Protein 6ZOM (pdb70)

Organism: Nitratidesulfovibrio vulgaris (strain ATCC 29579 / DSM 644 / CCUG 34227 / NCIMB 8303 / VKM B-1760 / Hildenborough) (NCBI:txid882)

InterPro domains:
  IPR005746 Thioredoxin [PIRSF000077] (2-103)
  IPR005746 Thioredoxin [TIGR01068] (6-104)
  IPR013766 Thioredoxin domain [PF00085] (3-102)
  IPR013766 Thioredoxin domain [PS51352] (1-106)
  IPR017937 Thioredoxin, conserved site [PS00194] (22-40)
  IPR036249 Thioredoxin-like superfamily [SSF52833] (4-103)

Sequence (107 aa):
MAAQITDATFEASVLKSAIPVLIDFWAPWCGPCRAMGPVIDELAAEYEGKVLIVKMNVDDNPATPSKYGIRAIPTLILFKNGEVVEQVTGAVSKSSIKDMIAQKALGMAAQITDATFEASVLKSAIPVLIDFWAPWCGPCRAMGPVIDELAAEYEGKVLIVKMNVDDNPATPSKYGIRAIPTLILFKNGEVVEQVTGAVSKSSIKDMIAQKALGMAAQITDATFEASVLKSAIPVLIDFWAPWCGPCRAMGPVIDELAAEYEGKVLIVKMNVDDNPATPSKYGIRAIPTLILFKNGEVVEQVTGAVSKSSIKDMIAQKALGMAAQITDATFEASVLKSAIPVLIDFWAPWCGPCRAMGPVIDELAAEYEGKVLIVKMNVDDNPATPSKYGIRAIPTLILFKNGEVVEQVTGAVSKSSIKDMIAQKALGMAAQITDATFEASVLKSAIPVLIDFWAPWCGPCRAMGPVIDELAAEYEGKVLIVKMNVDDNPATPSKYGIRAIPTLILFKNGEVVEQVTGAVSKSSIKDMIAQKALGMAAQITDATFEASVLKSAIPVLIDFWAPWCGPCRAMGPVIDELAAEYEGKVLIVKMNVDDNPATPSKYGIRAIPTLILFKNGEVVEQVTGAVSKSSIKDMIAQKALGMAAQITDATFEASVLKSAIPVLIDFWAPWCGPCRAMGPVIDELAAEYEGKVLIVKMNVDDNPATPSKYGIRAIPTLILFKNGEVVEQVTGAVSKSSIKDMIAQKALGMAAQITDATFEASVLKSAIPVLIDFWAPWCGPCRAMGPVIDELAAEYEGKVLIVKMNVDDNPATPSKYGIRAIPTLILFKNGEVVEQVTGAVSKSSIKDMIAQKALGMAAQITDATFEASVLKSAIPVLIDFWAPWCGPCRAMGPVIDELAAEYEGKVLIVKMNVDDNPATPSKYGIRAIPTLILFKNGEVVEQVTGAVSKSSIKDMIAQKALGMAAQITDATFEASVLKSAIPVLIDFWAPWCGPCRAMGPVIDELAAEYEGKVLIVKMNVDDNPATPSKYGIRAIPTLILFKNGEVVEQVTGAVSKSSIKDMIAQKALGMAAQITDATFEASVLKSAIPVLIDFWAPWCGPCRAMGPVIDELAAEYEGKVLIVKMNVDDNPATPSKYGIRAIPTLILFKNGEVVEQVTGAVSKSSIKDMIAQKALGMAAQITDATFEASVLKSAIPVLIDFWAPWCGPCRAMGPVIDELAAEYEGKVLIVKMNVDDNPATPSKYGIRAIPTLILFKNGEVVEQVTGAVSKSSIKDMIAQKALGMAAQITDATFEASVLKSAIPVLIDFWAPWCGPCRAMGPVIDELAAEYEGKVLIVKMNVDDNPATPSKYGIRAIPTLILFKNGEVVEQVTGAVSKSSIKDMIAQKALGMAAQITDATFEASVLKSAIPVLIDFWAPWCGPCRAMGPVIDELAAEYEGKVLIVKMNVDDNPATPSKYGIRAIPTLILFKNGEVVEQVTGAVSKSSIKDMIAQKALGMAAQITDATFEASVLKSAIPVLIDFWAPWCGPCRAMGPVIDELAAEYEGKVLIVKMNVDDNPATPSKYGIRAIPTLILFKNGEVVEQVTGAVSKSSIKDMIAQKALGMAAQITDATFEASVLKSAIPVLIDFWAPWCGPCRAMGPVIDELAAEYEGKVLIVKMNVDDNPATPSKYGIRAIPTLILFKNGEVVEQVTGAVSKSSIKDMIAQKALGMAAQITDATFEASVLKSAIPVLIDFWAPWCGPCRAMGPVIDELAAEYEGKVLIVKMNVDDNPATPSKYGIRAIPTLILFKNGEVVEQVTGAVSKSSIKDMIAQKALGMAAQITDATFEASVLKSAIPVLIDFWAPWCGPCRAMGPVIDELAAEYEGKVLIVKMNVDDNPATPSKYGIRAIPTLILFKNGEVVEQVTGAVSKSSIKDMIAQKALGMAAQITDATFEASVLKSAIPVLIDFWAPWCGPCRAMGPVIDELAAEYEGKVLIVKMNVDDNPATPSKYGIRAIPTLILFKNGEVVEQVTGAVSKSSIKDMIAQKALGMAAQITDATFEASVLKSAIPVLIDFWAPWCGPCRAMGPVIDELAAEYEGKVLIVKMNVDDNPATPSKYGIRAIPTLILFKNGEVVEQVTGAVSKSSIKDMIAQKALG

Radius of gyration: 12.49 Å; Cα contacts (8 Å, |Δi|>4): 185; chains: 1; bounding box: 29×35×24 Å

Nearest PDB structures (foldseek):
  6zom-assembly1_A  TM=9.994E-01  e=1.074E-21  Nitratidesulfovibrio vulgaris
  7ool-assembly2_B  TM=9.117E-01  e=3.643E-13  Candidatus Photodesmus anomalopis
  5xoc-assembly1_B  TM=8.984E-01  e=3.412E-13  Escherichia coli K-12
  1fb6-assembly2_B  TM=9.079E-01  e=5.060E-13  Spinacia oleracea
  2eio-assembly4_D  TM=9.024E-01  e=1.356E-12  Escherichia coli

Solvent-accessible surface area: 5705 Å² total; per-residue (Å²): 192,30,55,78,39,65,42,82,75,5,54,66,68,2,79,153,40,86,56,38,0,10,3,5,2,32,0,61,154,27,45,72,2,151,60,8,32,97,23,14,105,78,4,2,54,102,2,108,80,131,6,57,7,9,47,0,13,11,101,99,9,94,62,2,1,57,122,49,67,7,166,39,76,24,1,5,3,9,4,79,74,17,95,88,94,86,84,33,97,32,56,51,66,72,60,58,2,46,110,42,0,56,104,116,10,78,84

Structure (mmCIF, N/CA/C/O backbone):
data_6ZOM
#
_entry.id   6ZOM
#
loop_
_atom_site.group_PDB
_atom_site.id
_atom_site.type_symbol
_atom_site.label_atom_id
_atom_site.label_alt_id
_atom_site.label_comp_id
_atom_site.label_asym_id
_atom_site.label_entity_id
_atom_site.label_seq_id
_atom_site.pdbx_PDB_ins_code
_atom_site.Cartn_x
_atom_site.Cartn_y
_atom_site.Cartn_z
_atom_site.occupancy
_atom_site.B_iso_or_equiv
_atom_site.auth_seq_id
_atom_site.auth_comp_id
_atom_site.auth_asym_id
_atom_site.auth_atom_id
_atom_site.pdbx_PDB_model_num
ATOM 1 N N . MET A 1 7 ? 0.937 4.372 11.818 1.00 0.00 1 MET A N 1
ATOM 2 C CA . MET A 1 7 ? 1.410 2.991 11.679 1.00 0.00 1 MET A CA 1
ATOM 3 C C . MET A 1 7 ? 0.673 2.233 10.561 1.00 0.00 1 MET A C 1
ATOM 4 O O . MET A 1 7 ? -0.474 2.553 10.240 1.00 0.00 1 MET A O 1
ATOM 16 N N . ALA A 1 8 ? 1.322 1.200 10.011 1.00 0.00 2 ALA A N 1
ATOM 17 C CA . ALA A 1 8 ? 0.737 0.259 9.048 1.00 0.00 2 ALA A CA 1
ATOM 18 C C . ALA A 1 8 ? 0.401 -1.092 9.694 1.00 0.00 2 ALA A C 1
ATOM 19 O O . ALA A 1 8 ? 1.042 -1.513 10.660 1.00 0.00 2 ALA A O 1
ATOM 26 N N . ALA A 1 9 ? -0.579 -1.793 9.120 1.00 0.00 3 ALA A N 1
ATOM 27 C CA . ALA A 1 9 ? -0.963 -3.154 9.506 1.00 0.00 3 ALA A CA 1
ATOM 28 C C . ALA A 1 9 ? -1.522 -3.966 8.323 1.00 0.00 3 ALA A C 1
ATOM 29 O O . ALA A 1 9 ? -1.760 -3.425 7.236 1.00 0.00 3 ALA A O 1
ATOM 36 N N . GLN A 1 10 ? -1.752 -5.260 8.556 1.00 0.00 4 GLN A N 1
ATOM 37 C CA . GLN A 1 10 ? -2.479 -6.147 7.653 1.00 0.00 4 GLN A CA 1
ATOM 38 C C . GLN A 1 10 ? -3.986 -5.892 7.764 1.00 0.00 4 GLN A C 1
ATOM 39 O O . GLN A 1 10 ? -4.580 -6.134 8.820 1.00 0.00 4 GLN A O 1
ATOM 51 N N . ILE A 1 11 ? -4.603 -5.417 6.681 1.00 0.00 5 ILE A N 1
ATOM 52 C CA . ILE A 1 11 ? -6.026 -5.059 6.619 1.00 0.00 5 ILE A CA 1
ATOM 53 C C . ILE A 1 11 ? -6.766 -5.959 5.601 1.00 0.00 5 ILE A C 1
ATOM 54 O O . ILE A 1 11 ? -6.155 -6.748 4.875 1.00 0.00 5 ILE A O 1
ATOM 69 N N . THR A 1 12 ? -8.099 -5.881 5.594 1.00 0.00 6 THR A N 1
ATOM 70 C CA . THR A 1 12 ? -9.051 -6.721 4.859 1.00 0.00 6 THR A CA 1
ATOM 71 C C . THR A 1 12 ? -9.919 -5.831 3.962 1.00 0.00 6 THR A C 1
ATOM 72 O O . THR A 1 12 ? -10.171 -4.673 4.304 1.00 0.00 6 THR A O 1
ATOM 83 N N . ASP A 1 13 ? -10.397 -6.343 2.833 1.00 0.00 7 ASP A N 1
ATOM 84 C CA . ASP A 1 13 ? -11.062 -5.558 1.780 1.00 0.00 7 ASP A CA 1
ATOM 85 C C . ASP A 1 13 ? -12.281 -4.760 2.278 1.00 0.00 7 ASP A C 1
ATOM 86 O O . ASP A 1 13 ? -12.497 -3.611 1.888 1.00 0.00 7 ASP A O 1
ATOM 94 N N . ALA A 1 14 ? -13.049 -5.360 3.187 1.00 0.00 8 ALA A N 1
ATOM 95 C CA . ALA A 1 14 ? -14.251 -4.799 3.799 1.00 0.00 8 ALA A CA 1
ATOM 96 C C . ALA A 1 14 ? -13.946 -3.830 4.969 1.00 0.00 8 ALA A C 1
ATOM 97 O O . ALA A 1 14 ? -14.819 -3.069 5.393 1.00 0.00 8 ALA A O 1
ATOM 104 N N . THR A 1 15 ? -12.711 -3.859 5.491 1.00 0.00 9 THR A N 1
ATOM 105 C CA . THR A 1 15 ? -12.249 -3.056 6.638 1.00 0.00 9 THR A CA 1
ATOM 106 C C . THR A 1 15 ? -11.486 -1.811 6.182 1.00 0.00 9 THR A C 1
ATOM 107 O O . THR A 1 15 ? -11.697 -0.735 6.743 1.00 0.00 9 THR A O 1
ATOM 118 N N . PHE A 1 16 ? -10.621 -1.923 5.164 1.00 0.00 10 PHE A N 1
ATOM 119 C CA . PHE A 1 16 ? -9.752 -0.813 4.758 1.00 0.00 10 PHE A CA 1
ATOM 120 C C . PHE A 1 16 ? -10.557 0.367 4.204 1.00 0.00 10 PHE A C 1
ATOM 121 O O . PHE A 1 16 ? -10.253 1.519 4.506 1.00 0.00 10 PHE A O 1
ATOM 137 N N . GLU A 1 17 ? -11.620 0.095 3.445 1.00 0.00 11 GLU A N 1
ATOM 138 C CA . GLU A 1 17 ? -12.443 1.119 2.801 1.00 0.00 11 GLU A CA 1
ATOM 139 C C . GLU A 1 17 ? -13.170 2.024 3.809 1.00 0.00 11 GLU A C 1
ATOM 140 O O . GLU A 1 17 ? -13.242 3.239 3.619 1.00 0.00 11 GLU A O 1
ATOM 150 N N . ALA A 1 18 ? -13.605 1.452 4.931 1.00 0.00 12 ALA A N 1
ATOM 151 C CA . ALA A 1 18 ? -14.235 2.162 6.043 1.00 0.00 12 ALA A CA 1
ATOM 152 C C . ALA A 1 18 ? -13.294 3.177 6.733 1.00 0.00 12 ALA A C 1
ATOM 153 O O . ALA A 1 18 ? -13.775 4.089 7.411 1.00 0.00 12 ALA A O 1
ATOM 160 N N . SER A 1 19 ? -11.973 3.053 6.539 1.00 0.00 13 SER A N 1
ATOM 161 C CA . SER A 1 19 ? -10.948 3.964 7.084 1.00 0.00 13 SER A CA 1
ATOM 162 C C . SER A 1 19 ? -10.302 4.867 6.032 1.00 0.00 13 SER A C 1
ATOM 163 O O . SER A 1 19 ? -10.001 6.027 6.313 1.00 0.00 13 SER A O 1
ATOM 170 N N . VAL A 1 20 ? -10.081 4.352 4.824 1.00 0.00 14 VAL A N 1
ATOM 171 C CA . VAL A 1 20 ? -9.367 5.022 3.725 1.00 0.00 14 VAL A CA 1
ATOM 172 C C . VAL A 1 20 ? -10.331 5.710 2.768 1.00 0.00 14 VAL A C 1
ATOM 173 O O . VAL A 1 20 ? -10.245 6.909 2.536 1.00 0.00 14 VAL A O 1
ATOM 186 N N . LEU A 1 21 ? -11.241 4.924 2.203 1.00 0.00 15 LEU A N 1
ATOM 187 C CA . LEU A 1 21 ? -12.175 5.328 1.143 1.00 0.00 15 LEU A CA 1
ATOM 188 C C . LEU A 1 21 ? -13.195 6.365 1.667 1.00 0.00 15 LEU A C 1
ATOM 189 O O . LEU A 1 21 ? -13.553 7.309 0.966 1.00 0.00 15 LEU A O 1
ATOM 204 N N . LYS A 1 22 ? -13.593 6.240 2.938 1.00 0.00 16 LYS A N 1
ATOM 205 C CA . LYS A 1 22 ? -14.388 7.231 3.695 1.00 0.00 16 LYS A CA 1
ATOM 206 C C . LYS A 1 22 ? -13.611 8.498 4.128 1.00 0.00 16 LYS A C 1
ATOM 207 O O . LYS A 1 22 ? -14.228 9.436 4.636 1.00 0.00 16 LYS A O 1
ATOM 222 N N . SER A 1 23 ? -12.288 8.544 3.938 1.00 0.00 17 SER A N 1
ATOM 223 C CA . SER A 1 23 ? -11.411 9.671 4.304 1.00 0.00 17 SER A CA 1
ATOM 224 C C . SER A 1 23 ? -10.999 10.513 3.086 1.00 0.00 17 SER A C 1
ATOM 225 O O . SER A 1 23 ? -11.140 10.095 1.932 1.00 0.00 17 SER A O 1
ATOM 232 N N . ALA A 1 24 ? -10.495 11.720 3.353 1.00 0.00 18 ALA A N 1
ATOM 233 C CA . ALA A 1 24 ? -9.941 12.652 2.364 1.00 0.00 18 ALA A CA 1
ATOM 234 C C . ALA A 1 24 ? -8.393 12.653 2.339 1.00 0.00 18 ALA A C 1
ATOM 235 O O . ALA A 1 24 ? -7.782 13.329 1.507 1.00 0.00 18 ALA A O 1
ATOM 242 N N . ILE A 1 25 ? -7.746 11.923 3.258 1.00 0.00 19 ILE A N 1
ATOM 243 C CA . ILE A 1 25 ? -6.287 11.869 3.392 1.00 0.00 19 ILE A CA 1
ATOM 244 C C . ILE A 1 25 ? -5.642 11.030 2.264 1.00 0.00 19 ILE A C 1
ATOM 245 O O . ILE A 1 25 ? -6.280 10.092 1.769 1.00 0.00 19 ILE A O 1
ATOM 260 N N . PRO A 1 26 ? -4.388 11.302 1.848 1.00 0.00 20 PRO A N 1
ATOM 261 C CA . PRO A 1 26 ? -3.671 10.447 0.903 1.00 0.00 20 PRO A CA 1
ATOM 262 C C . PRO A 1 26 ? -3.350 9.082 1.521 1.00 0.00 20 PRO A C 1
ATOM 263 O O . PRO A 1 26 ? -2.935 8.998 2.682 1.00 0.00 20 PRO A O 1
ATOM 271 N N . VAL A 1 27 ? -3.544 8.005 0.761 1.00 0.00 21 VAL A N 1
ATOM 272 C CA . VAL A 1 27 ? -3.358 6.623 1.190 1.00 0.00 21 VAL A CA 1
ATOM 273 C C . VAL A 1 27 ? -2.317 5.892 0.333 1.00 0.00 21 VAL A C 1
ATOM 274 O O . VAL A 1 27 ? -2.157 6.154 -0.863 1.00 0.00 21 VAL A O 1
ATOM 287 N N . LEU A 1 28 ? -1.646 4.932 0.960 1.00 0.00 22 LEU A N 1
ATOM 288 C CA . LEU A 1 28 ? -0.691 3.996 0.378 1.00 0.00 22 LEU A CA 1
ATOM 289 C C . LEU A 1 28 ? -1.120 2.551 0.670 1.00 0.00 22 LEU A C 1
ATOM 290 O O . LEU A 1 28 ? -1.233 2.142 1.829 1.00 0.00 22 LEU A O 1
ATOM 305 N N . ILE A 1 29 ? -1.314 1.786 -0.396 1.00 0.00 23 ILE A N 1
ATOM 306 C CA . ILE A 1 29 ? -1.524 0.329 -0.362 1.00 0.00 23 ILE A CA 1
ATOM 307 C C . ILE A 1 29 ? -0.237 -0.372 -0.784 1.00 0.00 23 ILE A C 1
ATOM 308 O O . ILE A 1 29 ? 0.427 0.075 -1.716 1.00 0.00 23 ILE A O 1
ATOM 323 N N . ASP A 1 30 ? 0.070 -1.505 -0.160 1.00 0.00 24 ASP A N 1
ATOM 324 C CA . ASP A 1 30 ? 1.088 -2.462 -0.600 1.00 0.00 24 ASP A CA 1
ATOM 325 C C . ASP A 1 30 ? 0.481 -3.867 -0.743 1.00 0.00 24 ASP A C 1
ATOM 326 O O . ASP A 1 30 ? 0.028 -4.460 0.239 1.00 0.00 24 ASP A O 1
ATOM 334 N N . PHE A 1 31 ? 0.449 -4.405 -1.963 1.00 0.00 25 PHE A N 1
ATOM 335 C CA . PHE A 1 31 ? -0.014 -5.771 -2.222 1.00 0.00 25 PHE A CA 1
ATOM 336 C C . PHE A 1 31 ? 1.108 -6.802 -2.046 1.00 0.00 25 PHE A C 1
ATOM 337 O O . PHE A 1 31 ? 2.191 -6.641 -2.613 1.00 0.00 25 PHE A O 1
ATOM 353 N N . TRP A 1 32 ? 0.857 -7.882 -1.297 1.00 0.00 26 TRP A N 1
ATOM 354 C CA . TRP A 1 32 ? 1.856 -8.919 -0.995 1.00 0.00 26 TRP A CA 1
ATOM 355 C C . TRP A 1 32 ? 1.222 -10.289 -0.696 1.00 0.00 26 TRP A C 1
ATOM 356 O O . TRP A 1 32 ? 0.031 -10.386 -0.419 1.00 0.00 26 TRP A O 1
ATOM 376 N N . ALA A 1 33 ? 2.035 -11.348 -0.694 1.00 0.00 27 ALA A N 1
ATOM 377 C CA . ALA A 1 33 ? 1.669 -12.671 -0.191 1.00 0.00 27 ALA A CA 1
ATOM 378 C C . ALA A 1 33 ? 2.874 -13.424 0.434 1.00 0.00 27 ALA A C 1
ATOM 379 O O . ALA A 1 33 ? 4.008 -13.237 -0.013 1.00 0.00 27 ALA A O 1
ATOM 386 N N . PRO A 1 34 ? 2.661 -14.288 1.451 1.00 0.00 28 PRO A N 1
ATOM 387 C CA . PRO A 1 34 ? 3.730 -14.986 2.185 1.00 0.00 28 PRO A CA 1
ATOM 388 C C . PRO A 1 34 ? 4.500 -16.033 1.359 1.00 0.00 28 PRO A C 1
ATOM 389 O O . PRO A 1 34 ? 5.592 -16.434 1.756 1.00 0.00 28 PRO A O 1
ATOM 397 N N . TRP A 1 35 ? 3.956 -16.454 0.212 1.00 0.00 29 TRP A N 1
ATOM 398 C CA . TRP A 1 35 ? 4.584 -17.414 -0.702 1.00 0.00 29 TRP A CA 1
ATOM 399 C C . TRP A 1 35 ? 5.607 -16.799 -1.681 1.00 0.00 29 TRP A C 1
ATOM 400 O O . TRP A 1 35 ? 6.246 -17.544 -2.428 1.00 0.00 29 TRP A O 1
ATOM 420 N N . CYS A 1 36 ? 5.801 -15.473 -1.677 1.00 0.00 30 CYS A N 1
ATOM 421 C CA . CYS A 1 36 ? 6.852 -14.801 -2.448 1.00 0.00 30 CYS A CA 1
ATOM 422 C C . CYS A 1 36 ? 7.834 -13.996 -1.574 1.00 0.00 30 CYS A C 1
ATOM 423 O O . CYS A 1 36 ? 7.450 -13.327 -0.609 1.00 0.00 30 CYS A O 1
ATOM 430 N N . GLY A 1 37 ? 9.123 -14.067 -1.917 1.00 0.00 31 GLY A N 1
ATOM 431 C CA . GLY A 1 37 ? 10.248 -13.555 -1.120 1.00 0.00 31 GLY A CA 1
ATOM 432 C C . GLY A 1 37 ? 10.241 -12.040 -0.884 1.00 0.00 31 GLY A C 1
ATOM 433 O O . GLY A 1 37 ? 10.073 -11.622 0.263 1.00 0.00 31 GLY A O 1
ATOM 437 N N . PRO A 1 38 ? 10.357 -11.200 -1.933 1.00 0.00 32 PRO A N 1
ATOM 438 C CA . PRO A 1 38 ? 10.313 -9.739 -1.782 1.00 0.00 32 PRO A CA 1
ATOM 439 C C . PRO A 1 38 ? 8.975 -9.243 -1.206 1.00 0.00 32 PRO A C 1
ATOM 440 O O . PRO A 1 38 ? 8.929 -8.196 -0.562 1.00 0.00 32 PRO A O 1
ATOM 448 N N . CYS A 1 39 ? 7.900 -10.018 -1.379 1.00 0.00 33 CYS A N 1
ATOM 449 C CA . CYS A 1 39 ? 6.576 -9.712 -0.850 1.00 0.00 33 CYS A CA 1
ATOM 450 C C . CYS A 1 39 ? 6.549 -9.735 0.686 1.00 0.00 33 CYS A C 1
ATOM 451 O O . CYS A 1 39 ? 6.155 -8.752 1.317 1.00 0.00 33 CYS A O 1
ATOM 458 N N . ARG A 1 40 ? 7.017 -10.831 1.309 1.00 0.00 34 ARG A N 1
ATOM 459 C CA . ARG A 1 40 ? 7.108 -10.946 2.778 1.00 0.00 34 ARG A CA 1
ATOM 460 C C . ARG A 1 40 ? 8.268 -10.136 3.366 1.00 0.00 34 ARG A C 1
ATOM 461 O O . ARG A 1 40 ? 8.161 -9.626 4.482 1.00 0.00 34 ARG A O 1
ATOM 479 N N . ALA A 1 41 ? 9.341 -9.937 2.597 1.00 0.00 35 ALA A N 1
ATOM 480 C CA . ALA A 1 41 ? 10.493 -9.120 2.984 1.00 0.00 35 ALA A CA 1
ATOM 481 C C . ALA A 1 41 ? 10.215 -7.598 3.002 1.00 0.00 35 ALA A C 1
ATOM 482 O O . ALA A 1 41 ? 11.053 -6.831 3.478 1.00 0.00 35 ALA A O 1
ATOM 489 N N . MET A 1 42 ? 9.038 -7.150 2.536 1.00 0.00 36 MET A N 1
ATOM 490 C CA . MET A 1 42 ? 8.580 -5.774 2.691 1.00 0.00 36 MET A CA 1
ATOM 491 C C . MET A 1 42 ? 8.186 -5.439 4.141 1.00 0.00 36 MET A C 1
ATOM 492 O O . MET A 1 42 ? 8.026 -4.271 4.468 1.00 0.00 36 MET A O 1
ATOM 504 N N . GLY A 1 43 ? 8.055 -6.432 5.022 1.00 0.00 37 GLY A N 1
ATOM 505 C CA . GLY A 1 43 ? 7.669 -6.263 6.433 1.00 0.00 37 GLY A CA 1
ATOM 506 C C . GLY A 1 43 ? 8.397 -5.109 7.159 1.00 0.00 37 GLY A C 1
ATOM 507 O O . GLY A 1 43 ? 7.735 -4.154 7.582 1.00 0.00 37 GLY A O 1
ATOM 511 N N . PRO A 1 44 ? 9.746 -5.132 7.247 1.00 0.00 38 PRO A N 1
ATOM 512 C CA . PRO A 1 44 ? 10.527 -4.033 7.830 1.00 0.00 38 PRO A CA 1
ATOM 513 C C . PRO A 1 44 ? 10.564 -2.767 6.952 1.00 0.00 38 PRO A C 1
ATOM 514 O O . PRO A 1 44 ? 10.766 -1.671 7.472 1.00 0.00 38 PRO A O 1
ATOM 522 N N . VAL A 1 45 ? 10.328 -2.888 5.636 1.00 0.00 39 VAL A N 1
ATOM 523 C CA . VAL A 1 45 ? 10.239 -1.755 4.696 1.00 0.00 39 VAL A CA 1
ATOM 524 C C . VAL A 1 45 ? 9.000 -0.911 5.009 1.00 0.00 39 VAL A C 1
ATOM 525 O O . VAL A 1 45 ? 9.154 0.256 5.373 1.00 0.00 39 VAL A O 1
ATOM 538 N N . ILE A 1 46 ? 7.792 -1.500 4.959 1.00 0.00 40 ILE A N 1
ATOM 539 C CA . ILE A 1 46 ? 6.528 -0.808 5.270 1.00 0.00 40 ILE A CA 1
ATOM 540 C C . ILE A 1 46 ? 6.562 -0.199 6.680 1.00 0.00 40 ILE A C 1
ATOM 541 O O . ILE A 1 46 ? 6.129 0.929 6.873 1.00 0.00 40 ILE A O 1
ATOM 556 N N . ASP A 1 47 ? 7.109 -0.903 7.672 1.00 0.00 41 ASP A N 1
ATOM 557 C CA . ASP A 1 47 ? 7.136 -0.472 9.074 1.00 0.00 41 ASP A CA 1
ATOM 558 C C . ASP A 1 47 ? 8.023 0.763 9.343 1.00 0.00 41 ASP A C 1
ATOM 559 O O . ASP A 1 47 ? 7.691 1.558 10.224 1.00 0.00 41 ASP A O 1
ATOM 567 N N . GLU A 1 48 ? 9.094 0.985 8.566 1.00 0.00 42 GLU A N 1
ATOM 568 C CA . GLU A 1 48 ? 9.861 2.238 8.631 1.00 0.00 42 GLU A CA 1
ATOM 569 C C . GLU A 1 48 ? 9.068 3.413 8.048 1.00 0.00 42 GLU A C 1
ATOM 570 O O . GLU A 1 48 ? 8.774 4.386 8.741 1.00 0.00 42 GLU A O 1
ATOM 580 N N . LEU A 1 49 ? 8.721 3.322 6.758 1.00 0.00 43 LEU A N 1
ATOM 581 C CA . LEU A 1 49 ? 8.083 4.384 5.986 1.00 0.00 43 LEU A CA 1
ATOM 582 C C . LEU A 1 49 ? 6.708 4.756 6.535 1.00 0.00 43 LEU A C 1
ATOM 583 O O . LEU A 1 49 ? 6.363 5.937 6.571 1.00 0.00 43 LEU A O 1
ATOM 598 N N . ALA A 1 50 ? 5.983 3.794 7.101 1.00 0.00 44 ALA A N 1
ATOM 599 C CA . ALA A 1 50 ? 4.693 4.036 7.744 1.00 0.00 44 ALA A CA 1
ATOM 600 C C . ALA A 1 50 ? 4.760 5.077 8.874 1.00 0.00 44 ALA A C 1
ATOM 601 O O . ALA A 1 50 ? 3.839 5.867 9.062 1.00 0.00 44 ALA A O 1
ATOM 608 N N . ALA A 1 51 ? 5.877 5.094 9.605 1.00 0.00 45 ALA A N 1
ATOM 609 C CA . ALA A 1 51 ? 6.154 6.047 10.673 1.00 0.00 45 ALA A CA 1
ATOM 610 C C . ALA A 1 51 ? 6.777 7.361 10.171 1.00 0.00 45 ALA A C 1
ATOM 611 O O . ALA A 1 51 ? 6.769 8.362 10.890 1.00 0.00 45 ALA A O 1
ATOM 618 N N . GLU A 1 52 ? 7.298 7.393 8.939 1.00 0.00 46 GLU A N 1
ATOM 619 C CA . GLU A 1 52 ? 7.792 8.640 8.341 1.00 0.00 46 GLU A CA 1
ATOM 620 C C . GLU A 1 52 ? 6.635 9.571 7.949 1.00 0.00 46 GLU A C 1
ATOM 621 O O . GLU A 1 52 ? 6.786 10.797 7.989 1.00 0.00 46 GLU A O 1
ATOM 631 N N . TYR A 1 53 ? 5.462 9.007 7.610 1.00 0.00 47 TYR A N 1
ATOM 632 C CA . TYR A 1 53 ? 4.307 9.766 7.118 1.00 0.00 47 TYR A CA 1
ATOM 633 C C . TYR A 1 53 ? 3.158 9.933 8.136 1.00 0.00 47 TYR A C 1
ATOM 634 O O . TYR A 1 53 ? 2.073 10.390 7.767 1.00 0.00 47 TYR A O 1
ATOM 651 N N . GLU A 1 54 ? 3.331 9.527 9.396 1.00 0.00 48 GLU A N 1
ATOM 652 C CA . GLU A 1 54 ? 2.222 9.357 10.348 1.00 0.00 48 GLU A CA 1
ATOM 653 C C . GLU A 1 54 ? 1.399 10.638 10.610 1.00 0.00 48 GLU A C 1
ATOM 654 O O . GLU A 1 54 ? 1.916 11.760 10.637 1.00 0.00 48 GLU A O 1
ATOM 664 N N . GLY A 1 55 ? 0.084 10.470 10.797 1.00 0.00 49 GLY A N 1
ATOM 665 C CA . GLY A 1 55 ? -0.881 11.543 11.082 1.00 0.00 49 GLY A CA 1
ATOM 666 C C . GLY A 1 55 ? -1.319 12.394 9.874 1.00 0.00 49 GLY A C 1
ATOM 667 O O . GLY A 1 55 ? -2.303 13.133 9.977 1.00 0.00 49 GLY A O 1
ATOM 671 N N . LYS A 1 56 ? -0.631 12.285 8.724 1.00 0.00 50 LYS A N 1
ATOM 672 C CA . LYS A 1 56 ? -0.890 13.054 7.482 1.00 0.00 50 LYS A CA 1
ATOM 673 C C . LYS A 1 56 ? -1.006 12.201 6.197 1.00 0.00 50 LYS A C 1
ATOM 674 O O . LYS A 1 56 ? -1.219 12.741 5.112 1.00 0.00 50 LYS A O 1
ATOM 689 N N . VAL A 1 57 ? -0.891 10.880 6.336 1.00 0.00 51 VAL A N 1
ATOM 690 C CA . VAL A 1 57 ? -0.898 9.831 5.300 1.00 0.00 51 VAL A CA 1
ATOM 691 C C . VAL A 1 57 ? -1.433 8.555 5.958 1.00 0.00 51 VAL A C 1
ATOM 692 O O . VAL A 1 57 ? -1.104 8.276 7.115 1.00 0.00 51 VAL A O 1
ATOM 705 N N . LEU A 1 58 ? -2.238 7.769 5.240 1.00 0.00 52 LEU A N 1
ATOM 706 C CA . LEU A 1 58 ? -2.731 6.453 5.673 1.00 0.00 52 LEU A CA 1
ATOM 707 C C . LEU A 1 58 ? -1.950 5.337 4.958 1.00 0.00 52 LEU A C 1
ATOM 708 O O . LEU A 1 58 ? -1.690 5.428 3.760 1.00 0.00 52 LEU A O 1
ATOM 723 N N . ILE A 1 59 ? -1.572 4.279 5.674 1.00 0.00 53 ILE A N 1
ATOM 724 C CA . ILE A 1 59 ? -0.740 3.178 5.166 1.00 0.00 53 ILE A CA 1
ATOM 725 C C . ILE A 1 59 ? -1.317 1.822 5.581 1.00 0.00 53 ILE A C 1
ATOM 726 O O . ILE A 1 59 ? -1.550 1.579 6.764 1.00 0.00 53 ILE A O 1
ATOM 741 N N . VAL A 1 60 ? -1.530 0.932 4.611 1.00 0.00 54 VAL A N 1
ATOM 742 C CA . VAL A 1 60 ? -2.045 -0.441 4.815 1.00 0.00 54 VAL A CA 1
ATOM 743 C C . VAL A 1 60 ? -1.342 -1.423 3.874 1.00 0.00 54 VAL A C 1
ATOM 744 O O . VAL A 1 60 ? -0.997 -1.052 2.749 1.00 0.00 54 VAL A O 1
ATOM 757 N N . LYS A 1 61 ? -1.161 -2.686 4.285 1.00 0.00 55 LYS A N 1
ATOM 758 C CA . LYS A 1 61 ? -0.790 -3.762 3.357 1.00 0.00 55 LYS A CA 1
ATOM 759 C C . LYS A 1 61 ? -1.942 -4.757 3.168 1.00 0.00 55 LYS A C 1
ATOM 760 O O . LYS A 1 61 ? -2.677 -5.066 4.106 1.00 0.00 55 LYS A O 1
ATOM 775 N N . MET A 1 62 ? -2.104 -5.252 1.942 1.00 0.00 56 MET A N 1
ATOM 776 C CA . MET A 1 62 ? -3.252 -6.049 1.497 1.00 0.00 56 MET A CA 1
ATOM 777 C C . MET A 1 62 ? -2.746 -7.405 1.005 1.00 0.00 56 MET A C 1
ATOM 778 O O . MET A 1 62 ? -1.954 -7.484 0.064 1.00 0.00 56 MET A O 1
ATOM 790 N N . ASN A 1 63 ? -3.173 -8.483 1.664 1.00 0.00 57 ASN A N 1
ATOM 791 C CA . ASN A 1 63 ? -2.698 -9.820 1.343 1.00 0.00 57 ASN A CA 1
ATOM 792 C C . ASN A 1 63 ? -3.510 -10.411 0.185 1.00 0.00 57 ASN A C 1
ATOM 793 O O . ASN A 1 63 ? -4.716 -10.622 0.327 1.00 0.00 57 ASN A O 1
ATOM 803 N N . VAL A 1 64 ? -2.856 -10.697 -0.940 1.00 0.00 58 VAL A N 1
ATOM 804 C CA . VAL A 1 64 ? -3.512 -11.200 -2.161 1.00 0.00 58 VAL A CA 1
ATOM 805 C C . VAL A 1 64 ? -3.954 -12.664 -2.085 1.00 0.00 58 VAL A C 1
ATOM 806 O O . VAL A 1 64 ? -4.706 -13.108 -2.953 1.00 0.00 58 VAL A O 1
ATOM 819 N N . ASP A 1 65 ? -3.549 -13.415 -1.053 1.00 0.00 59 ASP A N 1
ATOM 820 C CA . ASP A 1 65 ? -4.047 -14.780 -0.824 1.00 0.00 59 ASP A CA 1
ATOM 821 C C . ASP A 1 65 ? -5.363 -14.778 -0.012 1.00 0.00 59 ASP A C 1
ATOM 822 O O . ASP A 1 65 ? -6.266 -15.580 -0.265 1.00 0.00 59 ASP A O 1
ATOM 830 N N . ASP A 1 66 ? -5.495 -13.831 0.920 1.00 0.00 60 ASP A N 1
ATOM 831 C CA . ASP A 1 66 ? -6.681 -13.598 1.754 1.00 0.00 60 ASP A CA 1
ATOM 832 C C . ASP A 1 66 ? -7.733 -12.696 1.081 1.00 0.00 60 ASP A C 1
ATOM 833 O O . ASP A 1 66 ? -8.928 -12.823 1.338 1.00 0.00 60 ASP A O 1
ATOM 841 N N . ASN A 1 67 ? -7.297 -11.791 0.191 1.00 0.00 61 ASN A N 1
ATOM 842 C CA . ASN A 1 67 ? -8.126 -10.783 -0.479 1.00 0.00 61 ASN A CA 1
ATOM 843 C C . ASN A 1 67 ? -7.858 -10.767 -2.007 1.00 0.00 61 ASN A C 1
ATOM 844 O O . ASN A 1 67 ? -7.293 -9.795 -2.511 1.00 0.00 61 ASN A O 1
ATOM 854 N N . PRO A 1 68 ? -8.224 -11.820 -2.766 1.00 0.00 62 PRO A N 1
ATOM 855 C CA . PRO A 1 68 ? -7.892 -11.944 -4.194 1.00 0.00 62 PRO A CA 1
ATOM 856 C C . PRO A 1 68 ? -8.636 -10.958 -5.119 1.00 0.00 62 PRO A C 1
ATOM 857 O O . PRO A 1 68 ? -8.221 -10.754 -6.260 1.00 0.00 62 PRO A O 1
ATOM 865 N N . ALA A 1 69 ? -9.717 -10.321 -4.651 1.00 0.00 63 ALA A N 1
ATOM 866 C CA . ALA A 1 69 ? -10.503 -9.348 -5.417 1.00 0.00 63 ALA A CA 1
ATOM 867 C C . ALA A 1 69 ? -9.937 -7.911 -5.336 1.00 0.00 63 ALA A C 1
ATOM 868 O O . ALA A 1 69 ? -10.031 -7.145 -6.295 1.00 0.00 63 ALA A O 1
ATOM 875 N N . THR A 1 70 ? -9.294 -7.550 -4.218 1.00 0.00 64 THR A N 1
ATOM 876 C CA . THR A 1 70 ? -8.706 -6.228 -3.970 1.00 0.00 64 THR A CA 1
ATOM 877 C C . THR A 1 70 ? -7.601 -5.855 -4.963 1.00 0.00 64 THR A C 1
ATOM 878 O O . THR A 1 70 ? -7.652 -4.743 -5.487 1.00 0.00 64 THR A O 1
ATOM 889 N N . PRO A 1 71 ? -6.637 -6.735 -5.306 1.00 0.00 65 PRO A N 1
ATOM 890 C CA . PRO A 1 71 ? -5.685 -6.437 -6.366 1.00 0.00 65 PRO A CA 1
ATOM 891 C C . PRO A 1 71 ? -6.401 -6.380 -7.720 1.00 0.00 65 PRO A C 1
ATOM 892 O O . PRO A 1 71 ? -6.136 -5.485 -8.516 1.00 0.00 65 PRO A O 1
ATOM 900 N N . SER A 1 72 ? -7.366 -7.270 -7.975 1.00 0.00 66 SER A N 1
ATOM 901 C CA . SER A 1 72 ? -7.957 -7.474 -9.304 1.00 0.00 66 SER A CA 1
ATOM 902 C C . SER A 1 72 ? -8.744 -6.245 -9.750 1.00 0.00 66 SER A C 1
ATOM 903 O O . SER A 1 72 ? -8.698 -5.851 -10.917 1.00 0.00 66 SER A O 1
ATOM 910 N N . LYS A 1 73 ? -9.375 -5.571 -8.785 1.00 0.00 67 LYS A N 1
ATOM 911 C CA . LYS A 1 73 ? -10.179 -4.363 -9.016 1.00 0.00 67 LYS A CA 1
ATOM 912 C C . LYS A 1 73 ? -9.366 -3.069 -9.105 1.00 0.00 67 LYS A C 1
ATOM 913 O O . LYS A 1 73 ? -9.866 -2.051 -9.584 1.00 0.00 67 LYS A O 1
ATOM 928 N N . TYR A 1 74 ? -8.100 -3.134 -8.690 1.00 0.00 68 TYR A N 1
ATOM 929 C CA . TYR A 1 74 ? -7.084 -2.090 -8.864 1.00 0.00 68 TYR A CA 1
ATOM 930 C C . TYR A 1 74 ? -6.164 -2.383 -10.076 1.00 0.00 68 TYR A C 1
ATOM 931 O O . TYR A 1 74 ? -5.256 -1.608 -10.390 1.00 0.00 68 TYR A O 1
ATOM 948 N N . GLY A 1 75 ? -6.418 -3.503 -10.766 1.00 0.00 69 GLY A N 1
ATOM 949 C CA . GLY A 1 75 ? -5.751 -3.915 -12.013 1.00 0.00 69 GLY A CA 1
ATOM 950 C C . GLY A 1 75 ? -4.522 -4.836 -11.848 1.00 0.00 69 GLY A C 1
ATOM 951 O O . GLY A 1 75 ? -3.725 -4.989 -12.778 1.00 0.00 69 GLY A O 1
ATOM 955 N N . ILE A 1 76 ? -4.360 -5.436 -10.664 1.00 0.00 70 ILE A N 1
ATOM 956 C CA . ILE A 1 76 ? -3.218 -6.261 -10.227 1.00 0.00 70 ILE A CA 1
ATOM 957 C C . ILE A 1 76 ? -3.581 -7.755 -10.282 1.00 0.00 70 ILE A C 1
ATOM 958 O O . ILE A 1 76 ? -4.758 -8.120 -10.231 1.00 0.00 70 ILE A O 1
ATOM 973 N N . ARG A 1 77 ? -2.589 -8.645 -10.426 1.00 0.00 71 ARG A N 1
ATOM 974 C CA . ARG A 1 77 ? -2.740 -10.110 -10.291 1.00 0.00 71 ARG A CA 1
ATOM 975 C C . ARG A 1 77 ? -2.396 -10.550 -8.860 1.00 0.00 71 ARG A C 1
ATOM 976 O O . ARG A 1 77 ? -3.258 -10.510 -7.983 1.00 0.00 71 ARG A O 1
ATOM 994 N N . ALA A 1 78 ? -1.146 -10.935 -8.621 1.00 0.00 72 ALA A N 1
ATOM 995 C CA . ALA A 1 78 ? -0.626 -11.368 -7.317 1.00 0.00 72 ALA A CA 1
ATOM 996 C C . ALA A 1 78 ? 0.902 -11.171 -7.271 1.00 0.00 72 ALA A C 1
ATOM 997 O O . ALA A 1 78 ? 1.683 -12.094 -7.510 1.00 0.00 72 ALA A O 1
ATOM 1004 N N . ILE A 1 79 ? 1.317 -9.925 -7.038 1.00 0.00 73 ILE A N 1
ATOM 1005 C CA . ILE A 1 79 ? 2.699 -9.439 -7.192 1.00 0.00 73 ILE A CA 1
ATOM 1006 C C . ILE A 1 79 ? 3.049 -8.357 -6.149 1.00 0.00 73 ILE A C 1
ATOM 1007 O O . ILE A 1 79 ? 2.136 -7.686 -5.652 1.00 0.00 73 ILE A O 1
ATOM 1022 N N . PRO A 1 80 ? 4.346 -8.125 -5.851 1.00 0.00 74 PRO A N 1
ATOM 1023 C CA . PRO A 1 80 ? 4.801 -6.993 -5.037 1.00 0.00 74 PRO A CA 1
ATOM 1024 C C . PRO A 1 80 ? 4.628 -5.677 -5.814 1.00 0.00 74 PRO A C 1
ATOM 1025 O O . PRO A 1 80 ? 5.470 -5.300 -6.628 1.00 0.00 74 PRO A O 1
ATOM 1033 N N . THR A 1 81 ? 3.513 -4.984 -5.580 1.00 0.00 75 THR A N 1
ATOM 1034 C CA . THR A 1 81 ? 3.173 -3.675 -6.162 1.00 0.00 75 THR A CA 1
ATOM 1035 C C . THR A 1 81 ? 2.485 -2.796 -5.114 1.00 0.00 75 THR A C 1
ATOM 1036 O O . THR A 1 81 ? 1.656 -3.283 -4.344 1.00 0.00 75 THR A O 1
ATOM 1047 N N . LEU A 1 82 ? 2.797 -1.493 -5.101 1.00 0.00 76 LEU A N 1
ATOM 1048 C CA . LEU A 1 82 ? 2.193 -0.504 -4.202 1.00 0.00 76 LEU A CA 1
ATOM 1049 C C . LEU A 1 82 ? 1.430 0.565 -5.002 1.00 0.00 76 LEU A C 1
ATOM 1050 O O . LEU A 1 82 ? 1.831 0.917 -6.113 1.00 0.00 76 LEU A O 1
ATOM 1065 N N . ILE A 1 83 ? 0.328 1.070 -4.451 1.00 0.00 77 ILE A N 1
ATOM 1066 C CA . ILE A 1 83 ? -0.527 2.095 -5.079 1.00 0.00 77 ILE A CA 1
ATOM 1067 C C . ILE A 1 83 ? -0.638 3.320 -4.172 1.00 0.00 77 ILE A C 1
ATOM 1068 O O . ILE A 1 83 ? -1.022 3.176 -3.006 1.00 0.00 77 ILE A O 1
ATOM 1083 N N . LEU A 1 84 ? -0.341 4.510 -4.716 1.00 0.00 78 LEU A N 1
ATOM 1084 C CA . LEU A 1 84 ? -0.488 5.786 -4.008 1.00 0.00 78 LEU A CA 1
ATOM 1085 C C . LEU A 1 84 ? -1.652 6.595 -4.582 1.00 0.00 78 LEU A C 1
ATOM 1086 O O . LEU A 1 84 ? -1.763 6.823 -5.792 1.00 0.00 78 LEU A O 1
ATOM 1101 N N . PHE A 1 85 ? -2.572 6.984 -3.700 1.00 0.00 79 PHE A N 1
ATOM 1102 C CA . PHE A 1 85 ? -3.810 7.675 -4.069 1.00 0.00 79 PHE A CA 1
ATOM 1103 C C . PHE A 1 85 ? -4.409 8.548 -2.960 1.00 0.00 79 PHE A C 1
ATOM 1104 O O . PHE A 1 85 ? -3.833 8.697 -1.889 1.00 0.00 79 PHE A O 1
ATOM 1120 N N . LYS A 1 86 ? -5.549 9.193 -3.235 1.00 0.00 80 LYS A N 1
ATOM 1121 C CA . LYS A 1 86 ? -6.315 10.037 -2.301 1.00 0.00 80 LYS A CA 1
ATOM 1122 C C . LYS A 1 86 ? -7.812 9.816 -2.499 1.00 0.00 80 LYS A C 1
ATOM 1123 O O . LYS A 1 86 ? -8.210 9.263 -3.521 1.00 0.00 80 LYS A O 1
ATOM 1138 N N . ASN A 1 87 ? -8.645 10.225 -1.547 1.00 0.00 81 ASN A N 1
ATOM 1139 C CA . ASN A 1 87 ? -10.118 10.212 -1.641 1.00 0.00 81 ASN A CA 1
ATOM 1140 C C . ASN A 1 87 ? -10.759 8.844 -2.021 1.00 0.00 81 ASN A C 1
ATOM 1141 O O . ASN A 1 87 ? -11.916 8.797 -2.430 1.00 0.00 81 ASN A O 1
ATOM 1151 N N . GLY A 1 88 ? -10.013 7.735 -1.928 1.00 0.00 82 GLY A N 1
ATOM 1152 C CA . GLY A 1 88 ? -10.437 6.414 -2.415 1.00 0.00 82 GLY A CA 1
ATOM 1153 C C . GLY A 1 88 ? -10.392 6.226 -3.940 1.00 0.00 82 GLY A C 1
ATOM 1154 O O . GLY A 1 88 ? -11.106 5.375 -4.467 1.00 0.00 82 GLY A O 1
ATOM 1158 N N . GLU A 1 89 ? -9.598 7.020 -4.666 1.00 0.00 83 GLU A N 1
ATOM 1159 C CA . GLU A 1 89 ? -9.517 7.017 -6.140 1.00 0.00 83 GLU A CA 1
ATOM 1160 C C . GLU A 1 89 ? -8.068 7.137 -6.645 1.00 0.00 83 GLU A C 1
ATOM 1161 O O . GLU A 1 89 ? -7.350 8.093 -6.353 1.00 0.00 83 GLU A O 1
ATOM 1171 N N . VAL A 1 90 ? -7.631 6.141 -7.423 1.00 0.00 84 VAL A N 1
ATOM 1172 C CA . VAL A 1 90 ? -6.232 5.952 -7.863 1.00 0.00 84 VAL A CA 1
ATOM 1173 C C . VAL A 1 90 ? -5.704 7.087 -8.743 1.00 0.00 84 VAL A C 1
ATOM 1174 O O . VAL A 1 90 ? -6.419 7.617 -9.598 1.00 0.00 84 VAL A O 1
ATOM 1187 N N . VAL A 1 91 ? -4.417 7.425 -8.559 1.00 0.00 85 VAL A N 1
ATOM 1188 C CA . VAL A 1 91 ? -3.702 8.395 -9.416 1.00 0.00 85 VAL A CA 1
ATOM 1189 C C . VAL A 1 91 ? -2.361 7.872 -9.925 1.00 0.00 85 VAL A C 1
ATOM 1190 O O . VAL A 1 91 ? -1.956 8.220 -11.034 1.00 0.00 85 VAL A O 1
ATOM 1203 N N . GLU A 1 92 ? -1.675 7.017 -9.157 1.00 0.00 86 GLU A N 1
ATOM 1204 C CA . GLU A 1 92 ? -0.354 6.485 -9.511 1.00 0.00 86 GLU A CA 1
ATOM 1205 C C . GLU A 1 92 ? -0.069 5.140 -8.815 1.00 0.00 86 GLU A C 1
ATOM 1206 O O . GLU A 1 92 ? -0.463 4.915 -7.668 1.00 0.00 86 GLU A O 1
ATOM 1216 N N . GLN A 1 93 ? 0.649 4.246 -9.498 1.00 0.00 87 GLN A N 1
ATOM 1217 C CA . GLN A 1 93 ? 1.105 2.971 -8.953 1.00 0.00 87 GLN A CA 1
ATOM 1218 C C . GLN A 1 93 ? 2.594 2.714 -9.208 1.00 0.00 87 GLN A C 1
ATOM 1219 O O . GLN A 1 93 ? 3.186 3.236 -10.154 1.00 0.00 87 GLN A O 1
ATOM 1231 N N . VAL A 1 94 ? 3.184 1.854 -8.376 1.00 0.00 88 VAL A N 1
ATOM 1232 C CA . VAL A 1 94 ? 4.597 1.454 -8.436 1.00 0.00 88 VAL A CA 1
ATOM 1233 C C . VAL A 1 94 ? 4.709 -0.070 -8.377 1.00 0.00 88 VAL A C 1
ATOM 1234 O O . VAL A 1 94 ? 4.578 -0.676 -7.314 1.00 0.00 88 VAL A O 1
ATOM 1247 N N . THR A 1 95 ? 4.905 -0.697 -9.537 1.00 0.00 89 THR A N 1
ATOM 1248 C CA . THR A 1 95 ? 5.049 -2.155 -9.666 1.00 0.00 89 THR A CA 1
ATOM 1249 C C . THR A 1 95 ? 6.497 -2.625 -9.512 1.00 0.00 89 THR A C 1
ATOM 1250 O O . THR A 1 95 ? 7.435 -1.926 -9.916 1.00 0.00 89 THR A O 1
ATOM 1261 N N . GLY A 1 96 ? 6.683 -3.805 -8.907 1.00 0.00 90 GLY A N 1
ATOM 1262 C CA . GLY A 1 96 ? 7.984 -4.320 -8.485 1.00 0.00 90 GLY A CA 1
ATOM 1263 C C . GLY A 1 96 ? 8.409 -3.808 -7.098 1.00 0.00 90 GLY A C 1
ATOM 1264 O O . GLY A 1 96 ? 7.898 -2.809 -6.587 1.00 0.00 90 GLY A O 1
ATOM 1268 N N . ALA A 1 97 ? 9.360 -4.511 -6.482 1.00 0.00 91 ALA A N 1
ATOM 1269 C CA . ALA A 1 97 ? 9.878 -4.195 -5.158 1.00 0.00 91 ALA A CA 1
ATOM 1270 C C . ALA A 1 97 ? 10.860 -3.016 -5.209 1.00 0.00 91 ALA A C 1
ATOM 1271 O O . ALA A 1 97 ? 11.683 -2.897 -6.121 1.00 0.00 91 ALA A O 1
ATOM 1278 N N . VAL A 1 98 ? 10.780 -2.167 -4.188 1.00 0.00 92 VAL A N 1
ATOM 1279 C CA . VAL A 1 98 ? 11.617 -0.969 -3.987 1.00 0.00 92 VAL A CA 1
ATOM 1280 C C . VAL A 1 98 ? 12.014 -0.824 -2.511 1.00 0.00 92 VAL A C 1
ATOM 1281 O O . VAL A 1 98 ? 11.318 -1.314 -1.619 1.00 0.00 92 VAL A O 1
ATOM 1294 N N . SER A 1 99 ? 13.144 -0.166 -2.248 1.00 0.00 93 SER A N 1
ATOM 1295 C CA . SER A 1 99 ? 13.674 0.016 -0.888 1.00 0.00 93 SER A CA 1
ATOM 1296 C C . SER A 1 99 ? 12.876 1.070 -0.121 1.00 0.00 93 SER A C 1
ATOM 1297 O O . SER A 1 99 ? 12.383 2.030 -0.720 1.00 0.00 93 SER A O 1
ATOM 1304 N N . LYS A 1 100 ? 12.812 0.963 1.214 1.00 0.00 94 LYS A N 1
ATOM 1305 C CA . LYS A 1 100 ? 12.170 1.977 2.077 1.00 0.00 94 LYS A CA 1
ATOM 1306 C C . LYS A 1 100 ? 12.689 3.388 1.798 1.00 0.00 94 LYS A C 1
ATOM 1307 O O . LYS A 1 100 ? 11.903 4.324 1.707 1.00 0.00 94 LYS A O 1
ATOM 1322 N N . SER A 1 101 ? 13.989 3.524 1.550 1.00 0.00 95 SER A N 1
ATOM 1323 C CA . SER A 1 101 ? 14.665 4.761 1.180 1.00 0.00 95 SER A CA 1
ATOM 1324 C C . SER A 1 101 ? 14.087 5.385 -0.099 1.00 0.00 95 SER A C 1
ATOM 1325 O O . SER A 1 101 ? 13.803 6.584 -0.136 1.00 0.00 95 SER A O 1
ATOM 1332 N N . SER A 1 102 ? 13.836 4.567 -1.126 1.00 0.00 96 SER A N 1
ATOM 1333 C CA . SER A 1 102 ? 13.247 4.982 -2.411 1.00 0.00 96 SER A CA 1
ATOM 1334 C C . SER A 1 102 ? 11.768 5.357 -2.275 1.00 0.00 96 SER A C 1
ATOM 1335 O O . SER A 1 102 ? 11.320 6.341 -2.867 1.00 0.00 96 SER A O 1
ATOM 1342 N N . ILE A 1 103 ? 11.018 4.613 -1.449 1.00 0.00 97 ILE A N 1
ATOM 1343 C CA . ILE A 1 103 ? 9.592 4.853 -1.177 1.00 0.00 97 ILE A CA 1
ATOM 1344 C C . ILE A 1 103 ? 9.402 6.180 -0.426 1.00 0.00 97 ILE A C 1
ATOM 1345 O O . ILE A 1 103 ? 8.600 7.018 -0.849 1.00 0.00 97 ILE A O 1
ATOM 1360 N N . LYS A 1 104 ? 10.201 6.448 0.618 1.00 0.00 98 LYS A N 1
ATOM 1361 C CA . LYS A 1 104 ? 10.249 7.750 1.316 1.00 0.00 98 LYS A CA 1
ATOM 1362 C C . LYS A 1 104 ? 10.651 8.902 0.400 1.00 0.00 98 LYS A C 1
ATOM 1363 O O . LYS A 1 104 ? 9.965 9.923 0.378 1.00 0.00 98 LYS A O 1
ATOM 1378 N N . ASP A 1 105 ? 11.725 8.740 -0.368 1.00 0.00 99 ASP A N 1
ATOM 1379 C CA . ASP A 1 105 ? 12.218 9.768 -1.300 1.00 0.00 99 ASP A CA 1
ATOM 1380 C C . ASP A 1 105 ? 11.187 10.140 -2.387 1.00 0.00 99 ASP A C 1
ATOM 1381 O O . ASP A 1 105 ? 11.162 11.285 -2.842 1.00 0.00 99 ASP A O 1
ATOM 1389 N N . MET A 1 106 ? 10.299 9.208 -2.743 1.00 0.00 100 MET A N 1
ATOM 1390 C CA . MET A 1 106 ? 9.143 9.422 -3.612 1.00 0.00 100 MET A CA 1
ATOM 1391 C C . MET A 1 106 ? 7.959 10.091 -2.889 1.00 0.00 100 MET A C 1
ATOM 1392 O O . MET A 1 106 ? 7.394 11.068 -3.393 1.00 0.00 100 MET A O 1
ATOM 1404 N N . ILE A 1 107 ? 7.551 9.593 -1.722 1.00 0.00 101 ILE A N 1
ATOM 1405 C CA . ILE A 1 107 ? 6.366 10.104 -1.013 1.00 0.00 101 ILE A CA 1
ATOM 1406 C C . ILE A 1 107 ? 6.580 11.518 -0.468 1.00 0.00 101 ILE A C 1
ATOM 1407 O O . ILE A 1 107 ? 5.613 12.277 -0.363 1.00 0.00 101 ILE A O 1
ATOM 1422 N N . ALA A 1 108 ? 7.843 11.896 -0.243 1.00 0.00 102 ALA A N 1
ATOM 1423 C CA . ALA A 1 108 ? 8.279 13.227 0.171 1.00 0.00 102 ALA A CA 1
ATOM 1424 C C . ALA A 1 108 ? 7.646 14.376 -0.634 1.00 0.00 102 ALA A C 1
ATOM 1425 O O . ALA A 1 108 ? 7.441 15.453 -0.064 1.00 0.00 102 ALA A O 1
ATOM 1432 N N . GLN A 1 109 ? 7.285 14.155 -1.911 1.00 0.00 103 GLN A N 1
ATOM 1433 C CA . GLN A 1 109 ? 6.413 15.060 -2.659 1.00 0.00 103 GLN A CA 1
ATOM 1434 C C . GLN A 1 109 ? 5.020 14.517 -3.028 1.00 0.00 103 GLN A C 1
ATOM 1435 O O . GLN A 1 109 ? 4.056 15.282 -3.076 1.00 0.00 103 GLN A O 1
ATOM 1447 N N . LYS A 1 110 ? 4.901 13.211 -3.287 1.00 0.00 104 LYS A N 1
ATOM 1448 C CA . LYS A 1 110 ? 3.683 12.591 -3.843 1.00 0.00 104 LYS A CA 1
ATOM 1449 C C . LYS A 1 110 ? 2.500 12.620 -2.872 1.00 0.00 104 LYS A C 1
ATOM 1450 O O . LYS A 1 110 ? 1.422 13.104 -3.217 1.00 0.00 104 LYS A O 1
ATOM 1465 N N . ALA A 1 111 ? 2.731 12.125 -1.654 1.00 0.00 105 ALA A N 1
ATOM 1466 C CA . ALA A 1 111 ? 1.708 12.030 -0.607 1.00 0.00 105 ALA A CA 1
ATOM 1467 C C . ALA A 1 111 ? 1.791 13.163 0.442 1.00 0.00 105 ALA A C 1
ATOM 1468 O O . ALA A 1 111 ? 0.750 13.610 0.922 1.00 0.00 105 ALA A O 1
ATOM 1475 N N . LEU A 1 112 ? 2.992 13.668 0.768 1.00 0.00 106 LEU A N 1
ATOM 1476 C CA . LEU A 1 112 ? 3.157 14.785 1.723 1.00 0.00 106 LEU A CA 1
ATOM 1477 C C . LEU A 1 112 ? 2.856 16.161 1.090 1.00 0.00 106 LEU A C 1
ATOM 1478 O O . LEU A 1 112 ? 2.568 17.126 1.799 1.00 0.00 106 LEU A O 1
ATOM 1493 N N . GLY A 1 113 ? 2.917 16.243 -0.241 1.00 0.00 107 GLY A N 1
ATOM 1494 C CA . GLY A 1 113 ? 2.668 17.457 -1.029 1.00 0.00 107 GLY A CA 1
ATOM 1495 C C . GLY A 1 113 ? 3.791 18.498 -0.950 1.00 0.00 107 GLY A C 1
ATOM 1496 O O . GLY A 1 113 ? 4.986 18.167 -0.872 1.00 0.00 107 GLY A O 1
ATOM 1500 N N . MET A 1 7 ? 0.155 3.944 11.719 1.00 0.00 1 MET A N 2
ATOM 1501 C CA . MET A 1 7 ? 1.065 2.874 11.299 1.00 0.00 1 MET A CA 2
ATOM 1502 C C . MET A 1 7 ? 0.400 1.889 10.326 1.00 0.00 1 MET A C 2
ATOM 1503 O O . MET A 1 7 ? -0.827 1.768 10.281 1.00 0.00 1 MET A O 2
ATOM 1515 N N . ALA A 1 8 ? 1.220 1.145 9.574 1.00 0.00 2 ALA A N 2
ATOM 1516 C CA . ALA A 1 8 ? 0.753 0.094 8.672 1.00 0.00 2 ALA A CA 2
ATOM 1517 C C . ALA A 1 8 ? 0.411 -1.201 9.427 1.00 0.00 2 ALA A C 2
ATOM 1518 O O . ALA A 1 8 ? 1.082 -1.573 10.394 1.00 0.00 2 ALA A O 2
ATOM 1525 N N . ALA A 1 9 ? -0.616 -1.898 8.941 1.00 0.00 3 ALA A N 2
ATOM 1526 C CA . ALA A 1 9 ? -1.040 -3.217 9.404 1.00 0.00 3 ALA A CA 2
ATOM 1527 C C . ALA A 1 9 ? -1.683 -4.031 8.266 1.00 0.00 3 ALA A C 2
ATOM 1528 O O . ALA A 1 9 ? -1.954 -3.498 7.187 1.00 0.00 3 ALA A O 2
ATOM 1535 N N . GLN A 1 10 ? -1.930 -5.319 8.517 1.00 0.00 4 GLN A N 2
ATOM 1536 C CA . GLN A 1 10 ? -2.625 -6.215 7.600 1.00 0.00 4 GLN A CA 2
ATOM 1537 C C . GLN A 1 10 ? -4.144 -6.035 7.707 1.00 0.00 4 GLN A C 2
ATOM 1538 O O . GLN A 1 10 ? -4.741 -6.390 8.725 1.00 0.00 4 GLN A O 2
ATOM 1550 N N . ILE A 1 11 ? -4.763 -5.488 6.656 1.00 0.00 5 ILE A N 2
ATOM 1551 C CA . ILE A 1 11 ? -6.196 -5.145 6.613 1.00 0.00 5 ILE A CA 2
ATOM 1552 C C . ILE A 1 11 ? -6.902 -5.882 5.454 1.00 0.00 5 ILE A C 2
ATOM 1553 O O . ILE A 1 11 ? -6.265 -6.416 4.542 1.00 0.00 5 ILE A O 2
ATOM 1568 N N . THR A 1 12 ? -8.232 -5.934 5.511 1.00 0.00 6 THR A N 2
ATOM 1569 C CA . THR A 1 12 ? -9.142 -6.613 4.575 1.00 0.00 6 THR A CA 2
ATOM 1570 C C . THR A 1 12 ? -9.975 -5.574 3.815 1.00 0.00 6 THR A C 2
ATOM 1571 O O . THR A 1 12 ? -10.242 -4.494 4.342 1.00 0.00 6 THR A O 2
ATOM 1582 N N . ASP A 1 13 ? -10.432 -5.883 2.601 1.00 0.00 7 ASP A N 2
ATOM 1583 C CA . ASP A 1 13 ? -11.147 -4.952 1.710 1.00 0.00 7 ASP A CA 2
ATOM 1584 C C . ASP A 1 13 ? -12.384 -4.317 2.371 1.00 0.00 7 ASP A C 2
ATOM 1585 O O . ASP A 1 13 ? -12.622 -3.120 2.251 1.00 0.00 7 ASP A O 2
ATOM 1593 N N . ALA A 1 14 ? -13.126 -5.123 3.134 1.00 0.00 8 ALA A N 2
ATOM 1594 C CA . ALA A 1 14 ? -14.346 -4.740 3.845 1.00 0.00 8 ALA A CA 2
ATOM 1595 C C . ALA A 1 14 ? -14.084 -3.950 5.148 1.00 0.00 8 ALA A C 2
ATOM 1596 O O . ALA A 1 14 ? -15.013 -3.387 5.731 1.00 0.00 8 ALA A O 2
ATOM 1603 N N . THR A 1 15 ? -12.828 -3.910 5.600 1.00 0.00 9 THR A N 2
ATOM 1604 C CA . THR A 1 15 ? -12.394 -3.275 6.851 1.00 0.00 9 THR A CA 2
ATOM 1605 C C . THR A 1 15 ? -11.661 -1.961 6.584 1.00 0.00 9 THR A C 2
ATOM 1606 O O . THR A 1 15 ? -11.903 -0.973 7.279 1.00 0.00 9 THR A O 2
ATOM 1617 N N . PHE A 1 16 ? -10.791 -1.910 5.565 1.00 0.00 10 PHE A N 2
ATOM 1618 C CA . PHE A 1 16 ? -9.985 -0.707 5.288 1.00 0.00 10 PHE A CA 2
ATOM 1619 C C . PHE A 1 16 ? -10.833 0.424 4.691 1.00 0.00 10 PHE A C 2
ATOM 1620 O O . PHE A 1 16 ? -10.597 1.595 4.981 1.00 0.00 10 PHE A O 2
ATOM 1636 N N . GLU A 1 17 ? -11.849 0.106 3.888 1.00 0.00 11 GLU A N 2
ATOM 1637 C CA . GLU A 1 17 ? -12.636 1.108 3.168 1.00 0.00 11 GLU A CA 2
ATOM 1638 C C . GLU A 1 17 ? -13.449 2.002 4.104 1.00 0.00 11 GLU A C 2
ATOM 1639 O O . GLU A 1 17 ? -13.510 3.213 3.896 1.00 0.00 11 GLU A O 2
ATOM 1649 N N . ALA A 1 18 ? -13.987 1.436 5.184 1.00 0.00 12 ALA A N 2
ATOM 1650 C CA . ALA A 1 18 ? -14.664 2.160 6.259 1.00 0.00 12 ALA A CA 2
ATOM 1651 C C . ALA A 1 18 ? -13.733 3.133 7.020 1.00 0.00 12 ALA A C 2
ATOM 1652 O O . ALA A 1 18 ? -14.222 4.028 7.719 1.00 0.00 12 ALA A O 2
ATOM 1659 N N . SER A 1 19 ? -12.410 2.975 6.888 1.00 0.00 13 SER A N 2
ATOM 1660 C CA . SER A 1 19 ? -11.396 3.783 7.582 1.00 0.00 13 SER A CA 2
ATOM 1661 C C . SER A 1 19 ? -10.626 4.755 6.678 1.00 0.00 13 SER A C 2
ATOM 1662 O O . SER A 1 19 ? -10.218 5.822 7.134 1.00 0.00 13 SER A O 2
ATOM 1669 N N . VAL A 1 20 ? -10.425 4.406 5.401 1.00 0.00 14 VAL A N 2
ATOM 1670 C CA . VAL A 1 20 ? -9.565 5.145 4.469 1.00 0.00 14 VAL A CA 2
ATOM 1671 C C . VAL A 1 20 ? -10.331 5.688 3.262 1.00 0.00 14 VAL A C 2
ATOM 1672 O O . VAL A 1 20 ? -10.194 6.862 2.917 1.00 0.00 14 VAL A O 2
ATOM 1685 N N . LEU A 1 21 ? -11.184 4.874 2.636 1.00 0.00 15 LEU A N 2
ATOM 1686 C CA . LEU A 1 21 ? -11.946 5.255 1.442 1.00 0.00 15 LEU A CA 2
ATOM 1687 C C . LEU A 1 21 ? -13.069 6.276 1.725 1.00 0.00 15 LEU A C 2
ATOM 1688 O O . LEU A 1 21 ? -13.536 6.933 0.793 1.00 0.00 15 LEU A O 2
ATOM 1703 N N . LYS A 1 22 ? -13.474 6.459 2.994 1.00 0.00 16 LYS A N 2
ATOM 1704 C CA . LYS A 1 22 ? -14.408 7.528 3.429 1.00 0.00 16 LYS A CA 2
ATOM 1705 C C . LYS A 1 22 ? -13.723 8.879 3.714 1.00 0.00 16 LYS A C 2
ATOM 1706 O O . LYS A 1 22 ? -14.403 9.863 4.009 1.00 0.00 16 LYS A O 2
ATOM 1721 N N . SER A 1 23 ? -12.389 8.938 3.640 1.00 0.00 17 SER A N 2
ATOM 1722 C CA . SER A 1 23 ? -11.550 10.062 4.083 1.00 0.00 17 SER A CA 2
ATOM 1723 C C . SER A 1 23 ? -10.880 10.793 2.909 1.00 0.00 17 SER A C 2
ATOM 1724 O O . SER A 1 23 ? -10.807 10.289 1.786 1.00 0.00 17 SER A O 2
ATOM 1731 N N . ALA A 1 24 ? -10.368 11.997 3.176 1.00 0.00 18 ALA A N 2
ATOM 1732 C CA . ALA A 1 24 ? -9.768 12.887 2.169 1.00 0.00 18 ALA A CA 2
ATOM 1733 C C . ALA A 1 24 ? -8.234 12.756 2.080 1.00 0.00 18 ALA A C 2
ATOM 1734 O O . ALA A 1 24 ? -7.604 13.268 1.148 1.00 0.00 18 ALA A O 2
ATOM 1741 N N . ILE A 1 25 ? -7.619 12.083 3.056 1.00 0.00 19 ILE A N 2
ATOM 1742 C CA . ILE A 1 25 ? -6.165 11.988 3.216 1.00 0.00 19 ILE A CA 2
ATOM 1743 C C . ILE A 1 25 ? -5.527 11.078 2.151 1.00 0.00 19 ILE A C 2
ATOM 1744 O O . ILE A 1 25 ? -6.178 10.121 1.715 1.00 0.00 19 ILE A O 2
ATOM 1759 N N . PRO A 1 26 ? -4.270 11.321 1.736 1.00 0.00 20 PRO A N 2
ATOM 1760 C CA . PRO A 1 26 ? -3.575 10.416 0.827 1.00 0.00 20 PRO A CA 2
ATOM 1761 C C . PRO A 1 26 ? -3.326 9.041 1.464 1.00 0.00 20 PRO A C 2
ATOM 1762 O O . PRO A 1 26 ? -2.912 8.930 2.621 1.00 0.00 20 PRO A O 2
ATOM 1770 N N . VAL A 1 27 ? -3.601 7.996 0.696 1.00 0.00 21 VAL A N 2
ATOM 1771 C CA . VAL A 1 27 ? -3.638 6.587 1.091 1.00 0.00 21 VAL A CA 2
ATOM 1772 C C . VAL A 1 27 ? -2.652 5.774 0.248 1.00 0.00 21 VAL A C 2
ATOM 1773 O O . VAL A 1 27 ? -2.543 5.954 -0.968 1.00 0.00 21 VAL A O 2
ATOM 1786 N N . LEU A 1 28 ? -1.951 4.859 0.910 1.00 0.00 22 LEU A N 2
ATOM 1787 C CA . LEU A 1 28 ? -0.948 3.953 0.354 1.00 0.00 22 LEU A CA 2
ATOM 1788 C C . LEU A 1 28 ? -1.320 2.497 0.657 1.00 0.00 22 LEU A C 2
ATOM 1789 O O . LEU A 1 28 ? -1.390 2.091 1.819 1.00 0.00 22 LEU A O 2
ATOM 1804 N N . ILE A 1 29 ? -1.522 1.721 -0.410 1.00 0.00 23 ILE A N 2
ATOM 1805 C CA . ILE A 1 29 ? -1.707 0.262 -0.363 1.00 0.00 23 ILE A CA 2
ATOM 1806 C C . ILE A 1 29 ? -0.401 -0.435 -0.759 1.00 0.00 23 ILE A C 2
ATOM 1807 O O . ILE A 1 29 ? 0.256 -0.014 -1.710 1.00 0.00 23 ILE A O 2
ATOM 1822 N N . ASP A 1 30 ? -0.074 -1.535 -0.084 1.00 0.00 24 ASP A N 2
ATOM 1823 C CA . ASP A 1 30 ? 0.983 -2.484 -0.445 1.00 0.00 24 ASP A CA 2
ATOM 1824 C C . ASP A 1 30 ? 0.372 -3.873 -0.675 1.00 0.00 24 ASP A C 2
ATOM 1825 O O . ASP A 1 30 ? -0.143 -4.484 0.264 1.00 0.00 24 ASP A O 2
ATOM 1833 N N . PHE A 1 31 ? 0.418 -4.378 -1.910 1.00 0.00 25 PHE A N 2
ATOM 1834 C CA . PHE A 1 31 ? -0.005 -5.754 -2.216 1.00 0.00 25 PHE A CA 2
ATOM 1835 C C . PHE A 1 31 ? 1.141 -6.764 -2.061 1.00 0.00 25 PHE A C 2
ATOM 1836 O O . PHE A 1 31 ? 2.222 -6.578 -2.629 1.00 0.00 25 PHE A O 2
ATOM 1852 N N . TRP A 1 32 ? 0.904 -7.855 -1.321 1.00 0.00 26 TRP A N 2
ATOM 1853 C CA . TRP A 1 32 ? 1.930 -8.873 -1.008 1.00 0.00 26 TRP A CA 2
ATOM 1854 C C . TRP A 1 32 ? 1.347 -10.272 -0.738 1.00 0.00 26 TRP A C 2
ATOM 1855 O O . TRP A 1 32 ? 0.168 -10.423 -0.404 1.00 0.00 26 TRP A O 2
ATOM 1875 N N . ALA A 1 33 ? 2.202 -11.301 -0.816 1.00 0.00 27 ALA A N 2
ATOM 1876 C CA . ALA A 1 33 ? 1.875 -12.680 -0.445 1.00 0.00 27 ALA A CA 2
ATOM 1877 C C . ALA A 1 33 ? 3.045 -13.431 0.237 1.00 0.00 27 ALA A C 2
ATOM 1878 O O . ALA A 1 33 ? 4.201 -13.240 -0.147 1.00 0.00 27 ALA A O 2
ATOM 1885 N N . PRO A 1 34 ? 2.766 -14.313 1.219 1.00 0.00 28 PRO A N 2
ATOM 1886 C CA . PRO A 1 34 ? 3.779 -15.070 1.960 1.00 0.00 28 PRO A CA 2
ATOM 1887 C C . PRO A 1 34 ? 4.534 -16.124 1.123 1.00 0.00 28 PRO A C 2
ATOM 1888 O O . PRO A 1 34 ? 5.571 -16.620 1.569 1.00 0.00 28 PRO A O 2
ATOM 1896 N N . TRP A 1 35 ? 4.060 -16.451 -0.081 1.00 0.00 29 TRP A N 2
ATOM 1897 C CA . TRP A 1 35 ? 4.724 -17.382 -1.004 1.00 0.00 29 TRP A CA 2
ATOM 1898 C C . TRP A 1 35 ? 5.738 -16.722 -1.955 1.00 0.00 29 TRP A C 2
ATOM 1899 O O . TRP A 1 35 ? 6.346 -17.425 -2.769 1.00 0.00 29 TRP A O 2
ATOM 1919 N N . CYS A 1 36 ? 5.972 -15.409 -1.854 1.00 0.00 30 CYS A N 2
ATOM 1920 C CA . CYS A 1 36 ? 7.052 -14.713 -2.567 1.00 0.00 30 CYS A CA 2
ATOM 1921 C C . CYS A 1 36 ? 7.991 -13.940 -1.616 1.00 0.00 30 CYS A C 2
ATOM 1922 O O . CYS A 1 36 ? 7.554 -13.237 -0.705 1.00 0.00 30 CYS A O 2
ATOM 1929 N N . GLY A 1 37 ? 9.307 -14.104 -1.823 1.00 0.00 31 GLY A N 2
ATOM 1930 C CA . GLY A 1 37 ? 10.373 -13.613 -0.931 1.00 0.00 31 GLY A CA 2
ATOM 1931 C C . GLY A 1 37 ? 10.385 -12.095 -0.721 1.00 0.00 31 GLY A C 2
ATOM 1932 O O . GLY A 1 37 ? 10.162 -11.648 0.403 1.00 0.00 31 GLY A O 2
ATOM 1936 N N . PRO A 1 38 ? 10.591 -11.272 -1.774 1.00 0.00 32 PRO A N 2
ATOM 1937 C CA . PRO A 1 38 ? 10.615 -9.811 -1.647 1.00 0.00 32 PRO A CA 2
ATOM 1938 C C . PRO A 1 38 ? 9.262 -9.218 -1.211 1.00 0.00 32 PRO A C 2
ATOM 1939 O O . PRO A 1 38 ? 9.217 -8.103 -0.689 1.00 0.00 32 PRO A O 2
ATOM 1947 N N . CYS A 1 39 ? 8.163 -9.965 -1.378 1.00 0.00 33 CYS A N 2
ATOM 1948 C CA . CYS A 1 39 ? 6.828 -9.585 -0.920 1.00 0.00 33 CYS A CA 2
ATOM 1949 C C . CYS A 1 39 ? 6.749 -9.558 0.617 1.00 0.00 33 CYS A C 2
ATOM 1950 O O . CYS A 1 39 ? 6.367 -8.551 1.209 1.00 0.00 33 CYS A O 2
ATOM 1957 N N . ARG A 1 40 ? 7.134 -10.664 1.278 1.00 0.00 34 ARG A N 2
ATOM 1958 C CA . ARG A 1 40 ? 7.112 -10.780 2.753 1.00 0.00 34 ARG A CA 2
ATOM 1959 C C . ARG A 1 40 ? 8.311 -10.106 3.434 1.00 0.00 34 ARG A C 2
ATOM 1960 O O . ARG A 1 40 ? 8.175 -9.582 4.538 1.00 0.00 34 ARG A O 2
ATOM 1978 N N . ALA A 1 41 ? 9.453 -10.018 2.750 1.00 0.00 35 ALA A N 2
ATOM 1979 C CA . ALA A 1 41 ? 10.652 -9.310 3.219 1.00 0.00 35 ALA A CA 2
ATOM 1980 C C . ALA A 1 41 ? 10.501 -7.772 3.223 1.00 0.00 35 ALA A C 2
ATOM 1981 O O . ALA A 1 41 ? 11.355 -7.068 3.762 1.00 0.00 35 ALA A O 2
ATOM 1988 N N . MET A 1 42 ? 9.394 -7.237 2.684 1.00 0.00 36 MET A N 2
ATOM 1989 C CA . MET A 1 42 ? 9.030 -5.822 2.810 1.00 0.00 36 MET A CA 2
ATOM 1990 C C . MET A 1 42 ? 8.458 -5.479 4.199 1.00 0.00 36 MET A C 2
ATOM 1991 O O . MET A 1 42 ? 8.242 -4.307 4.481 1.00 0.00 36 MET A O 2
ATOM 2003 N N . GLY A 1 43 ? 8.251 -6.452 5.092 1.00 0.00 37 GLY A N 2
ATOM 2004 C CA . GLY A 1 43 ? 7.728 -6.242 6.456 1.00 0.00 37 GLY A CA 2
ATOM 2005 C C . GLY A 1 43 ? 8.433 -5.115 7.235 1.00 0.00 37 GLY A C 2
ATOM 2006 O O . GLY A 1 43 ? 7.775 -4.135 7.603 1.00 0.00 37 GLY A O 2
ATOM 2010 N N . PRO A 1 44 ? 9.767 -5.181 7.438 1.00 0.00 38 PRO A N 2
ATOM 2011 C CA . PRO A 1 44 ? 10.524 -4.100 8.088 1.00 0.00 38 PRO A CA 2
ATOM 2012 C C . PRO A 1 44 ? 10.652 -2.827 7.228 1.00 0.00 38 PRO A C 2
ATOM 2013 O O . PRO A 1 44 ? 10.868 -1.739 7.767 1.00 0.00 38 PRO A O 2
ATOM 2021 N N . VAL A 1 45 ? 10.499 -2.937 5.902 1.00 0.00 39 VAL A N 2
ATOM 2022 C CA . VAL A 1 45 ? 10.472 -1.798 4.968 1.00 0.00 39 VAL A CA 2
ATOM 2023 C C . VAL A 1 45 ? 9.212 -0.959 5.197 1.00 0.00 39 VAL A C 2
ATOM 2024 O O . VAL A 1 45 ? 9.343 0.212 5.557 1.00 0.00 39 VAL A O 2
ATOM 2037 N N . ILE A 1 46 ? 8.010 -1.545 5.081 1.00 0.00 40 ILE A N 2
ATOM 2038 C CA . ILE A 1 46 ? 6.735 -0.845 5.328 1.00 0.00 40 ILE A CA 2
ATOM 2039 C C . ILE A 1 46 ? 6.690 -0.252 6.748 1.00 0.00 40 ILE A C 2
ATOM 2040 O O . ILE A 1 46 ? 6.253 0.876 6.924 1.00 0.00 40 ILE A O 2
ATOM 2055 N N . ASP A 1 47 ? 7.183 -0.963 7.762 1.00 0.00 41 ASP A N 2
ATOM 2056 C CA . ASP A 1 47 ? 7.160 -0.529 9.165 1.00 0.00 41 ASP A CA 2
ATOM 2057 C C . ASP A 1 47 ? 8.035 0.708 9.458 1.00 0.00 41 ASP A C 2
ATOM 2058 O O . ASP A 1 47 ? 7.693 1.501 10.335 1.00 0.00 41 ASP A O 2
ATOM 2066 N N . GLU A 1 48 ? 9.121 0.925 8.713 1.00 0.00 42 GLU A N 2
ATOM 2067 C CA . GLU A 1 48 ? 9.899 2.167 8.810 1.00 0.00 42 GLU A CA 2
ATOM 2068 C C . GLU A 1 48 ? 9.126 3.355 8.220 1.00 0.00 42 GLU A C 2
ATOM 2069 O O . GLU A 1 48 ? 8.815 4.324 8.910 1.00 0.00 42 GLU A O 2
ATOM 2079 N N . LEU A 1 49 ? 8.815 3.272 6.923 1.00 0.00 43 LEU A N 2
ATOM 2080 C CA . LEU A 1 49 ? 8.199 4.345 6.137 1.00 0.00 43 LEU A CA 2
ATOM 2081 C C . LEU A 1 49 ? 6.793 4.687 6.633 1.00 0.00 43 LEU A C 2
ATOM 2082 O O . LEU A 1 49 ? 6.414 5.857 6.637 1.00 0.00 43 LEU A O 2
ATOM 2097 N N . ALA A 1 50 ? 6.069 3.716 7.183 1.00 0.00 44 ALA A N 2
ATOM 2098 C CA . ALA A 1 50 ? 4.763 3.955 7.788 1.00 0.00 44 ALA A CA 2
ATOM 2099 C C . ALA A 1 50 ? 4.795 4.993 8.927 1.00 0.00 44 ALA A C 2
ATOM 2100 O O . ALA A 1 50 ? 3.840 5.755 9.098 1.00 0.00 44 ALA A O 2
ATOM 2107 N N . ALA A 1 51 ? 5.898 5.059 9.680 1.00 0.00 45 ALA A N 2
ATOM 2108 C CA . ALA A 1 51 ? 6.103 6.047 10.733 1.00 0.00 45 ALA A CA 2
ATOM 2109 C C . ALA A 1 51 ? 6.578 7.403 10.192 1.00 0.00 45 ALA A C 2
ATOM 2110 O O . ALA A 1 51 ? 6.378 8.441 10.829 1.00 0.00 45 ALA A O 2
ATOM 2117 N N . GLU A 1 52 ? 7.213 7.411 9.019 1.00 0.00 46 GLU A N 2
ATOM 2118 C CA . GLU A 1 52 ? 7.769 8.639 8.425 1.00 0.00 46 GLU A CA 2
ATOM 2119 C C . GLU A 1 52 ? 6.653 9.580 7.951 1.00 0.00 46 GLU A C 2
ATOM 2120 O O . GLU A 1 52 ? 6.828 10.802 7.960 1.00 0.00 46 GLU A O 2
ATOM 2130 N N . TYR A 1 53 ? 5.496 9.024 7.568 1.00 0.00 47 TYR A N 2
ATOM 2131 C CA . TYR A 1 53 ? 4.380 9.794 7.010 1.00 0.00 47 TYR A CA 2
ATOM 2132 C C . TYR A 1 53 ? 3.255 10.103 8.022 1.00 0.00 47 TYR A C 2
ATOM 2133 O O . TYR A 1 53 ? 2.213 10.637 7.641 1.00 0.00 47 TYR A O 2
ATOM 2150 N N . GLU A 1 54 ? 3.437 9.750 9.302 1.00 0.00 48 GLU A N 2
ATOM 2151 C CA . GLU A 1 54 ? 2.445 9.889 10.381 1.00 0.00 48 GLU A CA 2
ATOM 2152 C C . GLU A 1 54 ? 1.696 11.237 10.430 1.00 0.00 48 GLU A C 2
ATOM 2153 O O . GLU A 1 54 ? 2.285 12.314 10.312 1.00 0.00 48 GLU A O 2
ATOM 2163 N N . GLY A 1 55 ? 0.374 11.161 10.616 1.00 0.00 49 GLY A N 2
ATOM 2164 C CA . GLY A 1 55 ? -0.537 12.303 10.716 1.00 0.00 49 GLY A CA 2
ATOM 2165 C C . GLY A 1 55 ? -0.962 12.948 9.388 1.00 0.00 49 GLY A C 2
ATOM 2166 O O . GLY A 1 55 ? -1.942 13.700 9.381 1.00 0.00 49 GLY A O 2
ATOM 2170 N N . LYS A 1 56 ? -0.274 12.660 8.273 1.00 0.00 50 LYS A N 2
ATOM 2171 C CA . LYS A 1 56 ? -0.498 13.277 6.948 1.00 0.00 50 LYS A CA 2
ATOM 2172 C C . LYS A 1 56 ? -0.851 12.286 5.828 1.00 0.00 50 LYS A C 2
ATOM 2173 O O . LYS A 1 56 ? -1.169 12.714 4.717 1.00 0.00 50 LYS A O 2
ATOM 2188 N N . VAL A 1 57 ? -0.764 10.985 6.109 1.00 0.00 51 VAL A N 2
ATOM 2189 C CA . VAL A 1 57 ? -0.801 9.865 5.156 1.00 0.00 51 VAL A CA 2
ATOM 2190 C C . VAL A 1 57 ? -1.343 8.631 5.880 1.00 0.00 51 VAL A C 2
ATOM 2191 O O . VAL A 1 57 ? -1.022 8.406 7.052 1.00 0.00 51 VAL A O 2
ATOM 2204 N N . LEU A 1 58 ? -2.133 7.810 5.182 1.00 0.00 52 LEU A N 2
ATOM 2205 C CA . LEU A 1 58 ? -2.647 6.533 5.675 1.00 0.00 52 LEU A CA 2
ATOM 2206 C C . LEU A 1 58 ? -1.985 5.365 4.922 1.00 0.00 52 LEU A C 2
ATOM 2207 O O . LEU A 1 58 ? -1.855 5.408 3.698 1.00 0.00 52 LEU A O 2
ATOM 2222 N N . ILE A 1 59 ? -1.579 4.314 5.642 1.00 0.00 53 ILE A N 2
ATOM 2223 C CA . ILE A 1 59 ? -0.844 3.164 5.105 1.00 0.00 53 ILE A CA 2
ATOM 2224 C C . ILE A 1 59 ? -1.504 1.845 5.534 1.00 0.00 53 ILE A C 2
ATOM 2225 O O . ILE A 1 59 ? -1.761 1.635 6.719 1.00 0.00 53 ILE A O 2
ATOM 2240 N N . VAL A 1 60 ? -1.737 0.939 4.583 1.00 0.00 54 VAL A N 2
ATOM 2241 C CA . VAL A 1 60 ? -2.252 -0.424 4.828 1.00 0.00 54 VAL A CA 2
ATOM 2242 C C . VAL A 1 60 ? -1.591 -1.428 3.879 1.00 0.00 54 VAL A C 2
ATOM 2243 O O . VAL A 1 60 ? -1.239 -1.070 2.751 1.00 0.00 54 VAL A O 2
ATOM 2256 N N . LYS A 1 61 ? -1.437 -2.698 4.284 1.00 0.00 55 LYS A N 2
ATOM 2257 C CA . LYS A 1 61 ? -1.025 -3.779 3.371 1.00 0.00 55 LYS A CA 2
ATOM 2258 C C . LYS A 1 61 ? -2.126 -4.827 3.196 1.00 0.00 55 LYS A C 2
ATOM 2259 O O . LYS A 1 61 ? -2.888 -5.116 4.123 1.00 0.00 55 LYS A O 2
ATOM 2274 N N . MET A 1 62 ? -2.211 -5.386 1.993 1.00 0.00 56 MET A N 2
ATOM 2275 C CA . MET A 1 62 ? -3.341 -6.186 1.516 1.00 0.00 56 MET A CA 2
ATOM 2276 C C . MET A 1 62 ? -2.803 -7.515 0.984 1.00 0.00 56 MET A C 2
ATOM 2277 O O . MET A 1 62 ? -2.016 -7.546 0.035 1.00 0.00 56 MET A O 2
ATOM 2289 N N . ASN A 1 63 ? -3.201 -8.631 1.601 1.00 0.00 57 ASN A N 2
ATOM 2290 C CA . ASN A 1 63 ? -2.624 -9.936 1.292 1.00 0.00 57 ASN A CA 2
ATOM 2291 C C . ASN A 1 63 ? -3.349 -10.603 0.114 1.00 0.00 57 ASN A C 2
ATOM 2292 O O . ASN A 1 63 ? -4.455 -11.120 0.271 1.00 0.00 57 ASN A O 2
ATOM 2302 N N . VAL A 1 64 ? -2.716 -10.648 -1.061 1.00 0.00 58 VAL A N 2
ATOM 2303 C CA . VAL A 1 64 ? -3.317 -11.218 -2.286 1.00 0.00 58 VAL A CA 2
ATOM 2304 C C . VAL A 1 64 ? -3.600 -12.721 -2.187 1.00 0.00 58 VAL A C 2
ATOM 2305 O O . VAL A 1 64 ? -4.380 -13.248 -2.977 1.00 0.00 58 VAL A O 2
ATOM 2318 N N . ASP A 1 65 ? -3.023 -13.405 -1.196 1.00 0.00 59 ASP A N 2
ATOM 2319 C CA . ASP A 1 65 ? -3.317 -14.813 -0.910 1.00 0.00 59 ASP A CA 2
ATOM 2320 C C . ASP A 1 65 ? -4.602 -15.015 -0.068 1.00 0.00 59 ASP A C 2
ATOM 2321 O O . ASP A 1 65 ? -5.214 -16.086 -0.114 1.00 0.00 59 ASP A O 2
ATOM 2329 N N . ASP A 1 66 ? -5.048 -13.989 0.659 1.00 0.00 60 ASP A N 2
ATOM 2330 C CA . ASP A 1 66 ? -6.291 -13.973 1.440 1.00 0.00 60 ASP A CA 2
ATOM 2331 C C . ASP A 1 66 ? -7.449 -13.295 0.685 1.00 0.00 60 ASP A C 2
ATOM 2332 O O . ASP A 1 66 ? -8.599 -13.726 0.777 1.00 0.00 60 ASP A O 2
ATOM 2340 N N . ASN A 1 67 ? -7.132 -12.241 -0.082 1.00 0.00 61 ASN A N 2
ATOM 2341 C CA . ASN A 1 67 ? -8.106 -11.379 -0.752 1.00 0.00 61 ASN A CA 2
ATOM 2342 C C . ASN A 1 67 ? -7.713 -11.084 -2.227 1.00 0.00 61 ASN A C 2
ATOM 2343 O O . ASN A 1 67 ? -7.403 -9.939 -2.567 1.00 0.00 61 ASN A O 2
ATOM 2353 N N . PRO A 1 68 ? -7.720 -12.089 -3.128 1.00 0.00 62 PRO A N 2
ATOM 2354 C CA . PRO A 1 68 ? -7.341 -11.935 -4.544 1.00 0.00 62 PRO A CA 2
ATOM 2355 C C . PRO A 1 68 ? -8.283 -11.040 -5.384 1.00 0.00 62 PRO A C 2
ATOM 2356 O O . PRO A 1 68 ? -7.940 -10.667 -6.505 1.00 0.00 62 PRO A O 2
ATOM 2364 N N . ALA A 1 69 ? -9.444 -10.650 -4.855 1.00 0.00 63 ALA A N 2
ATOM 2365 C CA . ALA A 1 69 ? -10.365 -9.695 -5.482 1.00 0.00 63 ALA A CA 2
ATOM 2366 C C . ALA A 1 69 ? -9.892 -8.234 -5.338 1.00 0.00 63 ALA A C 2
ATOM 2367 O O . ALA A 1 69 ? -10.093 -7.413 -6.237 1.00 0.00 63 ALA A O 2
ATOM 2374 N N . THR A 1 70 ? -9.207 -7.905 -4.237 1.00 0.00 64 THR A N 2
ATOM 2375 C CA . THR A 1 70 ? -8.697 -6.568 -3.905 1.00 0.00 64 THR A CA 2
ATOM 2376 C C . THR A 1 70 ? -7.655 -6.048 -4.905 1.00 0.00 64 THR A C 2
ATOM 2377 O O . THR A 1 70 ? -7.813 -4.914 -5.358 1.00 0.00 64 THR A O 2
ATOM 2388 N N . PRO A 1 71 ? -6.628 -6.824 -5.319 1.00 0.00 65 PRO A N 2
ATOM 2389 C CA . PRO A 1 71 ? -5.715 -6.398 -6.377 1.00 0.00 65 PRO A CA 2
ATOM 2390 C C . PRO A 1 71 ? -6.434 -6.311 -7.735 1.00 0.00 65 PRO A C 2
ATOM 2391 O O . PRO A 1 71 ? -6.202 -5.378 -8.502 1.00 0.00 65 PRO A O 2
ATOM 2399 N N . SER A 1 72 ? -7.349 -7.244 -8.017 1.00 0.00 66 SER A N 2
ATOM 2400 C CA . SER A 1 72 ? -8.000 -7.405 -9.327 1.00 0.00 66 SER A CA 2
ATOM 2401 C C . SER A 1 72 ? -8.918 -6.240 -9.674 1.00 0.00 66 SER A C 2
ATOM 2402 O O . SER A 1 72 ? -9.079 -5.902 -10.850 1.00 0.00 66 SER A O 2
ATOM 2409 N N . LYS A 1 73 ? -9.454 -5.566 -8.647 1.00 0.00 67 LYS A N 2
ATOM 2410 C CA . LYS A 1 73 ? -10.356 -4.423 -8.824 1.00 0.00 67 LYS A CA 2
ATOM 2411 C C . LYS A 1 73 ? -9.639 -3.182 -9.365 1.00 0.00 67 LYS A C 2
ATOM 2412 O O . LYS A 1 73 ? -10.265 -2.366 -10.045 1.00 0.00 67 LYS A O 2
ATOM 2427 N N . TYR A 1 74 ? -8.331 -3.049 -9.094 1.00 0.00 68 TYR A N 2
ATOM 2428 C CA . TYR A 1 74 ? -7.475 -1.915 -9.500 1.00 0.00 68 TYR A CA 2
ATOM 2429 C C . TYR A 1 74 ? -6.501 -2.310 -10.636 1.00 0.00 68 TYR A C 2
ATOM 2430 O O . TYR A 1 74 ? -5.679 -1.504 -11.078 1.00 0.00 68 TYR A O 2
ATOM 2447 N N . GLY A 1 75 ? -6.609 -3.551 -11.125 1.00 0.00 69 GLY A N 2
ATOM 2448 C CA . GLY A 1 75 ? -5.911 -4.081 -12.304 1.00 0.00 69 GLY A CA 2
ATOM 2449 C C . GLY A 1 75 ? -4.688 -4.963 -12.002 1.00 0.00 69 GLY A C 2
ATOM 2450 O O . GLY A 1 75 ? -4.019 -5.421 -12.931 1.00 0.00 69 GLY A O 2
ATOM 2454 N N . ILE A 1 76 ? -4.393 -5.217 -10.724 1.00 0.00 70 ILE A N 2
ATOM 2455 C CA . ILE A 1 76 ? -3.265 -6.051 -10.270 1.00 0.00 70 ILE A CA 2
ATOM 2456 C C . ILE A 1 76 ? -3.635 -7.548 -10.340 1.00 0.00 70 ILE A C 2
ATOM 2457 O O . ILE A 1 76 ? -4.809 -7.918 -10.287 1.00 0.00 70 ILE A O 2
ATOM 2472 N N . ARG A 1 77 ? -2.634 -8.421 -10.516 1.00 0.00 71 ARG A N 2
ATOM 2473 C CA . ARG A 1 77 ? -2.769 -9.890 -10.431 1.00 0.00 71 ARG A CA 2
ATOM 2474 C C . ARG A 1 77 ? -2.455 -10.376 -9.009 1.00 0.00 71 ARG A C 2
ATOM 2475 O O . ARG A 1 77 ? -3.329 -10.356 -8.147 1.00 0.00 71 ARG A O 2
ATOM 2493 N N . ALA A 1 78 ? -1.208 -10.759 -8.757 1.00 0.00 72 ALA A N 2
ATOM 2494 C CA . ALA A 1 78 ? -0.695 -11.198 -7.457 1.00 0.00 72 ALA A CA 2
ATOM 2495 C C . ALA A 1 78 ? 0.837 -11.025 -7.412 1.00 0.00 72 ALA A C 2
ATOM 2496 O O . ALA A 1 78 ? 1.599 -11.960 -7.687 1.00 0.00 72 ALA A O 2
ATOM 2503 N N . ILE A 1 79 ? 1.276 -9.795 -7.136 1.00 0.00 73 ILE A N 2
ATOM 2504 C CA . ILE A 1 79 ? 2.665 -9.318 -7.270 1.00 0.00 73 ILE A CA 2
ATOM 2505 C C . ILE A 1 79 ? 3.032 -8.296 -6.175 1.00 0.00 73 ILE A C 2
ATOM 2506 O O . ILE A 1 79 ? 2.130 -7.637 -5.649 1.00 0.00 73 ILE A O 2
ATOM 2521 N N . PRO A 1 80 ? 4.327 -8.091 -5.858 1.00 0.00 74 PRO A N 2
ATOM 2522 C CA . PRO A 1 80 ? 4.770 -6.986 -5.004 1.00 0.00 74 PRO A CA 2
ATOM 2523 C C . PRO A 1 80 ? 4.601 -5.642 -5.735 1.00 0.00 74 PRO A C 2
ATOM 2524 O O . PRO A 1 80 ? 5.436 -5.254 -6.548 1.00 0.00 74 PRO A O 2
ATOM 2532 N N . THR A 1 81 ? 3.492 -4.945 -5.496 1.00 0.00 75 THR A N 2
ATOM 2533 C CA . THR A 1 81 ? 3.167 -3.630 -6.089 1.00 0.00 75 THR A CA 2
ATOM 2534 C C . THR A 1 81 ? 2.440 -2.740 -5.080 1.00 0.00 75 THR A C 2
ATOM 2535 O O . THR A 1 81 ? 1.601 -3.221 -4.321 1.00 0.00 75 THR A O 2
ATOM 2546 N N . LEU A 1 82 ? 2.733 -1.436 -5.089 1.00 0.00 76 LEU A N 2
ATOM 2547 C CA . LEU A 1 82 ? 2.098 -0.447 -4.219 1.00 0.00 76 LEU A CA 2
ATOM 2548 C C . LEU A 1 82 ? 1.221 0.505 -5.042 1.00 0.00 76 LEU A C 2
ATOM 2549 O O . LEU A 1 82 ? 1.530 0.795 -6.200 1.00 0.00 76 LEU A O 2
ATOM 2564 N N . ILE A 1 83 ? 0.140 1.018 -4.457 1.00 0.00 77 ILE A N 2
ATOM 2565 C CA . ILE A 1 83 ? -0.741 2.018 -5.086 1.00 0.00 77 ILE A CA 2
ATOM 2566 C C . ILE A 1 83 ? -0.874 3.259 -4.198 1.00 0.00 77 ILE A C 2
ATOM 2567 O O . ILE A 1 83 ? -1.193 3.136 -3.013 1.00 0.00 77 ILE A O 2
ATOM 2582 N N . LEU A 1 84 ? -0.656 4.441 -4.784 1.00 0.00 78 LEU A N 2
ATOM 2583 C CA . LEU A 1 84 ? -0.635 5.740 -4.108 1.00 0.00 78 LEU A CA 2
ATOM 2584 C C . LEU A 1 84 ? -1.751 6.661 -4.635 1.00 0.00 78 LEU A C 2
ATOM 2585 O O . LEU A 1 84 ? -1.759 7.083 -5.793 1.00 0.00 78 LEU A O 2
ATOM 2600 N N . PHE A 1 85 ? -2.716 6.962 -3.768 1.00 0.00 79 PHE A N 2
ATOM 2601 C CA . PHE A 1 85 ? -3.939 7.687 -4.128 1.00 0.00 79 PHE A CA 2
ATOM 2602 C C . PHE A 1 85 ? -4.480 8.612 -3.026 1.00 0.00 79 PHE A C 2
ATOM 2603 O O . PHE A 1 85 ? -3.894 8.731 -1.954 1.00 0.00 79 PHE A O 2
ATOM 2619 N N . LYS A 1 86 ? -5.568 9.336 -3.312 1.00 0.00 80 LYS A N 2
ATOM 2620 C CA . LYS A 1 86 ? -6.255 10.304 -2.432 1.00 0.00 80 LYS A CA 2
ATOM 2621 C C . LYS A 1 86 ? -7.770 10.181 -2.582 1.00 0.00 80 LYS A C 2
ATOM 2622 O O . LYS A 1 86 ? -8.227 9.611 -3.564 1.00 0.00 80 LYS A O 2
ATOM 2637 N N . ASN A 1 87 ? -8.553 10.720 -1.645 1.00 0.00 81 ASN A N 2
ATOM 2638 C CA . ASN A 1 87 ? -10.035 10.757 -1.697 1.00 0.00 81 ASN A CA 2
ATOM 2639 C C . ASN A 1 87 ? -10.732 9.386 -1.929 1.00 0.00 81 ASN A C 2
ATOM 2640 O O . ASN A 1 87 ? -11.912 9.336 -2.281 1.00 0.00 81 ASN A O 2
ATOM 2650 N N . GLY A 1 88 ? -10.008 8.268 -1.775 1.00 0.00 82 GLY A N 2
ATOM 2651 C CA . GLY A 1 88 ? -10.457 6.931 -2.165 1.00 0.00 82 GLY A CA 2
ATOM 2652 C C . GLY A 1 88 ? -10.540 6.658 -3.680 1.00 0.00 82 GLY A C 2
ATOM 2653 O O . GLY A 1 88 ? -11.302 5.787 -4.099 1.00 0.00 82 GLY A O 2
ATOM 2657 N N . GLU A 1 89 ? -9.791 7.396 -4.508 1.00 0.00 83 GLU A N 2
ATOM 2658 C CA . GLU A 1 89 ? -9.761 7.269 -5.976 1.00 0.00 83 GLU A CA 2
ATOM 2659 C C . GLU A 1 89 ? -8.321 7.288 -6.534 1.00 0.00 83 GLU A C 2
ATOM 2660 O O . GLU A 1 89 ? -7.558 8.233 -6.328 1.00 0.00 83 GLU A O 2
ATOM 2670 N N . VAL A 1 90 ? -7.957 6.233 -7.265 1.00 0.00 84 VAL A N 2
ATOM 2671 C CA . VAL A 1 90 ? -6.598 5.999 -7.798 1.00 0.00 84 VAL A CA 2
ATOM 2672 C C . VAL A 1 90 ? -6.105 7.097 -8.748 1.00 0.00 84 VAL A C 2
ATOM 2673 O O . VAL A 1 90 ? -6.862 7.617 -9.571 1.00 0.00 84 VAL A O 2
ATOM 2686 N N . VAL A 1 91 ? -4.804 7.409 -8.662 1.00 0.00 85 VAL A N 2
ATOM 2687 C CA . VAL A 1 91 ? -4.110 8.323 -9.589 1.00 0.00 85 VAL A CA 2
ATOM 2688 C C . VAL A 1 91 ? -2.780 7.773 -10.093 1.00 0.00 85 VAL A C 2
ATOM 2689 O O . VAL A 1 91 ? -2.404 8.046 -11.230 1.00 0.00 85 VAL A O 2
ATOM 2702 N N . GLU A 1 92 ? -2.062 6.998 -9.273 1.00 0.00 86 GLU A N 2
ATOM 2703 C CA . GLU A 1 92 ? -0.745 6.451 -9.619 1.00 0.00 86 GLU A CA 2
ATOM 2704 C C . GLU A 1 92 ? -0.430 5.153 -8.844 1.00 0.00 86 GLU A C 2
ATOM 2705 O O . GLU A 1 92 ? -0.912 4.927 -7.730 1.00 0.00 86 GLU A O 2
ATOM 2715 N N . GLN A 1 93 ? 0.388 4.289 -9.441 1.00 0.00 87 GLN A N 2
ATOM 2716 C CA . GLN A 1 93 ? 0.922 3.082 -8.816 1.00 0.00 87 GLN A CA 2
ATOM 2717 C C . GLN A 1 93 ? 2.436 2.941 -9.015 1.00 0.00 87 GLN A C 2
ATOM 2718 O O . GLN A 1 93 ? 3.030 3.594 -9.873 1.00 0.00 87 GLN A O 2
ATOM 2730 N N . VAL A 1 94 ? 3.055 2.051 -8.235 1.00 0.00 88 VAL A N 2
ATOM 2731 C CA . VAL A 1 94 ? 4.483 1.712 -8.318 1.00 0.00 88 VAL A CA 2
ATOM 2732 C C . VAL A 1 94 ? 4.688 0.197 -8.207 1.00 0.00 88 VAL A C 2
ATOM 2733 O O . VAL A 1 94 ? 4.576 -0.407 -7.139 1.00 0.00 88 VAL A O 2
ATOM 2746 N N . THR A 1 95 ? 4.941 -0.439 -9.349 1.00 0.00 89 THR A N 2
ATOM 2747 C CA . THR A 1 95 ? 5.127 -1.880 -9.505 1.00 0.00 89 THR A CA 2
ATOM 2748 C C . THR A 1 95 ? 6.542 -2.352 -9.157 1.00 0.00 89 THR A C 2
ATOM 2749 O O . THR A 1 95 ? 7.532 -1.652 -9.405 1.00 0.00 89 THR A O 2
ATOM 2760 N N . GLY A 1 96 ? 6.655 -3.575 -8.634 1.00 0.00 90 GLY A N 2
ATOM 2761 C CA . GLY A 1 96 ? 7.910 -4.184 -8.191 1.00 0.00 90 GLY A CA 2
ATOM 2762 C C . GLY A 1 96 ? 8.327 -3.780 -6.771 1.00 0.00 90 GLY A C 2
ATOM 2763 O O . GLY A 1 96 ? 7.861 -2.786 -6.211 1.00 0.00 90 GLY A O 2
ATOM 2767 N N . ALA A 1 97 ? 9.237 -4.564 -6.185 1.00 0.00 91 ALA A N 2
ATOM 2768 C CA . ALA A 1 97 ? 9.809 -4.308 -4.874 1.00 0.00 91 ALA A CA 2
ATOM 2769 C C . ALA A 1 97 ? 10.874 -3.197 -4.940 1.00 0.00 91 ALA A C 2
ATOM 2770 O O . ALA A 1 97 ? 11.668 -3.122 -5.882 1.00 0.00 91 ALA A O 2
ATOM 2777 N N . VAL A 1 98 ? 10.883 -2.353 -3.910 1.00 0.00 92 VAL A N 2
ATOM 2778 C CA . VAL A 1 98 ? 11.755 -1.171 -3.754 1.00 0.00 92 VAL A CA 2
ATOM 2779 C C . VAL A 1 98 ? 12.199 -1.007 -2.291 1.00 0.00 92 VAL A C 2
ATOM 2780 O O . VAL A 1 98 ? 11.563 -1.535 -1.376 1.00 0.00 92 VAL A O 2
ATOM 2793 N N . SE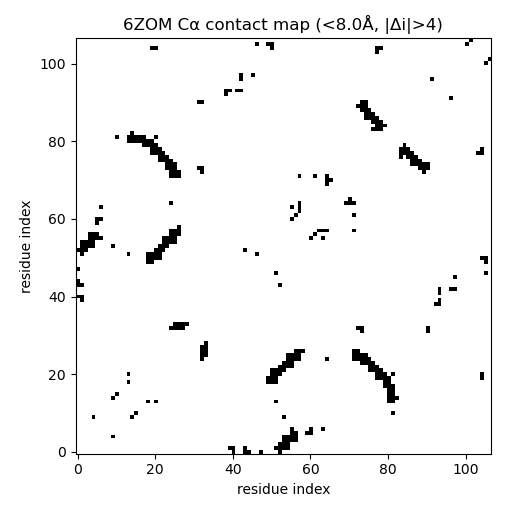R A 1 99 ? 13.308 -0.292 -2.069 1.00 0.00 93 SER A N 2
ATOM 2794 C CA . SER A 1 99 ? 13.879 -0.064 -0.727 1.00 0.00 93 SER A CA 2
ATOM 2795 C C . SER A 1 99 ? 13.090 0.989 0.057 1.00 0.00 93 SER A C 2
ATOM 2796 O O . SER A 1 99 ? 12.556 1.927 -0.530 1.00 0.00 93 SER A O 2
ATOM 2803 N N . LYS A 1 100 ? 13.080 0.900 1.395 1.00 0.00 94 LYS A N 2
ATOM 2804 C CA . LYS A 1 100 ? 12.425 1.889 2.276 1.00 0.00 94 LYS A CA 2
ATOM 2805 C C . LYS A 1 100 ? 12.858 3.321 1.964 1.00 0.00 94 LYS A C 2
ATOM 2806 O O . LYS A 1 100 ? 12.030 4.221 1.907 1.00 0.00 94 LYS A O 2
ATOM 2821 N N . SER A 1 101 ? 14.138 3.505 1.656 1.00 0.00 95 SER A N 2
ATOM 2822 C CA . SER A 1 101 ? 14.758 4.774 1.294 1.00 0.00 95 SER A CA 2
ATOM 2823 C C . SER A 1 101 ? 14.170 5.352 0.005 1.00 0.00 95 SER A C 2
ATOM 2824 O O . SER A 1 101 ? 13.823 6.528 -0.037 1.00 0.00 95 SER A O 2
ATOM 2831 N N . SER A 1 102 ? 13.981 4.505 -1.013 1.00 0.00 96 SER A N 2
ATOM 2832 C CA . SER A 1 102 ? 13.360 4.854 -2.299 1.00 0.00 96 SER A CA 2
ATOM 2833 C C . SER A 1 102 ? 11.873 5.192 -2.161 1.00 0.00 96 SER A C 2
ATOM 2834 O O . SER A 1 102 ? 11.393 6.146 -2.772 1.00 0.00 96 SER A O 2
ATOM 2841 N N . ILE A 1 103 ? 11.147 4.449 -1.324 1.00 0.00 97 ILE A N 2
ATOM 2842 C CA . ILE A 1 103 ? 9.709 4.647 -1.075 1.00 0.00 97 ILE A CA 2
ATOM 2843 C C . ILE A 1 103 ? 9.483 5.984 -0.348 1.00 0.00 97 ILE A C 2
ATOM 2844 O O . ILE A 1 103 ? 8.661 6.785 -0.804 1.00 0.00 97 ILE A O 2
ATOM 2859 N N . LYS A 1 104 ? 10.280 6.293 0.689 1.00 0.00 98 LYS A N 2
ATOM 2860 C CA . LYS A 1 104 ? 10.262 7.596 1.377 1.00 0.00 98 LYS A CA 2
ATOM 2861 C C . LYS A 1 104 ? 10.617 8.746 0.435 1.00 0.00 98 LYS A C 2
ATOM 2862 O O . LYS A 1 104 ? 9.876 9.729 0.367 1.00 0.00 98 LYS A O 2
ATOM 2877 N N . ASP A 1 105 ? 11.708 8.611 -0.319 1.00 0.00 99 ASP A N 2
ATOM 2878 C CA . ASP A 1 105 ? 12.194 9.636 -1.258 1.00 0.00 99 ASP A CA 2
ATOM 2879 C C . ASP A 1 105 ? 11.177 9.962 -2.373 1.00 0.00 99 ASP A C 2
ATOM 2880 O O . ASP A 1 105 ? 11.141 11.085 -2.871 1.00 0.00 99 ASP A O 2
ATOM 2888 N N . MET A 1 106 ? 10.304 9.007 -2.711 1.00 0.00 100 MET A N 2
ATOM 2889 C CA . MET A 1 106 ? 9.161 9.159 -3.622 1.00 0.00 100 MET A CA 2
ATOM 2890 C C . MET A 1 106 ? 7.937 9.806 -2.945 1.00 0.00 100 MET A C 2
ATOM 2891 O O . MET A 1 106 ? 7.379 10.774 -3.468 1.00 0.00 100 MET A O 2
ATOM 2903 N N . ILE A 1 107 ? 7.505 9.314 -1.787 1.00 0.00 101 ILE A N 2
ATOM 2904 C CA . ILE A 1 107 ? 6.340 9.860 -1.065 1.00 0.00 101 ILE A CA 2
ATOM 2905 C C . ILE A 1 107 ? 6.564 11.291 -0.569 1.00 0.00 101 ILE A C 2
ATOM 2906 O O . ILE A 1 107 ? 5.605 12.063 -0.476 1.00 0.00 101 ILE A O 2
ATOM 2921 N N . ALA A 1 108 ? 7.828 11.670 -0.369 1.00 0.00 102 ALA A N 2
ATOM 2922 C CA . ALA A 1 108 ? 8.285 13.001 0.020 1.00 0.00 102 ALA A CA 2
ATOM 2923 C C . ALA A 1 108 ? 7.643 14.151 -0.780 1.00 0.00 102 ALA A C 2
ATOM 2924 O O . ALA A 1 108 ? 7.426 15.225 -0.215 1.00 0.00 102 ALA A O 2
ATOM 2931 N N . GLN A 1 109 ? 7.293 13.927 -2.055 1.00 0.00 103 GLN A N 2
ATOM 2932 C CA . GLN A 1 109 ? 6.432 14.829 -2.823 1.00 0.00 103 GLN A CA 2
ATOM 2933 C C . GLN A 1 109 ? 5.052 14.275 -3.207 1.00 0.00 103 GLN A C 2
ATOM 2934 O O . GLN A 1 109 ? 4.095 15.042 -3.324 1.00 0.00 103 GLN A O 2
ATOM 2946 N N . LYS A 1 110 ? 4.935 12.962 -3.419 1.00 0.00 104 LYS A N 2
ATOM 2947 C CA . LYS A 1 110 ? 3.737 12.318 -3.987 1.00 0.00 104 LYS A CA 2
ATOM 2948 C C . LYS A 1 110 ? 2.546 12.342 -3.036 1.00 0.00 104 LYS A C 2
ATOM 2949 O O . LYS A 1 110 ? 1.458 12.787 -3.397 1.00 0.00 104 LYS A O 2
ATOM 2964 N N . ALA A 1 111 ? 2.767 11.851 -1.817 1.00 0.00 105 ALA A N 2
ATOM 2965 C CA . ALA A 1 111 ? 1.728 11.665 -0.801 1.00 0.00 105 ALA A CA 2
ATOM 2966 C C . ALA A 1 111 ? 1.859 12.592 0.428 1.00 0.00 105 ALA A C 2
ATOM 2967 O O . ALA A 1 111 ? 0.848 12.843 1.078 1.00 0.00 105 ALA A O 2
ATOM 2974 N N . LEU A 1 112 ? 3.028 13.193 0.710 1.00 0.00 106 LEU A N 2
ATOM 2975 C CA . LEU A 1 112 ? 3.105 14.358 1.617 1.00 0.00 106 LEU A CA 2
ATOM 2976 C C . LEU A 1 112 ? 2.607 15.658 0.944 1.00 0.00 106 LEU A C 2
ATOM 2977 O O . LEU A 1 112 ? 2.165 16.587 1.621 1.00 0.00 106 LEU A O 2
ATOM 2992 N N . GLY A 1 113 ? 2.677 15.710 -0.388 1.00 0.00 107 GLY A N 2
ATOM 2993 C CA . GLY A 1 113 ? 2.294 16.860 -1.215 1.00 0.00 107 GLY A CA 2
ATOM 2994 C C . GLY A 1 113 ? 3.331 17.998 -1.202 1.00 0.00 107 GLY A C 2
ATOM 2995 O O . GLY A 1 113 ? 4.513 17.806 -0.879 1.00 0.00 107 GLY A O 2
ATOM 2999 N N . MET A 1 7 ? -2.015 3.362 11.475 1.00 0.00 1 MET A N 3
ATOM 3000 C CA . MET A 1 7 ? -0.830 2.495 11.465 1.00 0.00 1 MET A CA 3
ATOM 3001 C C . MET A 1 7 ? -0.960 1.340 10.447 1.00 0.00 1 MET A C 3
ATOM 3002 O O . MET A 1 7 ? -2.062 0.839 10.201 1.00 0.00 1 MET A O 3
ATOM 3014 N N . ALA A 1 8 ? 0.169 0.903 9.878 1.00 0.00 2 ALA A N 3
ATOM 3015 C CA . ALA A 1 8 ? 0.210 -0.168 8.884 1.00 0.00 2 ALA A CA 3
ATOM 3016 C C . ALA A 1 8 ? -0.115 -1.548 9.488 1.00 0.00 2 ALA A C 3
ATOM 3017 O O . ALA A 1 8 ? 0.514 -1.986 10.458 1.00 0.00 2 ALA A O 3
ATOM 3024 N N . ALA A 1 9 ? -1.097 -2.231 8.892 1.00 0.00 3 ALA A N 3
ATOM 3025 C CA . ALA A 1 9 ? -1.566 -3.566 9.270 1.00 0.00 3 ALA A CA 3
ATOM 3026 C C . ALA A 1 9 ? -2.204 -4.295 8.069 1.00 0.00 3 ALA A C 3
ATOM 3027 O O . ALA A 1 9 ? -2.453 -3.684 7.027 1.00 0.00 3 ALA A O 3
ATOM 3034 N N . GLN A 1 10 ? -2.490 -5.593 8.236 1.00 0.00 4 GLN A N 3
ATOM 3035 C CA . GLN A 1 10 ? -3.252 -6.401 7.279 1.00 0.00 4 GLN A CA 3
ATOM 3036 C C . GLN A 1 10 ? -4.756 -6.111 7.388 1.00 0.00 4 GLN A C 3
ATOM 3037 O O . GLN A 1 10 ? -5.335 -6.261 8.466 1.00 0.00 4 GLN A O 3
ATOM 3049 N N . ILE A 1 11 ? -5.395 -5.724 6.277 1.00 0.00 5 ILE A N 3
ATOM 3050 C CA . ILE A 1 11 ? -6.816 -5.331 6.223 1.00 0.00 5 ILE A CA 3
ATOM 3051 C C . ILE A 1 11 ? -7.577 -6.120 5.140 1.00 0.00 5 ILE A C 3
ATOM 3052 O O . ILE A 1 11 ? -6.983 -6.706 4.234 1.00 0.00 5 ILE A O 3
ATOM 3067 N N . THR A 1 12 ? -8.908 -6.144 5.242 1.00 0.00 6 THR A N 3
ATOM 3068 C CA . THR A 1 12 ? -9.846 -6.825 4.340 1.00 0.00 6 THR A CA 3
ATOM 3069 C C . THR A 1 12 ? -10.414 -5.856 3.296 1.00 0.00 6 THR A C 3
ATOM 3070 O O . THR A 1 12 ? -10.557 -4.659 3.560 1.00 0.00 6 THR A O 3
ATOM 3081 N N . ASP A 1 13 ? -10.758 -6.361 2.110 1.00 0.00 7 ASP A N 3
ATOM 3082 C CA . ASP A 1 13 ? -11.110 -5.583 0.906 1.00 0.00 7 ASP A CA 3
ATOM 3083 C C . ASP A 1 13 ? -12.326 -4.662 1.097 1.00 0.00 7 ASP A C 3
ATOM 3084 O O . ASP A 1 13 ? -12.390 -3.595 0.490 1.00 0.00 7 ASP A O 3
ATOM 3092 N N . ALA A 1 14 ? -13.264 -5.072 1.949 1.00 0.00 8 ALA A N 3
ATOM 3093 C CA . ALA A 1 14 ? -14.485 -4.352 2.296 1.00 0.00 8 ALA A CA 3
ATOM 3094 C C . ALA A 1 14 ? -14.352 -3.496 3.576 1.00 0.00 8 ALA A C 3
ATOM 3095 O O . ALA A 1 14 ? -15.251 -2.718 3.910 1.00 0.00 8 ALA A O 3
ATOM 3102 N N . THR A 1 15 ? -13.240 -3.644 4.298 1.00 0.00 9 THR A N 3
ATOM 3103 C CA . THR A 1 15 ? -12.994 -3.041 5.619 1.00 0.00 9 THR A CA 3
ATOM 3104 C C . THR A 1 15 ? -12.008 -1.877 5.542 1.00 0.00 9 THR A C 3
ATOM 3105 O O . THR A 1 15 ? -12.178 -0.877 6.240 1.00 0.00 9 THR A O 3
ATOM 3116 N N . PHE A 1 16 ? -10.997 -1.952 4.667 1.00 0.00 10 PHE A N 3
ATOM 3117 C CA . PHE A 1 16 ? -10.006 -0.873 4.527 1.00 0.00 10 PHE A CA 3
ATOM 3118 C C . PHE A 1 16 ? -10.652 0.413 3.980 1.00 0.00 10 PHE A C 3
ATOM 3119 O O . PHE A 1 16 ? -10.387 1.516 4.450 1.00 0.00 10 PHE A O 3
ATOM 3135 N N . GLU A 1 17 ? -11.586 0.267 3.040 1.00 0.00 11 GLU A N 3
ATOM 3136 C CA . GLU A 1 17 ? -12.326 1.357 2.405 1.00 0.00 11 GLU A CA 3
ATOM 3137 C C . GLU A 1 17 ? -13.196 2.123 3.416 1.00 0.00 11 GLU A C 3
ATOM 3138 O O . GLU A 1 17 ? -13.287 3.346 3.343 1.00 0.00 11 GLU A O 3
ATOM 3148 N N . ALA A 1 18 ? -13.721 1.436 4.434 1.00 0.00 12 ALA A N 3
ATOM 3149 C CA . ALA A 1 18 ? -14.450 2.045 5.545 1.00 0.00 12 ALA A CA 3
ATOM 3150 C C . ALA A 1 18 ? -13.574 2.943 6.443 1.00 0.00 12 ALA A C 3
ATOM 3151 O O . ALA A 1 18 ? -14.116 3.682 7.274 1.00 0.00 12 ALA A O 3
ATOM 3158 N N . SER A 1 19 ? -12.246 2.925 6.267 1.00 0.00 13 SER A N 3
ATOM 3159 C CA . SER A 1 19 ? -11.309 3.820 6.965 1.00 0.00 13 SER A CA 3
ATOM 3160 C C . SER A 1 19 ? -10.688 4.847 6.025 1.00 0.00 13 SER A C 3
ATOM 3161 O O . SER A 1 19 ? -10.468 5.988 6.432 1.00 0.00 13 SER A O 3
ATOM 3168 N N . VAL A 1 20 ? -10.402 4.462 4.770 1.00 0.00 14 VAL A N 3
ATOM 3169 C CA . VAL A 1 20 ? -9.558 5.250 3.862 1.00 0.00 14 VAL A CA 3
ATOM 3170 C C . VAL A 1 20 ? -10.312 5.917 2.708 1.00 0.00 14 VAL A C 3
ATOM 3171 O O . VAL A 1 20 ? -10.081 7.090 2.421 1.00 0.00 14 VAL A O 3
ATOM 3184 N N . LEU A 1 21 ? -11.274 5.211 2.103 1.00 0.00 15 LEU A N 3
ATOM 3185 C CA . LEU A 1 21 ? -12.212 5.775 1.107 1.00 0.00 15 LEU A CA 3
ATOM 3186 C C . LEU A 1 21 ? -13.185 6.783 1.753 1.00 0.00 15 LEU A C 3
ATOM 3187 O O . LEU A 1 21 ? -13.704 7.666 1.068 1.00 0.00 15 LEU A O 3
ATOM 3202 N N . LYS A 1 22 ? -13.385 6.696 3.074 1.00 0.00 16 LYS A N 3
ATOM 3203 C CA . LYS A 1 22 ? -14.129 7.666 3.902 1.00 0.00 16 LYS A CA 3
ATOM 3204 C C . LYS A 1 22 ? -13.298 8.870 4.377 1.00 0.00 16 LYS A C 3
ATOM 3205 O O . LYS A 1 22 ? -13.797 9.678 5.162 1.00 0.00 16 LYS A O 3
ATOM 3220 N N . SER A 1 23 ? -12.042 8.997 3.929 1.00 0.00 17 SER A N 3
ATOM 3221 C CA . SER A 1 23 ? -11.108 10.069 4.309 1.00 0.00 17 SER A CA 3
ATOM 3222 C C . SER A 1 23 ? -10.601 10.870 3.102 1.00 0.00 17 SER A C 3
ATOM 3223 O O . SER A 1 23 ? -10.588 10.393 1.964 1.00 0.00 17 SER A O 3
ATOM 3230 N N . ALA A 1 24 ? -10.171 12.108 3.364 1.00 0.00 18 ALA A N 3
ATOM 3231 C CA . ALA A 1 24 ? -9.499 12.985 2.404 1.00 0.00 18 ALA A CA 3
ATOM 3232 C C . ALA A 1 24 ? -7.967 12.796 2.390 1.00 0.00 18 ALA A C 3
ATOM 3233 O O . ALA A 1 24 ? -7.301 13.256 1.461 1.00 0.00 18 ALA A O 3
ATOM 3240 N N . ILE A 1 25 ? -7.395 12.137 3.405 1.00 0.00 19 ILE A N 3
ATOM 3241 C CA . ILE A 1 25 ? -5.961 11.914 3.530 1.00 0.00 19 ILE A CA 3
ATOM 3242 C C . ILE A 1 25 ? -5.433 10.998 2.403 1.00 0.00 19 ILE A C 3
ATOM 3243 O O . ILE A 1 25 ? -6.162 10.097 1.961 1.00 0.00 19 ILE A O 3
ATOM 3258 N N . PRO A 1 26 ? -4.182 11.165 1.931 1.00 0.00 20 PRO A N 3
ATOM 3259 C CA . PRO A 1 26 ? -3.607 10.246 0.953 1.00 0.00 20 PRO A CA 3
ATOM 3260 C C . PRO A 1 26 ? -3.466 8.826 1.515 1.00 0.00 20 PRO A C 3
ATOM 3261 O O . PRO A 1 26 ? -2.998 8.638 2.638 1.00 0.00 20 PRO A O 3
ATOM 3269 N N . VAL A 1 27 ? -3.839 7.822 0.718 1.00 0.00 21 VAL A N 3
ATOM 3270 C CA . VAL A 1 27 ? -3.691 6.398 1.022 1.00 0.00 21 VAL A CA 3
ATOM 3271 C C . VAL A 1 27 ? -2.502 5.816 0.267 1.00 0.00 21 VAL A C 3
ATOM 3272 O O . VAL A 1 27 ? -2.305 6.096 -0.916 1.00 0.00 21 VAL A O 3
ATOM 3285 N N . LEU A 1 28 ? -1.781 4.925 0.939 1.00 0.00 22 LEU A N 3
ATOM 3286 C CA . LEU A 1 28 ? -0.780 4.039 0.362 1.00 0.00 22 LEU A CA 3
ATOM 3287 C C . LEU A 1 28 ? -1.152 2.588 0.668 1.00 0.00 22 LEU A C 3
ATOM 3288 O O . LEU A 1 28 ? -1.035 2.119 1.806 1.00 0.00 22 LEU A O 3
ATOM 3303 N N . ILE A 1 29 ? -1.587 1.886 -0.373 1.00 0.00 23 ILE A N 3
ATOM 3304 C CA . ILE A 1 29 ? -1.797 0.431 -0.362 1.00 0.00 23 ILE A CA 3
ATOM 3305 C C . ILE A 1 29 ? -0.518 -0.283 -0.794 1.00 0.00 23 ILE A C 3
ATOM 3306 O O . ILE A 1 29 ? 0.142 0.165 -1.728 1.00 0.00 23 ILE A O 3
ATOM 3321 N N . ASP A 1 30 ? -0.209 -1.424 -0.178 1.00 0.00 24 ASP A N 3
ATOM 3322 C CA . ASP A 1 30 ? 0.869 -2.331 -0.588 1.00 0.00 24 ASP A CA 3
ATOM 3323 C C . ASP A 1 30 ? 0.340 -3.767 -0.722 1.00 0.00 24 ASP A C 3
ATOM 3324 O O . ASP A 1 30 ? -0.125 -4.361 0.252 1.00 0.00 24 ASP A O 3
ATOM 3332 N N . PHE A 1 31 ? 0.414 -4.331 -1.932 1.00 0.00 25 PHE A N 3
ATOM 3333 C CA . PHE A 1 31 ? 0.049 -5.719 -2.204 1.00 0.00 25 PHE A CA 3
ATOM 3334 C C . PHE A 1 31 ? 1.254 -6.661 -2.057 1.00 0.00 25 PHE A C 3
ATOM 3335 O O . PHE A 1 31 ? 2.313 -6.403 -2.642 1.00 0.00 25 PHE A O 3
ATOM 3351 N N . TRP A 1 32 ? 1.095 -7.764 -1.313 1.00 0.00 26 TRP A N 3
ATOM 3352 C CA . TRP A 1 32 ? 2.166 -8.747 -1.074 1.00 0.00 26 TRP A CA 3
ATOM 3353 C C . TRP A 1 32 ? 1.645 -10.171 -0.805 1.00 0.00 26 TRP A C 3
ATOM 3354 O O . TRP A 1 32 ? 0.471 -10.384 -0.484 1.00 0.00 26 TRP A O 3
ATOM 3374 N N . ALA A 1 33 ? 2.533 -11.165 -0.893 1.00 0.00 27 ALA A N 3
ATOM 3375 C CA . ALA A 1 33 ? 2.245 -12.555 -0.537 1.00 0.00 27 ALA A CA 3
ATOM 3376 C C . ALA A 1 33 ? 3.425 -13.284 0.146 1.00 0.00 27 ALA A C 3
ATOM 3377 O O . ALA A 1 33 ? 4.578 -13.066 -0.227 1.00 0.00 27 ALA A O 3
ATOM 3384 N N . PRO A 1 34 ? 3.161 -14.178 1.119 1.00 0.00 28 PRO A N 3
ATOM 3385 C CA . PRO A 1 34 ? 4.202 -14.905 1.852 1.00 0.00 28 PRO A CA 3
ATOM 3386 C C . PRO A 1 34 ? 5.007 -15.897 0.996 1.00 0.00 28 PRO A C 3
ATOM 3387 O O . PRO A 1 34 ? 6.110 -16.282 1.387 1.00 0.00 28 PRO A O 3
ATOM 3395 N N . TRP A 1 35 ? 4.508 -16.288 -0.179 1.00 0.00 29 TRP A N 3
ATOM 3396 C CA . TRP A 1 35 ? 5.182 -17.209 -1.105 1.00 0.00 29 TRP A CA 3
ATOM 3397 C C . TRP A 1 35 ? 6.225 -16.544 -2.035 1.00 0.00 29 TRP A C 3
ATOM 3398 O O . TRP A 1 35 ? 6.823 -17.241 -2.854 1.00 0.00 29 TRP A O 3
ATOM 3418 N N . CYS A 1 36 ? 6.497 -15.234 -1.906 1.00 0.00 30 CYS A N 3
ATOM 3419 C CA . CYS A 1 36 ? 7.593 -14.551 -2.610 1.00 0.00 30 CYS A CA 3
ATOM 3420 C C . CYS A 1 36 ? 8.560 -13.797 -1.669 1.00 0.00 30 CYS A C 3
ATOM 3421 O O . CYS A 1 36 ? 8.175 -13.264 -0.630 1.00 0.00 30 CYS A O 3
ATOM 3428 N N . GLY A 1 37 ? 9.854 -13.792 -2.031 1.00 0.00 31 GLY A N 3
ATOM 3429 C CA . GLY A 1 37 ? 10.980 -13.336 -1.196 1.00 0.00 31 GLY A CA 3
ATOM 3430 C C . GLY A 1 37 ? 10.952 -11.848 -0.810 1.00 0.00 31 GLY A C 3
ATOM 3431 O O . GLY A 1 37 ? 10.829 -11.548 0.380 1.00 0.00 31 GLY A O 3
ATOM 3435 N N . PRO A 1 38 ? 10.998 -10.899 -1.770 1.00 0.00 32 PRO A N 3
ATOM 3436 C CA . PRO A 1 38 ? 10.890 -9.470 -1.458 1.00 0.00 32 PRO A CA 3
ATOM 3437 C C . PRO A 1 38 ? 9.522 -9.099 -0.864 1.00 0.00 32 PRO A C 3
ATOM 3438 O O . PRO A 1 38 ? 9.413 -8.129 -0.118 1.00 0.00 32 PRO A O 3
ATOM 3446 N N . CYS A 1 39 ? 8.490 -9.902 -1.140 1.00 0.00 33 CYS A N 3
ATOM 3447 C CA . CYS A 1 39 ? 7.126 -9.698 -0.667 1.00 0.00 33 CYS A CA 3
ATOM 3448 C C . CYS A 1 39 ? 7.020 -9.869 0.857 1.00 0.00 33 CYS A C 3
ATOM 3449 O O . CYS A 1 39 ? 6.517 -8.972 1.533 1.00 0.00 33 CYS A O 3
ATOM 3456 N N . ARG A 1 40 ? 7.539 -10.972 1.427 1.00 0.00 34 ARG A N 3
ATOM 3457 C CA . ARG A 1 40 ? 7.578 -11.163 2.890 1.00 0.00 34 ARG A CA 3
ATOM 3458 C C . ARG A 1 40 ? 8.609 -10.255 3.572 1.00 0.00 34 ARG A C 3
ATOM 3459 O O . ARG A 1 40 ? 8.394 -9.798 4.693 1.00 0.00 34 ARG A O 3
ATOM 3477 N N . ALA A 1 41 ? 9.701 -9.930 2.874 1.00 0.00 35 ALA A N 3
ATOM 3478 C CA . ALA A 1 41 ? 10.760 -9.038 3.359 1.00 0.00 35 ALA A CA 3
ATOM 3479 C C . ALA A 1 41 ? 10.378 -7.543 3.391 1.00 0.00 35 ALA A C 3
ATOM 3480 O O . ALA A 1 41 ? 11.138 -6.719 3.903 1.00 0.00 35 ALA A O 3
ATOM 3487 N N . MET A 1 42 ? 9.185 -7.180 2.897 1.00 0.00 36 MET A N 3
ATOM 3488 C CA . MET A 1 42 ? 8.642 -5.825 3.015 1.00 0.00 36 MET A CA 3
ATOM 3489 C C . MET A 1 42 ? 8.185 -5.484 4.440 1.00 0.00 36 MET A C 3
ATOM 3490 O O . MET A 1 42 ? 7.873 -4.333 4.712 1.00 0.00 36 MET A O 3
ATOM 3502 N N . GLY A 1 43 ? 8.128 -6.458 5.352 1.00 0.00 37 GLY A N 3
ATOM 3503 C CA . GLY A 1 43 ? 7.719 -6.260 6.755 1.00 0.00 37 GLY A CA 3
ATOM 3504 C C . GLY A 1 43 ? 8.434 -5.099 7.469 1.00 0.00 37 GLY A C 3
ATOM 3505 O O . GLY A 1 43 ? 7.772 -4.127 7.842 1.00 0.00 37 GLY A O 3
ATOM 3509 N N . PRO A 1 44 ? 9.775 -5.127 7.607 1.00 0.00 38 PRO A N 3
ATOM 3510 C CA . PRO A 1 44 ? 10.549 -4.013 8.174 1.00 0.00 38 PRO A CA 3
ATOM 3511 C C . PRO A 1 44 ? 10.567 -2.765 7.267 1.00 0.00 38 PRO A C 3
ATOM 3512 O O . PRO A 1 44 ? 10.692 -1.646 7.769 1.00 0.00 38 PRO A O 3
ATOM 3520 N N . VAL A 1 45 ? 10.403 -2.926 5.947 1.00 0.00 39 VAL A N 3
ATOM 3521 C CA . VAL A 1 45 ? 10.318 -1.811 4.982 1.00 0.00 39 VAL A CA 3
ATOM 3522 C C . VAL A 1 45 ? 9.082 -0.958 5.265 1.00 0.00 39 VAL A C 3
ATOM 3523 O O . VAL A 1 45 ? 9.220 0.225 5.577 1.00 0.00 39 VAL A O 3
ATOM 3536 N N . ILE A 1 46 ? 7.896 -1.573 5.234 1.00 0.00 40 ILE A N 3
ATOM 3537 C CA . ILE A 1 46 ? 6.607 -0.934 5.520 1.00 0.00 40 ILE A CA 3
ATOM 3538 C C . ILE A 1 46 ? 6.609 -0.275 6.906 1.00 0.00 40 ILE A C 3
ATOM 3539 O O . ILE A 1 46 ? 6.154 0.855 7.026 1.00 0.00 40 ILE A O 3
ATOM 3554 N N . ASP A 1 47 ? 7.144 -0.925 7.939 1.00 0.00 41 ASP A N 3
ATOM 3555 C CA . ASP A 1 47 ? 7.134 -0.402 9.310 1.00 0.00 41 ASP A CA 3
ATOM 3556 C C . ASP A 1 47 ? 7.969 0.880 9.502 1.00 0.00 41 ASP A C 3
ATOM 3557 O O . ASP A 1 47 ? 7.572 1.757 10.273 1.00 0.00 41 ASP A O 3
ATOM 3565 N N . GLU A 1 48 ? 9.081 1.039 8.770 1.00 0.00 42 GLU A N 3
ATOM 3566 C CA . GLU A 1 48 ? 9.865 2.281 8.785 1.00 0.00 42 GLU A CA 3
ATOM 3567 C C . GLU A 1 48 ? 9.144 3.432 8.076 1.00 0.00 42 GLU A C 3
ATOM 3568 O O . GLU A 1 48 ? 8.934 4.493 8.662 1.00 0.00 42 GLU A O 3
ATOM 3578 N N . LEU A 1 49 ? 8.749 3.225 6.818 1.00 0.00 43 LEU A N 3
ATOM 3579 C CA . LEU A 1 49 ? 8.119 4.253 5.988 1.00 0.00 43 LEU A CA 3
ATOM 3580 C C . LEU A 1 49 ? 6.736 4.641 6.508 1.00 0.00 43 LEU A C 3
ATOM 3581 O O . LEU A 1 49 ? 6.379 5.818 6.482 1.00 0.00 43 LEU A O 3
ATOM 3596 N N . ALA A 1 50 ? 6.002 3.697 7.101 1.00 0.00 44 ALA A N 3
ATOM 3597 C CA . ALA A 1 50 ? 4.701 3.974 7.709 1.00 0.00 44 ALA A CA 3
ATOM 3598 C C . ALA A 1 50 ? 4.777 5.052 8.810 1.00 0.00 44 ALA A C 3
ATOM 3599 O O . ALA A 1 50 ? 3.909 5.919 8.908 1.00 0.00 44 ALA A O 3
ATOM 3606 N N . ALA A 1 51 ? 5.839 5.017 9.610 1.00 0.00 45 ALA A N 3
ATOM 3607 C CA . ALA A 1 51 ? 6.119 5.992 10.659 1.00 0.00 45 ALA A CA 3
ATOM 3608 C C . ALA A 1 51 ? 6.684 7.316 10.108 1.00 0.00 45 ALA A C 3
ATOM 3609 O O . ALA A 1 51 ? 6.536 8.358 10.742 1.00 0.00 45 ALA A O 3
ATOM 3616 N N . GLU A 1 52 ? 7.302 7.303 8.922 1.00 0.00 46 GLU A N 3
ATOM 3617 C CA . GLU A 1 52 ? 7.809 8.526 8.284 1.00 0.00 46 GLU A CA 3
ATOM 3618 C C . GLU A 1 52 ? 6.677 9.415 7.751 1.00 0.00 46 GLU A C 3
ATOM 3619 O O . GLU A 1 52 ? 6.862 10.630 7.664 1.00 0.00 46 GLU A O 3
ATOM 3629 N N . TYR A 1 53 ? 5.493 8.854 7.461 1.00 0.00 47 TYR A N 3
ATOM 3630 C CA . TYR A 1 53 ? 4.357 9.614 6.938 1.00 0.00 47 TYR A CA 3
ATOM 3631 C C . TYR A 1 53 ? 3.205 9.857 7.933 1.00 0.00 47 TYR A C 3
ATOM 3632 O O . TYR A 1 53 ? 2.214 10.504 7.582 1.00 0.00 47 TYR A O 3
ATOM 3649 N N . GLU A 1 54 ? 3.288 9.316 9.153 1.00 0.00 48 GLU A N 3
ATOM 3650 C CA . GLU A 1 54 ? 2.137 9.189 10.067 1.00 0.00 48 GLU A CA 3
ATOM 3651 C C . GLU A 1 54 ? 1.421 10.523 10.382 1.00 0.00 48 GLU A C 3
ATOM 3652 O O . GLU A 1 54 ? 2.035 11.589 10.484 1.00 0.00 48 GLU A O 3
ATOM 3662 N N . GLY A 1 55 ? 0.087 10.449 10.489 1.00 0.00 49 GLY A N 3
ATOM 3663 C CA . GLY A 1 55 ? -0.813 11.599 10.682 1.00 0.00 49 GLY A CA 3
ATOM 3664 C C . GLY A 1 55 ? -1.110 12.418 9.408 1.00 0.00 49 GLY A C 3
ATOM 3665 O O . GLY A 1 55 ? -2.154 13.068 9.338 1.00 0.00 49 GLY A O 3
ATOM 3669 N N . LYS A 1 56 ? -0.245 12.364 8.385 1.00 0.00 50 LYS A N 3
ATOM 3670 C CA . LYS A 1 56 ? -0.376 13.080 7.097 1.00 0.00 50 LYS A CA 3
ATOM 3671 C C . LYS A 1 56 ? -0.781 12.173 5.923 1.00 0.00 50 LYS A C 3
ATOM 3672 O O . LYS A 1 56 ? -1.014 12.661 4.822 1.00 0.00 50 LYS A O 3
ATOM 3687 N N . VAL A 1 57 ? -0.817 10.860 6.165 1.00 0.00 51 VAL A N 3
ATOM 3688 C CA . VAL A 1 57 ? -0.867 9.747 5.200 1.00 0.00 51 VAL A CA 3
ATOM 3689 C C . VAL A 1 57 ? -1.418 8.518 5.927 1.00 0.00 51 VAL A C 3
ATOM 3690 O O . VAL A 1 57 ? -1.094 8.306 7.097 1.00 0.00 51 VAL A O 3
ATOM 3703 N N . LEU A 1 58 ? -2.229 7.698 5.254 1.00 0.00 52 LEU A N 3
ATOM 3704 C CA . LEU A 1 58 ? -2.741 6.428 5.780 1.00 0.00 52 LEU A CA 3
ATOM 3705 C C . LEU A 1 58 ? -2.170 5.249 4.974 1.00 0.00 52 LEU A C 3
ATOM 3706 O O . LEU A 1 58 ? -2.244 5.221 3.747 1.00 0.00 52 LEU A O 3
ATOM 3721 N N . ILE A 1 59 ? -1.581 4.282 5.676 1.00 0.00 53 ILE A N 3
ATOM 3722 C CA . ILE A 1 59 ? -0.861 3.139 5.105 1.00 0.00 53 ILE A CA 3
ATOM 3723 C C . ILE A 1 59 ? -1.511 1.830 5.552 1.00 0.00 53 ILE A C 3
ATOM 3724 O O . ILE A 1 59 ? -1.766 1.632 6.740 1.00 0.00 53 ILE A O 3
ATOM 3739 N N . VAL A 1 60 ? -1.748 0.922 4.602 1.00 0.00 54 VAL A N 3
ATOM 3740 C CA . VAL A 1 60 ? -2.304 -0.429 4.825 1.00 0.00 54 VAL A CA 3
ATOM 3741 C C . VAL A 1 60 ? -1.677 -1.434 3.851 1.00 0.00 54 VAL A C 3
ATOM 3742 O O . VAL A 1 60 ? -1.339 -1.068 2.719 1.00 0.00 54 VAL A O 3
ATOM 3755 N N . LYS A 1 61 ? -1.530 -2.702 4.254 1.00 0.00 55 LYS A N 3
ATOM 3756 C CA . LYS A 1 61 ? -1.045 -3.778 3.379 1.00 0.00 55 LYS A CA 3
ATOM 3757 C C . LYS A 1 61 ? -2.104 -4.861 3.179 1.00 0.00 55 LYS A C 3
ATOM 3758 O O . LYS A 1 61 ? -2.881 -5.160 4.083 1.00 0.00 55 LYS A O 3
ATOM 3773 N N . MET A 1 62 ? -2.138 -5.440 1.979 1.00 0.00 56 MET A N 3
ATOM 3774 C CA . MET A 1 62 ? -3.230 -6.284 1.501 1.00 0.00 56 MET A CA 3
ATOM 3775 C C . MET A 1 62 ? -2.639 -7.582 0.936 1.00 0.00 56 MET A C 3
ATOM 3776 O O . MET A 1 62 ? -1.944 -7.579 -0.084 1.00 0.00 56 MET A O 3
ATOM 3788 N N . ASN A 1 63 ? -2.842 -8.700 1.633 1.00 0.00 57 ASN A N 3
ATOM 3789 C CA . ASN A 1 63 ? -2.258 -9.981 1.257 1.00 0.00 57 ASN A CA 3
ATOM 3790 C C . ASN A 1 63 ? -3.062 -10.654 0.145 1.00 0.00 57 ASN A C 3
ATOM 3791 O O . ASN A 1 63 ? -4.141 -11.191 0.379 1.00 0.00 57 ASN A O 3
ATOM 3801 N N . VAL A 1 64 ? -2.498 -10.703 -1.060 1.00 0.00 58 VAL A N 3
ATOM 3802 C CA . VAL A 1 64 ? -3.147 -11.275 -2.253 1.00 0.00 58 VAL A CA 3
ATOM 3803 C C . VAL A 1 64 ? -3.452 -12.777 -2.146 1.00 0.00 58 VAL A C 3
ATOM 3804 O O . VAL A 1 64 ? -4.289 -13.289 -2.894 1.00 0.00 58 VAL A O 3
ATOM 3817 N N . ASP A 1 65 ? -2.823 -13.491 -1.204 1.00 0.00 59 ASP A N 3
ATOM 3818 C CA . ASP A 1 65 ? -3.106 -14.906 -0.917 1.00 0.00 59 ASP A CA 3
ATOM 3819 C C . ASP A 1 65 ? -4.343 -15.103 -0.008 1.00 0.00 59 ASP A C 3
ATOM 3820 O O . ASP A 1 65 ? -5.053 -16.103 -0.126 1.00 0.00 59 ASP A O 3
ATOM 3828 N N . ASP A 1 66 ? -4.630 -14.131 0.862 1.00 0.00 60 ASP A N 3
ATOM 3829 C CA . ASP A 1 66 ? -5.779 -14.103 1.778 1.00 0.00 60 ASP A CA 3
ATOM 3830 C C . ASP A 1 66 ? -6.998 -13.387 1.164 1.00 0.00 60 ASP A C 3
ATOM 3831 O O . ASP A 1 66 ? -8.128 -13.840 1.341 1.00 0.00 60 ASP A O 3
ATOM 3839 N N . ASN A 1 67 ? -6.764 -12.298 0.429 1.00 0.00 61 ASN A N 3
ATOM 3840 C CA . ASN A 1 67 ? -7.803 -11.429 -0.129 1.00 0.00 61 ASN A CA 3
ATOM 3841 C C . ASN A 1 67 ? -7.535 -11.100 -1.620 1.00 0.00 61 ASN A C 3
ATOM 3842 O O . ASN A 1 67 ? -7.308 -9.940 -1.966 1.00 0.00 61 ASN A O 3
ATOM 3852 N N . PRO A 1 68 ? -7.612 -12.093 -2.539 1.00 0.00 62 PRO A N 3
ATOM 3853 C CA . PRO A 1 68 ? -7.392 -11.914 -3.983 1.00 0.00 62 PRO A CA 3
ATOM 3854 C C . PRO A 1 68 ? -8.444 -11.033 -4.690 1.00 0.00 62 PRO A C 3
ATOM 3855 O O . PRO A 1 68 ? -8.259 -10.658 -5.844 1.00 0.00 62 PRO A O 3
ATOM 3863 N N . ALA A 1 69 ? -9.526 -10.652 -4.007 1.00 0.00 63 ALA A N 3
ATOM 3864 C CA . ALA A 1 69 ? -10.497 -9.668 -4.495 1.00 0.00 63 ALA A CA 3
ATOM 3865 C C . ALA A 1 69 ? -9.960 -8.225 -4.436 1.00 0.00 63 ALA A C 3
ATOM 3866 O O . ALA A 1 69 ? -10.228 -7.423 -5.335 1.00 0.00 63 ALA A O 3
ATOM 3873 N N . THR A 1 70 ? -9.144 -7.891 -3.432 1.00 0.00 64 THR A N 3
ATOM 3874 C CA . THR A 1 70 ? -8.557 -6.561 -3.242 1.00 0.00 64 THR A CA 3
ATOM 3875 C C . THR A 1 70 ? -7.652 -6.125 -4.406 1.00 0.00 64 THR A C 3
ATOM 3876 O O . THR A 1 70 ? -7.846 -5.023 -4.919 1.00 0.00 64 THR A O 3
ATOM 3887 N N . PRO A 1 71 ? -6.689 -6.944 -4.878 1.00 0.00 65 PRO A N 3
ATOM 3888 C CA . PRO A 1 71 ? -5.874 -6.571 -6.029 1.00 0.00 65 PRO A CA 3
ATOM 3889 C C . PRO A 1 71 ? -6.722 -6.518 -7.301 1.00 0.00 65 PRO A C 3
ATOM 3890 O O . PRO A 1 71 ? -6.551 -5.611 -8.109 1.00 0.00 65 PRO A O 3
ATOM 3898 N N . SER A 1 72 ? -7.688 -7.433 -7.469 1.00 0.00 66 SER A N 3
ATOM 3899 C CA . SER A 1 72 ? -8.398 -7.611 -8.736 1.00 0.00 66 SER A CA 3
ATOM 3900 C C . SER A 1 72 ? -9.286 -6.415 -9.048 1.00 0.00 66 SER A C 3
ATOM 3901 O O . SER A 1 72 ? -9.390 -5.990 -10.203 1.00 0.00 66 SER A O 3
ATOM 3908 N N .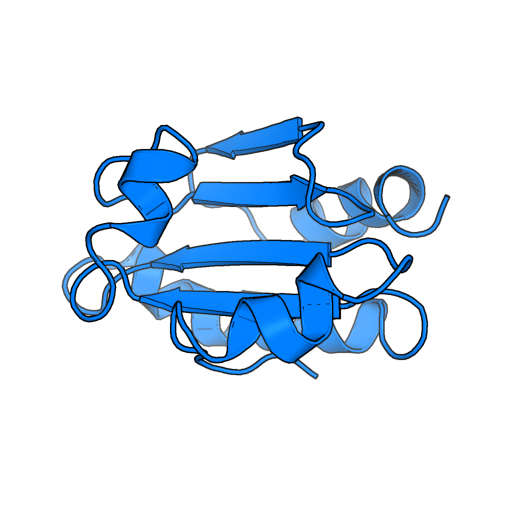 LYS A 1 73 ? -9.840 -5.788 -8.008 1.00 0.00 67 LYS A N 3
ATOM 3909 C CA . LYS A 1 73 ? -10.692 -4.599 -8.127 1.00 0.00 67 LYS A CA 3
ATOM 3910 C C . LYS A 1 73 ? -9.924 -3.289 -8.318 1.00 0.00 67 LYS A C 3
ATOM 3911 O O . LYS A 1 73 ? -10.501 -2.295 -8.754 1.00 0.00 67 LYS A O 3
ATOM 3926 N N . TYR A 1 74 ? -8.615 -3.316 -8.053 1.00 0.00 68 TYR A N 3
ATOM 3927 C CA . TYR A 1 74 ? -7.655 -2.250 -8.385 1.00 0.00 68 TYR A CA 3
ATOM 3928 C C . TYR A 1 74 ? -6.855 -2.573 -9.672 1.00 0.00 68 TYR A C 3
ATOM 3929 O O . TYR A 1 74 ? -5.991 -1.804 -10.101 1.00 0.00 68 TYR A O 3
ATOM 3946 N N . GLY A 1 75 ? -7.174 -3.703 -10.315 1.00 0.00 69 GLY A N 3
ATOM 3947 C CA . GLY A 1 75 ? -6.629 -4.143 -11.613 1.00 0.00 69 GLY A CA 3
ATOM 3948 C C . GLY A 1 75 ? -5.310 -4.933 -11.548 1.00 0.00 69 GLY A C 3
ATOM 3949 O O . GLY A 1 75 ? -4.650 -5.138 -12.571 1.00 0.00 69 GLY A O 3
ATOM 3953 N N . ILE A 1 76 ? -4.920 -5.382 -10.355 1.00 0.00 70 ILE A N 3
ATOM 3954 C CA . ILE A 1 76 ? -3.724 -6.177 -10.042 1.00 0.00 70 ILE A CA 3
ATOM 3955 C C . ILE A 1 76 ? -4.054 -7.678 -10.063 1.00 0.00 70 ILE A C 3
ATOM 3956 O O . ILE A 1 76 ? -5.215 -8.074 -9.934 1.00 0.00 70 ILE A O 3
ATOM 3971 N N . ARG A 1 77 ? -3.053 -8.543 -10.282 1.00 0.00 71 ARG A N 3
ATOM 3972 C CA . ARG A 1 77 ? -3.172 -10.008 -10.163 1.00 0.00 71 ARG A CA 3
ATOM 3973 C C . ARG A 1 77 ? -2.681 -10.476 -8.780 1.00 0.00 71 ARG A C 3
ATOM 3974 O O . ARG A 1 77 ? -3.456 -10.472 -7.825 1.00 0.00 71 ARG A O 3
ATOM 3992 N N . ALA A 1 78 ? -1.404 -10.836 -8.669 1.00 0.00 72 ALA A N 3
ATOM 3993 C CA . ALA A 1 78 ? -0.749 -11.254 -7.422 1.00 0.00 72 ALA A CA 3
ATOM 3994 C C . ALA A 1 78 ? 0.767 -11.019 -7.505 1.00 0.00 72 ALA A C 3
ATOM 3995 O O . ALA A 1 78 ? 1.535 -11.894 -7.915 1.00 0.00 72 ALA A O 3
ATOM 4002 N N . ILE A 1 79 ? 1.190 -9.801 -7.167 1.00 0.00 73 ILE A N 3
ATOM 4003 C CA . ILE A 1 79 ? 2.562 -9.272 -7.346 1.00 0.00 73 ILE A CA 3
ATOM 4004 C C . ILE A 1 79 ? 2.929 -8.238 -6.261 1.00 0.00 73 ILE A C 3
ATOM 4005 O O . ILE A 1 79 ? 2.027 -7.599 -5.710 1.00 0.00 73 ILE A O 3
ATOM 4020 N N . PRO A 1 80 ? 4.233 -8.011 -5.982 1.00 0.00 74 PRO A N 3
ATOM 4021 C CA . PRO A 1 80 ? 4.699 -6.906 -5.137 1.00 0.00 74 PRO A CA 3
ATOM 4022 C C . PRO A 1 80 ? 4.532 -5.552 -5.849 1.00 0.00 74 PRO A C 3
ATOM 4023 O O . PRO A 1 80 ? 5.377 -5.125 -6.631 1.00 0.00 74 PRO A O 3
ATOM 4031 N N . THR A 1 81 ? 3.407 -4.874 -5.603 1.00 0.00 75 THR A N 3
ATOM 4032 C CA . THR A 1 81 ? 3.049 -3.556 -6.160 1.00 0.00 75 THR A CA 3
ATOM 4033 C C . THR A 1 81 ? 2.360 -2.678 -5.110 1.00 0.00 75 THR A C 3
ATOM 4034 O O . THR A 1 81 ? 1.535 -3.173 -4.335 1.00 0.00 75 THR A O 3
ATOM 4045 N N . LEU A 1 82 ? 2.635 -1.370 -5.097 1.00 0.00 76 LEU A N 3
ATOM 4046 C CA . LEU A 1 82 ? 1.953 -0.398 -4.245 1.00 0.00 76 LEU A CA 3
ATOM 4047 C C . LEU A 1 82 ? 1.084 0.556 -5.068 1.00 0.00 76 LEU A C 3
ATOM 4048 O O . LEU A 1 82 ? 1.376 0.830 -6.233 1.00 0.00 76 LEU A O 3
ATOM 4063 N N . ILE A 1 83 ? 0.031 1.093 -4.455 1.00 0.00 77 ILE A N 3
ATOM 4064 C CA . ILE A 1 83 ? -0.855 2.098 -5.070 1.00 0.00 77 ILE A CA 3
ATOM 4065 C C . ILE A 1 83 ? -0.948 3.339 -4.181 1.00 0.00 77 ILE A C 3
ATOM 4066 O O . ILE A 1 83 ? -1.284 3.213 -3.000 1.00 0.00 77 ILE A O 3
ATOM 4081 N N . LEU A 1 84 ? -0.698 4.520 -4.760 1.00 0.00 78 LEU A N 3
ATOM 4082 C CA . LEU A 1 84 ? -0.825 5.813 -4.081 1.00 0.00 78 LEU A CA 3
ATOM 4083 C C . LEU A 1 84 ? -2.026 6.605 -4.612 1.00 0.00 78 LEU A C 3
ATOM 4084 O O . LEU A 1 84 ? -2.201 6.804 -5.815 1.00 0.00 78 LEU A O 3
ATOM 4099 N N . PHE A 1 85 ? -2.884 7.028 -3.689 1.00 0.00 79 PHE A N 3
ATOM 4100 C CA . PHE A 1 85 ? -4.125 7.736 -3.995 1.00 0.00 79 PHE A CA 3
ATOM 4101 C C . PHE A 1 85 ? -4.599 8.680 -2.881 1.00 0.00 79 PHE A C 3
ATOM 4102 O O . PHE A 1 85 ? -3.960 8.794 -1.841 1.00 0.00 79 PHE A O 3
ATOM 4118 N N . LYS A 1 86 ? -5.688 9.421 -3.123 1.00 0.00 80 LYS A N 3
ATOM 4119 C CA . LYS A 1 86 ? -6.307 10.395 -2.200 1.00 0.00 80 LYS A CA 3
ATOM 4120 C C . LYS A 1 86 ? -7.820 10.416 -2.382 1.00 0.00 80 LYS A C 3
ATOM 4121 O O . LYS A 1 86 ? -8.309 9.912 -3.386 1.00 0.00 80 LYS A O 3
ATOM 4136 N N . ASN A 1 87 ? -8.574 10.975 -1.434 1.00 0.00 81 ASN A N 3
ATOM 4137 C CA . ASN A 1 87 ? -10.038 11.155 -1.520 1.00 0.00 81 ASN A CA 3
ATOM 4138 C C . ASN A 1 87 ? -10.849 9.873 -1.853 1.00 0.00 81 ASN A C 3
ATOM 4139 O O . ASN A 1 87 ? -12.009 9.956 -2.267 1.00 0.00 81 ASN A O 3
ATOM 4149 N N . GLY A 1 88 ? -10.259 8.678 -1.711 1.00 0.00 82 GLY A N 3
ATOM 4150 C CA . GLY A 1 88 ? -10.842 7.410 -2.160 1.00 0.00 82 GLY A CA 3
ATOM 4151 C C . GLY A 1 88 ? -10.822 7.145 -3.677 1.00 0.00 82 GLY A C 3
ATOM 4152 O O . GLY A 1 88 ? -11.602 6.324 -4.165 1.00 0.00 82 GLY A O 3
ATOM 4156 N N . GLU A 1 89 ? -9.966 7.835 -4.441 1.00 0.00 83 GLU A N 3
ATOM 4157 C CA . GLU A 1 89 ? -9.869 7.765 -5.913 1.00 0.00 83 GLU A CA 3
ATOM 4158 C C . GLU A 1 89 ? -8.410 7.637 -6.395 1.00 0.00 83 GLU A C 3
ATOM 4159 O O . GLU A 1 89 ? -7.568 8.493 -6.134 1.00 0.00 83 GLU A O 3
ATOM 4169 N N . VAL A 1 90 ? -8.116 6.544 -7.107 1.00 0.00 84 VAL A N 3
ATOM 4170 C CA . VAL A 1 90 ? -6.774 6.192 -7.622 1.00 0.00 84 VAL A CA 3
ATOM 4171 C C . VAL A 1 90 ? -6.214 7.227 -8.598 1.00 0.00 84 VAL A C 3
ATOM 4172 O O . VAL A 1 90 ? -6.939 7.737 -9.456 1.00 0.00 84 VAL A O 3
ATOM 4185 N N . VAL A 1 91 ? -4.908 7.498 -8.484 1.00 0.00 85 VAL A N 3
ATOM 4186 C CA . VAL A 1 91 ? -4.177 8.392 -9.408 1.00 0.00 85 VAL A CA 3
ATOM 4187 C C . VAL A 1 91 ? -2.903 7.770 -9.981 1.00 0.00 85 VAL A C 3
ATOM 4188 O O . VAL A 1 91 ? -2.571 8.038 -11.134 1.00 0.00 85 VAL A O 3
ATOM 4201 N N . GLU A 1 92 ? -2.193 6.948 -9.200 1.00 0.00 86 GLU A N 3
ATOM 4202 C CA . GLU A 1 92 ? -0.894 6.388 -9.597 1.00 0.00 86 GLU A CA 3
ATOM 4203 C C . GLU A 1 92 ? -0.551 5.097 -8.835 1.00 0.00 86 GLU A C 3
ATOM 4204 O O . GLU A 1 92 ? -0.956 4.892 -7.690 1.00 0.00 86 GLU A O 3
ATOM 4214 N N . GLN A 1 93 ? 0.218 4.213 -9.467 1.00 0.00 87 GLN A N 3
ATOM 4215 C CA . GLN A 1 93 ? 0.763 3.004 -8.853 1.00 0.00 87 GLN A CA 3
ATOM 4216 C C . GLN A 1 93 ? 2.265 2.848 -9.106 1.00 0.00 87 GLN A C 3
ATOM 4217 O O . GLN A 1 93 ? 2.815 3.437 -10.040 1.00 0.00 87 GLN A O 3
ATOM 4229 N N . VAL A 1 94 ? 2.913 2.001 -8.298 1.00 0.00 88 VAL A N 3
ATOM 4230 C CA . VAL A 1 94 ? 4.331 1.638 -8.451 1.00 0.00 88 VAL A CA 3
ATOM 4231 C C . VAL A 1 94 ? 4.509 0.122 -8.336 1.00 0.00 88 VAL A C 3
ATOM 4232 O O . VAL A 1 94 ? 4.403 -0.457 -7.257 1.00 0.00 88 VAL A O 3
ATOM 4245 N N . THR A 1 95 ? 4.746 -0.527 -9.477 1.00 0.00 89 THR A N 3
ATOM 4246 C CA . THR A 1 95 ? 4.947 -1.988 -9.579 1.00 0.00 89 THR A CA 3
ATOM 4247 C C . THR A 1 95 ? 6.416 -2.402 -9.416 1.00 0.00 89 THR A C 3
ATOM 4248 O O . THR A 1 95 ? 7.331 -1.649 -9.774 1.00 0.00 89 THR A O 3
ATOM 4259 N N . GLY A 1 96 ? 6.642 -3.595 -8.860 1.00 0.00 90 GLY A N 3
ATOM 4260 C CA . GLY A 1 96 ? 7.959 -4.119 -8.491 1.00 0.00 90 GLY A CA 3
ATOM 4261 C C . GLY A 1 96 ? 8.411 -3.678 -7.089 1.00 0.00 90 GLY A C 3
ATOM 4262 O O . GLY A 1 96 ? 7.946 -2.675 -6.542 1.00 0.00 90 GLY A O 3
ATOM 4266 N N . ALA A 1 97 ? 9.341 -4.436 -6.503 1.00 0.00 91 ALA A N 3
ATOM 4267 C CA . ALA A 1 97 ? 9.886 -4.173 -5.175 1.00 0.00 91 ALA A CA 3
ATOM 4268 C C . ALA A 1 97 ? 10.977 -3.089 -5.222 1.00 0.00 91 ALA A C 3
ATOM 4269 O O . ALA A 1 97 ? 11.811 -3.046 -6.133 1.00 0.00 91 ALA A O 3
ATOM 4276 N N . VAL A 1 98 ? 10.966 -2.234 -4.205 1.00 0.00 92 VAL A N 3
ATOM 4277 C CA . VAL A 1 98 ? 11.885 -1.098 -3.997 1.00 0.00 92 VAL A CA 3
ATOM 4278 C C . VAL A 1 98 ? 12.268 -0.971 -2.517 1.00 0.00 92 VAL A C 3
ATOM 4279 O O . VAL A 1 98 ? 11.553 -1.453 -1.632 1.00 0.00 92 VAL A O 3
ATOM 4292 N N . SER A 1 99 ? 13.403 -0.329 -2.219 1.00 0.00 93 SER A N 3
ATOM 4293 C CA . SER A 1 99 ? 13.913 -0.153 -0.849 1.00 0.00 93 SER A CA 3
ATOM 4294 C C . SER A 1 99 ? 13.093 0.881 -0.073 1.00 0.00 93 SER A C 3
ATOM 4295 O O . SER A 1 99 ? 12.599 1.844 -0.659 1.00 0.00 93 SER A O 3
ATOM 4302 N N . LYS A 1 100 ? 13.011 0.755 1.263 1.00 0.00 94 LYS A N 3
ATOM 4303 C CA . LYS A 1 100 ? 12.326 1.746 2.122 1.00 0.00 94 LYS A CA 3
ATOM 4304 C C . LYS A 1 100 ? 12.814 3.175 1.869 1.00 0.00 94 LYS A C 3
ATOM 4305 O O . LYS A 1 100 ? 12.014 4.101 1.808 1.00 0.00 94 LYS A O 3
ATOM 4320 N N . SER A 1 101 ? 14.111 3.336 1.625 1.00 0.00 95 SER A N 3
ATOM 4321 C CA . SER A 1 101 ? 14.767 4.602 1.322 1.00 0.00 95 SER A CA 3
ATOM 4322 C C . SER A 1 101 ? 14.246 5.221 0.023 1.00 0.00 95 SER A C 3
ATOM 4323 O O . SER A 1 101 ? 13.934 6.409 -0.018 1.00 0.00 95 SER A O 3
ATOM 4330 N N . SER A 1 102 ? 14.064 4.399 -1.017 1.00 0.00 96 SER A N 3
ATOM 4331 C CA . SER A 1 102 ? 13.476 4.785 -2.308 1.00 0.00 96 SER A CA 3
ATOM 4332 C C . SER A 1 102 ? 12.005 5.181 -2.178 1.00 0.00 96 SER A C 3
ATOM 4333 O O . SER A 1 102 ? 11.577 6.175 -2.770 1.00 0.00 96 SER A O 3
ATOM 4340 N N . ILE A 1 103 ? 11.237 4.447 -1.368 1.00 0.00 97 ILE A N 3
ATOM 4341 C CA . ILE A 1 103 ? 9.807 4.691 -1.138 1.00 0.00 97 ILE A CA 3
ATOM 4342 C C . ILE A 1 103 ? 9.599 6.008 -0.371 1.00 0.00 97 ILE A C 3
ATOM 4343 O O . ILE A 1 103 ? 8.793 6.838 -0.795 1.00 0.00 97 ILE A O 3
ATOM 4358 N N . LYS A 1 104 ? 10.370 6.264 0.695 1.00 0.00 98 LYS A N 3
ATOM 4359 C CA . LYS A 1 104 ? 10.377 7.553 1.427 1.00 0.00 98 LYS A CA 3
ATOM 4360 C C . LYS A 1 104 ? 10.813 8.724 0.546 1.00 0.00 98 LYS A C 3
ATOM 4361 O O . LYS A 1 104 ? 10.121 9.747 0.497 1.00 0.00 98 LYS A O 3
ATOM 4376 N N . ASP A 1 105 ? 11.926 8.574 -0.177 1.00 0.00 99 ASP A N 3
ATOM 4377 C CA . ASP A 1 105 ? 12.480 9.619 -1.051 1.00 0.00 99 ASP A CA 3
ATOM 4378 C C . ASP A 1 105 ? 11.571 9.955 -2.249 1.00 0.00 99 ASP A C 3
ATOM 4379 O O . ASP A 1 105 ? 11.638 11.056 -2.788 1.00 0.00 99 ASP A O 3
ATOM 4387 N N . MET A 1 106 ? 10.678 9.033 -2.631 1.00 0.00 100 MET A N 3
ATOM 4388 C CA . MET A 1 106 ? 9.565 9.268 -3.550 1.00 0.00 100 MET A CA 3
ATOM 4389 C C . MET A 1 106 ? 8.396 9.998 -2.859 1.00 0.00 100 MET A C 3
ATOM 4390 O O . MET A 1 106 ? 8.017 11.095 -3.281 1.00 0.00 100 MET A O 3
ATOM 4402 N N . ILE A 1 107 ? 7.828 9.432 -1.793 1.00 0.00 101 ILE A N 3
ATOM 4403 C CA . ILE A 1 107 ? 6.588 9.921 -1.154 1.00 0.00 101 ILE A CA 3
ATOM 4404 C C . ILE A 1 107 ? 6.710 11.331 -0.566 1.00 0.00 101 ILE A C 3
ATOM 4405 O O . ILE A 1 107 ? 5.712 12.055 -0.498 1.00 0.00 101 ILE A O 3
ATOM 4420 N N . ALA A 1 108 ? 7.933 11.762 -0.267 1.00 0.00 102 ALA A N 3
ATOM 4421 C CA . ALA A 1 108 ? 8.255 13.148 0.061 1.00 0.00 102 ALA A CA 3
ATOM 4422 C C . ALA A 1 108 ? 7.710 14.173 -0.971 1.00 0.00 102 ALA A C 3
ATOM 4423 O O . ALA A 1 108 ? 7.455 15.319 -0.603 1.00 0.00 102 ALA A O 3
ATOM 4430 N N . GLN A 1 109 ? 7.474 13.756 -2.230 1.00 0.00 103 GLN A N 3
ATOM 4431 C CA . GLN A 1 109 ? 6.807 14.555 -3.269 1.00 0.00 103 GLN A CA 3
ATOM 4432 C C . GLN A 1 109 ? 5.405 14.054 -3.669 1.00 0.00 103 GLN A C 3
ATOM 4433 O O . GLN A 1 109 ? 4.634 14.829 -4.237 1.00 0.00 103 GLN A O 3
ATOM 4445 N N . LYS A 1 110 ? 5.039 12.791 -3.382 1.00 0.00 104 LYS A N 3
ATOM 4446 C CA . LYS A 1 110 ? 3.744 12.201 -3.790 1.00 0.00 104 LYS A CA 3
ATOM 4447 C C . LYS A 1 110 ? 2.635 12.454 -2.765 1.00 0.00 104 LYS A C 3
ATOM 4448 O O . LYS A 1 110 ? 1.651 13.120 -3.088 1.00 0.00 104 LYS A O 3
ATOM 4463 N N . ALA A 1 111 ? 2.794 11.943 -1.544 1.00 0.00 105 ALA A N 3
ATOM 4464 C CA . ALA A 1 111 ? 1.798 12.091 -0.469 1.00 0.00 105 ALA A CA 3
ATOM 4465 C C . ALA A 1 111 ? 2.065 13.312 0.442 1.00 0.00 105 ALA A C 3
ATOM 4466 O O . ALA A 1 111 ? 1.121 13.963 0.893 1.00 0.00 105 ALA A O 3
ATOM 4473 N N . LEU A 1 112 ? 3.342 13.644 0.694 1.00 0.00 106 LEU A N 3
ATOM 4474 C CA . LEU A 1 112 ? 3.739 14.796 1.531 1.00 0.00 106 LEU A CA 3
ATOM 4475 C C . LEU A 1 112 ? 3.905 16.093 0.728 1.00 0.00 106 LEU A C 3
ATOM 4476 O O . LEU A 1 112 ? 3.836 17.186 1.291 1.00 0.00 106 LEU A O 3
ATOM 4491 N N . GLY A 1 113 ? 4.122 15.977 -0.583 1.00 0.00 107 GLY A N 3
ATOM 4492 C CA . GLY A 1 113 ? 4.276 17.115 -1.498 1.00 0.00 107 GLY A CA 3
ATOM 4493 C C . GLY A 1 113 ? 5.566 17.908 -1.268 1.00 0.00 107 GLY A C 3
ATOM 4494 O O . GLY A 1 113 ? 6.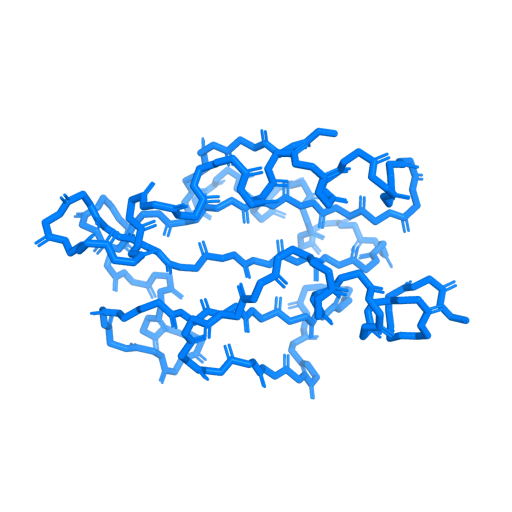347 18.140 -2.203 1.00 0.00 107 GLY A O 3
ATOM 4498 N N . MET A 1 7 ? -0.003 4.064 11.524 1.00 0.00 1 MET A N 4
ATOM 4499 C CA . MET A 1 7 ? 0.956 3.014 11.162 1.00 0.00 1 MET A CA 4
ATOM 4500 C C . MET A 1 7 ? 0.340 1.936 10.258 1.00 0.00 1 MET A C 4
ATOM 4501 O O . MET A 1 7 ? -0.882 1.763 10.212 1.00 0.00 1 MET A O 4
ATOM 4513 N N . ALA A 1 8 ? 1.194 1.180 9.560 1.00 0.00 2 ALA A N 4
ATOM 4514 C CA . ALA A 1 8 ? 0.778 0.086 8.688 1.00 0.00 2 ALA A CA 4
ATOM 4515 C C . ALA A 1 8 ? 0.219 -1.122 9.462 1.00 0.00 2 ALA A C 4
ATOM 4516 O O . ALA A 1 8 ? 0.775 -1.546 10.482 1.00 0.00 2 ALA A O 4
ATOM 4523 N N . ALA A 1 9 ? -0.859 -1.699 8.932 1.00 0.00 3 ALA A N 4
ATOM 4524 C CA . ALA A 1 9 ? -1.515 -2.905 9.426 1.00 0.00 3 ALA A CA 4
ATOM 4525 C C . ALA A 1 9 ? -2.036 -3.791 8.275 1.00 0.00 3 ALA A C 4
ATOM 4526 O O . ALA A 1 9 ? -2.176 -3.333 7.136 1.00 0.00 3 ALA A O 4
ATOM 4533 N N . GLN A 1 10 ? -2.343 -5.055 8.583 1.00 0.00 4 GLN A N 4
ATOM 4534 C CA . GLN A 1 10 ? -2.905 -6.039 7.657 1.00 0.00 4 GLN A CA 4
ATOM 4535 C C . GLN A 1 10 ? -4.435 -5.918 7.572 1.00 0.00 4 GLN A C 4
ATOM 4536 O O . GLN A 1 10 ? -5.134 -6.232 8.536 1.00 0.00 4 GLN A O 4
ATOM 4548 N N . ILE A 1 11 ? -4.949 -5.489 6.414 1.00 0.00 5 ILE A N 4
ATOM 4549 C CA . ILE A 1 11 ? -6.367 -5.150 6.181 1.00 0.00 5 ILE A CA 4
ATOM 4550 C C . ILE A 1 11 ? -6.915 -5.889 4.930 1.00 0.00 5 ILE A C 4
ATOM 4551 O O . ILE A 1 11 ? -6.169 -6.490 4.158 1.00 0.00 5 ILE A O 4
ATOM 4566 N N . THR A 1 12 ? -8.236 -5.863 4.747 1.00 0.00 6 THR A N 4
ATOM 4567 C CA . THR A 1 12 ? -9.028 -6.519 3.697 1.00 0.00 6 THR A CA 4
ATOM 4568 C C . THR A 1 12 ? -9.970 -5.489 3.050 1.00 0.00 6 THR A C 4
ATOM 4569 O O . THR A 1 12 ? -10.319 -4.494 3.686 1.00 0.00 6 THR A O 4
ATOM 4580 N N . ASP A 1 13 ? -10.410 -5.701 1.803 1.00 0.00 7 ASP A N 4
ATOM 4581 C CA . ASP A 1 13 ? -11.192 -4.724 1.012 1.00 0.00 7 ASP A CA 4
ATOM 4582 C C . ASP A 1 13 ? -12.455 -4.213 1.734 1.00 0.00 7 ASP A C 4
ATOM 4583 O O . ASP A 1 13 ? -12.759 -3.021 1.724 1.00 0.00 7 ASP A O 4
ATOM 4591 N N . ALA A 1 14 ? -13.146 -5.125 2.417 1.00 0.00 8 ALA A N 4
ATOM 4592 C CA . ALA A 1 14 ? -14.383 -4.871 3.151 1.00 0.00 8 ALA A CA 4
ATOM 4593 C C . ALA A 1 14 ? -14.166 -4.108 4.475 1.00 0.00 8 ALA A C 4
ATOM 4594 O O . ALA A 1 14 ? -15.127 -3.608 5.065 1.00 0.00 8 ALA A O 4
ATOM 4601 N N . THR A 1 15 ? -12.916 -4.009 4.941 1.00 0.00 9 THR A N 4
ATOM 4602 C CA . THR A 1 15 ? -12.518 -3.331 6.181 1.00 0.00 9 THR A CA 4
ATOM 4603 C C . THR A 1 15 ? -11.839 -1.986 5.898 1.00 0.00 9 THR A C 4
ATOM 4604 O O . THR A 1 15 ? -12.143 -1.002 6.573 1.00 0.00 9 THR A O 4
ATOM 4615 N N . PHE A 1 16 ? -10.949 -1.903 4.901 1.00 0.00 10 PHE A N 4
ATOM 4616 C CA . PHE A 1 16 ? -10.161 -0.680 4.663 1.00 0.00 10 PHE A CA 4
ATOM 4617 C C . PHE A 1 16 ? -11.028 0.476 4.143 1.00 0.00 10 PHE A C 4
ATOM 4618 O O . PHE A 1 16 ? -10.754 1.632 4.456 1.00 0.00 10 PHE A O 4
ATOM 4634 N N . GLU A 1 17 ? -12.084 0.190 3.370 1.00 0.00 11 GLU A N 4
ATOM 4635 C CA . GLU A 1 17 ? -12.859 1.229 2.688 1.00 0.00 11 GLU A CA 4
ATOM 4636 C C . GLU A 1 17 ? -13.629 2.126 3.669 1.00 0.00 11 GLU A C 4
ATOM 4637 O O . GLU A 1 17 ? -13.604 3.354 3.542 1.00 0.00 11 GLU A O 4
ATOM 4647 N N . ALA A 1 18 ? -14.189 1.515 4.714 1.00 0.00 12 ALA A N 4
ATOM 4648 C CA . ALA A 1 18 ? -14.893 2.200 5.798 1.00 0.00 12 ALA A CA 4
ATOM 4649 C C . ALA A 1 18 ? -13.976 3.123 6.625 1.00 0.00 12 ALA A C 4
ATOM 4650 O O . ALA A 1 18 ? -14.473 4.050 7.273 1.00 0.00 12 ALA A O 4
ATOM 4657 N N . SER A 1 19 ? -12.657 2.896 6.590 1.00 0.00 13 SER A N 4
ATOM 4658 C CA . SER A 1 19 ? -11.654 3.695 7.312 1.00 0.00 13 SER A CA 4
ATOM 4659 C C . SER A 1 19 ? -10.943 4.725 6.428 1.00 0.00 13 SER A C 4
ATOM 4660 O O . SER A 1 19 ? -10.739 5.863 6.862 1.00 0.00 13 SER A O 4
ATOM 4667 N N . VAL A 1 20 ? -10.554 4.353 5.199 1.00 0.00 14 VAL A N 4
ATOM 4668 C CA . VAL A 1 20 ? -9.649 5.140 4.357 1.00 0.00 14 VAL A CA 4
ATOM 4669 C C . VAL A 1 20 ? -10.300 5.670 3.079 1.00 0.00 14 VAL A C 4
ATOM 4670 O O . VAL A 1 20 ? -10.076 6.820 2.709 1.00 0.00 14 VAL A O 4
ATOM 4683 N N . LEU A 1 21 ? -11.148 4.882 2.416 1.00 0.00 15 LEU A N 4
ATOM 4684 C CA . LEU A 1 21 ? -11.870 5.315 1.206 1.00 0.00 15 LEU A CA 4
ATOM 4685 C C . LEU A 1 21 ? -12.910 6.399 1.571 1.00 0.00 15 LEU A C 4
ATOM 4686 O O . LEU A 1 21 ? -13.037 7.410 0.881 1.00 0.00 15 LEU A O 4
ATOM 4701 N N . LYS A 1 22 ? -13.562 6.250 2.735 1.00 0.00 16 LYS A N 4
ATOM 4702 C CA . LYS A 1 22 ? -14.388 7.275 3.400 1.00 0.00 16 LYS A CA 4
ATOM 4703 C C . LYS A 1 22 ? -13.611 8.502 3.938 1.00 0.00 16 LYS A C 4
ATOM 4704 O O . LYS A 1 22 ? -14.247 9.473 4.351 1.00 0.00 16 LYS A O 4
ATOM 4719 N N . SER A 1 23 ? -12.268 8.485 3.956 1.00 0.00 17 SER A N 4
ATOM 4720 C CA . SER A 1 23 ? -11.417 9.599 4.407 1.00 0.00 17 SER A CA 4
ATOM 4721 C C . SER A 1 23 ? -10.993 10.509 3.244 1.00 0.00 17 SER A C 4
ATOM 4722 O O . SER A 1 23 ? -11.077 10.144 2.066 1.00 0.00 17 SER A O 4
ATOM 4729 N N . ALA A 1 24 ? -10.527 11.707 3.592 1.00 0.00 18 ALA A N 4
ATOM 4730 C CA . ALA A 1 24 ? -9.945 12.683 2.669 1.00 0.00 18 ALA A CA 4
ATOM 4731 C C . ALA A 1 24 ? -8.399 12.594 2.605 1.00 0.00 18 ALA A C 4
ATOM 4732 O O . ALA A 1 24 ? -7.775 13.191 1.726 1.00 0.00 18 ALA A O 4
ATOM 4739 N N . ILE A 1 25 ? -7.769 11.866 3.533 1.00 0.00 19 ILE A N 4
ATOM 4740 C CA . ILE A 1 25 ? -6.311 11.813 3.675 1.00 0.00 19 ILE A CA 4
ATOM 4741 C C . ILE A 1 25 ? -5.654 10.959 2.567 1.00 0.00 19 ILE A C 4
ATOM 4742 O O . ILE A 1 25 ? -6.275 9.991 2.101 1.00 0.00 19 ILE A O 4
ATOM 4757 N N . PRO A 1 26 ? -4.411 11.254 2.144 1.00 0.00 20 PRO A N 4
ATOM 4758 C CA . PRO A 1 26 ? -3.683 10.413 1.197 1.00 0.00 20 PRO A CA 4
ATOM 4759 C C . PRO A 1 26 ? -3.377 9.024 1.769 1.00 0.00 20 PRO A C 4
ATOM 4760 O O . PRO A 1 26 ? -3.025 8.861 2.941 1.00 0.00 20 PRO A O 4
ATOM 4768 N N . VAL A 1 27 ? -3.532 8.011 0.927 1.00 0.00 21 VAL A N 4
ATOM 4769 C CA . VAL A 1 27 ? -3.613 6.593 1.263 1.00 0.00 21 VAL A CA 4
ATOM 4770 C C . VAL A 1 27 ? -2.624 5.779 0.415 1.00 0.00 21 VAL A C 4
ATOM 4771 O O . VAL A 1 27 ? -2.490 5.991 -0.797 1.00 0.00 21 VAL A O 4
ATOM 4784 N N . LEU A 1 28 ? -1.930 4.852 1.069 1.00 0.00 22 LEU A N 4
ATOM 4785 C CA . LEU A 1 28 ? -0.921 3.964 0.497 1.00 0.00 22 LEU A CA 4
ATOM 4786 C C . LEU A 1 28 ? -1.303 2.505 0.768 1.00 0.00 22 LEU A C 4
ATOM 4787 O O . LEU A 1 28 ? -1.390 2.071 1.923 1.00 0.00 22 LEU A O 4
ATOM 4802 N N . ILE A 1 29 ? -1.481 1.744 -0.311 1.00 0.00 23 ILE A N 4
ATOM 4803 C CA . ILE A 1 29 ? -1.686 0.293 -0.288 1.00 0.00 23 ILE A CA 4
ATOM 4804 C C . ILE A 1 29 ? -0.381 -0.423 -0.666 1.00 0.00 23 ILE A C 4
ATOM 4805 O O . ILE A 1 29 ? 0.318 -0.007 -1.589 1.00 0.00 23 ILE A O 4
ATOM 4820 N N . ASP A 1 30 ? -0.103 -1.541 0.003 1.00 0.00 24 ASP A N 4
ATOM 4821 C CA . ASP A 1 30 ? 0.963 -2.498 -0.320 1.00 0.00 24 ASP A CA 4
ATOM 4822 C C . ASP A 1 30 ? 0.350 -3.883 -0.575 1.00 0.00 24 ASP A C 4
ATOM 4823 O O . ASP A 1 30 ? -0.206 -4.484 0.347 1.00 0.00 24 ASP A O 4
ATOM 4831 N N . PHE A 1 31 ? 0.432 -4.386 -1.806 1.00 0.00 25 PHE A N 4
ATOM 4832 C CA . PHE A 1 31 ? 0.012 -5.759 -2.112 1.00 0.00 25 PHE A CA 4
ATOM 4833 C C . PHE A 1 31 ? 1.148 -6.780 -1.923 1.00 0.00 25 PHE A C 4
ATOM 4834 O O . PHE A 1 31 ? 2.227 -6.628 -2.499 1.00 0.00 25 PHE A O 4
ATOM 4850 N N . TRP A 1 32 ? 0.897 -7.840 -1.141 1.00 0.00 26 TRP A N 4
ATOM 4851 C CA . TRP A 1 32 ? 1.898 -8.865 -0.789 1.00 0.00 26 TRP A CA 4
ATOM 4852 C C . TRP A 1 32 ? 1.276 -10.241 -0.519 1.00 0.00 26 TRP A C 4
ATOM 4853 O O . TRP A 1 32 ? 0.074 -10.352 -0.272 1.00 0.00 26 TRP A O 4
ATOM 4873 N N . ALA A 1 33 ? 2.100 -11.291 -0.520 1.00 0.00 27 ALA A N 4
ATOM 4874 C CA . ALA A 1 33 ? 1.739 -12.640 -0.085 1.00 0.00 27 ALA A CA 4
ATOM 4875 C C . ALA A 1 33 ? 2.940 -13.387 0.544 1.00 0.00 27 ALA A C 4
ATOM 4876 O O . ALA A 1 33 ? 4.078 -13.183 0.110 1.00 0.00 27 ALA A O 4
ATOM 4883 N N . PRO A 1 34 ? 2.721 -14.276 1.535 1.00 0.00 28 PRO A N 4
ATOM 4884 C CA . PRO A 1 34 ? 3.774 -15.000 2.253 1.00 0.00 28 PRO A CA 4
ATOM 4885 C C . PRO A 1 34 ? 4.515 -16.055 1.415 1.00 0.00 28 PRO A C 4
ATOM 4886 O O . PRO A 1 34 ? 5.564 -16.532 1.847 1.00 0.00 28 PRO A O 4
ATOM 4894 N N . TRP A 1 35 ? 4.010 -16.411 0.234 1.00 0.00 29 TRP A N 4
ATOM 4895 C CA . TRP A 1 35 ? 4.669 -17.332 -0.703 1.00 0.00 29 TRP A CA 4
ATOM 4896 C C . TRP A 1 35 ? 5.648 -16.660 -1.686 1.00 0.00 29 TRP A C 4
ATOM 4897 O O . TRP A 1 35 ? 6.308 -17.372 -2.449 1.00 0.00 29 TRP A O 4
ATOM 4917 N N . CYS A 1 36 ? 5.802 -15.329 -1.658 1.00 0.00 30 CYS A N 4
ATOM 4918 C CA . CYS A 1 36 ? 6.838 -14.615 -2.418 1.00 0.00 30 CYS A CA 4
ATOM 4919 C C . CYS A 1 36 ? 7.815 -13.840 -1.513 1.00 0.00 30 CYS A C 4
ATOM 4920 O O . CYS A 1 36 ? 7.417 -13.117 -0.596 1.00 0.00 30 CYS A O 4
ATOM 4927 N N . GLY A 1 37 ? 9.116 -14.007 -1.773 1.00 0.00 31 GLY A N 4
ATOM 4928 C CA . GLY A 1 37 ? 10.222 -13.515 -0.942 1.00 0.00 31 GLY A CA 4
ATOM 4929 C C . GLY A 1 37 ? 10.246 -11.994 -0.743 1.00 0.00 31 GLY A C 4
ATOM 4930 O O . GLY A 1 37 ? 10.068 -11.542 0.393 1.00 0.00 31 GLY A O 4
ATOM 4934 N N . PRO A 1 38 ? 10.395 -11.176 -1.807 1.00 0.00 32 PRO A N 4
ATOM 4935 C CA . PRO A 1 38 ? 10.399 -9.715 -1.692 1.00 0.00 32 PRO A CA 4
ATOM 4936 C C . PRO A 1 38 ? 9.061 -9.141 -1.203 1.00 0.00 32 PRO A C 4
ATOM 4937 O O . PRO A 1 38 ? 9.033 -8.035 -0.671 1.00 0.00 32 PRO A O 4
ATOM 4945 N N . CYS A 1 39 ? 7.959 -9.891 -1.324 1.00 0.00 33 CYS A N 4
ATOM 4946 C CA . CYS A 1 39 ? 6.648 -9.510 -0.808 1.00 0.00 33 CYS A CA 4
ATOM 4947 C C . CYS A 1 39 ? 6.630 -9.486 0.732 1.00 0.00 33 CYS A C 4
ATOM 4948 O O . CYS A 1 39 ? 6.288 -8.467 1.331 1.00 0.00 33 CYS A O 4
ATOM 4955 N N . ARG A 1 40 ? 7.037 -10.588 1.386 1.00 0.00 34 ARG A N 4
ATOM 4956 C CA . ARG A 1 40 ? 7.078 -10.690 2.859 1.00 0.00 34 ARG A CA 4
ATOM 4957 C C . ARG A 1 40 ? 8.295 -9.988 3.473 1.00 0.00 34 ARG A C 4
ATOM 4958 O O . ARG A 1 40 ? 8.201 -9.443 4.574 1.00 0.00 34 ARG A O 4
ATOM 4976 N N . ALA A 1 41 ? 9.413 -9.912 2.742 1.00 0.00 35 ALA A N 4
ATOM 4977 C CA . ALA A 1 41 ? 10.621 -9.197 3.168 1.00 0.00 35 ALA A CA 4
ATOM 4978 C C . ALA A 1 41 ? 10.480 -7.660 3.148 1.00 0.00 35 ALA A C 4
ATOM 4979 O O . ALA A 1 41 ? 11.349 -6.953 3.663 1.00 0.00 35 ALA A O 4
ATOM 4986 N N . MET A 1 42 ? 9.371 -7.130 2.620 1.00 0.00 36 MET A N 4
ATOM 4987 C CA . MET A 1 42 ? 9.004 -5.720 2.740 1.00 0.00 36 MET A CA 4
ATOM 4988 C C . MET A 1 42 ? 8.461 -5.359 4.134 1.00 0.00 36 MET A C 4
ATOM 4989 O O . MET A 1 42 ? 8.240 -4.188 4.408 1.00 0.00 36 MET A O 4
ATOM 5001 N N . GLY A 1 43 ? 8.285 -6.320 5.049 1.00 0.00 37 GLY A N 4
ATOM 5002 C CA . GLY A 1 43 ? 7.793 -6.083 6.420 1.00 0.00 37 GLY A CA 4
ATOM 5003 C C . GLY A 1 43 ? 8.513 -4.935 7.165 1.00 0.00 37 GLY A C 4
ATOM 5004 O O . GLY A 1 43 ? 7.856 -3.954 7.534 1.00 0.00 37 GLY A O 4
ATOM 5008 N N . PRO A 1 44 ? 9.852 -4.983 7.331 1.00 0.00 38 PRO A N 4
ATOM 5009 C CA . PRO A 1 44 ? 10.615 -3.893 7.945 1.00 0.00 38 PRO A CA 4
ATOM 5010 C C . PRO A 1 44 ? 10.712 -2.636 7.065 1.00 0.00 38 PRO A C 4
ATOM 5011 O O . PRO A 1 44 ? 10.891 -1.535 7.587 1.00 0.00 38 PRO A O 4
ATOM 5019 N N . VAL A 1 45 ? 10.550 -2.779 5.742 1.00 0.00 39 VAL A N 4
ATOM 5020 C CA . VAL A 1 45 ? 10.491 -1.657 4.785 1.00 0.00 39 VAL A CA 4
ATOM 5021 C C . VAL A 1 45 ? 9.234 -0.818 5.032 1.00 0.00 39 VAL A C 4
ATOM 5022 O O . VAL A 1 45 ? 9.355 0.361 5.361 1.00 0.00 39 VAL A O 4
ATOM 5035 N N . ILE A 1 46 ? 8.038 -1.422 4.961 1.00 0.00 40 ILE A N 4
ATOM 5036 C CA . ILE A 1 46 ? 6.761 -0.740 5.228 1.00 0.00 40 ILE A CA 4
ATOM 5037 C C . ILE A 1 46 ? 6.741 -0.117 6.629 1.00 0.00 40 ILE A C 4
ATOM 5038 O O . ILE A 1 46 ? 6.282 1.008 6.779 1.00 0.00 40 ILE A O 4
ATOM 5053 N N . ASP A 1 47 ? 7.277 -0.789 7.656 1.00 0.00 41 ASP A N 4
ATOM 5054 C CA . ASP A 1 47 ? 7.273 -0.294 9.039 1.00 0.00 41 ASP A CA 4
ATOM 5055 C C . ASP A 1 47 ? 8.110 0.983 9.248 1.00 0.00 41 ASP A C 4
ATOM 5056 O O . ASP A 1 47 ? 7.705 1.856 10.020 1.00 0.00 41 ASP A O 4
ATOM 5064 N N . GLU A 1 48 ? 9.231 1.152 8.541 1.00 0.00 42 GLU A N 4
ATOM 5065 C CA . GLU A 1 48 ? 10.018 2.396 8.599 1.00 0.00 42 GLU A CA 4
ATOM 5066 C C . GLU A 1 48 ? 9.293 3.566 7.927 1.00 0.00 42 GLU A C 4
ATOM 5067 O O . GLU A 1 48 ? 9.091 4.619 8.527 1.00 0.00 42 GLU A O 4
ATOM 5077 N N . LEU A 1 49 ? 8.891 3.389 6.666 1.00 0.00 43 LEU A N 4
ATOM 5078 C CA . LEU A 1 49 ? 8.253 4.432 5.863 1.00 0.00 43 LEU A CA 4
ATOM 5079 C C . LEU A 1 49 ? 6.873 4.801 6.401 1.00 0.00 43 LEU A C 4
ATOM 5080 O O . LEU A 1 49 ? 6.496 5.971 6.397 1.00 0.00 43 LEU A O 4
ATOM 5095 N N . ALA A 1 50 ? 6.162 3.845 6.999 1.00 0.00 44 ALA A N 4
ATOM 5096 C CA . ALA A 1 50 ? 4.893 4.105 7.672 1.00 0.00 44 ALA A CA 4
ATOM 5097 C C . ALA A 1 50 ? 5.013 5.169 8.784 1.00 0.00 44 ALA A C 4
ATOM 5098 O O . ALA A 1 50 ? 4.133 6.019 8.940 1.00 0.00 44 ALA A O 4
ATOM 5105 N N . ALA A 1 51 ? 6.120 5.144 9.531 1.00 0.00 45 ALA A N 4
ATOM 5106 C CA . ALA A 1 51 ? 6.425 6.139 10.556 1.00 0.00 45 ALA A CA 4
ATOM 5107 C C . ALA A 1 51 ? 6.971 7.454 9.971 1.00 0.00 45 ALA A C 4
ATOM 5108 O O . ALA A 1 51 ? 6.851 8.492 10.621 1.00 0.00 45 ALA A O 4
ATOM 5115 N N . GLU A 1 52 ? 7.534 7.439 8.762 1.00 0.00 46 GLU A N 4
ATOM 5116 C CA . GLU A 1 52 ? 7.995 8.667 8.103 1.00 0.00 46 GLU A CA 4
ATOM 5117 C C . GLU A 1 52 ? 6.828 9.547 7.622 1.00 0.00 46 GLU A C 4
ATOM 5118 O O . GLU A 1 52 ? 7.009 10.766 7.509 1.00 0.00 46 GLU A O 4
ATOM 5128 N N . TYR A 1 53 ? 5.638 8.978 7.389 1.00 0.00 47 TYR A N 4
ATOM 5129 C CA . TYR A 1 53 ? 4.469 9.732 6.924 1.00 0.00 47 TYR A CA 4
ATOM 5130 C C . TYR A 1 53 ? 3.399 9.977 8.014 1.00 0.00 47 TYR A C 4
ATOM 5131 O O . TYR A 1 53 ? 2.273 10.370 7.701 1.00 0.00 47 TYR A O 4
ATOM 5148 N N . GLU A 1 54 ? 3.704 9.713 9.293 1.00 0.00 48 GLU A N 4
ATOM 5149 C CA . GLU A 1 54 ? 2.717 9.637 10.379 1.00 0.00 48 GLU A CA 4
ATOM 5150 C C . GLU A 1 54 ? 1.823 10.893 10.525 1.00 0.00 48 GLU A C 4
ATOM 5151 O O . GLU A 1 54 ? 2.268 12.031 10.390 1.00 0.00 48 GLU A O 4
ATOM 5161 N N . GLY A 1 55 ? 0.529 10.667 10.786 1.00 0.00 49 GLY A N 4
ATOM 5162 C CA . GLY A 1 55 ? -0.500 11.711 10.970 1.00 0.00 49 GLY A CA 4
ATOM 5163 C C . GLY A 1 55 ? -0.970 12.436 9.694 1.00 0.00 49 GLY A C 4
ATOM 5164 O O . GLY A 1 55 ? -2.036 13.063 9.717 1.00 0.00 49 GLY A O 4
ATOM 5168 N N . LYS A 1 56 ? -0.230 12.335 8.579 1.00 0.00 50 LYS A N 4
ATOM 5169 C CA . LYS A 1 56 ? -0.500 13.031 7.302 1.00 0.00 50 LYS A CA 4
ATOM 5170 C C . LYS A 1 56 ? -0.897 12.100 6.149 1.00 0.00 50 LYS A C 4
ATOM 5171 O O . LYS A 1 56 ? -1.259 12.573 5.072 1.00 0.00 50 LYS A O 4
ATOM 5186 N N . VAL A 1 57 ? -0.802 10.788 6.373 1.00 0.00 51 VAL A N 4
ATOM 5187 C CA . VAL A 1 57 ? -0.862 9.692 5.394 1.00 0.00 51 VAL A CA 4
ATOM 5188 C C . VAL A 1 57 ? -1.383 8.441 6.109 1.00 0.00 51 VAL A C 4
ATOM 5189 O O . VAL A 1 57 ? -1.008 8.189 7.258 1.00 0.00 51 VAL A O 4
ATOM 5202 N N . LEU A 1 58 ? -2.208 7.643 5.429 1.00 0.00 52 LEU A N 4
ATOM 5203 C CA . LEU A 1 58 ? -2.741 6.374 5.924 1.00 0.00 52 LEU A CA 4
ATOM 5204 C C . LEU A 1 58 ? -2.172 5.192 5.124 1.00 0.00 52 LEU A C 4
ATOM 5205 O O . LEU A 1 58 ? -2.317 5.113 3.908 1.00 0.00 52 LEU A O 4
ATOM 5220 N N . ILE A 1 59 ? -1.511 4.268 5.819 1.00 0.00 53 ILE A N 4
ATOM 5221 C CA . ILE A 1 59 ? -0.803 3.120 5.242 1.00 0.00 53 ILE A CA 4
ATOM 5222 C C . ILE A 1 59 ? -1.501 1.815 5.646 1.00 0.00 53 ILE A C 4
ATOM 5223 O O . ILE A 1 59 ? -1.769 1.589 6.825 1.00 0.00 53 ILE A O 4
ATOM 5238 N N . VAL A 1 60 ? -1.751 0.929 4.678 1.00 0.00 54 VAL A N 4
ATOM 5239 C CA . VAL A 1 60 ? -2.325 -0.417 4.889 1.00 0.00 54 VAL A CA 4
ATOM 5240 C C . VAL A 1 60 ? -1.672 -1.431 3.940 1.00 0.00 54 VAL A C 4
ATOM 5241 O O . VAL A 1 60 ? -1.310 -1.084 2.813 1.00 0.00 54 VAL A O 4
ATOM 5254 N N . LYS A 1 61 ? -1.533 -2.693 4.365 1.00 0.00 55 LYS A N 4
ATOM 5255 C CA . LYS A 1 61 ? -1.098 -3.789 3.489 1.00 0.00 55 LYS A CA 4
ATOM 5256 C C . LYS A 1 61 ? -2.208 -4.822 3.292 1.00 0.00 55 LYS A C 4
ATOM 5257 O O . LYS A 1 61 ? -2.973 -5.118 4.210 1.00 0.00 55 LYS A O 4
ATOM 5272 N N . MET A 1 62 ? -2.292 -5.361 2.078 1.00 0.00 56 MET A N 4
ATOM 5273 C CA . MET A 1 62 ? -3.432 -6.125 1.572 1.00 0.00 56 MET A CA 4
ATOM 5274 C C . MET A 1 62 ? -2.924 -7.471 1.048 1.00 0.00 56 MET A C 4
ATOM 5275 O O . MET A 1 62 ? -2.108 -7.516 0.122 1.00 0.00 56 MET A O 4
ATOM 5287 N N . ASN A 1 63 ? -3.343 -8.578 1.673 1.00 0.00 57 ASN A N 4
ATOM 5288 C CA . ASN A 1 63 ? -2.768 -9.891 1.396 1.00 0.00 57 ASN A CA 4
ATOM 5289 C C . ASN A 1 63 ? -3.470 -10.572 0.216 1.00 0.00 57 ASN A C 4
ATOM 5290 O O . ASN A 1 63 ? -4.619 -10.998 0.321 1.00 0.00 57 ASN A O 4
ATOM 5300 N N . VAL A 1 64 ? -2.758 -10.728 -0.899 1.00 0.00 58 VAL A N 4
ATOM 5301 C CA . VAL A 1 64 ? -3.312 -11.291 -2.150 1.00 0.00 58 VAL A CA 4
ATOM 5302 C C . VAL A 1 64 ? -3.578 -12.802 -2.088 1.00 0.00 58 VAL A C 4
ATOM 5303 O O . VAL A 1 64 ? -4.209 -13.345 -2.996 1.00 0.00 58 VAL A O 4
ATOM 5316 N N . ASP A 1 65 ? -3.135 -13.490 -1.033 1.00 0.00 59 ASP A N 4
ATOM 5317 C CA . ASP A 1 65 ? -3.457 -14.914 -0.828 1.00 0.00 59 ASP A CA 4
ATOM 5318 C C . ASP A 1 65 ? -4.782 -15.097 -0.063 1.00 0.00 59 ASP A C 4
ATOM 5319 O O . ASP A 1 65 ? -5.559 -16.007 -0.355 1.00 0.00 59 ASP A O 4
ATOM 5327 N N . ASP A 1 66 ? -5.071 -14.185 0.868 1.00 0.00 60 ASP A N 4
ATOM 5328 C CA . ASP A 1 66 ? -6.314 -14.093 1.638 1.00 0.00 60 ASP A CA 4
ATOM 5329 C C . ASP A 1 66 ? -7.445 -13.419 0.847 1.00 0.00 60 ASP A C 4
ATOM 5330 O O . ASP A 1 66 ? -8.596 -13.851 0.923 1.00 0.00 60 ASP A O 4
ATOM 5338 N N . ASN A 1 67 ? -7.130 -12.361 0.085 1.00 0.00 61 ASN A N 4
ATOM 5339 C CA . ASN A 1 67 ? -8.101 -11.525 -0.621 1.00 0.00 61 ASN A CA 4
ATOM 5340 C C . ASN A 1 67 ? -7.641 -11.141 -2.049 1.00 0.00 61 ASN A C 4
ATOM 5341 O O . ASN A 1 67 ? -7.407 -9.967 -2.338 1.00 0.00 61 ASN A O 4
ATOM 5351 N N . PRO A 1 68 ? -7.562 -12.108 -2.994 1.00 0.00 62 PRO A N 4
ATOM 5352 C CA . PRO A 1 68 ? -7.199 -11.868 -4.402 1.00 0.00 62 PRO A CA 4
ATOM 5353 C C . PRO A 1 68 ? -8.209 -11.008 -5.194 1.00 0.00 62 PRO A C 4
ATOM 5354 O O . PRO A 1 68 ? -7.922 -10.593 -6.317 1.00 0.00 62 PRO A O 4
ATOM 5362 N N . ALA A 1 69 ? -9.364 -10.680 -4.617 1.00 0.00 63 ALA A N 4
ATOM 5363 C CA . ALA A 1 69 ? -10.325 -9.726 -5.176 1.00 0.00 63 ALA A CA 4
ATOM 5364 C C . ALA A 1 69 ? -9.867 -8.258 -5.022 1.00 0.00 63 ALA A C 4
ATOM 5365 O O . ALA A 1 69 ? -10.125 -7.429 -5.896 1.00 0.00 63 ALA A O 4
ATOM 5372 N N . THR A 1 70 ? -9.148 -7.943 -3.942 1.00 0.00 64 THR A N 4
ATOM 5373 C CA . THR A 1 70 ? -8.645 -6.597 -3.623 1.00 0.00 64 THR A CA 4
ATOM 5374 C C . THR A 1 70 ? -7.644 -6.065 -4.657 1.00 0.00 64 THR A C 4
ATOM 5375 O O . THR A 1 70 ? -7.831 -4.934 -5.102 1.00 0.00 64 THR A O 4
ATOM 5386 N N . PRO A 1 71 ? -6.613 -6.828 -5.098 1.00 0.00 65 PRO A N 4
ATOM 5387 C CA . PRO A 1 71 ? -5.688 -6.375 -6.136 1.00 0.00 65 PRO A CA 4
ATOM 5388 C C . PRO A 1 71 ? -6.380 -6.255 -7.502 1.00 0.00 65 PRO A C 4
ATOM 5389 O O . PRO A 1 71 ? -6.142 -5.305 -8.254 1.00 0.00 65 PRO A O 4
ATOM 5397 N N . SER A 1 72 ? -7.290 -7.187 -7.813 1.00 0.00 66 SER A N 4
ATOM 5398 C CA . SER A 1 72 ? -7.851 -7.370 -9.156 1.00 0.00 66 SER A CA 4
ATOM 5399 C C . SER A 1 72 ? -8.874 -6.296 -9.535 1.00 0.00 66 SER A C 4
ATOM 5400 O O . SER A 1 72 ? -9.140 -6.069 -10.719 1.00 0.00 66 SER A O 4
ATOM 5407 N N . LYS A 1 73 ? -9.365 -5.552 -8.535 1.00 0.00 67 LYS A N 4
ATOM 5408 C CA . LYS A 1 73 ? -10.252 -4.402 -8.731 1.00 0.00 67 LYS A CA 4
ATOM 5409 C C . LYS A 1 73 ? -9.521 -3.201 -9.357 1.00 0.00 67 LYS A C 4
ATOM 5410 O O . LYS A 1 73 ? -10.143 -2.423 -10.078 1.00 0.00 67 LYS A O 4
ATOM 5425 N N . TYR A 1 74 ? -8.214 -3.058 -9.092 1.00 0.00 68 TYR A N 4
ATOM 5426 C CA . TYR A 1 74 ? -7.356 -1.942 -9.546 1.00 0.00 68 TYR A CA 4
ATOM 5427 C C . TYR A 1 74 ? -6.376 -2.385 -10.658 1.00 0.00 68 TYR A C 4
ATOM 5428 O O . TYR A 1 74 ? -5.534 -1.609 -11.119 1.00 0.00 68 TYR A O 4
ATOM 5445 N N . GLY A 1 75 ? -6.521 -3.634 -11.120 1.00 0.00 69 GLY A N 4
ATOM 5446 C CA . GLY A 1 75 ? -5.793 -4.216 -12.250 1.00 0.00 69 GLY A CA 4
ATOM 5447 C C . GLY A 1 75 ? -4.587 -5.089 -11.871 1.00 0.00 69 GLY A C 4
ATOM 5448 O O . GLY A 1 75 ? -3.867 -5.541 -12.763 1.00 0.00 69 GLY A O 4
ATOM 5452 N N . ILE A 1 76 ? -4.365 -5.345 -10.577 1.00 0.00 70 ILE A N 4
ATOM 5453 C CA . ILE A 1 76 ? -3.262 -6.186 -10.070 1.00 0.00 70 ILE A CA 4
ATOM 5454 C C . ILE A 1 76 ? -3.677 -7.664 -10.016 1.00 0.00 70 ILE A C 4
ATOM 5455 O O . ILE A 1 76 ? -4.835 -7.985 -9.767 1.00 0.00 70 ILE A O 4
ATOM 5470 N N . ARG A 1 77 ? -2.749 -8.594 -10.261 1.00 0.00 71 ARG A N 4
ATOM 5471 C CA . ARG A 1 77 ? -2.974 -10.048 -10.098 1.00 0.00 71 ARG A CA 4
ATOM 5472 C C . ARG A 1 77 ? -2.555 -10.506 -8.692 1.00 0.00 71 ARG A C 4
ATOM 5473 O O . ARG A 1 77 ? -3.381 -10.485 -7.782 1.00 0.00 71 ARG A O 4
ATOM 5491 N N . ALA A 1 78 ? -1.286 -10.867 -8.511 1.00 0.00 72 ALA A N 4
ATOM 5492 C CA . ALA A 1 78 ? -0.700 -11.295 -7.234 1.00 0.00 72 ALA A CA 4
ATOM 5493 C C . ALA A 1 78 ? 0.830 -11.107 -7.252 1.00 0.00 72 ALA A C 4
ATOM 5494 O O . ALA A 1 78 ? 1.591 -12.039 -7.525 1.00 0.00 72 ALA A O 4
ATOM 5501 N N . ILE A 1 79 ? 1.265 -9.870 -7.012 1.00 0.00 73 ILE A N 4
ATOM 5502 C CA . ILE A 1 79 ? 2.651 -9.388 -7.181 1.00 0.00 73 ILE A CA 4
ATOM 5503 C C . ILE A 1 79 ? 3.027 -8.318 -6.127 1.00 0.00 73 ILE A C 4
ATOM 5504 O O . ILE A 1 79 ? 2.122 -7.668 -5.590 1.00 0.00 73 ILE A O 4
ATOM 5519 N N . PRO A 1 80 ? 4.328 -8.103 -5.833 1.00 0.00 74 PRO A N 4
ATOM 5520 C CA . PRO A 1 80 ? 4.797 -7.029 -4.961 1.00 0.00 74 PRO A CA 4
ATOM 5521 C C . PRO A 1 80 ? 4.636 -5.650 -5.630 1.00 0.00 74 PRO A C 4
ATOM 5522 O O . PRO A 1 80 ? 5.540 -5.159 -6.304 1.00 0.00 74 PRO A O 4
ATOM 5530 N N . THR A 1 81 ? 3.472 -5.023 -5.448 1.00 0.00 75 THR A N 4
ATOM 5531 C CA . THR A 1 81 ? 3.114 -3.725 -6.039 1.00 0.00 75 THR A CA 4
ATOM 5532 C C . THR A 1 81 ? 2.417 -2.834 -5.016 1.00 0.00 75 THR A C 4
ATOM 5533 O O . THR A 1 81 ? 1.586 -3.304 -4.239 1.00 0.00 75 THR A O 4
ATOM 5544 N N . LEU A 1 82 ? 2.725 -1.535 -5.031 1.00 0.00 76 LEU A N 4
ATOM 5545 C CA . LEU A 1 82 ? 2.130 -0.529 -4.148 1.00 0.00 76 LEU A CA 4
ATOM 5546 C C . LEU A 1 82 ? 1.273 0.451 -4.962 1.00 0.00 76 LEU A C 4
ATOM 5547 O O . LEU A 1 82 ? 1.584 0.738 -6.119 1.00 0.00 76 LEU A O 4
ATOM 5562 N N . ILE A 1 83 ? 0.216 0.994 -4.359 1.00 0.00 77 ILE A N 4
ATOM 5563 C CA . ILE A 1 83 ? -0.650 2.015 -4.978 1.00 0.00 77 ILE A CA 4
ATOM 5564 C C . ILE A 1 83 ? -0.788 3.244 -4.078 1.00 0.00 77 ILE A C 4
ATOM 5565 O O . ILE A 1 83 ? -1.168 3.114 -2.915 1.00 0.00 77 ILE A O 4
ATOM 5580 N N . LEU A 1 84 ? -0.487 4.428 -4.628 1.00 0.00 78 LEU A N 4
ATOM 5581 C CA . LEU A 1 84 ? -0.476 5.716 -3.929 1.00 0.00 78 LEU A CA 4
ATOM 5582 C C . LEU A 1 84 ? -1.569 6.654 -4.469 1.00 0.00 78 LEU A C 4
ATOM 5583 O O . LEU A 1 84 ? -1.579 7.038 -5.640 1.00 0.00 78 LEU A O 4
ATOM 5598 N N . PHE A 1 85 ? -2.524 6.995 -3.605 1.00 0.00 79 PHE A N 4
ATOM 5599 C CA . PHE A 1 85 ? -3.720 7.758 -3.956 1.00 0.00 79 PHE A CA 4
ATOM 5600 C C . PHE A 1 85 ? -4.275 8.639 -2.821 1.00 0.00 79 PHE A C 4
ATOM 5601 O O . PHE A 1 85 ? -3.673 8.749 -1.756 1.00 0.00 79 PHE A O 4
ATOM 5617 N N . LYS A 1 86 ? -5.393 9.335 -3.069 1.00 0.00 80 LYS A N 4
ATOM 5618 C CA . LYS A 1 86 ? -6.102 10.220 -2.121 1.00 0.00 80 LYS A CA 4
ATOM 5619 C C . LYS A 1 86 ? -7.610 10.179 -2.377 1.00 0.00 80 LYS A C 4
ATOM 5620 O O . LYS A 1 86 ? -8.039 9.676 -3.417 1.00 0.00 80 LYS A O 4
ATOM 5635 N N . ASN A 1 87 ? -8.425 10.661 -1.438 1.00 0.00 81 ASN A N 4
ATOM 5636 C CA . ASN A 1 87 ? -9.895 10.727 -1.540 1.00 0.00 81 ASN A CA 4
ATOM 5637 C C . ASN A 1 87 ? -10.599 9.396 -1.914 1.00 0.00 81 ASN A C 4
ATOM 5638 O O . ASN A 1 87 ? -11.747 9.404 -2.369 1.00 0.00 81 ASN A O 4
ATOM 5648 N N . GLY A 1 88 ? -9.921 8.251 -1.761 1.00 0.00 82 GLY A N 4
ATOM 5649 C CA . GLY A 1 88 ? -10.405 6.944 -2.218 1.00 0.00 82 GLY A CA 4
ATOM 5650 C C . GLY A 1 88 ? -10.373 6.716 -3.741 1.00 0.00 82 GLY A C 4
ATOM 5651 O O . GLY A 1 88 ? -11.093 5.842 -4.222 1.00 0.00 82 GLY A O 4
ATOM 5655 N N . GLU A 1 89 ? -9.587 7.481 -4.513 1.00 0.00 83 GLU A N 4
ATOM 5656 C CA . GLU A 1 89 ? -9.523 7.387 -5.982 1.00 0.00 83 GLU A CA 4
ATOM 5657 C C . GLU A 1 89 ? -8.075 7.444 -6.511 1.00 0.00 83 GLU A C 4
ATOM 5658 O O . GLU A 1 89 ? -7.323 8.377 -6.221 1.00 0.00 83 GLU A O 4
ATOM 5668 N N . VAL A 1 90 ? -7.680 6.424 -7.275 1.00 0.00 84 VAL A N 4
ATOM 5669 C CA . VAL A 1 90 ? -6.297 6.200 -7.748 1.00 0.00 84 VAL A CA 4
ATOM 5670 C C . VAL A 1 90 ? -5.747 7.324 -8.626 1.00 0.00 84 VAL A C 4
ATOM 5671 O O . VAL A 1 90 ? -6.461 7.878 -9.467 1.00 0.00 84 VAL A O 4
ATOM 5684 N N . VAL A 1 91 ? -4.444 7.597 -8.481 1.00 0.00 85 VAL A N 4
ATOM 5685 C CA . VAL A 1 91 ? -3.680 8.510 -9.360 1.00 0.00 85 VAL A CA 4
ATOM 5686 C C . VAL A 1 91 ? -2.375 7.909 -9.885 1.00 0.00 85 VAL A C 4
ATOM 5687 O O . VAL A 1 91 ? -2.000 8.186 -11.025 1.00 0.00 85 VAL A O 4
ATOM 5700 N N . GLU A 1 92 ? -1.695 7.071 -9.095 1.00 0.00 86 GLU A N 4
ATOM 5701 C CA . GLU A 1 92 ? -0.407 6.459 -9.454 1.00 0.00 86 GLU A CA 4
ATOM 5702 C C . GLU A 1 92 ? -0.140 5.159 -8.674 1.00 0.00 86 GLU A C 4
ATOM 5703 O O . GLU A 1 92 ? -0.614 4.957 -7.557 1.00 0.00 86 GLU A O 4
ATOM 5713 N N . GLN A 1 93 ? 0.640 4.261 -9.271 1.00 0.00 87 GLN A N 4
ATOM 5714 C CA . GLN A 1 93 ? 1.124 3.026 -8.663 1.00 0.00 87 GLN A CA 4
ATOM 5715 C C . GLN A 1 93 ? 2.632 2.833 -8.883 1.00 0.00 87 GLN A C 4
ATOM 5716 O O . GLN A 1 93 ? 3.226 3.439 -9.777 1.00 0.00 87 GLN A O 4
ATOM 5728 N N . VAL A 1 94 ? 3.236 1.940 -8.095 1.00 0.00 88 VAL A N 4
ATOM 5729 C CA . VAL A 1 94 ? 4.602 1.445 -8.325 1.00 0.00 88 VAL A CA 4
ATOM 5730 C C . VAL A 1 94 ? 4.651 -0.082 -8.300 1.00 0.00 88 VAL A C 4
ATOM 5731 O O . VAL A 1 94 ? 4.457 -0.719 -7.263 1.00 0.00 88 VAL A O 4
ATOM 5744 N N . THR A 1 95 ? 4.888 -0.678 -9.474 1.00 0.00 89 THR A N 4
ATOM 5745 C CA . THR A 1 95 ? 5.015 -2.134 -9.680 1.00 0.00 89 THR A CA 4
ATOM 5746 C C . THR A 1 95 ? 6.436 -2.642 -9.424 1.00 0.00 89 THR A C 4
ATOM 5747 O O . THR A 1 95 ? 7.416 -1.983 -9.790 1.00 0.00 89 THR A O 4
ATOM 5758 N N . GLY A 1 96 ? 6.563 -3.815 -8.795 1.00 0.00 90 GLY A N 4
ATOM 5759 C CA . GLY A 1 96 ? 7.840 -4.387 -8.352 1.00 0.00 90 GLY A CA 4
ATOM 5760 C C . GLY A 1 96 ? 8.319 -3.839 -6.999 1.00 0.00 90 GLY A C 4
ATOM 5761 O O . GLY A 1 96 ? 7.902 -2.768 -6.538 1.00 0.00 90 GLY A O 4
ATOM 5765 N N . ALA A 1 97 ? 9.218 -4.582 -6.344 1.00 0.00 91 ALA A N 4
ATOM 5766 C CA . ALA A 1 97 ? 9.774 -4.231 -5.044 1.00 0.00 91 ALA A CA 4
ATOM 5767 C C . ALA A 1 97 ? 10.827 -3.117 -5.176 1.00 0.00 91 ALA A C 4
ATOM 5768 O O . ALA A 1 97 ? 11.620 -3.081 -6.122 1.00 0.00 91 ALA A O 4
ATOM 5775 N N . VAL A 1 98 ? 10.827 -2.216 -4.196 1.00 0.00 92 VAL A N 4
ATOM 5776 C CA . VAL A 1 98 ? 11.717 -1.050 -4.079 1.00 0.00 92 VAL A CA 4
ATOM 5777 C C . VAL A 1 98 ? 12.170 -0.866 -2.624 1.00 0.00 92 VAL A C 4
ATOM 5778 O O . VAL A 1 98 ? 11.507 -1.335 -1.696 1.00 0.00 92 VAL A O 4
ATOM 5791 N N . SER A 1 99 ? 13.301 -0.188 -2.407 1.00 0.00 93 SER A N 4
ATOM 5792 C CA . SER A 1 99 ? 13.891 0.027 -1.076 1.00 0.00 93 SER A CA 4
ATOM 5793 C C . SER A 1 99 ? 13.116 1.064 -0.260 1.00 0.00 93 SER A C 4
ATOM 5794 O O . SER A 1 99 ? 12.558 2.005 -0.830 1.00 0.00 93 SER A O 4
ATOM 5801 N N . LYS A 1 100 ? 13.117 0.955 1.083 1.00 0.00 94 LYS A N 4
ATOM 5802 C CA . LYS A 1 100 ? 12.444 1.935 1.966 1.00 0.00 94 LYS A CA 4
ATOM 5803 C C . LYS A 1 100 ? 12.886 3.376 1.697 1.00 0.00 94 LYS A C 4
ATOM 5804 O O . LYS A 1 100 ? 12.065 4.282 1.684 1.00 0.00 94 LYS A O 4
ATOM 5819 N N . SER A 1 101 ? 14.169 3.573 1.409 1.00 0.00 95 SER A N 4
ATOM 5820 C CA . SER A 1 101 ? 14.784 4.822 0.971 1.00 0.00 95 SER A CA 4
ATOM 5821 C C . SER A 1 101 ? 14.120 5.387 -0.286 1.00 0.00 95 SER A C 4
ATOM 5822 O O . SER A 1 101 ? 13.696 6.543 -0.301 1.00 0.00 95 SER A O 4
ATOM 5829 N N . SER A 1 102 ? 13.970 4.552 -1.312 1.00 0.00 96 SER A N 4
ATOM 5830 C CA . SER A 1 102 ? 13.336 4.894 -2.589 1.00 0.00 96 SER A CA 4
ATOM 5831 C C . SER A 1 102 ? 11.847 5.229 -2.430 1.00 0.00 96 SER A C 4
ATOM 5832 O O . SER A 1 102 ? 11.355 6.171 -3.049 1.00 0.00 96 SER A O 4
ATOM 5839 N N . ILE A 1 103 ? 11.125 4.500 -1.570 1.00 0.00 97 ILE A N 4
ATOM 5840 C CA . ILE A 1 103 ? 9.702 4.717 -1.294 1.00 0.00 97 ILE A CA 4
ATOM 5841 C C . ILE A 1 103 ? 9.483 6.041 -0.533 1.00 0.00 97 ILE A C 4
ATOM 5842 O O . ILE A 1 103 ? 8.647 6.848 -0.939 1.00 0.00 97 ILE A O 4
ATOM 5857 N N . LYS A 1 104 ? 10.272 6.324 0.519 1.00 0.00 98 LYS A N 4
ATOM 5858 C CA . LYS A 1 104 ? 10.264 7.624 1.232 1.00 0.00 98 LYS A CA 4
ATOM 5859 C C . LYS A 1 104 ? 10.609 8.791 0.301 1.00 0.00 98 LYS A C 4
ATOM 5860 O O . LYS A 1 104 ? 9.890 9.790 0.275 1.00 0.00 98 LYS A O 4
ATOM 5875 N N . ASP A 1 105 ? 11.676 8.654 -0.483 1.00 0.00 99 ASP A N 4
ATOM 5876 C CA . ASP A 1 105 ? 12.137 9.676 -1.432 1.00 0.00 99 ASP A CA 4
ATOM 5877 C C . ASP A 1 105 ? 11.077 9.990 -2.500 1.00 0.00 99 ASP A C 4
ATOM 5878 O O . ASP A 1 105 ? 10.875 11.155 -2.830 1.00 0.00 99 ASP A O 4
ATOM 5886 N N . MET A 1 106 ? 10.345 8.976 -2.980 1.00 0.00 100 MET A N 4
ATOM 5887 C CA . MET A 1 106 ? 9.185 9.144 -3.853 1.00 0.00 100 MET A CA 4
ATOM 5888 C C . MET A 1 106 ? 8.054 9.904 -3.137 1.00 0.00 100 MET A C 4
ATOM 5889 O O . MET A 1 106 ? 7.634 10.965 -3.598 1.00 0.00 100 MET A O 4
ATOM 5901 N N . ILE A 1 107 ? 7.567 9.388 -2.001 1.00 0.00 101 ILE A N 4
ATOM 5902 C CA . ILE A 1 107 ? 6.378 9.926 -1.316 1.00 0.00 101 ILE A CA 4
ATOM 5903 C C . ILE A 1 107 ? 6.568 11.348 -0.788 1.00 0.00 101 ILE A C 4
ATOM 5904 O O . ILE A 1 107 ? 5.590 12.093 -0.695 1.00 0.00 101 ILE A O 4
ATOM 5919 N N . ALA A 1 108 ? 7.815 11.761 -0.567 1.00 0.00 102 ALA A N 4
ATOM 5920 C CA . ALA A 1 108 ? 8.192 13.144 -0.286 1.00 0.00 102 ALA A CA 4
ATOM 5921 C C . ALA A 1 108 ? 7.635 14.180 -1.294 1.00 0.00 102 ALA A C 4
ATOM 5922 O O . ALA A 1 108 ? 7.474 15.346 -0.938 1.00 0.00 102 ALA A O 4
ATOM 5929 N N . GLN A 1 109 ? 7.290 13.751 -2.516 1.00 0.00 103 GLN A N 4
ATOM 5930 C CA . GLN A 1 109 ? 6.631 14.576 -3.532 1.00 0.00 103 GLN A CA 4
ATOM 5931 C C . GLN A 1 109 ? 5.108 14.347 -3.662 1.00 0.00 103 GLN A C 4
ATOM 5932 O O . GLN A 1 109 ? 4.436 15.117 -4.359 1.00 0.00 103 GLN A O 4
ATOM 5944 N N . LYS A 1 110 ? 4.556 13.282 -3.056 1.00 0.00 104 LYS A N 4
ATOM 5945 C CA . LYS A 1 110 ? 3.247 12.705 -3.404 1.00 0.00 104 LYS A CA 4
ATOM 5946 C C . LYS A 1 110 ? 2.230 12.791 -2.261 1.00 0.00 104 LYS A C 4
ATOM 5947 O O . LYS A 1 110 ? 1.330 13.627 -2.304 1.00 0.00 104 LYS A O 4
ATOM 5962 N N . ALA A 1 111 ? 2.359 11.924 -1.253 1.00 0.00 105 ALA A N 4
ATOM 5963 C CA . ALA A 1 111 ? 1.348 11.753 -0.204 1.00 0.00 105 ALA A CA 4
ATOM 5964 C C . ALA A 1 111 ? 1.553 12.711 0.981 1.00 0.00 105 ALA A C 4
ATOM 5965 O O . ALA A 1 111 ? 0.579 13.115 1.619 1.00 0.00 105 ALA A O 4
ATOM 5972 N N . LEU A 1 112 ? 2.801 13.122 1.259 1.00 0.00 106 LEU A N 4
ATOM 5973 C CA . LEU A 1 112 ? 3.117 14.080 2.328 1.00 0.00 106 LEU A CA 4
ATOM 5974 C C . LEU A 1 112 ? 3.213 15.541 1.846 1.00 0.00 106 LEU A C 4
ATOM 5975 O O . LEU A 1 112 ? 3.270 16.460 2.665 1.00 0.00 106 LEU A O 4
ATOM 5990 N N . GLY A 1 113 ? 3.212 15.758 0.527 1.00 0.00 107 GLY A N 4
ATOM 5991 C CA . GLY A 1 113 ? 3.337 17.087 -0.101 1.00 0.00 107 GLY A CA 4
ATOM 5992 C C . GLY A 1 113 ? 2.111 17.986 0.120 1.00 0.00 107 GLY A C 4
ATOM 5993 O O . GLY A 1 113 ? 0.959 17.529 0.073 1.00 0.00 107 GLY A O 4
ATOM 5997 N N . MET A 1 7 ? 1.784 3.490 12.358 1.00 0.00 1 MET A N 5
ATOM 5998 C CA . MET A 1 7 ? 2.142 2.203 11.754 1.00 0.00 1 MET A CA 5
ATOM 5999 C C . MET A 1 7 ? 1.226 1.801 10.589 1.00 0.00 1 MET A C 5
ATOM 6000 O O . MET A 1 7 ? 0.080 2.252 10.497 1.00 0.00 1 MET A O 5
ATOM 6012 N N . ALA A 1 8 ? 1.724 0.910 9.729 1.00 0.00 2 ALA A N 5
ATOM 6013 C CA . ALA A 1 8 ? 0.911 0.131 8.801 1.00 0.00 2 ALA A CA 5
ATOM 6014 C C . ALA A 1 8 ? 0.374 -1.138 9.488 1.00 0.00 2 ALA A C 5
ATOM 6015 O O . ALA A 1 8 ? 0.954 -1.638 10.456 1.00 0.00 2 ALA A O 5
ATOM 6022 N N . ALA A 1 9 ? -0.707 -1.681 8.941 1.00 0.00 3 ALA A N 5
ATOM 6023 C CA . ALA A 1 9 ? -1.312 -2.946 9.358 1.00 0.00 3 ALA A CA 5
ATOM 6024 C C . ALA A 1 9 ? -1.818 -3.768 8.159 1.00 0.00 3 ALA A C 5
ATOM 6025 O O . ALA A 1 9 ? -1.947 -3.259 7.044 1.00 0.00 3 ALA A O 5
ATOM 6032 N N . GLN A 1 10 ? -2.105 -5.046 8.407 1.00 0.00 4 GLN A N 5
ATOM 6033 C CA . GLN A 1 10 ? -2.644 -5.990 7.424 1.00 0.00 4 GLN A CA 5
ATOM 6034 C C . GLN A 1 10 ? -4.184 -5.932 7.434 1.00 0.00 4 GLN A C 5
ATOM 6035 O O . GLN A 1 10 ? -4.813 -6.356 8.408 1.00 0.00 4 GLN A O 5
ATOM 6047 N N . ILE A 1 11 ? -4.773 -5.389 6.365 1.00 0.00 5 ILE A N 5
ATOM 6048 C CA . ILE A 1 11 ? -6.202 -5.042 6.280 1.00 0.00 5 ILE A CA 5
ATOM 6049 C C . ILE A 1 11 ? -6.878 -5.770 5.095 1.00 0.00 5 ILE A C 5
ATOM 6050 O O . ILE A 1 11 ? -6.223 -6.360 4.232 1.00 0.00 5 ILE A O 5
ATOM 6065 N N . THR A 1 12 ? -8.213 -5.752 5.074 1.00 0.00 6 THR A N 5
ATOM 6066 C CA . THR A 1 12 ? -9.102 -6.407 4.109 1.00 0.00 6 THR A CA 5
ATOM 6067 C C . THR A 1 12 ? -9.913 -5.349 3.355 1.00 0.00 6 THR A C 5
ATOM 6068 O O . THR A 1 12 ? -10.183 -4.266 3.875 1.00 0.00 6 THR A O 5
ATOM 6079 N N . ASP A 1 13 ? -10.319 -5.631 2.117 1.00 0.00 7 ASP A N 5
ATOM 6080 C CA . ASP A 1 13 ? -10.908 -4.637 1.207 1.00 0.00 7 ASP A CA 5
ATOM 6081 C C . ASP A 1 13 ? -12.286 -4.103 1.626 1.00 0.00 7 ASP A C 5
ATOM 6082 O O . ASP A 1 13 ? -12.674 -3.022 1.191 1.00 0.00 7 ASP A O 5
ATOM 6090 N N . ALA A 1 14 ? -12.998 -4.830 2.491 1.00 0.00 8 ALA A N 5
ATOM 6091 C CA . ALA A 1 14 ? -14.233 -4.389 3.142 1.00 0.00 8 ALA A CA 5
ATOM 6092 C C . ALA A 1 14 ? -13.997 -3.554 4.422 1.00 0.00 8 ALA A C 5
ATOM 6093 O O . ALA A 1 14 ? -14.923 -2.917 4.929 1.00 0.00 8 ALA A O 5
ATOM 6100 N N . THR A 1 15 ? -12.767 -3.563 4.956 1.00 0.00 9 THR A N 5
ATOM 6101 C CA . THR A 1 15 ? -12.386 -2.974 6.249 1.00 0.00 9 THR A CA 5
ATOM 6102 C C . THR A 1 15 ? -11.583 -1.686 6.064 1.00 0.00 9 THR A C 5
ATOM 6103 O O . THR A 1 15 ? -11.824 -0.712 6.775 1.00 0.00 9 THR A O 5
ATOM 6114 N N . PHE A 1 16 ? -10.664 -1.636 5.091 1.00 0.00 10 PHE A N 5
ATOM 6115 C CA . PHE A 1 16 ? -9.810 -0.460 4.861 1.00 0.00 10 PHE A CA 5
ATOM 6116 C C . PHE A 1 16 ? -10.626 0.744 4.373 1.00 0.00 10 PHE A C 5
ATOM 6117 O O . PHE A 1 16 ? -10.330 1.883 4.717 1.00 0.00 10 PHE A O 5
ATOM 6133 N N . GLU A 1 17 ? -11.707 0.498 3.628 1.00 0.00 11 GLU A N 5
ATOM 6134 C CA . GLU A 1 17 ? -12.554 1.538 3.049 1.00 0.00 11 GLU A CA 5
ATOM 6135 C C . GLU A 1 17 ? -13.196 2.420 4.126 1.00 0.00 11 GLU A C 5
ATOM 6136 O O . GLU A 1 17 ? -13.340 3.623 3.919 1.00 0.00 11 GLU A O 5
ATOM 6146 N N . ALA A 1 18 ? -13.491 1.846 5.291 1.00 0.00 12 ALA A N 5
ATOM 6147 C CA . ALA A 1 18 ? -13.966 2.549 6.481 1.00 0.00 12 ALA A CA 5
ATOM 6148 C C . ALA A 1 18 ? -12.909 3.479 7.122 1.00 0.00 12 ALA A C 5
ATOM 6149 O O . ALA A 1 18 ? -13.274 4.296 7.970 1.00 0.00 12 ALA A O 5
ATOM 6156 N N . SER A 1 19 ? -11.626 3.385 6.738 1.00 0.00 13 SER A N 5
ATOM 6157 C CA . SER A 1 19 ? -10.545 4.227 7.279 1.00 0.00 13 SER A CA 5
ATOM 6158 C C . SER A 1 19 ? -10.065 5.278 6.283 1.00 0.00 13 SER A C 5
ATOM 6159 O O . SER A 1 19 ? -9.654 6.371 6.688 1.00 0.00 13 SER A O 5
ATOM 6166 N N . VAL A 1 20 ? -10.129 4.974 4.979 1.00 0.00 14 VAL A N 5
ATOM 6167 C CA . VAL A 1 20 ? -9.571 5.826 3.914 1.00 0.00 14 VAL A CA 5
ATOM 6168 C C . VAL A 1 20 ? -10.554 6.269 2.835 1.00 0.00 14 VAL A C 5
ATOM 6169 O O . VAL A 1 20 ? -10.490 7.416 2.395 1.00 0.00 14 VAL A O 5
ATOM 6182 N N . LEU A 1 21 ? -11.504 5.415 2.441 1.00 0.00 15 LEU A N 5
ATOM 6183 C CA . LEU A 1 21 ? -12.494 5.748 1.404 1.00 0.00 15 LEU A CA 5
ATOM 6184 C C . LEU A 1 21 ? -13.586 6.711 1.932 1.00 0.00 15 LEU A C 5
ATOM 6185 O O . LEU A 1 21 ? -14.207 7.434 1.151 1.00 0.00 15 LEU A O 5
ATOM 6200 N N . LYS A 1 22 ? -13.769 6.780 3.259 1.00 0.00 16 LYS A N 5
ATOM 6201 C CA . LYS A 1 22 ? -14.620 7.780 3.941 1.00 0.00 16 LYS A CA 5
ATOM 6202 C C . LYS A 1 22 ? -13.876 9.090 4.269 1.00 0.00 16 LYS A C 5
ATOM 6203 O O . LYS A 1 22 ? -14.475 10.000 4.845 1.00 0.00 16 LYS A O 5
ATOM 6218 N N . SER A 1 23 ? -12.576 9.170 3.965 1.00 0.00 17 SER A N 5
ATOM 6219 C CA . SER A 1 23 ? -11.649 10.228 4.407 1.00 0.00 17 SER A CA 5
ATOM 6220 C C . SER A 1 23 ? -11.092 11.048 3.232 1.00 0.00 17 SER A C 5
ATOM 6221 O O . SER A 1 23 ? -11.173 10.649 2.065 1.00 0.00 17 SER A O 5
ATOM 6228 N N . ALA A 1 24 ? -10.499 12.199 3.562 1.00 0.00 18 ALA A N 5
ATOM 6229 C CA . ALA A 1 24 ? -9.787 13.078 2.626 1.00 0.00 18 ALA A CA 5
ATOM 6230 C C . ALA A 1 24 ? -8.257 12.845 2.615 1.00 0.00 18 ALA A C 5
ATOM 6231 O O . ALA A 1 24 ? -7.552 13.402 1.769 1.00 0.00 18 ALA A O 5
ATOM 6238 N N . ILE A 1 25 ? -7.733 12.033 3.552 1.00 0.00 19 ILE A N 5
ATOM 6239 C CA . ILE A 1 25 ? -6.290 11.797 3.722 1.00 0.00 19 ILE A CA 5
ATOM 6240 C C . ILE A 1 25 ? -5.703 10.957 2.563 1.00 0.00 19 ILE A C 5
ATOM 6241 O O . ILE A 1 25 ? -6.393 10.067 2.041 1.00 0.00 19 ILE A O 5
ATOM 6256 N N . PRO A 1 26 ? -4.449 11.203 2.133 1.00 0.00 20 PRO A N 5
ATOM 6257 C CA . PRO A 1 26 ? -3.784 10.359 1.146 1.00 0.00 20 PRO A CA 5
ATOM 6258 C C . PRO A 1 26 ? -3.473 8.966 1.715 1.00 0.00 20 PRO A C 5
ATOM 6259 O O . PRO A 1 26 ? -3.109 8.800 2.881 1.00 0.00 20 PRO A O 5
ATOM 6267 N N . VAL A 1 27 ? -3.648 7.954 0.869 1.00 0.00 21 VAL A N 5
ATOM 6268 C CA . VAL A 1 27 ? -3.670 6.531 1.200 1.00 0.00 21 VAL A CA 5
ATOM 6269 C C . VAL A 1 27 ? -2.654 5.767 0.342 1.00 0.00 21 VAL A C 5
ATOM 6270 O O . VAL A 1 27 ? -2.530 5.993 -0.869 1.00 0.00 21 VAL A O 5
ATOM 6283 N N . LEU A 1 28 ? -1.938 4.842 0.977 1.00 0.00 22 LEU A N 5
ATOM 6284 C CA . LEU A 1 28 ? -0.921 3.977 0.390 1.00 0.00 22 LEU A CA 5
ATOM 6285 C C . LEU A 1 28 ? -1.270 2.507 0.652 1.00 0.00 22 LEU A C 5
ATOM 6286 O O . LEU A 1 28 ? -1.347 2.066 1.800 1.00 0.00 22 LEU A O 5
ATOM 6301 N N . ILE A 1 29 ? -1.451 1.748 -0.425 1.00 0.00 23 ILE A N 5
ATOM 6302 C CA . ILE A 1 29 ? -1.635 0.291 -0.420 1.00 0.00 23 ILE A CA 5
ATOM 6303 C C . ILE A 1 29 ? -0.315 -0.380 -0.804 1.00 0.00 23 ILE A C 5
ATOM 6304 O O . ILE A 1 29 ? 0.378 0.104 -1.694 1.00 0.00 23 ILE A O 5
ATOM 6319 N N . ASP A 1 30 ? -0.011 -1.536 -0.216 1.00 0.00 24 ASP A N 5
ATOM 6320 C CA . ASP A 1 30 ? 0.982 -2.483 -0.716 1.00 0.00 24 ASP A CA 5
ATOM 6321 C C . ASP A 1 30 ? 0.368 -3.888 -0.851 1.00 0.00 24 ASP A C 5
ATOM 6322 O O . ASP A 1 30 ? -0.153 -4.443 0.119 1.00 0.00 24 ASP A O 5
ATOM 6330 N N . PHE A 1 31 ? 0.415 -4.462 -2.052 1.00 0.00 25 PHE A N 5
ATOM 6331 C CA . PHE A 1 31 ? -0.034 -5.831 -2.307 1.00 0.00 25 PHE A CA 5
ATOM 6332 C C . PHE A 1 31 ? 1.077 -6.856 -2.066 1.00 0.00 25 PHE A C 5
ATOM 6333 O O . PHE A 1 31 ? 2.188 -6.707 -2.575 1.00 0.00 25 PHE A O 5
ATOM 6349 N N . TRP A 1 32 ? 0.754 -7.918 -1.321 1.00 0.00 26 TRP A N 5
ATOM 6350 C CA . TRP A 1 32 ? 1.714 -8.967 -0.961 1.00 0.00 26 TRP A CA 5
ATOM 6351 C C . TRP A 1 32 ? 1.056 -10.337 -0.751 1.00 0.00 26 TRP A C 5
ATOM 6352 O O . TRP A 1 32 ? -0.160 -10.450 -0.593 1.00 0.00 26 TRP A O 5
ATOM 6372 N N . ALA A 1 33 ? 1.883 -11.382 -0.717 1.00 0.00 27 ALA A N 5
ATOM 6373 C CA . ALA A 1 33 ? 1.512 -12.721 -0.287 1.00 0.00 27 ALA A CA 5
ATOM 6374 C C . ALA A 1 33 ? 2.702 -13.423 0.392 1.00 0.00 27 ALA A C 5
ATOM 6375 O O . ALA A 1 33 ? 3.847 -13.188 0.001 1.00 0.00 27 ALA A O 5
ATOM 6382 N N . PRO A 1 34 ? 2.460 -14.340 1.356 1.00 0.00 28 PRO A N 5
ATOM 6383 C CA . PRO A 1 34 ? 3.491 -15.200 1.945 1.00 0.00 28 PRO A CA 5
ATOM 6384 C C . PRO A 1 34 ? 4.149 -16.147 0.922 1.00 0.00 28 PRO A C 5
ATOM 6385 O O . PRO A 1 34 ? 5.191 -16.734 1.215 1.00 0.00 28 PRO A O 5
ATOM 6393 N N . TRP A 1 35 ? 3.562 -16.284 -0.274 1.00 0.00 29 TRP A N 5
ATOM 6394 C CA . TRP A 1 35 ? 4.045 -17.110 -1.381 1.00 0.00 29 TRP A CA 5
ATOM 6395 C C . TRP A 1 35 ? 5.419 -16.674 -1.926 1.00 0.00 29 TRP A C 5
ATOM 6396 O O . TRP A 1 35 ? 6.124 -17.490 -2.521 1.00 0.00 29 TRP A O 5
ATOM 6416 N N . CYS A 1 36 ? 5.786 -15.395 -1.766 1.00 0.00 30 CYS A N 5
ATOM 6417 C CA . CYS A 1 36 ? 6.957 -14.790 -2.411 1.00 0.00 30 CYS A CA 5
ATOM 6418 C C . CYS A 1 36 ? 7.879 -14.039 -1.429 1.00 0.00 30 CYS A C 5
ATOM 6419 O O . CYS A 1 36 ? 7.433 -13.288 -0.558 1.00 0.00 30 CYS A O 5
ATOM 6426 N N . GLY A 1 37 ? 9.188 -14.243 -1.590 1.00 0.00 31 GLY A N 5
ATOM 6427 C CA . GLY A 1 37 ? 10.248 -13.730 -0.712 1.00 0.00 31 GLY A CA 5
ATOM 6428 C C . GLY A 1 37 ? 10.256 -12.208 -0.557 1.00 0.00 31 GLY A C 5
ATOM 6429 O O . GLY A 1 37 ? 10.007 -11.726 0.550 1.00 0.00 31 GLY A O 5
ATOM 6433 N N . PRO A 1 38 ? 10.453 -11.419 -1.635 1.00 0.00 32 PRO A N 5
ATOM 6434 C CA . PRO A 1 38 ? 10.457 -9.955 -1.550 1.00 0.00 32 PRO A CA 5
ATOM 6435 C C . PRO A 1 38 ? 9.107 -9.368 -1.114 1.00 0.00 32 PRO A C 5
ATOM 6436 O O . PRO A 1 38 ? 9.071 -8.269 -0.565 1.00 0.00 32 PRO A O 5
ATOM 6444 N N . CYS A 1 39 ? 8.001 -10.100 -1.293 1.00 0.00 33 CYS A N 5
ATOM 6445 C CA . CYS A 1 39 ? 6.663 -9.682 -0.874 1.00 0.00 33 CYS A CA 5
ATOM 6446 C C . CYS A 1 39 ? 6.548 -9.624 0.659 1.00 0.00 33 CYS A C 5
ATOM 6447 O O . CYS A 1 39 ? 6.145 -8.605 1.224 1.00 0.00 33 CYS A O 5
ATOM 6454 N N . ARG A 1 40 ? 6.943 -10.707 1.345 1.00 0.00 34 ARG A N 5
ATOM 6455 C CA . ARG A 1 40 ? 6.910 -10.808 2.821 1.00 0.00 34 ARG A CA 5
ATOM 6456 C C . ARG A 1 40 ? 8.114 -10.156 3.510 1.00 0.00 34 ARG A C 5
ATOM 6457 O O . ARG A 1 40 ? 7.989 -9.670 4.631 1.00 0.00 34 ARG A O 5
ATOM 6475 N N . ALA A 1 41 ? 9.261 -10.065 2.829 1.00 0.00 35 ALA A N 5
ATOM 6476 C CA . ALA A 1 41 ? 10.466 -9.388 3.323 1.00 0.00 35 ALA A CA 5
ATOM 6477 C C . ALA A 1 41 ? 10.389 -7.845 3.294 1.00 0.00 35 ALA A C 5
ATOM 6478 O O . ALA A 1 41 ? 11.270 -7.172 3.826 1.00 0.00 35 ALA A O 5
ATOM 6485 N N . MET A 1 42 ? 9.327 -7.270 2.724 1.00 0.00 36 MET A N 5
ATOM 6486 C CA . MET A 1 42 ? 9.040 -5.826 2.767 1.00 0.00 36 MET A CA 5
ATOM 6487 C C . MET A 1 42 ? 8.387 -5.390 4.089 1.00 0.00 36 MET A C 5
ATOM 6488 O O . MET A 1 42 ? 8.085 -4.216 4.263 1.00 0.00 36 MET A O 5
ATOM 6500 N N . GLY A 1 43 ? 8.188 -6.301 5.042 1.00 0.00 37 GLY A N 5
ATOM 6501 C CA . GLY A 1 43 ? 7.605 -6.016 6.365 1.00 0.00 37 GLY A CA 5
ATOM 6502 C C . GLY A 1 43 ? 8.294 -4.874 7.134 1.00 0.00 37 GLY A C 5
ATOM 6503 O O . GLY A 1 43 ? 7.624 -3.889 7.468 1.00 0.00 37 GLY A O 5
ATOM 6507 N N . PRO A 1 44 ? 9.621 -4.926 7.376 1.00 0.00 38 PRO A N 5
ATOM 6508 C CA . PRO A 1 44 ? 10.347 -3.831 8.020 1.00 0.00 38 PRO A CA 5
ATOM 6509 C C . PRO A 1 44 ? 10.415 -2.571 7.137 1.00 0.00 38 PRO A C 5
ATOM 6510 O O . PRO A 1 44 ? 10.382 -1.459 7.656 1.00 0.00 38 PRO A O 5
ATOM 6518 N N . VAL A 1 45 ? 10.442 -2.730 5.810 1.00 0.00 39 VAL A N 5
ATOM 6519 C CA . VAL A 1 45 ? 10.414 -1.608 4.848 1.00 0.00 39 VAL A CA 5
ATOM 6520 C C . VAL A 1 45 ? 9.120 -0.804 5.010 1.00 0.00 39 VAL A C 5
ATOM 6521 O O . VAL A 1 45 ? 9.176 0.410 5.237 1.00 0.00 39 VAL A O 5
ATOM 6534 N N . ILE A 1 46 ? 7.969 -1.480 4.966 1.00 0.00 40 ILE A N 5
ATOM 6535 C CA . ILE A 1 46 ? 6.621 -0.941 5.201 1.00 0.00 40 ILE A CA 5
ATOM 6536 C C . ILE A 1 46 ? 6.493 -0.291 6.587 1.00 0.00 40 ILE A C 5
ATOM 6537 O O . ILE A 1 46 ? 5.933 0.801 6.687 1.00 0.00 40 ILE A O 5
ATOM 6552 N N . ASP A 1 47 ? 7.043 -0.879 7.648 1.00 0.00 41 ASP A N 5
ATOM 6553 C CA . ASP A 1 47 ? 7.018 -0.295 8.999 1.00 0.00 41 ASP A CA 5
ATOM 6554 C C . ASP A 1 47 ? 7.841 1.006 9.115 1.00 0.00 41 ASP A C 5
ATOM 6555 O O . ASP A 1 47 ? 7.423 1.946 9.792 1.00 0.00 41 ASP A O 5
ATOM 6563 N N . GLU A 1 48 ? 8.973 1.118 8.415 1.00 0.00 42 GLU A N 5
ATOM 6564 C CA . GLU A 1 48 ? 9.832 2.305 8.441 1.00 0.00 42 GLU A CA 5
ATOM 6565 C C . GLU A 1 48 ? 9.246 3.484 7.649 1.00 0.00 42 GLU A C 5
ATOM 6566 O O . GLU A 1 48 ? 9.272 4.617 8.129 1.00 0.00 42 GLU A O 5
ATOM 6576 N N . LEU A 1 49 ? 8.682 3.245 6.455 1.00 0.00 43 LEU A N 5
ATOM 6577 C CA . LEU A 1 49 ? 7.947 4.293 5.707 1.00 0.00 43 LEU A CA 5
ATOM 6578 C C . LEU A 1 49 ? 6.667 4.695 6.424 1.00 0.00 43 LEU A C 5
ATOM 6579 O O . LEU A 1 49 ? 6.329 5.873 6.472 1.00 0.00 43 LEU A O 5
ATOM 6594 N N . ALA A 1 50 ? 5.987 3.735 7.038 1.00 0.00 44 ALA A N 5
ATOM 6595 C CA . ALA A 1 50 ? 4.716 4.003 7.709 1.00 0.00 44 ALA A CA 5
ATOM 6596 C C . ALA A 1 50 ? 4.865 5.043 8.839 1.00 0.00 44 ALA A C 5
ATOM 6597 O O . ALA A 1 50 ? 4.024 5.925 9.007 1.00 0.00 44 ALA A O 5
ATOM 6604 N N . ALA A 1 51 ? 5.978 4.957 9.567 1.00 0.00 45 ALA A N 5
ATOM 6605 C CA . ALA A 1 51 ? 6.362 5.895 10.613 1.00 0.00 45 ALA A CA 5
ATOM 6606 C C . ALA A 1 51 ? 6.934 7.215 10.075 1.00 0.00 45 ALA A C 5
ATOM 6607 O O . ALA A 1 51 ? 6.904 8.221 10.784 1.00 0.00 45 ALA A O 5
ATOM 6614 N N . GLU A 1 52 ? 7.435 7.252 8.833 1.00 0.00 46 GLU A N 5
ATOM 6615 C CA . GLU A 1 52 ? 7.882 8.507 8.209 1.00 0.00 46 GLU A CA 5
ATOM 6616 C C . GLU A 1 52 ? 6.701 9.403 7.799 1.00 0.00 46 GLU A C 5
ATOM 6617 O O . GLU A 1 52 ? 6.877 10.624 7.736 1.00 0.00 46 GLU A O 5
ATOM 6627 N N . TYR A 1 53 ? 5.506 8.834 7.569 1.00 0.00 47 TYR A N 5
ATOM 6628 C CA . TYR A 1 53 ? 4.342 9.599 7.113 1.00 0.00 47 TYR A CA 5
ATOM 6629 C C . TYR A 1 53 ? 3.230 9.791 8.169 1.00 0.00 47 TYR A C 5
ATOM 6630 O O . TYR A 1 53 ? 2.162 10.314 7.850 1.00 0.00 47 TYR A O 5
ATOM 6647 N N . GLU A 1 54 ? 3.431 9.336 9.415 1.00 0.00 48 GLU A N 5
ATOM 6648 C CA . GLU A 1 54 ? 2.361 9.154 10.406 1.00 0.00 48 GLU A CA 5
ATOM 6649 C C . GLU A 1 54 ? 1.507 10.411 10.679 1.00 0.00 48 GLU A C 5
ATOM 6650 O O . GLU A 1 54 ? 2.003 11.537 10.757 1.00 0.00 48 GLU A O 5
ATOM 6660 N N . GLY A 1 55 ? 0.189 10.214 10.812 1.00 0.00 49 GLY A N 5
ATOM 6661 C CA . GLY A 1 55 ? -0.805 11.268 11.082 1.00 0.00 49 GLY A CA 5
ATOM 6662 C C . GLY A 1 55 ? -1.222 12.111 9.867 1.00 0.00 49 GLY A C 5
ATOM 6663 O O . GLY A 1 55 ? -2.287 12.733 9.909 1.00 0.00 49 GLY A O 5
ATOM 6667 N N . LYS A 1 56 ? -0.438 12.109 8.778 1.00 0.00 50 LYS A N 5
ATOM 6668 C CA . LYS A 1 56 ? -0.695 12.871 7.531 1.00 0.00 50 LYS A CA 5
ATOM 6669 C C . LYS A 1 56 ? -1.072 11.989 6.329 1.00 0.00 50 LYS A C 5
ATOM 6670 O O . LYS A 1 56 ? -1.388 12.505 5.262 1.00 0.00 50 LYS A O 5
ATOM 6685 N N . VAL A 1 57 ? -0.978 10.675 6.498 1.00 0.00 51 VAL A N 5
ATOM 6686 C CA . VAL A 1 57 ? -0.967 9.611 5.479 1.00 0.00 51 VAL A CA 5
ATOM 6687 C C . VAL A 1 57 ? -1.478 8.332 6.148 1.00 0.00 51 VAL A C 5
ATOM 6688 O O . VAL A 1 57 ? -1.129 8.065 7.303 1.00 0.00 51 VAL A O 5
ATOM 6701 N N . LEU A 1 58 ? -2.273 7.519 5.440 1.00 0.00 52 LEU A N 5
ATOM 6702 C CA . LEU A 1 58 ? -2.773 6.230 5.935 1.00 0.00 52 LEU A CA 5
ATOM 6703 C C . LEU A 1 58 ? -2.216 5.075 5.093 1.00 0.00 52 LEU A C 5
ATOM 6704 O O . LEU A 1 58 ? -2.307 5.079 3.868 1.00 0.00 52 LEU A O 5
ATOM 6719 N N . ILE A 1 59 ? -1.615 4.093 5.757 1.00 0.00 53 ILE A N 5
ATOM 6720 C CA . ILE A 1 59 ? -0.854 2.998 5.146 1.00 0.00 53 ILE A CA 5
ATOM 6721 C C . ILE A 1 59 ? -1.436 1.635 5.531 1.00 0.00 53 ILE A C 5
ATOM 6722 O O . ILE A 1 59 ? -1.614 1.343 6.716 1.00 0.00 53 ILE A O 5
ATOM 6737 N N . VAL A 1 60 ? -1.691 0.782 4.537 1.00 0.00 54 VAL A N 5
ATOM 6738 C CA . VAL A 1 60 ? -2.246 -0.579 4.726 1.00 0.00 54 VAL A CA 5
ATOM 6739 C C . VAL A 1 60 ? -1.572 -1.574 3.776 1.00 0.00 54 VAL A C 5
ATOM 6740 O O . VAL A 1 60 ? -1.222 -1.214 2.652 1.00 0.00 54 VAL A O 5
ATOM 6753 N N . LYS A 1 61 ? -1.413 -2.837 4.191 1.00 0.00 55 LYS A N 5
ATOM 6754 C CA . LYS A 1 61 ? -0.951 -3.909 3.296 1.00 0.00 55 LYS A CA 5
ATOM 6755 C C . LYS A 1 61 ? -2.032 -4.976 3.073 1.00 0.00 55 LYS A C 5
ATOM 6756 O O . LYS A 1 61 ? -2.685 -5.431 4.020 1.00 0.00 55 LYS A O 5
ATOM 6771 N N . MET A 1 62 ? -2.207 -5.389 1.823 1.00 0.00 56 MET A N 5
ATOM 6772 C CA . MET A 1 62 ? -3.354 -6.169 1.349 1.00 0.00 56 MET A CA 5
ATOM 6773 C C . MET A 1 62 ? -2.878 -7.554 0.898 1.00 0.00 56 MET A C 5
ATOM 6774 O O . MET A 1 62 ? -2.077 -7.683 -0.028 1.00 0.00 56 MET A O 5
ATOM 6786 N N . ASN A 1 63 ? -3.336 -8.593 1.600 1.00 0.00 57 ASN A N 5
ATOM 6787 C CA . ASN A 1 63 ? -2.844 -9.955 1.424 1.00 0.00 57 ASN A CA 5
ATOM 6788 C C . ASN A 1 63 ? -3.653 -10.703 0.357 1.00 0.00 57 ASN A C 5
ATOM 6789 O O . ASN A 1 63 ? -4.798 -11.090 0.583 1.00 0.00 57 ASN A O 5
ATOM 6799 N N . VAL A 1 64 ? -3.025 -10.974 -0.784 1.00 0.00 58 VAL A N 5
ATOM 6800 C CA . VAL A 1 64 ? -3.595 -11.675 -1.930 1.00 0.00 58 VAL A CA 5
ATOM 6801 C C . VAL A 1 64 ? -3.963 -13.137 -1.615 1.00 0.00 58 VAL A C 5
ATOM 6802 O O . VAL A 1 64 ? -4.833 -13.705 -2.275 1.00 0.00 58 VAL A O 5
ATOM 6815 N N . ASP A 1 65 ? -3.367 -13.743 -0.581 1.00 0.00 59 ASP A N 5
ATOM 6816 C CA . ASP A 1 65 ? -3.732 -15.097 -0.129 1.00 0.00 59 ASP A CA 5
ATOM 6817 C C . ASP A 1 65 ? -5.095 -15.130 0.604 1.00 0.00 59 ASP A C 5
ATOM 6818 O O . ASP A 1 65 ? -5.870 -16.077 0.449 1.00 0.00 59 ASP A O 5
ATOM 6826 N N . ASP A 1 66 ? -5.424 -14.069 1.345 1.00 0.00 60 ASP A N 5
ATOM 6827 C CA . ASP A 1 66 ? -6.693 -13.878 2.044 1.00 0.00 60 ASP A CA 5
ATOM 6828 C C . ASP A 1 66 ? -7.792 -13.295 1.134 1.00 0.00 60 ASP A C 5
ATOM 6829 O O . ASP A 1 66 ? -8.933 -13.758 1.177 1.00 0.00 60 ASP A O 5
ATOM 6837 N N . ASN A 1 67 ? -7.452 -12.296 0.313 1.00 0.00 61 ASN A N 5
ATOM 6838 C CA . ASN A 1 67 ? -8.388 -11.514 -0.499 1.00 0.00 61 ASN A CA 5
ATOM 6839 C C . ASN A 1 67 ? -7.874 -11.322 -1.952 1.00 0.00 61 ASN A C 5
ATOM 6840 O O . ASN A 1 67 ? -7.438 -10.233 -2.328 1.00 0.00 61 ASN A O 5
ATOM 6850 N N . PRO A 1 68 ? -7.928 -12.369 -2.805 1.00 0.00 62 PRO A N 5
ATOM 6851 C CA . PRO A 1 68 ? -7.401 -12.346 -4.180 1.00 0.00 62 PRO A CA 5
ATOM 6852 C C . PRO A 1 68 ? -8.184 -11.465 -5.173 1.00 0.00 62 PRO A C 5
ATOM 6853 O O . PRO A 1 68 ? -7.726 -11.258 -6.298 1.00 0.00 62 PRO A O 5
ATOM 6861 N N . ALA A 1 69 ? -9.338 -10.922 -4.778 1.00 0.00 63 ALA A N 5
ATOM 6862 C CA . ALA A 1 69 ? -10.164 -10.010 -5.586 1.00 0.00 63 ALA A CA 5
ATOM 6863 C C . ALA A 1 69 ? -9.740 -8.530 -5.448 1.00 0.00 63 ALA A C 5
ATOM 6864 O O . ALA A 1 69 ? -9.890 -7.742 -6.388 1.00 0.00 63 ALA A O 5
ATOM 6871 N N . THR A 1 70 ? -9.160 -8.150 -4.308 1.00 0.00 64 THR A N 5
ATOM 6872 C CA . THR A 1 70 ? -8.651 -6.801 -4.006 1.00 0.00 64 THR A CA 5
ATOM 6873 C C . THR A 1 70 ? -7.582 -6.312 -4.987 1.00 0.00 64 THR A C 5
ATOM 6874 O O . THR A 1 70 ? -7.678 -5.173 -5.445 1.00 0.00 64 THR A O 5
ATOM 6885 N N . PRO A 1 71 ? -6.580 -7.131 -5.374 1.00 0.00 65 PRO A N 5
ATOM 6886 C CA . PRO A 1 71 ? -5.648 -6.734 -6.414 1.00 0.00 65 PRO A CA 5
ATOM 6887 C C . PRO A 1 71 ? -6.358 -6.636 -7.770 1.00 0.00 65 PRO A C 5
ATOM 6888 O O . PRO A 1 71 ? -6.154 -5.661 -8.489 1.00 0.00 65 PRO A O 5
ATOM 6896 N N . SER A 1 72 ? -7.267 -7.563 -8.097 1.00 0.00 66 SER A N 5
ATOM 6897 C CA . SER A 1 72 ? -7.871 -7.670 -9.435 1.00 0.00 66 SER A CA 5
ATOM 6898 C C . SER A 1 72 ? -8.717 -6.453 -9.771 1.00 0.00 66 SER A C 5
ATOM 6899 O O . SER A 1 72 ? -8.742 -6.003 -10.916 1.00 0.00 66 SER A O 5
ATOM 6906 N N . LYS A 1 73 ? -9.364 -5.880 -8.749 1.00 0.00 67 LYS A N 5
ATOM 6907 C CA . LYS A 1 73 ? -10.220 -4.697 -8.885 1.00 0.00 67 LYS A CA 5
ATOM 6908 C C . LYS A 1 73 ? -9.449 -3.370 -8.960 1.00 0.00 67 LYS A C 5
ATOM 6909 O O . LYS A 1 73 ? -9.995 -2.356 -9.393 1.00 0.00 67 LYS A O 5
ATOM 6924 N N . TYR A 1 74 ? -8.164 -3.402 -8.606 1.00 0.00 68 TYR A N 5
ATOM 6925 C CA . TYR A 1 74 ? -7.180 -2.325 -8.818 1.00 0.00 68 TYR A CA 5
ATOM 6926 C C . TYR A 1 74 ? -6.277 -2.597 -10.047 1.00 0.00 68 TYR A C 5
ATOM 6927 O O . TYR A 1 74 ? -5.422 -1.781 -10.399 1.00 0.00 68 TYR A O 5
ATOM 6944 N N . GLY A 1 75 ? -6.504 -3.729 -10.730 1.00 0.00 69 GLY A N 5
ATOM 6945 C CA . GLY A 1 75 ? -5.849 -4.131 -11.985 1.00 0.00 69 GLY A CA 5
ATOM 6946 C C . GLY A 1 75 ? -4.608 -5.029 -11.834 1.00 0.00 69 GLY A C 5
ATOM 6947 O O . GLY A 1 75 ? -3.796 -5.125 -12.759 1.00 0.00 69 GLY A O 5
ATOM 6951 N N . ILE A 1 76 ? -4.438 -5.669 -10.678 1.00 0.00 70 ILE A N 5
ATOM 6952 C CA . ILE A 1 76 ? -3.256 -6.451 -10.252 1.00 0.00 70 ILE A CA 5
ATOM 6953 C C . ILE A 1 76 ? -3.603 -7.945 -10.100 1.00 0.00 70 ILE A C 5
ATOM 6954 O O . ILE A 1 76 ? -4.756 -8.299 -9.847 1.00 0.00 70 ILE A O 5
ATOM 6969 N N . ARG A 1 77 ? -2.618 -8.847 -10.223 1.00 0.00 71 ARG A N 5
ATOM 6970 C CA . ARG A 1 77 ? -2.735 -10.258 -9.851 1.00 0.00 71 ARG A CA 5
ATOM 6971 C C . ARG A 1 77 ? -2.117 -10.588 -8.489 1.00 0.00 71 ARG A C 5
ATOM 6972 O O . ARG A 1 77 ? -2.813 -10.525 -7.479 1.00 0.00 71 ARG A O 5
ATOM 6990 N N . ALA A 1 78 ? -0.839 -10.958 -8.455 1.00 0.00 72 ALA A N 5
ATOM 6991 C CA . ALA A 1 78 ? -0.147 -11.465 -7.267 1.00 0.00 72 ALA A CA 5
ATOM 6992 C C . ALA A 1 78 ? 1.360 -11.152 -7.320 1.00 0.00 72 ALA A C 5
ATOM 6993 O O . ALA A 1 78 ? 2.198 -12.016 -7.602 1.00 0.00 72 ALA A O 5
ATOM 7000 N N . ILE A 1 79 ? 1.685 -9.880 -7.096 1.00 0.00 73 ILE A N 5
ATOM 7001 C CA . ILE A 1 79 ? 3.019 -9.280 -7.276 1.00 0.00 73 ILE A CA 5
ATOM 7002 C C . ILE A 1 79 ? 3.300 -8.194 -6.223 1.00 0.00 73 ILE A C 5
ATOM 7003 O O . ILE A 1 79 ? 2.350 -7.576 -5.729 1.00 0.00 73 ILE A O 5
ATOM 7018 N N . PRO A 1 80 ? 4.578 -7.924 -5.881 1.00 0.00 74 PRO A N 5
ATOM 7019 C CA . PRO A 1 80 ? 4.955 -6.829 -4.985 1.00 0.00 74 PRO A CA 5
ATOM 7020 C C . PRO A 1 80 ? 4.786 -5.457 -5.675 1.00 0.00 74 PRO A C 5
ATOM 7021 O O . PRO A 1 80 ? 5.705 -4.943 -6.312 1.00 0.00 74 PRO A O 5
ATOM 7029 N N . THR A 1 81 ? 3.588 -4.876 -5.556 1.00 0.00 75 THR A N 5
ATOM 7030 C CA . THR A 1 81 ? 3.198 -3.583 -6.132 1.00 0.00 75 THR A CA 5
ATOM 7031 C C . THR A 1 81 ? 2.490 -2.718 -5.091 1.00 0.00 75 THR A C 5
ATOM 7032 O O . THR A 1 81 ? 1.628 -3.210 -4.355 1.00 0.00 75 THR A O 5
ATOM 7043 N N . LEU A 1 82 ? 2.804 -1.420 -5.056 1.00 0.00 76 LEU A N 5
ATOM 7044 C CA . LEU A 1 82 ? 2.158 -0.431 -4.188 1.00 0.00 76 LEU A CA 5
ATOM 7045 C C . LEU A 1 82 ? 1.321 0.551 -5.014 1.00 0.00 76 LEU A C 5
ATOM 7046 O O . LEU A 1 82 ? 1.683 0.898 -6.137 1.00 0.00 76 LEU A O 5
ATOM 7061 N N . ILE A 1 83 ? 0.201 1.007 -4.457 1.00 0.00 77 ILE A N 5
ATOM 7062 C CA . ILE A 1 83 ? -0.673 2.016 -5.079 1.00 0.00 77 ILE A CA 5
ATOM 7063 C C . ILE A 1 83 ? -0.811 3.257 -4.196 1.00 0.00 77 ILE A C 5
ATOM 7064 O O . ILE A 1 83 ? -1.161 3.140 -3.021 1.00 0.00 77 ILE A O 5
ATOM 7079 N N . LEU A 1 84 ? -0.550 4.433 -4.780 1.00 0.00 78 LEU A N 5
ATOM 7080 C CA . LEU A 1 84 ? -0.554 5.738 -4.107 1.00 0.00 78 LEU A CA 5
ATOM 7081 C C . LEU A 1 84 ? -1.681 6.638 -4.642 1.00 0.00 78 LEU A C 5
ATOM 7082 O O . LEU A 1 84 ? -1.720 7.007 -5.820 1.00 0.00 78 LEU A O 5
ATOM 7097 N N . PHE A 1 85 ? -2.622 6.971 -3.760 1.00 0.00 79 PHE A N 5
ATOM 7098 C CA . PHE A 1 85 ? -3.839 7.713 -4.088 1.00 0.00 79 PHE A CA 5
ATOM 7099 C C . PHE A 1 85 ? -4.398 8.550 -2.923 1.00 0.00 79 PHE A C 5
ATOM 7100 O O . PHE A 1 85 ? -3.805 8.616 -1.843 1.00 0.00 79 PHE A O 5
ATOM 7116 N N . LYS A 1 86 ? -5.528 9.237 -3.134 1.00 0.00 80 LYS A N 5
ATOM 7117 C CA . LYS A 1 86 ? -6.288 9.967 -2.091 1.00 0.00 80 LYS A CA 5
ATOM 7118 C C . LYS A 1 86 ? -7.785 9.714 -2.278 1.00 0.00 80 LYS A C 5
ATOM 7119 O O . LYS A 1 86 ? -8.155 9.199 -3.324 1.00 0.00 80 LYS A O 5
ATOM 7134 N N . ASN A 1 87 ? -8.641 10.021 -1.302 1.00 0.00 81 ASN A N 5
ATOM 7135 C CA . ASN A 1 87 ? -10.116 9.890 -1.361 1.00 0.00 81 ASN A CA 5
ATOM 7136 C C . ASN A 1 87 ? -10.711 8.490 -1.692 1.00 0.00 81 ASN A C 5
ATOM 7137 O O . ASN A 1 87 ? -11.929 8.333 -1.628 1.00 0.00 81 ASN A O 5
ATOM 7147 N N . GLY A 1 88 ? -9.905 7.491 -2.081 1.00 0.00 82 GLY A N 5
ATOM 7148 C CA . GLY A 1 88 ? -10.372 6.300 -2.815 1.00 0.00 82 GLY A CA 5
ATOM 7149 C C . GLY A 1 88 ? -10.346 6.439 -4.352 1.00 0.00 82 GLY A C 5
ATOM 7150 O O . GLY A 1 88 ? -10.988 5.657 -5.054 1.00 0.00 82 GLY A O 5
ATOM 7154 N N . GLU A 1 89 ? -9.623 7.432 -4.881 1.00 0.00 83 GLU A N 5
ATOM 7155 C CA . GLU A 1 89 ? -9.507 7.810 -6.294 1.00 0.00 83 GLU A CA 5
ATOM 7156 C C . GLU A 1 89 ? -8.060 7.569 -6.771 1.00 0.00 83 GLU A C 5
ATOM 7157 O O . GLU A 1 89 ? -7.184 8.415 -6.572 1.00 0.00 83 GLU A O 5
ATOM 7167 N N . VAL A 1 90 ? -7.789 6.404 -7.375 1.00 0.00 84 VAL A N 5
ATOM 7168 C CA . VAL A 1 90 ? -6.438 6.023 -7.839 1.00 0.00 84 VAL A CA 5
ATOM 7169 C C . VAL A 1 90 ? -5.863 7.018 -8.853 1.00 0.00 84 VAL A C 5
ATOM 7170 O O . VAL A 1 90 ? -6.542 7.423 -9.800 1.00 0.00 84 VAL A O 5
ATOM 7183 N N . VAL A 1 91 ? -4.591 7.387 -8.667 1.00 0.00 85 VAL A N 5
ATOM 7184 C CA . VAL A 1 91 ? -3.863 8.290 -9.589 1.00 0.00 85 VAL A CA 5
ATOM 7185 C C . VAL A 1 91 ? -2.564 7.686 -10.114 1.00 0.00 85 VAL A C 5
ATOM 7186 O O . VAL A 1 91 ? -2.208 7.920 -11.270 1.00 0.00 85 VAL A O 5
ATOM 7199 N N . GLU A 1 92 ? -1.859 6.895 -9.298 1.00 0.00 86 GLU A N 5
ATOM 7200 C CA . GLU A 1 92 ? -0.556 6.321 -9.659 1.00 0.00 86 GLU A CA 5
ATOM 7201 C C . GLU A 1 92 ? -0.201 5.076 -8.823 1.00 0.00 86 GLU A C 5
ATOM 7202 O O . GLU A 1 92 ? -0.701 4.876 -7.712 1.00 0.00 86 GLU A O 5
ATOM 7212 N N . GLN A 1 93 ? 0.678 4.231 -9.364 1.00 0.00 87 GLN A N 5
ATOM 7213 C CA . GLN A 1 93 ? 1.201 3.031 -8.727 1.00 0.00 87 GLN A CA 5
ATOM 7214 C C . GLN A 1 93 ? 2.714 2.879 -8.927 1.00 0.00 87 GLN A C 5
ATOM 7215 O O . GLN A 1 93 ? 3.306 3.509 -9.809 1.00 0.00 87 GLN A O 5
ATOM 7227 N N . VAL A 1 94 ? 3.324 1.971 -8.159 1.00 0.00 88 VAL A N 5
ATOM 7228 C CA . VAL A 1 94 ? 4.689 1.465 -8.402 1.00 0.00 88 VAL A CA 5
ATOM 7229 C C . VAL A 1 94 ? 4.725 -0.056 -8.323 1.00 0.00 88 VAL A C 5
ATOM 7230 O O . VAL A 1 94 ? 4.528 -0.631 -7.252 1.00 0.00 88 VAL A O 5
ATOM 7243 N N . THR A 1 95 ? 4.979 -0.711 -9.457 1.00 0.00 89 THR A N 5
ATOM 7244 C CA . THR A 1 95 ? 5.142 -2.176 -9.552 1.00 0.00 89 THR A CA 5
ATOM 7245 C C . THR A 1 95 ? 6.610 -2.610 -9.437 1.00 0.00 89 THR A C 5
ATOM 7246 O O . THR A 1 95 ? 7.517 -1.903 -9.883 1.00 0.00 89 THR A O 5
ATOM 7257 N N . GLY A 1 96 ? 6.840 -3.775 -8.820 1.00 0.00 90 GLY A N 5
ATOM 7258 C CA . GLY A 1 96 ? 8.167 -4.296 -8.476 1.00 0.00 90 GLY A CA 5
ATOM 7259 C C . GLY A 1 96 ? 8.712 -3.736 -7.155 1.00 0.00 90 GLY A C 5
ATOM 7260 O O . GLY A 1 96 ? 8.296 -2.668 -6.686 1.00 0.00 90 GLY A O 5
ATOM 7264 N N . ALA A 1 97 ? 9.658 -4.457 -6.546 1.00 0.00 91 ALA A N 5
ATOM 7265 C CA . ALA A 1 97 ? 10.273 -4.072 -5.285 1.00 0.00 91 ALA A CA 5
ATOM 7266 C C . ALA A 1 97 ? 11.238 -2.889 -5.469 1.00 0.00 91 ALA A C 5
ATOM 7267 O O . ALA A 1 97 ? 12.080 -2.877 -6.375 1.00 0.00 91 ALA A O 5
ATOM 7274 N N . VAL A 1 98 ? 11.129 -1.920 -4.564 1.00 0.00 92 VAL A N 5
ATOM 7275 C CA . VAL A 1 98 ? 11.990 -0.734 -4.447 1.00 0.00 92 VAL A CA 5
ATOM 7276 C C . VAL A 1 98 ? 12.490 -0.571 -3.007 1.00 0.00 92 VAL A C 5
ATOM 7277 O O . VAL A 1 98 ? 11.883 -1.086 -2.070 1.00 0.00 92 VAL A O 5
ATOM 7290 N N . SER A 1 99 ? 13.613 0.126 -2.824 1.00 0.00 93 SER A N 5
ATOM 7291 C CA . SER A 1 99 ? 14.244 0.316 -1.506 1.00 0.00 93 SER A CA 5
ATOM 7292 C C . SER A 1 99 ? 13.375 1.180 -0.589 1.00 0.00 93 SER A C 5
ATOM 7293 O O . SER A 1 99 ? 12.706 2.105 -1.060 1.00 0.00 93 SER A O 5
ATOM 7300 N N . LYS A 1 100 ? 13.438 0.944 0.727 1.00 0.00 94 LYS A N 5
ATOM 7301 C CA . LYS A 1 100 ? 12.743 1.729 1.758 1.00 0.00 94 LYS A CA 5
ATOM 7302 C C . LYS A 1 100 ? 12.938 3.227 1.566 1.00 0.00 94 LYS A C 5
ATOM 7303 O O . LYS A 1 100 ? 11.991 4.002 1.649 1.00 0.00 94 LYS A O 5
ATOM 7318 N N . SER A 1 101 ? 14.178 3.574 1.287 1.00 0.00 95 SER A N 5
ATOM 7319 C CA . SER A 1 101 ? 14.692 4.914 1.041 1.00 0.00 95 SER A CA 5
ATOM 7320 C C . SER A 1 101 ? 14.076 5.545 -0.210 1.00 0.00 95 SER A C 5
ATOM 7321 O O . SER A 1 101 ? 13.647 6.695 -0.173 1.00 0.00 95 SER A O 5
ATOM 7328 N N . SER A 1 102 ? 13.957 4.779 -1.299 1.00 0.00 96 SER A N 5
ATOM 7329 C CA . SER A 1 102 ? 13.332 5.213 -2.562 1.00 0.00 96 SER A CA 5
ATOM 7330 C C . SER A 1 102 ? 11.845 5.524 -2.384 1.00 0.00 96 SER A C 5
ATOM 7331 O O . SER A 1 102 ? 11.357 6.521 -2.923 1.00 0.00 96 SER A O 5
ATOM 7338 N N . ILE A 1 103 ? 11.126 4.718 -1.583 1.00 0.00 97 ILE A N 5
ATOM 7339 C CA . ILE A 1 103 ? 9.698 4.908 -1.303 1.00 0.00 97 ILE A CA 5
ATOM 7340 C C . ILE A 1 103 ? 9.471 6.201 -0.496 1.00 0.00 97 ILE A C 5
ATOM 7341 O O . ILE A 1 103 ? 8.633 7.026 -0.866 1.00 0.00 97 ILE A O 5
ATOM 7356 N N . LYS A 1 104 ? 10.266 6.425 0.561 1.00 0.00 98 LYS A N 5
ATOM 7357 C CA . LYS A 1 104 ? 10.200 7.635 1.417 1.00 0.00 98 LYS A CA 5
ATOM 7358 C C . LYS A 1 104 ? 10.576 8.906 0.655 1.00 0.00 98 LYS A C 5
ATOM 7359 O O . LYS A 1 104 ? 9.871 9.912 0.732 1.00 0.00 98 LYS A O 5
ATOM 7374 N N . ASP A 1 105 ? 11.660 8.846 -0.117 1.00 0.00 99 ASP A N 5
ATOM 7375 C CA . ASP A 1 105 ? 12.125 9.957 -0.956 1.00 0.00 99 ASP A CA 5
ATOM 7376 C C . ASP A 1 105 ? 11.086 10.335 -2.024 1.00 0.00 99 ASP A C 5
ATOM 7377 O O . ASP A 1 105 ? 10.875 11.521 -2.272 1.00 0.00 99 ASP A O 5
ATOM 7385 N N . MET A 1 106 ? 10.372 9.357 -2.599 1.00 0.00 100 MET A N 5
ATOM 7386 C CA . MET A 1 106 ? 9.237 9.589 -3.491 1.00 0.00 100 MET A CA 5
ATOM 7387 C C . MET A 1 106 ? 8.082 10.279 -2.744 1.00 0.00 100 MET A C 5
ATOM 7388 O O . MET A 1 106 ? 7.683 11.376 -3.128 1.00 0.00 100 MET A O 5
ATOM 7400 N N . ILE A 1 107 ? 7.545 9.671 -1.681 1.00 0.00 101 ILE A N 5
ATOM 7401 C CA . ILE A 1 107 ? 6.307 10.132 -1.011 1.00 0.00 101 ILE A CA 5
ATOM 7402 C C . ILE A 1 107 ? 6.416 11.522 -0.383 1.00 0.00 101 ILE A C 5
ATOM 7403 O O . ILE A 1 107 ? 5.408 12.224 -0.269 1.00 0.00 101 ILE A O 5
ATOM 7418 N N . ALA A 1 108 ? 7.636 11.974 -0.103 1.00 0.00 102 ALA A N 5
ATOM 7419 C CA . ALA A 1 108 ? 7.938 13.365 0.226 1.00 0.00 102 ALA A CA 5
ATOM 7420 C C . ALA A 1 108 ? 7.372 14.386 -0.800 1.00 0.00 102 ALA A C 5
ATOM 7421 O O . ALA A 1 108 ? 7.130 15.534 -0.436 1.00 0.00 102 ALA A O 5
ATOM 7428 N N . GLN A 1 109 ? 7.122 13.968 -2.049 1.00 0.00 103 GLN A N 5
ATOM 7429 C CA . GLN A 1 109 ? 6.463 14.763 -3.096 1.00 0.00 103 GLN A CA 5
ATOM 7430 C C . GLN A 1 109 ? 5.005 14.346 -3.374 1.00 0.00 103 GLN A C 5
ATOM 7431 O O . GLN A 1 109 ? 4.240 15.152 -3.914 1.00 0.00 103 GLN A O 5
ATOM 7443 N N . LYS A 1 110 ? 4.608 13.105 -3.045 1.00 0.00 104 LYS A N 5
ATOM 7444 C CA . LYS A 1 110 ? 3.320 12.508 -3.452 1.00 0.00 104 LYS A CA 5
ATOM 7445 C C . LYS A 1 110 ? 2.220 12.692 -2.404 1.00 0.00 104 LYS A C 5
ATOM 7446 O O . LYS A 1 110 ? 1.226 13.362 -2.680 1.00 0.00 104 LYS A O 5
ATOM 7461 N N . ALA A 1 111 ? 2.402 12.119 -1.213 1.00 0.00 105 ALA A N 5
ATOM 7462 C CA . ALA A 1 111 ? 1.421 12.198 -0.122 1.00 0.00 105 ALA A CA 5
ATOM 7463 C C . ALA A 1 111 ? 1.695 13.374 0.838 1.00 0.00 105 ALA A C 5
ATOM 7464 O O . ALA A 1 111 ? 0.754 13.981 1.346 1.00 0.00 105 ALA A O 5
ATOM 7471 N N . LEU A 1 112 ? 2.971 13.717 1.058 1.00 0.00 106 LEU A N 5
ATOM 7472 C CA . LEU A 1 112 ? 3.379 14.856 1.907 1.00 0.00 106 LEU A CA 5
ATOM 7473 C C . LEU A 1 112 ? 3.493 16.172 1.123 1.00 0.00 106 LEU A C 5
ATOM 7474 O O . LEU A 1 112 ? 3.312 17.253 1.690 1.00 0.00 106 LEU A O 5
ATOM 7489 N N . GLY A 1 113 ? 3.796 16.073 -0.179 1.00 0.00 107 GLY A N 5
ATOM 7490 C CA . GLY A 1 113 ? 3.933 17.220 -1.086 1.00 0.00 107 GLY A CA 5
ATOM 7491 C C . GLY A 1 113 ? 2.598 17.910 -1.421 1.00 0.00 107 GLY A C 5
ATOM 7492 O O . GLY A 1 113 ? 1.528 17.278 -1.447 1.00 0.00 107 GLY A O 5
ATOM 7496 N N . MET A 1 7 ? 2.768 2.203 11.572 1.00 0.00 1 MET A N 6
ATOM 7497 C CA . MET A 1 7 ? 1.316 2.389 11.465 1.00 0.00 1 MET A CA 6
ATOM 7498 C C . MET A 1 7 ? 0.621 1.290 10.641 1.00 0.00 1 MET A C 6
ATOM 7499 O O . MET A 1 7 ? -0.580 1.066 10.800 1.00 0.00 1 MET A O 6
ATOM 7511 N N . ALA A 1 8 ? 1.356 0.618 9.751 1.00 0.00 2 ALA A N 6
ATOM 7512 C CA . ALA A 1 8 ? 0.793 -0.312 8.778 1.00 0.00 2 ALA A CA 6
ATOM 7513 C C . ALA A 1 8 ? 0.321 -1.635 9.415 1.00 0.00 2 ALA A C 6
ATOM 7514 O O . ALA A 1 8 ? 1.020 -2.242 10.233 1.00 0.00 2 ALA A O 6
ATOM 7521 N N . ALA A 1 9 ? -0.863 -2.094 8.996 1.00 0.00 3 ALA A N 6
ATOM 7522 C CA . ALA A 1 9 ? -1.491 -3.355 9.414 1.00 0.00 3 ALA A CA 6
ATOM 7523 C C . ALA A 1 9 ? -2.196 -4.074 8.245 1.00 0.00 3 ALA A C 6
ATOM 7524 O O . ALA A 1 9 ? -2.492 -3.466 7.212 1.00 0.00 3 ALA A O 6
ATOM 7531 N N . GLN A 1 10 ? -2.475 -5.371 8.421 1.00 0.00 4 GLN A N 6
ATOM 7532 C CA . GLN A 1 10 ? -3.305 -6.179 7.521 1.00 0.00 4 GLN A CA 6
ATOM 7533 C C . GLN A 1 10 ? -4.794 -5.843 7.674 1.00 0.00 4 GLN A C 6
ATOM 7534 O O . GLN A 1 10 ? -5.335 -5.882 8.784 1.00 0.00 4 GLN A O 6
ATOM 7546 N N . ILE A 1 11 ? -5.461 -5.551 6.554 1.00 0.00 5 ILE A N 6
ATOM 7547 C CA . ILE A 1 11 ? -6.881 -5.155 6.505 1.00 0.00 5 ILE A CA 6
ATOM 7548 C C . ILE A 1 11 ? -7.653 -6.007 5.475 1.00 0.00 5 ILE A C 6
ATOM 7549 O O . ILE A 1 11 ? -7.062 -6.678 4.628 1.00 0.00 5 ILE A O 6
ATOM 7564 N N . THR A 1 12 ? -8.981 -6.007 5.571 1.00 0.00 6 THR A N 6
ATOM 7565 C CA . THR A 1 12 ? -9.912 -6.809 4.768 1.00 0.00 6 THR A CA 6
ATOM 7566 C C . THR A 1 12 ? -10.539 -5.967 3.646 1.00 0.00 6 THR A C 6
ATOM 7567 O O . THR A 1 12 ? -10.689 -4.752 3.778 1.00 0.00 6 THR A O 6
ATOM 7578 N N . ASP A 1 13 ? -10.929 -6.619 2.546 1.00 0.00 7 ASP A N 6
ATOM 7579 C CA . ASP A 1 13 ? -11.339 -6.015 1.266 1.00 0.00 7 ASP A CA 6
ATOM 7580 C C . ASP A 1 13 ? -12.509 -5.023 1.382 1.00 0.00 7 ASP A C 6
ATOM 7581 O O . ASP A 1 13 ? -12.542 -4.010 0.683 1.00 0.00 7 ASP A O 6
ATOM 7589 N N . ALA A 1 14 ? -13.447 -5.315 2.285 1.00 0.00 8 ALA A N 6
ATOM 7590 C CA . ALA A 1 14 ? -14.630 -4.516 2.589 1.00 0.00 8 ALA A CA 6
ATOM 7591 C C . ALA A 1 14 ? -14.442 -3.577 3.793 1.00 0.00 8 ALA A C 6
ATOM 7592 O O . ALA A 1 14 ? -15.270 -2.691 4.027 1.00 0.00 8 ALA A O 6
ATOM 7599 N N . THR A 1 15 ? -13.363 -3.761 4.563 1.00 0.00 9 THR A N 6
ATOM 7600 C CA . THR A 1 15 ? -13.078 -3.031 5.814 1.00 0.00 9 THR A CA 6
ATOM 7601 C C . THR A 1 15 ? -12.128 -1.856 5.586 1.00 0.00 9 THR A C 6
ATOM 7602 O O . THR A 1 15 ? -12.312 -0.803 6.200 1.00 0.00 9 THR A O 6
ATOM 7613 N N . PHE A 1 16 ? -11.135 -1.991 4.695 1.00 0.00 10 PHE A N 6
ATOM 7614 C CA . PHE A 1 16 ? -10.137 -0.927 4.503 1.00 0.00 10 PHE A CA 6
ATOM 7615 C C . PHE A 1 16 ? -10.786 0.327 3.893 1.00 0.00 10 PHE A C 6
ATOM 7616 O O . PHE A 1 16 ? -10.648 1.439 4.402 1.00 0.00 10 PHE A O 6
ATOM 7632 N N . GLU A 1 17 ? -11.597 0.131 2.856 1.00 0.00 11 GLU A N 6
ATOM 7633 C CA . GLU A 1 17 ? -12.292 1.188 2.119 1.00 0.00 11 GLU A CA 6
ATOM 7634 C C . GLU A 1 17 ? -13.346 1.909 2.972 1.00 0.00 11 GLU A C 6
ATOM 7635 O O . GLU A 1 17 ? -13.518 3.122 2.853 1.00 0.00 11 GLU A O 6
ATOM 7645 N N . ALA A 1 18 ? -13.955 1.203 3.924 1.00 0.00 12 ALA A N 6
ATOM 7646 C CA . ALA A 1 18 ? -14.860 1.770 4.921 1.00 0.00 12 ALA A CA 6
ATOM 7647 C C . ALA A 1 18 ? -14.155 2.715 5.924 1.00 0.00 12 ALA A C 6
ATOM 7648 O O . ALA A 1 18 ? -14.834 3.395 6.696 1.00 0.00 12 ALA A O 6
ATOM 7655 N N . SER A 1 19 ? -12.817 2.786 5.908 1.00 0.00 13 SER A N 6
ATOM 7656 C CA . SER A 1 19 ? -12.020 3.714 6.717 1.00 0.00 13 SER A CA 6
ATOM 7657 C C . SER A 1 19 ? -11.346 4.766 5.831 1.00 0.00 13 SER A C 6
ATOM 7658 O O . SER A 1 19 ? -11.394 5.959 6.140 1.00 0.00 13 SER A O 6
ATOM 7665 N N . VAL A 1 20 ? -10.754 4.344 4.702 1.00 0.00 14 VAL A N 6
ATOM 7666 C CA . VAL A 1 20 ? -9.854 5.191 3.900 1.00 0.00 14 VAL A CA 6
ATOM 7667 C C . VAL A 1 20 ? -10.497 5.809 2.660 1.00 0.00 14 VAL A C 6
ATOM 7668 O O . VAL A 1 20 ? -10.260 6.976 2.357 1.00 0.00 14 VAL A O 6
ATOM 7681 N N . LEU A 1 21 ? -11.350 5.058 1.969 1.00 0.00 15 LEU A N 6
ATOM 7682 C CA . LEU A 1 21 ? -12.109 5.527 0.798 1.00 0.00 15 LEU A CA 6
ATOM 7683 C C . LEU A 1 21 ? -13.135 6.607 1.183 1.00 0.00 15 LEU A C 6
ATOM 7684 O O . LEU A 1 21 ? -13.494 7.448 0.356 1.00 0.00 15 LEU A O 6
ATOM 7699 N N . LYS A 1 22 ? -13.570 6.608 2.452 1.00 0.00 16 LYS A N 6
ATOM 7700 C CA . LYS A 1 22 ? -14.440 7.614 3.085 1.00 0.00 16 LYS A CA 6
ATOM 7701 C C . LYS A 1 22 ? -13.673 8.772 3.757 1.00 0.00 16 LYS A C 6
ATOM 7702 O O . LYS A 1 22 ? -14.287 9.603 4.434 1.00 0.00 16 LYS A O 6
ATOM 7717 N N . SER A 1 23 ? -12.351 8.839 3.580 1.00 0.00 17 SER A N 6
ATOM 7718 C CA . SER A 1 23 ? -11.462 9.868 4.149 1.00 0.00 17 SER A CA 6
ATOM 7719 C C . SER A 1 23 ? -10.836 10.755 3.062 1.00 0.00 17 SER A C 6
ATOM 7720 O O . SER A 1 23 ? -10.722 10.373 1.894 1.00 0.00 17 SER A O 6
ATOM 7727 N N . ALA A 1 24 ? -10.417 11.954 3.466 1.00 0.00 18 ALA A N 6
ATOM 7728 C CA . ALA A 1 24 ? -9.702 12.918 2.630 1.00 0.00 18 ALA A CA 6
ATOM 7729 C C . ALA A 1 24 ? -8.172 12.742 2.667 1.00 0.00 18 ALA A C 6
ATOM 7730 O O . ALA A 1 24 ? -7.466 13.323 1.839 1.00 0.00 18 ALA A O 6
ATOM 7737 N N . ILE A 1 25 ? -7.628 11.957 3.612 1.00 0.00 19 ILE A N 6
ATOM 7738 C CA . ILE A 1 25 ? -6.194 11.764 3.777 1.00 0.00 19 ILE A CA 6
ATOM 7739 C C . ILE A 1 25 ? -5.601 10.909 2.639 1.00 0.00 19 ILE A C 6
ATOM 7740 O O . ILE A 1 25 ? -6.280 9.997 2.146 1.00 0.00 19 ILE A O 6
ATOM 7755 N N . PRO A 1 26 ? -4.350 11.160 2.204 1.00 0.00 20 PRO A N 6
ATOM 7756 C CA . PRO A 1 26 ? -3.674 10.265 1.272 1.00 0.00 20 PRO A CA 6
ATOM 7757 C C . PRO A 1 26 ? -3.485 8.853 1.847 1.00 0.00 20 PRO A C 6
ATOM 7758 O O . PRO A 1 26 ? -3.141 8.679 3.020 1.00 0.00 20 PRO A O 6
ATOM 7766 N N . VAL A 1 27 ? -3.707 7.845 1.009 1.00 0.00 21 VAL A N 6
ATOM 7767 C CA . VAL A 1 27 ? -3.769 6.425 1.348 1.00 0.00 21 VAL A CA 6
ATOM 7768 C C . VAL A 1 27 ? -2.757 5.649 0.492 1.00 0.00 21 VAL A C 6
ATOM 7769 O O . VAL A 1 27 ? -2.666 5.838 -0.725 1.00 0.00 21 VAL A O 6
ATOM 7782 N N . LEU A 1 28 ? -2.002 4.761 1.139 1.00 0.00 22 LEU A N 6
ATOM 7783 C CA . LEU A 1 28 ? -0.983 3.885 0.568 1.00 0.00 22 LEU A CA 6
ATOM 7784 C C . LEU A 1 28 ? -1.358 2.428 0.852 1.00 0.00 22 LEU A C 6
ATOM 7785 O O . LEU A 1 28 ? -1.446 2.017 2.012 1.00 0.00 22 LEU A O 6
ATOM 7800 N N . ILE A 1 29 ? -1.539 1.651 -0.210 1.00 0.00 23 ILE A N 6
ATOM 7801 C CA . ILE A 1 29 ? -1.729 0.197 -0.167 1.00 0.00 23 ILE A CA 6
ATOM 7802 C C . ILE A 1 29 ? -0.424 -0.477 -0.559 1.00 0.00 23 ILE A C 6
ATOM 7803 O O . ILE A 1 29 ? 0.239 -0.016 -1.484 1.00 0.00 23 ILE A O 6
ATOM 7818 N N . ASP A 1 30 ? -0.106 -1.608 0.069 1.00 0.00 24 ASP A N 6
ATOM 7819 C CA . ASP A 1 30 ? 0.936 -2.539 -0.379 1.00 0.00 24 ASP A CA 6
ATOM 7820 C C . ASP A 1 30 ? 0.344 -3.946 -0.544 1.00 0.00 24 ASP A C 6
ATOM 7821 O O . ASP A 1 30 ? -0.145 -4.550 0.418 1.00 0.00 24 ASP A O 6
ATOM 7829 N N . PHE A 1 31 ? 0.346 -4.450 -1.776 1.00 0.00 25 PHE A N 6
ATOM 7830 C CA . PHE A 1 31 ? -0.078 -5.806 -2.108 1.00 0.00 25 PHE A CA 6
ATOM 7831 C C . PHE A 1 31 ? 1.096 -6.787 -2.014 1.00 0.00 25 PHE A C 6
ATOM 7832 O O . PHE A 1 31 ? 2.134 -6.588 -2.654 1.00 0.00 25 PHE A O 6
ATOM 7848 N N . TRP A 1 32 ? 0.925 -7.859 -1.236 1.00 0.00 26 TRP A N 6
ATOM 7849 C CA . TRP A 1 32 ? 1.980 -8.853 -0.975 1.00 0.00 26 TRP A CA 6
ATOM 7850 C C . TRP A 1 32 ? 1.433 -10.235 -0.601 1.00 0.00 26 TRP A C 6
ATOM 7851 O O . TRP A 1 32 ? 0.268 -10.384 -0.217 1.00 0.00 26 TRP A O 6
ATOM 7871 N N . ALA A 1 33 ? 2.289 -11.257 -0.661 1.00 0.00 27 ALA A N 6
ATOM 7872 C CA . ALA A 1 33 ? 1.984 -12.592 -0.150 1.00 0.00 27 ALA A CA 6
ATOM 7873 C C . ALA A 1 33 ? 3.186 -13.299 0.506 1.00 0.00 27 ALA A C 6
ATOM 7874 O O . ALA A 1 33 ? 4.324 -13.140 0.057 1.00 0.00 27 ALA A O 6
ATOM 7881 N N . PRO A 1 34 ? 2.943 -14.094 1.574 1.00 0.00 28 PRO A N 6
ATOM 7882 C CA . PRO A 1 34 ? 3.995 -14.746 2.359 1.00 0.00 28 PRO A CA 6
ATOM 7883 C C . PRO A 1 34 ? 4.766 -15.842 1.605 1.00 0.00 28 PRO A C 6
ATOM 7884 O O . PRO A 1 34 ? 5.815 -16.275 2.079 1.00 0.00 28 PRO A O 6
ATOM 7892 N N . TRP A 1 35 ? 4.289 -16.262 0.432 1.00 0.00 29 TRP A N 6
ATOM 7893 C CA . TRP A 1 35 ? 4.944 -17.240 -0.441 1.00 0.00 29 TRP A CA 6
ATOM 7894 C C . TRP A 1 35 ? 5.934 -16.640 -1.456 1.00 0.00 29 TRP A C 6
ATOM 7895 O O . TRP A 1 35 ? 6.562 -17.402 -2.188 1.00 0.00 29 TRP A O 6
ATOM 7915 N N . CYS A 1 36 ? 6.114 -15.310 -1.513 1.00 0.00 30 CYS A N 6
ATOM 7916 C CA . CYS A 1 36 ? 7.101 -14.662 -2.391 1.00 0.00 30 CYS A CA 6
ATOM 7917 C C . CYS A 1 36 ? 8.153 -13.812 -1.642 1.00 0.00 30 CYS A C 6
ATOM 7918 O O . CYS A 1 36 ? 7.865 -13.157 -0.640 1.00 0.00 30 CYS A O 6
ATOM 7925 N N . GLY A 1 37 ? 9.400 -13.852 -2.125 1.00 0.00 31 GLY A N 6
ATOM 7926 C CA . GLY A 1 37 ? 10.606 -13.322 -1.458 1.00 0.00 31 GLY A CA 6
ATOM 7927 C C . GLY A 1 37 ? 10.585 -11.814 -1.197 1.00 0.00 31 GLY A C 6
ATOM 7928 O O . GLY A 1 37 ? 10.508 -11.409 -0.033 1.00 0.00 31 GLY A O 6
ATOM 7932 N N . PRO A 1 38 ? 10.593 -10.946 -2.231 1.00 0.00 32 PRO A N 6
ATOM 7933 C CA . PRO A 1 38 ? 10.506 -9.491 -2.042 1.00 0.00 32 PRO A CA 6
ATOM 7934 C C . PRO A 1 38 ? 9.182 -9.055 -1.387 1.00 0.00 32 PRO A C 6
ATOM 7935 O O . PRO A 1 38 ? 9.132 -7.998 -0.759 1.00 0.00 32 PRO A O 6
ATOM 7943 N N . CYS A 1 39 ? 8.127 -9.868 -1.491 1.00 0.00 33 CYS A N 6
ATOM 7944 C CA . CYS A 1 39 ? 6.827 -9.627 -0.865 1.00 0.00 33 CYS A CA 6
ATOM 7945 C C . CYS A 1 39 ? 6.913 -9.690 0.669 1.00 0.00 33 CYS A C 6
ATOM 7946 O O . CYS A 1 39 ? 6.522 -8.741 1.352 1.00 0.00 33 CYS A O 6
ATOM 7953 N N . ARG A 1 40 ? 7.449 -10.789 1.218 1.00 0.00 34 ARG A N 6
ATOM 7954 C CA . ARG A 1 40 ? 7.588 -10.999 2.668 1.00 0.00 34 ARG A CA 6
ATOM 7955 C C . ARG A 1 40 ? 8.761 -10.211 3.266 1.00 0.00 34 ARG A C 6
ATOM 7956 O O . ARG A 1 40 ? 8.680 -9.759 4.408 1.00 0.00 34 ARG A O 6
ATOM 7974 N N . ALA A 1 41 ? 9.800 -9.954 2.468 1.00 0.00 35 ALA A N 6
ATOM 7975 C CA . ALA A 1 41 ? 10.934 -9.098 2.843 1.00 0.00 35 ALA A CA 6
ATOM 7976 C C . ALA A 1 41 ? 10.604 -7.587 2.855 1.00 0.00 35 ALA A C 6
ATOM 7977 O O . ALA A 1 41 ? 11.421 -6.790 3.321 1.00 0.00 35 ALA A O 6
ATOM 7984 N N . MET A 1 42 ? 9.411 -7.182 2.401 1.00 0.00 36 MET A N 6
ATOM 7985 C CA . MET A 1 42 ? 8.927 -5.802 2.514 1.00 0.00 36 MET A CA 6
ATOM 7986 C C . MET A 1 42 ? 8.487 -5.441 3.942 1.00 0.00 36 MET A C 6
ATOM 7987 O O . MET A 1 42 ? 8.187 -4.286 4.207 1.00 0.00 36 MET A O 6
ATOM 7999 N N . GLY A 1 43 ? 8.437 -6.403 4.863 1.00 0.00 37 GLY A N 6
ATOM 8000 C CA . GLY A 1 43 ? 8.036 -6.208 6.267 1.00 0.00 37 GLY A CA 6
ATOM 8001 C C . GLY A 1 43 ? 8.750 -5.034 6.963 1.00 0.00 37 GLY A C 6
ATOM 8002 O O . GLY A 1 43 ? 8.083 -4.069 7.353 1.00 0.00 37 GLY A O 6
ATOM 8006 N N . PRO A 1 44 ? 10.094 -5.048 7.082 1.00 0.00 38 PRO A N 6
ATOM 8007 C CA . PRO A 1 44 ? 10.860 -3.933 7.660 1.00 0.00 38 PRO A CA 6
ATOM 8008 C C . PRO A 1 44 ? 10.851 -2.671 6.779 1.00 0.00 38 PRO A C 6
ATOM 8009 O O . PRO A 1 44 ? 10.970 -1.560 7.297 1.00 0.00 38 PRO A O 6
ATOM 8017 N N . VAL A 1 45 ? 10.669 -2.823 5.461 1.00 0.00 39 VAL A N 6
ATOM 8018 C CA . VAL A 1 45 ? 10.555 -1.708 4.503 1.00 0.00 39 VAL A CA 6
ATOM 8019 C C . VAL A 1 45 ? 9.293 -0.891 4.794 1.00 0.00 39 VAL A C 6
ATOM 8020 O O . VAL A 1 45 ? 9.401 0.293 5.115 1.00 0.00 39 VAL A O 6
ATOM 8033 N N . ILE A 1 46 ? 8.119 -1.538 4.760 1.00 0.00 40 ILE A N 6
ATOM 8034 C CA . ILE A 1 46 ? 6.817 -0.955 5.109 1.00 0.00 40 ILE A CA 6
ATOM 8035 C C . ILE A 1 46 ? 6.856 -0.323 6.509 1.00 0.00 40 ILE A C 6
ATOM 8036 O O . ILE A 1 46 ? 6.414 0.804 6.674 1.00 0.00 40 ILE A O 6
ATOM 8051 N N . ASP A 1 47 ? 7.418 -1.004 7.509 1.00 0.00 41 ASP A N 6
ATOM 8052 C CA . ASP A 1 47 ? 7.424 -0.543 8.902 1.00 0.00 41 ASP A CA 6
ATOM 8053 C C . ASP A 1 47 ? 8.262 0.734 9.133 1.00 0.00 41 ASP A C 6
ATOM 8054 O O . ASP A 1 47 ? 7.892 1.564 9.969 1.00 0.00 41 ASP A O 6
ATOM 8062 N N . GLU A 1 48 ? 9.344 0.940 8.376 1.00 0.00 42 GLU A N 6
ATOM 8063 C CA . GLU A 1 48 ? 10.074 2.213 8.386 1.00 0.00 42 GLU A CA 6
ATOM 8064 C C . GLU A 1 48 ? 9.256 3.344 7.756 1.00 0.00 42 GLU A C 6
ATOM 8065 O O . GLU A 1 48 ? 8.962 4.336 8.421 1.00 0.00 42 GLU A O 6
ATOM 8075 N N . LEU A 1 49 ? 8.884 3.209 6.480 1.00 0.00 43 LEU A N 6
ATOM 8076 C CA . LEU A 1 49 ? 8.216 4.264 5.711 1.00 0.00 43 LEU A CA 6
ATOM 8077 C C . LEU A 1 49 ? 6.846 4.606 6.294 1.00 0.00 43 LEU A C 6
ATOM 8078 O O . LEU A 1 49 ? 6.480 5.777 6.353 1.00 0.00 43 LEU A O 6
ATOM 8093 N N . ALA A 1 50 ? 6.147 3.623 6.861 1.00 0.00 44 ALA A N 6
ATOM 8094 C CA . ALA A 1 50 ? 4.873 3.843 7.539 1.00 0.00 44 ALA A CA 6
ATOM 8095 C C . ALA A 1 50 ? 4.970 4.883 8.672 1.00 0.00 44 ALA A C 6
ATOM 8096 O O . ALA A 1 50 ? 4.058 5.689 8.865 1.00 0.00 44 ALA A O 6
ATOM 8103 N N . ALA A 1 51 ? 6.085 4.880 9.402 1.00 0.00 45 ALA A N 6
ATOM 8104 C CA . ALA A 1 51 ? 6.384 5.819 10.479 1.00 0.00 45 ALA A CA 6
ATOM 8105 C C . ALA A 1 51 ? 7.017 7.135 9.988 1.00 0.00 45 ALA A C 6
ATOM 8106 O O . ALA A 1 51 ? 7.067 8.105 10.746 1.00 0.00 45 ALA A O 6
ATOM 8113 N N . GLU A 1 52 ? 7.495 7.197 8.741 1.00 0.00 46 GLU A N 6
ATOM 8114 C CA . GLU A 1 52 ? 7.958 8.469 8.164 1.00 0.00 46 GLU A CA 6
ATOM 8115 C C . GLU A 1 52 ? 6.779 9.379 7.803 1.00 0.00 46 GLU A C 6
ATOM 8116 O O . GLU A 1 52 ? 6.920 10.605 7.845 1.00 0.00 46 GLU A O 6
ATOM 8126 N N . TYR A 1 53 ? 5.609 8.807 7.467 1.00 0.00 47 TYR A N 6
ATOM 8127 C CA . TYR A 1 53 ? 4.466 9.574 6.967 1.00 0.00 47 TYR A CA 6
ATOM 8128 C C . TYR A 1 53 ? 3.351 9.821 8.000 1.00 0.00 47 TYR A C 6
ATOM 8129 O O . TYR A 1 53 ? 2.342 10.447 7.670 1.00 0.00 47 TYR A O 6
ATOM 8146 N N . GLU A 1 54 ? 3.469 9.294 9.231 1.00 0.00 48 GLU A N 6
ATOM 8147 C CA . GLU A 1 54 ? 2.347 9.182 10.173 1.00 0.00 48 GLU A CA 6
ATOM 8148 C C . GLU A 1 54 ? 1.696 10.537 10.534 1.00 0.00 48 GLU A C 6
ATOM 8149 O O . GLU A 1 54 ? 2.347 11.584 10.590 1.00 0.00 48 GLU A O 6
ATOM 8159 N N . GLY A 1 55 ? 0.379 10.503 10.777 1.00 0.00 49 GLY A N 6
ATOM 8160 C CA . GLY A 1 55 ? -0.442 11.670 11.133 1.00 0.00 49 GLY A CA 6
ATOM 8161 C C . GLY A 1 55 ? -0.957 12.510 9.950 1.00 0.00 49 GLY A C 6
ATOM 8162 O O . GLY A 1 55 ? -1.894 13.289 10.134 1.00 0.00 49 GLY A O 6
ATOM 8166 N N . LYS A 1 56 ? -0.407 12.338 8.738 1.00 0.00 50 LYS A N 6
ATOM 8167 C CA . LYS A 1 56 ? -0.851 13.018 7.498 1.00 0.00 50 LYS A CA 6
ATOM 8168 C C . LYS A 1 56 ? -0.977 12.107 6.262 1.00 0.00 50 LYS A C 6
ATOM 8169 O O . LYS A 1 56 ? -1.130 12.600 5.145 1.00 0.00 50 LYS A O 6
ATOM 8184 N N . VAL A 1 57 ? -0.922 10.787 6.465 1.00 0.00 51 VAL A N 6
ATOM 8185 C CA . VAL A 1 57 ? -0.894 9.688 5.478 1.00 0.00 51 VAL A CA 6
ATOM 8186 C C . VAL A 1 57 ? -1.394 8.431 6.195 1.00 0.00 51 VAL A C 6
ATOM 8187 O O . VAL A 1 57 ? -1.032 8.195 7.354 1.00 0.00 51 VAL A O 6
ATOM 8200 N N . LEU A 1 58 ? -2.204 7.612 5.521 1.00 0.00 52 LEU A N 6
ATOM 8201 C CA . LEU A 1 58 ? -2.713 6.331 6.013 1.00 0.00 52 LEU A CA 6
ATOM 8202 C C . LEU A 1 58 ? -2.102 5.180 5.199 1.00 0.00 52 LEU A C 6
ATOM 8203 O O . LEU A 1 58 ? -2.136 5.196 3.969 1.00 0.00 52 LEU A O 6
ATOM 8218 N N . ILE A 1 59 ? -1.538 4.181 5.875 1.00 0.00 53 ILE A N 6
ATOM 8219 C CA . ILE A 1 59 ? -0.805 3.055 5.285 1.00 0.00 53 ILE A CA 6
ATOM 8220 C C . ILE A 1 59 ? -1.427 1.723 5.710 1.00 0.00 53 ILE A C 6
ATOM 8221 O O . ILE A 1 59 ? -1.650 1.491 6.903 1.00 0.00 53 ILE A O 6
ATOM 8236 N N . VAL A 1 60 ? -1.681 0.835 4.746 1.00 0.00 54 VAL A N 6
ATOM 8237 C CA . VAL A 1 60 ? -2.253 -0.509 4.946 1.00 0.00 54 VAL A CA 6
ATOM 8238 C C . VAL A 1 60 ? -1.583 -1.538 4.033 1.00 0.00 54 VAL A C 6
ATOM 8239 O O . VAL A 1 60 ? -1.165 -1.216 2.917 1.00 0.00 54 VAL A O 6
ATOM 8252 N N . LYS A 1 61 ? -1.492 -2.796 4.476 1.00 0.00 55 LYS A N 6
ATOM 8253 C CA . LYS A 1 61 ? -1.070 -3.939 3.642 1.00 0.00 55 LYS A CA 6
ATOM 8254 C C . LYS A 1 61 ? -2.257 -4.857 3.344 1.00 0.00 55 LYS A C 6
ATOM 8255 O O . LYS A 1 61 ? -3.105 -5.080 4.211 1.00 0.00 55 LYS A O 6
ATOM 8270 N N . MET A 1 62 ? -2.308 -5.391 2.123 1.00 0.00 56 MET A N 6
ATOM 8271 C CA . MET A 1 62 ? -3.432 -6.179 1.607 1.00 0.00 56 MET A CA 6
ATOM 8272 C C . MET A 1 62 ? -2.875 -7.501 1.069 1.00 0.00 56 MET A C 6
ATOM 8273 O O . MET A 1 62 ? -2.235 -7.545 0.014 1.00 0.00 56 MET A O 6
ATOM 8285 N N . ASN A 1 63 ? -3.027 -8.587 1.835 1.00 0.00 57 ASN A N 6
ATOM 8286 C CA . ASN A 1 63 ? -2.456 -9.880 1.477 1.00 0.00 57 ASN A CA 6
ATOM 8287 C C . ASN A 1 63 ? -3.261 -10.541 0.349 1.00 0.00 57 ASN A C 6
ATOM 8288 O O . ASN A 1 63 ? -4.361 -11.040 0.572 1.00 0.00 57 ASN A O 6
ATOM 8298 N N . VAL A 1 64 ? -2.674 -10.616 -0.841 1.00 0.00 58 VAL A N 6
ATOM 8299 C CA . VAL A 1 64 ? -3.321 -11.147 -2.056 1.00 0.00 58 VAL A CA 6
ATOM 8300 C C . VAL A 1 64 ? -3.720 -12.630 -1.957 1.00 0.00 58 VAL A C 6
ATOM 8301 O O . VAL A 1 64 ? -4.571 -13.085 -2.717 1.00 0.00 58 VAL A O 6
ATOM 8314 N N . ASP A 1 65 ? -3.155 -13.377 -1.004 1.00 0.00 59 ASP A N 6
ATOM 8315 C CA . ASP A 1 65 ? -3.528 -14.770 -0.733 1.00 0.00 59 ASP A CA 6
ATOM 8316 C C . ASP A 1 65 ? -4.801 -14.896 0.133 1.00 0.00 59 ASP A C 6
ATOM 8317 O O . ASP A 1 65 ? -5.572 -15.843 -0.026 1.00 0.00 59 ASP A O 6
ATOM 8325 N N . ASP A 1 66 ? -5.055 -13.917 1.010 1.00 0.00 60 ASP A N 6
ATOM 8326 C CA . ASP A 1 66 ? -6.255 -13.802 1.854 1.00 0.00 60 ASP A CA 6
ATOM 8327 C C . ASP A 1 66 ? -7.392 -13.022 1.159 1.00 0.00 60 ASP A C 6
ATOM 8328 O O . ASP A 1 66 ? -8.560 -13.392 1.280 1.00 0.00 60 ASP A O 6
ATOM 8336 N N . ASN A 1 67 ? -7.044 -11.959 0.425 1.00 0.00 61 ASN A N 6
ATOM 8337 C CA . ASN A 1 67 ? -7.977 -11.008 -0.183 1.00 0.00 61 ASN A CA 6
ATOM 8338 C C . ASN A 1 67 ? -7.656 -10.752 -1.676 1.00 0.00 61 ASN A C 6
ATOM 8339 O O . ASN A 1 67 ? -7.273 -9.643 -2.045 1.00 0.00 61 ASN A O 6
ATOM 8349 N N . PRO A 1 68 ? -7.823 -11.753 -2.571 1.00 0.00 62 PRO A N 6
ATOM 8350 C CA . PRO A 1 68 ? -7.538 -11.639 -4.011 1.00 0.00 62 PRO A CA 6
ATOM 8351 C C . PRO A 1 68 ? -8.504 -10.729 -4.797 1.00 0.00 62 PRO A C 6
ATOM 8352 O O . PRO A 1 68 ? -8.226 -10.403 -5.952 1.00 0.00 62 PRO A O 6
ATOM 8360 N N . ALA A 1 69 ? -9.610 -10.286 -4.194 1.00 0.00 63 ALA A N 6
ATOM 8361 C CA . ALA A 1 69 ? -10.534 -9.331 -4.812 1.00 0.00 63 ALA A CA 6
ATOM 8362 C C . ALA A 1 69 ? -9.992 -7.889 -4.794 1.00 0.00 63 ALA A C 6
ATOM 8363 O O . ALA A 1 69 ? -10.178 -7.135 -5.752 1.00 0.00 63 ALA A O 6
ATOM 8370 N N . THR A 1 70 ? -9.247 -7.518 -3.742 1.00 0.00 64 THR A N 6
ATOM 8371 C CA . THR A 1 70 ? -8.675 -6.181 -3.539 1.00 0.00 64 THR A CA 6
ATOM 8372 C C . THR A 1 70 ? -7.638 -5.787 -4.604 1.00 0.00 64 THR A C 6
ATOM 8373 O O . THR A 1 70 ? -7.733 -4.675 -5.124 1.00 0.00 64 THR A O 6
ATOM 8384 N N . PRO A 1 71 ? -6.667 -6.645 -4.994 1.00 0.00 65 PRO A N 6
ATOM 8385 C CA . PRO A 1 71 ? -5.779 -6.329 -6.107 1.00 0.00 65 PRO A CA 6
ATOM 8386 C C . PRO A 1 71 ? -6.556 -6.295 -7.423 1.00 0.00 65 PRO A C 6
ATOM 8387 O O . PRO A 1 71 ? -6.345 -5.405 -8.239 1.00 0.00 65 PRO A O 6
ATOM 8395 N N . SER A 1 72 ? -7.518 -7.206 -7.620 1.00 0.00 66 SER A N 6
ATOM 8396 C CA . SER A 1 72 ? -8.181 -7.407 -8.916 1.00 0.00 66 SER A CA 6
ATOM 8397 C C . SER A 1 72 ? -9.010 -6.190 -9.317 1.00 0.00 66 SER A C 6
ATOM 8398 O O . SER A 1 72 ? -9.016 -5.780 -10.480 1.00 0.00 66 SER A O 6
ATOM 8405 N N . LYS A 1 73 ? -9.604 -5.527 -8.319 1.00 0.00 67 LYS A N 6
ATOM 8406 C CA . LYS A 1 73 ? -10.424 -4.321 -8.509 1.00 0.00 67 LYS A CA 6
ATOM 8407 C C . LYS A 1 73 ? -9.619 -3.024 -8.683 1.00 0.00 67 LYS A C 6
ATOM 8408 O O . LYS A 1 73 ? -10.156 -2.020 -9.143 1.00 0.00 67 LYS A O 6
ATOM 8423 N N . TYR A 1 74 ? -8.321 -3.086 -8.369 1.00 0.00 68 TYR A N 6
ATOM 8424 C CA . TYR A 1 74 ? -7.325 -2.038 -8.632 1.00 0.00 68 TYR A CA 6
ATOM 8425 C C . TYR A 1 74 ? -6.486 -2.357 -9.896 1.00 0.00 68 TYR A C 6
ATOM 8426 O O . TYR A 1 74 ? -5.622 -1.575 -10.294 1.00 0.00 68 TYR A O 6
ATOM 8443 N N . GLY A 1 75 ? -6.767 -3.495 -10.542 1.00 0.00 69 GLY A N 6
ATOM 8444 C CA . GLY A 1 75 ? -6.154 -3.946 -11.810 1.00 0.00 69 GLY A CA 6
ATOM 8445 C C . GLY A 1 75 ? -4.896 -4.820 -11.668 1.00 0.00 69 GLY A C 6
ATOM 8446 O O . GLY A 1 75 ? -4.127 -4.957 -12.620 1.00 0.00 69 GLY A O 6
ATOM 8450 N N . ILE A 1 76 ? -4.663 -5.391 -10.481 1.00 0.00 70 ILE A N 6
ATOM 8451 C CA . ILE A 1 76 ? -3.491 -6.196 -10.085 1.00 0.00 70 ILE A CA 6
ATOM 8452 C C . ILE A 1 76 ? -3.840 -7.697 -10.060 1.00 0.00 70 ILE A C 6
ATOM 8453 O O . ILE A 1 76 ? -5.010 -8.068 -9.928 1.00 0.00 70 ILE A O 6
ATOM 8468 N N . ARG A 1 77 ? -2.847 -8.586 -10.231 1.00 0.00 71 ARG A N 6
ATOM 8469 C CA . ARG A 1 77 ? -2.999 -10.044 -10.059 1.00 0.00 71 ARG A CA 6
ATOM 8470 C C . ARG A 1 77 ? -2.613 -10.470 -8.636 1.00 0.00 71 ARG A C 6
ATOM 8471 O O . ARG A 1 77 ? -3.445 -10.407 -7.731 1.00 0.00 71 ARG A O 6
ATOM 8489 N N . ALA A 1 78 ? -1.355 -10.862 -8.432 1.00 0.00 72 ALA A N 6
ATOM 8490 C CA . ALA A 1 78 ? -0.803 -11.319 -7.151 1.00 0.00 72 ALA A CA 6
ATOM 8491 C C . ALA A 1 78 ? 0.729 -11.150 -7.122 1.00 0.00 72 ALA A C 6
ATOM 8492 O O . ALA A 1 78 ? 1.495 -12.085 -7.354 1.00 0.00 72 ALA A O 6
ATOM 8499 N N . ILE A 1 79 ? 1.159 -9.901 -6.915 1.00 0.00 73 ILE A N 6
ATOM 8500 C CA . ILE A 1 79 ? 2.541 -9.418 -7.102 1.00 0.00 73 ILE A CA 6
ATOM 8501 C C . ILE A 1 79 ? 2.927 -8.344 -6.059 1.00 0.00 73 ILE A C 6
ATOM 8502 O O . ILE A 1 79 ? 2.031 -7.676 -5.532 1.00 0.00 73 ILE A O 6
ATOM 8517 N N . PRO A 1 80 ? 4.233 -8.136 -5.786 1.00 0.00 74 PRO A N 6
ATOM 8518 C CA . PRO A 1 80 ? 4.708 -7.058 -4.914 1.00 0.00 74 PRO A CA 6
ATOM 8519 C C . PRO A 1 80 ? 4.567 -5.681 -5.587 1.00 0.00 74 PRO A C 6
ATOM 8520 O O . PRO A 1 80 ? 5.448 -5.235 -6.320 1.00 0.00 74 PRO A O 6
ATOM 8528 N N . THR A 1 81 ? 3.453 -5.003 -5.315 1.00 0.00 75 THR A N 6
ATOM 8529 C CA . THR A 1 81 ? 3.117 -3.673 -5.855 1.00 0.00 75 THR A CA 6
ATOM 8530 C C . THR A 1 81 ? 2.459 -2.795 -4.788 1.00 0.00 75 THR A C 6
ATOM 8531 O O . THR A 1 81 ? 1.595 -3.269 -4.047 1.00 0.00 75 THR A O 6
ATOM 8542 N N . LEU A 1 82 ? 2.795 -1.500 -4.742 1.00 0.00 76 LEU A N 6
ATOM 8543 C CA . LEU A 1 82 ? 2.090 -0.530 -3.902 1.00 0.00 76 LEU A CA 6
ATOM 8544 C C . LEU A 1 82 ? 1.331 0.496 -4.745 1.00 0.00 76 LEU A C 6
ATOM 8545 O O . LEU A 1 82 ? 1.745 0.836 -5.854 1.00 0.00 76 LEU A O 6
ATOM 8560 N N . ILE A 1 83 ? 0.209 0.997 -4.228 1.00 0.00 77 ILE A N 6
ATOM 8561 C CA . ILE A 1 83 ? -0.601 2.037 -4.873 1.00 0.00 77 ILE A CA 6
ATOM 8562 C C . ILE A 1 83 ? -0.734 3.253 -3.959 1.00 0.00 77 ILE A C 6
ATOM 8563 O O . ILE A 1 83 ? -1.128 3.110 -2.801 1.00 0.00 77 ILE A O 6
ATOM 8578 N N . LEU A 1 84 ? -0.435 4.438 -4.505 1.00 0.00 78 LEU A N 6
ATOM 8579 C CA . LEU A 1 84 ? -0.466 5.725 -3.805 1.00 0.00 78 LEU A CA 6
ATOM 8580 C C . LEU A 1 84 ? -1.575 6.639 -4.347 1.00 0.00 78 LEU A C 6
ATOM 8581 O O . LEU A 1 84 ? -1.566 7.061 -5.506 1.00 0.00 78 LEU A O 6
ATOM 8596 N N . PHE A 1 85 ? -2.560 6.930 -3.500 1.00 0.00 79 PHE A N 6
ATOM 8597 C CA . PHE A 1 85 ? -3.767 7.683 -3.854 1.00 0.00 79 PHE A CA 6
ATOM 8598 C C . PHE A 1 85 ? -4.321 8.564 -2.722 1.00 0.00 79 PHE A C 6
ATOM 8599 O O . PHE A 1 85 ? -3.739 8.651 -1.644 1.00 0.00 79 PHE A O 6
ATOM 8615 N N . LYS A 1 86 ? -5.408 9.293 -2.991 1.00 0.00 80 LYS A N 6
ATOM 8616 C CA . LYS A 1 86 ? -6.085 10.224 -2.074 1.00 0.00 80 LYS A CA 6
ATOM 8617 C C . LYS A 1 86 ? -7.587 10.239 -2.341 1.00 0.00 80 LYS A C 6
ATOM 8618 O O . LYS A 1 86 ? -8.010 9.771 -3.393 1.00 0.00 80 LYS A O 6
ATOM 8633 N N . ASN A 1 87 ? -8.403 10.756 -1.422 1.00 0.00 81 ASN A N 6
ATOM 8634 C CA . ASN A 1 87 ? -9.860 10.956 -1.570 1.00 0.00 81 ASN A CA 6
ATOM 8635 C C . ASN A 1 87 ? -10.659 9.698 -2.010 1.00 0.00 81 ASN A C 6
ATOM 8636 O O . ASN A 1 87 ? -11.794 9.821 -2.473 1.00 0.00 81 ASN A O 6
ATOM 8646 N N . GLY A 1 88 ? -10.089 8.492 -1.897 1.00 0.00 82 GLY A N 6
ATOM 8647 C CA . GLY A 1 88 ? -10.668 7.255 -2.445 1.00 0.00 82 GLY A CA 6
ATOM 8648 C C . GLY A 1 88 ? -10.571 7.084 -3.976 1.00 0.00 82 GLY A C 6
ATOM 8649 O O . GLY A 1 88 ? -11.351 6.322 -4.545 1.00 0.00 82 GLY A O 6
ATOM 8653 N N . GLU A 1 89 ? -9.651 7.784 -4.652 1.00 0.00 83 GLU A N 6
ATOM 8654 C CA . GLU A 1 89 ? -9.476 7.798 -6.116 1.00 0.00 83 GLU A CA 6
ATOM 8655 C C . GLU A 1 89 ? -7.992 7.680 -6.523 1.00 0.00 83 GLU A C 6
ATOM 8656 O O . GLU A 1 89 ? -7.164 8.537 -6.208 1.00 0.00 83 GLU A O 6
ATOM 8666 N N . VAL A 1 90 ? -7.656 6.596 -7.233 1.00 0.00 84 VAL A N 6
ATOM 8667 C CA . VAL A 1 90 ? -6.289 6.254 -7.676 1.00 0.00 84 VAL A CA 6
ATOM 8668 C C . VAL A 1 90 ? -5.669 7.309 -8.593 1.00 0.00 84 VAL A C 6
ATOM 8669 O O . VAL A 1 90 ? -6.338 7.860 -9.472 1.00 0.00 84 VAL A O 6
ATOM 8682 N N . VAL A 1 91 ? -4.366 7.565 -8.411 1.00 0.00 85 VAL A N 6
ATOM 8683 C CA . VAL A 1 91 ? -3.585 8.471 -9.277 1.00 0.00 85 VAL A CA 6
ATOM 8684 C C . VAL A 1 91 ? -2.276 7.850 -9.776 1.00 0.00 85 VAL A C 6
ATOM 8685 O O . VAL A 1 91 ? -1.863 8.118 -10.903 1.00 0.00 85 VAL A O 6
ATOM 8698 N N . GLU A 1 92 ? -1.626 7.010 -8.968 1.00 0.00 86 GLU A N 6
ATOM 8699 C CA . GLU A 1 92 ? -0.324 6.413 -9.301 1.00 0.00 86 GLU A CA 6
ATOM 8700 C C . GLU A 1 92 ? -0.041 5.128 -8.503 1.00 0.00 86 GLU A C 6
ATOM 8701 O O . GLU A 1 92 ? -0.554 4.914 -7.403 1.00 0.00 86 GLU A O 6
ATOM 8711 N N . GLN A 1 93 ? 0.794 4.255 -9.062 1.00 0.00 87 GLN A N 6
ATOM 8712 C CA . GLN A 1 93 ? 1.288 3.034 -8.432 1.00 0.00 87 GLN A CA 6
ATOM 8713 C C . GLN A 1 93 ? 2.802 2.865 -8.611 1.00 0.00 87 GLN A C 6
ATOM 8714 O O . GLN A 1 93 ? 3.412 3.509 -9.468 1.00 0.00 87 GLN A O 6
ATOM 8726 N N . VAL A 1 94 ? 3.386 1.921 -7.871 1.00 0.00 88 VAL A N 6
ATOM 8727 C CA . VAL A 1 94 ? 4.691 1.337 -8.244 1.00 0.00 88 VAL A CA 6
ATOM 8728 C C . VAL A 1 94 ? 4.779 -0.168 -7.979 1.00 0.00 88 VAL A C 6
ATOM 8729 O O . VAL A 1 94 ? 4.582 -0.647 -6.863 1.00 0.00 88 VAL A O 6
ATOM 8742 N N . THR A 1 95 ? 5.091 -0.914 -9.044 1.00 0.00 89 THR A N 6
ATOM 8743 C CA . THR A 1 95 ? 5.309 -2.374 -9.033 1.00 0.00 89 THR A CA 6
ATOM 8744 C C . THR A 1 95 ? 6.786 -2.772 -8.903 1.00 0.00 89 THR A C 6
ATOM 8745 O O . THR A 1 95 ? 7.678 -2.046 -9.352 1.00 0.00 89 THR A O 6
ATOM 8756 N N . GLY A 1 96 ? 7.047 -3.948 -8.318 1.00 0.00 90 GLY A N 6
ATOM 8757 C CA . GLY A 1 96 ? 8.364 -4.574 -8.188 1.00 0.00 90 GLY A CA 6
ATOM 8758 C C . GLY A 1 96 ? 9.018 -4.427 -6.812 1.00 0.00 90 GLY A C 6
ATOM 8759 O O . GLY A 1 96 ? 8.491 -3.783 -5.904 1.00 0.00 90 GLY A O 6
ATOM 8763 N N . ALA A 1 97 ? 10.205 -5.024 -6.660 1.00 0.00 91 ALA A N 6
ATOM 8764 C CA . ALA A 1 97 ? 11.030 -4.920 -5.461 1.00 0.00 91 ALA A CA 6
ATOM 8765 C C . ALA A 1 97 ? 11.663 -3.525 -5.359 1.00 0.00 91 ALA A C 6
ATOM 8766 O O . ALA A 1 97 ? 12.230 -3.005 -6.324 1.00 0.00 91 ALA A O 6
ATOM 8773 N N . VAL A 1 98 ? 11.557 -2.922 -4.177 1.00 0.00 92 VAL A N 6
ATOM 8774 C CA . VAL A 1 98 ? 11.938 -1.530 -3.879 1.00 0.00 92 VAL A CA 6
ATOM 8775 C C . VAL A 1 98 ? 12.658 -1.411 -2.534 1.00 0.00 92 VAL A C 6
ATOM 8776 O O . VAL A 1 98 ? 12.466 -2.236 -1.637 1.00 0.00 92 VAL A O 6
ATOM 8789 N N . SER A 1 99 ? 13.473 -0.364 -2.377 1.00 0.00 93 SER A N 6
ATOM 8790 C CA . SER A 1 99 ? 14.062 0.009 -1.081 1.00 0.00 93 SER A CA 6
ATOM 8791 C C . SER A 1 99 ? 13.170 1.038 -0.389 1.00 0.00 93 SER A C 6
ATOM 8792 O O . SER A 1 99 ? 12.606 1.909 -1.058 1.00 0.00 93 SER A O 6
ATOM 8799 N N . LYS A 1 100 ? 13.085 0.999 0.950 1.00 0.00 94 LYS A N 6
ATOM 8800 C CA . LYS A 1 100 ? 12.299 1.977 1.734 1.00 0.00 94 LYS A CA 6
ATOM 8801 C C . LYS A 1 100 ? 12.670 3.419 1.402 1.00 0.00 94 LYS A C 6
ATOM 8802 O O . LYS A 1 100 ? 11.804 4.271 1.267 1.00 0.00 94 LYS A O 6
ATOM 8817 N N . SER A 1 101 ? 13.957 3.659 1.182 1.00 0.00 95 SER A N 6
ATOM 8818 C CA . SER A 1 101 ? 14.578 4.928 0.826 1.00 0.00 95 SER A CA 6
ATOM 8819 C C . SER A 1 101 ? 14.002 5.505 -0.468 1.00 0.00 95 SER A C 6
ATOM 8820 O O . SER A 1 101 ? 13.665 6.686 -0.518 1.00 0.00 95 SER A O 6
ATOM 8827 N N . SER A 1 102 ? 13.802 4.666 -1.491 1.00 0.00 96 SER A N 6
ATOM 8828 C CA . SER A 1 102 ? 13.201 5.049 -2.781 1.00 0.00 96 SER A CA 6
ATOM 8829 C C . SER A 1 102 ? 11.731 5.460 -2.642 1.00 0.00 96 SER A C 6
ATOM 8830 O O . SER A 1 102 ? 11.287 6.437 -3.244 1.00 0.00 96 SER A O 6
ATOM 8837 N N . ILE A 1 103 ? 10.979 4.739 -1.803 1.00 0.00 97 ILE A N 6
ATOM 8838 C CA . ILE A 1 103 ? 9.553 4.974 -1.547 1.00 0.00 97 ILE A CA 6
ATOM 8839 C C . ILE A 1 103 ? 9.339 6.235 -0.696 1.00 0.00 97 ILE A C 6
ATOM 8840 O O . ILE A 1 103 ? 8.519 7.075 -1.053 1.00 0.00 97 ILE A O 6
ATOM 8855 N N . LYS A 1 104 ? 10.151 6.440 0.349 1.00 0.00 98 LYS A N 6
ATOM 8856 C CA . LYS A 1 104 ? 10.204 7.704 1.109 1.00 0.00 98 LYS A CA 6
ATOM 8857 C C . LYS A 1 104 ? 10.554 8.907 0.224 1.00 0.00 98 LYS A C 6
ATOM 8858 O O . LYS A 1 104 ? 9.852 9.916 0.244 1.00 0.00 98 LYS A O 6
ATOM 8873 N N . ASP A 1 105 ? 11.615 8.776 -0.576 1.00 0.00 99 ASP A N 6
ATOM 8874 C CA . ASP A 1 105 ? 12.095 9.844 -1.461 1.00 0.00 99 ASP A CA 6
ATOM 8875 C C . ASP A 1 105 ? 11.063 10.217 -2.535 1.00 0.00 99 ASP A C 6
ATOM 8876 O O . ASP A 1 105 ? 10.978 11.384 -2.908 1.00 0.00 99 ASP A O 6
ATOM 8884 N N . MET A 1 106 ? 10.229 9.270 -2.982 1.00 0.00 100 MET A N 6
ATOM 8885 C CA . MET A 1 106 ? 9.068 9.515 -3.840 1.00 0.00 100 MET A CA 6
ATOM 8886 C C . MET A 1 106 ? 7.918 10.219 -3.097 1.00 0.00 100 MET A C 6
ATOM 8887 O O . MET A 1 106 ? 7.401 11.238 -3.559 1.00 0.00 100 MET A O 6
ATOM 8899 N N . ILE A 1 107 ? 7.487 9.684 -1.950 1.00 0.00 101 ILE A N 6
ATOM 8900 C CA . ILE A 1 107 ? 6.282 10.145 -1.243 1.00 0.00 101 ILE A CA 6
ATOM 8901 C C . ILE A 1 107 ? 6.417 11.548 -0.655 1.00 0.00 101 ILE A C 6
ATOM 8902 O O . ILE A 1 107 ? 5.409 12.245 -0.494 1.00 0.00 101 ILE A O 6
ATOM 8917 N N . ALA A 1 108 ? 7.646 12.014 -0.443 1.00 0.00 102 ALA A N 6
ATOM 8918 C CA . ALA A 1 108 ? 7.963 13.387 -0.075 1.00 0.00 102 ALA A CA 6
ATOM 8919 C C . ALA A 1 108 ? 7.344 14.450 -1.014 1.00 0.00 102 ALA A C 6
ATOM 8920 O O . ALA A 1 108 ? 7.084 15.575 -0.585 1.00 0.00 102 ALA A O 6
ATOM 8927 N N . GLN A 1 109 ? 7.027 14.078 -2.263 1.00 0.00 103 GLN A N 6
ATOM 8928 C CA . GLN A 1 109 ? 6.318 14.934 -3.226 1.00 0.00 103 GLN A CA 6
ATOM 8929 C C . GLN A 1 109 ? 4.858 14.505 -3.489 1.00 0.00 103 GLN A C 6
ATOM 8930 O O . GLN A 1 109 ? 4.076 15.311 -3.995 1.00 0.00 103 GLN A O 6
ATOM 8942 N N . LYS A 1 110 ? 4.483 13.258 -3.153 1.00 0.00 104 LYS A N 6
ATOM 8943 C CA . LYS A 1 110 ? 3.184 12.656 -3.516 1.00 0.00 104 LYS A CA 6
ATOM 8944 C C . LYS A 1 110 ? 2.149 12.754 -2.395 1.00 0.00 104 LYS A C 6
ATOM 8945 O O . LYS A 1 110 ? 1.141 13.443 -2.546 1.00 0.00 104 LYS A O 6
ATOM 8960 N N . ALA A 1 111 ? 2.406 12.077 -1.273 1.00 0.00 105 ALA A N 6
ATOM 8961 C CA . ALA A 1 111 ? 1.486 12.018 -0.128 1.00 0.00 105 ALA A CA 6
ATOM 8962 C C . ALA A 1 111 ? 1.819 13.048 0.966 1.00 0.00 105 ALA A C 6
ATOM 8963 O O . ALA A 1 111 ? 0.914 13.547 1.630 1.00 0.00 105 ALA A O 6
ATOM 8970 N N . LEU A 1 112 ? 3.099 13.419 1.134 1.00 0.00 106 LEU A N 6
ATOM 8971 C CA . LEU A 1 112 ? 3.510 14.516 2.023 1.00 0.00 106 LEU A CA 6
ATOM 8972 C C . LEU A 1 112 ? 3.433 15.883 1.338 1.00 0.00 106 LEU A C 6
ATOM 8973 O O . LEU A 1 112 ? 3.222 16.897 2.010 1.00 0.00 106 LEU A O 6
ATOM 8988 N N . GLY A 1 113 ? 3.608 15.907 0.016 1.00 0.00 107 GLY A N 6
ATOM 8989 C CA . GLY A 1 113 ? 3.659 17.119 -0.815 1.00 0.00 107 GLY A CA 6
ATOM 8990 C C . GLY A 1 113 ? 4.961 17.908 -0.612 1.00 0.00 107 GLY A C 6
ATOM 8991 O O . GLY A 1 113 ? 4.941 19.074 -0.187 1.00 0.00 107 GLY A O 6
ATOM 8995 N N . MET A 1 7 ? 3.250 3.123 12.198 1.00 0.00 1 MET A N 7
ATOM 8996 C CA . MET A 1 7 ? 3.157 1.712 11.800 1.00 0.00 1 MET A CA 7
ATOM 8997 C C . MET A 1 7 ? 2.086 1.480 10.724 1.00 0.00 1 MET A C 7
ATOM 8998 O O . MET A 1 7 ? 1.070 2.185 10.675 1.00 0.00 1 MET A O 7
ATOM 9010 N N . ALA A 1 8 ? 2.287 0.459 9.885 1.00 0.00 2 ALA A N 7
ATOM 9011 C CA . ALA A 1 8 ? 1.269 -0.097 8.991 1.00 0.00 2 ALA A CA 7
ATOM 9012 C C . ALA A 1 8 ? 0.625 -1.364 9.599 1.00 0.00 2 ALA A C 7
ATOM 9013 O O . ALA A 1 8 ? 1.168 -1.967 10.533 1.00 0.00 2 ALA A O 7
ATOM 9020 N N . ALA A 1 9 ? -0.517 -1.780 9.048 1.00 0.00 3 ALA A N 7
ATOM 9021 C CA . ALA A 1 9 ? -1.268 -2.957 9.487 1.00 0.00 3 ALA A CA 7
ATOM 9022 C C . ALA A 1 9 ? -1.761 -3.827 8.319 1.00 0.00 3 ALA A C 7
ATOM 9023 O O . ALA A 1 9 ? -1.912 -3.358 7.190 1.00 0.00 3 ALA A O 7
ATOM 9030 N N . GLN A 1 10 ? -2.033 -5.101 8.615 1.00 0.00 4 GLN A N 7
ATOM 9031 C CA . GLN A 1 10 ? -2.636 -6.077 7.716 1.00 0.00 4 GLN A CA 7
ATOM 9032 C C . GLN A 1 10 ? -4.166 -5.955 7.713 1.00 0.00 4 GLN A C 7
ATOM 9033 O O . GLN A 1 10 ? -4.817 -6.280 8.707 1.00 0.00 4 GLN A O 7
ATOM 9045 N N . ILE A 1 11 ? -4.735 -5.492 6.593 1.00 0.00 5 ILE A N 7
ATOM 9046 C CA . ILE A 1 11 ? -6.158 -5.132 6.451 1.00 0.00 5 ILE A CA 7
ATOM 9047 C C . ILE A 1 11 ? -6.811 -5.893 5.271 1.00 0.00 5 ILE A C 7
ATOM 9048 O O . ILE A 1 11 ? -6.132 -6.474 4.421 1.00 0.00 5 ILE A O 7
ATOM 9063 N N . THR A 1 12 ? -8.146 -5.916 5.247 1.00 0.00 6 THR A N 7
ATOM 9064 C CA . THR A 1 12 ? -9.022 -6.641 4.315 1.00 0.00 6 THR A CA 7
ATOM 9065 C C . THR A 1 12 ? -9.883 -5.639 3.533 1.00 0.00 6 THR A C 7
ATOM 9066 O O . THR A 1 12 ? -10.114 -4.527 4.008 1.00 0.00 6 THR A O 7
ATOM 9077 N N . ASP A 1 13 ? -10.367 -5.995 2.341 1.00 0.00 7 ASP A N 7
ATOM 9078 C CA . ASP A 1 13 ? -11.033 -5.075 1.401 1.00 0.00 7 ASP A CA 7
ATOM 9079 C C . ASP A 1 13 ? -12.170 -4.272 2.056 1.00 0.00 7 ASP A C 7
ATOM 9080 O O . ASP A 1 13 ? -12.179 -3.041 2.043 1.00 0.00 7 ASP A O 7
ATOM 9088 N N . ALA A 1 14 ? -13.072 -4.995 2.715 1.00 0.00 8 ALA A N 7
ATOM 9089 C CA . ALA A 1 14 ? -14.266 -4.475 3.371 1.00 0.00 8 ALA A CA 7
ATOM 9090 C C . ALA A 1 14 ? -13.946 -3.646 4.630 1.00 0.00 8 ALA A C 7
ATOM 9091 O O . ALA A 1 14 ? -14.766 -2.841 5.071 1.00 0.00 8 ALA A O 7
ATOM 9098 N N . THR A 1 15 ? -12.751 -3.830 5.196 1.00 0.00 9 THR A N 7
ATOM 9099 C CA . THR A 1 15 ? -12.273 -3.150 6.406 1.00 0.00 9 THR A CA 7
ATOM 9100 C C . THR A 1 15 ? -11.569 -1.841 6.050 1.00 0.00 9 THR A C 7
ATOM 9101 O O . THR A 1 15 ? -11.836 -0.809 6.666 1.00 0.00 9 THR A O 7
ATOM 9112 N N . PHE A 1 16 ? -10.693 -1.853 5.037 1.00 0.00 10 PHE A N 7
ATOM 9113 C CA . PHE A 1 16 ? -9.931 -0.653 4.673 1.00 0.00 10 PHE A CA 7
ATOM 9114 C C . PHE A 1 16 ? -10.819 0.384 3.974 1.00 0.00 10 PHE A C 7
ATOM 9115 O O . PHE A 1 16 ? -10.702 1.574 4.265 1.00 0.00 10 PHE A O 7
ATOM 9131 N N . GLU A 1 17 ? -11.754 -0.024 3.106 1.00 0.00 11 GLU A N 7
ATOM 9132 C CA . GLU A 1 17 ? -12.592 0.930 2.372 1.00 0.00 11 GLU A CA 7
ATOM 9133 C C . GLU A 1 17 ? -13.567 1.681 3.278 1.00 0.00 11 GLU A C 7
ATOM 9134 O O . GLU A 1 17 ? -13.800 2.880 3.099 1.00 0.00 11 GLU A O 7
ATOM 9144 N N . ALA A 1 18 ? -14.069 1.018 4.317 1.00 0.00 12 ALA A N 7
ATOM 9145 C CA . ALA A 1 18 ? -14.920 1.611 5.353 1.00 0.00 12 ALA A CA 7
ATOM 9146 C C . ALA A 1 18 ? -14.168 2.576 6.302 1.00 0.00 12 ALA A C 7
ATOM 9147 O O . ALA A 1 18 ? -14.810 3.288 7.077 1.00 0.00 12 ALA A O 7
ATOM 9154 N N . SER A 1 19 ? -12.834 2.624 6.225 1.00 0.00 13 SER A N 7
ATOM 9155 C CA . SER A 1 19 ? -11.979 3.512 7.029 1.00 0.00 13 SER A CA 7
ATOM 9156 C C . SER A 1 19 ? -11.292 4.603 6.200 1.00 0.00 13 SER A C 7
ATOM 9157 O O . SER A 1 19 ? -11.402 5.793 6.513 1.00 0.00 13 SER A O 7
ATOM 9164 N N . VAL A 1 20 ? -10.612 4.219 5.109 1.00 0.00 14 VAL A N 7
ATOM 9165 C CA . VAL A 1 20 ? -9.700 5.073 4.336 1.00 0.00 14 VAL A CA 7
ATOM 9166 C C . VAL A 1 20 ? -10.326 5.603 3.046 1.00 0.00 14 VAL A C 7
ATOM 9167 O O . VAL A 1 20 ? -10.121 6.762 2.699 1.00 0.00 14 VAL A O 7
ATOM 9180 N N . LEU A 1 21 ? -11.148 4.807 2.345 1.00 0.00 15 LEU A N 7
ATOM 9181 C CA . LEU A 1 21 ? -11.828 5.249 1.118 1.00 0.00 15 LEU A CA 7
ATOM 9182 C C . LEU A 1 21 ? -12.914 6.300 1.442 1.00 0.00 15 LEU A C 7
ATOM 9183 O O . LEU A 1 21 ? -13.183 7.187 0.632 1.00 0.00 15 LEU A O 7
ATOM 9198 N N . LYS A 1 22 ? -13.450 6.282 2.674 1.00 0.00 16 LYS A N 7
ATOM 9199 C CA . LYS A 1 22 ? -14.319 7.347 3.236 1.00 0.00 16 LYS A CA 7
ATOM 9200 C C . LYS A 1 22 ? -13.574 8.636 3.635 1.00 0.00 16 LYS A C 7
ATOM 9201 O O . LYS A 1 22 ? -14.216 9.646 3.913 1.00 0.00 16 LYS A O 7
ATOM 9216 N N . SER A 1 23 ? -12.241 8.607 3.684 1.00 0.00 17 SER A N 7
ATOM 9217 C CA . SER A 1 23 ? -11.385 9.714 4.125 1.00 0.00 17 SER A CA 7
ATOM 9218 C C . SER A 1 23 ? -10.908 10.588 2.959 1.00 0.00 17 SER A C 7
ATOM 9219 O O . SER A 1 23 ? -10.920 10.189 1.793 1.00 0.00 17 SER A O 7
ATOM 9226 N N . ALA A 1 24 ? -10.444 11.795 3.297 1.00 0.00 18 ALA A N 7
ATOM 9227 C CA . ALA A 1 24 ? -9.790 12.725 2.376 1.00 0.00 18 ALA A CA 7
ATOM 9228 C C . ALA A 1 24 ? -8.252 12.572 2.391 1.00 0.00 18 ALA A C 7
ATOM 9229 O O . ALA A 1 24 ? -7.556 13.085 1.512 1.00 0.00 18 ALA A O 7
ATOM 9236 N N . ILE A 1 25 ? -7.700 11.875 3.395 1.00 0.00 19 ILE A N 7
ATOM 9237 C CA . ILE A 1 25 ? -6.257 11.768 3.612 1.00 0.00 19 ILE A CA 7
ATOM 9238 C C . ILE A 1 25 ? -5.572 10.904 2.534 1.00 0.00 19 ILE A C 7
ATOM 9239 O O . ILE A 1 25 ? -6.187 9.950 2.038 1.00 0.00 19 ILE A O 7
ATOM 9254 N N . PRO A 1 26 ? -4.314 11.186 2.150 1.00 0.00 20 PRO A N 7
ATOM 9255 C CA . PRO A 1 26 ? -3.566 10.315 1.252 1.00 0.00 20 PRO A CA 7
ATOM 9256 C C . PRO A 1 26 ? -3.339 8.926 1.849 1.00 0.00 20 PRO A C 7
ATOM 9257 O O . PRO A 1 26 ? -3.079 8.773 3.045 1.00 0.00 20 PRO A O 7
ATOM 9265 N N . VAL A 1 27 ? -3.436 7.906 1.006 1.00 0.00 21 VAL A N 7
ATOM 9266 C CA . VAL A 1 27 ? -3.534 6.493 1.358 1.00 0.00 21 VAL A CA 7
ATOM 9267 C C . VAL A 1 27 ? -2.561 5.669 0.511 1.00 0.00 21 VAL A C 7
ATOM 9268 O O . VAL A 1 27 ? -2.470 5.837 -0.708 1.00 0.00 21 VAL A O 7
ATOM 9281 N N . LEU A 1 28 ? -1.849 4.766 1.179 1.00 0.00 22 LEU A N 7
ATOM 9282 C CA . LEU A 1 28 ? -0.856 3.855 0.620 1.00 0.00 22 LEU A CA 7
ATOM 9283 C C . LEU A 1 28 ? -1.269 2.405 0.888 1.00 0.00 22 LEU A C 7
ATOM 9284 O O . LEU A 1 28 ? -1.408 1.992 2.043 1.00 0.00 22 LEU A O 7
ATOM 9299 N N . ILE A 1 29 ? -1.422 1.638 -0.186 1.00 0.00 23 ILE A N 7
ATOM 9300 C CA . ILE A 1 29 ? -1.626 0.187 -0.172 1.00 0.00 23 ILE A CA 7
ATOM 9301 C C . ILE A 1 29 ? -0.324 -0.497 -0.582 1.00 0.00 23 ILE A C 7
ATOM 9302 O O . ILE A 1 29 ? 0.333 -0.051 -1.518 1.00 0.00 23 ILE A O 7
ATOM 9317 N N . ASP A 1 30 ? -0.001 -1.624 0.054 1.00 0.00 24 ASP A N 7
ATOM 9318 C CA . ASP A 1 30 ? 1.029 -2.564 -0.394 1.00 0.00 24 ASP A CA 7
ATOM 9319 C C . ASP A 1 30 ? 0.424 -3.963 -0.561 1.00 0.00 24 ASP A C 7
ATOM 9320 O O . ASP A 1 30 ? -0.060 -4.555 0.406 1.00 0.00 24 ASP A O 7
ATOM 9328 N N . PHE A 1 31 ? 0.446 -4.493 -1.781 1.00 0.00 25 PHE A N 7
ATOM 9329 C CA . PHE A 1 31 ? -0.016 -5.852 -2.075 1.00 0.00 25 PHE A CA 7
ATOM 9330 C C . PHE A 1 31 ? 1.095 -6.890 -1.889 1.00 0.00 25 PHE A C 7
ATOM 9331 O O . PHE A 1 31 ? 2.190 -6.734 -2.442 1.00 0.00 25 PHE A O 7
ATOM 9347 N N . TRP A 1 32 ? 0.825 -7.959 -1.129 1.00 0.00 26 TRP A N 7
ATOM 9348 C CA . TRP A 1 32 ? 1.813 -9.000 -0.808 1.00 0.00 26 TRP A CA 7
ATOM 9349 C C . TRP A 1 32 ? 1.171 -10.362 -0.520 1.00 0.00 26 TRP A C 7
ATOM 9350 O O . TRP A 1 32 ? -0.025 -10.450 -0.249 1.00 0.00 26 TRP A O 7
ATOM 9370 N N . ALA A 1 33 ? 1.978 -11.427 -0.537 1.00 0.00 27 ALA A N 7
ATOM 9371 C CA . ALA A 1 33 ? 1.599 -12.768 -0.082 1.00 0.00 27 ALA A CA 7
ATOM 9372 C C . ALA A 1 33 ? 2.799 -13.524 0.537 1.00 0.00 27 ALA A C 7
ATOM 9373 O O . ALA A 1 33 ? 3.936 -13.334 0.095 1.00 0.00 27 ALA A O 7
ATOM 9380 N N . PRO A 1 34 ? 2.581 -14.397 1.547 1.00 0.00 28 PRO A N 7
ATOM 9381 C CA . PRO A 1 34 ? 3.644 -15.111 2.266 1.00 0.00 28 PRO A CA 7
ATOM 9382 C C . PRO A 1 34 ? 4.377 -16.163 1.427 1.00 0.00 28 PRO A C 7
ATOM 9383 O O . PRO A 1 34 ? 5.447 -16.627 1.826 1.00 0.00 28 PRO A O 7
ATOM 9391 N N . TRP A 1 35 ? 3.844 -16.542 0.265 1.00 0.00 29 TRP A N 7
ATOM 9392 C CA . TRP A 1 35 ? 4.475 -17.489 -0.661 1.00 0.00 29 TRP A CA 7
ATOM 9393 C C . TRP A 1 35 ? 5.470 -16.843 -1.649 1.00 0.00 29 TRP A C 7
ATOM 9394 O O . TRP A 1 35 ? 6.104 -17.568 -2.411 1.00 0.00 29 TRP A O 7
ATOM 9414 N N . CYS A 1 36 ? 5.654 -15.510 -1.620 1.00 0.00 30 CYS A N 7
ATOM 9415 C CA . CYS A 1 36 ? 6.688 -14.824 -2.406 1.00 0.00 30 CYS A CA 7
ATOM 9416 C C . CYS A 1 36 ? 7.688 -14.053 -1.521 1.00 0.00 30 CYS A C 7
ATOM 9417 O O . CYS A 1 36 ? 7.322 -13.351 -0.579 1.00 0.00 30 CYS A O 7
ATOM 9424 N N . GLY A 1 37 ? 8.979 -14.206 -1.829 1.00 0.00 31 GLY A N 7
ATOM 9425 C CA . GLY A 1 37 ? 10.109 -13.709 -1.021 1.00 0.00 31 GLY A CA 7
ATOM 9426 C C . GLY A 1 37 ? 10.131 -12.188 -0.821 1.00 0.00 31 GLY A C 7
ATOM 9427 O O . GLY A 1 37 ? 9.980 -11.738 0.316 1.00 0.00 31 GLY A O 7
ATOM 9431 N N . PRO A 1 38 ? 10.262 -11.371 -1.887 1.00 0.00 32 PRO A N 7
ATOM 9432 C CA . PRO A 1 38 ? 10.283 -9.906 -1.760 1.00 0.00 32 PRO A CA 7
ATOM 9433 C C . PRO A 1 38 ? 8.964 -9.331 -1.219 1.00 0.00 32 PRO A C 7
ATOM 9434 O O . PRO A 1 38 ? 8.958 -8.246 -0.639 1.00 0.00 32 PRO A O 7
ATOM 9442 N N . CYS A 1 39 ? 7.853 -10.069 -1.351 1.00 0.00 33 CYS A N 7
ATOM 9443 C CA . CYS A 1 39 ? 6.543 -9.694 -0.821 1.00 0.00 33 CYS A CA 7
ATOM 9444 C C . CYS A 1 39 ? 6.541 -9.639 0.711 1.00 0.00 33 CYS A C 7
ATOM 9445 O O . CYS A 1 39 ? 6.201 -8.605 1.294 1.00 0.00 33 CYS A O 7
ATOM 9452 N N . ARG A 1 40 ? 6.964 -10.729 1.374 1.00 0.00 34 ARG A N 7
ATOM 9453 C CA . ARG A 1 40 ? 7.044 -10.798 2.853 1.00 0.00 34 ARG A CA 7
ATOM 9454 C C . ARG A 1 40 ? 8.281 -10.095 3.436 1.00 0.00 34 ARG A C 7
ATOM 9455 O O . ARG A 1 40 ? 8.213 -9.558 4.538 1.00 0.00 34 ARG A O 7
ATOM 9473 N N . ALA A 1 41 ? 9.371 -10.013 2.672 1.00 0.00 35 ALA A N 7
ATOM 9474 C CA . ALA A 1 41 ? 10.592 -9.298 3.058 1.00 0.00 35 ALA A CA 7
ATOM 9475 C C . ALA A 1 41 ? 10.454 -7.755 3.041 1.00 0.00 35 ALA A C 7
ATOM 9476 O O . ALA A 1 41 ? 11.330 -7.055 3.556 1.00 0.00 35 ALA A O 7
ATOM 9483 N N . MET A 1 42 ? 9.346 -7.213 2.513 1.00 0.00 36 MET A N 7
ATOM 9484 C CA . MET A 1 42 ? 9.003 -5.786 2.606 1.00 0.00 36 MET A CA 7
ATOM 9485 C C . MET A 1 42 ? 8.434 -5.397 3.984 1.00 0.00 36 MET A C 7
ATOM 9486 O O . MET A 1 42 ? 8.191 -4.222 4.227 1.00 0.00 36 MET A O 7
ATOM 9498 N N . GLY A 1 43 ? 8.256 -6.343 4.912 1.00 0.00 37 GLY A N 7
ATOM 9499 C CA . GLY A 1 43 ? 7.730 -6.094 6.265 1.00 0.00 37 GLY A CA 7
ATOM 9500 C C . GLY A 1 43 ? 8.427 -4.941 7.012 1.00 0.00 37 GLY A C 7
ATOM 9501 O O . GLY A 1 43 ? 7.751 -3.971 7.373 1.00 0.00 37 GLY A O 7
ATOM 9505 N N . PRO A 1 44 ? 9.766 -4.972 7.195 1.00 0.00 38 PRO A N 7
ATOM 9506 C CA . PRO A 1 44 ? 10.508 -3.863 7.813 1.00 0.00 38 PRO A CA 7
ATOM 9507 C C . PRO A 1 44 ? 10.588 -2.611 6.922 1.00 0.00 38 PRO A C 7
ATOM 9508 O O . PRO A 1 44 ? 10.747 -1.504 7.438 1.00 0.00 38 PRO A O 7
ATOM 9516 N N . VAL A 1 45 ? 10.428 -2.758 5.603 1.00 0.00 39 VAL A N 7
ATOM 9517 C CA . VAL A 1 45 ? 10.375 -1.645 4.644 1.00 0.00 39 VAL A CA 7
ATOM 9518 C C . VAL A 1 45 ? 9.108 -0.818 4.880 1.00 0.00 39 VAL A C 7
ATOM 9519 O O . VAL A 1 45 ? 9.223 0.355 5.229 1.00 0.00 39 VAL A O 7
ATOM 9532 N N . ILE A 1 46 ? 7.916 -1.429 4.778 1.00 0.00 40 ILE A N 7
ATOM 9533 C CA . ILE A 1 46 ? 6.627 -0.758 5.023 1.00 0.00 40 ILE A CA 7
ATOM 9534 C C . ILE A 1 46 ? 6.577 -0.158 6.437 1.00 0.00 40 ILE A C 7
ATOM 9535 O O . ILE A 1 46 ? 6.110 0.963 6.610 1.00 0.00 40 ILE A O 7
ATOM 9550 N N . ASP A 1 47 ? 7.097 -0.852 7.456 1.00 0.00 41 ASP A N 7
ATOM 9551 C CA . ASP A 1 47 ? 7.052 -0.397 8.850 1.00 0.00 41 ASP A CA 7
ATOM 9552 C C . ASP A 1 47 ? 7.933 0.842 9.146 1.00 0.00 41 ASP A C 7
ATOM 9553 O O . ASP A 1 47 ? 7.564 1.657 9.989 1.00 0.00 41 ASP A O 7
ATOM 9561 N N . GLU A 1 48 ? 9.053 1.028 8.438 1.00 0.00 42 GLU A N 7
ATOM 9562 C CA . GLU A 1 48 ? 9.847 2.269 8.519 1.00 0.00 42 GLU A CA 7
ATOM 9563 C C . GLU A 1 48 ? 9.109 3.454 7.887 1.00 0.00 42 GLU A C 7
ATOM 9564 O O . GLU A 1 48 ? 8.833 4.448 8.557 1.00 0.00 42 GLU A O 7
ATOM 9574 N N . LEU A 1 49 ? 8.781 3.347 6.596 1.00 0.00 43 LEU A N 7
ATOM 9575 C CA . LEU A 1 49 ? 8.171 4.421 5.807 1.00 0.00 43 LEU A CA 7
ATOM 9576 C C . LEU A 1 49 ? 6.789 4.801 6.354 1.00 0.00 43 LEU A C 7
ATOM 9577 O O . LEU A 1 49 ? 6.435 5.974 6.379 1.00 0.00 43 LEU A O 7
ATOM 9592 N N . ALA A 1 50 ? 6.063 3.839 6.924 1.00 0.00 44 ALA A N 7
ATOM 9593 C CA . ALA A 1 50 ? 4.811 4.095 7.628 1.00 0.00 44 ALA A CA 7
ATOM 9594 C C . ALA A 1 50 ? 4.931 5.156 8.737 1.00 0.00 44 ALA A C 7
ATOM 9595 O O . ALA A 1 50 ? 4.044 5.994 8.907 1.00 0.00 44 ALA A O 7
ATOM 9602 N N . ALA A 1 51 ? 6.046 5.146 9.466 1.00 0.00 45 ALA A N 7
ATOM 9603 C CA . ALA A 1 51 ? 6.335 6.108 10.526 1.00 0.00 45 ALA A CA 7
ATOM 9604 C C . ALA A 1 51 ? 6.949 7.419 10.000 1.00 0.00 45 ALA A C 7
ATOM 9605 O O . ALA A 1 51 ? 6.928 8.426 10.703 1.00 0.00 45 ALA A O 7
ATOM 9612 N N . GLU A 1 52 ? 7.473 7.440 8.770 1.00 0.00 46 GLU A N 7
ATOM 9613 C CA . GLU A 1 52 ? 7.960 8.682 8.153 1.00 0.00 46 GLU A CA 7
ATOM 9614 C C . GLU A 1 52 ? 6.794 9.599 7.746 1.00 0.00 46 GLU A C 7
ATOM 9615 O O . GLU A 1 52 ? 6.967 10.818 7.733 1.00 0.00 46 GLU A O 7
ATOM 9625 N N . TYR A 1 53 ? 5.613 9.042 7.447 1.00 0.00 47 TYR A N 7
ATOM 9626 C CA . TYR A 1 53 ? 4.457 9.808 6.968 1.00 0.00 47 TYR A CA 7
ATOM 9627 C C . TYR A 1 53 ? 3.358 10.048 8.036 1.00 0.00 47 TYR A C 7
ATOM 9628 O O . TYR A 1 53 ? 2.283 10.553 7.702 1.00 0.00 47 TYR A O 7
ATOM 9645 N N . GLU A 1 54 ? 3.567 9.647 9.296 1.00 0.00 48 GLU A N 7
ATOM 9646 C CA . GLU A 1 54 ? 2.490 9.442 10.280 1.00 0.00 48 GLU A CA 7
ATOM 9647 C C . GLU A 1 54 ? 1.607 10.683 10.532 1.00 0.00 48 GLU A C 7
ATOM 9648 O O . GLU A 1 54 ? 2.054 11.832 10.493 1.00 0.00 48 GLU A O 7
ATOM 9658 N N . GLY A 1 55 ? 0.318 10.437 10.784 1.00 0.00 49 GLY A N 7
ATOM 9659 C CA . GLY A 1 55 ? -0.701 11.448 11.103 1.00 0.00 49 GLY A CA 7
ATOM 9660 C C . GLY A 1 55 ? -1.237 12.244 9.895 1.00 0.00 49 GLY A C 7
ATOM 9661 O O . GLY A 1 55 ? -2.352 12.763 9.970 1.00 0.00 49 GLY A O 7
ATOM 9665 N N . LYS A 1 56 ? -0.487 12.308 8.785 1.00 0.00 50 LYS A N 7
ATOM 9666 C CA . LYS A 1 56 ? -0.839 13.040 7.547 1.00 0.00 50 LYS A CA 7
ATOM 9667 C C . LYS A 1 56 ? -1.087 12.126 6.334 1.00 0.00 50 LYS A C 7
ATOM 9668 O O . LYS A 1 56 ? -1.395 12.611 5.245 1.00 0.00 50 LYS A O 7
ATOM 9683 N N . VAL A 1 57 ? -0.924 10.815 6.527 1.00 0.00 51 VAL A N 7
ATOM 9684 C CA . VAL A 1 57 ? -0.918 9.734 5.529 1.00 0.00 51 VAL A CA 7
ATOM 9685 C C . VAL A 1 57 ? -1.379 8.444 6.221 1.00 0.00 51 VAL A C 7
ATOM 9686 O O . VAL A 1 57 ? -1.008 8.196 7.371 1.00 0.00 51 VAL A O 7
ATOM 9699 N N . LEU A 1 58 ? -2.174 7.623 5.528 1.00 0.00 52 LEU A N 7
ATOM 9700 C CA . LEU A 1 58 ? -2.684 6.332 6.006 1.00 0.00 52 LEU A CA 7
ATOM 9701 C C . LEU A 1 58 ? -2.027 5.180 5.224 1.00 0.00 52 LEU A C 7
ATOM 9702 O O . LEU A 1 58 ? -1.949 5.224 3.999 1.00 0.00 52 LEU A O 7
ATOM 9717 N N . ILE A 1 59 ? -1.541 4.155 5.929 1.00 0.00 53 ILE A N 7
ATOM 9718 C CA . ILE A 1 59 ? -0.725 3.067 5.375 1.00 0.00 53 ILE A CA 7
ATOM 9719 C C . ILE A 1 59 ? -1.292 1.706 5.795 1.00 0.00 53 ILE A C 7
ATOM 9720 O O . ILE A 1 59 ? -1.448 1.436 6.985 1.00 0.00 53 ILE A O 7
ATOM 9735 N N . VAL A 1 60 ? -1.566 0.844 4.813 1.00 0.00 54 VAL A N 7
ATOM 9736 C CA . VAL A 1 60 ? -2.106 -0.516 4.997 1.00 0.00 54 VAL A CA 7
ATOM 9737 C C . VAL A 1 60 ? -1.431 -1.502 4.037 1.00 0.00 54 VAL A C 7
ATOM 9738 O O . VAL A 1 60 ? -1.040 -1.124 2.927 1.00 0.00 54 VAL A O 7
ATOM 9751 N N . LYS A 1 61 ? -1.324 -2.778 4.421 1.00 0.00 55 LYS A N 7
ATOM 9752 C CA . LYS A 1 61 ? -0.939 -3.861 3.512 1.00 0.00 55 LYS A CA 7
ATOM 9753 C C . LYS A 1 61 ? -2.074 -4.865 3.323 1.00 0.00 55 LYS A C 7
ATOM 9754 O O . LYS A 1 61 ? -2.839 -5.139 4.256 1.00 0.00 55 LYS A O 7
ATOM 9769 N N . MET A 1 62 ? -2.201 -5.392 2.108 1.00 0.00 56 MET A N 7
ATOM 9770 C CA . MET A 1 62 ? -3.361 -6.151 1.633 1.00 0.00 56 MET A CA 7
ATOM 9771 C C . MET A 1 62 ? -2.882 -7.511 1.113 1.00 0.00 56 MET A C 7
ATOM 9772 O O . MET A 1 62 ? -2.055 -7.573 0.203 1.00 0.00 56 MET A O 7
ATOM 9784 N N . ASN A 1 63 ? -3.363 -8.600 1.714 1.00 0.00 57 ASN A N 7
ATOM 9785 C CA . ASN A 1 63 ? -2.830 -9.930 1.436 1.00 0.00 57 ASN A CA 7
ATOM 9786 C C . ASN A 1 63 ? -3.555 -10.590 0.255 1.00 0.00 57 ASN A C 7
ATOM 9787 O O . ASN A 1 63 ? -4.712 -10.990 0.363 1.00 0.00 57 ASN A O 7
ATOM 9797 N N . VAL A 1 64 ? -2.867 -10.728 -0.874 1.00 0.00 58 VAL A N 7
ATOM 9798 C CA . VAL A 1 64 ? -3.437 -11.270 -2.122 1.00 0.00 58 VAL A CA 7
ATOM 9799 C C . VAL A 1 64 ? -3.724 -12.779 -2.075 1.00 0.00 58 VAL A C 7
ATOM 9800 O O . VAL A 1 64 ? -4.377 -13.285 -2.980 1.00 0.00 58 VAL A O 7
ATOM 9813 N N . ASP A 1 65 ? -3.284 -13.490 -1.035 1.00 0.00 59 ASP A N 7
ATOM 9814 C CA . ASP A 1 65 ? -3.647 -14.902 -0.831 1.00 0.00 59 ASP A CA 7
ATOM 9815 C C . ASP A 1 65 ? -4.999 -15.038 -0.100 1.00 0.00 59 ASP A C 7
ATOM 9816 O O . ASP A 1 65 ? -5.812 -15.906 -0.425 1.00 0.00 59 ASP A O 7
ATOM 9824 N N . ASP A 1 66 ? -5.266 -14.135 0.850 1.00 0.00 60 ASP A N 7
ATOM 9825 C CA . ASP A 1 66 ? -6.519 -14.018 1.599 1.00 0.00 60 ASP A CA 7
ATOM 9826 C C . ASP A 1 66 ? -7.624 -13.318 0.782 1.00 0.00 60 ASP A C 7
ATOM 9827 O O . ASP A 1 66 ? -8.775 -13.748 0.807 1.00 0.00 60 ASP A O 7
ATOM 9835 N N . ASN A 1 67 ? -7.274 -12.248 0.060 1.00 0.00 61 ASN A N 7
ATOM 9836 C CA . ASN A 1 67 ? -8.215 -11.388 -0.663 1.00 0.00 61 ASN A CA 7
ATOM 9837 C C . ASN A 1 67 ? -7.722 -11.026 -2.089 1.00 0.00 61 ASN A C 7
ATOM 9838 O O . ASN A 1 67 ? -7.451 -9.862 -2.383 1.00 0.00 61 ASN A O 7
ATOM 9848 N N . PRO A 1 68 ? -7.658 -12.002 -3.023 1.00 0.00 62 PRO A N 7
ATOM 9849 C CA . PRO A 1 68 ? -7.265 -11.793 -4.427 1.00 0.00 62 PRO A CA 7
ATOM 9850 C C . PRO A 1 68 ? -8.211 -10.891 -5.240 1.00 0.00 62 PRO A C 7
ATOM 9851 O O . PRO A 1 68 ? -7.887 -10.499 -6.363 1.00 0.00 62 PRO A O 7
ATOM 9859 N N . ALA A 1 69 ? -9.371 -10.517 -4.691 1.00 0.00 63 ALA A N 7
ATOM 9860 C CA . ALA A 1 69 ? -10.296 -9.556 -5.302 1.00 0.00 63 ALA A CA 7
ATOM 9861 C C . ALA A 1 69 ? -9.826 -8.093 -5.139 1.00 0.00 63 ALA A C 7
ATOM 9862 O O . ALA A 1 69 ? -10.027 -7.270 -6.036 1.00 0.00 63 ALA A O 7
ATOM 9869 N N . THR A 1 70 ? -9.148 -7.771 -4.033 1.00 0.00 64 THR A N 7
ATOM 9870 C CA . THR A 1 70 ? -8.633 -6.432 -3.706 1.00 0.00 64 THR A CA 7
ATOM 9871 C C . THR A 1 70 ? -7.617 -5.917 -4.734 1.00 0.00 64 THR A C 7
ATOM 9872 O O . THR A 1 70 ? -7.794 -4.798 -5.208 1.00 0.00 64 THR A O 7
ATOM 9883 N N . PRO A 1 71 ? -6.580 -6.689 -5.131 1.00 0.00 65 PRO A N 7
ATOM 9884 C CA . PRO A 1 71 ? -5.648 -6.254 -6.172 1.00 0.00 65 PRO A CA 7
ATOM 9885 C C . PRO A 1 71 ? -6.344 -6.133 -7.535 1.00 0.00 65 PRO A C 7
ATOM 9886 O O . PRO A 1 71 ? -6.099 -5.186 -8.283 1.00 0.00 65 PRO A O 7
ATOM 9894 N N . SER A 1 72 ? -7.258 -7.060 -7.847 1.00 0.00 66 SER A N 7
ATOM 9895 C CA . SER A 1 72 ? -7.813 -7.244 -9.197 1.00 0.00 66 SER A CA 7
ATOM 9896 C C . SER A 1 72 ? -8.822 -6.169 -9.577 1.00 0.00 66 SER A C 7
ATOM 9897 O O . SER A 1 72 ? -9.020 -5.894 -10.764 1.00 0.00 66 SER A O 7
ATOM 9904 N N . LYS A 1 73 ? -9.371 -5.472 -8.575 1.00 0.00 67 LYS A N 7
ATOM 9905 C CA . LYS A 1 73 ? -10.257 -4.331 -8.788 1.00 0.00 67 LYS A CA 7
ATOM 9906 C C . LYS A 1 73 ? -9.501 -3.081 -9.269 1.00 0.00 67 LYS A C 7
ATOM 9907 O O . LYS A 1 73 ? -10.094 -2.246 -9.953 1.00 0.00 67 LYS A O 7
ATOM 9922 N N . TYR A 1 74 ? -8.202 -2.957 -8.944 1.00 0.00 68 TYR A N 7
ATOM 9923 C CA . TYR A 1 74 ? -7.321 -1.840 -9.336 1.00 0.00 68 TYR A CA 7
ATOM 9924 C C . TYR A 1 74 ? -6.359 -2.239 -10.483 1.00 0.00 68 TYR A C 7
ATOM 9925 O O . TYR A 1 74 ? -5.529 -1.446 -10.924 1.00 0.00 68 TYR A O 7
ATOM 9942 N N . GLY A 1 75 ? -6.501 -3.468 -10.981 1.00 0.00 69 GLY A N 7
ATOM 9943 C CA . GLY A 1 75 ? -5.802 -4.017 -12.151 1.00 0.00 69 GLY A CA 7
ATOM 9944 C C . GLY A 1 75 ? -4.586 -4.910 -11.847 1.00 0.00 69 GLY A C 7
ATOM 9945 O O . GLY A 1 75 ? -3.875 -5.313 -12.764 1.00 0.00 69 GLY A O 7
ATOM 9949 N N . ILE A 1 76 ? -4.341 -5.224 -10.573 1.00 0.00 70 ILE A N 7
ATOM 9950 C CA . ILE A 1 76 ? -3.236 -6.081 -10.108 1.00 0.00 70 ILE A CA 7
ATOM 9951 C C . ILE A 1 76 ? -3.673 -7.555 -10.035 1.00 0.00 70 ILE A C 7
ATOM 9952 O O . ILE A 1 76 ? -4.819 -7.862 -9.718 1.00 0.00 70 ILE A O 7
ATOM 9967 N N . ARG A 1 77 ? -2.769 -8.506 -10.309 1.00 0.00 71 ARG A N 7
ATOM 9968 C CA . ARG A 1 77 ? -3.020 -9.955 -10.141 1.00 0.00 71 ARG A CA 7
ATOM 9969 C C . ARG A 1 77 ? -2.621 -10.409 -8.727 1.00 0.00 71 ARG A C 7
ATOM 9970 O O . ARG A 1 77 ? -3.456 -10.398 -7.828 1.00 0.00 71 ARG A O 7
ATOM 9988 N N . ALA A 1 78 ? -1.354 -10.774 -8.534 1.00 0.00 72 ALA A N 7
ATOM 9989 C CA . ALA A 1 78 ? -0.797 -11.218 -7.248 1.00 0.00 72 ALA A CA 7
ATOM 9990 C C . ALA A 1 78 ? 0.739 -11.071 -7.225 1.00 0.00 72 ALA A C 7
ATOM 9991 O O . ALA A 1 78 ? 1.484 -12.014 -7.502 1.00 0.00 72 ALA A O 7
ATOM 9998 N N . ILE A 1 79 ? 1.201 -9.848 -6.952 1.00 0.00 73 ILE A N 7
ATOM 9999 C CA . ILE A 1 79 ? 2.599 -9.393 -7.116 1.00 0.00 73 ILE A CA 7
ATOM 10000 C C . ILE A 1 79 ? 3.004 -8.351 -6.048 1.00 0.00 73 ILE A C 7
ATOM 10001 O O . ILE A 1 79 ? 2.121 -7.667 -5.520 1.00 0.00 73 ILE A O 7
ATOM 10016 N N . PRO A 1 80 ? 4.308 -8.177 -5.748 1.00 0.00 74 PRO A N 7
ATOM 10017 C CA . PRO A 1 80 ? 4.801 -7.105 -4.879 1.00 0.00 74 PRO A CA 7
ATOM 10018 C C . PRO A 1 80 ? 4.691 -5.743 -5.583 1.00 0.00 74 PRO A C 7
ATOM 10019 O O . PRO A 1 80 ? 5.551 -5.350 -6.374 1.00 0.00 74 PRO A O 7
ATOM 10027 N N . THR A 1 81 ? 3.591 -5.028 -5.342 1.00 0.00 75 THR A N 7
ATOM 10028 C CA . THR A 1 81 ? 3.279 -3.694 -5.899 1.00 0.00 75 THR A CA 7
ATOM 10029 C C . THR A 1 81 ? 2.578 -2.818 -4.854 1.00 0.00 75 THR A C 7
ATOM 10030 O O . THR A 1 81 ? 1.714 -3.321 -4.128 1.00 0.00 75 THR A O 7
ATOM 10041 N N . LEU A 1 82 ? 2.885 -1.518 -4.813 1.00 0.00 76 LEU A N 7
ATOM 10042 C CA . LEU A 1 82 ? 2.216 -0.560 -3.929 1.00 0.00 76 LEU A CA 7
ATOM 10043 C C . LEU A 1 82 ? 1.487 0.528 -4.726 1.00 0.00 76 LEU A C 7
ATOM 10044 O O . LEU A 1 82 ? 1.937 0.921 -5.803 1.00 0.00 76 LEU A O 7
ATOM 10059 N N . ILE A 1 83 ? 0.350 0.990 -4.208 1.00 0.00 77 ILE A N 7
ATOM 10060 C CA . ILE A 1 83 ? -0.486 2.026 -4.834 1.00 0.00 77 ILE A CA 7
ATOM 10061 C C . ILE A 1 83 ? -0.633 3.247 -3.927 1.00 0.00 77 ILE A C 7
ATOM 10062 O O . ILE A 1 83 ? -1.011 3.108 -2.762 1.00 0.00 77 ILE A O 7
ATOM 10077 N N . LEU A 1 84 ? -0.360 4.435 -4.476 1.00 0.00 78 LEU A N 7
ATOM 10078 C CA . LEU A 1 84 ? -0.301 5.713 -3.762 1.00 0.00 78 LEU A CA 7
ATOM 10079 C C . LEU A 1 84 ? -1.360 6.689 -4.299 1.00 0.00 78 LEU A C 7
ATOM 10080 O O . LEU A 1 84 ? -1.274 7.197 -5.422 1.00 0.00 78 LEU A O 7
ATOM 10095 N N . PHE A 1 85 ? -2.385 6.926 -3.488 1.00 0.00 79 PHE A N 7
ATOM 10096 C CA . PHE A 1 85 ? -3.583 7.696 -3.857 1.00 0.00 79 PHE A CA 7
ATOM 10097 C C . PHE A 1 85 ? -4.135 8.577 -2.722 1.00 0.00 79 PHE A C 7
ATOM 10098 O O . PHE A 1 85 ? -3.544 8.681 -1.649 1.00 0.00 79 PHE A O 7
ATOM 10114 N N . LYS A 1 86 ? -5.237 9.285 -2.986 1.00 0.00 80 LYS A N 7
ATOM 10115 C CA . LYS A 1 86 ? -5.935 10.218 -2.079 1.00 0.00 80 LYS A CA 7
ATOM 10116 C C . LYS A 1 86 ? -7.448 10.151 -2.302 1.00 0.00 80 LYS A C 7
ATOM 10117 O O . LYS A 1 86 ? -7.871 9.610 -3.316 1.00 0.00 80 LYS A O 7
ATOM 10132 N N . ASN A 1 87 ? -8.253 10.688 -1.384 1.00 0.00 81 ASN A N 7
ATOM 10133 C CA . ASN A 1 87 ? -9.726 10.792 -1.508 1.00 0.00 81 ASN A CA 7
ATOM 10134 C C . ASN A 1 87 ? -10.473 9.459 -1.828 1.00 0.00 81 ASN A C 7
ATOM 10135 O O . ASN A 1 87 ? -11.644 9.486 -2.220 1.00 0.00 81 ASN A O 7
ATOM 10145 N N . GLY A 1 88 ? -9.815 8.293 -1.704 1.00 0.00 82 GLY A N 7
ATOM 10146 C CA . GLY A 1 88 ? -10.335 7.002 -2.175 1.00 0.00 82 GLY A CA 7
ATOM 10147 C C . GLY A 1 88 ? -10.314 6.806 -3.707 1.00 0.00 82 GLY A C 7
ATOM 10148 O O . GLY A 1 88 ? -11.096 6.005 -4.224 1.00 0.00 82 GLY A O 7
ATOM 10152 N N . GLU A 1 89 ? -9.462 7.522 -4.446 1.00 0.00 83 GLU A N 7
ATOM 10153 C CA . GLU A 1 89 ? -9.402 7.521 -5.921 1.00 0.00 83 GLU A CA 7
ATOM 10154 C C . GLU A 1 89 ? -7.949 7.481 -6.433 1.00 0.00 83 GLU A C 7
ATOM 10155 O O . GLU A 1 89 ? -7.146 8.375 -6.156 1.00 0.00 83 GLU A O 7
ATOM 10165 N N . VAL A 1 90 ? -7.600 6.430 -7.187 1.00 0.00 84 VAL A N 7
ATOM 10166 C CA . VAL A 1 90 ? -6.226 6.148 -7.654 1.00 0.00 84 VAL A CA 7
ATOM 10167 C C . VAL A 1 90 ? -5.660 7.235 -8.571 1.00 0.00 84 VAL A C 7
ATOM 10168 O O . VAL A 1 90 ? -6.371 7.784 -9.415 1.00 0.00 84 VAL A O 7
ATOM 10181 N N . VAL A 1 91 ? -4.355 7.507 -8.426 1.00 0.00 85 VAL A N 7
ATOM 10182 C CA . VAL A 1 91 ? -3.603 8.427 -9.314 1.00 0.00 85 VAL A CA 7
ATOM 10183 C C . VAL A 1 91 ? -2.264 7.854 -9.777 1.00 0.00 85 VAL A C 7
ATOM 10184 O O . VAL A 1 91 ? -1.845 8.110 -10.900 1.00 0.00 85 VAL A O 7
ATOM 10197 N N . GLU A 1 92 ? -1.594 7.061 -8.937 1.00 0.00 86 GLU A N 7
ATOM 10198 C CA . GLU A 1 92 ? -0.258 6.520 -9.221 1.00 0.00 86 GLU A CA 7
ATOM 10199 C C . GLU A 1 92 ? 0.006 5.208 -8.453 1.00 0.00 86 GLU A C 7
ATOM 10200 O O . GLU A 1 92 ? -0.549 4.955 -7.380 1.00 0.00 86 GLU A O 7
ATOM 10210 N N . GLN A 1 93 ? 0.880 4.369 -8.999 1.00 0.00 87 GLN A N 7
ATOM 10211 C CA . GLN A 1 93 ? 1.381 3.147 -8.375 1.00 0.00 87 GLN A CA 7
ATOM 10212 C C . GLN A 1 93 ? 2.895 2.994 -8.574 1.00 0.00 87 GLN A C 7
ATOM 10213 O O . GLN A 1 93 ? 3.488 3.646 -9.437 1.00 0.00 87 GLN A O 7
ATOM 10225 N N . VAL A 1 94 ? 3.494 2.048 -7.851 1.00 0.00 88 VAL A N 7
ATOM 10226 C CA . VAL A 1 94 ? 4.792 1.476 -8.237 1.00 0.00 88 VAL A CA 7
ATOM 10227 C C . VAL A 1 94 ? 4.830 -0.048 -8.081 1.00 0.00 88 VAL A C 7
ATOM 10228 O O . VAL A 1 94 ? 4.625 -0.600 -6.997 1.00 0.00 88 VAL A O 7
ATOM 10241 N N . THR A 1 95 ? 5.075 -0.731 -9.206 1.00 0.00 89 THR A N 7
ATOM 10242 C CA . THR A 1 95 ? 5.174 -2.195 -9.319 1.00 0.00 89 THR A CA 7
ATOM 10243 C C . THR A 1 95 ? 6.615 -2.705 -9.231 1.00 0.00 89 THR A C 7
ATOM 10244 O O . THR A 1 95 ? 7.560 -2.020 -9.642 1.00 0.00 89 THR A O 7
ATOM 10255 N N . GLY A 1 96 ? 6.790 -3.909 -8.682 1.00 0.00 90 GLY A N 7
ATOM 10256 C CA . GLY A 1 96 ? 8.088 -4.490 -8.338 1.00 0.00 90 GLY A CA 7
ATOM 10257 C C . GLY A 1 96 ? 8.607 -4.002 -6.981 1.00 0.00 90 GLY A C 7
ATOM 10258 O O . GLY A 1 96 ? 8.106 -3.026 -6.409 1.00 0.00 90 GLY A O 7
ATOM 10262 N N . ALA A 1 97 ? 9.625 -4.678 -6.452 1.00 0.00 91 ALA A N 7
ATOM 10263 C CA . ALA A 1 97 ? 10.229 -4.358 -5.164 1.00 0.00 91 ALA A CA 7
ATOM 10264 C C . ALA A 1 97 ? 11.172 -3.151 -5.275 1.00 0.00 91 ALA A C 7
ATOM 10265 O O . ALA A 1 97 ? 12.042 -3.092 -6.149 1.00 0.00 91 ALA A O 7
ATOM 10272 N N . VAL A 1 98 ? 11.007 -2.206 -4.351 1.00 0.00 92 VAL A N 7
ATOM 10273 C CA . VAL A 1 98 ? 11.816 -0.984 -4.181 1.00 0.00 92 VAL A CA 7
ATOM 10274 C C . VAL A 1 98 ? 12.193 -0.789 -2.712 1.00 0.00 92 VAL A C 7
ATOM 10275 O O . VAL A 1 98 ? 11.485 -1.247 -1.810 1.00 0.00 92 VAL A O 7
ATOM 10288 N N . SER A 1 99 ? 13.316 -0.113 -2.459 1.00 0.00 93 SER A N 7
ATOM 10289 C CA . SER A 1 99 ? 13.841 0.113 -1.109 1.00 0.00 93 SER A CA 7
ATOM 10290 C C . SER A 1 99 ? 12.993 1.123 -0.338 1.00 0.00 93 SER A C 7
ATOM 10291 O O . SER A 1 99 ? 12.423 2.040 -0.936 1.00 0.00 93 SER A O 7
ATOM 10298 N N . LYS A 1 100 ? 12.963 1.030 0.998 1.00 0.00 94 LYS A N 7
ATOM 10299 C CA . LYS A 1 100 ? 12.251 2.005 1.854 1.00 0.00 94 LYS A CA 7
ATOM 10300 C C . LYS A 1 100 ? 12.659 3.441 1.550 1.00 0.00 94 LYS A C 7
ATOM 10301 O O . LYS A 1 100 ? 11.813 4.323 1.471 1.00 0.00 94 LYS A O 7
ATOM 10316 N N . SER A 1 101 ? 13.944 3.648 1.269 1.00 0.00 95 SER A N 7
ATOM 10317 C CA . SER A 1 101 ? 14.555 4.919 0.902 1.00 0.00 95 SER A CA 7
ATOM 10318 C C . SER A 1 101 ? 13.967 5.490 -0.397 1.00 0.00 95 SER A C 7
ATOM 10319 O O . SER A 1 101 ? 13.645 6.674 -0.459 1.00 0.00 95 SER A O 7
ATOM 10326 N N . SER A 1 102 ? 13.745 4.641 -1.406 1.00 0.00 96 SER A N 7
ATOM 10327 C CA . SER A 1 102 ? 13.121 4.994 -2.686 1.00 0.00 96 SER A CA 7
ATOM 10328 C C . SER A 1 102 ? 11.646 5.367 -2.514 1.00 0.00 96 SER A C 7
ATOM 10329 O O . SER A 1 102 ? 11.178 6.347 -3.100 1.00 0.00 96 SER A O 7
ATOM 10336 N N . ILE A 1 103 ? 10.909 4.619 -1.684 1.00 0.00 97 ILE A N 7
ATOM 10337 C CA . ILE A 1 103 ? 9.487 4.845 -1.396 1.00 0.00 97 ILE A CA 7
ATOM 10338 C C . ILE A 1 103 ? 9.290 6.167 -0.637 1.00 0.00 97 ILE A C 7
ATOM 10339 O O . ILE A 1 103 ? 8.473 6.996 -1.041 1.00 0.00 97 ILE A O 7
ATOM 10354 N N . LYS A 1 104 ? 10.101 6.432 0.404 1.00 0.00 98 LYS A N 7
ATOM 10355 C CA . LYS A 1 104 ? 10.143 7.722 1.129 1.00 0.00 98 LYS A CA 7
ATOM 10356 C C . LYS A 1 104 ? 10.494 8.896 0.215 1.00 0.00 98 LYS A C 7
ATOM 10357 O O . LYS A 1 104 ? 9.795 9.912 0.218 1.00 0.00 98 LYS A O 7
ATOM 10372 N N . ASP A 1 105 ? 11.548 8.748 -0.585 1.00 0.00 99 ASP A N 7
ATOM 10373 C CA . ASP A 1 105 ? 12.011 9.781 -1.523 1.00 0.00 99 ASP A CA 7
ATOM 10374 C C . ASP A 1 105 ? 10.971 10.103 -2.609 1.00 0.00 99 ASP A C 7
ATOM 10375 O O . ASP A 1 105 ? 10.905 11.241 -3.062 1.00 0.00 99 ASP A O 7
ATOM 10383 N N . MET A 1 106 ? 10.107 9.152 -2.978 1.00 0.00 100 MET A N 7
ATOM 10384 C CA . MET A 1 106 ? 8.946 9.362 -3.850 1.00 0.00 100 MET A CA 7
ATOM 10385 C C . MET A 1 106 ? 7.799 10.099 -3.133 1.00 0.00 100 MET A C 7
ATOM 10386 O O . MET A 1 106 ? 7.281 11.099 -3.630 1.00 0.00 100 MET A O 7
ATOM 10398 N N . ILE A 1 107 ? 7.379 9.607 -1.966 1.00 0.00 101 ILE A N 7
ATOM 10399 C CA . ILE A 1 107 ? 6.181 10.097 -1.258 1.00 0.00 101 ILE A CA 7
ATOM 10400 C C . ILE A 1 107 ? 6.332 11.518 -0.705 1.00 0.00 101 ILE A C 7
ATOM 10401 O O . ILE A 1 107 ? 5.339 12.233 -0.567 1.00 0.00 101 ILE A O 7
ATOM 10416 N N . ALA A 1 108 ? 7.568 11.968 -0.523 1.00 0.00 102 ALA A N 7
ATOM 10417 C CA . ALA A 1 108 ? 7.914 13.346 -0.187 1.00 0.00 102 ALA A CA 7
ATOM 10418 C C . ALA A 1 108 ? 7.321 14.394 -1.160 1.00 0.00 102 ALA A C 7
ATOM 10419 O O . ALA A 1 108 ? 7.147 15.549 -0.776 1.00 0.00 102 ALA A O 7
ATOM 10426 N N . GLN A 1 109 ? 6.943 13.995 -2.386 1.00 0.00 103 GLN A N 7
ATOM 10427 C CA . GLN A 1 109 ? 6.229 14.837 -3.360 1.00 0.00 103 GLN A CA 7
ATOM 10428 C C . GLN A 1 109 ? 4.789 14.379 -3.660 1.00 0.00 103 GLN A C 7
ATOM 10429 O O . GLN A 1 109 ? 3.992 15.174 -4.159 1.00 0.00 103 GLN A O 7
ATOM 10441 N N . LYS A 1 110 ? 4.443 13.112 -3.373 1.00 0.00 104 LYS A N 7
ATOM 10442 C CA . LYS A 1 110 ? 3.152 12.513 -3.756 1.00 0.00 104 LYS A CA 7
ATOM 10443 C C . LYS A 1 110 ? 2.087 12.677 -2.672 1.00 0.00 104 LYS A C 7
ATOM 10444 O O . LYS A 1 110 ? 1.061 13.319 -2.906 1.00 0.00 104 LYS A O 7
ATOM 10459 N N . ALA A 1 111 ? 2.339 12.107 -1.488 1.00 0.00 105 ALA A N 7
ATOM 10460 C CA . ALA A 1 111 ? 1.433 12.202 -0.336 1.00 0.00 105 ALA A CA 7
ATOM 10461 C C . ALA A 1 111 ? 1.712 13.440 0.535 1.00 0.00 105 ALA A C 7
ATOM 10462 O O . ALA A 1 111 ? 0.778 14.074 1.024 1.00 0.00 105 ALA A O 7
ATOM 10469 N N . LEU A 1 112 ? 2.990 13.793 0.730 1.00 0.00 106 LEU A N 7
ATOM 10470 C CA . LEU A 1 112 ? 3.401 14.933 1.571 1.00 0.00 106 LEU A CA 7
ATOM 10471 C C . LEU A 1 112 ? 3.473 16.253 0.781 1.00 0.00 106 LEU A C 7
ATOM 10472 O O . LEU A 1 112 ? 3.292 17.337 1.346 1.00 0.00 106 LEU A O 7
ATOM 10487 N N . GLY A 1 113 ? 3.733 16.166 -0.528 1.00 0.00 107 GLY A N 7
ATOM 10488 C CA . GLY A 1 113 ? 3.808 17.320 -1.434 1.00 0.00 107 GLY A CA 7
ATOM 10489 C C . GLY A 1 113 ? 2.450 17.985 -1.715 1.00 0.00 107 GLY A C 7
ATOM 10490 O O . GLY A 1 113 ? 1.388 17.344 -1.652 1.00 0.00 107 GLY A O 7
ATOM 10494 N N . MET A 1 7 ? 1.398 3.999 10.467 1.00 0.00 1 MET A N 8
ATOM 10495 C CA . MET A 1 7 ? 1.821 2.912 11.358 1.00 0.00 1 MET A CA 8
ATOM 10496 C C . MET A 1 7 ? 1.948 1.562 10.632 1.00 0.00 1 MET A C 8
ATOM 10497 O O . MET A 1 7 ? 2.769 0.730 11.018 1.00 0.00 1 MET A O 8
ATOM 10509 N N . ALA A 1 8 ? 1.164 1.388 9.560 1.00 0.00 2 ALA A N 8
ATOM 10510 C CA . ALA A 1 8 ? 0.914 0.155 8.801 1.00 0.00 2 ALA A CA 8
ATOM 10511 C C . ALA A 1 8 ? 0.345 -1.032 9.608 1.00 0.00 2 ALA A C 8
ATOM 10512 O O . ALA A 1 8 ? 0.703 -1.292 10.761 1.00 0.00 2 ALA A O 8
ATOM 10519 N N . ALA A 1 9 ? -0.544 -1.780 8.954 1.00 0.00 3 ALA A N 8
ATOM 10520 C CA . ALA A 1 9 ? -1.139 -3.022 9.446 1.00 0.00 3 ALA A CA 8
ATOM 10521 C C . ALA A 1 9 ? -1.613 -3.902 8.278 1.00 0.00 3 ALA A C 8
ATOM 10522 O O . ALA A 1 9 ? -1.775 -3.422 7.151 1.00 0.00 3 ALA A O 8
ATOM 10529 N N . GLN A 1 10 ? -1.864 -5.182 8.554 1.00 0.00 4 GLN A N 8
ATOM 10530 C CA . GLN A 1 10 ? -2.448 -6.120 7.596 1.00 0.00 4 GLN A CA 8
ATOM 10531 C C . GLN A 1 10 ? -3.985 -5.995 7.624 1.00 0.00 4 GLN A C 8
ATOM 10532 O O . GLN A 1 10 ? -4.623 -6.377 8.611 1.00 0.00 4 GLN A O 8
ATOM 10544 N N . ILE A 1 11 ? -4.577 -5.447 6.553 1.00 0.00 5 ILE A N 8
ATOM 10545 C CA . ILE A 1 11 ? -5.999 -5.079 6.478 1.00 0.00 5 ILE A CA 8
ATOM 10546 C C . ILE A 1 11 ? -6.748 -5.926 5.418 1.00 0.00 5 ILE A C 8
ATOM 10547 O O . ILE A 1 11 ? -6.145 -6.649 4.615 1.00 0.00 5 ILE A O 8
ATOM 10562 N N . THR A 1 12 ? -8.079 -5.870 5.462 1.00 0.00 6 THR A N 8
ATOM 10563 C CA . THR A 1 12 ? -9.053 -6.697 4.740 1.00 0.00 6 THR A CA 8
ATOM 10564 C C . THR A 1 12 ? -9.865 -5.828 3.770 1.00 0.00 6 THR A C 8
ATOM 10565 O O . THR A 1 12 ? -10.049 -4.633 4.004 1.00 0.00 6 THR A O 8
ATOM 10576 N N . ASP A 1 13 ? -10.372 -6.419 2.687 1.00 0.00 7 ASP A N 8
ATOM 10577 C CA . ASP A 1 13 ? -11.003 -5.723 1.551 1.00 0.00 7 ASP A CA 8
ATOM 10578 C C . ASP A 1 13 ? -12.164 -4.792 1.949 1.00 0.00 7 ASP A C 8
ATOM 10579 O O . ASP A 1 13 ? -12.289 -3.675 1.444 1.00 0.00 7 ASP A O 8
ATOM 10587 N N . ALA A 1 14 ? -12.977 -5.261 2.895 1.00 0.00 8 ALA A N 8
ATOM 10588 C CA . ALA A 1 14 ? -14.144 -4.584 3.450 1.00 0.00 8 ALA A CA 8
ATOM 10589 C C . ALA A 1 14 ? -13.806 -3.640 4.623 1.00 0.00 8 ALA A C 8
ATOM 10590 O O . ALA A 1 14 ? -14.640 -2.820 5.023 1.00 0.00 8 ALA A O 8
ATOM 10597 N N . THR A 1 15 ? -12.598 -3.755 5.180 1.00 0.00 9 THR A N 8
ATOM 10598 C CA . THR A 1 15 ? -12.124 -3.003 6.355 1.00 0.00 9 THR A CA 8
ATOM 10599 C C . THR A 1 15 ? -11.327 -1.768 5.951 1.00 0.00 9 THR A C 8
ATOM 10600 O O . THR A 1 15 ? -11.512 -0.711 6.553 1.00 0.00 9 THR A O 8
ATOM 10611 N N . PHE A 1 16 ? -10.473 -1.860 4.924 1.00 0.00 10 PHE A N 8
ATOM 10612 C CA . PHE A 1 16 ? -9.609 -0.724 4.567 1.00 0.00 10 PHE A CA 8
ATOM 10613 C C . PHE A 1 16 ? -10.430 0.455 4.014 1.00 0.00 10 PHE A C 8
ATOM 10614 O O . PHE A 1 16 ? -10.205 1.610 4.371 1.00 0.00 10 PHE A O 8
ATOM 10630 N N . GLU A 1 17 ? -11.448 0.158 3.199 1.00 0.00 11 GLU A N 8
ATOM 10631 C CA . GLU A 1 17 ? -12.358 1.140 2.600 1.00 0.00 11 GLU A CA 8
ATOM 10632 C C . GLU A 1 17 ? -13.203 1.894 3.636 1.00 0.00 11 GLU A C 8
ATOM 10633 O O . GLU A 1 17 ? -13.504 3.075 3.461 1.00 0.00 11 GLU A O 8
ATOM 10643 N N . ALA A 1 18 ? -13.531 1.244 4.749 1.00 0.00 12 ALA A N 8
ATOM 10644 C CA . ALA A 1 18 ? -14.252 1.845 5.872 1.00 0.00 12 ALA A CA 8
ATOM 10645 C C . ALA A 1 18 ? -13.424 2.897 6.644 1.00 0.00 12 ALA A C 8
ATOM 10646 O O . ALA A 1 18 ? -13.992 3.664 7.425 1.00 0.00 12 ALA A O 8
ATOM 10653 N N . SER A 1 19 ? -12.109 2.973 6.385 1.00 0.00 13 SER A N 8
ATOM 10654 C CA . SER A 1 19 ? -11.208 4.007 6.923 1.00 0.00 13 SER A CA 8
ATOM 10655 C C . SER A 1 19 ? -10.680 4.980 5.861 1.00 0.00 13 SER A C 8
ATOM 10656 O O . SER A 1 19 ? -10.696 6.192 6.059 1.00 0.00 13 SER A O 8
ATOM 10663 N N . VAL A 1 20 ? -10.219 4.446 4.729 1.00 0.00 14 VAL A N 8
ATOM 10664 C CA . VAL A 1 20 ? -9.543 5.193 3.658 1.00 0.00 14 VAL A CA 8
ATOM 10665 C C . VAL A 1 20 ? -10.554 5.886 2.750 1.00 0.00 14 VAL A C 8
ATOM 10666 O O . VAL A 1 20 ? -10.522 7.105 2.596 1.00 0.00 14 VAL A O 8
ATOM 10679 N N . LEU A 1 21 ? -11.456 5.104 2.157 1.00 0.00 15 LEU A N 8
ATOM 10680 C CA . LEU A 1 21 ? -12.477 5.602 1.210 1.00 0.00 15 LEU A CA 8
ATOM 10681 C C . LEU A 1 21 ? -13.472 6.586 1.864 1.00 0.00 15 LEU A C 8
ATOM 10682 O O . LEU A 1 21 ? -14.114 7.362 1.155 1.00 0.00 15 LEU A O 8
ATOM 10697 N N . LYS A 1 22 ? -13.575 6.587 3.201 1.00 0.00 16 LYS A N 8
ATOM 10698 C CA . LYS A 1 22 ? -14.352 7.560 3.994 1.00 0.00 16 LYS A CA 8
ATOM 10699 C C . LYS A 1 22 ? -13.585 8.854 4.346 1.00 0.00 16 LYS A C 8
ATOM 10700 O O . LYS A 1 22 ? -14.152 9.738 4.993 1.00 0.00 16 LYS A O 8
ATOM 10715 N N . SER A 1 23 ? -12.317 8.980 3.942 1.00 0.00 17 SER A N 8
ATOM 10716 C CA . SER A 1 23 ? -11.393 10.057 4.320 1.00 0.00 17 SER A CA 8
ATOM 10717 C C . SER A 1 23 ? -10.827 10.830 3.117 1.00 0.00 17 SER A C 8
ATOM 10718 O O . SER A 1 23 ? -10.773 10.333 1.989 1.00 0.00 17 SER A O 8
ATOM 10725 N N . ALA A 1 24 ? -10.387 12.064 3.377 1.00 0.00 18 ALA A N 8
ATOM 10726 C CA . ALA A 1 24 ? -9.693 12.947 2.438 1.00 0.00 18 ALA A CA 8
ATOM 10727 C C . ALA A 1 24 ? -8.153 12.818 2.486 1.00 0.00 18 ALA A C 8
ATOM 10728 O O . ALA A 1 24 ? -7.455 13.444 1.682 1.00 0.00 18 ALA A O 8
ATOM 10735 N N . ILE A 1 25 ? -7.598 12.039 3.423 1.00 0.00 19 ILE A N 8
ATOM 10736 C CA . ILE A 1 25 ? -6.158 11.823 3.568 1.00 0.00 19 ILE A CA 8
ATOM 10737 C C . ILE A 1 25 ? -5.596 11.002 2.380 1.00 0.00 19 ILE A C 8
ATOM 10738 O O . ILE A 1 25 ? -6.287 10.107 1.879 1.00 0.00 19 ILE A O 8
ATOM 10753 N N . PRO A 1 26 ? -4.360 11.252 1.907 1.00 0.00 20 PRO A N 8
ATOM 10754 C CA . PRO A 1 26 ? -3.696 10.369 0.944 1.00 0.00 20 PRO A CA 8
ATOM 10755 C C . PRO A 1 26 ? -3.381 8.999 1.560 1.00 0.00 20 PRO A C 8
ATOM 10756 O O . PRO A 1 26 ? -3.049 8.901 2.745 1.00 0.00 20 PRO A O 8
ATOM 10764 N N . VAL A 1 27 ? -3.493 7.942 0.760 1.00 0.00 21 VAL A N 8
ATOM 10765 C CA . VAL A 1 27 ? -3.387 6.545 1.171 1.00 0.00 21 VAL A CA 8
ATOM 10766 C C . VAL A 1 27 ? -2.339 5.787 0.342 1.00 0.00 21 VAL A C 8
ATOM 10767 O O . VAL A 1 27 ? -2.145 6.037 -0.847 1.00 0.00 21 VAL A O 8
ATOM 10780 N N . LEU A 1 28 ? -1.696 4.817 0.996 1.00 0.00 22 LEU A N 8
ATOM 10781 C CA . LEU A 1 28 ? -0.707 3.894 0.445 1.00 0.00 22 LEU A CA 8
ATOM 10782 C C . LEU A 1 28 ? -1.119 2.440 0.717 1.00 0.00 22 LEU A C 8
ATOM 10783 O O . LEU A 1 28 ? -1.248 2.031 1.873 1.00 0.00 22 LEU A O 8
ATOM 10798 N N . ILE A 1 29 ? -1.275 1.660 -0.355 1.00 0.00 23 ILE A N 8
ATOM 10799 C CA . ILE A 1 29 ? -1.469 0.203 -0.322 1.00 0.00 23 ILE A CA 8
ATOM 10800 C C . ILE A 1 29 ? -0.163 -0.487 -0.713 1.00 0.00 23 ILE A C 8
ATOM 10801 O O . ILE A 1 29 ? 0.527 -0.031 -1.623 1.00 0.00 23 ILE A O 8
ATOM 10816 N N . ASP A 1 30 ? 0.133 -1.631 -0.099 1.00 0.00 24 ASP A N 8
ATOM 10817 C CA . ASP A 1 30 ? 1.136 -2.597 -0.557 1.00 0.00 24 ASP A CA 8
ATOM 10818 C C . ASP A 1 30 ? 0.516 -3.993 -0.689 1.00 0.00 24 ASP A C 8
ATOM 10819 O O . ASP A 1 30 ? 0.028 -4.552 0.293 1.00 0.00 24 ASP A O 8
ATOM 10827 N N . PHE A 1 31 ? 0.508 -4.559 -1.899 1.00 0.00 25 PHE A N 8
ATOM 10828 C CA . PHE A 1 31 ? -0.003 -5.907 -2.153 1.00 0.00 25 PHE A CA 8
ATOM 10829 C C . PHE A 1 31 ? 1.083 -6.971 -1.936 1.00 0.00 25 PHE A C 8
ATOM 10830 O O . PHE A 1 31 ? 2.177 -6.870 -2.498 1.00 0.00 25 PHE A O 8
ATOM 10846 N N . TRP A 1 32 ? 0.780 -8.002 -1.134 1.00 0.00 26 TRP A N 8
ATOM 10847 C CA . TRP A 1 32 ? 1.760 -9.032 -0.757 1.00 0.00 26 TRP A CA 8
ATOM 10848 C C . TRP A 1 32 ? 1.117 -10.394 -0.454 1.00 0.00 26 TRP A C 8
ATOM 10849 O O . TRP A 1 32 ? -0.081 -10.485 -0.199 1.00 0.00 26 TRP A O 8
ATOM 10869 N N . ALA A 1 33 ? 1.923 -11.457 -0.439 1.00 0.00 27 ALA A N 8
ATOM 10870 C CA . ALA A 1 33 ? 1.532 -12.786 0.025 1.00 0.00 27 ALA A CA 8
ATOM 10871 C C . ALA A 1 33 ? 2.730 -13.535 0.652 1.00 0.00 27 ALA A C 8
ATOM 10872 O O . ALA A 1 33 ? 3.855 -13.385 0.174 1.00 0.00 27 ALA A O 8
ATOM 10879 N N . PRO A 1 34 ? 2.515 -14.360 1.695 1.00 0.00 28 PRO A N 8
ATOM 10880 C CA . PRO A 1 34 ? 3.586 -15.066 2.416 1.00 0.00 28 PRO A CA 8
ATOM 10881 C C . PRO A 1 34 ? 4.291 -16.160 1.597 1.00 0.00 28 PRO A C 8
ATOM 10882 O O . PRO A 1 34 ? 5.379 -16.597 1.976 1.00 0.00 28 PRO A O 8
ATOM 10890 N N . TRP A 1 35 ? 3.705 -16.586 0.478 1.00 0.00 29 TRP A N 8
ATOM 10891 C CA . TRP A 1 35 ? 4.286 -17.569 -0.441 1.00 0.00 29 TRP A CA 8
ATOM 10892 C C . TRP A 1 35 ? 5.190 -16.960 -1.535 1.00 0.00 29 TRP A C 8
ATOM 10893 O O . TRP A 1 35 ? 5.731 -17.715 -2.352 1.00 0.00 29 TRP A O 8
ATOM 10913 N N . CYS A 1 36 ? 5.407 -15.637 -1.547 1.00 0.00 30 CYS A N 8
ATOM 10914 C CA . CYS A 1 36 ? 6.389 -14.982 -2.425 1.00 0.00 30 CYS A CA 8
ATOM 10915 C C . CYS A 1 36 ? 7.426 -14.157 -1.639 1.00 0.00 30 CYS A C 8
ATOM 10916 O O . CYS A 1 36 ? 7.095 -13.373 -0.749 1.00 0.00 30 CYS A O 8
ATOM 10923 N N . GLY A 1 37 ? 8.707 -14.345 -1.975 1.00 0.00 31 GLY A N 8
ATOM 10924 C CA . GLY A 1 37 ? 9.866 -13.805 -1.248 1.00 0.00 31 GLY A CA 8
ATOM 10925 C C . GLY A 1 37 ? 9.902 -12.271 -1.166 1.00 0.00 31 GLY A C 8
ATOM 10926 O O . GLY A 1 37 ? 9.777 -11.736 -0.058 1.00 0.00 31 GLY A O 8
ATOM 10930 N N . PRO A 1 38 ? 10.009 -11.533 -2.291 1.00 0.00 32 PRO A N 8
ATOM 10931 C CA . PRO A 1 38 ? 10.031 -10.067 -2.284 1.00 0.00 32 PRO A CA 8
ATOM 10932 C C . PRO A 1 38 ? 8.756 -9.444 -1.696 1.00 0.00 32 PRO A C 8
ATOM 10933 O O . PRO A 1 38 ? 8.807 -8.354 -1.138 1.00 0.00 32 PRO A O 8
ATOM 10941 N N . CYS A 1 39 ? 7.626 -10.156 -1.764 1.00 0.00 33 CYS A N 8
ATOM 10942 C CA . CYS A 1 39 ? 6.350 -9.728 -1.207 1.00 0.00 33 CYS A CA 8
ATOM 10943 C C . CYS A 1 39 ? 6.413 -9.589 0.322 1.00 0.00 33 CYS A C 8
ATOM 10944 O O . CYS A 1 39 ? 6.108 -8.526 0.864 1.00 0.00 33 CYS A O 8
ATOM 10951 N N . ARG A 1 40 ? 6.839 -10.646 1.029 1.00 0.00 34 ARG A N 8
ATOM 10952 C CA . ARG A 1 40 ? 6.959 -10.630 2.499 1.00 0.00 34 ARG A CA 8
ATOM 10953 C C . ARG A 1 40 ? 8.224 -9.912 2.989 1.00 0.00 34 ARG A C 8
ATOM 10954 O O . ARG A 1 40 ? 8.213 -9.341 4.074 1.00 0.00 34 ARG A O 8
ATOM 10972 N N . ALA A 1 41 ? 9.271 -9.842 2.162 1.00 0.00 35 ALA A N 8
ATOM 10973 C CA . ALA A 1 41 ? 10.492 -9.076 2.436 1.00 0.00 35 ALA A CA 8
ATOM 10974 C C . ALA A 1 41 ? 10.296 -7.542 2.406 1.00 0.00 35 ALA A C 8
ATOM 10975 O O . ALA A 1 41 ? 11.166 -6.806 2.872 1.00 0.00 35 ALA A O 8
ATOM 10982 N N . MET A 1 42 ? 9.142 -7.048 1.932 1.00 0.00 36 MET A N 8
ATOM 10983 C CA . MET A 1 42 ? 8.729 -5.651 2.089 1.00 0.00 36 MET A CA 8
ATOM 10984 C C . MET A 1 42 ? 8.318 -5.314 3.530 1.00 0.00 36 MET A C 8
ATOM 10985 O O . MET A 1 42 ? 8.171 -4.147 3.868 1.00 0.00 36 MET A O 8
ATOM 10997 N N . GLY A 1 43 ? 8.150 -6.303 4.400 1.00 0.00 37 GLY A N 8
ATOM 10998 C CA . GLY A 1 43 ? 7.714 -6.128 5.797 1.00 0.00 37 GLY A CA 8
ATOM 10999 C C . GLY A 1 43 ? 8.492 -5.043 6.575 1.00 0.00 37 GLY A C 8
ATOM 11000 O O . GLY A 1 43 ? 7.880 -4.055 6.997 1.00 0.00 37 GLY A O 8
ATOM 11004 N N . PRO A 1 44 ? 9.832 -5.149 6.701 1.00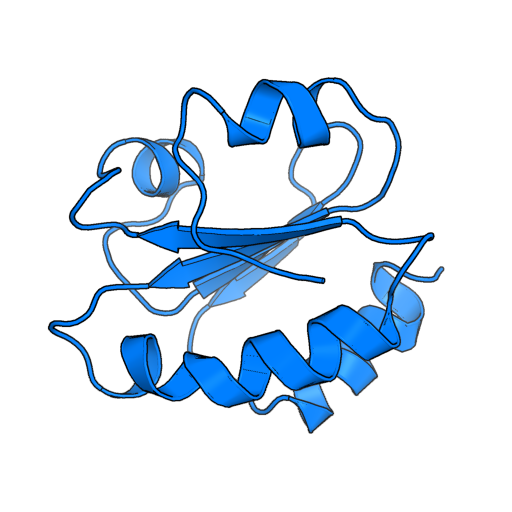 0.00 38 PRO A N 8
ATOM 11005 C CA . PRO A 1 44 ? 10.668 -4.118 7.332 1.00 0.00 38 PRO A CA 8
ATOM 11006 C C . PRO A 1 44 ? 10.818 -2.836 6.490 1.00 0.00 38 PRO A C 8
ATOM 11007 O O . PRO A 1 44 ? 11.299 -1.821 7.000 1.00 0.00 38 PRO A O 8
ATOM 11015 N N . VAL A 1 45 ? 10.400 -2.853 5.219 1.00 0.00 39 VAL A N 8
ATOM 11016 C CA . VAL A 1 45 ? 10.332 -1.665 4.353 1.00 0.00 39 VAL A CA 8
ATOM 11017 C C . VAL A 1 45 ? 9.077 -0.853 4.688 1.00 0.00 39 VAL A C 8
ATOM 11018 O O . VAL A 1 45 ? 9.211 0.276 5.158 1.00 0.00 39 VAL A O 8
ATOM 11031 N N . ILE A 1 46 ? 7.877 -1.435 4.528 1.00 0.00 40 ILE A N 8
ATOM 11032 C CA . ILE A 1 46 ? 6.582 -0.772 4.793 1.00 0.00 40 ILE A CA 8
ATOM 11033 C C . ILE A 1 46 ? 6.520 -0.225 6.226 1.00 0.00 40 ILE A C 8
ATOM 11034 O O . ILE A 1 46 ? 6.055 0.888 6.423 1.00 0.00 40 ILE A O 8
ATOM 11049 N N . ASP A 1 47 ? 7.023 -0.956 7.224 1.00 0.00 41 ASP A N 8
ATOM 11050 C CA . ASP A 1 47 ? 6.971 -0.554 8.635 1.00 0.00 41 ASP A CA 8
ATOM 11051 C C . ASP A 1 47 ? 7.767 0.730 8.961 1.00 0.00 41 ASP A C 8
ATOM 11052 O O . ASP A 1 47 ? 7.356 1.507 9.825 1.00 0.00 41 ASP A O 8
ATOM 11060 N N . GLU A 1 48 ? 8.878 1.001 8.266 1.00 0.00 42 GLU A N 8
ATOM 11061 C CA . GLU A 1 48 ? 9.717 2.177 8.545 1.00 0.00 42 GLU A CA 8
ATOM 11062 C C . GLU A 1 48 ? 9.204 3.447 7.856 1.00 0.00 42 GLU A C 8
ATOM 11063 O O . GLU A 1 48 ? 9.142 4.516 8.471 1.00 0.00 42 GLU A O 8
ATOM 11073 N N . LEU A 1 49 ? 8.795 3.344 6.591 1.00 0.00 43 LEU A N 8
ATOM 11074 C CA . LEU A 1 49 ? 8.171 4.421 5.831 1.00 0.00 43 LEU A CA 8
ATOM 11075 C C . LEU A 1 49 ? 6.772 4.739 6.354 1.00 0.00 43 LEU A C 8
ATOM 11076 O O . LEU A 1 49 ? 6.406 5.909 6.419 1.00 0.00 43 LEU A O 8
ATOM 11091 N N . ALA A 1 50 ? 6.039 3.740 6.854 1.00 0.00 44 ALA A N 8
ATOM 11092 C CA . ALA A 1 50 ? 4.739 3.957 7.488 1.00 0.00 44 ALA A CA 8
ATOM 11093 C C . ALA A 1 50 ? 4.802 4.949 8.663 1.00 0.00 44 ALA A C 8
ATOM 11094 O O . ALA A 1 50 ? 3.937 5.809 8.824 1.00 0.00 44 ALA A O 8
ATOM 11101 N N . ALA A 1 51 ? 5.855 4.838 9.469 1.00 0.00 45 ALA A N 8
ATOM 11102 C CA . ALA A 1 51 ? 6.121 5.712 10.605 1.00 0.00 45 ALA A CA 8
ATOM 11103 C C . ALA A 1 51 ? 6.673 7.095 10.202 1.00 0.00 45 ALA A C 8
ATOM 11104 O O . ALA A 1 51 ? 6.590 8.043 10.983 1.00 0.00 45 ALA A O 8
ATOM 11111 N N . GLU A 1 52 ? 7.211 7.234 8.986 1.00 0.00 46 GLU A N 8
ATOM 11112 C CA . GLU A 1 52 ? 7.637 8.544 8.468 1.00 0.00 46 GLU A CA 8
ATOM 11113 C C . GLU A 1 52 ? 6.462 9.385 7.971 1.00 0.00 46 GLU A C 8
ATOM 11114 O O . GLU A 1 52 ? 6.573 10.613 7.947 1.00 0.00 46 GLU A O 8
ATOM 11124 N N . TYR A 1 53 ? 5.325 8.772 7.620 1.00 0.00 47 TYR A N 8
ATOM 11125 C CA . TYR A 1 53 ? 4.157 9.505 7.130 1.00 0.00 47 TYR A CA 8
ATOM 11126 C C . TYR A 1 53 ? 2.980 9.621 8.113 1.00 0.00 47 TYR A C 8
ATOM 11127 O O . TYR A 1 53 ? 2.016 10.329 7.807 1.00 0.00 47 TYR A O 8
ATOM 11144 N N . GLU A 1 54 ? 2.986 8.903 9.244 1.00 0.00 48 GLU A N 8
ATOM 11145 C CA . GLU A 1 54 ? 1.761 8.624 10.011 1.00 0.00 48 GLU A CA 8
ATOM 11146 C C . GLU A 1 54 ? 1.013 9.886 10.501 1.00 0.00 48 GLU A C 8
ATOM 11147 O O . GLU A 1 54 ? 1.615 10.902 10.858 1.00 0.00 48 GLU A O 8
ATOM 11157 N N . GLY A 1 55 ? -0.323 9.817 10.490 1.00 0.00 49 GLY A N 8
ATOM 11158 C CA . GLY A 1 55 ? -1.235 10.918 10.839 1.00 0.00 49 GLY A CA 8
ATOM 11159 C C . GLY A 1 55 ? -1.517 11.905 9.694 1.00 0.00 49 GLY A C 8
ATOM 11160 O O . GLY A 1 55 ? -2.592 12.506 9.658 1.00 0.00 49 GLY A O 8
ATOM 11164 N N . LYS A 1 56 ? -0.606 12.039 8.718 1.00 0.00 50 LYS A N 8
ATOM 11165 C CA . LYS A 1 56 ? -0.753 12.857 7.488 1.00 0.00 50 LYS A CA 8
ATOM 11166 C C . LYS A 1 56 ? -1.082 12.025 6.236 1.00 0.00 50 LYS A C 8
ATOM 11167 O O . LYS A 1 56 ? -1.289 12.575 5.154 1.00 0.00 50 LYS A O 8
ATOM 11182 N N . VAL A 1 57 ? -1.096 10.699 6.394 1.00 0.00 51 VAL A N 8
ATOM 11183 C CA . VAL A 1 57 ? -1.059 9.641 5.373 1.00 0.00 51 VAL A CA 8
ATOM 11184 C C . VAL A 1 57 ? -1.605 8.372 6.027 1.00 0.00 51 VAL A C 8
ATOM 11185 O O . VAL A 1 57 ? -1.293 8.100 7.190 1.00 0.00 51 VAL A O 8
ATOM 11198 N N . LEU A 1 58 ? -2.396 7.586 5.295 1.00 0.00 52 LEU A N 8
ATOM 11199 C CA . LEU A 1 58 ? -2.903 6.286 5.745 1.00 0.00 52 LEU A CA 8
ATOM 11200 C C . LEU A 1 58 ? -2.151 5.163 5.015 1.00 0.00 52 LEU A C 8
ATOM 11201 O O . LEU A 1 58 ? -2.017 5.199 3.795 1.00 0.00 52 LEU A O 8
ATOM 11216 N N . ILE A 1 59 ? -1.651 4.172 5.748 1.00 0.00 53 ILE A N 8
ATOM 11217 C CA . ILE A 1 59 ? -0.829 3.076 5.213 1.00 0.00 53 ILE A CA 8
ATOM 11218 C C . ILE A 1 59 ? -1.409 1.718 5.619 1.00 0.00 53 ILE A C 8
ATOM 11219 O O . ILE A 1 59 ? -1.660 1.481 6.800 1.00 0.00 53 ILE A O 8
ATOM 11234 N N . VAL A 1 60 ? -1.584 0.817 4.649 1.00 0.00 54 VAL A N 8
ATOM 11235 C CA . VAL A 1 60 ? -2.093 -0.556 4.835 1.00 0.00 54 VAL A CA 8
ATOM 11236 C C . VAL A 1 60 ? -1.357 -1.547 3.927 1.00 0.00 54 VAL A C 8
ATOM 11237 O O . VAL A 1 60 ? -0.987 -1.185 2.807 1.00 0.00 54 VAL A O 8
ATOM 11250 N N . LYS A 1 61 ? -1.177 -2.806 4.353 1.00 0.00 55 LYS A N 8
ATOM 11251 C CA . LYS A 1 61 ? -0.774 -3.893 3.447 1.00 0.00 55 LYS A CA 8
ATOM 11252 C C . LYS A 1 61 ? -1.905 -4.905 3.249 1.00 0.00 55 LYS A C 8
ATOM 11253 O O . LYS A 1 61 ? -2.536 -5.353 4.212 1.00 0.00 55 LYS A O 8
ATOM 11268 N N . MET A 1 62 ? -2.160 -5.275 1.997 1.00 0.00 56 MET A N 8
ATOM 11269 C CA . MET A 1 62 ? -3.319 -6.064 1.581 1.00 0.00 56 MET A CA 8
ATOM 11270 C C . MET A 1 62 ? -2.837 -7.442 1.118 1.00 0.00 56 MET A C 8
ATOM 11271 O O . MET A 1 62 ? -2.085 -7.554 0.151 1.00 0.00 56 MET A O 8
ATOM 11283 N N . ASN A 1 63 ? -3.238 -8.493 1.833 1.00 0.00 57 ASN A N 8
ATOM 11284 C CA . ASN A 1 63 ? -2.766 -9.841 1.558 1.00 0.00 57 ASN A CA 8
ATOM 11285 C C . ASN A 1 63 ? -3.577 -10.450 0.413 1.00 0.00 57 ASN A C 8
ATOM 11286 O O . ASN A 1 63 ? -4.778 -10.671 0.562 1.00 0.00 57 ASN A O 8
ATOM 11296 N N . VAL A 1 64 ? -2.926 -10.743 -0.715 1.00 0.00 58 VAL A N 8
ATOM 11297 C CA . VAL A 1 64 ? -3.581 -11.234 -1.939 1.00 0.00 58 VAL A CA 8
ATOM 11298 C C . VAL A 1 64 ? -4.048 -12.697 -1.854 1.00 0.00 58 VAL A C 8
ATOM 11299 O O . VAL A 1 64 ? -4.798 -13.155 -2.717 1.00 0.00 58 VAL A O 8
ATOM 11312 N N . ASP A 1 65 ? -3.649 -13.428 -0.805 1.00 0.00 59 ASP A N 8
ATOM 11313 C CA . ASP A 1 65 ? -4.124 -14.796 -0.554 1.00 0.00 59 ASP A CA 8
ATOM 11314 C C . ASP A 1 65 ? -5.444 -14.800 0.252 1.00 0.00 59 ASP A C 8
ATOM 11315 O O . ASP A 1 65 ? -6.345 -15.598 -0.014 1.00 0.00 59 ASP A O 8
ATOM 11323 N N . ASP A 1 66 ? -5.589 -13.852 1.185 1.00 0.00 60 ASP A N 8
ATOM 11324 C CA . ASP A 1 66 ? -6.777 -13.610 2.019 1.00 0.00 60 ASP A CA 8
ATOM 11325 C C . ASP A 1 66 ? -7.818 -12.716 1.314 1.00 0.00 60 ASP A C 8
ATOM 11326 O O . ASP A 1 66 ? -9.019 -12.831 1.575 1.00 0.00 60 ASP A O 8
ATOM 11334 N N . ASN A 1 67 ? -7.362 -11.831 0.420 1.00 0.00 61 ASN A N 8
ATOM 11335 C CA . ASN A 1 67 ? -8.159 -10.809 -0.275 1.00 0.00 61 ASN A CA 8
ATOM 11336 C C . ASN A 1 67 ? -7.821 -10.776 -1.779 1.00 0.00 61 ASN A C 8
ATOM 11337 O O . ASN A 1 67 ? -7.207 -9.819 -2.248 1.00 0.00 61 ASN A O 8
ATOM 11347 N N . PRO A 1 68 ? -8.202 -11.798 -2.572 1.00 0.00 62 PRO A N 8
ATOM 11348 C CA . PRO A 1 68 ? -7.919 -11.843 -4.013 1.00 0.00 62 PRO A CA 8
ATOM 11349 C C . PRO A 1 68 ? -8.726 -10.805 -4.824 1.00 0.00 62 PRO A C 8
ATOM 11350 O O . PRO A 1 68 ? -8.377 -10.517 -5.966 1.00 0.00 62 PRO A O 8
ATOM 11358 N N . ALA A 1 69 ? -9.773 -10.205 -4.253 1.00 0.00 63 ALA A N 8
ATOM 11359 C CA . ALA A 1 69 ? -10.603 -9.178 -4.899 1.00 0.00 63 ALA A CA 8
ATOM 11360 C C . ALA A 1 69 ? -9.960 -7.775 -4.875 1.00 0.00 63 ALA A C 8
ATOM 11361 O O . ALA A 1 69 ? -10.089 -7.018 -5.836 1.00 0.00 63 ALA A O 8
ATOM 11368 N N . THR A 1 70 ? -9.229 -7.429 -3.808 1.00 0.00 64 THR A N 8
ATOM 11369 C CA . THR A 1 70 ? -8.594 -6.119 -3.619 1.00 0.00 64 THR A CA 8
ATOM 11370 C C . THR A 1 70 ? -7.537 -5.792 -4.687 1.00 0.00 64 THR A C 8
ATOM 11371 O O . THR A 1 70 ? -7.567 -4.679 -5.212 1.00 0.00 64 THR A O 8
ATOM 11382 N N . PRO A 1 71 ? -6.619 -6.707 -5.070 1.00 0.00 65 PRO A N 8
ATOM 11383 C CA . PRO A 1 71 ? -5.702 -6.458 -6.167 1.00 0.00 65 PRO A CA 8
ATOM 11384 C C . PRO A 1 71 ? -6.470 -6.403 -7.496 1.00 0.00 65 PRO A C 8
ATOM 11385 O O . PRO A 1 71 ? -6.244 -5.493 -8.296 1.00 0.00 65 PRO A O 8
ATOM 11393 N N . SER A 1 72 ? -7.436 -7.299 -7.723 1.00 0.00 66 SER A N 8
ATOM 11394 C CA . SER A 1 72 ? -8.097 -7.519 -8.995 1.00 0.00 66 SER A CA 8
ATOM 11395 C C . SER A 1 72 ? -8.957 -6.333 -9.411 1.00 0.00 66 SER A C 8
ATOM 11396 O O . SER A 1 72 ? -9.080 -6.036 -10.602 1.00 0.00 66 SER A O 8
ATOM 11403 N N . LYS A 1 73 ? -9.474 -5.593 -8.421 1.00 0.00 67 LYS A N 8
ATOM 11404 C CA . LYS A 1 73 ? -10.285 -4.387 -8.621 1.00 0.00 67 LYS A CA 8
ATOM 11405 C C . LYS A 1 73 ? -9.467 -3.105 -8.826 1.00 0.00 67 LYS A C 8
ATOM 11406 O O . LYS A 1 73 ? -9.996 -2.108 -9.312 1.00 0.00 67 LYS A O 8
ATOM 11421 N N . TYR A 1 74 ? -8.172 -3.165 -8.501 1.00 0.00 68 TYR A N 8
ATOM 11422 C CA . TYR A 1 74 ? -7.156 -2.144 -8.793 1.00 0.00 68 TYR A CA 8
ATOM 11423 C C . TYR A 1 74 ? -6.314 -2.521 -10.041 1.00 0.00 68 TYR A C 8
ATOM 11424 O O . TYR A 1 74 ? -5.440 -1.771 -10.470 1.00 0.00 68 TYR A O 8
ATOM 11441 N N . GLY A 1 75 ? -6.609 -3.678 -10.648 1.00 0.00 69 GLY A N 8
ATOM 11442 C CA . GLY A 1 75 ? -5.997 -4.182 -11.893 1.00 0.00 69 GLY A CA 8
ATOM 11443 C C . GLY A 1 75 ? -4.756 -5.070 -11.715 1.00 0.00 69 GLY A C 8
ATOM 11444 O O . GLY A 1 75 ? -3.957 -5.213 -12.644 1.00 0.00 69 GLY A O 8
ATOM 11448 N N . ILE A 1 76 ? -4.577 -5.656 -10.527 1.00 0.00 70 ILE A N 8
ATOM 11449 C CA . ILE A 1 76 ? -3.432 -6.478 -10.097 1.00 0.00 70 ILE A CA 8
ATOM 11450 C C . ILE A 1 76 ? -3.853 -7.953 -9.931 1.00 0.00 70 ILE A C 8
ATOM 11451 O O . ILE A 1 76 ? -5.018 -8.247 -9.661 1.00 0.00 70 ILE A O 8
ATOM 11466 N N . ARG A 1 77 ? -2.909 -8.893 -10.084 1.00 0.00 71 ARG A N 8
ATOM 11467 C CA . ARG A 1 77 ? -3.106 -10.319 -9.766 1.00 0.00 71 ARG A CA 8
ATOM 11468 C C . ARG A 1 77 ? -2.535 -10.673 -8.384 1.00 0.00 71 ARG A C 8
ATOM 11469 O O . ARG A 1 77 ? -3.251 -10.589 -7.394 1.00 0.00 71 ARG A O 8
ATOM 11487 N N . ALA A 1 78 ? -1.259 -11.052 -8.317 1.00 0.00 72 ALA A N 8
ATOM 11488 C CA . ALA A 1 78 ? -0.566 -11.441 -7.082 1.00 0.00 72 ALA A CA 8
ATOM 11489 C C . ALA A 1 78 ? 0.960 -11.215 -7.211 1.00 0.00 72 ALA A C 8
ATOM 11490 O O . ALA A 1 78 ? 1.722 -12.126 -7.543 1.00 0.00 72 ALA A O 8
ATOM 11497 N N . ILE A 1 79 ? 1.385 -9.970 -6.986 1.00 0.00 73 ILE A N 8
ATOM 11498 C CA . ILE A 1 79 ? 2.757 -9.474 -7.212 1.00 0.00 73 ILE A CA 8
ATOM 11499 C C . ILE A 1 79 ? 3.159 -8.400 -6.177 1.00 0.00 73 ILE A C 8
ATOM 11500 O O . ILE A 1 79 ? 2.277 -7.731 -5.628 1.00 0.00 73 ILE A O 8
ATOM 11515 N N . PRO A 1 80 ? 4.470 -8.196 -5.916 1.00 0.00 74 PRO A N 8
ATOM 11516 C CA . PRO A 1 80 ? 4.963 -7.152 -5.014 1.00 0.00 74 PRO A CA 8
ATOM 11517 C C . PRO A 1 80 ? 4.830 -5.754 -5.647 1.00 0.00 74 PRO A C 8
ATOM 11518 O O . PRO A 1 80 ? 5.752 -5.250 -6.289 1.00 0.00 74 PRO A O 8
ATOM 11526 N N . THR A 1 81 ? 3.667 -5.121 -5.473 1.00 0.00 75 THR A N 8
ATOM 11527 C CA . THR A 1 81 ? 3.313 -3.806 -6.031 1.00 0.00 75 THR A CA 8
ATOM 11528 C C . THR A 1 81 ? 2.632 -2.928 -4.982 1.00 0.00 75 THR A C 8
ATOM 11529 O O . THR A 1 81 ? 1.738 -3.394 -4.267 1.00 0.00 75 THR A O 8
ATOM 11540 N N . LEU A 1 82 ? 2.986 -1.640 -4.933 1.00 0.00 76 LEU A N 8
ATOM 11541 C CA . LEU A 1 82 ? 2.363 -0.635 -4.073 1.00 0.00 76 LEU A CA 8
ATOM 11542 C C . LEU A 1 82 ? 1.590 0.393 -4.908 1.00 0.00 76 LEU A C 8
ATOM 11543 O O . LEU A 1 82 ? 1.990 0.731 -6.022 1.00 0.00 76 LEU A O 8
ATOM 11558 N N . ILE A 1 83 ? 0.475 0.895 -4.377 1.00 0.00 77 ILE A N 8
ATOM 11559 C CA . ILE A 1 83 ? -0.342 1.938 -5.020 1.00 0.00 77 ILE A CA 8
ATOM 11560 C C . ILE A 1 83 ? -0.481 3.165 -4.114 1.00 0.00 77 ILE A C 8
ATOM 11561 O O . ILE A 1 83 ? -0.888 3.037 -2.957 1.00 0.00 77 ILE A O 8
ATOM 11576 N N . LEU A 1 84 ? -0.163 4.347 -4.655 1.00 0.00 78 LEU A N 8
ATOM 11577 C CA . LEU A 1 84 ? -0.210 5.639 -3.965 1.00 0.00 78 LEU A CA 8
ATOM 11578 C C . LEU A 1 84 ? -1.307 6.546 -4.547 1.00 0.00 78 LEU A C 8
ATOM 11579 O O . LEU A 1 84 ? -1.294 6.919 -5.718 1.00 0.00 78 LEU A O 8
ATOM 11594 N N . PHE A 1 85 ? -2.294 6.874 -3.719 1.00 0.00 79 PHE A N 8
ATOM 11595 C CA . PHE A 1 85 ? -3.512 7.576 -4.136 1.00 0.00 79 PHE A CA 8
ATOM 11596 C C . PHE A 1 85 ? -4.154 8.437 -3.038 1.00 0.00 79 PHE A C 8
ATOM 11597 O O . PHE A 1 85 ? -3.617 8.566 -1.942 1.00 0.00 79 PHE A O 8
ATOM 11613 N N . LYS A 1 86 ? -5.282 9.089 -3.342 1.00 0.00 80 LYS A N 8
ATOM 11614 C CA . LYS A 1 86 ? -6.051 9.945 -2.413 1.00 0.00 80 LYS A CA 8
ATOM 11615 C C . LYS A 1 86 ? -7.547 9.778 -2.650 1.00 0.00 80 LYS A C 8
ATOM 11616 O O . LYS A 1 86 ? -7.941 9.299 -3.708 1.00 0.00 80 LYS A O 8
ATOM 11631 N N . ASN A 1 87 ? -8.380 10.148 -1.676 1.00 0.00 81 ASN A N 8
ATOM 11632 C CA . ASN A 1 87 ? -9.851 10.191 -1.790 1.00 0.00 81 ASN A CA 8
ATOM 11633 C C . ASN A 1 87 ? -10.523 8.865 -2.255 1.00 0.00 81 ASN A C 8
ATOM 11634 O O . ASN A 1 87 ? -11.683 8.868 -2.674 1.00 0.00 81 ASN A O 8
ATOM 11644 N N . GLY A 1 88 ? -9.809 7.735 -2.214 1.00 0.00 82 GLY A N 8
ATOM 11645 C CA . GLY A 1 88 ? -10.252 6.448 -2.769 1.00 0.00 82 GLY A CA 8
ATOM 11646 C C . GLY A 1 88 ? -10.157 6.316 -4.299 1.00 0.00 82 GLY A C 8
ATOM 11647 O O . GLY A 1 88 ? -10.869 5.495 -4.869 1.00 0.00 82 GLY A O 8
ATOM 11651 N N . GLU A 1 89 ? -9.323 7.117 -4.976 1.00 0.00 83 GLU A N 8
ATOM 11652 C CA . GLU A 1 89 ? -9.178 7.138 -6.446 1.00 0.00 83 GLU A CA 8
ATOM 11653 C C . GLU A 1 89 ? -7.695 7.190 -6.870 1.00 0.00 83 GLU A C 8
ATOM 11654 O O . GLU A 1 89 ? -6.965 8.124 -6.541 1.00 0.00 83 GLU A O 8
ATOM 11664 N N . VAL A 1 90 ? -7.254 6.173 -7.614 1.00 0.00 84 VAL A N 8
ATOM 11665 C CA . VAL A 1 90 ? -5.851 5.958 -8.003 1.00 0.00 84 VAL A CA 8
ATOM 11666 C C . VAL A 1 90 ? -5.291 7.077 -8.888 1.00 0.00 84 VAL A C 8
ATOM 11667 O O . VAL A 1 90 ? -5.979 7.600 -9.769 1.00 0.00 84 VAL A O 8
ATOM 11680 N N . VAL A 1 91 ? -4.013 7.412 -8.667 1.00 0.00 85 VAL A N 8
ATOM 11681 C CA . VAL A 1 91 ? -3.251 8.365 -9.507 1.00 0.00 85 VAL A CA 8
ATOM 11682 C C . VAL A 1 91 ? -1.902 7.801 -9.977 1.00 0.00 85 VAL A C 8
ATOM 11683 O O . VAL A 1 91 ? -1.477 8.105 -11.089 1.00 0.00 85 VAL A O 8
ATOM 11696 N N . GLU A 1 92 ? -1.238 6.969 -9.168 1.00 0.00 86 GLU A N 8
ATOM 11697 C CA . GLU A 1 92 ? 0.058 6.362 -9.506 1.00 0.00 86 GLU A CA 8
ATOM 11698 C C . GLU A 1 92 ? 0.323 5.067 -8.707 1.00 0.00 86 GLU A C 8
ATOM 11699 O O . GLU A 1 92 ? -0.173 4.866 -7.600 1.00 0.00 86 GLU A O 8
ATOM 11709 N N . GLN A 1 93 ? 1.124 4.166 -9.277 1.00 0.00 87 GLN A N 8
ATOM 11710 C CA . GLN A 1 93 ? 1.584 2.929 -8.639 1.00 0.00 87 GLN A CA 8
ATOM 11711 C C . GLN A 1 93 ? 3.094 2.710 -8.827 1.00 0.00 87 GLN A C 8
ATOM 11712 O O . GLN A 1 93 ? 3.715 3.302 -9.714 1.00 0.00 87 GLN A O 8
ATOM 11724 N N . VAL A 1 94 ? 3.664 1.796 -8.030 1.00 0.00 88 VAL A N 8
ATOM 11725 C CA . VAL A 1 94 ? 5.023 1.255 -8.232 1.00 0.00 88 VAL A CA 8
ATOM 11726 C C . VAL A 1 94 ? 4.997 -0.272 -8.156 1.00 0.00 88 VAL A C 8
ATOM 11727 O O . VAL A 1 94 ? 4.764 -0.844 -7.087 1.00 0.00 88 VAL A O 8
ATOM 11740 N N . THR A 1 95 ? 5.221 -0.934 -9.294 1.00 0.00 89 THR A N 8
ATOM 11741 C CA . THR A 1 95 ? 5.381 -2.396 -9.386 1.00 0.00 89 THR A CA 8
ATOM 11742 C C . THR A 1 95 ? 6.849 -2.821 -9.267 1.00 0.00 89 THR A C 8
ATOM 11743 O O . THR A 1 95 ? 7.758 -2.099 -9.697 1.00 0.00 89 THR A O 8
ATOM 11754 N N . GLY A 1 96 ? 7.091 -3.996 -8.680 1.00 0.00 90 GLY A N 8
ATOM 11755 C CA . GLY A 1 96 ? 8.427 -4.470 -8.306 1.00 0.00 90 GLY A CA 8
ATOM 11756 C C . GLY A 1 96 ? 8.930 -3.873 -6.979 1.00 0.00 90 GLY A C 8
ATOM 11757 O O . GLY A 1 96 ? 8.354 -2.930 -6.428 1.00 0.00 90 GLY A O 8
ATOM 11761 N N . ALA A 1 97 ? 10.015 -4.438 -6.448 1.00 0.00 91 ALA A N 8
ATOM 11762 C CA . ALA A 1 97 ? 10.600 -4.037 -5.179 1.00 0.00 91 ALA A CA 8
ATOM 11763 C C . ALA A 1 97 ? 11.392 -2.723 -5.304 1.00 0.00 91 ALA A C 8
ATOM 11764 O O . ALA A 1 97 ? 12.233 -2.549 -6.194 1.00 0.00 91 ALA A O 8
ATOM 11771 N N . VAL A 1 98 ? 11.150 -1.824 -4.356 1.00 0.00 92 VAL A N 8
ATOM 11772 C CA . VAL A 1 98 ? 11.873 -0.558 -4.145 1.00 0.00 92 VAL A CA 8
ATOM 11773 C C . VAL A 1 98 ? 12.222 -0.404 -2.661 1.00 0.00 92 VAL A C 8
ATOM 11774 O O . VAL A 1 98 ? 11.529 -0.942 -1.795 1.00 0.00 92 VAL A O 8
ATOM 11787 N N . SER A 1 99 ? 13.316 0.292 -2.354 1.00 0.00 93 SER A N 8
ATOM 11788 C CA . SER A 1 99 ? 13.806 0.466 -0.973 1.00 0.00 93 SER A CA 8
ATOM 11789 C C . SER A 1 99 ? 12.972 1.486 -0.203 1.00 0.00 93 SER A C 8
ATOM 11790 O O . SER A 1 99 ? 12.440 2.432 -0.787 1.00 0.00 93 SER A O 8
ATOM 11797 N N . LYS A 1 100 ? 12.899 1.361 1.132 1.00 0.00 94 LYS A N 8
ATOM 11798 C CA . LYS A 1 100 ? 12.192 2.318 2.011 1.00 0.00 94 LYS A CA 8
ATOM 11799 C C . LYS A 1 100 ? 12.657 3.759 1.803 1.00 0.00 94 LYS A C 8
ATOM 11800 O O . LYS A 1 100 ? 11.840 4.673 1.771 1.00 0.00 94 LYS A O 8
ATOM 11815 N N . SER A 1 101 ? 13.951 3.945 1.581 1.00 0.00 95 SER A N 8
ATOM 11816 C CA . SER A 1 101 ? 14.585 5.205 1.203 1.00 0.00 95 SER A CA 8
ATOM 11817 C C . SER A 1 101 ? 13.977 5.820 -0.063 1.00 0.00 95 SER A C 8
ATOM 11818 O O . SER A 1 101 ? 13.540 6.972 -0.044 1.00 0.00 95 SER A O 8
ATOM 11825 N N . SER A 1 102 ? 13.862 5.031 -1.129 1.00 0.00 96 SER A N 8
ATOM 11826 C CA . SER A 1 102 ? 13.259 5.418 -2.415 1.00 0.00 96 SER A CA 8
ATOM 11827 C C . SER A 1 102 ? 11.772 5.766 -2.287 1.00 0.00 96 SER A C 8
ATOM 11828 O O . SER A 1 102 ? 11.313 6.768 -2.837 1.00 0.00 96 SER A O 8
ATOM 11835 N N . ILE A 1 103 ? 11.016 4.966 -1.528 1.00 0.00 97 ILE A N 8
ATOM 11836 C CA . ILE A 1 103 ? 9.580 5.149 -1.299 1.00 0.00 97 ILE A CA 8
ATOM 11837 C C . ILE A 1 103 ? 9.311 6.429 -0.481 1.00 0.00 97 ILE A C 8
ATOM 11838 O O . ILE A 1 103 ? 8.453 7.226 -0.863 1.00 0.00 97 ILE A O 8
ATOM 11853 N N . LYS A 1 104 ? 10.089 6.700 0.580 1.00 0.00 98 LYS A N 8
ATOM 11854 C CA . LYS A 1 104 ? 10.037 7.968 1.344 1.00 0.00 98 LYS A CA 8
ATOM 11855 C C . LYS A 1 104 ? 10.434 9.175 0.495 1.00 0.00 98 LYS A C 8
ATOM 11856 O O . LYS A 1 104 ? 9.728 10.180 0.494 1.00 0.00 98 LYS A O 8
ATOM 11871 N N . ASP A 1 105 ? 11.532 9.067 -0.251 1.00 0.00 99 ASP A N 8
ATOM 11872 C CA . ASP A 1 105 ? 12.022 10.139 -1.132 1.00 0.00 99 ASP A CA 8
ATOM 11873 C C . ASP A 1 105 ? 11.020 10.496 -2.247 1.00 0.00 99 ASP A C 8
ATOM 11874 O O . ASP A 1 105 ? 10.957 11.652 -2.663 1.00 0.00 99 ASP A O 8
ATOM 11882 N N . MET A 1 106 ? 10.185 9.542 -2.673 1.00 0.00 100 MET A N 8
ATOM 11883 C CA . MET A 1 106 ? 9.002 9.770 -3.505 1.00 0.00 100 MET A CA 8
ATOM 11884 C C . MET A 1 106 ? 7.857 10.430 -2.713 1.00 0.00 100 MET A C 8
ATOM 11885 O O . MET A 1 106 ? 7.391 11.512 -3.072 1.00 0.00 100 MET A O 8
ATOM 11897 N N . ILE A 1 107 ? 7.379 9.816 -1.627 1.00 0.00 101 ILE A N 8
ATOM 11898 C CA . ILE A 1 107 ? 6.163 10.276 -0.921 1.00 0.00 101 ILE A CA 8
ATOM 11899 C C . ILE A 1 107 ? 6.296 11.658 -0.280 1.00 0.00 101 ILE A C 8
ATOM 11900 O O . ILE A 1 107 ? 5.296 12.373 -0.149 1.00 0.00 101 ILE A O 8
ATOM 11915 N N . ALA A 1 108 ? 7.525 12.088 -0.021 1.00 0.00 102 ALA A N 8
ATOM 11916 C CA . ALA A 1 108 ? 7.861 13.450 0.381 1.00 0.00 102 ALA A CA 8
ATOM 11917 C C . ALA A 1 108 ? 7.283 14.560 -0.531 1.00 0.00 102 ALA A C 8
ATOM 11918 O O . ALA A 1 108 ? 7.083 15.679 -0.058 1.00 0.00 102 ALA A O 8
ATOM 11925 N N . GLN A 1 109 ? 6.969 14.258 -1.799 1.00 0.00 103 GLN A N 8
ATOM 11926 C CA . GLN A 1 109 ? 6.184 15.151 -2.664 1.00 0.00 103 GLN A CA 8
ATOM 11927 C C . GLN A 1 109 ? 4.752 14.680 -2.973 1.00 0.00 103 GLN A C 8
ATOM 11928 O O . GLN A 1 109 ? 3.854 15.504 -3.139 1.00 0.00 103 GLN A O 8
ATOM 11940 N N . LYS A 1 110 ? 4.536 13.363 -3.054 1.00 0.00 104 LYS A N 8
ATOM 11941 C CA . LYS A 1 110 ? 3.254 12.753 -3.475 1.00 0.00 104 LYS A CA 8
ATOM 11942 C C . LYS A 1 110 ? 2.152 12.925 -2.431 1.00 0.00 104 LYS A C 8
ATOM 11943 O O . LYS A 1 110 ? 1.097 13.479 -2.730 1.00 0.00 104 LYS A O 8
ATOM 11958 N N . ALA A 1 111 ? 2.417 12.452 -1.211 1.00 0.00 105 ALA A N 8
ATOM 11959 C CA . ALA A 1 111 ? 1.473 12.535 -0.090 1.00 0.00 105 ALA A CA 8
ATOM 11960 C C . ALA A 1 111 ? 1.720 13.753 0.819 1.00 0.00 105 ALA A C 8
ATOM 11961 O O . ALA A 1 111 ? 0.768 14.376 1.294 1.00 0.00 105 ALA A O 8
ATOM 11968 N N . LEU A 1 112 ? 2.992 14.099 1.069 1.00 0.00 106 LEU A N 8
ATOM 11969 C CA . LEU A 1 112 ? 3.380 15.152 2.028 1.00 0.00 106 LEU A CA 8
ATOM 11970 C C . LEU A 1 112 ? 3.513 16.541 1.383 1.00 0.00 106 LEU A C 8
ATOM 11971 O O . LEU A 1 112 ? 3.456 17.562 2.075 1.00 0.00 106 LEU A O 8
ATOM 11986 N N . GLY A 1 113 ? 3.698 16.590 0.060 1.00 0.00 107 GLY A N 8
ATOM 11987 C CA . GLY A 1 113 ? 3.820 17.829 -0.720 1.00 0.00 107 GLY A CA 8
ATOM 11988 C C . GLY A 1 113 ? 2.519 18.644 -0.805 1.00 0.00 107 GLY A C 8
ATOM 11989 O O . GLY A 1 113 ? 1.401 18.106 -0.781 1.00 0.00 107 GLY A O 8
ATOM 11993 N N . MET A 1 7 ? 2.160 2.898 11.657 1.00 0.00 1 MET A N 9
ATOM 11994 C CA . MET A 1 7 ? 0.696 2.790 11.583 1.00 0.00 1 MET A CA 9
ATOM 11995 C C . MET A 1 7 ? 0.212 1.590 10.757 1.00 0.00 1 MET A C 9
ATOM 11996 O O . MET A 1 7 ? -0.943 1.183 10.885 1.00 0.00 1 MET A O 9
ATOM 12008 N N . ALA A 1 8 ? 1.070 1.038 9.892 1.00 0.00 2 ALA A N 9
ATOM 12009 C CA . ALA A 1 8 ? 0.695 0.027 8.902 1.00 0.00 2 ALA A CA 9
ATOM 12010 C C . ALA A 1 8 ? 0.251 -1.302 9.533 1.00 0.00 2 ALA A C 9
ATOM 12011 O O . ALA A 1 8 ? 0.862 -1.804 10.480 1.00 0.00 2 ALA A O 9
ATOM 12018 N N . ALA A 1 9 ? -0.810 -1.881 8.969 1.00 0.00 3 ALA A N 9
ATOM 12019 C CA . ALA A 1 9 ? -1.397 -3.154 9.375 1.00 0.00 3 ALA A CA 9
ATOM 12020 C C . ALA A 1 9 ? -1.973 -3.949 8.191 1.00 0.00 3 ALA A C 9
ATOM 12021 O O . ALA A 1 9 ? -2.129 -3.424 7.085 1.00 0.00 3 ALA A O 9
ATOM 12028 N N . GLN A 1 10 ? -2.287 -5.225 8.443 1.00 0.00 4 GLN A N 9
ATOM 12029 C CA . GLN A 1 10 ? -2.926 -6.145 7.500 1.00 0.00 4 GLN A CA 9
ATOM 12030 C C . GLN A 1 10 ? -4.457 -5.966 7.503 1.00 0.00 4 GLN A C 9
ATOM 12031 O O . GLN A 1 10 ? -5.105 -6.275 8.506 1.00 0.00 4 GLN A O 9
ATOM 12043 N N . ILE A 1 11 ? -5.022 -5.461 6.398 1.00 0.00 5 ILE A N 9
ATOM 12044 C CA . ILE A 1 11 ? -6.434 -5.040 6.272 1.00 0.00 5 ILE A CA 9
ATOM 12045 C C . ILE A 1 11 ? -7.115 -5.748 5.077 1.00 0.00 5 ILE A C 9
ATOM 12046 O O . ILE A 1 11 ? -6.456 -6.351 4.224 1.00 0.00 5 ILE A O 9
ATOM 12061 N N . THR A 1 12 ? -8.449 -5.697 5.029 1.00 0.00 6 THR A N 9
ATOM 12062 C CA . THR A 1 12 ? -9.347 -6.304 4.033 1.00 0.00 6 THR A CA 9
ATOM 12063 C C . THR A 1 12 ? -10.097 -5.205 3.257 1.00 0.00 6 THR A C 9
ATOM 12064 O O . THR A 1 12 ? -10.344 -4.124 3.798 1.00 0.00 6 THR A O 9
ATOM 12075 N N . ASP A 1 13 ? -10.502 -5.463 2.008 1.00 0.00 7 ASP A N 9
ATOM 12076 C CA . ASP A 1 13 ? -11.198 -4.503 1.129 1.00 0.00 7 ASP A CA 9
ATOM 12077 C C . ASP A 1 13 ? -12.476 -3.915 1.754 1.00 0.00 7 ASP A C 9
ATOM 12078 O O . ASP A 1 13 ? -12.774 -2.734 1.586 1.00 0.00 7 ASP A O 9
ATOM 12086 N N . ALA A 1 14 ? -13.197 -4.726 2.533 1.00 0.00 8 ALA A N 9
ATOM 12087 C CA . ALA A 1 14 ? -14.423 -4.352 3.231 1.00 0.00 8 ALA A CA 9
ATOM 12088 C C . ALA A 1 14 ? -14.178 -3.549 4.532 1.00 0.00 8 ALA A C 9
ATOM 12089 O O . ALA A 1 14 ? -15.121 -3.013 5.113 1.00 0.00 8 ALA A O 9
ATOM 12096 N N . THR A 1 15 ? -12.921 -3.478 4.988 1.00 0.00 9 THR A N 9
ATOM 12097 C CA . THR A 1 15 ? -12.508 -2.891 6.274 1.00 0.00 9 THR A CA 9
ATOM 12098 C C . THR A 1 15 ? -11.701 -1.608 6.077 1.00 0.00 9 THR A C 9
ATOM 12099 O O . THR A 1 15 ? -11.919 -0.637 6.803 1.00 0.00 9 THR A O 9
ATOM 12110 N N . PHE A 1 16 ? -10.806 -1.551 5.075 1.00 0.00 10 PHE A N 9
ATOM 12111 C CA . PHE A 1 16 ? -9.979 -0.358 4.831 1.00 0.00 10 PHE A CA 9
ATOM 12112 C C . PHE A 1 16 ? -10.830 0.821 4.327 1.00 0.00 10 PHE A C 9
ATOM 12113 O O . PHE A 1 16 ? -10.552 1.979 4.638 1.00 0.00 10 PHE A O 9
ATOM 12129 N N . GLU A 1 17 ? -11.911 0.523 3.597 1.00 0.00 11 GLU A N 9
ATOM 12130 C CA . GLU A 1 17 ? -12.844 1.511 3.058 1.00 0.00 11 GLU A CA 9
ATOM 12131 C C . GLU A 1 17 ? -13.558 2.315 4.154 1.00 0.00 11 GLU A C 9
ATOM 12132 O O . GLU A 1 17 ? -13.859 3.495 3.975 1.00 0.00 11 GLU A O 9
ATOM 12142 N N . ALA A 1 18 ? -13.777 1.702 5.315 1.00 0.00 12 ALA A N 9
ATOM 12143 C CA . ALA A 1 18 ? -14.369 2.351 6.480 1.00 0.00 12 ALA A CA 9
ATOM 12144 C C . ALA A 1 18 ? -13.427 3.377 7.156 1.00 0.00 12 ALA A C 9
ATOM 12145 O O . ALA A 1 18 ? -13.890 4.181 7.966 1.00 0.00 12 ALA A O 9
ATOM 12152 N N . SER A 1 19 ? -12.132 3.369 6.809 1.00 0.00 13 SER A N 9
ATOM 12153 C CA . SER A 1 19 ? -11.127 4.316 7.330 1.00 0.00 13 SER A CA 9
ATOM 12154 C C . SER A 1 19 ? -10.583 5.279 6.272 1.00 0.00 13 SER A C 9
ATOM 12155 O O . SER A 1 19 ? -10.452 6.478 6.531 1.00 0.00 13 SER A O 9
ATOM 12162 N N . VAL A 1 20 ? -10.281 4.773 5.075 1.00 0.00 14 VAL A N 9
ATOM 12163 C CA . VAL A 1 20 ? -9.660 5.516 3.971 1.00 0.00 14 VAL A CA 9
ATOM 12164 C C . VAL A 1 20 ? -10.706 6.230 3.129 1.00 0.00 14 VAL A C 9
ATOM 12165 O O . VAL A 1 20 ? -10.664 7.447 2.976 1.00 0.00 14 VAL A O 9
ATOM 12178 N N . LEU A 1 21 ? -11.662 5.466 2.599 1.00 0.00 15 LEU A N 9
ATOM 12179 C CA . LEU A 1 21 ? -12.687 5.975 1.661 1.00 0.00 15 LEU A CA 9
ATOM 12180 C C . LEU A 1 21 ? -13.659 6.982 2.334 1.00 0.00 15 LEU A C 9
ATOM 12181 O O . LEU A 1 21 ? -14.284 7.781 1.643 1.00 0.00 15 LEU A O 9
ATOM 12196 N N . LYS A 1 22 ? -13.751 6.977 3.675 1.00 0.00 16 LYS A N 9
ATOM 12197 C CA . LYS A 1 22 ? -14.480 7.987 4.482 1.00 0.00 16 LYS A CA 9
ATOM 12198 C C . LYS A 1 22 ? -13.687 9.276 4.770 1.00 0.00 16 LYS A C 9
ATOM 12199 O O . LYS A 1 22 ? -14.220 10.202 5.382 1.00 0.00 16 LYS A O 9
ATOM 12214 N N . SER A 1 23 ? -12.419 9.338 4.355 1.00 0.00 17 SER A N 9
ATOM 12215 C CA . SER A 1 23 ? -11.462 10.414 4.650 1.00 0.00 17 SER A CA 9
ATOM 12216 C C . SER A 1 23 ? -10.972 11.144 3.393 1.00 0.00 17 SER A C 9
ATOM 12217 O O . SER A 1 23 ? -11.102 10.654 2.268 1.00 0.00 17 SER A O 9
ATOM 12224 N N . ALA A 1 24 ? -10.400 12.334 3.600 1.00 0.00 18 ALA A N 9
ATOM 12225 C CA . ALA A 1 24 ? -9.723 13.139 2.579 1.00 0.00 18 ALA A CA 9
ATOM 12226 C C . ALA A 1 24 ? -8.189 12.928 2.566 1.00 0.00 18 ALA A C 9
ATOM 12227 O O . ALA A 1 24 ? -7.494 13.471 1.707 1.00 0.00 18 ALA A O 9
ATOM 12234 N N . ILE A 1 25 ? -7.652 12.160 3.523 1.00 0.00 19 ILE A N 9
ATOM 12235 C CA . ILE A 1 25 ? -6.214 11.903 3.681 1.00 0.00 19 ILE A CA 9
ATOM 12236 C C . ILE A 1 25 ? -5.658 11.044 2.527 1.00 0.00 19 ILE A C 9
ATOM 12237 O O . ILE A 1 25 ? -6.357 10.144 2.044 1.00 0.00 19 ILE A O 9
ATOM 12252 N N . PRO A 1 26 ? -4.416 11.277 2.064 1.00 0.00 20 PRO A N 9
ATOM 12253 C CA . PRO A 1 26 ? -3.771 10.399 1.090 1.00 0.00 20 PRO A CA 9
ATOM 12254 C C . PRO A 1 26 ? -3.454 9.025 1.707 1.00 0.00 20 PRO A C 9
ATOM 12255 O O . PRO A 1 26 ? -3.091 8.903 2.881 1.00 0.00 20 PRO A O 9
ATOM 12263 N N . VAL A 1 27 ? -3.601 7.980 0.898 1.00 0.00 21 VAL A N 9
ATOM 12264 C CA . VAL A 1 27 ? -3.562 6.572 1.279 1.00 0.00 21 VAL A CA 9
ATOM 12265 C C . VAL A 1 27 ? -2.551 5.788 0.429 1.00 0.00 21 VAL A C 9
ATOM 12266 O O . VAL A 1 27 ? -2.364 6.046 -0.762 1.00 0.00 21 VAL A O 9
ATOM 12279 N N . LEU A 1 28 ? -1.924 4.800 1.065 1.00 0.00 22 LEU A N 9
ATOM 12280 C CA . LEU A 1 28 ? -0.937 3.882 0.501 1.00 0.00 22 LEU A CA 9
ATOM 12281 C C . LEU A 1 28 ? -1.361 2.432 0.756 1.00 0.00 22 LEU A C 9
ATOM 12282 O O . LEU A 1 28 ? -1.530 2.009 1.905 1.00 0.00 22 LEU A O 9
ATOM 12297 N N . ILE A 1 29 ? -1.504 1.667 -0.327 1.00 0.00 23 ILE A N 9
ATOM 12298 C CA . ILE A 1 29 ? -1.720 0.216 -0.337 1.00 0.00 23 ILE A CA 9
ATOM 12299 C C . ILE A 1 29 ? -0.410 -0.477 -0.713 1.00 0.00 23 ILE A C 9
ATOM 12300 O O . ILE A 1 29 ? 0.303 -0.004 -1.593 1.00 0.00 23 ILE A O 9
ATOM 12315 N N . ASP A 1 30 ? -0.125 -1.631 -0.102 1.00 0.00 24 ASP A N 9
ATOM 12316 C CA . ASP A 1 30 ? 0.925 -2.562 -0.533 1.00 0.00 24 ASP A CA 9
ATOM 12317 C C . ASP A 1 30 ? 0.352 -3.984 -0.671 1.00 0.00 24 ASP A C 9
ATOM 12318 O O . ASP A 1 30 ? -0.174 -4.552 0.289 1.00 0.00 24 ASP A O 9
ATOM 12326 N N . PHE A 1 31 ? 0.429 -4.551 -1.874 1.00 0.00 25 PHE A N 9
ATOM 12327 C CA . PHE A 1 31 ? 0.004 -5.921 -2.164 1.00 0.00 25 PHE A CA 9
ATOM 12328 C C . PHE A 1 31 ? 1.139 -6.933 -1.963 1.00 0.00 25 PHE A C 9
ATOM 12329 O O . PHE A 1 31 ? 2.236 -6.760 -2.508 1.00 0.00 25 PHE A O 9
ATOM 12345 N N . TRP A 1 32 ? 0.877 -8.013 -1.214 1.00 0.00 26 TRP A N 9
ATOM 12346 C CA . TRP A 1 32 ? 1.886 -9.030 -0.872 1.00 0.00 26 TRP A CA 9
ATOM 12347 C C . TRP A 1 32 ? 1.280 -10.416 -0.608 1.00 0.00 26 TRP A C 9
ATOM 12348 O O . TRP A 1 32 ? 0.079 -10.544 -0.381 1.00 0.00 26 TRP A O 9
ATOM 12368 N N . ALA A 1 33 ? 2.117 -11.455 -0.609 1.00 0.00 27 ALA A N 9
ATOM 12369 C CA . ALA A 1 33 ? 1.766 -12.807 -0.175 1.00 0.00 27 ALA A CA 9
ATOM 12370 C C . ALA A 1 33 ? 2.965 -13.520 0.493 1.00 0.00 27 ALA A C 9
ATOM 12371 O O . ALA A 1 33 ? 4.107 -13.294 0.089 1.00 0.00 27 ALA A O 9
ATOM 12378 N N . PRO A 1 34 ? 2.734 -14.404 1.486 1.00 0.00 28 PRO A N 9
ATOM 12379 C CA . PRO A 1 34 ? 3.795 -15.131 2.201 1.00 0.00 28 PRO A CA 9
ATOM 12380 C C . PRO A 1 34 ? 4.558 -16.159 1.348 1.00 0.00 28 PRO A C 9
ATOM 12381 O O . PRO A 1 34 ? 5.613 -16.629 1.778 1.00 0.00 28 PRO A O 9
ATOM 12389 N N . TRP A 1 35 ? 4.064 -16.502 0.154 1.00 0.00 29 TRP A N 9
ATOM 12390 C CA . TRP A 1 35 ? 4.730 -17.401 -0.799 1.00 0.00 29 TRP A CA 9
ATOM 12391 C C . TRP A 1 35 ? 5.631 -16.694 -1.833 1.00 0.00 29 TRP A C 9
ATOM 12392 O O . TRP A 1 35 ? 6.173 -17.358 -2.720 1.00 0.00 29 TRP A O 9
ATOM 12412 N N . CYS A 1 36 ? 5.852 -15.376 -1.718 1.00 0.00 30 CYS A N 9
ATOM 12413 C CA . CYS A 1 36 ? 6.869 -14.647 -2.485 1.00 0.00 30 CYS A CA 9
ATOM 12414 C C . CYS A 1 36 ? 7.843 -13.861 -1.583 1.00 0.00 30 CYS A C 9
ATOM 12415 O O . CYS A 1 36 ? 7.451 -13.224 -0.601 1.00 0.00 30 CYS A O 9
ATOM 12422 N N . GLY A 1 37 ? 9.140 -13.934 -1.911 1.00 0.00 31 GLY A N 9
ATOM 12423 C CA . GLY A 1 37 ? 10.254 -13.457 -1.079 1.00 0.00 31 GLY A CA 9
ATOM 12424 C C . GLY A 1 37 ? 10.233 -11.953 -0.774 1.00 0.00 31 GLY A C 9
ATOM 12425 O O . GLY A 1 37 ? 10.033 -11.582 0.387 1.00 0.00 31 GLY A O 9
ATOM 12429 N N . PRO A 1 38 ? 10.377 -11.063 -1.781 1.00 0.00 32 PRO A N 9
ATOM 12430 C CA . PRO A 1 38 ? 10.342 -9.612 -1.563 1.00 0.00 32 PRO A CA 9
ATOM 12431 C C . PRO A 1 38 ? 9.004 -9.124 -0.992 1.00 0.00 32 PRO A C 9
ATOM 12432 O O . PRO A 1 38 ? 8.968 -8.104 -0.306 1.00 0.00 32 PRO A O 9
ATOM 12440 N N . CYS A 1 39 ? 7.913 -9.863 -1.217 1.00 0.00 33 CYS A N 9
ATOM 12441 C CA . CYS A 1 39 ? 6.580 -9.539 -0.725 1.00 0.00 33 CYS A CA 9
ATOM 12442 C C . CYS A 1 39 ? 6.523 -9.533 0.811 1.00 0.00 33 CYS A C 9
ATOM 12443 O O . CYS A 1 39 ? 6.106 -8.544 1.417 1.00 0.00 33 CYS A O 9
ATOM 12450 N N . ARG A 1 40 ? 6.982 -10.620 1.457 1.00 0.00 34 ARG A N 9
ATOM 12451 C CA . ARG A 1 40 ? 7.022 -10.737 2.927 1.00 0.00 34 ARG A CA 9
ATOM 12452 C C . ARG A 1 40 ? 8.242 -10.044 3.558 1.00 0.00 34 ARG A C 9
ATOM 12453 O O . ARG A 1 40 ? 8.164 -9.567 4.691 1.00 0.00 34 ARG A O 9
ATOM 12471 N N . ALA A 1 41 ? 9.335 -9.902 2.801 1.00 0.00 35 ALA A N 9
ATOM 12472 C CA . ALA A 1 41 ? 10.529 -9.153 3.215 1.00 0.00 35 ALA A CA 9
ATOM 12473 C C . ALA A 1 41 ? 10.337 -7.615 3.189 1.00 0.00 35 ALA A C 9
ATOM 12474 O O . ALA A 1 41 ? 11.214 -6.873 3.640 1.00 0.00 35 ALA A O 9
ATOM 12481 N N . MET A 1 42 ? 9.187 -7.124 2.715 1.00 0.00 36 MET A N 9
ATOM 12482 C CA . MET A 1 42 ? 8.781 -5.714 2.800 1.00 0.00 36 MET A CA 9
ATOM 12483 C C . MET A 1 42 ? 8.342 -5.298 4.214 1.00 0.00 36 MET A C 9
ATOM 12484 O O . MET A 1 42 ? 8.099 -4.123 4.454 1.00 0.00 36 MET A O 9
ATOM 12496 N N . GLY A 1 43 ? 8.239 -6.235 5.157 1.00 0.00 37 GLY A N 9
ATOM 12497 C CA . GLY A 1 43 ? 7.819 -5.986 6.548 1.00 0.00 37 GLY A CA 9
ATOM 12498 C C . GLY A 1 43 ? 8.549 -4.812 7.234 1.00 0.00 37 GLY A C 9
ATOM 12499 O O . GLY A 1 43 ? 7.893 -3.838 7.621 1.00 0.00 37 GLY A O 9
ATOM 12503 N N . PRO A 1 44 ? 9.895 -4.829 7.330 1.00 0.00 38 PRO A N 9
ATOM 12504 C CA . PRO A 1 44 ? 10.666 -3.704 7.867 1.00 0.00 38 PRO A CA 9
ATOM 12505 C C . PRO A 1 44 ? 10.652 -2.470 6.954 1.00 0.00 38 PRO A C 9
ATOM 12506 O O . PRO A 1 44 ? 10.716 -1.346 7.445 1.00 0.00 38 PRO A O 9
ATOM 12514 N N . VAL A 1 45 ? 10.506 -2.649 5.635 1.00 0.00 39 VAL A N 9
ATOM 12515 C CA . VAL A 1 45 ? 10.403 -1.547 4.661 1.00 0.00 39 VAL A CA 9
ATOM 12516 C C . VAL A 1 45 ? 9.131 -0.733 4.929 1.00 0.00 39 VAL A C 9
ATOM 12517 O O . VAL A 1 45 ? 9.223 0.473 5.172 1.00 0.00 39 VAL A O 9
ATOM 12530 N N . ILE A 1 46 ? 7.969 -1.401 4.969 1.00 0.00 40 ILE A N 9
ATOM 12531 C CA . ILE A 1 46 ? 6.653 -0.854 5.327 1.00 0.00 40 ILE A CA 9
ATOM 12532 C C . ILE A 1 46 ? 6.670 -0.184 6.711 1.00 0.00 40 ILE A C 9
ATOM 12533 O O . ILE A 1 46 ? 6.165 0.924 6.847 1.00 0.00 40 ILE A O 9
ATOM 12548 N N . ASP A 1 47 ? 7.276 -0.794 7.728 1.00 0.00 41 ASP A N 9
ATOM 12549 C CA . ASP A 1 47 ? 7.336 -0.232 9.090 1.00 0.00 41 ASP A CA 9
ATOM 12550 C C . ASP A 1 47 ? 8.122 1.091 9.159 1.00 0.00 41 ASP A C 9
ATOM 12551 O O . ASP A 1 47 ? 7.711 2.026 9.849 1.00 0.00 41 ASP A O 9
ATOM 12559 N N . GLU A 1 48 ? 9.213 1.222 8.393 1.00 0.00 42 GLU A N 9
ATOM 12560 C CA . GLU A 1 48 ? 10.003 2.464 8.321 1.00 0.00 42 GLU A CA 9
ATOM 12561 C C . GLU A 1 48 ? 9.263 3.598 7.598 1.00 0.00 42 GLU A C 9
ATOM 12562 O O . GLU A 1 48 ? 9.207 4.718 8.106 1.00 0.00 42 GLU A O 9
ATOM 12572 N N . LEU A 1 49 ? 8.687 3.341 6.411 1.00 0.00 43 LEU A N 9
ATOM 12573 C CA . LEU A 1 49 ? 7.918 4.367 5.674 1.00 0.00 43 LEU A CA 9
ATOM 12574 C C . LEU A 1 49 ? 6.638 4.755 6.409 1.00 0.00 43 LEU A C 9
ATOM 12575 O O . LEU A 1 49 ? 6.288 5.930 6.466 1.00 0.00 43 LEU A O 9
ATOM 12590 N N . ALA A 1 50 ? 5.996 3.788 7.045 1.00 0.00 44 ALA A N 9
ATOM 12591 C CA . ALA A 1 50 ? 4.736 4.034 7.743 1.00 0.00 44 ALA A CA 9
ATOM 12592 C C . ALA A 1 50 ? 4.885 5.076 8.872 1.00 0.00 44 ALA A C 9
ATOM 12593 O O . ALA A 1 50 ? 4.030 5.940 9.061 1.00 0.00 44 ALA A O 9
ATOM 12600 N N . ALA A 1 51 ? 6.016 5.021 9.573 1.00 0.00 45 ALA A N 9
ATOM 12601 C CA . ALA A 1 51 ? 6.415 5.974 10.604 1.00 0.00 45 ALA A CA 9
ATOM 12602 C C . ALA A 1 51 ? 6.977 7.290 10.031 1.00 0.00 45 ALA A C 9
ATOM 12603 O O . ALA A 1 51 ? 6.952 8.313 10.719 1.00 0.00 45 ALA A O 9
ATOM 12610 N N . GLU A 1 52 ? 7.479 7.303 8.789 1.00 0.00 46 GLU A N 9
ATOM 12611 C CA . GLU A 1 52 ? 7.923 8.550 8.138 1.00 0.00 46 GLU A CA 9
ATOM 12612 C C . GLU A 1 52 ? 6.745 9.447 7.733 1.00 0.00 46 GLU A C 9
ATOM 12613 O O . GLU A 1 52 ? 6.917 10.664 7.658 1.00 0.00 46 GLU A O 9
ATOM 12623 N N . TYR A 1 53 ? 5.547 8.889 7.519 1.00 0.00 47 TYR A N 9
ATOM 12624 C CA . TYR A 1 53 ? 4.376 9.651 7.089 1.00 0.00 47 TYR A CA 9
ATOM 12625 C C . TYR A 1 53 ? 3.286 9.845 8.167 1.00 0.00 47 TYR A C 9
ATOM 12626 O O . TYR A 1 53 ? 2.210 10.364 7.862 1.00 0.00 47 TYR A O 9
ATOM 12643 N N . GLU A 1 54 ? 3.512 9.404 9.414 1.00 0.00 48 GLU A N 9
ATOM 12644 C CA . GLU A 1 54 ? 2.435 9.189 10.397 1.00 0.00 48 GLU A CA 9
ATOM 12645 C C . GLU A 1 54 ? 1.542 10.416 10.677 1.00 0.00 48 GLU A C 9
ATOM 12646 O O . GLU A 1 54 ? 1.997 11.564 10.729 1.00 0.00 48 GLU A O 9
ATOM 12656 N N . GLY A 1 55 ? 0.239 10.165 10.843 1.00 0.00 49 GLY A N 9
ATOM 12657 C CA . GLY A 1 55 ? -0.787 11.174 11.149 1.00 0.00 49 GLY A CA 9
ATOM 12658 C C . GLY A 1 55 ? -1.268 12.028 9.963 1.00 0.00 49 GLY A C 9
ATOM 12659 O O . GLY A 1 55 ? -2.332 12.641 10.057 1.00 0.00 49 GLY A O 9
ATOM 12663 N N . LYS A 1 56 ? -0.535 12.040 8.839 1.00 0.00 50 LYS A N 9
ATOM 12664 C CA . LYS A 1 56 ? -0.827 12.835 7.623 1.00 0.00 50 LYS A CA 9
ATOM 12665 C C . LYS A 1 56 ? -1.101 11.978 6.373 1.00 0.00 50 LYS A C 9
ATOM 12666 O O . LYS A 1 56 ? -1.344 12.513 5.295 1.00 0.00 50 LYS A O 9
ATOM 12681 N N . VAL A 1 57 ? -1.033 10.657 6.524 1.00 0.00 51 VAL A N 9
ATOM 12682 C CA . VAL A 1 57 ? -0.998 9.609 5.491 1.00 0.00 51 VAL A CA 9
ATOM 12683 C C . VAL A 1 57 ? -1.533 8.320 6.118 1.00 0.00 51 VAL A C 9
ATOM 12684 O O . VAL A 1 57 ? -1.207 8.029 7.273 1.00 0.00 51 VAL A O 9
ATOM 12697 N N . LEU A 1 58 ? -2.345 7.554 5.386 1.00 0.00 52 LEU A N 9
ATOM 12698 C CA . LEU A 1 58 ? -2.898 6.281 5.845 1.00 0.00 52 LEU A CA 9
ATOM 12699 C C . LEU A 1 58 ? -2.259 5.111 5.080 1.00 0.00 52 LEU A C 9
ATOM 12700 O O . LEU A 1 58 ? -2.315 5.062 3.855 1.00 0.00 52 LEU A O 9
ATOM 12715 N N . ILE A 1 59 ? -1.652 4.172 5.798 1.00 0.00 53 ILE A N 9
ATOM 12716 C CA . ILE A 1 59 ? -0.885 3.051 5.231 1.00 0.00 53 ILE A CA 9
ATOM 12717 C C . ILE A 1 59 ? -1.522 1.713 5.621 1.00 0.00 53 ILE A C 9
ATOM 12718 O O . ILE A 1 59 ? -1.780 1.468 6.801 1.00 0.00 53 ILE A O 9
ATOM 12733 N N . VAL A 1 60 ? -1.745 0.832 4.645 1.00 0.00 54 VAL A N 9
ATOM 12734 C CA . VAL A 1 60 ? -2.323 -0.518 4.808 1.00 0.00 54 VAL A CA 9
ATOM 12735 C C . VAL A 1 60 ? -1.639 -1.522 3.872 1.00 0.00 54 VAL A C 9
ATOM 12736 O O . VAL A 1 60 ? -1.233 -1.153 2.766 1.00 0.00 54 VAL A O 9
ATOM 12749 N N . LYS A 1 61 ? -1.527 -2.795 4.268 1.00 0.00 55 LYS A N 9
ATOM 12750 C CA . LYS A 1 61 ? -1.112 -3.876 3.370 1.00 0.00 55 LYS A CA 9
ATOM 12751 C C . LYS A 1 61 ? -2.226 -4.901 3.162 1.00 0.00 55 LYS A C 9
ATOM 12752 O O . LYS A 1 61 ? -3.005 -5.178 4.076 1.00 0.00 55 LYS A O 9
ATOM 12767 N N . MET A 1 62 ? -2.299 -5.456 1.951 1.00 0.00 56 MET A N 9
ATOM 12768 C CA . MET A 1 62 ? -3.432 -6.247 1.461 1.00 0.00 56 MET A CA 9
ATOM 12769 C C . MET A 1 62 ? -2.896 -7.590 0.950 1.00 0.00 56 MET A C 9
ATOM 12770 O O . MET A 1 62 ? -2.063 -7.625 0.038 1.00 0.00 56 MET A O 9
ATOM 12782 N N . ASN A 1 63 ? -3.316 -8.702 1.559 1.00 0.00 57 ASN A N 9
ATOM 12783 C CA . ASN A 1 63 ? -2.733 -10.006 1.271 1.00 0.00 57 ASN A CA 9
ATOM 12784 C C . ASN A 1 63 ? -3.442 -10.673 0.088 1.00 0.00 57 ASN A C 9
ATOM 12785 O O . ASN A 1 63 ? -4.636 -10.966 0.183 1.00 0.00 57 ASN A O 9
ATOM 12795 N N . VAL A 1 64 ? -2.714 -10.940 -1.000 1.00 0.00 58 VAL A N 9
ATOM 12796 C CA . VAL A 1 64 ? -3.276 -11.508 -2.240 1.00 0.00 58 VAL A CA 9
ATOM 12797 C C . VAL A 1 64 ? -3.566 -13.015 -2.170 1.00 0.00 58 VAL A C 9
ATOM 12798 O O . VAL A 1 64 ? -4.210 -13.547 -3.072 1.00 0.00 58 VAL A O 9
ATOM 12811 N N . ASP A 1 65 ? -3.137 -13.704 -1.108 1.00 0.00 59 ASP A N 9
ATOM 12812 C CA . ASP A 1 65 ? -3.500 -15.115 -0.889 1.00 0.00 59 ASP A CA 9
ATOM 12813 C C . ASP A 1 65 ? -4.856 -15.244 -0.160 1.00 0.00 59 ASP A C 9
ATOM 12814 O O . ASP A 1 65 ? -5.674 -16.108 -0.478 1.00 0.00 59 ASP A O 9
ATOM 12822 N N . ASP A 1 66 ? -5.109 -14.337 0.782 1.00 0.00 60 ASP A N 9
ATOM 12823 C CA . ASP A 1 66 ? -6.356 -14.180 1.540 1.00 0.00 60 ASP A CA 9
ATOM 12824 C C . ASP A 1 66 ? -7.433 -13.408 0.758 1.00 0.00 60 ASP A C 9
ATOM 12825 O O . ASP A 1 66 ? -8.629 -13.599 1.002 1.00 0.00 60 ASP A O 9
ATOM 12833 N N . ASN A 1 67 ? -7.024 -12.554 -0.190 1.00 0.00 61 ASN A N 9
ATOM 12834 C CA . ASN A 1 67 ? -7.889 -11.629 -0.932 1.00 0.00 61 ASN A CA 9
ATOM 12835 C C . ASN A 1 67 ? -7.498 -11.581 -2.426 1.00 0.00 61 ASN A C 9
ATOM 12836 O O . ASN A 1 67 ? -6.769 -10.677 -2.838 1.00 0.00 61 ASN A O 9
ATOM 12846 N N . PRO A 1 68 ? -7.973 -12.513 -3.274 1.00 0.00 62 PRO A N 9
ATOM 12847 C CA . PRO A 1 68 ? -7.713 -12.487 -4.719 1.00 0.00 62 PRO A CA 9
ATOM 12848 C C . PRO A 1 68 ? -8.451 -11.356 -5.470 1.00 0.00 62 PRO A C 9
ATOM 12849 O O . PRO A 1 68 ? -8.066 -11.014 -6.587 1.00 0.00 62 PRO A O 9
ATOM 12857 N N . ALA A 1 69 ? -9.496 -10.763 -4.881 1.00 0.00 63 ALA A N 9
ATOM 12858 C CA . ALA A 1 69 ? -10.319 -9.723 -5.513 1.00 0.00 63 ALA A CA 9
ATOM 12859 C C . ALA A 1 69 ? -9.778 -8.291 -5.317 1.00 0.00 63 ALA A C 9
ATOM 12860 O O . ALA A 1 69 ? -9.870 -7.464 -6.224 1.00 0.00 63 ALA A O 9
ATOM 12867 N N . THR A 1 70 ? -9.174 -7.992 -4.162 1.00 0.00 64 THR A N 9
ATOM 12868 C CA . THR A 1 70 ? -8.621 -6.670 -3.812 1.00 0.00 64 THR A CA 9
ATOM 12869 C C . THR A 1 70 ? -7.514 -6.196 -4.762 1.00 0.00 64 THR A C 9
ATOM 12870 O O . THR A 1 70 ? -7.533 -5.029 -5.152 1.00 0.00 64 THR A O 9
ATOM 12881 N N . PRO A 1 71 ? -6.572 -7.050 -5.217 1.00 0.00 65 PRO A N 9
ATOM 12882 C CA . PRO A 1 71 ? -5.627 -6.662 -6.252 1.00 0.00 65 PRO A CA 9
ATOM 12883 C C . PRO A 1 71 ? -6.326 -6.520 -7.607 1.00 0.00 65 PRO A C 9
ATOM 12884 O O . PRO A 1 71 ? -6.095 -5.540 -8.311 1.00 0.00 65 PRO A O 9
ATOM 12892 N N . SER A 1 72 ? -7.258 -7.417 -7.952 1.00 0.00 66 SER A N 9
ATOM 12893 C CA . SER A 1 72 ? -7.814 -7.503 -9.307 1.00 0.00 66 SER A CA 9
ATOM 12894 C C . SER A 1 72 ? -8.752 -6.343 -9.619 1.00 0.00 66 SER A C 9
ATOM 12895 O O . SER A 1 72 ? -8.830 -5.885 -10.759 1.00 0.00 66 SER A O 9
ATOM 12902 N N . LYS A 1 73 ? -9.371 -5.769 -8.577 1.00 0.00 67 LYS A N 9
ATOM 12903 C CA . LYS A 1 73 ? -10.204 -4.557 -8.669 1.00 0.00 67 LYS A CA 9
ATOM 12904 C C . LYS A 1 73 ? -9.406 -3.248 -8.791 1.00 0.00 67 LYS A C 9
ATOM 12905 O O . LYS A 1 73 ? -9.951 -2.225 -9.205 1.00 0.00 67 LYS A O 9
ATOM 12920 N N . TYR A 1 74 ? -8.108 -3.313 -8.492 1.00 0.00 68 TYR A N 9
ATOM 12921 C CA . TYR A 1 74 ? -7.110 -2.261 -8.753 1.00 0.00 68 TYR A CA 9
ATOM 12922 C C . TYR A 1 74 ? -6.266 -2.570 -10.017 1.00 0.00 68 TYR A C 9
ATOM 12923 O O . TYR A 1 74 ? -5.404 -1.781 -10.410 1.00 0.00 68 TYR A O 9
ATOM 12940 N N . GLY A 1 75 ? -6.535 -3.713 -10.667 1.00 0.00 69 GLY A N 9
ATOM 12941 C CA . GLY A 1 75 ? -5.916 -4.161 -11.931 1.00 0.00 69 GLY A CA 9
ATOM 12942 C C . GLY A 1 75 ? -4.693 -5.080 -11.787 1.00 0.00 69 GLY A C 9
ATOM 12943 O O . GLY A 1 75 ? -3.941 -5.257 -12.745 1.00 0.00 69 GLY A O 9
ATOM 12947 N N . ILE A 1 76 ? -4.473 -5.646 -10.598 1.00 0.00 70 ILE A N 9
ATOM 12948 C CA . ILE A 1 76 ? -3.305 -6.442 -10.186 1.00 0.00 70 ILE A CA 9
ATOM 12949 C C . ILE A 1 76 ? -3.664 -7.936 -10.102 1.00 0.00 70 ILE A C 9
ATOM 12950 O O . ILE A 1 76 ? -4.800 -8.295 -9.788 1.00 0.00 70 ILE A O 9
ATOM 12965 N N . ARG A 1 77 ? -2.712 -8.844 -10.370 1.00 0.00 71 ARG A N 9
ATOM 12966 C CA . ARG A 1 77 ? -2.881 -10.301 -10.169 1.00 0.00 71 ARG A CA 9
ATOM 12967 C C . ARG A 1 77 ? -2.424 -10.713 -8.760 1.00 0.00 71 ARG A C 9
ATOM 12968 O O . ARG A 1 77 ? -3.228 -10.692 -7.832 1.00 0.00 71 ARG A O 9
ATOM 12986 N N . ALA A 1 78 ? -1.147 -11.051 -8.602 1.00 0.00 72 ALA A N 9
ATOM 12987 C CA . ALA A 1 78 ? -0.533 -11.464 -7.336 1.00 0.00 72 ALA A CA 9
ATOM 12988 C C . ALA A 1 78 ? 0.997 -11.257 -7.352 1.00 0.00 72 ALA A C 9
ATOM 12989 O O . ALA A 1 78 ? 1.769 -12.163 -7.687 1.00 0.00 72 ALA A O 9
ATOM 12996 N N . ILE A 1 79 ? 1.420 -10.029 -7.043 1.00 0.00 73 ILE A N 9
ATOM 12997 C CA . ILE A 1 79 ? 2.797 -9.518 -7.196 1.00 0.00 73 ILE A CA 9
ATOM 12998 C C . ILE A 1 79 ? 3.130 -8.458 -6.123 1.00 0.00 73 ILE A C 9
ATOM 12999 O O . ILE A 1 79 ? 2.210 -7.820 -5.605 1.00 0.00 73 ILE A O 9
ATOM 13014 N N . PRO A 1 80 ? 4.425 -8.209 -5.821 1.00 0.00 74 PRO A N 9
ATOM 13015 C CA . PRO A 1 80 ? 4.861 -7.105 -4.960 1.00 0.00 74 PRO A CA 9
ATOM 13016 C C . PRO A 1 80 ? 4.672 -5.749 -5.675 1.00 0.00 74 PRO A C 9
ATOM 13017 O O . PRO A 1 80 ? 5.510 -5.327 -6.476 1.00 0.00 74 PRO A O 9
ATOM 13025 N N . THR A 1 81 ? 3.548 -5.085 -5.418 1.00 0.00 75 THR A N 9
ATOM 13026 C CA . THR A 1 81 ? 3.182 -3.770 -5.981 1.00 0.00 75 THR A CA 9
ATOM 13027 C C . THR A 1 81 ? 2.504 -2.883 -4.933 1.00 0.00 75 THR A C 9
ATOM 13028 O O . THR A 1 81 ? 1.649 -3.361 -4.186 1.00 0.00 75 THR A O 9
ATOM 13039 N N . LEU A 1 82 ? 2.818 -1.582 -4.909 1.00 0.00 76 LEU A N 9
ATOM 13040 C CA . LEU A 1 82 ? 2.180 -0.591 -4.045 1.00 0.00 76 LEU A CA 9
ATOM 13041 C C . LEU A 1 82 ? 1.393 0.438 -4.865 1.00 0.00 76 LEU A C 9
ATOM 13042 O O . LEU A 1 82 ? 1.784 0.780 -5.982 1.00 0.00 76 LEU A O 9
ATOM 13057 N N . ILE A 1 83 ? 0.283 0.936 -4.318 1.00 0.00 77 ILE A N 9
ATOM 13058 C CA . ILE A 1 83 ? -0.560 1.966 -4.954 1.00 0.00 77 ILE A CA 9
ATOM 13059 C C . ILE A 1 83 ? -0.697 3.186 -4.046 1.00 0.00 77 ILE A C 9
ATOM 13060 O O . ILE A 1 83 ? -1.119 3.051 -2.897 1.00 0.00 77 ILE A O 9
ATOM 13075 N N . LEU A 1 84 ? -0.381 4.368 -4.586 1.00 0.00 78 LEU A N 9
ATOM 13076 C CA . LEU A 1 84 ? -0.398 5.651 -3.880 1.00 0.00 78 LEU A CA 9
ATOM 13077 C C . LEU A 1 84 ? -1.465 6.603 -4.455 1.00 0.00 78 LEU A C 9
ATOM 13078 O O . LEU A 1 84 ? -1.416 7.018 -5.616 1.00 0.00 78 LEU A O 9
ATOM 13093 N N . PHE A 1 85 ? -2.454 6.929 -3.627 1.00 0.00 79 PHE A N 9
ATOM 13094 C CA . PHE A 1 85 ? -3.640 7.695 -4.013 1.00 0.00 79 PHE A CA 9
ATOM 13095 C C . PHE A 1 85 ? -4.253 8.525 -2.871 1.00 0.00 79 PHE A C 9
ATOM 13096 O O . PHE A 1 85 ? -3.692 8.634 -1.786 1.00 0.00 79 PHE A O 9
ATOM 13112 N N . LYS A 1 86 ? -5.400 9.160 -3.127 1.00 0.00 80 LYS A N 9
ATOM 13113 C CA . LYS A 1 86 ? -6.234 9.894 -2.155 1.00 0.00 80 LYS A CA 9
ATOM 13114 C C . LYS A 1 86 ? -7.709 9.598 -2.410 1.00 0.00 80 LYS A C 9
ATOM 13115 O O . LYS A 1 86 ? -8.025 9.168 -3.510 1.00 0.00 80 LYS A O 9
ATOM 13130 N N . ASN A 1 87 ? -8.609 9.813 -1.450 1.00 0.00 81 ASN A N 9
ATOM 13131 C CA . ASN A 1 87 ? -10.080 9.728 -1.615 1.00 0.00 81 ASN A CA 9
ATOM 13132 C C . ASN A 1 87 ? -10.666 8.385 -2.149 1.00 0.00 81 ASN A C 9
ATOM 13133 O O . ASN A 1 87 ? -11.862 8.327 -2.446 1.00 0.00 81 ASN A O 9
ATOM 13143 N N . GLY A 1 88 ? -9.869 7.323 -2.324 1.00 0.00 82 GLY A N 9
ATOM 13144 C CA . GLY A 1 88 ? -10.243 6.157 -3.152 1.00 0.00 82 GLY A CA 9
ATOM 13145 C C . GLY A 1 88 ? -10.142 6.382 -4.675 1.00 0.00 82 GLY A C 9
ATOM 13146 O O . GLY A 1 88 ? -10.775 5.660 -5.450 1.00 0.00 82 GLY A O 9
ATOM 13150 N N . GLU A 1 89 ? -9.371 7.380 -5.104 1.00 0.00 83 GLU A N 9
ATOM 13151 C CA . GLU A 1 89 ? -9.209 7.843 -6.484 1.00 0.00 83 GLU A CA 9
ATOM 13152 C C . GLU A 1 89 ? -7.746 7.631 -6.919 1.00 0.00 83 GLU A C 9
ATOM 13153 O O . GLU A 1 89 ? -6.886 8.484 -6.683 1.00 0.00 83 GLU A O 9
ATOM 13163 N N . VAL A 1 90 ? -7.437 6.475 -7.525 1.00 0.00 84 VAL A N 9
ATOM 13164 C CA . VAL A 1 90 ? -6.062 6.105 -7.928 1.00 0.00 84 VAL A CA 9
ATOM 13165 C C . VAL A 1 90 ? -5.434 7.116 -8.886 1.00 0.00 84 VAL A C 9
ATOM 13166 O O . VAL A 1 90 ? -6.075 7.566 -9.842 1.00 0.00 84 VAL A O 9
ATOM 13179 N N . VAL A 1 91 ? -4.160 7.458 -8.647 1.00 0.00 85 VAL A N 9
ATOM 13180 C CA . VAL A 1 91 ? -3.378 8.382 -9.507 1.00 0.00 85 VAL A CA 9
ATOM 13181 C C . VAL A 1 91 ? -2.028 7.816 -9.938 1.00 0.00 85 VAL A C 9
ATOM 13182 O O . VAL A 1 91 ? -1.569 8.100 -11.043 1.00 0.00 85 VAL A O 9
ATOM 13195 N N . GLU A 1 92 ? -1.389 7.001 -9.094 1.00 0.00 86 GLU A N 9
ATOM 13196 C CA . GLU A 1 92 ? -0.066 6.428 -9.359 1.00 0.00 86 GLU A CA 9
ATOM 13197 C C . GLU A 1 92 ? 0.162 5.117 -8.589 1.00 0.00 86 GLU A C 9
ATOM 13198 O O . GLU A 1 92 ? -0.361 4.897 -7.492 1.00 0.00 86 GLU A O 9
ATOM 13208 N N . GLN A 1 93 ? 0.959 4.224 -9.168 1.00 0.00 87 GLN A N 9
ATOM 13209 C CA . GLN A 1 93 ? 1.404 2.977 -8.555 1.00 0.00 87 GLN A CA 9
ATOM 13210 C C . GLN A 1 93 ? 2.905 2.749 -8.766 1.00 0.00 87 GLN A C 9
ATOM 13211 O O . GLN A 1 93 ? 3.519 3.332 -9.664 1.00 0.00 87 GLN A O 9
ATOM 13223 N N . VAL A 1 94 ? 3.476 1.835 -7.980 1.00 0.00 88 VAL A N 9
ATOM 13224 C CA . VAL A 1 94 ? 4.828 1.286 -8.208 1.00 0.00 88 VAL A CA 9
ATOM 13225 C C . VAL A 1 94 ? 4.783 -0.236 -8.171 1.00 0.00 88 VAL A C 9
ATOM 13226 O O . VAL A 1 94 ? 4.568 -0.833 -7.118 1.00 0.00 88 VAL A O 9
ATOM 13239 N N . THR A 1 95 ? 4.991 -0.866 -9.329 1.00 0.00 89 THR A N 9
ATOM 13240 C CA . THR A 1 95 ? 5.050 -2.332 -9.488 1.00 0.00 89 THR A CA 9
ATOM 13241 C C . THR A 1 95 ? 6.488 -2.859 -9.480 1.00 0.00 89 THR A C 9
ATOM 13242 O O . THR A 1 95 ? 7.411 -2.206 -9.972 1.00 0.00 89 THR A O 9
ATOM 13253 N N . GLY A 1 96 ? 6.687 -4.037 -8.884 1.00 0.00 90 GLY A N 9
ATOM 13254 C CA . GLY A 1 96 ? 8.003 -4.566 -8.528 1.00 0.00 90 GLY A CA 9
ATOM 13255 C C . GLY A 1 96 ? 8.536 -3.992 -7.211 1.00 0.00 90 GLY A C 9
ATOM 13256 O O . GLY A 1 96 ? 8.027 -3.000 -6.682 1.00 0.00 90 GLY A O 9
ATOM 13260 N N . ALA A 1 97 ? 9.581 -4.617 -6.664 1.00 0.00 91 ALA A N 9
ATOM 13261 C CA . ALA A 1 97 ? 10.188 -4.230 -5.404 1.00 0.00 91 ALA A CA 9
ATOM 13262 C C . ALA A 1 97 ? 11.023 -2.944 -5.549 1.00 0.00 91 ALA A C 9
ATOM 13263 O O . ALA A 1 97 ? 11.796 -2.772 -6.495 1.00 0.00 91 ALA A O 9
ATOM 13270 N N . VAL A 1 98 ? 10.871 -2.055 -4.569 1.00 0.00 92 VAL A N 9
ATOM 13271 C CA . VAL A 1 98 ? 11.617 -0.793 -4.416 1.00 0.00 92 VAL A CA 9
ATOM 13272 C C . VAL A 1 98 ? 12.110 -0.632 -2.972 1.00 0.00 92 VAL A C 9
ATOM 13273 O O . VAL A 1 98 ? 11.596 -1.278 -2.057 1.00 0.00 92 VAL A O 9
ATOM 13286 N N . SER A 1 99 ? 13.141 0.185 -2.760 1.00 0.00 93 SER A N 9
ATOM 13287 C CA . SER A 1 99 ? 13.831 0.304 -1.469 1.00 0.00 93 SER A CA 9
ATOM 13288 C C . SER A 1 99 ? 13.067 1.198 -0.496 1.00 0.00 93 SER A C 9
ATOM 13289 O O . SER A 1 99 ? 12.399 2.147 -0.897 1.00 0.00 93 SER A O 9
ATOM 13296 N N . LYS A 1 100 ? 13.220 0.959 0.813 1.00 0.00 94 LYS A N 9
ATOM 13297 C CA . LYS A 1 100 ? 12.662 1.804 1.877 1.00 0.00 94 LYS A CA 9
ATOM 13298 C C . LYS A 1 100 ? 12.961 3.281 1.638 1.00 0.00 94 LYS A C 9
ATOM 13299 O O . LYS A 1 100 ? 12.056 4.106 1.711 1.00 0.00 94 LYS A O 9
ATOM 13314 N N . SER A 1 101 ? 14.200 3.567 1.283 1.00 0.00 95 SER A N 9
ATOM 13315 C CA . SER A 1 101 ? 14.742 4.871 0.930 1.00 0.00 95 SER A CA 9
ATOM 13316 C C . SER A 1 101 ? 14.022 5.521 -0.253 1.00 0.00 95 SER A C 9
ATOM 13317 O O . SER A 1 101 ? 13.548 6.650 -0.136 1.00 0.00 95 SER A O 9
ATOM 13324 N N . SER A 1 102 ? 13.874 4.800 -1.359 1.00 0.00 96 SER A N 9
ATOM 13325 C CA . SER A 1 102 ? 13.254 5.317 -2.591 1.00 0.00 96 SER A CA 9
ATOM 13326 C C . SER A 1 102 ? 11.735 5.496 -2.487 1.00 0.00 96 SER A C 9
ATOM 13327 O O . SER A 1 102 ? 11.206 6.448 -3.059 1.00 0.00 96 SER A O 9
ATOM 13334 N N . ILE A 1 103 ? 11.035 4.680 -1.687 1.00 0.00 97 ILE A N 9
ATOM 13335 C CA . ILE A 1 103 ? 9.614 4.863 -1.383 1.00 0.00 97 ILE A CA 9
ATOM 13336 C C . ILE A 1 103 ? 9.380 6.168 -0.591 1.00 0.00 97 ILE A C 9
ATOM 13337 O O . ILE A 1 103 ? 8.508 6.961 -0.939 1.00 0.00 97 ILE A O 9
ATOM 13352 N N . LYS A 1 104 ? 10.200 6.436 0.440 1.00 0.00 98 LYS A N 9
ATOM 13353 C CA . LYS A 1 104 ? 10.150 7.679 1.240 1.00 0.00 98 LYS A CA 9
ATOM 13354 C C . LYS A 1 104 ? 10.518 8.906 0.408 1.00 0.00 98 LYS A C 9
ATOM 13355 O O . LYS A 1 104 ? 9.808 9.908 0.457 1.00 0.00 98 LYS A O 9
ATOM 13370 N N . ASP A 1 105 ? 11.581 8.814 -0.386 1.00 0.00 99 ASP A N 9
ATOM 13371 C CA . ASP A 1 105 ? 12.014 9.883 -1.299 1.00 0.00 99 ASP A CA 9
ATOM 13372 C C . ASP A 1 105 ? 10.912 10.242 -2.310 1.00 0.00 99 ASP A C 9
ATOM 13373 O O . ASP A 1 105 ? 10.651 11.424 -2.533 1.00 0.00 99 ASP A O 9
ATOM 13381 N N . MET A 1 106 ? 10.193 9.246 -2.847 1.00 0.00 100 MET A N 9
ATOM 13382 C CA . MET A 1 106 ? 9.024 9.451 -3.705 1.00 0.00 100 MET A CA 9
ATOM 13383 C C . MET A 1 106 ? 7.883 10.164 -2.959 1.00 0.00 100 MET A C 9
ATOM 13384 O O . MET A 1 106 ? 7.431 11.225 -3.390 1.00 0.00 100 MET A O 9
ATOM 13396 N N . ILE A 1 107 ? 7.423 9.607 -1.835 1.00 0.00 101 ILE A N 9
ATOM 13397 C CA . ILE A 1 107 ? 6.219 10.090 -1.127 1.00 0.00 101 ILE A CA 9
ATOM 13398 C C . ILE A 1 107 ? 6.372 11.491 -0.537 1.00 0.00 101 ILE A C 9
ATOM 13399 O O . ILE A 1 107 ? 5.376 12.212 -0.405 1.00 0.00 101 ILE A O 9
ATOM 13414 N N . ALA A 1 108 ? 7.609 11.933 -0.319 1.00 0.00 102 ALA A N 9
ATOM 13415 C CA . ALA A 1 108 ? 7.939 13.322 -0.018 1.00 0.00 102 ALA A CA 9
ATOM 13416 C C . ALA A 1 108 ? 7.379 14.337 -1.042 1.00 0.00 102 ALA A C 9
ATOM 13417 O O . ALA A 1 108 ? 7.170 15.499 -0.694 1.00 0.00 102 ALA A O 9
ATOM 13424 N N . GLN A 1 109 ? 7.092 13.902 -2.281 1.00 0.00 103 GLN A N 9
ATOM 13425 C CA . GLN A 1 109 ? 6.427 14.716 -3.314 1.00 0.00 103 GLN A CA 9
ATOM 13426 C C . GLN A 1 109 ? 4.935 14.382 -3.516 1.00 0.00 103 GLN A C 9
ATOM 13427 O O . GLN A 1 109 ? 4.192 15.212 -4.047 1.00 0.00 103 GLN A O 9
ATOM 13439 N N . LYS A 1 110 ? 4.483 13.181 -3.116 1.00 0.00 104 LYS A N 9
ATOM 13440 C CA . LYS A 1 110 ? 3.148 12.638 -3.436 1.00 0.00 104 LYS A CA 9
ATOM 13441 C C . LYS A 1 110 ? 2.130 12.812 -2.307 1.00 0.00 104 LYS A C 9
ATOM 13442 O O . LYS A 1 110 ? 1.156 13.544 -2.474 1.00 0.00 104 LYS A O 9
ATOM 13457 N N . ALA A 1 111 ? 2.346 12.132 -1.178 1.00 0.00 105 ALA A N 9
ATOM 13458 C CA . ALA A 1 111 ? 1.421 12.169 -0.032 1.00 0.00 105 ALA A CA 9
ATOM 13459 C C . ALA A 1 111 ? 1.774 13.264 0.993 1.00 0.00 105 ALA A C 9
ATOM 13460 O O . ALA A 1 111 ? 0.878 13.836 1.617 1.00 0.00 105 ALA A O 9
ATOM 13467 N N . LEU A 1 112 ? 3.062 13.592 1.151 1.00 0.00 106 LEU A N 9
ATOM 13468 C CA . LEU A 1 112 ? 3.516 14.727 1.972 1.00 0.00 106 LEU A CA 9
ATOM 13469 C C . LEU A 1 112 ? 3.552 16.048 1.184 1.00 0.00 106 LEU A C 9
ATOM 13470 O O . LEU A 1 112 ? 3.379 17.126 1.759 1.00 0.00 106 LEU A O 9
ATOM 13485 N N . GLY A 1 113 ? 3.757 15.955 -0.134 1.00 0.00 107 GLY A N 9
ATOM 13486 C CA . GLY A 1 113 ? 3.769 17.105 -1.047 1.00 0.00 107 GLY A CA 9
ATOM 13487 C C . GLY A 1 113 ? 2.389 17.738 -1.289 1.00 0.00 107 GLY A C 9
ATOM 13488 O O . GLY A 1 113 ? 1.340 17.089 -1.164 1.00 0.00 107 GLY A O 9
ATOM 13492 N N . MET A 1 7 ? -0.696 3.840 11.274 1.00 0.00 1 MET A N 10
ATOM 13493 C CA . MET A 1 7 ? 0.362 2.870 10.988 1.00 0.00 1 MET A CA 10
ATOM 13494 C C . MET A 1 7 ? -0.128 1.647 10.206 1.00 0.00 1 MET A C 10
ATOM 13495 O O . MET A 1 7 ? -1.309 1.295 10.234 1.00 0.00 1 MET A O 10
ATOM 13507 N N . ALA A 1 8 ? 0.809 0.977 9.529 1.00 0.00 2 ALA A N 10
ATOM 13508 C CA . ALA A 1 8 ? 0.531 -0.171 8.673 1.00 0.00 2 ALA A CA 10
ATOM 13509 C C . ALA A 1 8 ? 0.216 -1.463 9.454 1.00 0.00 2 ALA A C 10
ATOM 13510 O O . ALA A 1 8 ? 0.923 -1.839 10.394 1.00 0.00 2 ALA A O 10
ATOM 13517 N N . ALA A 1 9 ? -0.827 -2.154 9.001 1.00 0.00 3 ALA A N 10
ATOM 13518 C CA . ALA A 1 9 ? -1.212 -3.512 9.395 1.00 0.00 3 ALA A CA 10
ATOM 13519 C C . ALA A 1 9 ? -1.916 -4.237 8.229 1.00 0.00 3 ALA A C 10
ATOM 13520 O O . ALA A 1 9 ? -2.233 -3.620 7.208 1.00 0.00 3 ALA A O 10
ATOM 13527 N N . GLN A 1 10 ? -2.192 -5.539 8.382 1.00 0.00 4 GLN A N 10
ATOM 13528 C CA . GLN A 1 10 ? -3.082 -6.283 7.487 1.00 0.00 4 GLN A CA 10
ATOM 13529 C C . GLN A 1 10 ? -4.542 -5.884 7.738 1.00 0.00 4 GLN A C 10
ATOM 13530 O O . GLN A 1 10 ? -5.027 -5.987 8.868 1.00 0.00 4 GLN A O 10
ATOM 13542 N N . ILE A 1 11 ? -5.252 -5.464 6.687 1.00 0.00 5 ILE A N 10
ATOM 13543 C CA . ILE A 1 11 ? -6.652 -5.005 6.754 1.00 0.00 5 ILE A CA 10
ATOM 13544 C C . ILE A 1 11 ? -7.527 -5.794 5.759 1.00 0.00 5 ILE A C 10
ATOM 13545 O O . ILE A 1 11 ? -7.034 -6.407 4.815 1.00 0.00 5 ILE A O 10
ATOM 13560 N N . THR A 1 12 ? -8.840 -5.772 5.977 1.00 0.00 6 THR A N 10
ATOM 13561 C CA . THR A 1 12 ? -9.858 -6.520 5.224 1.00 0.00 6 THR A CA 10
ATOM 13562 C C . THR A 1 12 ? -10.519 -5.604 4.191 1.00 0.00 6 THR A C 10
ATOM 13563 O O . THR A 1 12 ? -10.677 -4.402 4.419 1.00 0.00 6 THR A O 10
ATOM 13574 N N . ASP A 1 13 ? -10.929 -6.168 3.054 1.00 0.00 7 ASP A N 10
ATOM 13575 C CA . ASP A 1 13 ? -11.416 -5.452 1.865 1.00 0.00 7 ASP A CA 10
ATOM 13576 C C . ASP A 1 13 ? -12.629 -4.541 2.154 1.00 0.00 7 ASP A C 10
ATOM 13577 O O . ASP A 1 13 ? -12.747 -3.451 1.600 1.00 0.00 7 ASP A O 10
ATOM 13585 N N . ALA A 1 14 ? -13.491 -4.988 3.071 1.00 0.00 8 ALA A N 10
ATOM 13586 C CA . ALA A 1 14 ? -14.688 -4.287 3.531 1.00 0.00 8 ALA A CA 10
ATOM 13587 C C . ALA A 1 14 ? -14.450 -3.362 4.745 1.00 0.00 8 ALA A C 10
ATOM 13588 O O . ALA A 1 14 ? -15.321 -2.567 5.095 1.00 0.00 8 ALA A O 10
ATOM 13595 N N . THR A 1 15 ? -13.281 -3.469 5.384 1.00 0.00 9 THR A N 10
ATOM 13596 C CA . THR A 1 15 ? -12.916 -2.745 6.616 1.00 0.00 9 THR A CA 10
ATOM 13597 C C . THR A 1 15 ? -12.039 -1.534 6.317 1.00 0.00 9 THR A C 10
ATOM 13598 O O . THR A 1 15 ? -12.261 -0.465 6.887 1.00 0.00 9 THR A O 10
ATOM 13609 N N . PHE A 1 16 ? -11.069 -1.674 5.405 1.00 0.00 10 PHE A N 10
ATOM 13610 C CA . PHE A 1 16 ? -10.144 -0.573 5.085 1.00 0.00 10 PHE A CA 10
ATOM 13611 C C . PHE A 1 16 ? -10.878 0.590 4.385 1.00 0.00 10 PHE A C 10
ATOM 13612 O O . PHE A 1 16 ? -10.557 1.763 4.590 1.00 0.00 10 PHE A O 10
ATOM 13628 N N . GLU A 1 17 ? -11.906 0.273 3.592 1.00 0.00 11 GLU A N 10
ATOM 13629 C CA . GLU A 1 17 ? -12.633 1.263 2.790 1.00 0.00 11 GLU A CA 10
ATOM 13630 C C . GLU A 1 17 ? -13.419 2.257 3.658 1.00 0.00 11 GLU A C 10
ATOM 13631 O O . GLU A 1 17 ? -13.354 3.465 3.419 1.00 0.00 11 GLU A O 10
ATOM 13641 N N . ALA A 1 18 ? -14.037 1.775 4.737 1.00 0.00 12 ALA A N 10
ATOM 13642 C CA . ALA A 1 18 ? -14.765 2.595 5.705 1.00 0.00 12 ALA A CA 10
ATOM 13643 C C . ALA A 1 18 ? -13.867 3.612 6.434 1.00 0.00 12 ALA A C 10
ATOM 13644 O O . ALA A 1 18 ? -14.352 4.647 6.891 1.00 0.00 12 ALA A O 10
ATOM 13651 N N . SER A 1 19 ? -12.560 3.338 6.510 1.00 0.00 13 SER A N 10
ATOM 13652 C CA . SER A 1 19 ? -11.575 4.212 7.170 1.00 0.00 13 SER A CA 10
ATOM 13653 C C . SER A 1 19 ? -10.778 5.109 6.219 1.00 0.00 13 SER A C 10
ATOM 13654 O O . SER A 1 19 ? -10.250 6.135 6.659 1.00 0.00 13 SER A O 10
ATOM 13661 N N . VAL A 1 20 ? -10.659 4.739 4.940 1.00 0.00 14 VAL A N 10
ATOM 13662 C CA . VAL A 1 20 ? -9.669 5.336 4.023 1.00 0.00 14 VAL A CA 10
ATOM 13663 C C . VAL A 1 20 ? -10.240 5.746 2.664 1.00 0.00 14 VAL A C 10
ATOM 13664 O O . VAL A 1 20 ? -9.946 6.832 2.167 1.00 0.00 14 VAL A O 10
ATOM 13677 N N . LEU A 1 21 ? -11.105 4.913 2.084 1.00 0.00 15 LEU A N 10
ATOM 13678 C CA . LEU A 1 21 ? -11.821 5.180 0.828 1.00 0.00 15 LEU A CA 10
ATOM 13679 C C . LEU A 1 21 ? -12.912 6.249 1.078 1.00 0.00 15 LEU A C 10
ATOM 13680 O O . LEU A 1 21 ? -13.098 7.164 0.276 1.00 0.00 15 LEU A O 10
ATOM 13695 N N . LYS A 1 22 ? -13.545 6.199 2.254 1.00 0.00 16 LYS A N 10
ATOM 13696 C CA . LYS A 1 22 ? -14.454 7.227 2.803 1.00 0.00 16 LYS A CA 10
ATOM 13697 C C . LYS A 1 22 ? -13.723 8.385 3.532 1.00 0.00 16 LYS A C 10
ATOM 13698 O O . LYS A 1 22 ? -14.338 9.085 4.334 1.00 0.00 16 LYS A O 10
ATOM 13713 N N . SER A 1 23 ? -12.432 8.598 3.251 1.00 0.00 17 SER A N 10
ATOM 13714 C CA . SER A 1 23 ? -11.599 9.687 3.798 1.00 0.00 17 SER A CA 10
ATOM 13715 C C . SER A 1 23 ? -11.006 10.568 2.688 1.00 0.00 17 SER A C 10
ATOM 13716 O O . SER A 1 23 ? -10.971 10.191 1.513 1.00 0.00 17 SER A O 10
ATOM 13723 N N . ALA A 1 24 ? -10.539 11.759 3.072 1.00 0.00 18 ALA A N 10
ATOM 13724 C CA . ALA A 1 24 ? -9.846 12.694 2.180 1.00 0.00 18 ALA A CA 10
ATOM 13725 C C . ALA A 1 24 ? -8.319 12.473 2.185 1.00 0.00 18 ALA A C 10
ATOM 13726 O O . ALA A 1 24 ? -7.621 12.895 1.263 1.00 0.00 18 ALA A O 10
ATOM 13733 N N . ILE A 1 25 ? -7.782 11.815 3.222 1.00 0.00 19 ILE A N 10
ATOM 13734 C CA . ILE A 1 25 ? -6.338 11.679 3.431 1.00 0.00 19 ILE A CA 10
ATOM 13735 C C . ILE A 1 25 ? -5.690 10.769 2.365 1.00 0.00 19 ILE A C 10
ATOM 13736 O O . ILE A 1 25 ? -6.340 9.831 1.883 1.00 0.00 19 ILE A O 10
ATOM 13751 N N . PRO A 1 26 ? -4.420 11.007 1.979 1.00 0.00 20 PRO A N 10
ATOM 13752 C CA . PRO A 1 26 ? -3.716 10.133 1.045 1.00 0.00 20 PRO A CA 10
ATOM 13753 C C . PRO A 1 26 ? -3.536 8.711 1.589 1.00 0.00 20 PRO A C 10
ATOM 13754 O O . PRO A 1 26 ? -3.125 8.507 2.739 1.00 0.00 20 PRO A O 10
ATOM 13762 N N . VAL A 1 27 ? -3.807 7.729 0.736 1.00 0.00 21 VAL A N 10
ATOM 13763 C CA . VAL A 1 27 ? -3.690 6.299 0.988 1.00 0.00 21 VAL A CA 10
ATOM 13764 C C . VAL A 1 27 ? -2.449 5.720 0.322 1.00 0.00 21 VAL A C 10
ATOM 13765 O O . VAL A 1 27 ? -2.173 6.011 -0.843 1.00 0.00 21 VAL A O 10
ATOM 13778 N N . LEU A 1 28 ? -1.767 4.824 1.035 1.00 0.00 22 LEU A N 10
ATOM 13779 C CA . LEU A 1 28 ? -0.739 3.931 0.496 1.00 0.00 22 LEU A CA 10
ATOM 13780 C C . LEU A 1 28 ? -1.118 2.470 0.777 1.00 0.00 22 LEU A C 10
ATOM 13781 O O . LEU A 1 28 ? -1.029 1.990 1.910 1.00 0.00 22 LEU A O 10
ATOM 13796 N N . ILE A 1 29 ? -1.545 1.772 -0.273 1.00 0.00 23 ILE A N 10
ATOM 13797 C CA . ILE A 1 29 ? -1.694 0.300 -0.283 1.00 0.00 23 ILE A CA 10
ATOM 13798 C C . ILE A 1 29 ? -0.365 -0.359 -0.658 1.00 0.00 23 ILE A C 10
ATOM 13799 O O . ILE A 1 29 ? 0.330 0.132 -1.543 1.00 0.00 23 ILE A O 10
ATOM 13814 N N . ASP A 1 30 ? -0.066 -1.523 -0.073 1.00 0.00 24 ASP A N 10
ATOM 13815 C CA . ASP A 1 30 ? 0.941 -2.468 -0.561 1.00 0.00 24 ASP A CA 10
ATOM 13816 C C . ASP A 1 30 ? 0.334 -3.876 -0.695 1.00 0.00 24 ASP A C 10
ATOM 13817 O O . ASP A 1 30 ? -0.229 -4.415 0.264 1.00 0.00 24 ASP A O 10
ATOM 13825 N N . PHE A 1 31 ? 0.447 -4.464 -1.880 1.00 0.00 25 PHE A N 10
ATOM 13826 C CA . PHE A 1 31 ? 0.028 -5.844 -2.152 1.00 0.00 25 PHE A CA 10
ATOM 13827 C C . PHE A 1 31 ? 1.188 -6.840 -1.994 1.00 0.00 25 PHE A C 10
ATOM 13828 O O . PHE A 1 31 ? 2.240 -6.665 -2.613 1.00 0.00 25 PHE A O 10
ATOM 13844 N N . TRP A 1 32 ? 0.987 -7.917 -1.222 1.00 0.00 26 TRP A N 10
ATOM 13845 C CA . TRP A 1 32 ? 2.021 -8.937 -0.967 1.00 0.00 26 TRP A CA 10
ATOM 13846 C C . TRP A 1 32 ? 1.470 -10.349 -0.696 1.00 0.00 26 TRP A C 10
ATOM 13847 O O . TRP A 1 32 ? 0.304 -10.523 -0.330 1.00 0.00 26 TRP A O 10
ATOM 13867 N N . ALA A 1 33 ? 2.329 -11.362 -0.823 1.00 0.00 27 ALA A N 10
ATOM 13868 C CA . ALA A 1 33 ? 2.027 -12.748 -0.465 1.00 0.00 27 ALA A CA 10
ATOM 13869 C C . ALA A 1 33 ? 3.227 -13.499 0.163 1.00 0.00 27 ALA A C 10
ATOM 13870 O O . ALA A 1 33 ? 4.365 -13.273 -0.251 1.00 0.00 27 ALA A O 10
ATOM 13877 N N . PRO A 1 34 ? 2.992 -14.401 1.139 1.00 0.00 28 PRO A N 10
ATOM 13878 C CA . PRO A 1 34 ? 4.044 -15.136 1.848 1.00 0.00 28 PRO A CA 10
ATOM 13879 C C . PRO A 1 34 ? 4.805 -16.143 0.977 1.00 0.00 28 PRO A C 10
ATOM 13880 O O . PRO A 1 34 ? 5.903 -16.560 1.350 1.00 0.00 28 PRO A O 10
ATOM 13888 N N . TRP A 1 35 ? 4.264 -16.518 -0.184 1.00 0.00 29 TRP A N 10
ATOM 13889 C CA . TRP A 1 35 ? 4.910 -17.417 -1.147 1.00 0.00 29 TRP A CA 10
ATOM 13890 C C . TRP A 1 35 ? 5.828 -16.717 -2.164 1.00 0.00 29 TRP A C 10
ATOM 13891 O O . TRP A 1 35 ? 6.421 -17.398 -3.007 1.00 0.00 29 TRP A O 10
ATOM 13911 N N . CYS A 1 36 ? 6.009 -15.389 -2.085 1.00 0.00 30 CYS A N 10
ATOM 13912 C CA . CYS A 1 36 ? 7.018 -14.662 -2.865 1.00 0.00 30 CYS A CA 10
ATOM 13913 C C . CYS A 1 36 ? 7.992 -13.853 -1.983 1.00 0.00 30 CYS A C 10
ATOM 13914 O O . CYS A 1 36 ? 7.589 -13.058 -1.132 1.00 0.00 30 CYS A O 10
ATOM 13921 N N . GLY A 1 37 ? 9.296 -14.051 -2.194 1.00 0.00 31 GLY A N 10
ATOM 13922 C CA . GLY A 1 37 ? 10.396 -13.482 -1.399 1.00 0.00 31 GLY A CA 10
ATOM 13923 C C . GLY A 1 37 ? 10.396 -11.950 -1.291 1.00 0.00 31 GLY A C 10
ATOM 13924 O O . GLY A 1 37 ? 10.266 -11.435 -0.180 1.00 0.00 31 GLY A O 10
ATOM 13928 N N . PRO A 1 38 ? 10.475 -11.193 -2.407 1.00 0.00 32 PRO A N 10
ATOM 13929 C CA . PRO A 1 38 ? 10.436 -9.726 -2.379 1.00 0.00 32 PRO A CA 10
ATOM 13930 C C . PRO A 1 38 ? 9.119 -9.150 -1.818 1.00 0.00 32 PRO A C 10
ATOM 13931 O O . PRO A 1 38 ? 9.101 -8.024 -1.325 1.00 0.00 32 PRO A O 10
ATOM 13939 N N . CYS A 1 39 ? 8.033 -9.930 -1.844 1.00 0.00 33 CYS A N 10
ATOM 13940 C CA . CYS A 1 39 ? 6.736 -9.564 -1.277 1.00 0.00 33 CYS A CA 10
ATOM 13941 C C . CYS A 1 39 ? 6.774 -9.575 0.261 1.00 0.00 33 CYS A C 10
ATOM 13942 O O . CYS A 1 39 ? 6.436 -8.574 0.896 1.00 0.00 33 CYS A O 10
ATOM 13949 N N . ARG A 1 40 ? 7.216 -10.684 0.874 1.00 0.00 34 ARG A N 10
ATOM 13950 C CA . ARG A 1 40 ? 7.311 -10.813 2.346 1.00 0.00 34 ARG A CA 10
ATOM 13951 C C . ARG A 1 40 ? 8.474 -10.012 2.948 1.00 0.00 34 ARG A C 10
ATOM 13952 O O . ARG A 1 40 ? 8.373 -9.538 4.079 1.00 0.00 34 ARG A O 10
ATOM 13970 N N . ALA A 1 41 ? 9.536 -9.769 2.175 1.00 0.00 35 ALA A N 10
ATOM 13971 C CA . ALA A 1 41 ? 10.666 -8.915 2.555 1.00 0.00 35 ALA A CA 10
ATOM 13972 C C . ALA A 1 41 ? 10.314 -7.418 2.688 1.00 0.00 35 ALA A C 10
ATOM 13973 O O . ALA A 1 41 ? 11.106 -6.646 3.227 1.00 0.00 35 ALA A O 10
ATOM 13980 N N . MET A 1 42 ? 9.116 -7.000 2.260 1.00 0.00 36 MET A N 10
ATOM 13981 C CA . MET A 1 42 ? 8.594 -5.650 2.504 1.00 0.00 36 MET A CA 10
ATOM 13982 C C . MET A 1 42 ? 8.176 -5.414 3.961 1.00 0.00 36 MET A C 10
ATOM 13983 O O . MET A 1 42 ? 7.917 -4.276 4.342 1.00 0.00 36 MET A O 10
ATOM 13995 N N . GLY A 1 43 ? 8.111 -6.459 4.790 1.00 0.00 37 GLY A N 10
ATOM 13996 C CA . GLY A 1 43 ? 7.699 -6.392 6.202 1.00 0.00 37 GLY A CA 10
ATOM 13997 C C . GLY A 1 43 ? 8.397 -5.289 7.022 1.00 0.00 37 GLY A C 10
ATOM 13998 O O . GLY A 1 43 ? 7.718 -4.383 7.508 1.00 0.00 37 GLY A O 10
ATOM 14002 N N . PRO A 1 44 ? 9.741 -5.304 7.152 1.00 0.00 38 PRO A N 10
ATOM 14003 C CA . PRO A 1 44 ? 10.498 -4.251 7.840 1.00 0.00 38 PRO A CA 10
ATOM 14004 C C . PRO A 1 44 ? 10.564 -2.928 7.049 1.00 0.00 38 PRO A C 10
ATOM 14005 O O . PRO A 1 44 ? 10.737 -1.861 7.644 1.00 0.00 38 PRO A O 10
ATOM 14013 N N . VAL A 1 45 ? 10.393 -2.971 5.722 1.00 0.00 39 VAL A N 10
ATOM 14014 C CA . VAL A 1 45 ? 10.365 -1.798 4.833 1.00 0.00 39 VAL A CA 10
ATOM 14015 C C . VAL A 1 45 ? 9.139 -0.938 5.129 1.00 0.00 39 VAL A C 10
ATOM 14016 O O . VAL A 1 45 ? 9.284 0.233 5.496 1.00 0.00 39 VAL A O 10
ATOM 14029 N N . ILE A 1 46 ? 7.941 -1.528 5.044 1.00 0.00 40 ILE A N 10
ATOM 14030 C CA . ILE A 1 46 ? 6.651 -0.874 5.312 1.00 0.00 40 ILE A CA 10
ATOM 14031 C C . ILE A 1 46 ? 6.616 -0.222 6.703 1.00 0.00 40 ILE A C 10
ATOM 14032 O O . ILE A 1 46 ? 6.129 0.896 6.843 1.00 0.00 40 ILE A O 10
ATOM 14047 N N . ASP A 1 47 ? 7.162 -0.861 7.732 1.00 0.00 41 ASP A N 10
ATOM 14048 C CA . ASP A 1 47 ? 7.138 -0.367 9.115 1.00 0.00 41 ASP A CA 10
ATOM 14049 C C . ASP A 1 47 ? 7.961 0.914 9.345 1.00 0.00 41 ASP A C 10
ATOM 14050 O O . ASP A 1 47 ? 7.543 1.772 10.126 1.00 0.00 41 ASP A O 10
ATOM 14058 N N . GLU A 1 48 ? 9.092 1.100 8.650 1.00 0.00 42 GLU A N 10
ATOM 14059 C CA . GLU A 1 48 ? 9.871 2.345 8.732 1.00 0.00 42 GLU A CA 10
ATOM 14060 C C . GLU A 1 48 ? 9.150 3.515 8.060 1.00 0.00 42 GLU A C 10
ATOM 14061 O O . GLU A 1 48 ? 8.911 4.549 8.675 1.00 0.00 42 GLU A O 10
ATOM 14071 N N . LEU A 1 49 ? 8.792 3.341 6.785 1.00 0.00 43 LEU A N 10
ATOM 14072 C CA . LEU A 1 49 ? 8.166 4.376 5.958 1.00 0.00 43 LEU A CA 10
ATOM 14073 C C . LEU A 1 49 ? 6.778 4.747 6.485 1.00 0.00 43 LEU A C 10
ATOM 14074 O O . LEU A 1 49 ? 6.414 5.918 6.480 1.00 0.00 43 LEU A O 10
ATOM 14089 N N . ALA A 1 50 ? 6.051 3.783 7.060 1.00 0.00 44 ALA A N 10
ATOM 14090 C CA . ALA A 1 50 ? 4.778 4.050 7.717 1.00 0.00 44 ALA A CA 10
ATOM 14091 C C . ALA A 1 50 ? 4.886 5.126 8.816 1.00 0.00 44 ALA A C 10
ATOM 14092 O O . ALA A 1 50 ? 4.013 5.989 8.933 1.00 0.00 44 ALA A O 10
ATOM 14099 N N . ALA A 1 51 ? 5.988 5.111 9.571 1.00 0.00 45 ALA A N 10
ATOM 14100 C CA . ALA A 1 51 ? 6.286 6.103 10.603 1.00 0.00 45 ALA A CA 10
ATOM 14101 C C . ALA A 1 51 ? 6.893 7.408 10.053 1.00 0.00 45 ALA A C 10
ATOM 14102 O O . ALA A 1 51 ? 6.908 8.418 10.759 1.00 0.00 45 ALA A O 10
ATOM 14109 N N . GLU A 1 52 ? 7.383 7.427 8.812 1.00 0.00 46 GLU A N 10
ATOM 14110 C CA . GLU A 1 52 ? 7.823 8.676 8.174 1.00 0.00 46 GLU A CA 10
ATOM 14111 C C . GLU A 1 52 ? 6.640 9.559 7.753 1.00 0.00 46 GLU A C 10
ATOM 14112 O O . GLU A 1 52 ? 6.787 10.779 7.698 1.00 0.00 46 GLU A O 10
ATOM 14122 N N . TYR A 1 53 ? 5.460 8.972 7.506 1.00 0.00 47 TYR A N 10
ATOM 14123 C CA . TYR A 1 53 ? 4.294 9.707 6.999 1.00 0.00 47 TYR A CA 10
ATOM 14124 C C . TYR A 1 53 ? 3.147 9.911 8.008 1.00 0.00 47 TYR A C 10
ATOM 14125 O O . TYR A 1 53 ? 2.091 10.436 7.643 1.00 0.00 47 TYR A O 10
ATOM 14142 N N . GLU A 1 54 ? 3.302 9.464 9.259 1.00 0.00 48 GLU A N 10
ATOM 14143 C CA . GLU A 1 54 ? 2.195 9.354 10.222 1.00 0.00 48 GLU A CA 10
ATOM 14144 C C . GLU A 1 54 ? 1.430 10.678 10.449 1.00 0.00 48 GLU A C 10
ATOM 14145 O O . GLU A 1 54 ? 2.005 11.769 10.456 1.00 0.00 48 GLU A O 10
ATOM 14155 N N . GLY A 1 55 ? 0.108 10.570 10.611 1.00 0.00 49 GLY A N 10
ATOM 14156 C CA . GLY A 1 55 ? -0.817 11.700 10.797 1.00 0.00 49 GLY A CA 10
ATOM 14157 C C . GLY A 1 55 ? -1.173 12.492 9.524 1.00 0.00 49 GLY A C 10
ATOM 14158 O O . GLY A 1 55 ? -2.197 13.183 9.511 1.00 0.00 49 GLY A O 10
ATOM 14162 N N . LYS A 1 56 ? -0.386 12.370 8.442 1.00 0.00 50 LYS A N 10
ATOM 14163 C CA . LYS A 1 56 ? -0.612 13.041 7.136 1.00 0.00 50 LYS A CA 10
ATOM 14164 C C . LYS A 1 56 ? -0.999 12.091 5.994 1.00 0.00 50 LYS A C 10
ATOM 14165 O O . LYS A 1 56 ? -1.374 12.544 4.913 1.00 0.00 50 LYS A O 10
ATOM 14180 N N . VAL A 1 57 ? -0.869 10.784 6.226 1.00 0.00 51 VAL A N 10
ATOM 14181 C CA . VAL A 1 57 ? -0.920 9.674 5.260 1.00 0.00 51 VAL A CA 10
ATOM 14182 C C . VAL A 1 57 ? -1.405 8.431 6.008 1.00 0.00 51 VAL A C 10
ATOM 14183 O O . VAL A 1 57 ? -0.994 8.200 7.151 1.00 0.00 51 VAL A O 10
ATOM 14196 N N . LEU A 1 58 ? -2.258 7.611 5.382 1.00 0.00 52 LEU A N 10
ATOM 14197 C CA . LEU A 1 58 ? -2.734 6.345 5.936 1.00 0.00 52 LEU A CA 10
ATOM 14198 C C . LEU A 1 58 ? -2.229 5.162 5.092 1.00 0.00 52 LEU A C 10
ATOM 14199 O O . LEU A 1 58 ? -2.456 5.073 3.888 1.00 0.00 52 LEU A O 10
ATOM 14214 N N . ILE A 1 59 ? -1.518 4.254 5.754 1.00 0.00 53 ILE A N 10
ATOM 14215 C CA . ILE A 1 59 ? -0.802 3.110 5.176 1.00 0.00 53 ILE A CA 10
ATOM 14216 C C . ILE A 1 59 ? -1.475 1.798 5.583 1.00 0.00 53 ILE A C 10
ATOM 14217 O O . ILE A 1 59 ? -1.766 1.599 6.764 1.00 0.00 53 ILE A O 10
ATOM 14232 N N . VAL A 1 60 ? -1.680 0.885 4.633 1.00 0.00 54 VAL A N 10
ATOM 14233 C CA . VAL A 1 60 ? -2.237 -0.469 4.860 1.00 0.00 54 VAL A CA 10
ATOM 14234 C C . VAL A 1 60 ? -1.581 -1.485 3.914 1.00 0.00 54 VAL A C 10
ATOM 14235 O O . VAL A 1 60 ? -1.206 -1.132 2.796 1.00 0.00 54 VAL A O 10
ATOM 14248 N N . LYS A 1 61 ? -1.461 -2.757 4.324 1.00 0.00 55 LYS A N 10
ATOM 14249 C CA . LYS A 1 61 ? -1.018 -3.838 3.436 1.00 0.00 55 LYS A CA 10
ATOM 14250 C C . LYS A 1 61 ? -2.090 -4.914 3.268 1.00 0.00 55 LYS A C 10
ATOM 14251 O O . LYS A 1 61 ? -2.827 -5.216 4.203 1.00 0.00 55 LYS A O 10
ATOM 14266 N N . MET A 1 62 ? -2.174 -5.477 2.066 1.00 0.00 56 MET A N 10
ATOM 14267 C CA . MET A 1 62 ? -3.288 -6.318 1.623 1.00 0.00 56 MET A CA 10
ATOM 14268 C C . MET A 1 62 ? -2.718 -7.637 1.086 1.00 0.00 56 MET A C 10
ATOM 14269 O O . MET A 1 62 ? -1.993 -7.649 0.088 1.00 0.00 56 MET A O 10
ATOM 14281 N N . ASN A 1 63 ? -2.970 -8.748 1.784 1.00 0.00 57 ASN A N 10
ATOM 14282 C CA . ASN A 1 63 ? -2.400 -10.045 1.418 1.00 0.00 57 ASN A CA 10
ATOM 14283 C C . ASN A 1 63 ? -3.195 -10.701 0.281 1.00 0.00 57 ASN A C 10
ATOM 14284 O O . ASN A 1 63 ? -4.288 -11.222 0.491 1.00 0.00 57 ASN A O 10
ATOM 14294 N N . VAL A 1 64 ? -2.609 -10.748 -0.914 1.00 0.00 58 VAL A N 10
ATOM 14295 C CA . VAL A 1 64 ? -3.265 -11.278 -2.131 1.00 0.00 58 VAL A CA 10
ATOM 14296 C C . VAL A 1 64 ? -3.589 -12.777 -2.054 1.00 0.00 58 VAL A C 10
ATOM 14297 O O . VAL A 1 64 ? -4.405 -13.268 -2.828 1.00 0.00 58 VAL A O 10
ATOM 14310 N N . ASP A 1 65 ? -2.992 -13.511 -1.108 1.00 0.00 59 ASP A N 10
ATOM 14311 C CA . ASP A 1 65 ? -3.314 -14.919 -0.839 1.00 0.00 59 ASP A CA 10
ATOM 14312 C C . ASP A 1 65 ? -4.569 -15.093 0.042 1.00 0.00 59 ASP A C 10
ATOM 14313 O O . ASP A 1 65 ? -5.259 -16.107 -0.048 1.00 0.00 59 ASP A O 10
ATOM 14321 N N . ASP A 1 66 ? -4.892 -14.086 0.864 1.00 0.00 60 ASP A N 10
ATOM 14322 C CA . ASP A 1 66 ? -6.093 -14.014 1.710 1.00 0.00 60 ASP A CA 10
ATOM 14323 C C . ASP A 1 66 ? -7.256 -13.299 0.995 1.00 0.00 60 ASP A C 10
ATOM 14324 O O . ASP A 1 66 ? -8.406 -13.731 1.091 1.00 0.00 60 ASP A O 10
ATOM 14332 N N . ASN A 1 67 ? -6.949 -12.221 0.267 1.00 0.00 61 ASN A N 10
ATOM 14333 C CA . ASN A 1 67 ? -7.917 -11.325 -0.367 1.00 0.00 61 ASN A CA 10
ATOM 14334 C C . ASN A 1 67 ? -7.581 -11.059 -1.857 1.00 0.00 61 ASN A C 10
ATOM 14335 O O . ASN A 1 67 ? -7.242 -9.937 -2.232 1.00 0.00 61 ASN A O 10
ATOM 14345 N N . PRO A 1 68 ? -7.696 -12.074 -2.744 1.00 0.00 62 PRO A N 10
ATOM 14346 C CA . PRO A 1 68 ? -7.371 -11.960 -4.176 1.00 0.00 62 PRO A CA 10
ATOM 14347 C C . PRO A 1 68 ? -8.300 -11.037 -4.993 1.00 0.00 62 PRO A C 10
ATOM 14348 O O . PRO A 1 68 ? -7.982 -10.702 -6.131 1.00 0.00 62 PRO A O 10
ATOM 14356 N N . ALA A 1 69 ? -9.432 -10.601 -4.430 1.00 0.00 63 ALA A N 10
ATOM 14357 C CA . ALA A 1 69 ? -10.343 -9.646 -5.069 1.00 0.00 63 ALA A CA 10
ATOM 14358 C C . ALA A 1 69 ? -9.858 -8.183 -4.956 1.00 0.00 63 ALA A C 10
ATOM 14359 O O . ALA A 1 69 ? -10.050 -7.389 -5.879 1.00 0.00 63 ALA A O 10
ATOM 14366 N N . THR A 1 70 ? -9.173 -7.841 -3.862 1.00 0.00 64 THR A N 10
ATOM 14367 C CA . THR A 1 70 ? -8.646 -6.498 -3.574 1.00 0.00 64 THR A CA 10
ATOM 14368 C C . THR A 1 70 ? -7.592 -6.024 -4.584 1.00 0.00 64 THR A C 10
ATOM 14369 O O . THR A 1 70 ? -7.704 -4.887 -5.046 1.00 0.00 64 THR A O 10
ATOM 14380 N N . PRO A 1 71 ? -6.601 -6.845 -5.003 1.00 0.00 65 PRO A N 10
ATOM 14381 C CA . PRO A 1 71 ? -5.710 -6.461 -6.093 1.00 0.00 65 PRO A CA 10
ATOM 14382 C C . PRO A 1 71 ? -6.474 -6.408 -7.424 1.00 0.00 65 PRO A C 10
ATOM 14383 O O . PRO A 1 71 ? -6.272 -5.480 -8.210 1.00 0.00 65 PRO A O 10
ATOM 14391 N N . SER A 1 72 ? -7.404 -7.342 -7.673 1.00 0.00 66 SER A N 10
ATOM 14392 C CA . SER A 1 72 ? -8.028 -7.542 -8.986 1.00 0.00 66 SER A CA 10
ATOM 14393 C C . SER A 1 72 ? -8.932 -6.375 -9.363 1.00 0.00 66 SER A C 10
ATOM 14394 O O . SER A 1 72 ? -9.016 -5.999 -10.532 1.00 0.00 66 SER A O 10
ATOM 14401 N N . LYS A 1 73 ? -9.523 -5.721 -8.353 1.00 0.00 67 LYS A N 10
ATOM 14402 C CA . LYS A 1 73 ? -10.376 -4.538 -8.529 1.00 0.00 67 LYS A CA 10
ATOM 14403 C C . LYS A 1 73 ? -9.607 -3.216 -8.684 1.00 0.00 67 LYS A C 10
ATOM 14404 O O . LYS A 1 73 ? -10.168 -2.216 -9.129 1.00 0.00 67 LYS A O 10
ATOM 14419 N N . TYR A 1 74 ? -8.309 -3.251 -8.382 1.00 0.00 68 TYR A N 10
ATOM 14420 C CA . TYR A 1 74 ? -7.327 -2.196 -8.650 1.00 0.00 68 TYR A CA 10
ATOM 14421 C C . TYR A 1 74 ? -6.502 -2.500 -9.924 1.00 0.00 68 TYR A C 10
ATOM 14422 O O . TYR A 1 74 ? -5.660 -1.693 -10.331 1.00 0.00 68 TYR A O 10
ATOM 14439 N N . GLY A 1 75 ? -6.762 -3.644 -10.569 1.00 0.00 69 GLY A N 10
ATOM 14440 C CA . GLY A 1 75 ? -6.136 -4.092 -11.824 1.00 0.00 69 GLY A CA 10
ATOM 14441 C C . GLY A 1 75 ? -4.852 -4.928 -11.670 1.00 0.00 69 GLY A C 10
ATOM 14442 O O . GLY A 1 75 ? -4.070 -5.035 -12.613 1.00 0.00 69 GLY A O 10
ATOM 14446 N N . ILE A 1 76 ? -4.622 -5.506 -10.488 1.00 0.00 70 ILE A N 10
ATOM 14447 C CA . ILE A 1 76 ? -3.435 -6.279 -10.079 1.00 0.00 70 ILE A CA 10
ATOM 14448 C C . ILE A 1 76 ? -3.792 -7.764 -9.915 1.00 0.00 70 ILE A C 10
ATOM 14449 O O . ILE A 1 76 ? -4.913 -8.099 -9.537 1.00 0.00 70 ILE A O 10
ATOM 14464 N N . ARG A 1 77 ? -2.845 -8.677 -10.179 1.00 0.00 71 ARG A N 10
ATOM 14465 C CA . ARG A 1 77 ? -3.016 -10.118 -9.967 1.00 0.00 71 ARG A CA 10
ATOM 14466 C C . ARG A 1 77 ? -2.488 -10.570 -8.599 1.00 0.00 71 ARG A C 10
ATOM 14467 O O . ARG A 1 77 ? -3.245 -10.605 -7.634 1.00 0.00 71 ARG A O 10
ATOM 14485 N N . ALA A 1 78 ? -1.198 -10.884 -8.520 1.00 0.00 72 ALA A N 10
ATOM 14486 C CA . ALA A 1 78 ? -0.504 -11.278 -7.290 1.00 0.00 72 ALA A CA 10
ATOM 14487 C C . ALA A 1 78 ? 1.013 -11.027 -7.415 1.00 0.00 72 ALA A C 10
ATOM 14488 O O . ALA A 1 78 ? 1.776 -11.906 -7.820 1.00 0.00 72 ALA A O 10
ATOM 14495 N N . ILE A 1 79 ? 1.434 -9.796 -7.114 1.00 0.00 73 ILE A N 10
ATOM 14496 C CA . ILE A 1 79 ? 2.793 -9.257 -7.322 1.00 0.00 73 ILE A CA 10
ATOM 14497 C C . ILE A 1 79 ? 3.164 -8.216 -6.248 1.00 0.00 73 ILE A C 10
ATOM 14498 O O . ILE A 1 79 ? 2.261 -7.592 -5.687 1.00 0.00 73 ILE A O 10
ATOM 14513 N N . PRO A 1 80 ? 4.463 -7.977 -5.967 1.00 0.00 74 PRO A N 10
ATOM 14514 C CA . PRO A 1 80 ? 4.914 -6.947 -5.025 1.00 0.00 74 PRO A CA 10
ATOM 14515 C C . PRO A 1 80 ? 4.761 -5.537 -5.631 1.00 0.00 74 PRO A C 10
ATOM 14516 O O . PRO A 1 80 ? 5.661 -5.027 -6.294 1.00 0.00 74 PRO A O 10
ATOM 14524 N N . THR A 1 81 ? 3.595 -4.913 -5.435 1.00 0.00 75 THR A N 10
ATOM 14525 C CA . THR A 1 81 ? 3.227 -3.593 -5.986 1.00 0.00 75 THR A CA 10
ATOM 14526 C C . THR A 1 81 ? 2.522 -2.724 -4.942 1.00 0.00 75 THR A C 10
ATOM 14527 O O . THR A 1 81 ? 1.677 -3.225 -4.195 1.00 0.00 75 THR A O 10
ATOM 14538 N N . LEU A 1 82 ? 2.808 -1.415 -4.915 1.00 0.00 76 LEU A N 10
ATOM 14539 C CA . LEU A 1 82 ? 2.138 -0.463 -4.023 1.00 0.00 76 LEU A CA 10
ATOM 14540 C C . LEU A 1 82 ? 1.380 0.600 -4.817 1.00 0.00 76 LEU A C 10
ATOM 14541 O O . LEU A 1 82 ? 1.819 1.027 -5.881 1.00 0.00 76 LEU A O 10
ATOM 14556 N N . ILE A 1 83 ? 0.229 1.034 -4.297 1.00 0.00 77 ILE A N 10
ATOM 14557 C CA . ILE A 1 83 ? -0.633 2.046 -4.937 1.00 0.00 77 ILE A CA 10
ATOM 14558 C C . ILE A 1 83 ? -0.763 3.289 -4.063 1.00 0.00 77 ILE A C 10
ATOM 14559 O O . ILE A 1 83 ? -1.138 3.180 -2.893 1.00 0.00 77 ILE A O 10
ATOM 14574 N N . LEU A 1 84 ? -0.499 4.463 -4.648 1.00 0.00 78 LEU A N 10
ATOM 14575 C CA . LEU A 1 84 ? -0.537 5.769 -3.981 1.00 0.00 78 LEU A CA 10
ATOM 14576 C C . LEU A 1 84 ? -1.688 6.641 -4.510 1.00 0.00 78 LEU A C 10
ATOM 14577 O O . LEU A 1 84 ? -1.717 7.052 -5.670 1.00 0.00 78 LEU A O 10
ATOM 14592 N N . PHE A 1 85 ? -2.655 6.905 -3.641 1.00 0.00 79 PHE A N 10
ATOM 14593 C CA . PHE A 1 85 ? -3.892 7.616 -3.987 1.00 0.00 79 PHE A CA 10
ATOM 14594 C C . PHE A 1 85 ? -4.406 8.559 -2.898 1.00 0.00 79 PHE A C 10
ATOM 14595 O O . PHE A 1 85 ? -3.804 8.679 -1.840 1.00 0.00 79 PHE A O 10
ATOM 14611 N N . LYS A 1 86 ? -5.488 9.294 -3.172 1.00 0.00 80 LYS A N 10
ATOM 14612 C CA . LYS A 1 86 ? -6.135 10.273 -2.275 1.00 0.00 80 LYS A CA 10
ATOM 14613 C C . LYS A 1 86 ? -7.640 10.331 -2.533 1.00 0.00 80 LYS A C 10
ATOM 14614 O O . LYS A 1 86 ? -8.093 9.813 -3.546 1.00 0.00 80 LYS A O 10
ATOM 14629 N N . ASN A 1 87 ? -8.422 10.941 -1.637 1.00 0.00 81 ASN A N 10
ATOM 14630 C CA . ASN A 1 87 ? -9.881 11.144 -1.786 1.00 0.00 81 ASN A CA 10
ATOM 14631 C C . ASN A 1 87 ? -10.707 9.872 -2.128 1.00 0.00 81 ASN A C 10
ATOM 14632 O O . ASN A 1 87 ? -11.838 9.971 -2.608 1.00 0.00 81 ASN A O 10
ATOM 14642 N N . GLY A 1 88 ? -10.141 8.677 -1.926 1.00 0.00 82 GLY A N 10
ATOM 14643 C CA . GLY A 1 88 ? -10.717 7.400 -2.358 1.00 0.00 82 GLY A CA 10
ATOM 14644 C C . GLY A 1 88 ? -10.689 7.124 -3.872 1.00 0.00 82 GLY A C 10
ATOM 14645 O O . GLY A 1 88 ? -11.487 6.321 -4.356 1.00 0.00 82 GLY A O 10
ATOM 14649 N N . GLU A 1 89 ? -9.794 7.764 -4.629 1.00 0.00 83 GLU A N 10
ATOM 14650 C CA . GLU A 1 89 ? -9.637 7.632 -6.086 1.00 0.00 83 GLU A CA 10
ATOM 14651 C C . GLU A 1 89 ? -8.165 7.462 -6.502 1.00 0.00 83 GLU A C 10
ATOM 14652 O O . GLU A 1 89 ? -7.319 8.302 -6.208 1.00 0.00 83 GLU A O 10
ATOM 14662 N N . VAL A 1 90 ? -7.864 6.369 -7.207 1.00 0.00 84 VAL A N 10
ATOM 14663 C CA . VAL A 1 90 ? -6.510 6.043 -7.691 1.00 0.00 84 VAL A CA 10
ATOM 14664 C C . VAL A 1 90 ? -5.973 7.094 -8.668 1.00 0.00 84 VAL A C 10
ATOM 14665 O O . VAL A 1 90 ? -6.708 7.596 -9.525 1.00 0.00 84 VAL A O 10
ATOM 14678 N N . VAL A 1 91 ? -4.672 7.393 -8.555 1.00 0.00 85 VAL A N 10
ATOM 14679 C CA . VAL A 1 91 ? -3.960 8.276 -9.507 1.00 0.00 85 VAL A CA 10
ATOM 14680 C C . VAL A 1 91 ? -2.642 7.677 -9.995 1.00 0.00 85 VAL A C 10
ATOM 14681 O O . VAL A 1 91 ? -2.309 7.823 -11.171 1.00 0.00 85 VAL A O 10
ATOM 14694 N N . GLU A 1 92 ? -1.909 6.982 -9.125 1.00 0.00 86 GLU A N 10
ATOM 14695 C CA . GLU A 1 92 ? -0.573 6.435 -9.408 1.00 0.00 86 GLU A CA 10
ATOM 14696 C C . GLU A 1 92 ? -0.290 5.149 -8.617 1.00 0.00 86 GLU A C 10
ATOM 14697 O O . GLU A 1 92 ? -0.868 4.879 -7.566 1.00 0.00 86 GLU A O 10
ATOM 14707 N N . GLN A 1 93 ? 0.649 4.359 -9.129 1.00 0.00 87 GLN A N 10
ATOM 14708 C CA . GLN A 1 93 ? 1.188 3.160 -8.502 1.00 0.00 87 GLN A CA 10
ATOM 14709 C C . GLN A 1 93 ? 2.703 3.044 -8.710 1.00 0.00 87 GLN A C 10
ATOM 14710 O O . GLN A 1 93 ? 3.277 3.727 -9.570 1.00 0.00 87 GLN A O 10
ATOM 14722 N N . VAL A 1 94 ? 3.324 2.107 -7.999 1.00 0.00 88 VAL A N 10
ATOM 14723 C CA . VAL A 1 94 ? 4.633 1.561 -8.391 1.00 0.00 88 VAL A CA 10
ATOM 14724 C C . VAL A 1 94 ? 4.717 0.049 -8.179 1.00 0.00 88 VAL A C 10
ATOM 14725 O O . VAL A 1 94 ? 4.523 -0.468 -7.079 1.00 0.00 88 VAL A O 10
ATOM 14738 N N . THR A 1 95 ? 5.000 -0.652 -9.276 1.00 0.00 89 THR A N 10
ATOM 14739 C CA . THR A 1 95 ? 5.206 -2.110 -9.332 1.00 0.00 89 THR A CA 10
ATOM 14740 C C . THR A 1 95 ? 6.681 -2.508 -9.185 1.00 0.00 89 THR A C 10
ATOM 14741 O O . THR A 1 95 ? 7.581 -1.759 -9.571 1.00 0.00 89 THR A O 10
ATOM 14752 N N . GLY A 1 96 ? 6.925 -3.690 -8.616 1.00 0.00 90 GLY A N 10
ATOM 14753 C CA . GLY A 1 96 ? 8.254 -4.194 -8.239 1.00 0.00 90 GLY A CA 10
ATOM 14754 C C . GLY A 1 96 ? 8.707 -3.714 -6.855 1.00 0.00 90 GLY A C 10
ATOM 14755 O O . GLY A 1 96 ? 8.308 -2.648 -6.374 1.00 0.00 90 GLY A O 10
ATOM 14759 N N . ALA A 1 97 ? 9.568 -4.502 -6.206 1.00 0.00 91 ALA A N 10
ATOM 14760 C CA . ALA A 1 97 ? 10.112 -4.194 -4.889 1.00 0.00 91 ALA A CA 10
ATOM 14761 C C . ALA A 1 97 ? 11.237 -3.152 -4.988 1.00 0.00 91 ALA A C 10
ATOM 14762 O O . ALA A 1 97 ? 12.112 -3.229 -5.855 1.00 0.00 91 ALA A O 10
ATOM 14769 N N . VAL A 1 98 ? 11.208 -2.200 -4.062 1.00 0.00 92 VAL A N 10
ATOM 14770 C CA . VAL A 1 98 ? 12.165 -1.092 -3.909 1.00 0.00 92 VAL A CA 10
ATOM 14771 C C . VAL A 1 98 ? 12.498 -0.882 -2.427 1.00 0.00 92 VAL A C 10
ATOM 14772 O O . VAL A 1 98 ? 11.743 -1.308 -1.546 1.00 0.00 92 VAL A O 10
ATOM 14785 N N . SER A 1 99 ? 13.631 -0.240 -2.134 1.00 0.00 93 SER A N 10
ATOM 14786 C CA . SER A 1 99 ? 14.086 -0.003 -0.756 1.00 0.00 93 SER A CA 10
ATOM 14787 C C . SER A 1 99 ? 13.179 0.993 -0.031 1.00 0.00 93 SER A C 10
ATOM 14788 O O . SER A 1 99 ? 12.652 1.921 -0.648 1.00 0.00 93 SER A O 10
ATOM 14795 N N . LYS A 1 100 ? 13.059 0.874 1.300 1.00 0.00 94 LYS A N 10
ATOM 14796 C CA . LYS A 1 100 ? 12.330 1.855 2.138 1.00 0.00 94 LYS A CA 10
ATOM 14797 C C . LYS A 1 100 ? 12.768 3.297 1.862 1.00 0.00 94 LYS A C 10
ATOM 14798 O O . LYS A 1 100 ? 11.929 4.186 1.756 1.00 0.00 94 LYS A O 10
ATOM 14813 N N . SER A 1 101 ? 14.063 3.509 1.648 1.00 0.00 95 SER A N 10
ATOM 14814 C CA . SER A 1 101 ? 14.686 4.782 1.303 1.00 0.00 95 SER A CA 10
ATOM 14815 C C . SER A 1 101 ? 14.150 5.353 -0.013 1.00 0.00 95 SER A C 10
ATOM 14816 O O . SER A 1 101 ? 13.818 6.530 -0.080 1.00 0.00 95 SER A O 10
ATOM 14823 N N . SER A 1 102 ? 13.987 4.507 -1.038 1.00 0.00 96 SER A N 10
ATOM 14824 C CA . SER A 1 102 ? 13.418 4.867 -2.344 1.00 0.00 96 SER A CA 10
ATOM 14825 C C . SER A 1 102 ? 11.941 5.253 -2.233 1.00 0.00 96 SER A C 10
ATOM 14826 O O . SER A 1 102 ? 11.509 6.227 -2.849 1.00 0.00 96 SER A O 10
ATOM 14833 N N . ILE A 1 103 ? 11.169 4.522 -1.423 1.00 0.00 97 ILE A N 10
ATOM 14834 C CA . ILE A 1 103 ? 9.743 4.767 -1.193 1.00 0.00 97 ILE A CA 10
ATOM 14835 C C . ILE A 1 103 ? 9.536 6.099 -0.442 1.00 0.00 97 ILE A C 10
ATOM 14836 O O . ILE A 1 103 ? 8.728 6.927 -0.873 1.00 0.00 97 ILE A O 10
ATOM 14851 N N . LYS A 1 104 ? 10.321 6.350 0.619 1.00 0.00 98 LYS A N 10
ATOM 14852 C CA . LYS A 1 104 ? 10.332 7.636 1.351 1.00 0.00 98 LYS A CA 10
ATOM 14853 C C . LYS A 1 104 ? 10.736 8.806 0.454 1.00 0.00 98 LYS A C 10
ATOM 14854 O O . LYS A 1 104 ? 10.053 9.828 0.427 1.00 0.00 98 LYS A O 10
ATOM 14869 N N . ASP A 1 105 ? 11.816 8.641 -0.309 1.00 0.00 99 ASP A N 10
ATOM 14870 C CA . ASP A 1 105 ? 12.353 9.654 -1.230 1.00 0.00 99 ASP A CA 10
ATOM 14871 C C . ASP A 1 105 ? 11.395 9.977 -2.387 1.00 0.00 99 ASP A C 10
ATOM 14872 O O . ASP A 1 105 ? 11.406 11.095 -2.892 1.00 0.00 99 ASP A O 10
ATOM 14880 N N . MET A 1 106 ? 10.515 9.043 -2.763 1.00 0.00 100 MET A N 10
ATOM 14881 C CA . MET A 1 106 ? 9.356 9.288 -3.622 1.00 0.00 100 MET A CA 10
ATOM 14882 C C . MET A 1 106 ? 8.262 10.075 -2.878 1.00 0.00 100 MET A C 10
ATOM 14883 O O . MET A 1 106 ? 7.928 11.199 -3.267 1.00 0.00 100 MET A O 10
ATOM 14895 N N . ILE A 1 107 ? 7.709 9.518 -1.794 1.00 0.00 101 ILE A N 10
ATOM 14896 C CA . ILE A 1 107 ? 6.497 10.034 -1.117 1.00 0.00 101 ILE A CA 10
ATOM 14897 C C . ILE A 1 107 ? 6.662 11.439 -0.533 1.00 0.00 101 ILE A C 10
ATOM 14898 O O . ILE A 1 107 ? 5.676 12.182 -0.440 1.00 0.00 101 ILE A O 10
ATOM 14913 N N . ALA A 1 108 ? 7.896 11.845 -0.256 1.00 0.00 102 ALA A N 10
ATOM 14914 C CA . ALA A 1 108 ? 8.270 13.223 0.060 1.00 0.00 102 ALA A CA 10
ATOM 14915 C C . ALA A 1 108 ? 7.765 14.278 -0.955 1.00 0.00 102 ALA A C 10
ATOM 14916 O O . ALA A 1 108 ? 7.664 15.453 -0.602 1.00 0.00 102 ALA A O 10
ATOM 14923 N N . GLN A 1 109 ? 7.414 13.873 -2.190 1.00 0.00 103 GLN A N 10
ATOM 14924 C CA . GLN A 1 109 ? 6.735 14.718 -3.187 1.00 0.00 103 GLN A CA 10
ATOM 14925 C C . GLN A 1 109 ? 5.270 14.326 -3.480 1.00 0.00 103 GLN A C 10
ATOM 14926 O O . GLN A 1 109 ? 4.515 15.143 -4.008 1.00 0.00 103 GLN A O 10
ATOM 14938 N N . LYS A 1 110 ? 4.854 13.082 -3.176 1.00 0.00 104 LYS A N 10
ATOM 14939 C CA . LYS A 1 110 ? 3.559 12.500 -3.596 1.00 0.00 104 LYS A CA 10
ATOM 14940 C C . LYS A 1 110 ? 2.466 12.621 -2.531 1.00 0.00 104 LYS A C 10
ATOM 14941 O O . LYS A 1 110 ? 1.519 13.384 -2.716 1.00 0.00 104 LYS A O 10
ATOM 14956 N N . ALA A 1 111 ? 2.599 11.887 -1.420 1.00 0.00 105 ALA A N 10
ATOM 14957 C CA . ALA A 1 111 ? 1.592 11.844 -0.356 1.00 0.00 105 ALA A CA 10
ATOM 14958 C C . ALA A 1 111 ? 1.826 12.920 0.729 1.00 0.00 105 ALA A C 10
ATOM 14959 O O . ALA A 1 111 ? 0.860 13.386 1.335 1.00 0.00 105 ALA A O 10
ATOM 14966 N N . LEU A 1 112 ? 3.069 13.372 0.940 1.00 0.00 106 LEU A N 10
ATOM 14967 C CA . LEU A 1 112 ? 3.365 14.558 1.764 1.00 0.00 106 LEU A CA 10
ATOM 14968 C C . LEU A 1 112 ? 3.229 15.874 0.974 1.00 0.00 106 LEU A C 10
ATOM 14969 O O . LEU A 1 112 ? 3.006 16.939 1.553 1.00 0.00 106 LEU A O 10
ATOM 14984 N N . GLY A 1 113 ? 3.333 15.789 -0.355 1.00 0.00 107 GLY A N 10
ATOM 14985 C CA . GLY A 1 113 ? 3.097 16.888 -1.302 1.00 0.00 107 GLY A CA 10
ATOM 14986 C C . GLY A 1 113 ? 4.125 18.021 -1.224 1.00 0.00 107 GLY A C 10
ATOM 14987 O O . GLY A 1 113 ? 5.339 17.792 -1.317 1.00 0.00 107 GLY A O 10
ATOM 14991 N N . MET A 1 7 ? 2.510 3.995 11.868 1.00 0.00 1 MET A N 11
ATOM 14992 C CA . MET A 1 7 ? 2.466 2.536 11.792 1.00 0.00 1 MET A CA 11
ATOM 14993 C C . MET A 1 7 ? 1.568 2.024 10.655 1.00 0.00 1 MET A C 11
ATOM 14994 O O . MET A 1 7 ? 0.596 2.678 10.272 1.00 0.00 1 MET A O 11
ATOM 15006 N N . ALA A 1 8 ? 1.880 0.827 10.148 1.00 0.00 2 ALA A N 11
ATOM 15007 C CA . ALA A 1 8 ? 1.085 0.088 9.165 1.00 0.00 2 ALA A CA 11
ATOM 15008 C C . ALA A 1 8 ? 0.683 -1.297 9.705 1.00 0.00 2 ALA A C 11
ATOM 15009 O O . ALA A 1 8 ? 1.337 -1.852 10.597 1.00 0.00 2 ALA A O 11
ATOM 15016 N N . ALA A 1 9 ? -0.379 -1.872 9.134 1.00 0.00 3 ALA A N 11
ATOM 15017 C CA . ALA A 1 9 ? -0.907 -3.186 9.492 1.00 0.00 3 ALA A CA 11
ATOM 15018 C C . ALA A 1 9 ? -1.434 -3.970 8.276 1.00 0.00 3 ALA A C 11
ATOM 15019 O O . ALA A 1 9 ? -1.574 -3.433 7.174 1.00 0.00 3 ALA A O 11
ATOM 15026 N N . GLN A 1 10 ? -1.723 -5.253 8.495 1.00 0.00 4 GLN A N 11
ATOM 15027 C CA . GLN A 1 10 ? -2.331 -6.160 7.517 1.00 0.00 4 GLN A CA 11
ATOM 15028 C C . GLN A 1 10 ? -3.865 -6.033 7.568 1.00 0.00 4 GLN A C 11
ATOM 15029 O O . GLN A 1 10 ? -4.476 -6.396 8.576 1.00 0.00 4 GLN A O 11
ATOM 15041 N N . ILE A 1 11 ? -4.478 -5.496 6.507 1.00 0.00 5 ILE A N 11
ATOM 15042 C CA . ILE A 1 11 ? -5.902 -5.102 6.458 1.00 0.00 5 ILE A CA 11
ATOM 15043 C C . ILE A 1 11 ? -6.682 -5.932 5.411 1.00 0.00 5 ILE A C 11
ATOM 15044 O O . ILE A 1 11 ? -6.113 -6.682 4.612 1.00 0.00 5 ILE A O 11
ATOM 15059 N N . THR A 1 12 ? -8.012 -5.840 5.462 1.00 0.00 6 THR A N 11
ATOM 15060 C CA . THR A 1 12 ? -9.005 -6.657 4.758 1.00 0.00 6 THR A CA 11
ATOM 15061 C C . THR A 1 12 ? -9.806 -5.818 3.748 1.00 0.00 6 THR A C 11
ATOM 15062 O O . THR A 1 12 ? -9.961 -4.606 3.918 1.00 0.00 6 THR A O 11
ATOM 15073 N N . ASP A 1 13 ? -10.333 -6.456 2.703 1.00 0.00 7 ASP A N 11
ATOM 15074 C CA . ASP A 1 13 ? -10.925 -5.842 1.495 1.00 0.00 7 ASP A CA 11
ATOM 15075 C C . ASP A 1 13 ? -12.059 -4.855 1.789 1.00 0.00 7 ASP A C 11
ATOM 15076 O O . ASP A 1 13 ? -12.204 -3.842 1.104 1.00 0.00 7 ASP A O 11
ATOM 15084 N N . ALA A 1 14 ? -12.845 -5.156 2.820 1.00 0.00 8 ALA A N 11
ATOM 15085 C CA . ALA A 1 14 ? -13.983 -4.375 3.296 1.00 0.00 8 ALA A CA 11
ATOM 15086 C C . ALA A 1 14 ? -13.628 -3.420 4.460 1.00 0.00 8 ALA A C 11
ATOM 15087 O O . ALA A 1 14 ? -14.422 -2.556 4.822 1.00 0.00 8 ALA A O 11
ATOM 15094 N N . THR A 1 15 ? -12.436 -3.573 5.048 1.00 0.00 9 THR A N 11
ATOM 15095 C CA . THR A 1 15 ? -11.976 -2.840 6.238 1.00 0.00 9 THR A CA 11
ATOM 15096 C C . THR A 1 15 ? -11.076 -1.660 5.869 1.00 0.00 9 THR A C 11
ATOM 15097 O O . THR A 1 15 ? -11.166 -0.609 6.503 1.00 0.00 9 THR A O 11
ATOM 15108 N N . PHE A 1 16 ? -10.230 -1.791 4.837 1.00 0.00 10 PHE A N 11
ATOM 15109 C CA . PHE A 1 16 ? -9.285 -0.708 4.501 1.00 0.00 10 PHE A CA 11
ATOM 15110 C C . PHE A 1 16 ? -10.035 0.524 3.951 1.00 0.00 10 PHE A C 11
ATOM 15111 O O . PHE A 1 16 ? -9.833 1.649 4.406 1.00 0.00 10 PHE A O 11
ATOM 15127 N N . GLU A 1 17 ? -10.978 0.304 3.028 1.00 0.00 11 GLU A N 11
ATOM 15128 C CA . GLU A 1 17 ? -11.813 1.328 2.397 1.00 0.00 11 GLU A CA 11
ATOM 15129 C C . GLU A 1 17 ? -12.737 2.023 3.410 1.00 0.00 11 GLU A C 11
ATOM 15130 O O . GLU A 1 17 ? -12.919 3.238 3.338 1.00 0.00 11 GLU A O 11
ATOM 15140 N N . ALA A 1 18 ? -13.208 1.306 4.430 1.00 0.00 12 ALA A N 11
ATOM 15141 C CA . ALA A 1 18 ? -13.925 1.883 5.567 1.00 0.00 12 ALA A CA 11
ATOM 15142 C C . ALA A 1 18 ? -13.089 2.889 6.397 1.00 0.00 12 ALA A C 11
ATOM 15143 O O . ALA A 1 18 ? -13.645 3.586 7.253 1.00 0.00 12 ALA A O 11
ATOM 15150 N N . SER A 1 19 ? -11.777 3.008 6.132 1.00 0.00 13 SER A N 11
ATOM 15151 C CA . SER A 1 19 ? -10.920 4.076 6.657 1.00 0.00 13 SER A CA 11
ATOM 15152 C C . SER A 1 19 ? -10.612 5.120 5.575 1.00 0.00 13 SER A C 11
ATOM 15153 O O . SER A 1 19 ? -10.772 6.315 5.814 1.00 0.00 13 SER A O 11
ATOM 15160 N N . VAL A 1 20 ? -10.218 4.676 4.368 1.00 0.00 14 VAL A N 11
ATOM 15161 C CA . VAL A 1 20 ? -9.586 5.551 3.364 1.00 0.00 14 VAL A CA 11
ATOM 15162 C C . VAL A 1 20 ? -10.489 6.025 2.226 1.00 0.00 14 VAL A C 11
ATOM 15163 O O . VAL A 1 20 ? -10.365 7.165 1.792 1.00 0.00 14 VAL A O 11
ATOM 15176 N N . LEU A 1 21 ? -11.443 5.211 1.773 1.00 0.00 15 LEU A N 11
ATOM 15177 C CA . LEU A 1 21 ? -12.520 5.657 0.867 1.00 0.00 15 LEU A CA 11
ATOM 15178 C C . LEU A 1 21 ? -13.510 6.581 1.607 1.00 0.00 15 LEU A C 11
ATOM 15179 O O . LEU A 1 21 ? -14.155 7.433 0.990 1.00 0.00 15 LEU A O 11
ATOM 15194 N N . LYS A 1 22 ? -13.598 6.447 2.937 1.00 0.00 16 LYS A N 11
ATOM 15195 C CA . LYS A 1 22 ? -14.397 7.285 3.853 1.00 0.00 16 LYS A CA 11
ATOM 15196 C C . LYS A 1 22 ? -13.632 8.495 4.425 1.00 0.00 16 LYS A C 11
ATOM 15197 O O . LYS A 1 22 ? -14.081 9.106 5.394 1.00 0.00 16 LYS A O 11
ATOM 15212 N N . SER A 1 23 ? -12.480 8.846 3.840 1.00 0.00 17 SER A N 11
ATOM 15213 C CA . SER A 1 23 ? -11.601 9.952 4.259 1.00 0.00 17 SER A CA 11
ATOM 15214 C C . SER A 1 23 ? -11.012 10.723 3.065 1.00 0.00 17 SER A C 11
ATOM 15215 O O . SER A 1 23 ? -11.025 10.254 1.923 1.00 0.00 17 SER A O 11
ATOM 15222 N N . ALA A 1 24 ? -10.474 11.918 3.343 1.00 0.00 18 ALA A N 11
ATOM 15223 C CA . ALA A 1 24 ? -9.726 12.743 2.396 1.00 0.00 18 ALA A CA 11
ATOM 15224 C C . ALA A 1 24 ? -8.194 12.496 2.439 1.00 0.00 18 ALA A C 11
ATOM 15225 O O . ALA A 1 24 ? -7.463 13.032 1.599 1.00 0.00 18 ALA A O 11
ATOM 15232 N N . ILE A 1 25 ? -7.690 11.717 3.407 1.00 0.00 19 ILE A N 11
ATOM 15233 C CA . ILE A 1 25 ? -6.258 11.512 3.641 1.00 0.00 19 ILE A CA 11
ATOM 15234 C C . ILE A 1 25 ? -5.577 10.715 2.500 1.00 0.00 19 ILE A C 11
ATOM 15235 O O . ILE A 1 25 ? -6.210 9.827 1.917 1.00 0.00 19 ILE A O 11
ATOM 15250 N N . PRO A 1 26 ? -4.293 10.978 2.170 1.00 0.00 20 PRO A N 11
ATOM 15251 C CA . PRO A 1 26 ? -3.538 10.138 1.245 1.00 0.00 20 PRO A CA 11
ATOM 15252 C C . PRO A 1 26 ? -3.339 8.723 1.797 1.00 0.00 20 PRO A C 11
ATOM 15253 O O . PRO A 1 26 ? -3.096 8.536 2.990 1.00 0.00 20 PRO A O 11
ATOM 15261 N N . VAL A 1 27 ? -3.439 7.733 0.918 1.00 0.00 21 VAL A N 11
ATOM 15262 C CA . VAL A 1 27 ? -3.494 6.304 1.218 1.00 0.00 21 VAL A CA 11
ATOM 15263 C C . VAL A 1 27 ? -2.448 5.542 0.390 1.00 0.00 21 VAL A C 11
ATOM 15264 O O . VAL A 1 27 ? -2.293 5.759 -0.812 1.00 0.00 21 VAL A O 11
ATOM 15277 N N . LEU A 1 28 ? -1.736 4.628 1.052 1.00 0.00 22 LEU A N 11
ATOM 15278 C CA . LEU A 1 28 ? -0.706 3.756 0.491 1.00 0.00 22 LEU A CA 11
ATOM 15279 C C . LEU A 1 28 ? -1.055 2.287 0.746 1.00 0.00 22 LEU A C 11
ATOM 15280 O O . LEU A 1 28 ? -1.159 1.856 1.899 1.00 0.00 22 LEU A O 11
ATOM 15295 N N . ILE A 1 29 ? -1.196 1.521 -0.335 1.00 0.00 23 ILE A N 11
ATOM 15296 C CA . ILE A 1 29 ? -1.371 0.061 -0.316 1.00 0.00 23 ILE A CA 11
ATOM 15297 C C . ILE A 1 29 ? -0.058 -0.610 -0.717 1.00 0.00 23 ILE A C 11
ATOM 15298 O O . ILE A 1 29 ? 0.625 -0.136 -1.623 1.00 0.00 23 ILE A O 11
ATOM 15313 N N . ASP A 1 30 ? 0.244 -1.753 -0.100 1.00 0.00 24 ASP A N 11
ATOM 15314 C CA . ASP A 1 30 ? 1.244 -2.715 -0.566 1.00 0.00 24 ASP A CA 11
ATOM 15315 C C . ASP A 1 30 ? 0.596 -4.103 -0.725 1.00 0.00 24 ASP A C 11
ATOM 15316 O O . ASP A 1 30 ? 0.167 -4.706 0.260 1.00 0.00 24 ASP A O 11
ATOM 15324 N N . PHE A 1 31 ? 0.496 -4.613 -1.955 1.00 0.00 25 PHE A N 11
ATOM 15325 C CA . PHE A 1 31 ? -0.013 -5.960 -2.219 1.00 0.00 25 PHE A CA 11
ATOM 15326 C C . PHE A 1 31 ? 1.091 -7.006 -2.047 1.00 0.00 25 PHE A C 11
ATOM 15327 O O . PHE A 1 31 ? 2.176 -6.875 -2.621 1.00 0.00 25 PHE A O 11
ATOM 15343 N N . TRP A 1 32 ? 0.809 -8.055 -1.268 1.00 0.00 26 TRP A N 11
ATOM 15344 C CA . TRP A 1 32 ? 1.804 -9.072 -0.917 1.00 0.00 26 TRP A CA 11
ATOM 15345 C C . TRP A 1 32 ? 1.186 -10.463 -0.725 1.00 0.00 26 TRP A C 11
ATOM 15346 O O . TRP A 1 32 ? -0.026 -10.608 -0.567 1.00 0.00 26 TRP A O 11
ATOM 15366 N N . ALA A 1 33 ? 2.039 -11.496 -0.715 1.00 0.00 27 ALA A N 11
ATOM 15367 C CA . ALA A 1 33 ? 1.667 -12.872 -0.384 1.00 0.00 27 ALA A CA 11
ATOM 15368 C C . ALA A 1 33 ? 2.832 -13.614 0.314 1.00 0.00 27 ALA A C 11
ATOM 15369 O O . ALA A 1 33 ? 3.994 -13.380 -0.032 1.00 0.00 27 ALA A O 11
ATOM 15376 N N . PRO A 1 34 ? 2.560 -14.535 1.259 1.00 0.00 28 PRO A N 11
ATOM 15377 C CA . PRO A 1 34 ? 3.596 -15.273 1.993 1.00 0.00 28 PRO A CA 11
ATOM 15378 C C . PRO A 1 34 ? 4.381 -16.281 1.137 1.00 0.00 28 PRO A C 11
ATOM 15379 O O . PRO A 1 34 ? 5.470 -16.697 1.531 1.00 0.00 28 PRO A O 11
ATOM 15387 N N . TRP A 1 35 ? 3.866 -16.657 -0.035 1.00 0.00 29 TRP A N 11
ATOM 15388 C CA . TRP A 1 35 ? 4.519 -17.574 -0.978 1.00 0.00 29 TRP A CA 11
ATOM 15389 C C . TRP A 1 35 ? 5.521 -16.892 -1.933 1.00 0.00 29 TRP A C 11
ATOM 15390 O O . TRP A 1 35 ? 6.152 -17.592 -2.730 1.00 0.00 29 TRP A O 11
ATOM 15410 N N . CYS A 1 36 ? 5.702 -15.565 -1.848 1.00 0.00 30 CYS A N 11
ATOM 15411 C CA . CYS A 1 36 ? 6.714 -14.838 -2.629 1.00 0.00 30 CYS A CA 11
ATOM 15412 C C . CYS A 1 36 ? 7.667 -13.997 -1.754 1.00 0.00 30 CYS A C 11
ATOM 15413 O O . CYS A 1 36 ? 7.255 -13.267 -0.854 1.00 0.00 30 CYS A O 11
ATOM 15420 N N . GLY A 1 37 ? 8.974 -14.121 -2.026 1.00 0.00 31 GLY A N 11
ATOM 15421 C CA . GLY A 1 37 ? 10.070 -13.538 -1.229 1.00 0.00 31 GLY A CA 11
ATOM 15422 C C . GLY A 1 37 ? 10.039 -12.008 -1.107 1.00 0.00 31 GLY A C 11
ATOM 15423 O O . GLY A 1 37 ? 9.843 -11.511 0.005 1.00 0.00 31 GLY A O 11
ATOM 15427 N N . PRO A 1 38 ? 10.169 -11.239 -2.209 1.00 0.00 32 PRO A N 11
ATOM 15428 C CA . PRO A 1 38 ? 10.131 -9.771 -2.160 1.00 0.00 32 PRO A CA 11
ATOM 15429 C C . PRO A 1 38 ? 8.795 -9.217 -1.638 1.00 0.00 32 PRO A C 11
ATOM 15430 O O . PRO A 1 38 ? 8.757 -8.108 -1.111 1.00 0.00 32 PRO A O 11
ATOM 15438 N N . CYS A 1 39 ? 7.711 -9.993 -1.730 1.00 0.00 33 CYS A N 11
ATOM 15439 C CA . CYS A 1 39 ? 6.390 -9.633 -1.217 1.00 0.00 33 CYS A CA 11
ATOM 15440 C C . CYS A 1 39 ? 6.391 -9.544 0.319 1.00 0.00 33 CYS A C 11
ATOM 15441 O O . CYS A 1 39 ? 6.043 -8.506 0.883 1.00 0.00 33 CYS A O 11
ATOM 15448 N N . ARG A 1 40 ? 6.803 -10.615 1.009 1.00 0.00 34 ARG A N 11
ATOM 15449 C CA . ARG A 1 40 ? 6.860 -10.664 2.482 1.00 0.00 34 ARG A CA 11
ATOM 15450 C C . ARG A 1 40 ? 8.068 -9.916 3.062 1.00 0.00 34 ARG A C 11
ATOM 15451 O O . ARG A 1 40 ? 7.987 -9.386 4.168 1.00 0.00 34 ARG A O 11
ATOM 15469 N N . ALA A 1 41 ? 9.150 -9.776 2.291 1.00 0.00 35 ALA A N 11
ATOM 15470 C CA . ALA A 1 41 ? 10.334 -8.993 2.663 1.00 0.00 35 ALA A CA 11
ATOM 15471 C C . ALA A 1 41 ? 10.113 -7.461 2.660 1.00 0.00 35 ALA A C 11
ATOM 15472 O O . ALA A 1 41 ? 10.972 -6.719 3.139 1.00 0.00 35 ALA A O 11
ATOM 15479 N N . MET A 1 42 ? 8.960 -6.969 2.189 1.00 0.00 36 MET A N 11
ATOM 15480 C CA . MET A 1 42 ? 8.542 -5.568 2.350 1.00 0.00 36 MET A CA 11
ATOM 15481 C C . MET A 1 42 ? 8.167 -5.214 3.802 1.00 0.00 36 MET A C 11
ATOM 15482 O O . MET A 1 42 ? 8.023 -4.046 4.127 1.00 0.00 36 MET A O 11
ATOM 15494 N N . GLY A 1 43 ? 8.018 -6.202 4.686 1.00 0.00 37 GLY A N 11
ATOM 15495 C CA . GLY A 1 43 ? 7.604 -6.026 6.088 1.00 0.00 37 GLY A CA 11
ATOM 15496 C C . GLY A 1 43 ? 8.369 -4.922 6.846 1.00 0.00 37 GLY A C 11
ATOM 15497 O O . GLY A 1 43 ? 7.743 -3.942 7.265 1.00 0.00 37 GLY A O 11
ATOM 15501 N N . PRO A 1 44 ? 9.707 -5.007 6.965 1.00 0.00 38 PRO A N 11
ATOM 15502 C CA . PRO A 1 44 ? 10.525 -3.953 7.574 1.00 0.00 38 PRO A CA 11
ATOM 15503 C C . PRO A 1 44 ? 10.583 -2.657 6.739 1.00 0.00 38 PRO A C 11
ATOM 15504 O O . PRO A 1 44 ? 10.855 -1.592 7.289 1.00 0.00 38 PRO A O 11
ATOM 15512 N N . VAL A 1 45 ? 10.307 -2.729 5.428 1.00 0.00 39 VAL A N 11
ATOM 15513 C CA . VAL A 1 45 ? 10.226 -1.560 4.527 1.00 0.00 39 VAL A CA 11
ATOM 15514 C C . VAL A 1 45 ? 8.982 -0.730 4.841 1.00 0.00 39 VAL A C 11
ATOM 15515 O O . VAL A 1 45 ? 9.128 0.429 5.221 1.00 0.00 39 VAL A O 11
ATOM 15528 N N . ILE A 1 46 ? 7.776 -1.317 4.773 1.00 0.00 40 ILE A N 11
ATOM 15529 C CA . ILE A 1 46 ? 6.514 -0.614 5.076 1.00 0.00 40 ILE A CA 11
ATOM 15530 C C . ILE A 1 46 ? 6.522 -0.047 6.506 1.00 0.00 40 ILE A C 11
ATOM 15531 O O . ILE A 1 46 ? 6.118 1.089 6.705 1.00 0.00 40 ILE A O 11
ATOM 15546 N N . ASP A 1 47 ? 7.037 -0.778 7.504 1.00 0.00 41 ASP A N 11
ATOM 15547 C CA . ASP A 1 47 ? 7.097 -0.318 8.900 1.00 0.00 41 ASP A CA 11
ATOM 15548 C C . ASP A 1 47 ? 7.996 0.920 9.118 1.00 0.00 41 ASP A C 11
ATOM 15549 O O . ASP A 1 47 ? 7.695 1.760 9.969 1.00 0.00 41 ASP A O 11
ATOM 15557 N N . GLU A 1 48 ? 9.068 1.074 8.346 1.00 0.00 42 GLU A N 11
ATOM 15558 C CA . GLU A 1 48 ? 9.961 2.241 8.399 1.00 0.00 42 GLU A CA 11
ATOM 15559 C C . GLU A 1 48 ? 9.290 3.516 7.874 1.00 0.00 42 GLU A C 11
ATOM 15560 O O . GLU A 1 48 ? 9.208 4.530 8.570 1.00 0.00 42 GLU A O 11
ATOM 15570 N N . LEU A 1 49 ? 8.797 3.463 6.634 1.00 0.00 43 LEU A N 11
ATOM 15571 C CA . LEU A 1 49 ? 8.143 4.562 5.924 1.00 0.00 43 LEU A CA 11
ATOM 15572 C C . LEU A 1 49 ? 6.771 4.901 6.503 1.00 0.00 43 LEU A C 11
ATOM 15573 O O . LEU A 1 49 ? 6.412 6.074 6.548 1.00 0.00 43 LEU A O 11
ATOM 15588 N N . ALA A 1 50 ? 6.054 3.925 7.063 1.00 0.00 44 ALA A N 11
ATOM 15589 C CA . ALA A 1 50 ? 4.775 4.159 7.741 1.00 0.00 44 ALA A CA 11
ATOM 15590 C C . ALA A 1 50 ? 4.870 5.210 8.861 1.00 0.00 44 ALA A C 11
ATOM 15591 O O . ALA A 1 50 ? 3.979 6.042 9.033 1.00 0.00 44 ALA A O 11
ATOM 15598 N N . ALA A 1 51 ? 5.980 5.185 9.601 1.00 0.00 45 ALA A N 11
ATOM 15599 C CA . ALA A 1 51 ? 6.288 6.116 10.681 1.00 0.00 45 ALA A CA 11
ATOM 15600 C C . ALA A 1 51 ? 6.820 7.470 10.189 1.00 0.00 45 ALA A C 11
ATOM 15601 O O . ALA A 1 51 ? 6.786 8.446 10.936 1.00 0.00 45 ALA A O 11
ATOM 15608 N N . GLU A 1 52 ? 7.299 7.562 8.943 1.00 0.00 46 GLU A N 11
ATOM 15609 C CA . GLU A 1 52 ? 7.703 8.855 8.370 1.00 0.00 46 GLU A CA 11
ATOM 15610 C C . GLU A 1 52 ? 6.481 9.712 8.012 1.00 0.00 46 GLU A C 11
ATOM 15611 O O . GLU A 1 52 ? 6.560 10.943 8.081 1.00 0.00 46 GLU A O 11
ATOM 15621 N N . TYR A 1 53 ? 5.342 9.080 7.684 1.00 0.00 47 TYR A N 11
ATOM 15622 C CA . TYR A 1 53 ? 4.138 9.784 7.246 1.00 0.00 47 TYR A CA 11
ATOM 15623 C C . TYR A 1 53 ? 3.013 9.867 8.312 1.00 0.00 47 TYR A C 11
ATOM 15624 O O . TYR A 1 53 ? 1.904 10.302 8.002 1.00 0.00 47 TYR A O 11
ATOM 15641 N N . GLU A 1 54 ? 3.255 9.419 9.553 1.00 0.00 48 GLU A N 11
ATOM 15642 C CA . GLU A 1 54 ? 2.196 9.097 10.523 1.00 0.00 48 GLU A CA 11
ATOM 15643 C C . GLU A 1 54 ? 1.236 10.261 10.841 1.00 0.00 48 GLU A C 11
ATOM 15644 O O . GLU A 1 54 ? 1.623 11.429 10.925 1.00 0.00 48 GLU A O 11
ATOM 15654 N N . GLY A 1 55 ? -0.046 9.933 11.030 1.00 0.00 49 GLY A N 11
ATOM 15655 C CA . GLY A 1 55 ? -1.120 10.869 11.397 1.00 0.00 49 GLY A CA 11
ATOM 15656 C C . GLY A 1 55 ? -1.664 11.754 10.261 1.00 0.00 49 GLY A C 11
ATOM 15657 O O . GLY A 1 55 ? -2.740 12.337 10.421 1.00 0.00 49 GLY A O 11
ATOM 15661 N N . LYS A 1 56 ? -0.974 11.843 9.118 1.00 0.00 50 LYS A N 11
ATOM 15662 C CA . LYS A 1 56 ? -1.342 12.674 7.947 1.00 0.00 50 LYS A CA 11
ATOM 15663 C C . LYS A 1 56 ? -1.391 11.912 6.611 1.00 0.00 50 LYS A C 11
ATOM 15664 O O . LYS A 1 56 ? -1.526 12.518 5.553 1.00 0.00 50 LYS A O 11
ATOM 15679 N N . VAL A 1 57 ? -1.282 10.584 6.681 1.00 0.00 51 VAL A N 11
ATOM 15680 C CA . VAL A 1 57 ? -1.194 9.574 5.611 1.00 0.00 51 VAL A CA 11
ATOM 15681 C C . VAL A 1 57 ? -1.615 8.229 6.235 1.00 0.00 51 VAL A C 11
ATOM 15682 O O . VAL A 1 57 ? -1.293 7.973 7.398 1.00 0.00 51 VAL A O 11
ATOM 15695 N N . LEU A 1 58 ? -2.328 7.374 5.495 1.00 0.00 52 LEU A N 11
ATOM 15696 C CA . LEU A 1 58 ? -2.802 6.065 5.945 1.00 0.00 52 LEU A CA 11
ATOM 15697 C C . LEU A 1 58 ? -2.138 4.941 5.127 1.00 0.00 52 LEU A C 11
ATOM 15698 O O . LEU A 1 58 ? -2.163 4.943 3.899 1.00 0.00 52 LEU A O 11
ATOM 15713 N N . ILE A 1 59 ? -1.520 3.982 5.820 1.00 0.00 53 ILE A N 11
ATOM 15714 C CA . ILE A 1 59 ? -0.653 2.946 5.245 1.00 0.00 53 ILE A CA 11
ATOM 15715 C C . ILE A 1 59 ? -1.151 1.552 5.639 1.00 0.00 53 ILE A C 11
ATOM 15716 O O . ILE A 1 59 ? -1.330 1.264 6.827 1.00 0.00 53 ILE A O 11
ATOM 15731 N N . VAL A 1 60 ? -1.343 0.668 4.654 1.00 0.00 54 VAL A N 11
ATOM 15732 C CA . VAL A 1 60 ? -1.865 -0.703 4.820 1.00 0.00 54 VAL A CA 11
ATOM 15733 C C . VAL A 1 60 ? -1.137 -1.686 3.898 1.00 0.00 54 VAL A C 11
ATOM 15734 O O . VAL A 1 60 ? -0.731 -1.311 2.796 1.00 0.00 54 VAL A O 11
ATOM 15747 N N . LYS A 1 61 ? -1.000 -2.956 4.306 1.00 0.00 55 LYS A N 11
ATOM 15748 C CA . LYS A 1 61 ? -0.611 -4.042 3.395 1.00 0.00 55 LYS A CA 11
ATOM 15749 C C . LYS A 1 61 ? -1.753 -5.049 3.198 1.00 0.00 55 LYS A C 11
ATOM 15750 O O . LYS A 1 61 ? -2.408 -5.457 4.160 1.00 0.00 55 LYS A O 11
ATOM 15765 N N . MET A 1 62 ? -1.988 -5.455 1.957 1.00 0.00 56 MET A N 11
ATOM 15766 C CA . MET A 1 62 ? -3.167 -6.224 1.544 1.00 0.00 56 MET A CA 11
ATOM 15767 C C . MET A 1 62 ? -2.731 -7.605 1.052 1.00 0.00 56 MET A C 11
ATOM 15768 O O . MET A 1 62 ? -1.997 -7.718 0.064 1.00 0.00 56 MET A O 11
ATOM 15780 N N . ASN A 1 63 ? -3.138 -8.663 1.758 1.00 0.00 57 ASN A N 11
ATOM 15781 C CA . ASN A 1 63 ? -2.743 -10.021 1.425 1.00 0.00 57 ASN A CA 11
ATOM 15782 C C . ASN A 1 63 ? -3.638 -10.601 0.324 1.00 0.00 57 ASN A C 11
ATOM 15783 O O . ASN A 1 63 ? -4.847 -10.730 0.511 1.00 0.00 57 ASN A O 11
ATOM 15793 N N . VAL A 1 64 ? -3.033 -10.988 -0.796 1.00 0.00 58 VAL A N 11
ATOM 15794 C CA . VAL A 1 64 ? -3.739 -11.475 -1.999 1.00 0.00 58 VAL A CA 11
ATOM 15795 C C . VAL A 1 64 ? -4.358 -12.870 -1.845 1.00 0.00 58 VAL A C 11
ATOM 15796 O O . VAL A 1 64 ? -5.241 -13.233 -2.622 1.00 0.00 58 VAL A O 11
ATOM 15809 N N . ASP A 1 65 ? -3.933 -13.653 -0.847 1.00 0.00 59 ASP A N 11
ATOM 15810 C CA . ASP A 1 65 ? -4.496 -14.988 -0.588 1.00 0.00 59 ASP A CA 11
ATOM 15811 C C . ASP A 1 65 ? -5.746 -14.923 0.313 1.00 0.00 59 ASP A C 11
ATOM 15812 O O . ASP A 1 65 ? -6.687 -15.701 0.154 1.00 0.00 59 ASP A O 11
ATOM 15820 N N . ASP A 1 66 ? -5.781 -13.942 1.223 1.00 0.00 60 ASP A N 11
ATOM 15821 C CA . ASP A 1 66 ? -6.919 -13.614 2.090 1.00 0.00 60 ASP A CA 11
ATOM 15822 C C . ASP A 1 66 ? -7.935 -12.684 1.395 1.00 0.00 60 ASP A C 11
ATOM 15823 O O . ASP A 1 66 ? -9.130 -12.747 1.686 1.00 0.00 60 ASP A O 11
ATOM 15831 N N . ASN A 1 67 ? -7.465 -11.846 0.460 1.00 0.00 61 ASN A N 11
ATOM 15832 C CA . ASN A 1 67 ? -8.240 -10.812 -0.231 1.00 0.00 61 ASN A CA 11
ATOM 15833 C C . ASN A 1 67 ? -7.940 -10.834 -1.744 1.00 0.00 61 ASN A C 11
ATOM 15834 O O . ASN A 1 67 ? -7.226 -9.958 -2.240 1.00 0.00 61 ASN A O 11
ATOM 15844 N N . PRO A 1 68 ? -8.477 -11.800 -2.508 1.00 0.00 62 PRO A N 11
ATOM 15845 C CA . PRO A 1 68 ? -8.280 -11.861 -3.964 1.00 0.00 62 PRO A CA 11
ATOM 15846 C C . PRO A 1 68 ? -9.038 -10.756 -4.733 1.00 0.00 62 PRO A C 11
ATOM 15847 O O . PRO A 1 68 ? -8.727 -10.487 -5.898 1.00 0.00 62 PRO A O 11
ATOM 15855 N N . ALA A 1 69 ? -10.005 -10.084 -4.092 1.00 0.00 63 ALA A N 11
ATOM 15856 C CA . ALA A 1 69 ? -10.817 -9.017 -4.699 1.00 0.00 63 ALA A CA 11
ATOM 15857 C C . ALA A 1 69 ? -10.116 -7.643 -4.685 1.00 0.00 63 ALA A C 11
ATOM 15858 O O . ALA A 1 69 ? -10.225 -6.895 -5.656 1.00 0.00 63 ALA A O 11
ATOM 15865 N N . THR A 1 70 ? -9.343 -7.328 -3.641 1.00 0.00 64 THR A N 11
ATOM 15866 C CA . THR A 1 70 ? -8.669 -6.029 -3.466 1.00 0.00 64 THR A CA 11
ATOM 15867 C C . THR A 1 70 ? -7.640 -5.728 -4.559 1.00 0.00 64 THR A C 11
ATOM 15868 O O . THR A 1 70 ? -7.657 -4.617 -5.089 1.00 0.00 64 THR A O 11
ATOM 15879 N N . PRO A 1 71 ? -6.759 -6.669 -4.963 1.00 0.00 65 PRO A N 11
ATOM 15880 C CA . PRO A 1 71 ? -5.868 -6.441 -6.086 1.00 0.00 65 PRO A CA 11
ATOM 15881 C C . PRO A 1 71 ? -6.672 -6.373 -7.393 1.00 0.00 65 PRO A C 11
ATOM 15882 O O . PRO A 1 71 ? -6.442 -5.468 -8.194 1.00 0.00 65 PRO A O 11
ATOM 15890 N N . SER A 1 72 ? -7.672 -7.242 -7.577 1.00 0.00 66 SER A N 11
ATOM 15891 C CA . SER A 1 72 ? -8.390 -7.411 -8.841 1.00 0.00 66 SER A CA 11
ATOM 15892 C C . SER A 1 72 ? -9.176 -6.154 -9.199 1.00 0.00 66 SER A C 11
ATOM 15893 O O . SER A 1 72 ? -9.233 -5.750 -10.362 1.00 0.00 66 SER A O 11
ATOM 15900 N N . LYS A 1 73 ? -9.703 -5.469 -8.181 1.00 0.00 67 LYS A N 11
ATOM 15901 C CA . LYS A 1 73 ? -10.481 -4.236 -8.344 1.00 0.00 67 LYS A CA 11
ATOM 15902 C C . LYS A 1 73 ? -9.626 -2.978 -8.556 1.00 0.00 67 LYS A C 11
ATOM 15903 O O . LYS A 1 73 ? -10.137 -1.948 -8.999 1.00 0.00 67 LYS A O 11
ATOM 15918 N N . TYR A 1 74 ? -8.326 -3.091 -8.292 1.00 0.00 68 TYR A N 11
ATOM 15919 C CA . TYR A 1 74 ? -7.287 -2.103 -8.623 1.00 0.00 68 TYR A CA 11
ATOM 15920 C C . TYR A 1 74 ? -6.501 -2.510 -9.896 1.00 0.00 68 TYR A C 11
ATOM 15921 O O . TYR A 1 74 ? -5.585 -1.807 -10.329 1.00 0.00 68 TYR A O 11
ATOM 15938 N N . GLY A 1 75 ? -6.882 -3.634 -10.519 1.00 0.00 69 GLY A N 11
ATOM 15939 C CA . GLY A 1 75 ? -6.346 -4.158 -11.792 1.00 0.00 69 GLY A CA 11
ATOM 15940 C C . GLY A 1 75 ? -5.152 -5.125 -11.662 1.00 0.00 69 GLY A C 11
ATOM 15941 O O . GLY A 1 75 ? -4.503 -5.468 -12.650 1.00 0.00 69 GLY A O 11
ATOM 15945 N N . ILE A 1 76 ? -4.843 -5.568 -10.441 1.00 0.00 70 ILE A N 11
ATOM 15946 C CA . ILE A 1 76 ? -3.702 -6.419 -10.065 1.00 0.00 70 ILE A CA 11
ATOM 15947 C C . ILE A 1 76 ? -4.131 -7.889 -9.942 1.00 0.00 70 ILE A C 11
ATOM 15948 O O . ILE A 1 76 ? -5.261 -8.183 -9.540 1.00 0.00 70 ILE A O 11
ATOM 15963 N N . ARG A 1 77 ? -3.231 -8.825 -10.267 1.00 0.00 71 ARG A N 11
ATOM 15964 C CA . ARG A 1 77 ? -3.429 -10.270 -10.044 1.00 0.00 71 ARG A CA 11
ATOM 15965 C C . ARG A 1 77 ? -2.876 -10.685 -8.671 1.00 0.00 71 ARG A C 11
ATOM 15966 O O . ARG A 1 77 ? -3.622 -10.643 -7.694 1.00 0.00 71 ARG A O 11
ATOM 15984 N N . ALA A 1 78 ? -1.591 -11.042 -8.592 1.00 0.00 72 ALA A N 11
ATOM 15985 C CA . ALA A 1 78 ? -0.878 -11.381 -7.352 1.00 0.00 72 ALA A CA 11
ATOM 15986 C C . ALA A 1 78 ? 0.647 -11.186 -7.519 1.00 0.00 72 ALA A C 11
ATOM 15987 O O . ALA A 1 78 ? 1.364 -12.099 -7.938 1.00 0.00 72 ALA A O 11
ATOM 15994 N N . ILE A 1 79 ? 1.121 -9.970 -7.231 1.00 0.00 73 ILE A N 11
ATOM 15995 C CA . ILE A 1 79 ? 2.501 -9.497 -7.446 1.00 0.00 73 ILE A CA 11
ATOM 15996 C C . ILE A 1 79 ? 2.945 -8.495 -6.357 1.00 0.00 73 ILE A C 11
ATOM 15997 O O . ILE A 1 79 ? 2.085 -7.832 -5.767 1.00 0.00 73 ILE A O 11
ATOM 16012 N N . PRO A 1 80 ? 4.259 -8.341 -6.092 1.00 0.00 74 PRO A N 11
ATOM 16013 C CA . PRO A 1 80 ? 4.794 -7.347 -5.153 1.00 0.00 74 PRO A CA 11
ATOM 16014 C C . PRO A 1 80 ? 4.689 -5.921 -5.720 1.00 0.00 74 PRO A C 11
ATOM 16015 O O . PRO A 1 80 ? 5.636 -5.411 -6.320 1.00 0.00 74 PRO A O 11
ATOM 16023 N N . THR A 1 81 ? 3.532 -5.275 -5.541 1.00 0.00 75 THR A N 11
ATOM 16024 C CA . THR A 1 81 ? 3.210 -3.952 -6.099 1.00 0.00 75 THR A CA 11
ATOM 16025 C C . THR A 1 81 ? 2.556 -3.050 -5.055 1.00 0.00 75 THR A C 11
ATOM 16026 O O . THR A 1 81 ? 1.643 -3.477 -4.348 1.00 0.00 75 THR A O 11
ATOM 16037 N N . LEU A 1 82 ? 2.967 -1.781 -4.991 1.00 0.00 76 LEU A N 11
ATOM 16038 C CA . LEU A 1 82 ? 2.389 -0.762 -4.117 1.00 0.00 76 LEU A CA 11
ATOM 16039 C C . LEU A 1 82 ? 1.624 0.281 -4.939 1.00 0.00 76 LEU A C 11
ATOM 16040 O O . LEU A 1 82 ? 2.029 0.611 -6.057 1.00 0.00 76 LEU A O 11
ATOM 16055 N N . ILE A 1 83 ? 0.524 0.808 -4.398 1.00 0.00 77 ILE A N 11
ATOM 16056 C CA . ILE A 1 83 ? -0.273 1.869 -5.032 1.00 0.00 77 ILE A CA 11
ATOM 16057 C C . ILE A 1 83 ? -0.406 3.072 -4.096 1.00 0.00 77 ILE A C 11
ATOM 16058 O O . ILE A 1 83 ? -0.828 2.926 -2.950 1.00 0.00 77 ILE A O 11
ATOM 16073 N N . LEU A 1 84 ? -0.092 4.257 -4.627 1.00 0.00 78 LEU A N 11
ATOM 16074 C CA . LEU A 1 84 ? -0.141 5.538 -3.918 1.00 0.00 78 LEU A CA 11
ATOM 16075 C C . LEU A 1 84 ? -1.242 6.461 -4.479 1.00 0.00 78 LEU A C 11
ATOM 16076 O O . LEU A 1 84 ? -1.249 6.830 -5.656 1.00 0.00 78 LEU A O 11
ATOM 16091 N N . PHE A 1 85 ? -2.201 6.811 -3.622 1.00 0.00 79 PHE A N 11
ATOM 16092 C CA . PHE A 1 85 ? -3.392 7.580 -3.978 1.00 0.00 79 PHE A CA 11
ATOM 16093 C C . PHE A 1 85 ? -3.967 8.424 -2.829 1.00 0.00 79 PHE A C 11
ATOM 16094 O O . PHE A 1 85 ? -3.405 8.495 -1.739 1.00 0.00 79 PHE A O 11
ATOM 16110 N N . LYS A 1 86 ? -5.081 9.114 -3.095 1.00 0.00 80 LYS A N 11
ATOM 16111 C CA . LYS A 1 86 ? -5.922 9.842 -2.123 1.00 0.00 80 LYS A CA 11
ATOM 16112 C C . LYS A 1 86 ? -7.401 9.591 -2.445 1.00 0.00 80 LYS A C 11
ATOM 16113 O O . LYS A 1 86 ? -7.692 9.209 -3.569 1.00 0.00 80 LYS A O 11
ATOM 16128 N N . ASN A 1 87 ? -8.330 9.766 -1.505 1.00 0.00 81 ASN A N 11
ATOM 16129 C CA . ASN A 1 87 ? -9.793 9.639 -1.699 1.00 0.00 81 ASN A CA 11
ATOM 16130 C C . ASN A 1 87 ? -10.325 8.281 -2.250 1.00 0.00 81 ASN A C 11
ATOM 16131 O O . ASN A 1 87 ? -11.520 8.170 -2.530 1.00 0.00 81 ASN A O 11
ATOM 16141 N N . GLY A 1 88 ? -9.478 7.264 -2.457 1.00 0.00 82 GLY A N 11
ATOM 16142 C CA . GLY A 1 88 ? -9.779 6.095 -3.314 1.00 0.00 82 GLY A CA 11
ATOM 16143 C C . GLY A 1 88 ? -9.644 6.347 -4.828 1.00 0.00 82 GLY A C 11
ATOM 16144 O O . GLY A 1 88 ? -10.080 5.526 -5.638 1.00 0.00 82 GLY A O 11
ATOM 16148 N N . GLU A 1 89 ? -9.046 7.473 -5.226 1.00 0.00 83 GLU A N 11
ATOM 16149 C CA . GLU A 1 89 ? -8.816 7.909 -6.611 1.00 0.00 83 GLU A CA 11
ATOM 16150 C C . GLU A 1 89 ? -7.342 7.645 -6.982 1.00 0.00 83 GLU A C 11
ATOM 16151 O O . GLU A 1 89 ? -6.468 8.468 -6.695 1.00 0.00 83 GLU A O 11
ATOM 16161 N N . VAL A 1 90 ? -7.047 6.487 -7.586 1.00 0.00 84 VAL A N 11
ATOM 16162 C CA . VAL A 1 90 ? -5.677 6.081 -7.968 1.00 0.00 84 VAL A CA 11
ATOM 16163 C C . VAL A 1 90 ? -5.005 7.105 -8.895 1.00 0.00 84 VAL A C 11
ATOM 16164 O O . VAL A 1 90 ? -5.617 7.559 -9.867 1.00 0.00 84 VAL A O 11
ATOM 16177 N N . VAL A 1 91 ? -3.746 7.462 -8.597 1.00 0.00 85 VAL A N 11
ATOM 16178 C CA . VAL A 1 91 ? -2.948 8.402 -9.418 1.00 0.00 85 VAL A CA 11
ATOM 16179 C C . VAL A 1 91 ? -1.623 7.809 -9.886 1.00 0.00 85 VAL A C 11
ATOM 16180 O O . VAL A 1 91 ? -1.185 8.109 -10.999 1.00 0.00 85 VAL A O 11
ATOM 16193 N N . GLU A 1 92 ? -0.992 6.953 -9.076 1.00 0.00 86 GLU A N 11
ATOM 16194 C CA . GLU A 1 92 ? 0.280 6.308 -9.424 1.00 0.00 86 GLU A CA 11
ATOM 16195 C C . GLU A 1 92 ? 0.484 4.990 -8.653 1.00 0.00 86 GLU A C 11
ATOM 16196 O O . GLU A 1 92 ? -0.002 4.801 -7.537 1.00 0.00 86 GLU A O 11
ATOM 16206 N N . GLN A 1 93 ? 1.234 4.065 -9.253 1.00 0.00 87 GLN A N 11
ATOM 16207 C CA . GLN A 1 93 ? 1.660 2.812 -8.636 1.00 0.00 87 GLN A CA 11
ATOM 16208 C C . GLN A 1 93 ? 3.158 2.536 -8.869 1.00 0.00 87 GLN A C 11
ATOM 16209 O O . GLN A 1 93 ? 3.772 3.089 -9.786 1.00 0.00 87 GLN A O 11
ATOM 16221 N N . VAL A 1 94 ? 3.708 1.618 -8.077 1.00 0.00 88 VAL A N 11
ATOM 16222 C CA . VAL A 1 94 ? 5.050 1.042 -8.290 1.00 0.00 88 VAL A CA 11
ATOM 16223 C C . VAL A 1 94 ? 4.984 -0.488 -8.259 1.00 0.00 88 VAL A C 11
ATOM 16224 O O . VAL A 1 94 ? 4.758 -1.094 -7.211 1.00 0.00 88 VAL A O 11
ATOM 16237 N N . THR A 1 95 ? 5.189 -1.109 -9.423 1.00 0.00 89 THR A N 11
ATOM 16238 C CA . THR A 1 95 ? 5.357 -2.564 -9.562 1.00 0.00 89 THR A CA 11
ATOM 16239 C C . THR A 1 95 ? 6.810 -2.977 -9.287 1.00 0.00 89 THR A C 11
ATOM 16240 O O . THR A 1 95 ? 7.749 -2.251 -9.627 1.00 0.00 89 THR A O 11
ATOM 16251 N N . GLY A 1 96 ? 6.997 -4.141 -8.659 1.00 0.00 90 GLY A N 11
ATOM 16252 C CA . GLY A 1 96 ? 8.290 -4.615 -8.151 1.00 0.00 90 GLY A CA 11
ATOM 16253 C C . GLY A 1 96 ? 8.708 -3.945 -6.831 1.00 0.00 90 GLY A C 11
ATOM 16254 O O . GLY A 1 96 ? 8.129 -2.942 -6.396 1.00 0.00 90 GLY A O 11
ATOM 16258 N N . ALA A 1 97 ? 9.732 -4.500 -6.182 1.00 0.00 91 ALA A N 11
ATOM 16259 C CA . ALA A 1 97 ? 10.237 -4.016 -4.907 1.00 0.00 91 ALA A CA 11
ATOM 16260 C C . ALA A 1 97 ? 11.126 -2.772 -5.083 1.00 0.00 91 ALA A C 11
ATOM 16261 O O . ALA A 1 97 ? 11.951 -2.679 -5.999 1.00 0.00 91 ALA A O 11
ATOM 16268 N N . VAL A 1 98 ? 10.974 -1.842 -4.145 1.00 0.00 92 VAL A N 11
ATOM 16269 C CA . VAL A 1 98 ? 11.786 -0.625 -3.978 1.00 0.00 92 VAL A CA 11
ATOM 16270 C C . VAL A 1 98 ? 12.148 -0.423 -2.501 1.00 0.00 92 VAL A C 11
ATOM 16271 O O . VAL A 1 98 ? 11.443 -0.905 -1.607 1.00 0.00 92 VAL A O 11
ATOM 16284 N N . SER A 1 99 ? 13.260 0.259 -2.223 1.00 0.00 93 SER A N 11
ATOM 16285 C CA . SER A 1 99 ? 13.772 0.457 -0.859 1.00 0.00 93 SER A CA 11
ATOM 16286 C C . SER A 1 99 ? 12.910 1.456 -0.096 1.00 0.00 93 SER A C 11
ATOM 16287 O O . SER A 1 99 ? 12.392 2.395 -0.694 1.00 0.00 93 SER A O 11
ATOM 16294 N N . LYS A 1 100 ? 12.822 1.328 1.240 1.00 0.00 94 LYS A N 11
ATOM 16295 C CA . LYS A 1 100 ? 12.153 2.317 2.113 1.00 0.00 94 LYS A CA 11
ATOM 16296 C C . LYS A 1 100 ? 12.619 3.749 1.829 1.00 0.00 94 LYS A C 11
ATOM 16297 O O . LYS A 1 100 ? 11.808 4.661 1.724 1.00 0.00 94 LYS A O 11
ATOM 16312 N N . SER A 1 101 ? 13.914 3.911 1.583 1.00 0.00 95 SER A N 11
ATOM 16313 C CA . SER A 1 101 ? 14.571 5.168 1.229 1.00 0.00 95 SER A CA 11
ATOM 16314 C C . SER A 1 101 ? 13.986 5.792 -0.047 1.00 0.00 95 SER A C 11
ATOM 16315 O O . SER A 1 101 ? 13.656 6.977 -0.062 1.00 0.00 95 SER A O 11
ATOM 16322 N N . SER A 1 102 ? 13.789 4.986 -1.096 1.00 0.00 96 SER A N 11
ATOM 16323 C CA . SER A 1 102 ? 13.190 5.390 -2.374 1.00 0.00 96 SER A CA 11
ATOM 16324 C C . SER A 1 102 ? 11.707 5.747 -2.235 1.00 0.00 96 SER A C 11
ATOM 16325 O O . SER A 1 102 ? 11.254 6.746 -2.794 1.00 0.00 96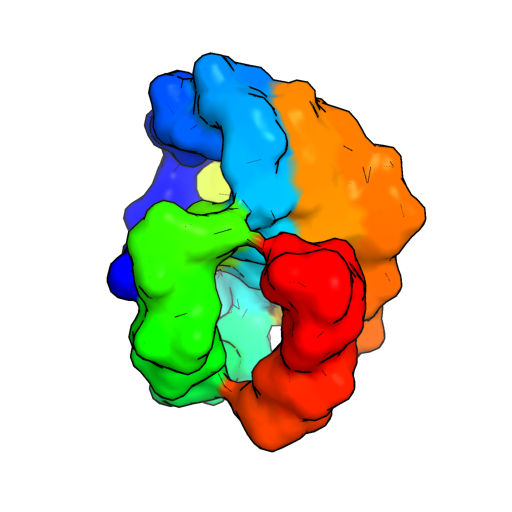 SER A O 11
ATOM 16332 N N . ILE A 1 103 ? 10.956 4.959 -1.454 1.00 0.00 97 ILE A N 11
ATOM 16333 C CA . ILE A 1 103 ? 9.525 5.154 -1.205 1.00 0.00 97 ILE A CA 11
ATOM 16334 C C . ILE A 1 103 ? 9.272 6.449 -0.404 1.00 0.00 97 ILE A C 11
ATOM 16335 O O . ILE A 1 103 ? 8.426 7.258 -0.793 1.00 0.00 97 ILE A O 11
ATOM 16350 N N . LYS A 1 104 ? 10.057 6.710 0.653 1.00 0.00 98 LYS A N 11
ATOM 16351 C CA . LYS A 1 104 ? 10.051 7.986 1.410 1.00 0.00 98 LYS A CA 11
ATOM 16352 C C . LYS A 1 104 ? 10.404 9.186 0.536 1.00 0.00 98 LYS A C 11
ATOM 16353 O O . LYS A 1 104 ? 9.673 10.174 0.545 1.00 0.00 98 LYS A O 11
ATOM 16368 N N . ASP A 1 105 ? 11.491 9.089 -0.231 1.00 0.00 99 ASP A N 11
ATOM 16369 C CA . ASP A 1 105 ? 11.949 10.164 -1.119 1.00 0.00 99 ASP A CA 11
ATOM 16370 C C . ASP A 1 105 ? 10.884 10.530 -2.161 1.00 0.00 99 ASP A C 11
ATOM 16371 O O . ASP A 1 105 ? 10.675 11.709 -2.435 1.00 0.00 99 ASP A O 11
ATOM 16379 N N . MET A 1 106 ? 10.133 9.545 -2.667 1.00 0.00 100 MET A N 11
ATOM 16380 C CA . MET A 1 106 ? 8.981 9.749 -3.547 1.00 0.00 100 MET A CA 11
ATOM 16381 C C . MET A 1 106 ? 7.816 10.430 -2.806 1.00 0.00 100 MET A C 11
ATOM 16382 O O . MET A 1 106 ? 7.362 11.500 -3.215 1.00 0.00 100 MET A O 11
ATOM 16394 N N . ILE A 1 107 ? 7.327 9.840 -1.710 1.00 0.00 101 ILE A N 11
ATOM 16395 C CA . ILE A 1 107 ? 6.126 10.316 -0.992 1.00 0.00 101 ILE A CA 11
ATOM 16396 C C . ILE A 1 107 ? 6.285 11.717 -0.398 1.00 0.00 101 ILE A C 11
ATOM 16397 O O . ILE A 1 107 ? 5.294 12.445 -0.278 1.00 0.00 101 ILE A O 11
ATOM 16412 N N . ALA A 1 108 ? 7.521 12.135 -0.141 1.00 0.00 102 ALA A N 11
ATOM 16413 C CA . ALA A 1 108 ? 7.867 13.512 0.205 1.00 0.00 102 ALA A CA 11
ATOM 16414 C C . ALA A 1 108 ? 7.333 14.563 -0.795 1.00 0.00 102 ALA A C 11
ATOM 16415 O O . ALA A 1 108 ? 7.112 15.711 -0.408 1.00 0.00 102 ALA A O 11
ATOM 16422 N N . GLN A 1 109 ? 7.069 14.174 -2.048 1.00 0.00 103 GLN A N 11
ATOM 16423 C CA . GLN A 1 109 ? 6.361 14.998 -3.038 1.00 0.00 103 GLN A CA 11
ATOM 16424 C C . GLN A 1 109 ? 4.884 14.593 -3.212 1.00 0.00 103 GLN A C 11
ATOM 16425 O O . GLN A 1 109 ? 4.032 15.462 -3.410 1.00 0.00 103 GLN A O 11
ATOM 16437 N N . LYS A 1 110 ? 4.567 13.289 -3.158 1.00 0.00 104 LYS A N 11
ATOM 16438 C CA . LYS A 1 110 ? 3.250 12.748 -3.565 1.00 0.00 104 LYS A CA 11
ATOM 16439 C C . LYS A 1 110 ? 2.156 12.982 -2.519 1.00 0.00 104 LYS A C 11
ATOM 16440 O O . LYS A 1 110 ? 1.166 13.653 -2.808 1.00 0.00 104 LYS A O 11
ATOM 16455 N N . ALA A 1 111 ? 2.328 12.431 -1.315 1.00 0.00 105 ALA A N 11
ATOM 16456 C CA . ALA A 1 111 ? 1.340 12.564 -0.240 1.00 0.00 105 ALA A CA 11
ATOM 16457 C C . ALA A 1 111 ? 1.338 13.974 0.388 1.00 0.00 105 ALA A C 11
ATOM 16458 O O . ALA A 1 111 ? 0.279 14.493 0.743 1.00 0.00 105 ALA A O 11
ATOM 16465 N N . LEU A 1 112 ? 2.526 14.580 0.541 1.00 0.00 106 LEU A N 11
ATOM 16466 C CA . LEU A 1 112 ? 2.706 15.853 1.267 1.00 0.00 106 LEU A CA 11
ATOM 16467 C C . LEU A 1 112 ? 2.468 17.094 0.392 1.00 0.00 106 LEU A C 11
ATOM 16468 O O . LEU A 1 112 ? 2.191 18.180 0.908 1.00 0.00 106 LEU A O 11
ATOM 16483 N N . GLY A 1 113 ? 2.565 16.942 -0.931 1.00 0.00 107 GLY A N 11
ATOM 16484 C CA . GLY A 1 113 ? 2.340 18.002 -1.921 1.00 0.00 107 GLY A CA 11
ATOM 16485 C C . GLY A 1 113 ? 0.888 18.492 -1.976 1.00 0.00 107 GLY A C 11
ATOM 16486 O O . GLY A 1 113 ? -0.062 17.696 -1.965 1.00 0.00 107 GLY A O 11
ATOM 16490 N N . MET A 1 7 ? 2.675 2.810 12.658 1.00 0.00 1 MET A N 12
ATOM 16491 C CA . MET A 1 7 ? 2.903 1.647 11.797 1.00 0.00 1 MET A CA 12
ATOM 16492 C C . MET A 1 7 ? 1.789 1.418 10.766 1.00 0.00 1 MET A C 12
ATOM 16493 O O . MET A 1 7 ? 0.648 1.852 10.948 1.00 0.00 1 MET A O 12
ATOM 16505 N N . ALA A 1 8 ? 2.112 0.664 9.715 1.00 0.00 2 ALA A N 12
ATOM 16506 C CA . ALA A 1 8 ? 1.120 -0.032 8.904 1.00 0.00 2 ALA A CA 12
ATOM 16507 C C . ALA A 1 8 ? 0.681 -1.352 9.577 1.00 0.00 2 ALA A C 12
ATOM 16508 O O . ALA A 1 8 ? 1.354 -1.877 10.467 1.00 0.00 2 ALA A O 12
ATOM 16515 N N . ALA A 1 9 ? -0.425 -1.917 9.101 1.00 0.00 3 ALA A N 12
ATOM 16516 C CA . ALA A 1 9 ? -0.907 -3.251 9.449 1.00 0.00 3 ALA A CA 12
ATOM 16517 C C . ALA A 1 9 ? -1.501 -3.968 8.225 1.00 0.00 3 ALA A C 12
ATOM 16518 O O . ALA A 1 9 ? -1.764 -3.343 7.189 1.00 0.00 3 ALA A O 12
ATOM 16525 N N . GLN A 1 10 ? -1.720 -5.288 8.335 1.00 0.00 4 GLN A N 12
ATOM 16526 C CA . GLN A 1 10 ? -2.441 -6.065 7.320 1.00 0.00 4 GLN A CA 12
ATOM 16527 C C . GLN A 1 10 ? -3.956 -5.915 7.524 1.00 0.00 4 GLN A C 12
ATOM 16528 O O . GLN A 1 10 ? -4.452 -6.155 8.628 1.00 0.00 4 GLN A O 12
ATOM 16540 N N . ILE A 1 11 ? -4.675 -5.514 6.469 1.00 0.00 5 ILE A N 12
ATOM 16541 C CA . ILE A 1 11 ? -6.114 -5.199 6.491 1.00 0.00 5 ILE A CA 12
ATOM 16542 C C . ILE A 1 11 ? -6.870 -6.010 5.414 1.00 0.00 5 ILE A C 12
ATOM 16543 O O . ILE A 1 11 ? -6.266 -6.611 4.520 1.00 0.00 5 ILE A O 12
ATOM 16558 N N . THR A 1 12 ? -8.202 -6.024 5.512 1.00 0.00 6 THR A N 12
ATOM 16559 C CA . THR A 1 12 ? -9.160 -6.768 4.687 1.00 0.00 6 THR A CA 12
ATOM 16560 C C . THR A 1 12 ? -9.969 -5.805 3.816 1.00 0.00 6 THR A C 12
ATOM 16561 O O . THR A 1 12 ? -10.165 -4.649 4.189 1.00 0.00 6 THR A O 12
ATOM 16572 N N . ASP A 1 13 ? -10.474 -6.258 2.665 1.00 0.00 7 ASP A N 12
ATOM 16573 C CA . ASP A 1 13 ? -11.087 -5.425 1.614 1.00 0.00 7 ASP A CA 12
ATOM 16574 C C . ASP A 1 13 ? -12.221 -4.533 2.142 1.00 0.00 7 ASP A C 12
ATOM 16575 O O . ASP A 1 13 ? -12.270 -3.337 1.870 1.00 0.00 7 ASP A O 12
ATOM 16583 N N . ALA A 1 14 ? -13.084 -5.119 2.970 1.00 0.00 8 ALA A N 12
ATOM 16584 C CA . ALA A 1 14 ? -14.256 -4.489 3.565 1.00 0.00 8 ALA A CA 12
ATOM 16585 C C . ALA A 1 14 ? -13.940 -3.669 4.833 1.00 0.00 8 ALA A C 12
ATOM 16586 O O . ALA A 1 14 ? -14.743 -2.835 5.255 1.00 0.00 8 ALA A O 12
ATOM 16593 N N . THR A 1 15 ? -12.768 -3.887 5.438 1.00 0.00 9 THR A N 12
ATOM 16594 C CA . THR A 1 15 ? -12.317 -3.197 6.661 1.00 0.00 9 THR A CA 12
ATOM 16595 C C . THR A 1 15 ? -11.545 -1.923 6.311 1.00 0.00 9 THR A C 12
ATOM 16596 O O . THR A 1 15 ? -11.775 -0.875 6.922 1.00 0.00 9 THR A O 12
ATOM 16607 N N . PHE A 1 16 ? -10.666 -1.976 5.304 1.00 0.00 10 PHE A N 12
ATOM 16608 C CA . PHE A 1 16 ? -9.859 -0.808 4.925 1.00 0.00 10 PHE A CA 12
ATOM 16609 C C . PHE A 1 16 ? -10.726 0.269 4.259 1.00 0.00 10 PHE A C 12
ATOM 16610 O O . PHE A 1 16 ? -10.572 1.451 4.552 1.00 0.00 10 PHE A O 12
ATOM 16626 N N . GLU A 1 17 ? -11.685 -0.103 3.405 1.00 0.00 11 GLU A N 12
ATOM 16627 C CA . GLU A 1 17 ? -12.467 0.870 2.643 1.00 0.00 11 GLU A CA 12
ATOM 16628 C C . GLU A 1 17 ? -13.414 1.686 3.530 1.00 0.00 11 GLU A C 12
ATOM 16629 O O . GLU A 1 17 ? -13.479 2.907 3.424 1.00 0.00 11 GLU A O 12
ATOM 16639 N N . ALA A 1 18 ? -14.040 1.023 4.505 1.00 0.00 12 ALA A N 12
ATOM 16640 C CA . ALA A 1 18 ? -14.826 1.637 5.579 1.00 0.00 12 ALA A CA 12
ATOM 16641 C C . ALA A 1 18 ? -14.014 2.602 6.476 1.00 0.00 12 ALA A C 12
ATOM 16642 O O . ALA A 1 18 ? -14.611 3.415 7.189 1.00 0.00 12 ALA A O 12
ATOM 16649 N N . SER A 1 19 ? -12.678 2.528 6.432 1.00 0.00 13 SER A N 12
ATOM 16650 C CA . SER A 1 19 ? -11.771 3.360 7.240 1.00 0.00 13 SER A CA 12
ATOM 16651 C C . SER A 1 19 ? -11.088 4.465 6.435 1.00 0.00 13 SER A C 12
ATOM 16652 O O . SER A 1 19 ? -10.951 5.584 6.930 1.00 0.00 13 SER A O 12
ATOM 16659 N N . VAL A 1 20 ? -10.657 4.175 5.200 1.00 0.00 14 VAL A N 12
ATOM 16660 C CA . VAL A 1 20 ? -9.757 5.028 4.413 1.00 0.00 14 VAL A CA 12
ATOM 16661 C C . VAL A 1 20 ? -10.427 5.589 3.153 1.00 0.00 14 VAL A C 12
ATOM 16662 O O . VAL A 1 20 ? -10.248 6.769 2.852 1.00 0.00 14 VAL A O 12
ATOM 16675 N N . LEU A 1 21 ? -11.259 4.805 2.460 1.00 0.00 15 LEU A N 12
ATOM 16676 C CA . LEU A 1 21 ? -12.010 5.262 1.277 1.00 0.00 15 LEU A CA 12
ATOM 16677 C C . LEU A 1 21 ? -12.997 6.395 1.640 1.00 0.00 15 LEU A C 12
ATOM 16678 O O . LEU A 1 21 ? -13.259 7.282 0.831 1.00 0.00 15 LEU A O 12
ATOM 16693 N N . LYS A 1 22 ? -13.500 6.397 2.885 1.00 0.00 16 LYS A N 12
ATOM 16694 C CA . LYS A 1 22 ? -14.383 7.456 3.431 1.00 0.00 16 LYS A CA 12
ATOM 16695 C C . LYS A 1 22 ? -13.631 8.732 3.863 1.00 0.00 16 LYS A C 12
ATOM 16696 O O . LYS A 1 22 ? -14.269 9.731 4.205 1.00 0.00 16 LYS A O 12
ATOM 16711 N N . SER A 1 23 ? -12.294 8.708 3.878 1.00 0.00 17 SER A N 12
ATOM 16712 C CA . SER A 1 23 ? -11.417 9.815 4.286 1.00 0.00 17 SER A CA 12
ATOM 16713 C C . SER A 1 23 ? -10.915 10.638 3.091 1.00 0.00 17 SER A C 12
ATOM 16714 O O . SER A 1 23 ? -10.960 10.204 1.937 1.00 0.00 17 SER A O 12
ATOM 16721 N N . ALA A 1 24 ? -10.413 11.838 3.386 1.00 0.00 18 ALA A N 12
ATOM 16722 C CA . ALA A 1 24 ? -9.756 12.735 2.434 1.00 0.00 18 ALA A CA 12
ATOM 16723 C C . ALA A 1 24 ? -8.213 12.605 2.454 1.00 0.00 18 ALA A C 12
ATOM 16724 O O . ALA A 1 24 ? -7.525 13.161 1.599 1.00 0.00 18 ALA A O 12
ATOM 16731 N N . ILE A 1 25 ? -7.656 11.886 3.440 1.00 0.00 19 ILE A N 12
ATOM 16732 C CA . ILE A 1 25 ? -6.208 11.749 3.642 1.00 0.00 19 ILE A CA 12
ATOM 16733 C C . ILE A 1 25 ? -5.552 10.883 2.543 1.00 0.00 19 ILE A C 12
ATOM 16734 O O . ILE A 1 25 ? -6.206 9.967 2.027 1.00 0.00 19 ILE A O 12
ATOM 16749 N N . PRO A 1 26 ? -4.278 11.120 2.168 1.00 0.00 20 PRO A N 12
ATOM 16750 C CA . PRO A 1 26 ? -3.566 10.246 1.244 1.00 0.00 20 PRO A CA 12
ATOM 16751 C C . PRO A 1 26 ? -3.366 8.843 1.827 1.00 0.00 20 PRO A C 12
ATOM 16752 O O . PRO A 1 26 ? -3.052 8.673 3.004 1.00 0.00 20 PRO A O 12
ATOM 16760 N N . VAL A 1 27 ? -3.537 7.831 0.987 1.00 0.00 21 VAL A N 12
ATOM 16761 C CA . VAL A 1 27 ? -3.606 6.411 1.324 1.00 0.00 21 VAL A CA 12
ATOM 16762 C C . VAL A 1 27 ? -2.613 5.614 0.470 1.00 0.00 21 VAL A C 12
ATOM 16763 O O . VAL A 1 27 ? -2.472 5.831 -0.733 1.00 0.00 21 VAL A O 12
ATOM 16776 N N . LEU A 1 28 ? -1.917 4.686 1.127 1.00 0.00 22 LEU A N 12
ATOM 16777 C CA . LEU A 1 28 ? -0.877 3.818 0.576 1.00 0.00 22 LEU A CA 12
ATOM 16778 C C . LEU A 1 28 ? -1.236 2.354 0.816 1.00 0.00 22 LEU A C 12
ATOM 16779 O O . LEU A 1 28 ? -1.342 1.915 1.964 1.00 0.00 22 LEU A O 12
ATOM 16794 N N . ILE A 1 29 ? -1.384 1.609 -0.278 1.00 0.00 23 ILE A N 12
ATOM 16795 C CA . ILE A 1 29 ? -1.546 0.151 -0.286 1.00 0.00 23 ILE A CA 12
ATOM 16796 C C . ILE A 1 29 ? -0.232 -0.512 -0.698 1.00 0.00 23 ILE A C 12
ATOM 16797 O O . ILE A 1 29 ? 0.449 -0.030 -1.601 1.00 0.00 23 ILE A O 12
ATOM 16812 N N . ASP A 1 30 ? 0.081 -1.661 -0.100 1.00 0.00 24 ASP A N 12
ATOM 16813 C CA . ASP A 1 30 ? 1.053 -2.630 -0.617 1.00 0.00 24 ASP A CA 12
ATOM 16814 C C . ASP A 1 30 ? 0.396 -4.009 -0.748 1.00 0.00 24 ASP A C 12
ATOM 16815 O O . ASP A 1 30 ? -0.140 -4.551 0.222 1.00 0.00 24 ASP A O 12
ATOM 16823 N N . PHE A 1 31 ? 0.412 -4.582 -1.950 1.00 0.00 25 PHE A N 12
ATOM 16824 C CA . PHE A 1 31 ? -0.096 -5.928 -2.225 1.00 0.00 25 PHE A CA 12
ATOM 16825 C C . PHE A 1 31 ? 0.984 -6.996 -2.014 1.00 0.00 25 PHE A C 12
ATOM 16826 O O . PHE A 1 31 ? 2.076 -6.895 -2.573 1.00 0.00 25 PHE A O 12
ATOM 16842 N N . TRP A 1 32 ? 0.673 -8.028 -1.218 1.00 0.00 26 TRP A N 12
ATOM 16843 C CA . TRP A 1 32 ? 1.654 -9.040 -0.800 1.00 0.00 26 TRP A CA 12
ATOM 16844 C C . TRP A 1 32 ? 1.034 -10.404 -0.470 1.00 0.00 26 TRP A C 12
ATOM 16845 O O . TRP A 1 32 ? -0.153 -10.514 -0.158 1.00 0.00 26 TRP A O 12
ATOM 16865 N N . ALA A 1 33 ? 1.867 -11.449 -0.458 1.00 0.00 27 ALA A N 12
ATOM 16866 C CA . ALA A 1 33 ? 1.506 -12.772 0.039 1.00 0.00 27 ALA A CA 12
ATOM 16867 C C . ALA A 1 33 ? 2.679 -13.492 0.733 1.00 0.00 27 ALA A C 12
ATOM 16868 O O . ALA A 1 33 ? 3.825 -13.345 0.305 1.00 0.00 27 ALA A O 12
ATOM 16875 N N . PRO A 1 34 ? 2.417 -14.297 1.788 1.00 0.00 28 PRO A N 12
ATOM 16876 C CA . PRO A 1 34 ? 3.453 -14.995 2.566 1.00 0.00 28 PRO A CA 12
ATOM 16877 C C . PRO A 1 34 ? 4.190 -16.099 1.791 1.00 0.00 28 PRO A C 12
ATOM 16878 O O . PRO A 1 34 ? 5.243 -16.557 2.234 1.00 0.00 28 PRO A O 12
ATOM 16886 N N . TRP A 1 35 ? 3.677 -16.518 0.631 1.00 0.00 29 TRP A N 12
ATOM 16887 C CA . TRP A 1 35 ? 4.313 -17.497 -0.256 1.00 0.00 29 TRP A CA 12
ATOM 16888 C C . TRP A 1 35 ? 5.298 -16.887 -1.275 1.00 0.00 29 TRP A C 12
ATOM 16889 O O . TRP A 1 35 ? 5.928 -17.644 -2.013 1.00 0.00 29 TRP A O 12
ATOM 16909 N N . CYS A 1 36 ? 5.478 -15.559 -1.317 1.00 0.00 30 CYS A N 12
ATOM 16910 C CA . CYS A 1 36 ? 6.501 -14.914 -2.149 1.00 0.00 30 CYS A CA 12
ATOM 16911 C C . CYS A 1 36 ? 7.510 -14.086 -1.329 1.00 0.00 30 CYS A C 12
ATOM 16912 O O . CYS A 1 36 ? 7.143 -13.318 -0.432 1.00 0.00 30 CYS A O 12
ATOM 16919 N N . GLY A 1 37 ? 8.803 -14.260 -1.636 1.00 0.00 31 GLY A N 12
ATOM 16920 C CA . GLY A 1 37 ? 9.947 -13.708 -0.896 1.00 0.00 31 GLY A CA 12
ATOM 16921 C C . GLY A 1 37 ? 9.957 -12.179 -0.792 1.00 0.00 31 GLY A C 12
ATOM 16922 O O . GLY A 1 37 ? 9.794 -11.661 0.313 1.00 0.00 31 GLY A O 12
ATOM 16926 N N . PRO A 1 38 ? 10.079 -11.435 -1.911 1.00 0.00 32 PRO A N 12
ATOM 16927 C CA . PRO A 1 38 ? 10.080 -9.967 -1.887 1.00 0.00 32 PRO A CA 12
ATOM 16928 C C . PRO A 1 38 ? 8.773 -9.372 -1.330 1.00 0.00 32 PRO A C 12
ATOM 16929 O O . PRO A 1 38 ? 8.784 -8.270 -0.784 1.00 0.00 32 PRO A O 12
ATOM 16937 N N . CYS A 1 39 ? 7.663 -10.110 -1.408 1.00 0.00 33 CYS A N 12
ATOM 16938 C CA . CYS A 1 39 ? 6.359 -9.700 -0.883 1.00 0.00 33 CYS A CA 12
ATOM 16939 C C . CYS A 1 39 ? 6.365 -9.571 0.653 1.00 0.00 33 CYS A C 12
ATOM 16940 O O . CYS A 1 39 ? 5.999 -8.527 1.191 1.00 0.00 33 CYS A O 12
ATOM 16947 N N . ARG A 1 40 ? 6.811 -10.620 1.361 1.00 0.00 34 ARG A N 12
ATOM 16948 C CA . ARG A 1 40 ? 6.917 -10.622 2.834 1.00 0.00 34 ARG A CA 12
ATOM 16949 C C . ARG A 1 40 ? 8.172 -9.899 3.350 1.00 0.00 34 ARG A C 12
ATOM 16950 O O . ARG A 1 40 ? 8.143 -9.316 4.436 1.00 0.00 34 ARG A O 12
ATOM 16968 N N . ALA A 1 41 ? 9.232 -9.831 2.542 1.00 0.00 35 ALA A N 12
ATOM 16969 C CA . ALA A 1 41 ? 10.441 -9.046 2.833 1.00 0.00 35 ALA A CA 12
ATOM 16970 C C . ALA A 1 41 ? 10.234 -7.516 2.754 1.00 0.00 35 ALA A C 12
ATOM 16971 O O . ALA A 1 41 ? 11.091 -6.754 3.205 1.00 0.00 35 ALA A O 12
ATOM 16978 N N . MET A 1 42 ? 9.081 -7.044 2.254 1.00 0.00 36 MET A N 12
ATOM 16979 C CA . MET A 1 42 ? 8.662 -5.640 2.353 1.00 0.00 36 MET A CA 12
ATOM 16980 C C . MET A 1 42 ? 8.240 -5.235 3.769 1.00 0.00 36 MET A C 12
ATOM 16981 O O . MET A 1 42 ? 8.016 -4.062 4.032 1.00 0.00 36 MET A O 12
ATOM 16993 N N . GLY A 1 43 ? 8.110 -6.183 4.696 1.00 0.00 37 GLY A N 12
ATOM 16994 C CA . GLY A 1 43 ? 7.704 -5.957 6.091 1.00 0.00 37 GLY A CA 12
ATOM 16995 C C . GLY A 1 43 ? 8.500 -4.846 6.802 1.00 0.00 37 GLY A C 12
ATOM 16996 O O . GLY A 1 43 ? 7.905 -3.830 7.187 1.00 0.00 37 GLY A O 12
ATOM 17000 N N . PRO A 1 44 ? 9.837 -4.964 6.932 1.00 0.00 38 PRO A N 12
ATOM 17001 C CA . PRO A 1 44 ? 10.681 -3.911 7.513 1.00 0.00 38 PRO A CA 12
ATOM 17002 C C . PRO A 1 44 ? 10.753 -2.644 6.640 1.00 0.00 38 PRO A C 12
ATOM 17003 O O . PRO A 1 44 ? 10.955 -1.550 7.163 1.00 0.00 38 PRO A O 12
ATOM 17011 N N . VAL A 1 45 ? 10.546 -2.765 5.321 1.00 0.00 39 VAL A N 12
ATOM 17012 C CA . VAL A 1 45 ? 10.461 -1.624 4.394 1.00 0.00 39 VAL A CA 12
ATOM 17013 C C . VAL A 1 45 ? 9.240 -0.760 4.727 1.00 0.00 39 VAL A C 12
ATOM 17014 O O . VAL A 1 45 ? 9.393 0.416 5.052 1.00 0.00 39 VAL A O 12
ATOM 17027 N N . ILE A 1 46 ? 8.044 -1.359 4.716 1.00 0.00 40 ILE A N 12
ATOM 17028 C CA . ILE A 1 46 ? 6.772 -0.713 5.066 1.00 0.00 40 ILE A CA 12
ATOM 17029 C C . ILE A 1 46 ? 6.812 -0.108 6.479 1.00 0.00 40 ILE A C 12
ATOM 17030 O O . ILE A 1 46 ? 6.354 1.011 6.663 1.00 0.00 40 ILE A O 12
ATOM 17045 N N . ASP A 1 47 ? 7.391 -0.788 7.470 1.00 0.00 41 ASP A N 12
ATOM 17046 C CA . ASP A 1 47 ? 7.453 -0.300 8.854 1.00 0.00 41 ASP A CA 12
ATOM 17047 C C . ASP A 1 47 ? 8.311 0.979 9.019 1.00 0.00 41 ASP A C 12
ATOM 17048 O O . ASP A 1 47 ? 7.970 1.856 9.812 1.00 0.00 41 ASP A O 12
ATOM 17056 N N . GLU A 1 48 ? 9.382 1.127 8.233 1.00 0.00 42 GLU A N 12
ATOM 17057 C CA . GLU A 1 48 ? 10.254 2.315 8.240 1.00 0.00 42 GLU A CA 12
ATOM 17058 C C . GLU A 1 48 ? 9.584 3.559 7.643 1.00 0.00 42 GLU A C 12
ATOM 17059 O O . GLU A 1 48 ? 9.622 4.636 8.232 1.00 0.00 42 GLU A O 12
ATOM 17069 N N . LEU A 1 49 ? 8.979 3.421 6.463 1.00 0.00 43 LEU A N 12
ATOM 17070 C CA . LEU A 1 49 ? 8.279 4.483 5.735 1.00 0.00 43 LEU A CA 12
ATOM 17071 C C . LEU A 1 49 ? 6.916 4.821 6.356 1.00 0.00 43 LEU A C 12
ATOM 17072 O O . LEU A 1 49 ? 6.540 5.994 6.391 1.00 0.00 43 LEU A O 12
ATOM 17087 N N . ALA A 1 50 ? 6.229 3.844 6.940 1.00 0.00 44 ALA A N 12
ATOM 17088 C CA . ALA A 1 50 ? 4.964 4.083 7.636 1.00 0.00 44 ALA A CA 12
ATOM 17089 C C . ALA A 1 50 ? 5.095 5.125 8.761 1.00 0.00 44 ALA A C 12
ATOM 17090 O O . ALA A 1 50 ? 4.232 5.989 8.936 1.00 0.00 44 ALA A O 12
ATOM 17097 N N . ALA A 1 51 ? 6.214 5.080 9.484 1.00 0.00 45 ALA A N 12
ATOM 17098 C CA . ALA A 1 51 ? 6.559 6.014 10.553 1.00 0.00 45 ALA A CA 12
ATOM 17099 C C . ALA A 1 51 ? 7.096 7.364 10.047 1.00 0.00 45 ALA A C 12
ATOM 17100 O O . ALA A 1 51 ? 7.121 8.341 10.803 1.00 0.00 45 ALA A O 12
ATOM 17107 N N . GLU A 1 52 ? 7.520 7.456 8.782 1.00 0.00 46 GLU A N 12
ATOM 17108 C CA . GLU A 1 52 ? 7.909 8.742 8.194 1.00 0.00 46 GLU A CA 12
ATOM 17109 C C . GLU A 1 52 ? 6.693 9.584 7.778 1.00 0.00 46 GLU A C 12
ATOM 17110 O O . GLU A 1 52 ? 6.801 10.812 7.739 1.00 0.00 46 GLU A O 12
ATOM 17120 N N . TYR A 1 53 ? 5.536 8.962 7.516 1.00 0.00 47 TYR A N 12
ATOM 17121 C CA . TYR A 1 53 ? 4.338 9.687 7.073 1.00 0.00 47 TYR A CA 12
ATOM 17122 C C . TYR A 1 53 ? 3.214 9.812 8.125 1.00 0.00 47 TYR A C 12
ATOM 17123 O O . TYR A 1 53 ? 2.181 10.424 7.847 1.00 0.00 47 TYR A O 12
ATOM 17140 N N . GLU A 1 54 ? 3.371 9.218 9.316 1.00 0.00 48 GLU A N 12
ATOM 17141 C CA . GLU A 1 54 ? 2.264 8.996 10.263 1.00 0.00 48 GLU A CA 12
ATOM 17142 C C . GLU A 1 54 ? 1.482 10.271 10.657 1.00 0.00 48 GLU A C 12
ATOM 17143 O O . GLU A 1 54 ? 2.037 11.363 10.805 1.00 0.00 48 GLU A O 12
ATOM 17153 N N . GLY A 1 55 ? 0.163 10.125 10.816 1.00 0.00 49 GLY A N 12
ATOM 17154 C CA . GLY A 1 55 ? -0.778 11.206 11.142 1.00 0.00 49 GLY A CA 12
ATOM 17155 C C . GLY A 1 55 ? -1.199 12.092 9.959 1.00 0.00 49 GLY A C 12
ATOM 17156 O O . GLY A 1 55 ? -2.274 12.690 10.016 1.00 0.00 49 GLY A O 12
ATOM 17160 N N . LYS A 1 56 ? -0.408 12.147 8.872 1.00 0.00 50 LYS A N 12
ATOM 17161 C CA . LYS A 1 56 ? -0.680 12.922 7.640 1.00 0.00 50 LYS A CA 12
ATOM 17162 C C . LYS A 1 56 ? -1.030 12.044 6.427 1.00 0.00 50 LYS A C 12
ATOM 17163 O O . LYS A 1 56 ? -1.360 12.572 5.367 1.00 0.00 50 LYS A O 12
ATOM 17178 N N . VAL A 1 57 ? -0.926 10.724 6.582 1.00 0.00 51 VAL A N 12
ATOM 17179 C CA . VAL A 1 57 ? -0.929 9.677 5.547 1.00 0.00 51 VAL A CA 12
ATOM 17180 C C . VAL A 1 57 ? -1.365 8.367 6.206 1.00 0.00 51 VAL A C 12
ATOM 17181 O O . VAL A 1 57 ? -0.989 8.103 7.348 1.00 0.00 51 VAL A O 12
ATOM 17194 N N . LEU A 1 58 ? -2.144 7.544 5.499 1.00 0.00 52 LEU A N 12
ATOM 17195 C CA . LEU A 1 58 ? -2.648 6.252 5.964 1.00 0.00 52 LEU A CA 12
ATOM 17196 C C . LEU A 1 58 ? -1.991 5.113 5.165 1.00 0.00 52 LEU A C 12
ATOM 17197 O O . LEU A 1 58 ? -1.986 5.134 3.936 1.00 0.00 52 LEU A O 12
ATOM 17212 N N . ILE A 1 59 ? -1.435 4.124 5.861 1.00 0.00 53 ILE A N 12
ATOM 17213 C CA . ILE A 1 59 ? -0.647 3.021 5.289 1.00 0.00 53 ILE A CA 12
ATOM 17214 C C . ILE A 1 59 ? -1.234 1.658 5.681 1.00 0.00 53 ILE A C 12
ATOM 17215 O O . ILE A 1 59 ? -1.422 1.385 6.865 1.00 0.00 53 ILE A O 12
ATOM 17230 N N . VAL A 1 60 ? -1.472 0.784 4.698 1.00 0.00 54 VAL A N 12
ATOM 17231 C CA . VAL A 1 60 ? -2.031 -0.568 4.876 1.00 0.00 54 VAL A CA 12
ATOM 17232 C C . VAL A 1 60 ? -1.365 -1.557 3.911 1.00 0.00 54 VAL A C 12
ATOM 17233 O O . VAL A 1 60 ? -0.984 -1.166 2.803 1.00 0.00 54 VAL A O 12
ATOM 17246 N N . LYS A 1 61 ? -1.260 -2.837 4.279 1.00 0.00 55 LYS A N 12
ATOM 17247 C CA . LYS A 1 61 ? -0.908 -3.902 3.332 1.00 0.00 55 LYS A CA 12
ATOM 17248 C C . LYS A 1 61 ? -2.056 -4.902 3.151 1.00 0.00 55 LYS A C 12
ATOM 17249 O O . LYS A 1 61 ? -2.731 -5.274 4.109 1.00 0.00 55 LYS A O 12
ATOM 17264 N N . MET A 1 62 ? -2.265 -5.346 1.915 1.00 0.00 56 MET A N 12
ATOM 17265 C CA . MET A 1 62 ? -3.429 -6.126 1.497 1.00 0.00 56 MET A CA 12
ATOM 17266 C C . MET A 1 62 ? -2.966 -7.504 1.025 1.00 0.00 56 MET A C 12
ATOM 17267 O O . MET A 1 62 ? -2.142 -7.611 0.111 1.00 0.00 56 MET A O 12
ATOM 17279 N N . ASN A 1 63 ? -3.463 -8.565 1.663 1.00 0.00 57 ASN A N 12
ATOM 17280 C CA . ASN A 1 63 ? -2.954 -9.918 1.443 1.00 0.00 57 ASN A CA 12
ATOM 17281 C C . ASN A 1 63 ? -3.660 -10.590 0.263 1.00 0.00 57 ASN A C 12
ATOM 17282 O O . ASN A 1 63 ? -4.786 -11.070 0.397 1.00 0.00 57 ASN A O 12
ATOM 17292 N N . VAL A 1 64 ? -2.995 -10.685 -0.889 1.00 0.00 58 VAL A N 12
ATOM 17293 C CA . VAL A 1 64 ? -3.577 -11.281 -2.106 1.00 0.00 58 VAL A CA 12
ATOM 17294 C C . VAL A 1 64 ? -3.916 -12.768 -1.964 1.00 0.00 58 VAL A C 12
ATOM 17295 O O . VAL A 1 64 ? -4.678 -13.298 -2.771 1.00 0.00 58 VAL A O 12
ATOM 17308 N N . ASP A 1 65 ? -3.413 -13.440 -0.923 1.00 0.00 59 ASP A N 12
ATOM 17309 C CA . ASP A 1 65 ? -3.785 -14.821 -0.598 1.00 0.00 59 ASP A CA 12
ATOM 17310 C C . ASP A 1 65 ? -5.137 -14.918 0.144 1.00 0.00 59 ASP A C 12
ATOM 17311 O O . ASP A 1 65 ? -5.816 -15.942 0.057 1.00 0.00 59 ASP A O 12
ATOM 17319 N N . ASP A 1 66 ? -5.549 -13.853 0.836 1.00 0.00 60 ASP A N 12
ATOM 17320 C CA . ASP A 1 66 ? -6.820 -13.748 1.559 1.00 0.00 60 ASP A CA 12
ATOM 17321 C C . ASP A 1 66 ? -7.902 -13.011 0.756 1.00 0.00 60 ASP A C 12
ATOM 17322 O O . ASP A 1 66 ? -9.070 -13.395 0.798 1.00 0.00 60 ASP A O 12
ATOM 17330 N N . ASN A 1 67 ? -7.512 -11.959 0.025 1.00 0.00 61 ASN A N 12
ATOM 17331 C CA . ASN A 1 67 ? -8.422 -11.024 -0.637 1.00 0.00 61 ASN A CA 12
ATOM 17332 C C . ASN A 1 67 ? -8.012 -10.765 -2.105 1.00 0.00 61 ASN A C 12
ATOM 17333 O O . ASN A 1 67 ? -7.686 -9.631 -2.465 1.00 0.00 61 ASN A O 12
ATOM 17343 N N . PRO A 1 68 ? -8.041 -11.783 -2.993 1.00 0.00 62 PRO A N 12
ATOM 17344 C CA . PRO A 1 68 ? -7.659 -11.660 -4.412 1.00 0.00 62 PRO A CA 12
ATOM 17345 C C . PRO A 1 68 ? -8.573 -10.741 -5.247 1.00 0.00 62 PRO A C 12
ATOM 17346 O O . PRO A 1 68 ? -8.240 -10.405 -6.382 1.00 0.00 62 PRO A O 12
ATOM 17354 N N . ALA A 1 69 ? -9.702 -10.286 -4.696 1.00 0.00 63 ALA A N 12
ATOM 17355 C CA . ALA A 1 69 ? -10.563 -9.271 -5.318 1.00 0.00 63 ALA A CA 12
ATOM 17356 C C . ALA A 1 69 ? -9.980 -7.848 -5.218 1.00 0.00 63 ALA A C 12
ATOM 17357 O O . ALA A 1 69 ? -10.108 -7.051 -6.149 1.00 0.00 63 ALA A O 12
ATOM 17364 N N . THR A 1 70 ? -9.279 -7.531 -4.118 1.00 0.00 64 THR A N 12
ATOM 17365 C CA . THR A 1 70 ? -8.684 -6.209 -3.852 1.00 0.00 64 THR A CA 12
ATOM 17366 C C . THR A 1 70 ? -7.619 -5.807 -4.884 1.00 0.00 64 THR A C 12
ATOM 17367 O O . THR A 1 70 ? -7.700 -4.683 -5.380 1.00 0.00 64 THR A O 12
ATOM 17378 N N . PRO A 1 71 ? -6.654 -6.674 -5.271 1.00 0.00 65 PRO A N 12
ATOM 17379 C CA . PRO A 1 71 ? -5.723 -6.342 -6.349 1.00 0.00 65 PRO A CA 12
ATOM 17380 C C . PRO A 1 71 ? -6.462 -6.289 -7.698 1.00 0.00 65 PRO A C 12
ATOM 17381 O O . PRO A 1 71 ? -6.227 -5.384 -8.499 1.00 0.00 65 PRO A O 12
ATOM 17389 N N . SER A 1 72 ? -7.407 -7.214 -7.934 1.00 0.00 66 SER A N 12
ATOM 17390 C CA . SER A 1 72 ? -8.032 -7.437 -9.242 1.00 0.00 66 SER A CA 12
ATOM 17391 C C . SER A 1 72 ? -8.877 -6.246 -9.667 1.00 0.00 66 SER A C 12
ATOM 17392 O O . SER A 1 72 ? -8.918 -5.887 -10.849 1.00 0.00 66 SER A O 12
ATOM 17399 N N . LYS A 1 73 ? -9.476 -5.554 -8.689 1.00 0.00 67 LYS A N 12
ATOM 17400 C CA . LYS A 1 73 ? -10.348 -4.399 -8.943 1.00 0.00 67 LYS A CA 12
ATOM 17401 C C . LYS A 1 73 ? -9.579 -3.140 -9.358 1.00 0.00 67 LYS A C 12
ATOM 17402 O O . LYS A 1 73 ? -10.156 -2.262 -9.996 1.00 0.00 67 LYS A O 12
ATOM 17417 N N . TYR A 1 74 ? -8.282 -3.065 -9.022 1.00 0.00 68 TYR A N 12
ATOM 17418 C CA . TYR A 1 74 ? -7.373 -1.961 -9.390 1.00 0.00 68 TYR A CA 12
ATOM 17419 C C . TYR A 1 74 ? -6.438 -2.361 -10.558 1.00 0.00 68 TYR A C 12
ATOM 17420 O O . TYR A 1 74 ? -5.614 -1.571 -11.021 1.00 0.00 68 TYR A O 12
ATOM 17437 N N . GLY A 1 75 ? -6.586 -3.596 -11.060 1.00 0.00 69 GLY A N 12
ATOM 17438 C CA . GLY A 1 75 ? -5.911 -4.148 -12.244 1.00 0.00 69 GLY A CA 12
ATOM 17439 C C . GLY A 1 75 ? -4.702 -5.049 -11.953 1.00 0.00 69 GLY A C 12
ATOM 17440 O O . GLY A 1 75 ? -4.007 -5.471 -12.882 1.00 0.00 69 GLY A O 12
ATOM 17444 N N . ILE A 1 76 ? -4.434 -5.356 -10.679 1.00 0.00 70 ILE A N 12
ATOM 17445 C CA . ILE A 1 76 ? -3.312 -6.197 -10.221 1.00 0.00 70 ILE A CA 12
ATOM 17446 C C . ILE A 1 76 ? -3.694 -7.695 -10.236 1.00 0.00 70 ILE A C 12
ATOM 17447 O O . ILE A 1 76 ? -4.874 -8.049 -10.178 1.00 0.00 70 ILE A O 12
ATOM 17462 N N . ARG A 1 77 ? -2.707 -8.589 -10.358 1.00 0.00 71 ARG A N 12
ATOM 17463 C CA . ARG A 1 77 ? -2.865 -10.050 -10.212 1.00 0.00 71 ARG A CA 12
ATOM 17464 C C . ARG A 1 77 ? -2.562 -10.497 -8.777 1.00 0.00 71 ARG A C 12
ATOM 17465 O O . ARG A 1 77 ? -3.444 -10.443 -7.923 1.00 0.00 71 ARG A O 12
ATOM 17483 N N . ALA A 1 78 ? -1.320 -10.903 -8.510 1.00 0.00 72 ALA A N 12
ATOM 17484 C CA . ALA A 1 78 ? -0.831 -11.369 -7.202 1.00 0.00 72 ALA A CA 12
ATOM 17485 C C . ALA A 1 78 ? 0.705 -11.229 -7.118 1.00 0.00 72 ALA A C 12
ATOM 17486 O O . ALA A 1 78 ? 1.456 -12.197 -7.264 1.00 0.00 72 ALA A O 12
ATOM 17493 N N . ILE A 1 79 ? 1.155 -9.985 -6.959 1.00 0.00 73 ILE A N 12
ATOM 17494 C CA . ILE A 1 79 ? 2.558 -9.542 -7.134 1.00 0.00 73 ILE A CA 12
ATOM 17495 C C . ILE A 1 79 ? 2.952 -8.458 -6.108 1.00 0.00 73 ILE A C 12
ATOM 17496 O O . ILE A 1 79 ? 2.066 -7.752 -5.613 1.00 0.00 73 ILE A O 12
ATOM 17511 N N . PRO A 1 80 ? 4.257 -8.280 -5.804 1.00 0.00 74 PRO A N 12
ATOM 17512 C CA . PRO A 1 80 ? 4.744 -7.203 -4.941 1.00 0.00 74 PRO A CA 12
ATOM 17513 C C . PRO A 1 80 ? 4.661 -5.841 -5.651 1.00 0.00 74 PRO A C 12
ATOM 17514 O O . PRO A 1 80 ? 5.577 -5.429 -6.366 1.00 0.00 74 PRO A O 12
ATOM 17522 N N . THR A 1 81 ? 3.546 -5.138 -5.449 1.00 0.00 75 THR A N 12
ATOM 17523 C CA . THR A 1 81 ? 3.248 -3.805 -6.002 1.00 0.00 75 THR A CA 12
ATOM 17524 C C . THR A 1 81 ? 2.588 -2.911 -4.947 1.00 0.00 75 THR A C 12
ATOM 17525 O O . THR A 1 81 ? 1.698 -3.364 -4.225 1.00 0.00 75 THR A O 12
ATOM 17536 N N . LEU A 1 82 ? 2.968 -1.634 -4.886 1.00 0.00 76 LEU A N 12
ATOM 17537 C CA . LEU A 1 82 ? 2.343 -0.619 -4.038 1.00 0.00 76 LEU A CA 12
ATOM 17538 C C . LEU A 1 82 ? 1.551 0.380 -4.888 1.00 0.00 76 LEU A C 12
ATOM 17539 O O . LEU A 1 82 ? 1.940 0.707 -6.011 1.00 0.00 76 LEU A O 12
ATOM 17554 N N . ILE A 1 83 ? 0.441 0.873 -4.348 1.00 0.00 77 ILE A N 12
ATOM 17555 C CA . ILE A 1 83 ? -0.373 1.939 -4.962 1.00 0.00 77 ILE A CA 12
ATOM 17556 C C . ILE A 1 83 ? -0.517 3.126 -4.010 1.00 0.00 77 ILE A C 12
ATOM 17557 O O . ILE A 1 83 ? -0.968 2.952 -2.873 1.00 0.00 77 ILE A O 12
ATOM 17572 N N . LEU A 1 84 ? -0.179 4.325 -4.495 1.00 0.00 78 LEU A N 12
ATOM 17573 C CA . LEU A 1 84 ? -0.412 5.578 -3.771 1.00 0.00 78 LEU A CA 12
ATOM 17574 C C . LEU A 1 84 ? -1.563 6.391 -4.376 1.00 0.00 78 LEU A C 12
ATOM 17575 O O . LEU A 1 84 ? -1.660 6.575 -5.592 1.00 0.00 78 LEU A O 12
ATOM 17590 N N . PHE A 1 85 ? -2.456 6.866 -3.509 1.00 0.00 79 PHE A N 12
ATOM 17591 C CA . PHE A 1 85 ? -3.629 7.660 -3.881 1.00 0.00 79 PHE A CA 12
ATOM 17592 C C . PHE A 1 85 ? -4.181 8.577 -2.781 1.00 0.00 79 PHE A C 12
ATOM 17593 O O . PHE A 1 85 ? -3.657 8.634 -1.669 1.00 0.00 79 PHE A O 12
ATOM 17609 N N . LYS A 1 86 ? -5.229 9.340 -3.110 1.00 0.00 80 LYS A N 12
ATOM 17610 C CA . LYS A 1 86 ? -6.036 10.156 -2.191 1.00 0.00 80 LYS A CA 12
ATOM 17611 C C . LYS A 1 86 ? -7.515 10.061 -2.575 1.00 0.00 80 LYS A C 12
ATOM 17612 O O . LYS A 1 86 ? -7.827 9.616 -3.680 1.00 0.00 80 LYS A O 12
ATOM 17627 N N . ASN A 1 87 ? -8.423 10.432 -1.674 1.00 0.00 81 ASN A N 12
ATOM 17628 C CA . ASN A 1 87 ? -9.881 10.445 -1.894 1.00 0.00 81 ASN A CA 12
ATOM 17629 C C . ASN A 1 87 ? -10.480 9.102 -2.393 1.00 0.00 81 ASN A C 12
ATOM 17630 O O . ASN A 1 87 ? -11.590 9.068 -2.929 1.00 0.00 81 ASN A O 12
ATOM 17640 N N . GLY A 1 88 ? -9.750 7.991 -2.245 1.00 0.00 82 GLY A N 12
ATOM 17641 C CA . GLY A 1 88 ? -10.107 6.675 -2.785 1.00 0.00 82 GLY A CA 12
ATOM 17642 C C . GLY A 1 88 ? -10.010 6.512 -4.311 1.00 0.00 82 GLY A C 12
ATOM 17643 O O . GLY A 1 88 ? -10.663 5.626 -4.864 1.00 0.00 82 GLY A O 12
ATOM 17647 N N . GLU A 1 89 ? -9.231 7.353 -5.006 1.00 0.00 83 GLU A N 12
ATOM 17648 C CA . GLU A 1 89 ? -9.058 7.298 -6.465 1.00 0.00 83 GLU A CA 12
ATOM 17649 C C . GLU A 1 89 ? -7.574 7.313 -6.872 1.00 0.00 83 GLU A C 12
ATOM 17650 O O . GLU A 1 89 ? -6.831 8.245 -6.561 1.00 0.00 83 GLU A O 12
ATOM 17660 N N . VAL A 1 90 ? -7.143 6.249 -7.561 1.00 0.00 84 VAL A N 12
ATOM 17661 C CA . VAL A 1 90 ? -5.735 5.989 -7.916 1.00 0.00 84 VAL A CA 12
ATOM 17662 C C . VAL A 1 90 ? -5.107 7.113 -8.751 1.00 0.00 84 VAL A C 12
ATOM 17663 O O . VAL A 1 90 ? -5.724 7.621 -9.695 1.00 0.00 84 VAL A O 12
ATOM 17676 N N . VAL A 1 91 ? -3.863 7.483 -8.415 1.00 0.00 85 VAL A N 12
ATOM 17677 C CA . VAL A 1 91 ? -3.073 8.477 -9.169 1.00 0.00 85 VAL A CA 12
ATOM 17678 C C . VAL A 1 91 ? -1.712 7.949 -9.628 1.00 0.00 85 VAL A C 12
ATOM 17679 O O . VAL A 1 91 ? -1.248 8.334 -10.702 1.00 0.00 85 VAL A O 12
ATOM 17692 N N . GLU A 1 92 ? -1.079 7.053 -8.865 1.00 0.00 86 GLU A N 12
ATOM 17693 C CA . GLU A 1 92 ? 0.223 6.464 -9.216 1.00 0.00 86 GLU A CA 12
ATOM 17694 C C . GLU A 1 92 ? 0.462 5.114 -8.518 1.00 0.00 86 GLU A C 12
ATOM 17695 O O . GLU A 1 92 ? 0.003 4.882 -7.400 1.00 0.00 86 GLU A O 12
ATOM 17705 N N . GLN A 1 93 ? 1.210 4.218 -9.164 1.00 0.00 87 GLN A N 12
ATOM 17706 C CA . GLN A 1 93 ? 1.612 2.928 -8.609 1.00 0.00 87 GLN A CA 12
ATOM 17707 C C . GLN A 1 93 ? 3.105 2.653 -8.826 1.00 0.00 87 GLN A C 12
ATOM 17708 O O . GLN A 1 93 ? 3.731 3.205 -9.736 1.00 0.00 87 GLN A O 12
ATOM 17720 N N . VAL A 1 94 ? 3.649 1.736 -8.023 1.00 0.00 88 VAL A N 12
ATOM 17721 C CA . VAL A 1 94 ? 5.006 1.183 -8.222 1.00 0.00 88 VAL A CA 12
ATOM 17722 C C . VAL A 1 94 ? 4.989 -0.345 -8.127 1.00 0.00 88 VAL A C 12
ATOM 17723 O O . VAL A 1 94 ? 4.775 -0.908 -7.056 1.00 0.00 88 VAL A O 12
ATOM 17736 N N . THR A 1 95 ? 5.217 -1.017 -9.257 1.00 0.00 89 THR A N 12
ATOM 17737 C CA . THR A 1 95 ? 5.348 -2.482 -9.336 1.00 0.00 89 THR A CA 12
ATOM 17738 C C . THR A 1 95 ? 6.807 -2.943 -9.183 1.00 0.00 89 THR A C 12
ATOM 17739 O O . THR A 1 95 ? 7.742 -2.245 -9.586 1.00 0.00 89 THR A O 12
ATOM 17750 N N . GLY A 1 96 ? 7.005 -4.127 -8.596 1.00 0.00 90 GLY A N 12
ATOM 17751 C CA . GLY A 1 96 ? 8.316 -4.651 -8.202 1.00 0.00 90 GLY A CA 12
ATOM 17752 C C . GLY A 1 96 ? 8.824 -4.076 -6.874 1.00 0.00 90 GLY A C 12
ATOM 17753 O O . GLY A 1 96 ? 8.256 -3.138 -6.307 1.00 0.00 90 GLY A O 12
ATOM 17757 N N . ALA A 1 97 ? 9.911 -4.649 -6.353 1.00 0.00 91 ALA A N 12
ATOM 17758 C CA . ALA A 1 97 ? 10.506 -4.243 -5.086 1.00 0.00 91 ALA A CA 12
ATOM 17759 C C . ALA A 1 97 ? 11.323 -2.953 -5.245 1.00 0.00 91 ALA A C 12
ATOM 17760 O O . ALA A 1 97 ? 12.187 -2.847 -6.119 1.00 0.00 91 ALA A O 12
ATOM 17767 N N . VAL A 1 98 ? 11.061 -1.998 -4.355 1.00 0.00 92 VAL A N 12
ATOM 17768 C CA . VAL A 1 98 ? 11.816 -0.745 -4.167 1.00 0.00 92 VAL A CA 12
ATOM 17769 C C . VAL A 1 98 ? 12.143 -0.538 -2.683 1.00 0.00 92 VAL A C 12
ATOM 17770 O O . VAL A 1 98 ? 11.424 -1.031 -1.810 1.00 0.00 92 VAL A O 12
ATOM 17783 N N . SER A 1 99 ? 13.230 0.175 -2.389 1.00 0.00 93 SER A N 12
ATOM 17784 C CA . SER A 1 99 ? 13.711 0.376 -1.011 1.00 0.00 93 SER A CA 12
ATOM 17785 C C . SER A 1 99 ? 12.847 1.395 -0.265 1.00 0.00 93 SER A C 12
ATOM 17786 O O . SER A 1 99 ? 12.329 2.327 -0.881 1.00 0.00 93 SER A O 12
ATOM 17793 N N . LYS A 1 100 ? 12.774 1.289 1.071 1.00 0.00 94 LYS A N 12
ATOM 17794 C CA . LYS A 1 100 ? 12.120 2.299 1.930 1.00 0.00 94 LYS A CA 12
ATOM 17795 C C . LYS A 1 100 ? 12.616 3.713 1.622 1.00 0.00 94 LYS A C 12
ATOM 17796 O O . LYS A 1 100 ? 11.811 4.630 1.522 1.00 0.00 94 LYS A O 12
ATOM 17811 N N . SER A 1 101 ? 13.912 3.856 1.364 1.00 0.00 95 SER A N 12
ATOM 17812 C CA . SER A 1 101 ? 14.570 5.090 0.960 1.00 0.00 95 SER A CA 12
ATOM 17813 C C . SER A 1 101 ? 13.945 5.708 -0.296 1.00 0.00 95 SER A C 12
ATOM 17814 O O . SER A 1 101 ? 13.620 6.892 -0.308 1.00 0.00 95 SER A O 12
ATOM 17821 N N . SER A 1 102 ? 13.707 4.896 -1.330 1.00 0.00 96 SER A N 12
ATOM 17822 C CA . SER A 1 102 ? 13.103 5.292 -2.612 1.00 0.00 96 SER A CA 12
ATOM 17823 C C . SER A 1 102 ? 11.621 5.646 -2.461 1.00 0.00 96 SER A C 12
ATOM 17824 O O . SER A 1 102 ? 11.144 6.625 -3.038 1.00 0.00 96 SER A O 12
ATOM 17831 N N . ILE A 1 103 ? 10.882 4.871 -1.660 1.00 0.00 97 ILE A N 12
ATOM 17832 C CA . ILE A 1 103 ? 9.454 5.076 -1.402 1.00 0.00 97 ILE A CA 12
ATOM 17833 C C . ILE A 1 103 ? 9.225 6.381 -0.612 1.00 0.00 97 ILE A C 12
ATOM 17834 O O . ILE A 1 103 ? 8.386 7.193 -0.994 1.00 0.00 97 ILE A O 12
ATOM 17849 N N . LYS A 1 104 ? 10.033 6.649 0.428 1.00 0.00 98 LYS A N 12
ATOM 17850 C CA . LYS A 1 104 ? 10.044 7.926 1.175 1.00 0.00 98 LYS A CA 12
ATOM 17851 C C . LYS A 1 104 ? 10.415 9.108 0.282 1.00 0.00 98 LYS A C 12
ATOM 17852 O O . LYS A 1 104 ? 9.700 10.107 0.268 1.00 0.00 98 LYS A O 12
ATOM 17867 N N . ASP A 1 105 ? 11.496 8.978 -0.486 1.00 0.00 99 ASP A N 12
ATOM 17868 C CA . ASP A 1 105 ? 11.976 10.020 -1.399 1.00 0.00 99 ASP A CA 12
ATOM 17869 C C . ASP A 1 105 ? 10.958 10.368 -2.502 1.00 0.00 99 ASP A C 12
ATOM 17870 O O . ASP A 1 105 ? 10.936 11.500 -2.973 1.00 0.00 99 ASP A O 12
ATOM 17878 N N . MET A 1 106 ? 10.069 9.438 -2.858 1.00 0.00 100 MET A N 12
ATOM 17879 C CA . MET A 1 106 ? 8.895 9.673 -3.703 1.00 0.00 100 MET A CA 12
ATOM 17880 C C . MET A 1 106 ? 7.747 10.370 -2.952 1.00 0.00 100 MET A C 12
ATOM 17881 O O . MET A 1 106 ? 7.276 11.428 -3.376 1.00 0.00 100 MET A O 12
ATOM 17893 N N . ILE A 1 107 ? 7.294 9.811 -1.824 1.00 0.00 101 ILE A N 12
ATOM 17894 C CA . ILE A 1 107 ? 6.093 10.283 -1.105 1.00 0.00 101 ILE A CA 12
ATOM 17895 C C . ILE A 1 107 ? 6.259 11.673 -0.478 1.00 0.00 101 ILE A C 12
ATOM 17896 O O . ILE A 1 107 ? 5.264 12.382 -0.294 1.00 0.00 101 ILE A O 12
ATOM 17911 N N . ALA A 1 108 ? 7.501 12.109 -0.273 1.00 0.00 102 ALA A N 12
ATOM 17912 C CA . ALA A 1 108 ? 7.856 13.460 0.138 1.00 0.00 102 ALA A CA 12
ATOM 17913 C C . ALA A 1 108 ? 7.267 14.557 -0.768 1.00 0.00 102 ALA A C 12
ATOM 17914 O O . ALA A 1 108 ? 7.076 15.685 -0.305 1.00 0.00 102 ALA A O 12
ATOM 17921 N N . GLN A 1 109 ? 6.929 14.228 -2.026 1.00 0.00 103 GLN A N 12
ATOM 17922 C CA . GLN A 1 109 ? 6.213 15.126 -2.944 1.00 0.00 103 GLN A CA 12
ATOM 17923 C C . GLN A 1 109 ? 4.775 14.682 -3.256 1.00 0.00 103 GLN A C 12
ATOM 17924 O O . GLN A 1 109 ? 3.922 15.530 -3.512 1.00 0.00 103 GLN A O 12
ATOM 17936 N N . LYS A 1 110 ? 4.471 13.374 -3.229 1.00 0.00 104 LYS A N 12
ATOM 17937 C CA . LYS A 1 110 ? 3.154 12.846 -3.629 1.00 0.00 104 LYS A CA 12
ATOM 17938 C C . LYS A 1 110 ? 2.095 13.027 -2.544 1.00 0.00 104 LYS A C 12
ATOM 17939 O O . LYS A 1 110 ? 1.090 13.704 -2.766 1.00 0.00 104 LYS A O 12
ATOM 17954 N N . ALA A 1 111 ? 2.319 12.439 -1.367 1.00 0.00 105 ALA A N 12
ATOM 17955 C CA . ALA A 1 111 ? 1.390 12.534 -0.236 1.00 0.00 105 ALA A CA 12
ATOM 17956 C C . ALA A 1 111 ? 1.591 13.815 0.593 1.00 0.00 105 ALA A C 12
ATOM 17957 O O . ALA A 1 111 ? 0.619 14.462 0.995 1.00 0.00 105 ALA A O 12
ATOM 17964 N N . LEU A 1 112 ? 2.847 14.187 0.857 1.00 0.00 106 LEU A N 12
ATOM 17965 C CA . LEU A 1 112 ? 3.199 15.290 1.774 1.00 0.00 106 LEU A CA 12
ATOM 17966 C C . LEU A 1 112 ? 3.262 16.665 1.081 1.00 0.00 106 LEU A C 12
ATOM 17967 O O . LEU A 1 112 ? 3.203 17.706 1.735 1.00 0.00 106 LEU A O 12
ATOM 17982 N N . GLY A 1 113 ? 3.360 16.665 -0.249 1.00 0.00 107 GLY A N 12
ATOM 17983 C CA . GLY A 1 113 ? 3.333 17.868 -1.089 1.00 0.00 107 GLY A CA 12
ATOM 17984 C C . GLY A 1 113 ? 4.578 18.745 -0.915 1.00 0.00 107 GLY A C 12
ATOM 17985 O O . GLY A 1 113 ? 5.540 18.611 -1.681 1.00 0.00 107 GLY A O 12
ATOM 17989 N N . MET A 1 7 ? 1.594 3.471 11.184 1.00 0.00 1 MET A N 13
ATOM 17990 C CA . MET A 1 7 ? 0.164 3.150 11.216 1.00 0.00 1 MET A CA 13
ATOM 17991 C C . MET A 1 7 ? -0.180 1.840 10.489 1.00 0.00 1 MET A C 13
ATOM 17992 O O . MET A 1 7 ? -1.276 1.307 10.669 1.00 0.00 1 MET A O 13
ATOM 18004 N N . ALA A 1 8 ? 0.726 1.344 9.642 1.00 0.00 2 ALA A N 13
ATOM 18005 C CA . ALA A 1 8 ? 0.470 0.227 8.737 1.00 0.00 2 ALA A CA 13
ATOM 18006 C C . ALA A 1 8 ? 0.186 -1.102 9.460 1.00 0.00 2 ALA A C 13
ATOM 18007 O O . ALA A 1 8 ? 0.864 -1.472 10.421 1.00 0.00 2 ALA A O 13
ATOM 18014 N N . ALA A 1 9 ? -0.809 -1.821 8.944 1.00 0.00 3 ALA A N 13
ATOM 18015 C CA . ALA A 1 9 ? -1.201 -3.162 9.364 1.00 0.00 3 ALA A CA 13
ATOM 18016 C C . ALA A 1 9 ? -1.754 -3.996 8.192 1.00 0.00 3 ALA A C 13
ATOM 18017 O O . ALA A 1 9 ? -1.957 -3.475 7.090 1.00 0.00 3 ALA A O 13
ATOM 18024 N N . GLN A 1 10 ? -2.010 -5.286 8.442 1.00 0.00 4 GLN A N 13
ATOM 18025 C CA . GLN A 1 10 ? -2.616 -6.215 7.493 1.00 0.00 4 GLN A CA 13
ATOM 18026 C C . GLN A 1 10 ? -4.148 -6.060 7.469 1.00 0.00 4 GLN A C 13
ATOM 18027 O O . GLN A 1 10 ? -4.833 -6.452 8.418 1.00 0.00 4 GLN A O 13
ATOM 18039 N N . ILE A 1 11 ? -4.681 -5.491 6.383 1.00 0.00 5 ILE A N 13
ATOM 18040 C CA . ILE A 1 11 ? -6.098 -5.114 6.215 1.00 0.00 5 ILE A CA 13
ATOM 18041 C C . ILE A 1 11 ? -6.689 -5.788 4.956 1.00 0.00 5 ILE A C 13
ATOM 18042 O O . ILE A 1 11 ? -5.967 -6.358 4.136 1.00 0.00 5 ILE A O 13
ATOM 18057 N N . THR A 1 12 ? -8.019 -5.755 4.803 1.00 0.00 6 THR A N 13
ATOM 18058 C CA . THR A 1 12 ? -8.776 -6.230 3.625 1.00 0.00 6 THR A CA 13
ATOM 18059 C C . THR A 1 12 ? -9.725 -5.147 3.090 1.00 0.00 6 THR A C 13
ATOM 18060 O O . THR A 1 12 ? -10.027 -4.168 3.775 1.00 0.00 6 THR A O 13
ATOM 18071 N N . ASP A 1 13 ? -10.188 -5.301 1.850 1.00 0.00 7 ASP A N 13
ATOM 18072 C CA . ASP A 1 13 ? -10.978 -4.315 1.094 1.00 0.00 7 ASP A CA 13
ATOM 18073 C C . ASP A 1 13 ? -12.238 -3.848 1.841 1.00 0.00 7 ASP A C 13
ATOM 18074 O O . ASP A 1 13 ? -12.564 -2.664 1.840 1.00 0.00 7 ASP A O 13
ATOM 18082 N N . ALA A 1 14 ? -12.911 -4.772 2.529 1.00 0.00 8 ALA A N 13
ATOM 18083 C CA . ALA A 1 14 ? -14.132 -4.518 3.293 1.00 0.00 8 ALA A CA 13
ATOM 18084 C C . ALA A 1 14 ? -13.879 -3.768 4.620 1.00 0.00 8 ALA A C 13
ATOM 18085 O O . ALA A 1 14 ? -14.806 -3.196 5.197 1.00 0.00 8 ALA A O 13
ATOM 18092 N N . THR A 1 15 ? -12.632 -3.769 5.104 1.00 0.00 9 THR A N 13
ATOM 18093 C CA . THR A 1 15 ? -12.226 -3.183 6.394 1.00 0.00 9 THR A CA 13
ATOM 18094 C C . THR A 1 15 ? -11.564 -1.818 6.210 1.00 0.00 9 THR A C 13
ATOM 18095 O O . THR A 1 15 ? -11.860 -0.890 6.967 1.00 0.00 9 THR A O 13
ATOM 18106 N N . PHE A 1 16 ? -10.706 -1.652 5.196 1.00 0.00 10 PHE A N 13
ATOM 18107 C CA . PHE A 1 16 ? -9.990 -0.383 4.985 1.00 0.00 10 PHE A CA 13
ATOM 18108 C C . PHE A 1 16 ? -10.928 0.727 4.484 1.00 0.00 10 PHE A C 13
ATOM 18109 O O . PHE A 1 16 ? -10.753 1.893 4.834 1.00 0.00 10 PHE A O 13
ATOM 18125 N N . GLU A 1 17 ? -11.956 0.383 3.706 1.00 0.00 11 GLU A N 13
ATOM 18126 C CA . GLU A 1 17 ? -12.827 1.372 3.059 1.00 0.00 11 GLU A CA 13
ATOM 18127 C C . GLU A 1 17 ? -13.663 2.176 4.064 1.00 0.00 11 GLU A C 13
ATOM 18128 O O . GLU A 1 17 ? -13.904 3.370 3.882 1.00 0.00 11 GLU A O 13
ATOM 18138 N N . ALA A 1 18 ? -14.051 1.535 5.161 1.00 0.00 12 ALA A N 13
ATOM 18139 C CA . ALA A 1 18 ? -14.773 2.148 6.271 1.00 0.00 12 ALA A CA 13
ATOM 18140 C C . ALA A 1 18 ? -13.905 3.113 7.098 1.00 0.00 12 ALA A C 13
ATOM 18141 O O . ALA A 1 18 ? -14.444 3.894 7.887 1.00 0.00 12 ALA A O 13
ATOM 18148 N N . SER A 1 19 ? -12.581 3.103 6.898 1.00 0.00 13 SER A N 13
ATOM 18149 C CA . SER A 1 19 ? -11.639 4.041 7.529 1.00 0.00 13 SER A CA 13
ATOM 18150 C C . SER A 1 19 ? -11.089 5.079 6.550 1.00 0.00 13 SER A C 13
ATOM 18151 O O . SER A 1 19 ? -11.155 6.278 6.825 1.00 0.00 13 SER A O 13
ATOM 18158 N N . VAL A 1 20 ? -10.557 4.650 5.396 1.00 0.00 14 VAL A N 13
ATOM 18159 C CA . VAL A 1 20 ? -9.748 5.506 4.511 1.00 0.00 14 VAL A CA 13
ATOM 18160 C C . VAL A 1 20 ? -10.533 6.068 3.326 1.00 0.00 14 VAL A C 13
ATOM 18161 O O . VAL A 1 20 ? -10.366 7.243 3.002 1.00 0.00 14 VAL A O 13
ATOM 18174 N N . LEU A 1 21 ? -11.453 5.300 2.732 1.00 0.00 15 LEU A N 13
ATOM 18175 C CA . LEU A 1 21 ? -12.398 5.810 1.718 1.00 0.00 15 LEU A CA 13
ATOM 18176 C C . LEU A 1 21 ? -13.324 6.911 2.291 1.00 0.00 15 LEU A C 13
ATOM 18177 O O . LEU A 1 21 ? -13.771 7.789 1.549 1.00 0.00 15 LEU A O 13
ATOM 18192 N N . LYS A 1 22 ? -13.575 6.900 3.611 1.00 0.00 16 LYS A N 13
ATOM 18193 C CA . LYS A 1 22 ? -14.307 7.949 4.346 1.00 0.00 16 LYS A CA 13
ATOM 18194 C C . LYS A 1 22 ? -13.465 9.196 4.670 1.00 0.00 16 LYS A C 13
ATOM 18195 O O . LYS A 1 22 ? -14.003 10.160 5.221 1.00 0.00 16 LYS A O 13
ATOM 18210 N N . SER A 1 23 ? -12.169 9.196 4.343 1.00 0.00 17 SER A N 13
ATOM 18211 C CA . SER A 1 23 ? -11.209 10.277 4.609 1.00 0.00 17 SER A CA 13
ATOM 18212 C C . SER A 1 23 ? -10.831 11.046 3.334 1.00 0.00 17 SER A C 13
ATOM 18213 O O . SER A 1 23 ? -11.017 10.570 2.211 1.00 0.00 17 SER A O 13
ATOM 18220 N N . ALA A 1 24 ? -10.268 12.242 3.520 1.00 0.00 18 ALA A N 13
ATOM 18221 C CA . ALA A 1 24 ? -9.686 13.066 2.457 1.00 0.00 18 ALA A CA 13
ATOM 18222 C C . ALA A 1 24 ? -8.154 12.881 2.342 1.00 0.00 18 ALA A C 13
ATOM 18223 O O . ALA A 1 24 ? -7.535 13.346 1.383 1.00 0.00 18 ALA A O 13
ATOM 18230 N N . ILE A 1 25 ? -7.531 12.214 3.324 1.00 0.00 19 ILE A N 13
ATOM 18231 C CA . ILE A 1 25 ? -6.073 12.090 3.432 1.00 0.00 19 ILE A CA 13
ATOM 18232 C C . ILE A 1 25 ? -5.488 11.195 2.315 1.00 0.00 19 ILE A C 13
ATOM 18233 O O . ILE A 1 25 ? -6.163 10.260 1.864 1.00 0.00 19 ILE A O 13
ATOM 18248 N N . PRO A 1 26 ? -4.244 11.434 1.850 1.00 0.00 20 PRO A N 13
ATOM 18249 C CA . PRO A 1 26 ? -3.577 10.529 0.922 1.00 0.00 20 PRO A CA 13
ATOM 18250 C C . PRO A 1 26 ? -3.352 9.137 1.531 1.00 0.00 20 PRO A C 13
ATOM 18251 O O . PRO A 1 26 ? -3.001 8.992 2.705 1.00 0.00 20 PRO A O 13
ATOM 18259 N N . VAL A 1 27 ? -3.581 8.109 0.721 1.00 0.00 21 VAL A N 13
ATOM 18260 C CA . VAL A 1 27 ? -3.691 6.703 1.101 1.00 0.00 21 VAL A CA 13
ATOM 18261 C C . VAL A 1 27 ? -2.792 5.839 0.207 1.00 0.00 21 VAL A C 13
ATOM 18262 O O . VAL A 1 27 ? -2.750 6.005 -1.017 1.00 0.00 21 VAL A O 13
ATOM 18275 N N . LEU A 1 28 ? -2.066 4.924 0.844 1.00 0.00 22 LEU A N 13
ATOM 18276 C CA . LEU A 1 28 ? -1.066 4.039 0.252 1.00 0.00 22 LEU A CA 13
ATOM 18277 C C . LEU A 1 28 ? -1.439 2.583 0.552 1.00 0.00 22 LEU A C 13
ATOM 18278 O O . LEU A 1 28 ? -1.472 2.157 1.709 1.00 0.00 22 LEU A O 13
ATOM 18293 N N . ILE A 1 29 ? -1.689 1.830 -0.511 1.00 0.00 23 ILE A N 13
ATOM 18294 C CA . ILE A 1 29 ? -1.913 0.380 -0.488 1.00 0.00 23 ILE A CA 13
ATOM 18295 C C . ILE A 1 29 ? -0.625 -0.326 -0.906 1.00 0.00 23 ILE A C 13
ATOM 18296 O O . ILE A 1 29 ? 0.051 0.133 -1.823 1.00 0.00 23 ILE A O 13
ATOM 18311 N N . ASP A 1 30 ? -0.314 -1.472 -0.298 1.00 0.00 24 ASP A N 13
ATOM 18312 C CA . ASP A 1 30 ? 0.777 -2.359 -0.713 1.00 0.00 24 ASP A CA 13
ATOM 18313 C C . ASP A 1 30 ? 0.278 -3.806 -0.830 1.00 0.00 24 ASP A C 13
ATOM 18314 O O . ASP A 1 30 ? -0.216 -4.386 0.138 1.00 0.00 24 ASP A O 13
ATOM 18322 N N . PHE A 1 31 ? 0.396 -4.384 -2.019 1.00 0.00 25 PHE A N 13
ATOM 18323 C CA . PHE A 1 31 ? 0.043 -5.779 -2.284 1.00 0.00 25 PHE A CA 13
ATOM 18324 C C . PHE A 1 31 ? 1.228 -6.734 -2.096 1.00 0.00 25 PHE A C 13
ATOM 18325 O O . PHE A 1 31 ? 2.307 -6.505 -2.642 1.00 0.00 25 PHE A O 13
ATOM 18341 N N . TRP A 1 32 ? 1.013 -7.833 -1.359 1.00 0.00 26 TRP A N 13
ATOM 18342 C CA . TRP A 1 32 ? 2.042 -8.843 -1.080 1.00 0.00 26 TRP A CA 13
ATOM 18343 C C . TRP A 1 32 ? 1.465 -10.259 -0.886 1.00 0.00 26 TRP A C 13
ATOM 18344 O O . TRP A 1 32 ? 0.249 -10.438 -0.769 1.00 0.00 26 TRP A O 13
ATOM 18364 N N . ALA A 1 33 ? 2.343 -11.267 -0.836 1.00 0.00 27 ALA A N 13
ATOM 18365 C CA . ALA A 1 33 ? 2.012 -12.645 -0.477 1.00 0.00 27 ALA A CA 13
ATOM 18366 C C . ALA A 1 33 ? 3.205 -13.388 0.188 1.00 0.00 27 ALA A C 13
ATOM 18367 O O . ALA A 1 33 ? 4.356 -13.121 -0.168 1.00 0.00 27 ALA A O 13
ATOM 18374 N N . PRO A 1 34 ? 2.963 -14.327 1.124 1.00 0.00 28 PRO A N 13
ATOM 18375 C CA . PRO A 1 34 ? 4.013 -15.069 1.835 1.00 0.00 28 PRO A CA 13
ATOM 18376 C C . PRO A 1 34 ? 4.804 -16.066 0.969 1.00 0.00 28 PRO A C 13
ATOM 18377 O O . PRO A 1 34 ? 5.854 -16.549 1.403 1.00 0.00 28 PRO A O 13
ATOM 18385 N N . TRP A 1 35 ? 4.341 -16.382 -0.246 1.00 0.00 29 TRP A N 13
ATOM 18386 C CA . TRP A 1 35 ? 5.043 -17.275 -1.176 1.00 0.00 29 TRP A CA 13
ATOM 18387 C C . TRP A 1 35 ? 6.096 -16.580 -2.059 1.00 0.00 29 TRP A C 13
ATOM 18388 O O . TRP A 1 35 ? 6.759 -17.261 -2.844 1.00 0.00 29 TRP A O 13
ATOM 18408 N N . CYS A 1 36 ? 6.287 -15.258 -1.935 1.00 0.00 30 CYS A N 13
ATOM 18409 C CA . CYS A 1 36 ? 7.353 -14.506 -2.611 1.00 0.00 30 CYS A CA 13
ATOM 18410 C C . CYS A 1 36 ? 8.266 -13.738 -1.631 1.00 0.00 30 CYS A C 13
ATOM 18411 O O . CYS A 1 36 ? 7.810 -13.123 -0.665 1.00 0.00 30 CYS A O 13
ATOM 18418 N N . GLY A 1 37 ? 9.583 -13.786 -1.878 1.00 0.00 31 GLY A N 13
ATOM 18419 C CA . GLY A 1 37 ? 10.638 -13.319 -0.966 1.00 0.00 31 GLY A CA 13
ATOM 18420 C C . GLY A 1 37 ? 10.602 -11.821 -0.634 1.00 0.00 31 GLY A C 13
ATOM 18421 O O . GLY A 1 37 ? 10.351 -11.470 0.524 1.00 0.00 31 GLY A O 13
ATOM 18425 N N . PRO A 1 38 ? 10.790 -10.915 -1.619 1.00 0.00 32 PRO A N 13
ATOM 18426 C CA . PRO A 1 38 ? 10.736 -9.471 -1.380 1.00 0.00 32 PRO A CA 13
ATOM 18427 C C . PRO A 1 38 ? 9.358 -8.990 -0.906 1.00 0.00 32 PRO A C 13
ATOM 18428 O O . PRO A 1 38 ? 9.261 -7.942 -0.276 1.00 0.00 32 PRO A O 13
ATOM 18436 N N . CYS A 1 39 ? 8.298 -9.769 -1.154 1.00 0.00 33 CYS A N 13
ATOM 18437 C CA . CYS A 1 39 ? 6.934 -9.484 -0.715 1.00 0.00 33 CYS A CA 13
ATOM 18438 C C . CYS A 1 39 ? 6.800 -9.574 0.815 1.00 0.00 33 CYS A C 13
ATOM 18439 O O . CYS A 1 39 ? 6.322 -8.637 1.456 1.00 0.00 33 CYS A O 13
ATOM 18446 N N . ARG A 1 40 ? 7.249 -10.689 1.416 1.00 0.00 34 ARG A N 13
ATOM 18447 C CA . ARG A 1 40 ? 7.215 -10.898 2.879 1.00 0.00 34 ARG A CA 13
ATOM 18448 C C . ARG A 1 40 ? 8.348 -10.181 3.626 1.00 0.00 34 ARG A C 13
ATOM 18449 O O . ARG A 1 40 ? 8.159 -9.744 4.763 1.00 0.00 34 ARG A O 13
ATOM 18467 N N . ALA A 1 41 ? 9.503 -9.989 2.977 1.00 0.00 35 ALA A N 13
ATOM 18468 C CA . ALA A 1 41 ? 10.642 -9.249 3.530 1.00 0.00 35 ALA A CA 13
ATOM 18469 C C . ALA A 1 41 ? 10.423 -7.724 3.609 1.00 0.00 35 ALA A C 13
ATOM 18470 O O . ALA A 1 41 ? 11.251 -7.014 4.180 1.00 0.00 35 ALA A O 13
ATOM 18477 N N . MET A 1 42 ? 9.299 -7.216 3.084 1.00 0.00 36 MET A N 13
ATOM 18478 C CA . MET A 1 42 ? 8.894 -5.813 3.190 1.00 0.00 36 MET A CA 13
ATOM 18479 C C . MET A 1 42 ? 8.238 -5.475 4.539 1.00 0.00 36 MET A C 13
ATOM 18480 O O . MET A 1 42 ? 7.890 -4.321 4.773 1.00 0.00 36 MET A O 13
ATOM 18492 N N . GLY A 1 43 ? 8.089 -6.438 5.453 1.00 0.00 37 GLY A N 13
ATOM 18493 C CA . GLY A 1 43 ? 7.505 -6.235 6.791 1.00 0.00 37 GLY A CA 13
ATOM 18494 C C . GLY A 1 43 ? 8.147 -5.078 7.584 1.00 0.00 37 GLY A C 13
ATOM 18495 O O . GLY A 1 43 ? 7.444 -4.120 7.918 1.00 0.00 37 GLY A O 13
ATOM 18499 N N . PRO A 1 44 ? 9.474 -5.106 7.847 1.00 0.00 38 PRO A N 13
ATOM 18500 C CA . PRO A 1 44 ? 10.163 -4.014 8.538 1.00 0.00 38 PRO A CA 13
ATOM 18501 C C . PRO A 1 44 ? 10.304 -2.746 7.679 1.00 0.00 38 PRO A C 13
ATOM 18502 O O . PRO A 1 44 ? 10.328 -1.640 8.220 1.00 0.00 38 PRO A O 13
ATOM 18510 N N . VAL A 1 45 ? 10.335 -2.890 6.343 1.00 0.00 39 VAL A N 13
ATOM 18511 C CA . VAL A 1 45 ? 10.341 -1.775 5.387 1.00 0.00 39 VAL A CA 13
ATOM 18512 C C . VAL A 1 45 ? 9.064 -0.936 5.542 1.00 0.00 39 VAL A C 13
ATOM 18513 O O . VAL A 1 45 ? 9.153 0.255 5.834 1.00 0.00 39 VAL A O 13
ATOM 18526 N N . ILE A 1 46 ? 7.892 -1.573 5.421 1.00 0.00 40 ILE A N 13
ATOM 18527 C CA . ILE A 1 46 ? 6.570 -0.959 5.585 1.00 0.00 40 ILE A CA 13
ATOM 18528 C C . ILE A 1 46 ? 6.434 -0.261 6.949 1.00 0.00 40 ILE A C 13
ATOM 18529 O O . ILE A 1 46 ? 5.927 0.850 7.009 1.00 0.00 40 ILE A O 13
ATOM 18544 N N . ASP A 1 47 ? 6.931 -0.853 8.037 1.00 0.00 41 ASP A N 13
ATOM 18545 C CA . ASP A 1 47 ? 6.835 -0.290 9.391 1.00 0.00 41 ASP A CA 13
ATOM 18546 C C . ASP A 1 47 ? 7.645 1.010 9.569 1.00 0.00 41 ASP A C 13
ATOM 18547 O O . ASP A 1 47 ? 7.170 1.934 10.227 1.00 0.00 41 ASP A O 13
ATOM 18555 N N . GLU A 1 48 ? 8.828 1.127 8.949 1.00 0.00 42 GLU A N 13
ATOM 18556 C CA . GLU A 1 48 ? 9.625 2.363 8.989 1.00 0.00 42 GLU A CA 13
ATOM 18557 C C . GLU A 1 48 ? 8.971 3.510 8.210 1.00 0.00 42 GLU A C 13
ATOM 18558 O O . GLU A 1 48 ? 8.772 4.603 8.736 1.00 0.00 42 GLU A O 13
ATOM 18568 N N . LEU A 1 49 ? 8.636 3.268 6.940 1.00 0.00 43 LEU A N 13
ATOM 18569 C CA . LEU A 1 49 ? 8.048 4.267 6.052 1.00 0.00 43 LEU A CA 13
ATOM 18570 C C . LEU A 1 49 ? 6.655 4.677 6.535 1.00 0.00 43 LEU A C 13
ATOM 18571 O O . LEU A 1 49 ? 6.336 5.861 6.527 1.00 0.00 43 LEU A O 13
ATOM 18586 N N . ALA A 1 50 ? 5.880 3.743 7.093 1.00 0.00 44 ALA A N 13
ATOM 18587 C CA . ALA A 1 50 ? 4.581 4.041 7.694 1.00 0.00 44 ALA A CA 13
ATOM 18588 C C . ALA A 1 50 ? 4.677 5.114 8.795 1.00 0.00 44 ALA A C 13
ATOM 18589 O O . ALA A 1 50 ? 3.903 6.074 8.819 1.00 0.00 44 ALA A O 13
ATOM 18596 N N . ALA A 1 51 ? 5.672 4.967 9.671 1.00 0.00 45 ALA A N 13
ATOM 18597 C CA . ALA A 1 51 ? 5.957 5.902 10.752 1.00 0.00 45 ALA A CA 13
ATOM 18598 C C . ALA A 1 51 ? 6.627 7.207 10.285 1.00 0.00 45 ALA A C 13
ATOM 18599 O O . ALA A 1 51 ? 6.626 8.197 11.018 1.00 0.00 45 ALA A O 13
ATOM 18606 N N . GLU A 1 52 ? 7.180 7.243 9.068 1.00 0.00 46 GLU A N 13
ATOM 18607 C CA . GLU A 1 52 ? 7.721 8.470 8.477 1.00 0.00 46 GLU A CA 13
ATOM 18608 C C . GLU A 1 52 ? 6.658 9.314 7.756 1.00 0.00 46 GLU A C 13
ATOM 18609 O O . GLU A 1 52 ? 6.915 10.494 7.497 1.00 0.00 46 GLU A O 13
ATOM 18619 N N . TYR A 1 53 ? 5.453 8.779 7.495 1.00 0.00 47 TYR A N 13
ATOM 18620 C CA . TYR A 1 53 ? 4.340 9.545 6.920 1.00 0.00 47 TYR A CA 13
ATOM 18621 C C . TYR A 1 53 ? 3.155 9.807 7.873 1.00 0.00 47 TYR A C 13
ATOM 18622 O O . TYR A 1 53 ? 2.257 10.578 7.523 1.00 0.00 47 TYR A O 13
ATOM 18639 N N . GLU A 1 54 ? 3.092 9.160 9.043 1.00 0.00 48 GLU A N 13
ATOM 18640 C CA . GLU A 1 54 ? 1.880 9.113 9.874 1.00 0.00 48 GLU A CA 13
ATOM 18641 C C . GLU A 1 54 ? 1.323 10.496 10.280 1.00 0.00 48 GLU A C 13
ATOM 18642 O O . GLU A 1 54 ? 2.054 11.467 10.491 1.00 0.00 48 GLU A O 13
ATOM 18652 N N . GLY A 1 55 ? -0.008 10.583 10.385 1.00 0.00 49 GLY A N 13
ATOM 18653 C CA . GLY A 1 55 ? -0.755 11.815 10.668 1.00 0.00 49 GLY A CA 13
ATOM 18654 C C . GLY A 1 55 ? -0.994 12.717 9.447 1.00 0.00 49 GLY A C 13
ATOM 18655 O O . GLY A 1 55 ? -1.942 13.507 9.447 1.00 0.00 49 GLY A O 13
ATOM 18659 N N . LYS A 1 56 ? -0.203 12.560 8.375 1.00 0.00 50 LYS A N 13
ATOM 18660 C CA . LYS A 1 56 ? -0.345 13.248 7.073 1.00 0.00 50 LYS A CA 13
ATOM 18661 C C . LYS A 1 56 ? -0.771 12.306 5.932 1.00 0.00 50 LYS A C 13
ATOM 18662 O O . LYS A 1 56 ? -1.068 12.774 4.836 1.00 0.00 50 LYS A O 13
ATOM 18677 N N . VAL A 1 57 ? -0.756 10.997 6.186 1.00 0.00 51 VAL A N 13
ATOM 18678 C CA . VAL A 1 57 ? -0.839 9.882 5.225 1.00 0.00 51 VAL A CA 13
ATOM 18679 C C . VAL A 1 57 ? -1.416 8.668 5.956 1.00 0.00 51 VAL A C 13
ATOM 18680 O O . VAL A 1 57 ? -1.110 8.451 7.129 1.00 0.00 51 VAL A O 13
ATOM 18693 N N . LEU A 1 58 ? -2.213 7.853 5.261 1.00 0.00 52 LEU A N 13
ATOM 18694 C CA . LEU A 1 58 ? -2.716 6.565 5.739 1.00 0.00 52 LEU A CA 13
ATOM 18695 C C . LEU A 1 58 ? -2.093 5.425 4.913 1.00 0.00 52 LEU A C 13
ATOM 18696 O O . LEU A 1 58 ? -1.960 5.523 3.696 1.00 0.00 52 LEU A O 13
ATOM 18711 N N . ILE A 1 59 ? -1.700 4.341 5.578 1.00 0.00 53 ILE A N 13
ATOM 18712 C CA . ILE A 1 59 ? -0.970 3.210 4.995 1.00 0.00 53 ILE A CA 13
ATOM 18713 C C . ILE A 1 59 ? -1.596 1.883 5.427 1.00 0.00 53 ILE A C 13
ATOM 18714 O O . ILE A 1 59 ? -1.855 1.677 6.611 1.00 0.00 53 ILE A O 13
ATOM 18729 N N . VAL A 1 60 ? -1.799 0.966 4.476 1.00 0.00 54 VAL A N 13
ATOM 18730 C CA . VAL A 1 60 ? -2.318 -0.395 4.704 1.00 0.00 54 VAL A CA 13
ATOM 18731 C C . VAL A 1 60 ? -1.657 -1.406 3.761 1.00 0.00 54 VAL A C 13
ATOM 18732 O O . VAL A 1 60 ? -1.367 -1.070 2.609 1.00 0.00 54 VAL A O 13
ATOM 18745 N N . LYS A 1 61 ? -1.433 -2.654 4.207 1.00 0.00 55 LYS A N 13
ATOM 18746 C CA . LYS A 1 61 ? -0.975 -3.747 3.331 1.00 0.00 55 LYS A CA 13
ATOM 18747 C C . LYS A 1 61 ? -2.042 -4.835 3.167 1.00 0.00 55 LYS A C 13
ATOM 18748 O O . LYS A 1 61 ? -2.801 -5.125 4.093 1.00 0.00 55 LYS A O 13
ATOM 18763 N N . MET A 1 62 ? -2.106 -5.419 1.972 1.00 0.00 56 MET A N 13
ATOM 18764 C CA . MET A 1 62 ? -3.221 -6.219 1.472 1.00 0.00 56 MET A CA 13
ATOM 18765 C C . MET A 1 62 ? -2.663 -7.552 0.948 1.00 0.00 56 MET A C 13
ATOM 18766 O O . MET A 1 62 ? -1.831 -7.568 0.037 1.00 0.00 56 MET A O 13
ATOM 18778 N N . ASN A 1 63 ? -3.075 -8.675 1.542 1.00 0.00 57 ASN A N 13
ATOM 18779 C CA . ASN A 1 63 ? -2.512 -9.976 1.201 1.00 0.00 57 ASN A CA 13
ATOM 18780 C C . ASN A 1 63 ? -3.317 -10.642 0.087 1.00 0.00 57 ASN A C 13
ATOM 18781 O O . ASN A 1 63 ? -4.507 -10.917 0.256 1.00 0.00 57 ASN A O 13
ATOM 18791 N N . VAL A 1 64 ? -2.657 -10.939 -1.030 1.00 0.00 58 VAL A N 13
ATOM 18792 C CA . VAL A 1 64 ? -3.246 -11.518 -2.228 1.00 0.00 58 VAL A CA 13
ATOM 18793 C C . VAL A 1 64 ? -3.626 -12.992 -2.045 1.00 0.00 58 VAL A C 13
ATOM 18794 O O . VAL A 1 64 ? -4.540 -13.471 -2.711 1.00 0.00 58 VAL A O 13
ATOM 18807 N N . ASP A 1 65 ? -2.976 -13.712 -1.122 1.00 0.00 59 ASP A N 13
ATOM 18808 C CA . ASP A 1 65 ? -3.281 -15.132 -0.891 1.00 0.00 59 ASP A CA 13
ATOM 18809 C C . ASP A 1 65 ? -4.576 -15.311 -0.062 1.00 0.00 59 ASP A C 13
ATOM 18810 O O . ASP A 1 65 ? -5.337 -16.255 -0.266 1.00 0.00 59 ASP A O 13
ATOM 18818 N N . ASP A 1 66 ? -4.844 -14.356 0.831 1.00 0.00 60 ASP A N 13
ATOM 18819 C CA . ASP A 1 66 ? -6.037 -14.248 1.662 1.00 0.00 60 ASP A CA 13
ATOM 18820 C C . ASP A 1 66 ? -7.193 -13.519 0.945 1.00 0.00 60 ASP A C 13
ATOM 18821 O O . ASP A 1 66 ? -8.360 -13.819 1.196 1.00 0.00 60 ASP A O 13
ATOM 18829 N N . ASN A 1 67 ? -6.880 -12.575 0.040 1.00 0.00 61 ASN A N 13
ATOM 18830 C CA . ASN A 1 67 ? -7.849 -11.686 -0.622 1.00 0.00 61 ASN A CA 13
ATOM 18831 C C . ASN A 1 67 ? -7.534 -11.501 -2.130 1.00 0.00 61 ASN A C 13
ATOM 18832 O O . ASN A 1 67 ? -7.120 -10.415 -2.545 1.00 0.00 61 ASN A O 13
ATOM 18842 N N . PRO A 1 68 ? -7.744 -12.526 -2.986 1.00 0.00 62 PRO A N 13
ATOM 18843 C CA . PRO A 1 68 ? -7.394 -12.475 -4.413 1.00 0.00 62 PRO A CA 13
ATOM 18844 C C . PRO A 1 68 ? -8.258 -11.509 -5.257 1.00 0.00 62 PRO A C 13
ATOM 18845 O O . PRO A 1 68 ? -7.899 -11.185 -6.390 1.00 0.00 62 PRO A O 13
ATOM 18853 N N . ALA A 1 69 ? -9.378 -11.013 -4.713 1.00 0.00 63 ALA A N 13
ATOM 18854 C CA . ALA A 1 69 ? -10.243 -10.028 -5.374 1.00 0.00 63 ALA A CA 13
ATOM 18855 C C . ALA A 1 69 ? -9.756 -8.574 -5.207 1.00 0.00 63 ALA A C 13
ATOM 18856 O O . ALA A 1 69 ? -9.942 -7.747 -6.107 1.00 0.00 63 ALA A O 13
ATOM 18863 N N . THR A 1 70 ? -9.094 -8.255 -4.091 1.00 0.00 64 THR A N 13
ATOM 18864 C CA . THR A 1 70 ? -8.591 -6.912 -3.757 1.00 0.00 64 THR A CA 13
ATOM 18865 C C . THR A 1 70 ? -7.525 -6.390 -4.735 1.00 0.00 64 THR A C 13
ATOM 18866 O O . THR A 1 70 ? -7.609 -5.218 -5.112 1.00 0.00 64 THR A O 13
ATOM 18877 N N . PRO A 1 71 ? -6.565 -7.201 -5.225 1.00 0.00 65 PRO A N 13
ATOM 18878 C CA . PRO A 1 71 ? -5.689 -6.759 -6.302 1.00 0.00 65 PRO A CA 13
ATOM 18879 C C . PRO A 1 71 ? -6.461 -6.640 -7.624 1.00 0.00 65 PRO A C 13
ATOM 18880 O O . PRO A 1 71 ? -6.279 -5.673 -8.355 1.00 0.00 65 PRO A O 13
ATOM 18888 N N . SER A 1 72 ? -7.373 -7.572 -7.921 1.00 0.00 66 SER A N 13
ATOM 18889 C CA . SER A 1 72 ? -8.028 -7.692 -9.228 1.00 0.00 66 SER A CA 13
ATOM 18890 C C . SER A 1 72 ? -8.918 -6.485 -9.518 1.00 0.00 66 SER A C 13
ATOM 18891 O O . SER A 1 72 ? -8.981 -6.002 -10.650 1.00 0.00 66 SER A O 13
ATOM 18898 N N . LYS A 1 73 ? -9.509 -5.923 -8.462 1.00 0.00 67 LYS A N 13
ATOM 18899 C CA . LYS A 1 73 ? -10.403 -4.762 -8.524 1.00 0.00 67 LYS A CA 13
ATOM 18900 C C . LYS A 1 73 ? -9.676 -3.415 -8.609 1.00 0.00 67 LYS A C 13
ATOM 18901 O O . LYS A 1 73 ? -10.283 -2.406 -8.974 1.00 0.00 67 LYS A O 13
ATOM 18916 N N . TYR A 1 74 ? -8.368 -3.423 -8.342 1.00 0.00 68 TYR A N 13
ATOM 18917 C CA . TYR A 1 74 ? -7.432 -2.315 -8.587 1.00 0.00 68 TYR A CA 13
ATOM 18918 C C . TYR A 1 74 ? -6.593 -2.544 -9.864 1.00 0.00 68 TYR A C 13
ATOM 18919 O O . TYR A 1 74 ? -5.762 -1.715 -10.235 1.00 0.00 68 TYR A O 13
ATOM 18936 N N . GLY A 1 75 ? -6.816 -3.679 -10.546 1.00 0.00 69 GLY A N 13
ATOM 18937 C CA . GLY A 1 75 ? -6.208 -4.042 -11.836 1.00 0.00 69 GLY A CA 13
ATOM 18938 C C . GLY A 1 75 ? -4.905 -4.864 -11.758 1.00 0.00 69 GLY A C 13
ATOM 18939 O O . GLY A 1 75 ? -4.183 -4.977 -12.748 1.00 0.00 69 GLY A O 13
ATOM 18943 N N . ILE A 1 76 ? -4.600 -5.429 -10.589 1.00 0.00 70 ILE A N 13
ATOM 18944 C CA . ILE A 1 76 ? -3.385 -6.191 -10.260 1.00 0.00 70 ILE A CA 13
ATOM 18945 C C . ILE A 1 76 ? -3.646 -7.698 -10.379 1.00 0.00 70 ILE A C 13
ATOM 18946 O O . ILE A 1 76 ? -4.790 -8.149 -10.277 1.00 0.00 70 ILE A O 13
ATOM 18961 N N . ARG A 1 77 ? -2.597 -8.500 -10.630 1.00 0.00 71 ARG A N 13
ATOM 18962 C CA . ARG A 1 77 ? -2.641 -9.977 -10.578 1.00 0.00 71 ARG A CA 13
ATOM 18963 C C . ARG A 1 77 ? -2.185 -10.481 -9.202 1.00 0.00 71 ARG A C 13
ATOM 18964 O O . ARG A 1 77 ? -2.999 -10.545 -8.285 1.00 0.00 71 ARG A O 13
ATOM 18982 N N . ALA A 1 78 ? -0.897 -10.791 -9.048 1.00 0.00 72 ALA A N 13
ATOM 18983 C CA . ALA A 1 78 ? -0.301 -11.288 -7.804 1.00 0.00 72 ALA A CA 13
ATOM 18984 C C . ALA A 1 78 ? 1.212 -11.008 -7.772 1.00 0.00 72 ALA A C 13
ATOM 18985 O O . ALA A 1 78 ? 2.037 -11.847 -8.131 1.00 0.00 72 ALA A O 13
ATOM 18992 N N . ILE A 1 79 ? 1.557 -9.780 -7.386 1.00 0.00 73 ILE A N 13
ATOM 18993 C CA . ILE A 1 79 ? 2.910 -9.198 -7.460 1.00 0.00 73 ILE A CA 13
ATOM 18994 C C . ILE A 1 79 ? 3.170 -8.168 -6.334 1.00 0.00 73 ILE A C 13
ATOM 18995 O O . ILE A 1 79 ? 2.213 -7.568 -5.839 1.00 0.00 73 ILE A O 13
ATOM 19010 N N . PRO A 1 80 ? 4.444 -7.918 -5.958 1.00 0.00 74 PRO A N 13
ATOM 19011 C CA . PRO A 1 80 ? 4.818 -6.827 -5.063 1.00 0.00 74 PRO A CA 13
ATOM 19012 C C . PRO A 1 80 ? 4.627 -5.470 -5.766 1.00 0.00 74 PRO A C 13
ATOM 19013 O O . PRO A 1 80 ? 5.476 -5.027 -6.541 1.00 0.00 74 PRO A O 13
ATOM 19021 N N . THR A 1 81 ? 3.489 -4.820 -5.534 1.00 0.00 75 THR A N 13
ATOM 19022 C CA . THR A 1 81 ? 3.088 -3.527 -6.133 1.00 0.00 75 THR A CA 13
ATOM 19023 C C . THR A 1 81 ? 2.376 -2.639 -5.117 1.00 0.00 75 THR A C 13
ATOM 19024 O O . THR A 1 81 ? 1.572 -3.142 -4.329 1.00 0.00 75 THR A O 13
ATOM 19035 N N . LEU A 1 82 ? 2.604 -1.318 -5.155 1.00 0.00 76 LEU A N 13
ATOM 19036 C CA . LEU A 1 82 ? 1.931 -0.358 -4.272 1.00 0.00 76 LEU A CA 13
ATOM 19037 C C . LEU A 1 82 ? 1.126 0.669 -5.080 1.00 0.00 76 LEU A C 13
ATOM 19038 O O . LEU A 1 82 ? 1.501 1.055 -6.184 1.00 0.00 76 LEU A O 13
ATOM 19053 N N . ILE A 1 83 ? -0.007 1.106 -4.524 1.00 0.00 77 ILE A N 13
ATOM 19054 C CA . ILE A 1 83 ? -0.914 2.084 -5.152 1.00 0.00 77 ILE A CA 13
ATOM 19055 C C . ILE A 1 83 ? -1.031 3.348 -4.302 1.00 0.00 77 ILE A C 13
ATOM 19056 O O . ILE A 1 83 ? -1.355 3.260 -3.113 1.00 0.00 77 ILE A O 13
ATOM 19071 N N . LEU A 1 84 ? -0.781 4.508 -4.918 1.00 0.00 78 LEU A N 13
ATOM 19072 C CA . LEU A 1 84 ? -0.688 5.807 -4.253 1.00 0.00 78 LEU A CA 13
ATOM 19073 C C . LEU A 1 84 ? -1.787 6.762 -4.742 1.00 0.00 78 LEU A C 13
ATOM 19074 O O . LEU A 1 84 ? -1.804 7.207 -5.891 1.00 0.00 78 LEU A O 13
ATOM 19089 N N . PHE A 1 85 ? -2.734 7.059 -3.857 1.00 0.00 79 PHE A N 13
ATOM 19090 C CA . PHE A 1 85 ? -3.942 7.825 -4.178 1.00 0.00 79 PHE A CA 13
ATOM 19091 C C . PHE A 1 85 ? -4.432 8.734 -3.039 1.00 0.00 79 PHE A C 13
ATOM 19092 O O . PHE A 1 85 ? -3.832 8.790 -1.967 1.00 0.00 79 PHE A O 13
ATOM 19108 N N . LYS A 1 86 ? -5.495 9.505 -3.283 1.00 0.00 80 LYS A N 13
ATOM 19109 C CA . LYS A 1 86 ? -6.137 10.424 -2.325 1.00 0.00 80 LYS A CA 13
ATOM 19110 C C . LYS A 1 86 ? -7.652 10.433 -2.531 1.00 0.00 80 LYS A C 13
ATOM 19111 O O . LYS A 1 86 ? -8.135 9.936 -3.550 1.00 0.00 80 LYS A O 13
ATOM 19126 N N . ASN A 1 87 ? -8.405 10.951 -1.557 1.00 0.00 81 ASN A N 13
ATOM 19127 C CA . ASN A 1 87 ? -9.883 10.973 -1.558 1.00 0.00 81 ASN A CA 13
ATOM 19128 C C . ASN A 1 87 ? -10.555 9.595 -1.823 1.00 0.00 81 ASN A C 13
ATOM 19129 O O . ASN A 1 87 ? -11.733 9.526 -2.185 1.00 0.00 81 ASN A O 13
ATOM 19139 N N . GLY A 1 88 ? -9.807 8.491 -1.663 1.00 0.00 82 GLY A N 13
ATOM 19140 C CA . GLY A 1 88 ? -10.247 7.140 -2.001 1.00 0.00 82 GLY A CA 13
ATOM 19141 C C . GLY A 1 88 ? -10.414 6.844 -3.502 1.00 0.00 82 GLY A C 13
ATOM 19142 O O . GLY A 1 88 ? -11.144 5.910 -3.843 1.00 0.00 82 GLY A O 13
ATOM 19146 N N . GLU A 1 89 ? -9.774 7.600 -4.401 1.00 0.00 83 GLU A N 13
ATOM 19147 C CA . GLU A 1 89 ? -9.852 7.391 -5.856 1.00 0.00 83 GLU A CA 13
ATOM 19148 C C . GLU A 1 89 ? -8.458 7.390 -6.506 1.00 0.00 83 GLU A C 13
ATOM 19149 O O . GLU A 1 89 ? -7.674 8.328 -6.347 1.00 0.00 83 GLU A O 13
ATOM 19159 N N . VAL A 1 90 ? -8.138 6.301 -7.213 1.00 0.00 84 VAL A N 13
ATOM 19160 C CA . VAL A 1 90 ? -6.797 6.016 -7.756 1.00 0.00 84 VAL A CA 13
ATOM 19161 C C . VAL A 1 90 ? -6.329 7.056 -8.773 1.00 0.00 84 VAL A C 13
ATOM 19162 O O . VAL A 1 90 ? -7.101 7.514 -9.621 1.00 0.00 84 VAL A O 13
ATOM 19175 N N . VAL A 1 91 ? -5.039 7.410 -8.697 1.00 0.00 85 VAL A N 13
ATOM 19176 C CA . VAL A 1 91 ? -4.375 8.321 -9.657 1.00 0.00 85 VAL A CA 13
ATOM 19177 C C . VAL A 1 91 ? -3.075 7.751 -10.222 1.00 0.00 85 VAL A C 13
ATOM 19178 O O . VAL A 1 91 ? -2.757 7.989 -11.387 1.00 0.00 85 VAL A O 13
ATOM 19191 N N . GLU A 1 92 ? -2.331 6.970 -9.429 1.00 0.00 86 GLU A N 13
ATOM 19192 C CA . GLU A 1 92 ? -1.083 6.329 -9.855 1.00 0.00 86 GLU A CA 13
ATOM 19193 C C . GLU A 1 92 ? -0.746 5.082 -9.013 1.00 0.00 86 GLU A C 13
ATOM 19194 O O . GLU A 1 92 ? -1.174 4.932 -7.864 1.00 0.00 86 GLU A O 13
ATOM 19204 N N . GLN A 1 93 ? 0.047 4.177 -9.586 1.00 0.00 87 GLN A N 13
ATOM 19205 C CA . GLN A 1 93 ? 0.646 3.026 -8.909 1.00 0.00 87 GLN A CA 13
ATOM 19206 C C . GLN A 1 93 ? 2.151 2.934 -9.182 1.00 0.00 87 GLN A C 13
ATOM 19207 O O . GLN A 1 93 ? 2.665 3.572 -10.101 1.00 0.00 87 GLN A O 13
ATOM 19219 N N . VAL A 1 94 ? 2.840 2.067 -8.437 1.00 0.00 88 VAL A N 13
ATOM 19220 C CA . VAL A 1 94 ? 4.180 1.585 -8.819 1.00 0.00 88 VAL A CA 13
ATOM 19221 C C . VAL A 1 94 ? 4.367 0.089 -8.563 1.00 0.00 88 VAL A C 13
ATOM 19222 O O . VAL A 1 94 ? 4.256 -0.399 -7.435 1.00 0.00 88 VAL A O 13
ATOM 19235 N N . THR A 1 95 ? 4.640 -0.642 -9.641 1.00 0.00 89 THR A N 13
ATOM 19236 C CA . THR A 1 95 ? 4.885 -2.078 -9.689 1.00 0.00 89 THR A CA 13
ATOM 19237 C C . THR A 1 95 ? 6.347 -2.451 -9.420 1.00 0.00 89 THR A C 13
ATOM 19238 O O . THR A 1 95 ? 7.266 -1.689 -9.735 1.00 0.00 89 THR A O 13
ATOM 19249 N N . GLY A 1 96 ? 6.568 -3.642 -8.852 1.00 0.00 90 GLY A N 13
ATOM 19250 C CA . GLY A 1 96 ? 7.888 -4.158 -8.469 1.00 0.00 90 GLY A CA 13
ATOM 19251 C C . GLY A 1 96 ? 8.344 -3.703 -7.074 1.00 0.00 90 GLY A C 13
ATOM 19252 O O . GLY A 1 96 ? 7.894 -2.686 -6.539 1.00 0.00 90 GLY A O 13
ATOM 19256 N N . ALA A 1 97 ? 9.263 -4.466 -6.482 1.00 0.00 91 ALA A N 13
ATOM 19257 C CA . ALA A 1 97 ? 9.844 -4.198 -5.172 1.00 0.00 91 ALA A CA 13
ATOM 19258 C C . ALA A 1 97 ? 11.000 -3.186 -5.253 1.00 0.00 91 ALA A C 13
ATOM 19259 O O . ALA A 1 97 ? 11.819 -3.213 -6.174 1.00 0.00 91 ALA A O 13
ATOM 19266 N N . VAL A 1 98 ? 11.065 -2.310 -4.257 1.00 0.00 92 VAL A N 13
ATOM 19267 C CA . VAL A 1 98 ? 12.034 -1.207 -4.099 1.00 0.00 92 VAL A CA 13
ATOM 19268 C C . VAL A 1 98 ? 12.427 -1.033 -2.622 1.00 0.00 92 VAL A C 13
ATOM 19269 O O . VAL A 1 98 ? 11.726 -1.508 -1.726 1.00 0.00 92 VAL A O 13
ATOM 19282 N N . SER A 1 99 ? 13.557 -0.372 -2.354 1.00 0.00 93 SER A N 13
ATOM 19283 C CA . SER A 1 99 ? 14.080 -0.168 -0.992 1.00 0.00 93 SER A CA 13
ATOM 19284 C C . SER A 1 99 ? 13.215 0.794 -0.182 1.00 0.00 93 SER A C 13
ATOM 19285 O O . SER A 1 99 ? 12.661 1.742 -0.744 1.00 0.00 93 SER A O 13
ATOM 19292 N N . LYS A 1 100 ? 13.176 0.623 1.150 1.00 0.00 94 LYS A N 13
ATOM 19293 C CA . LYS A 1 100 ? 12.518 1.558 2.093 1.00 0.00 94 LYS A CA 13
ATOM 19294 C C . LYS A 1 100 ? 12.862 3.016 1.799 1.00 0.00 94 LYS A C 13
ATOM 19295 O O . LYS A 1 100 ? 11.986 3.871 1.698 1.00 0.00 94 LYS A O 13
ATOM 19310 N N . SER A 1 101 ? 14.146 3.249 1.570 1.00 0.00 95 SER A N 13
ATOM 19311 C CA . SER A 1 101 ? 14.748 4.538 1.236 1.00 0.00 95 SER A CA 13
ATOM 19312 C C . SER A 1 101 ? 14.172 5.141 -0.048 1.00 0.00 95 SER A C 13
ATOM 19313 O O . SER A 1 101 ? 13.811 6.313 -0.074 1.00 0.00 95 SER A O 13
ATOM 19320 N N . SER A 1 102 ? 14.008 4.322 -1.086 1.00 0.00 96 SER A N 13
ATOM 19321 C CA . SER A 1 102 ? 13.409 4.704 -2.374 1.00 0.00 96 SER A CA 13
ATOM 19322 C C . SER A 1 102 ? 11.923 5.042 -2.242 1.00 0.00 96 SER A C 13
ATOM 19323 O O . SER A 1 102 ? 11.456 6.016 -2.832 1.00 0.00 96 SER A O 13
ATOM 19330 N N . ILE A 1 103 ? 11.183 4.274 -1.433 1.00 0.00 97 ILE A N 13
ATOM 19331 C CA . ILE A 1 103 ? 9.748 4.483 -1.186 1.00 0.00 97 ILE A CA 13
ATOM 19332 C C . ILE A 1 103 ? 9.517 5.801 -0.419 1.00 0.00 97 ILE A C 13
ATOM 19333 O O . ILE A 1 103 ? 8.707 6.630 -0.842 1.00 0.00 97 ILE A O 13
ATOM 19348 N N . LYS A 1 104 ? 10.283 6.042 0.659 1.00 0.00 98 LYS A N 13
ATOM 19349 C CA . LYS A 1 104 ? 10.271 7.303 1.431 1.00 0.00 98 LYS A CA 13
ATOM 19350 C C . LYS A 1 104 ? 10.669 8.508 0.574 1.00 0.00 98 LYS A C 13
ATOM 19351 O O . LYS A 1 104 ? 9.961 9.511 0.566 1.00 0.00 98 LYS A O 13
ATOM 19366 N N . ASP A 1 105 ? 11.775 8.398 -0.171 1.00 0.00 99 ASP A N 13
ATOM 19367 C CA . ASP A 1 105 ? 12.272 9.464 -1.049 1.00 0.00 99 ASP A CA 13
ATOM 19368 C C . ASP A 1 105 ? 11.245 9.841 -2.131 1.00 0.00 99 ASP A C 13
ATOM 19369 O O . ASP A 1 105 ? 11.046 11.022 -2.393 1.00 0.00 99 ASP A O 13
ATOM 19377 N N . MET A 1 106 ? 10.532 8.858 -2.683 1.00 0.00 100 MET A N 13
ATOM 19378 C CA . MET A 1 106 ? 9.403 9.075 -3.584 1.00 0.00 100 MET A CA 13
ATOM 19379 C C . MET A 1 106 ? 8.269 9.826 -2.868 1.00 0.00 100 MET A C 13
ATOM 19380 O O . MET A 1 106 ? 7.921 10.936 -3.272 1.00 0.00 100 MET A O 13
ATOM 19392 N N . ILE A 1 107 ? 7.705 9.260 -1.796 1.00 0.00 101 ILE A N 13
ATOM 19393 C CA . ILE A 1 107 ? 6.472 9.761 -1.149 1.00 0.00 101 ILE A CA 13
ATOM 19394 C C . ILE A 1 107 ? 6.617 11.170 -0.564 1.00 0.00 101 ILE A C 13
ATOM 19395 O O . ILE A 1 107 ? 5.626 11.901 -0.490 1.00 0.00 101 ILE A O 13
ATOM 19410 N N . ALA A 1 108 ? 7.848 11.596 -0.285 1.00 0.00 102 ALA A N 13
ATOM 19411 C CA . ALA A 1 108 ? 8.185 12.987 0.019 1.00 0.00 102 ALA A CA 13
ATOM 19412 C C . ALA A 1 108 ? 7.656 14.005 -1.018 1.00 0.00 102 ALA A C 13
ATOM 19413 O O . ALA A 1 108 ? 7.424 15.165 -0.673 1.00 0.00 102 ALA A O 13
ATOM 19420 N N . GLN A 1 109 ? 7.421 13.575 -2.269 1.00 0.00 103 GLN A N 13
ATOM 19421 C CA . GLN A 1 109 ? 6.802 14.379 -3.335 1.00 0.00 103 GLN A CA 13
ATOM 19422 C C . GLN A 1 109 ? 5.329 14.027 -3.624 1.00 0.00 103 GLN A C 13
ATOM 19423 O O . GLN A 1 109 ? 4.599 14.871 -4.153 1.00 0.00 103 GLN A O 13
ATOM 19435 N N . LYS A 1 110 ? 4.890 12.796 -3.313 1.00 0.00 104 LYS A N 13
ATOM 19436 C CA . LYS A 1 110 ? 3.597 12.248 -3.782 1.00 0.00 104 LYS A CA 13
ATOM 19437 C C . LYS A 1 110 ? 2.473 12.433 -2.758 1.00 0.00 104 LYS A C 13
ATOM 19438 O O . LYS A 1 110 ? 1.472 13.085 -3.050 1.00 0.00 104 LYS A O 13
ATOM 19453 N N . ALA A 1 111 ? 2.660 11.873 -1.561 1.00 0.00 105 ALA A N 13
ATOM 19454 C CA . ALA A 1 111 ? 1.678 11.952 -0.473 1.00 0.00 105 ALA A CA 13
ATOM 19455 C C . ALA A 1 111 ? 1.954 13.120 0.491 1.00 0.00 105 ALA A C 13
ATOM 19456 O O . ALA A 1 111 ? 1.013 13.730 1.002 1.00 0.00 105 ALA A O 13
ATOM 19463 N N . LEU A 1 112 ? 3.234 13.457 0.721 1.00 0.00 106 LEU A N 13
ATOM 19464 C CA . LEU A 1 112 ? 3.651 14.584 1.572 1.00 0.00 106 LEU A CA 13
ATOM 19465 C C . LEU A 1 112 ? 3.808 15.894 0.780 1.00 0.00 106 LEU A C 13
ATOM 19466 O O . LEU A 1 112 ? 3.629 16.984 1.328 1.00 0.00 106 LEU A O 13
ATOM 19481 N N . GLY A 1 113 ? 4.151 15.783 -0.507 1.00 0.00 107 GLY A N 13
ATOM 19482 C CA . GLY A 1 113 ? 4.342 16.926 -1.414 1.00 0.00 107 GLY A CA 13
ATOM 19483 C C . GLY A 1 113 ? 3.045 17.611 -1.867 1.00 0.00 107 GLY A C 13
ATOM 19484 O O . GLY A 1 113 ? 1.936 17.062 -1.753 1.00 0.00 107 GLY A O 13
ATOM 19488 N N . MET A 1 7 ? -4.620 2.184 10.980 1.00 0.00 1 MET A N 14
ATOM 19489 C CA . MET A 1 7 ? -3.319 1.740 11.478 1.00 0.00 1 MET A CA 14
ATOM 19490 C C . MET A 1 7 ? -2.551 0.934 10.416 1.00 0.00 1 MET A C 14
ATOM 19491 O O . MET A 1 7 ? -3.158 0.212 9.618 1.00 0.00 1 MET A O 14
ATOM 19503 N N . ALA A 1 8 ? -1.218 1.007 10.444 1.00 0.00 2 ALA A N 14
ATOM 19504 C CA . ALA A 1 8 ? -0.350 0.246 9.540 1.00 0.00 2 ALA A CA 14
ATOM 19505 C C . ALA A 1 8 ? -0.247 -1.226 9.981 1.00 0.00 2 ALA A C 14
ATOM 19506 O O . ALA A 1 8 ? 0.586 -1.607 10.806 1.00 0.00 2 ALA A O 14
ATOM 19513 N N . ALA A 1 9 ? -1.143 -2.037 9.430 1.00 0.00 3 ALA A N 14
ATOM 19514 C CA . ALA A 1 9 ? -1.322 -3.451 9.733 1.00 0.00 3 ALA A CA 14
ATOM 19515 C C . ALA A 1 9 ? -1.881 -4.220 8.522 1.00 0.00 3 ALA A C 14
ATOM 19516 O O . ALA A 1 9 ? -2.118 -3.646 7.455 1.00 0.00 3 ALA A O 14
ATOM 19523 N N . GLN A 1 10 ? -2.101 -5.526 8.692 1.00 0.00 4 GLN A N 14
ATOM 19524 C CA . GLN A 1 10 ? -2.786 -6.365 7.718 1.00 0.00 4 GLN A CA 14
ATOM 19525 C C . GLN A 1 10 ? -4.309 -6.138 7.779 1.00 0.00 4 GLN A C 14
ATOM 19526 O O . GLN A 1 10 ? -4.960 -6.492 8.766 1.00 0.00 4 GLN A O 14
ATOM 19538 N N . ILE A 1 11 ? -4.872 -5.570 6.707 1.00 0.00 5 ILE A N 14
ATOM 19539 C CA . ILE A 1 11 ? -6.304 -5.246 6.575 1.00 0.00 5 ILE A CA 14
ATOM 19540 C C . ILE A 1 11 ? -6.965 -6.187 5.539 1.00 0.00 5 ILE A C 14
ATOM 19541 O O . ILE A 1 11 ? -6.290 -6.985 4.890 1.00 0.00 5 ILE A O 14
ATOM 19556 N N . THR A 1 12 ? -8.293 -6.129 5.411 1.00 0.00 6 THR A N 14
ATOM 19557 C CA . THR A 1 12 ? -9.124 -6.956 4.521 1.00 0.00 6 THR A CA 14
ATOM 19558 C C . THR A 1 12 ? -10.008 -6.109 3.595 1.00 0.00 6 THR A C 14
ATOM 19559 O O . THR A 1 12 ? -10.232 -4.921 3.845 1.00 0.00 6 THR A O 14
ATOM 19570 N N . ASP A 1 13 ? -10.480 -6.712 2.507 1.00 0.00 7 ASP A N 14
ATOM 19571 C CA . ASP A 1 13 ? -11.049 -6.087 1.307 1.00 0.00 7 ASP A CA 14
ATOM 19572 C C . ASP A 1 13 ? -12.206 -5.126 1.589 1.00 0.00 7 ASP A C 14
ATOM 19573 O O . ASP A 1 13 ? -12.315 -4.068 0.969 1.00 0.00 7 ASP A O 14
ATOM 19581 N N . ALA A 1 14 ? -13.062 -5.518 2.532 1.00 0.00 8 ALA A N 14
ATOM 19582 C CA . ALA A 1 14 ? -14.278 -4.824 2.944 1.00 0.00 8 ALA A CA 14
ATOM 19583 C C . ALA A 1 14 ? -14.069 -3.864 4.132 1.00 0.00 8 ALA A C 14
ATOM 19584 O O . ALA A 1 14 ? -14.959 -3.077 4.454 1.00 0.00 8 ALA A O 14
ATOM 19591 N N . THR A 1 15 ? -12.901 -3.921 4.780 1.00 0.00 9 THR A N 14
ATOM 19592 C CA . THR A 1 15 ? -12.565 -3.127 5.976 1.00 0.00 9 THR A CA 14
ATOM 19593 C C . THR A 1 15 ? -11.671 -1.943 5.631 1.00 0.00 9 THR A C 14
ATOM 19594 O O . THR A 1 15 ? -11.880 -0.851 6.162 1.00 0.00 9 THR A O 14
ATOM 19605 N N . PHE A 1 16 ? -10.700 -2.117 4.726 1.00 0.00 10 PHE A N 14
ATOM 19606 C CA . PHE A 1 16 ? -9.783 -1.013 4.397 1.00 0.00 10 PHE A CA 14
ATOM 19607 C C . PHE A 1 16 ? -10.548 0.150 3.743 1.00 0.00 10 PHE A C 14
ATOM 19608 O O . PHE A 1 16 ? -10.354 1.303 4.116 1.00 0.00 10 PHE A O 14
ATOM 19624 N N . GLU A 1 17 ? -11.492 -0.142 2.844 1.00 0.00 11 GLU A N 14
ATOM 19625 C CA . GLU A 1 17 ? -12.320 0.872 2.186 1.00 0.00 11 GLU A CA 14
ATOM 19626 C C . GLU A 1 17 ? -13.291 1.576 3.154 1.00 0.00 11 GLU A C 14
ATOM 19627 O O . GLU A 1 17 ? -13.509 2.782 3.057 1.00 0.00 11 GLU A O 14
ATOM 19637 N N . ALA A 1 18 ? -13.820 0.849 4.137 1.00 0.00 12 ALA A N 14
ATOM 19638 C CA . ALA A 1 18 ? -14.682 1.384 5.189 1.00 0.00 12 ALA A CA 14
ATOM 19639 C C . ALA A 1 18 ? -13.939 2.325 6.162 1.00 0.00 12 ALA A C 14
ATOM 19640 O O . ALA A 1 18 ? -14.580 3.124 6.849 1.00 0.00 12 ALA A O 14
ATOM 19647 N N . SER A 1 19 ? -12.604 2.254 6.201 1.00 0.00 13 SER A N 14
ATOM 19648 C CA . SER A 1 19 ? -11.742 3.149 6.983 1.00 0.00 13 SER A CA 14
ATOM 19649 C C . SER A 1 19 ? -11.160 4.293 6.138 1.00 0.00 13 SER A C 14
ATOM 19650 O O . SER A 1 19 ? -11.213 5.454 6.541 1.00 0.00 13 SER A O 14
ATOM 19657 N N . VAL A 1 20 ? -10.623 3.975 4.951 1.00 0.00 14 VAL A N 14
ATOM 19658 C CA . VAL A 1 20 ? -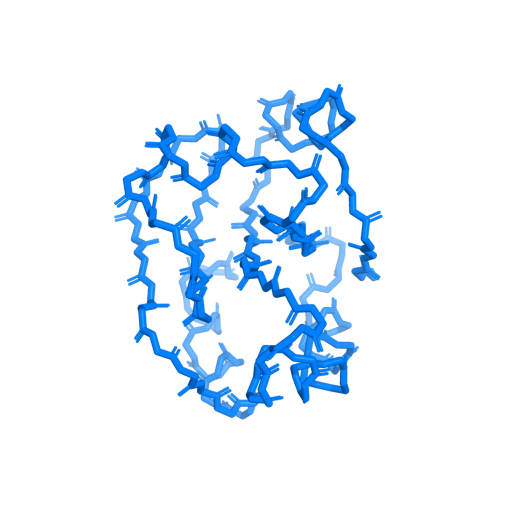9.730 4.858 4.184 1.00 0.00 14 VAL A CA 14
ATOM 19659 C C . VAL A 1 20 ? -10.411 5.527 2.986 1.00 0.00 14 VAL A C 14
ATOM 19660 O O . VAL A 1 20 ? -10.202 6.712 2.746 1.00 0.00 14 VAL A O 14
ATOM 19673 N N . LEU A 1 21 ? -11.282 4.808 2.268 1.00 0.00 15 LEU A N 14
ATOM 19674 C CA . LEU A 1 21 ? -12.078 5.372 1.160 1.00 0.00 15 LEU A CA 14
ATOM 19675 C C . LEU A 1 21 ? -13.174 6.333 1.663 1.00 0.00 15 LEU A C 14
ATOM 19676 O O . LEU A 1 21 ? -13.677 7.148 0.887 1.00 0.00 15 LEU A O 14
ATOM 19691 N N . LYS A 1 22 ? -13.489 6.293 2.966 1.00 0.00 16 LYS A N 14
ATOM 19692 C CA . LYS A 1 22 ? -14.342 7.272 3.670 1.00 0.00 16 LYS A CA 14
ATOM 19693 C C . LYS A 1 22 ? -13.582 8.525 4.157 1.00 0.00 16 LYS A C 14
ATOM 19694 O O . LYS A 1 22 ? -14.204 9.443 4.701 1.00 0.00 16 LYS A O 14
ATOM 19709 N N . SER A 1 23 ? -12.258 8.586 3.965 1.00 0.00 17 SER A N 14
ATOM 19710 C CA . SER A 1 23 ? -11.381 9.705 4.337 1.00 0.00 17 SER A CA 14
ATOM 19711 C C . SER A 1 23 ? -10.961 10.554 3.125 1.00 0.00 17 SER A C 14
ATOM 19712 O O . SER A 1 23 ? -11.046 10.120 1.970 1.00 0.00 17 SER A O 14
ATOM 19719 N N . ALA A 1 24 ? -10.496 11.775 3.400 1.00 0.00 18 ALA A N 14
ATOM 19720 C CA . ALA A 1 24 ? -9.901 12.690 2.419 1.00 0.00 18 ALA A CA 14
ATOM 19721 C C . ALA A 1 24 ? -8.362 12.612 2.396 1.00 0.00 18 ALA A C 14
ATOM 19722 O O . ALA A 1 24 ? -7.718 13.146 1.489 1.00 0.00 18 ALA A O 14
ATOM 19729 N N . ILE A 1 25 ? -7.748 11.960 3.389 1.00 0.00 19 ILE A N 14
ATOM 19730 C CA . ILE A 1 25 ? -6.291 11.885 3.547 1.00 0.00 19 ILE A CA 14
ATOM 19731 C C . ILE A 1 25 ? -5.633 11.016 2.451 1.00 0.00 19 ILE A C 14
ATOM 19732 O O . ILE A 1 25 ? -6.243 10.041 1.998 1.00 0.00 19 ILE A O 14
ATOM 19747 N N . PRO A 1 26 ? -4.396 11.319 2.017 1.00 0.00 20 PRO A N 14
ATOM 19748 C CA . PRO A 1 26 ? -3.643 10.443 1.125 1.00 0.00 20 PRO A CA 14
ATOM 19749 C C . PRO A 1 26 ? -3.416 9.054 1.739 1.00 0.00 20 PRO A C 14
ATOM 19750 O O . PRO A 1 26 ? -3.089 8.918 2.919 1.00 0.00 20 PRO A O 14
ATOM 19758 N N . VAL A 1 27 ? -3.579 8.013 0.923 1.00 0.00 21 VAL A N 14
ATOM 19759 C CA . VAL A 1 27 ? -3.586 6.603 1.295 1.00 0.00 21 VAL A CA 14
ATOM 19760 C C . VAL A 1 27 ? -2.560 5.813 0.478 1.00 0.00 21 VAL A C 14
ATOM 19761 O O . VAL A 1 27 ? -2.404 6.016 -0.728 1.00 0.00 21 VAL A O 14
ATOM 19774 N N . LEU A 1 28 ? -1.879 4.885 1.148 1.00 0.00 22 LEU A N 14
ATOM 19775 C CA . LEU A 1 28 ? -0.847 4.005 0.597 1.00 0.00 22 LEU A CA 14
ATOM 19776 C C . LEU A 1 28 ? -1.195 2.538 0.874 1.00 0.00 22 LEU A C 14
ATOM 19777 O O . LEU A 1 28 ? -1.313 2.123 2.033 1.00 0.00 22 LEU A O 14
ATOM 19792 N N . ILE A 1 29 ? -1.324 1.754 -0.194 1.00 0.00 23 ILE A N 14
ATOM 19793 C CA . ILE A 1 29 ? -1.491 0.292 -0.160 1.00 0.00 23 ILE A CA 14
ATOM 19794 C C . ILE A 1 29 ? -0.176 -0.379 -0.557 1.00 0.00 23 ILE A C 14
ATOM 19795 O O . ILE A 1 29 ? 0.501 0.091 -1.467 1.00 0.00 23 ILE A O 14
ATOM 19810 N N . ASP A 1 30 ? 0.132 -1.515 0.064 1.00 0.00 24 ASP A N 14
ATOM 19811 C CA . ASP A 1 30 ? 1.126 -2.483 -0.415 1.00 0.00 24 ASP A CA 14
ATOM 19812 C C . ASP A 1 30 ? 0.481 -3.869 -0.568 1.00 0.00 24 ASP A C 14
ATOM 19813 O O . ASP A 1 30 ? -0.049 -4.421 0.402 1.00 0.00 24 ASP A O 14
ATOM 19821 N N . PHE A 1 31 ? 0.510 -4.420 -1.782 1.00 0.00 25 PHE A N 14
ATOM 19822 C CA . PHE A 1 31 ? 0.041 -5.780 -2.063 1.00 0.00 25 PHE A CA 14
ATOM 19823 C C . PHE A 1 31 ? 1.162 -6.820 -1.913 1.00 0.00 25 PHE A C 14
ATOM 19824 O O . PHE A 1 31 ? 2.234 -6.675 -2.513 1.00 0.00 25 PHE A O 14
ATOM 19840 N N . TRP A 1 32 ? 0.913 -7.890 -1.144 1.00 0.00 26 TRP A N 14
ATOM 19841 C CA . TRP A 1 32 ? 1.915 -8.930 -0.853 1.00 0.00 26 TRP A CA 14
ATOM 19842 C C . TRP A 1 32 ? 1.294 -10.313 -0.582 1.00 0.00 26 TRP A C 14
ATOM 19843 O O . TRP A 1 32 ? 0.096 -10.427 -0.323 1.00 0.00 26 TRP A O 14
ATOM 19863 N N . ALA A 1 33 ? 2.112 -11.366 -0.591 1.00 0.00 27 ALA A N 14
ATOM 19864 C CA . ALA A 1 33 ? 1.746 -12.717 -0.154 1.00 0.00 27 ALA A CA 14
ATOM 19865 C C . ALA A 1 33 ? 2.953 -13.470 0.462 1.00 0.00 27 ALA A C 14
ATOM 19866 O O . ALA A 1 33 ? 4.087 -13.271 0.018 1.00 0.00 27 ALA A O 14
ATOM 19873 N N . PRO A 1 34 ? 2.736 -14.352 1.465 1.00 0.00 28 PRO A N 14
ATOM 19874 C CA . PRO A 1 34 ? 3.803 -15.069 2.174 1.00 0.00 28 PRO A CA 14
ATOM 19875 C C . PRO A 1 34 ? 4.542 -16.113 1.321 1.00 0.00 28 PRO A C 14
ATOM 19876 O O . PRO A 1 34 ? 5.625 -16.558 1.702 1.00 0.00 28 PRO A O 14
ATOM 19884 N N . TRP A 1 35 ? 4.001 -16.489 0.162 1.00 0.00 29 TRP A N 14
ATOM 19885 C CA . TRP A 1 35 ? 4.625 -17.422 -0.783 1.00 0.00 29 TRP A CA 14
ATOM 19886 C C . TRP A 1 35 ? 5.590 -16.763 -1.792 1.00 0.00 29 TRP A C 14
ATOM 19887 O O . TRP A 1 35 ? 6.184 -17.471 -2.610 1.00 0.00 29 TRP A O 14
ATOM 19907 N N . CYS A 1 36 ? 5.795 -15.438 -1.734 1.00 0.00 30 CYS A N 14
ATOM 19908 C CA . CYS A 1 36 ? 6.824 -14.732 -2.510 1.00 0.00 30 CYS A CA 14
ATOM 19909 C C . CYS A 1 36 ? 7.795 -13.927 -1.623 1.00 0.00 30 CYS A C 14
ATOM 19910 O O . CYS A 1 36 ? 7.400 -13.244 -0.675 1.00 0.00 30 CYS A O 14
ATOM 19917 N N . GLY A 1 37 ? 9.094 -14.038 -1.926 1.00 0.00 31 GLY A N 14
ATOM 19918 C CA . GLY A 1 37 ? 10.199 -13.527 -1.106 1.00 0.00 31 GLY A CA 14
ATOM 19919 C C . GLY A 1 37 ? 10.193 -12.007 -0.901 1.00 0.00 31 GLY A C 14
ATOM 19920 O O . GLY A 1 37 ? 10.022 -11.563 0.237 1.00 0.00 31 GLY A O 14
ATOM 19924 N N . PRO A 1 38 ? 10.318 -11.187 -1.964 1.00 0.00 32 PRO A N 14
ATOM 19925 C CA . PRO A 1 38 ? 10.303 -9.722 -1.838 1.00 0.00 32 PRO A CA 14
ATOM 19926 C C . PRO A 1 38 ? 8.978 -9.181 -1.271 1.00 0.00 32 PRO A C 14
ATOM 19927 O O . PRO A 1 38 ? 8.963 -8.124 -0.641 1.00 0.00 32 PRO A O 14
ATOM 19935 N N . CYS A 1 39 ? 7.882 -9.924 -1.438 1.00 0.00 33 CYS A N 14
ATOM 19936 C CA . CYS A 1 39 ? 6.556 -9.574 -0.929 1.00 0.00 33 CYS A CA 14
ATOM 19937 C C . CYS A 1 39 ? 6.535 -9.526 0.609 1.00 0.00 33 CYS A C 14
ATOM 19938 O O . CYS A 1 39 ? 6.178 -8.500 1.194 1.00 0.00 33 CYS A O 14
ATOM 19945 N N . ARG A 1 40 ? 6.972 -10.608 1.271 1.00 0.00 34 ARG A N 14
ATOM 19946 C CA . ARG A 1 40 ? 7.043 -10.689 2.745 1.00 0.00 34 ARG A CA 14
ATOM 19947 C C . ARG A 1 40 ? 8.257 -9.954 3.330 1.00 0.00 34 ARG A C 14
ATOM 19948 O O . ARG A 1 40 ? 8.174 -9.415 4.434 1.00 0.00 34 ARG A O 14
ATOM 19966 N N . ALA A 1 41 ? 9.346 -9.834 2.566 1.00 0.00 35 ALA A N 14
ATOM 19967 C CA . ALA A 1 41 ? 10.527 -9.044 2.942 1.00 0.00 35 ALA A CA 14
ATOM 19968 C C . ALA A 1 41 ? 10.288 -7.517 2.938 1.00 0.00 35 ALA A C 14
ATOM 19969 O O . ALA A 1 41 ? 11.129 -6.760 3.425 1.00 0.00 35 ALA A O 14
ATOM 19976 N N . MET A 1 42 ? 9.131 -7.053 2.455 1.00 0.00 36 MET A N 14
ATOM 19977 C CA . MET A 1 42 ? 8.670 -5.674 2.609 1.00 0.00 36 MET A CA 14
ATOM 19978 C C . MET A 1 42 ? 8.224 -5.342 4.037 1.00 0.00 36 MET A C 14
ATOM 19979 O O . MET A 1 42 ? 7.956 -4.188 4.335 1.00 0.00 36 MET A O 14
ATOM 19991 N N . GLY A 1 43 ? 8.125 -6.324 4.931 1.00 0.00 37 GLY A N 14
ATOM 19992 C CA . GLY A 1 43 ? 7.697 -6.152 6.330 1.00 0.00 37 GLY A CA 14
ATOM 19993 C C . GLY A 1 43 ? 8.400 -5.000 7.074 1.00 0.00 37 GLY A C 14
ATOM 19994 O O . GLY A 1 43 ? 7.720 -4.064 7.507 1.00 0.00 37 GLY A O 14
ATOM 19998 N N . PRO A 1 44 ? 9.746 -5.005 7.182 1.00 0.00 38 PRO A N 14
ATOM 19999 C CA . PRO A 1 44 ? 10.504 -3.898 7.779 1.00 0.00 38 PRO A CA 14
ATOM 20000 C C . PRO A 1 44 ? 10.505 -2.624 6.913 1.00 0.00 38 PRO A C 14
ATOM 20001 O O . PRO A 1 44 ? 10.585 -1.521 7.459 1.00 0.00 38 PRO A O 14
ATOM 20009 N N . VAL A 1 45 ? 10.348 -2.748 5.586 1.00 0.00 39 VAL A N 14
ATOM 20010 C CA . VAL A 1 45 ? 10.236 -1.607 4.660 1.00 0.00 39 VAL A CA 14
ATOM 20011 C C . VAL A 1 45 ? 8.966 -0.804 4.951 1.00 0.00 39 VAL A C 14
ATOM 20012 O O . VAL A 1 45 ? 9.056 0.403 5.193 1.00 0.00 39 VAL A O 14
ATOM 20025 N N . ILE A 1 46 ? 7.814 -1.480 4.984 1.00 0.00 40 ILE A N 14
ATOM 20026 C CA . ILE A 1 46 ? 6.497 -0.934 5.356 1.00 0.00 40 ILE A CA 14
ATOM 20027 C C . ILE A 1 46 ? 6.536 -0.278 6.740 1.00 0.00 40 ILE A C 14
ATOM 20028 O O . ILE A 1 46 ? 6.053 0.836 6.881 1.00 0.00 40 ILE A O 14
ATOM 20043 N N . ASP A 1 47 ? 7.140 -0.904 7.752 1.00 0.00 41 ASP A N 14
ATOM 20044 C CA . ASP A 1 47 ? 7.193 -0.359 9.115 1.00 0.00 41 ASP A CA 14
ATOM 20045 C C . ASP A 1 47 ? 7.956 0.978 9.200 1.00 0.00 41 ASP A C 14
ATOM 20046 O O . ASP A 1 47 ? 7.524 1.889 9.907 1.00 0.00 41 ASP A O 14
ATOM 20054 N N . GLU A 1 48 ? 9.047 1.138 8.441 1.00 0.00 42 GLU A N 14
ATOM 20055 C CA . GLU A 1 48 ? 9.827 2.386 8.416 1.00 0.00 42 GLU A CA 14
ATOM 20056 C C . GLU A 1 48 ? 9.118 3.528 7.670 1.00 0.00 42 GLU A C 14
ATOM 20057 O O . GLU A 1 48 ? 9.040 4.646 8.181 1.00 0.00 42 GLU A O 14
ATOM 20067 N N . LEU A 1 49 ? 8.569 3.278 6.472 1.00 0.00 43 LEU A N 14
ATOM 20068 C CA . LEU A 1 49 ? 7.809 4.301 5.729 1.00 0.00 43 LEU A CA 14
ATOM 20069 C C . LEU A 1 49 ? 6.514 4.672 6.450 1.00 0.00 43 LEU A C 14
ATOM 20070 O O . LEU A 1 49 ? 6.144 5.843 6.510 1.00 0.00 43 LEU A O 14
ATOM 20085 N N . ALA A 1 50 ? 5.867 3.693 7.074 1.00 0.00 44 ALA A N 14
ATOM 20086 C CA . ALA A 1 50 ? 4.591 3.922 7.738 1.00 0.00 44 ALA A CA 14
ATOM 20087 C C . ALA A 1 50 ? 4.702 4.938 8.893 1.00 0.00 44 ALA A C 14
ATOM 20088 O O . ALA A 1 50 ? 3.802 5.749 9.111 1.00 0.00 44 ALA A O 14
ATOM 20095 N N . ALA A 1 51 ? 5.840 4.926 9.594 1.00 0.00 45 ALA A N 14
ATOM 20096 C CA . ALA A 1 51 ? 6.199 5.876 10.637 1.00 0.00 45 ALA A CA 14
ATOM 20097 C C . ALA A 1 51 ? 6.618 7.254 10.092 1.00 0.00 45 ALA A C 14
ATOM 20098 O O . ALA A 1 51 ? 6.467 8.274 10.767 1.00 0.00 45 ALA A O 14
ATOM 20105 N N . GLU A 1 52 ? 7.160 7.296 8.875 1.00 0.00 46 GLU A N 14
ATOM 20106 C CA . GLU A 1 52 ? 7.678 8.527 8.266 1.00 0.00 46 GLU A CA 14
ATOM 20107 C C . GLU A 1 52 ? 6.549 9.434 7.763 1.00 0.00 46 GLU A C 14
ATOM 20108 O O . GLU A 1 52 ? 6.742 10.650 7.694 1.00 0.00 46 GLU A O 14
ATOM 20118 N N . TYR A 1 53 ? 5.361 8.880 7.465 1.00 0.00 47 TYR A N 14
ATOM 20119 C CA . TYR A 1 53 ? 4.234 9.661 6.965 1.00 0.00 47 TYR A CA 14
ATOM 20120 C C . TYR A 1 53 ? 3.163 9.983 8.023 1.00 0.00 47 TYR A C 14
ATOM 20121 O O . TYR A 1 53 ? 2.170 10.648 7.702 1.00 0.00 47 TYR A O 14
ATOM 20138 N N . GLU A 1 54 ? 3.329 9.525 9.268 1.00 0.00 48 GLU A N 14
ATOM 20139 C CA . GLU A 1 54 ? 2.340 9.692 10.346 1.00 0.00 48 GLU A CA 14
ATOM 20140 C C . GLU A 1 54 ? 1.800 11.127 10.509 1.00 0.00 48 GLU A C 14
ATOM 20141 O O . GLU A 1 54 ? 2.527 12.119 10.439 1.00 0.00 48 GLU A O 14
ATOM 20151 N N . GLY A 1 55 ? 0.485 11.224 10.747 1.00 0.00 49 GLY A N 14
ATOM 20152 C CA . GLY A 1 55 ? -0.264 12.479 10.913 1.00 0.00 49 GLY A CA 14
ATOM 20153 C C . GLY A 1 55 ? -0.776 13.120 9.613 1.00 0.00 49 GLY A C 14
ATOM 20154 O O . GLY A 1 55 ? -1.691 13.946 9.672 1.00 0.00 49 GLY A O 14
ATOM 20158 N N . LYS A 1 56 ? -0.221 12.743 8.449 1.00 0.00 50 LYS A N 14
ATOM 20159 C CA . LYS A 1 56 ? -0.531 13.338 7.126 1.00 0.00 50 LYS A CA 14
ATOM 20160 C C . LYS A 1 56 ? -0.994 12.335 6.060 1.00 0.00 50 LYS A C 14
ATOM 20161 O O . LYS A 1 56 ? -1.346 12.743 4.954 1.00 0.00 50 LYS A O 14
ATOM 20176 N N . VAL A 1 57 ? -0.946 11.039 6.362 1.00 0.00 51 VAL A N 14
ATOM 20177 C CA . VAL A 1 57 ? -1.033 9.903 5.424 1.00 0.00 51 VAL A CA 14
ATOM 20178 C C . VAL A 1 57 ? -1.556 8.686 6.182 1.00 0.00 51 VAL A C 14
ATOM 20179 O O . VAL A 1 57 ? -1.208 8.495 7.351 1.00 0.00 51 VAL A O 14
ATOM 20192 N N . LEU A 1 58 ? -2.350 7.845 5.519 1.00 0.00 52 LEU A N 14
ATOM 20193 C CA . LEU A 1 58 ? -2.794 6.544 6.019 1.00 0.00 52 LEU A CA 14
ATOM 20194 C C . LEU A 1 58 ? -2.140 5.414 5.209 1.00 0.00 52 LEU A C 14
ATOM 20195 O O . LEU A 1 58 ? -2.054 5.472 3.984 1.00 0.00 52 LEU A O 14
ATOM 20210 N N . ILE A 1 59 ? -1.666 4.380 5.898 1.00 0.00 53 ILE A N 14
ATOM 20211 C CA . ILE A 1 59 ? -0.871 3.275 5.347 1.00 0.00 53 ILE A CA 14
ATOM 20212 C C . ILE A 1 59 ? -1.477 1.932 5.772 1.00 0.00 53 ILE A C 14
ATOM 20213 O O . ILE A 1 59 ? -1.793 1.745 6.945 1.00 0.00 53 ILE A O 14
ATOM 20228 N N . VAL A 1 60 ? -1.614 0.997 4.825 1.00 0.00 54 VAL A N 14
ATOM 20229 C CA . VAL A 1 60 ? -2.145 -0.369 5.028 1.00 0.00 54 VAL A CA 14
ATOM 20230 C C . VAL A 1 60 ? -1.440 -1.373 4.103 1.00 0.00 54 VAL A C 14
ATOM 20231 O O . VAL A 1 60 ? -1.010 -0.994 3.007 1.00 0.00 54 VAL A O 14
ATOM 20244 N N . LYS A 1 61 ? -1.364 -2.660 4.471 1.00 0.00 55 LYS A N 14
ATOM 20245 C CA . LYS A 1 61 ? -0.972 -3.729 3.546 1.00 0.00 55 LYS A CA 14
ATOM 20246 C C . LYS A 1 61 ? -2.094 -4.751 3.327 1.00 0.00 55 LYS A C 14
ATOM 20247 O O . LYS A 1 61 ? -2.869 -5.050 4.240 1.00 0.00 55 LYS A O 14
ATOM 20262 N N . MET A 1 62 ? -2.178 -5.286 2.108 1.00 0.00 56 MET A N 14
ATOM 20263 C CA . MET A 1 62 ? -3.287 -6.111 1.619 1.00 0.00 56 MET A CA 14
ATOM 20264 C C . MET A 1 62 ? -2.737 -7.444 1.117 1.00 0.00 56 MET A C 14
ATOM 20265 O O . MET A 1 62 ? -1.920 -7.487 0.192 1.00 0.00 56 MET A O 14
ATOM 20277 N N . ASN A 1 63 ? -3.151 -8.549 1.740 1.00 0.00 57 ASN A N 14
ATOM 20278 C CA . ASN A 1 63 ? -2.612 -9.861 1.414 1.00 0.00 57 ASN A CA 14
ATOM 20279 C C . ASN A 1 63 ? -3.390 -10.470 0.245 1.00 0.00 57 ASN A C 14
ATOM 20280 O O . ASN A 1 63 ? -4.577 -10.761 0.389 1.00 0.00 57 ASN A O 14
ATOM 20290 N N . VAL A 1 64 ? -2.724 -10.694 -0.891 1.00 0.00 58 VAL A N 14
ATOM 20291 C CA . VAL A 1 64 ? -3.358 -11.194 -2.125 1.00 0.00 58 VAL A CA 14
ATOM 20292 C C . VAL A 1 64 ? -3.734 -12.674 -2.072 1.00 0.00 58 VAL A C 14
ATOM 20293 O O . VAL A 1 64 ? -4.473 -13.141 -2.939 1.00 0.00 58 VAL A O 14
ATOM 20306 N N . ASP A 1 65 ? -3.287 -13.414 -1.051 1.00 0.00 59 ASP A N 14
ATOM 20307 C CA . ASP A 1 65 ? -3.692 -14.812 -0.855 1.00 0.00 59 ASP A CA 14
ATOM 20308 C C . ASP A 1 65 ? -5.009 -14.921 -0.055 1.00 0.00 59 ASP A C 14
ATOM 20309 O O . ASP A 1 65 ? -5.854 -15.767 -0.338 1.00 0.00 59 ASP A O 14
ATOM 20317 N N . ASP A 1 66 ? -5.207 -14.014 0.905 1.00 0.00 60 ASP A N 14
ATOM 20318 C CA . ASP A 1 66 ? -6.404 -13.858 1.742 1.00 0.00 60 ASP A CA 14
ATOM 20319 C C . ASP A 1 66 ? -7.496 -12.993 1.075 1.00 0.00 60 ASP A C 14
ATOM 20320 O O . ASP A 1 66 ? -8.686 -13.171 1.339 1.00 0.00 60 ASP A O 14
ATOM 20328 N N . ASN A 1 67 ? -7.088 -12.063 0.200 1.00 0.00 61 ASN A N 14
ATOM 20329 C CA . ASN A 1 67 ? -7.944 -11.061 -0.443 1.00 0.00 61 ASN A CA 14
ATOM 20330 C C . ASN A 1 67 ? -7.651 -10.987 -1.960 1.00 0.00 61 ASN A C 14
ATOM 20331 O O . ASN A 1 67 ? -7.007 -10.039 -2.410 1.00 0.00 61 ASN A O 14
ATOM 20341 N N . PRO A 1 68 ? -8.117 -11.950 -2.777 1.00 0.00 62 PRO A N 14
ATOM 20342 C CA . PRO A 1 68 ? -7.913 -11.931 -4.231 1.00 0.00 62 PRO A CA 14
ATOM 20343 C C . PRO A 1 68 ? -8.720 -10.837 -4.952 1.00 0.00 62 PRO A C 14
ATOM 20344 O O . PRO A 1 68 ? -8.424 -10.509 -6.099 1.00 0.00 62 PRO A O 14
ATOM 20352 N N . ALA A 1 69 ? -9.726 -10.242 -4.297 1.00 0.00 63 ALA A N 14
ATOM 20353 C CA . ALA A 1 69 ? -10.585 -9.199 -4.872 1.00 0.00 63 ALA A CA 14
ATOM 20354 C C . ALA A 1 69 ? -9.949 -7.794 -4.812 1.00 0.00 63 ALA A C 14
ATOM 20355 O O . ALA A 1 69 ? -10.081 -7.017 -5.756 1.00 0.00 63 ALA A O 14
ATOM 20362 N N . THR A 1 70 ? -9.193 -7.487 -3.754 1.00 0.00 64 THR A N 14
ATOM 20363 C CA . THR A 1 70 ? -8.568 -6.178 -3.519 1.00 0.00 64 THR A CA 14
ATOM 20364 C C . THR A 1 70 ? -7.529 -5.795 -4.576 1.00 0.00 64 THR A C 14
ATOM 20365 O O . THR A 1 70 ? -7.582 -4.664 -5.061 1.00 0.00 64 THR A O 14
ATOM 20376 N N . PRO A 1 71 ? -6.611 -6.691 -4.995 1.00 0.00 65 PRO A N 14
ATOM 20377 C CA . PRO A 1 71 ? -5.724 -6.390 -6.110 1.00 0.00 65 PRO A CA 14
ATOM 20378 C C . PRO A 1 71 ? -6.518 -6.310 -7.415 1.00 0.00 65 PRO A C 14
ATOM 20379 O O . PRO A 1 71 ? -6.295 -5.405 -8.215 1.00 0.00 65 PRO A O 14
ATOM 20387 N N . SER A 1 72 ? -7.516 -7.180 -7.610 1.00 0.00 66 SER A N 14
ATOM 20388 C CA . SER A 1 72 ? -8.206 -7.349 -8.894 1.00 0.00 66 SER A CA 14
ATOM 20389 C C . SER A 1 72 ? -9.036 -6.127 -9.250 1.00 0.00 66 SER A C 14
ATOM 20390 O O . SER A 1 72 ? -9.102 -5.718 -10.412 1.00 0.00 66 SER A O 14
ATOM 20397 N N . LYS A 1 73 ? -9.575 -5.459 -8.228 1.00 0.00 67 LYS A N 14
ATOM 20398 C CA . LYS A 1 73 ? -10.360 -4.231 -8.378 1.00 0.00 67 LYS A CA 14
ATOM 20399 C C . LYS A 1 73 ? -9.522 -2.961 -8.579 1.00 0.00 67 LYS A C 14
ATOM 20400 O O . LYS A 1 73 ? -10.049 -1.939 -9.013 1.00 0.00 67 LYS A O 14
ATOM 20415 N N . TYR A 1 74 ? -8.221 -3.060 -8.309 1.00 0.00 68 TYR A N 14
ATOM 20416 C CA . TYR A 1 74 ? -7.199 -2.043 -8.612 1.00 0.00 68 TYR A CA 14
ATOM 20417 C C . TYR A 1 74 ? -6.388 -2.398 -9.884 1.00 0.00 68 TYR A C 14
ATOM 20418 O O . TYR A 1 74 ? -5.522 -1.635 -10.310 1.00 0.00 68 TYR A O 14
ATOM 20435 N N . GLY A 1 75 ? -6.700 -3.536 -10.511 1.00 0.00 69 GLY A N 14
ATOM 20436 C CA . GLY A 1 75 ? -6.115 -4.016 -11.778 1.00 0.00 69 GLY A CA 14
ATOM 20437 C C . GLY A 1 75 ? -4.851 -4.880 -11.636 1.00 0.00 69 GLY A C 14
ATOM 20438 O O . GLY A 1 75 ? -4.115 -5.075 -12.603 1.00 0.00 69 GLY A O 14
ATOM 20442 N N . ILE A 1 76 ? -4.579 -5.387 -10.432 1.00 0.00 70 ILE A N 14
ATOM 20443 C CA . ILE A 1 76 ? -3.425 -6.213 -10.042 1.00 0.00 70 ILE A CA 14
ATOM 20444 C C . ILE A 1 76 ? -3.818 -7.702 -10.026 1.00 0.00 70 ILE A C 14
ATOM 20445 O O . ILE A 1 76 ? -4.991 -8.041 -9.846 1.00 0.00 70 ILE A O 14
ATOM 20460 N N . ARG A 1 77 ? -2.860 -8.615 -10.244 1.00 0.00 71 ARG A N 14
ATOM 20461 C CA . ARG A 1 77 ? -3.027 -10.069 -10.034 1.00 0.00 71 ARG A CA 14
ATOM 20462 C C . ARG A 1 77 ? -2.607 -10.454 -8.610 1.00 0.00 71 ARG A C 14
ATOM 20463 O O . ARG A 1 77 ? -3.417 -10.367 -7.689 1.00 0.00 71 ARG A O 14
ATOM 20481 N N . ALA A 1 78 ? -1.348 -10.853 -8.431 1.00 0.00 72 ALA A N 14
ATOM 20482 C CA . ALA A 1 78 ? -0.777 -11.304 -7.158 1.00 0.00 72 ALA A CA 14
ATOM 20483 C C . ALA A 1 78 ? 0.756 -11.129 -7.156 1.00 0.00 72 ALA A C 14
ATOM 20484 O O . ALA A 1 78 ? 1.509 -12.067 -7.420 1.00 0.00 72 ALA A O 14
ATOM 20491 N N . ILE A 1 79 ? 1.211 -9.898 -6.923 1.00 0.00 73 ILE A N 14
ATOM 20492 C CA . ILE A 1 79 ? 2.600 -9.437 -7.112 1.00 0.00 73 ILE A CA 14
ATOM 20493 C C . ILE A 1 79 ? 3.001 -8.356 -6.084 1.00 0.00 73 ILE A C 14
ATOM 20494 O O . ILE A 1 79 ? 2.118 -7.685 -5.549 1.00 0.00 73 ILE A O 14
ATOM 20509 N N . PRO A 1 80 ? 4.313 -8.144 -5.827 1.00 0.00 74 PRO A N 14
ATOM 20510 C CA . PRO A 1 80 ? 4.806 -7.076 -4.955 1.00 0.00 74 PRO A CA 14
ATOM 20511 C C . PRO A 1 80 ? 4.659 -5.701 -5.635 1.00 0.00 74 PRO A C 14
ATOM 20512 O O . PRO A 1 80 ? 5.548 -5.249 -6.362 1.00 0.00 74 PRO A O 14
ATOM 20520 N N . THR A 1 81 ? 3.528 -5.036 -5.399 1.00 0.00 75 THR A N 14
ATOM 20521 C CA . THR A 1 81 ? 3.172 -3.711 -5.945 1.00 0.00 75 THR A CA 14
ATOM 20522 C C . THR A 1 81 ? 2.554 -2.813 -4.866 1.00 0.00 75 THR A C 14
ATOM 20523 O O . THR A 1 81 ? 1.724 -3.267 -4.086 1.00 0.00 75 THR A O 14
ATOM 20534 N N . LEU A 1 82 ? 2.903 -1.524 -4.850 1.00 0.00 76 LEU A N 14
ATOM 20535 C CA . LEU A 1 82 ? 2.304 -0.511 -3.978 1.00 0.00 76 LEU A CA 14
ATOM 20536 C C . LEU A 1 82 ? 1.522 0.519 -4.799 1.00 0.00 76 LEU A C 14
ATOM 20537 O O . LEU A 1 82 ? 1.906 0.851 -5.919 1.00 0.00 76 LEU A O 14
ATOM 20552 N N . ILE A 1 83 ? 0.426 1.034 -4.248 1.00 0.00 77 ILE A N 14
ATOM 20553 C CA . ILE A 1 83 ? -0.401 2.065 -4.887 1.00 0.00 77 ILE A CA 14
ATOM 20554 C C . ILE A 1 83 ? -0.550 3.280 -3.972 1.00 0.00 77 ILE A C 14
ATOM 20555 O O . ILE A 1 83 ? -0.970 3.135 -2.823 1.00 0.00 77 ILE A O 14
ATOM 20570 N N . LEU A 1 84 ? -0.246 4.466 -4.509 1.00 0.00 78 LEU A N 14
ATOM 20571 C CA . LEU A 1 84 ? -0.301 5.754 -3.804 1.00 0.00 78 LEU A CA 14
ATOM 20572 C C . LEU A 1 84 ? -1.400 6.672 -4.371 1.00 0.00 78 LEU A C 14
ATOM 20573 O O . LEU A 1 84 ? -1.393 7.040 -5.550 1.00 0.00 78 LEU A O 14
ATOM 20588 N N . PHE A 1 85 ? -2.368 7.014 -3.519 1.00 0.00 79 PHE A N 14
ATOM 20589 C CA . PHE A 1 85 ? -3.570 7.762 -3.906 1.00 0.00 79 PHE A CA 14
ATOM 20590 C C . PHE A 1 85 ? -4.152 8.661 -2.804 1.00 0.00 79 PHE A C 14
ATOM 20591 O O . PHE A 1 85 ? -3.584 8.785 -1.724 1.00 0.00 79 PHE A O 14
ATOM 20607 N N . LYS A 1 86 ? -5.255 9.352 -3.098 1.00 0.00 80 LYS A N 14
ATOM 20608 C CA . LYS A 1 86 ? -6.004 10.251 -2.197 1.00 0.00 80 LYS A CA 14
ATOM 20609 C C . LYS A 1 86 ? -7.502 10.180 -2.500 1.00 0.00 80 LYS A C 14
ATOM 20610 O O . LYS A 1 86 ? -7.873 9.695 -3.566 1.00 0.00 80 LYS A O 14
ATOM 20625 N N . ASN A 1 87 ? -8.366 10.644 -1.594 1.00 0.00 81 ASN A N 14
ATOM 20626 C CA . ASN A 1 87 ? -9.827 10.736 -1.793 1.00 0.00 81 ASN A CA 14
ATOM 20627 C C . ASN A 1 87 ? -10.541 9.426 -2.244 1.00 0.00 81 ASN A C 14
ATOM 20628 O O . ASN A 1 87 ? -11.676 9.477 -2.728 1.00 0.00 81 ASN A O 14
ATOM 20638 N N . GLY A 1 88 ? -9.896 8.258 -2.120 1.00 0.00 82 GLY A N 14
ATOM 20639 C CA . GLY A 1 88 ? -10.385 6.990 -2.681 1.00 0.00 82 GLY A CA 14
ATOM 20640 C C . GLY A 1 88 ? -10.247 6.841 -4.209 1.00 0.00 82 GLY A C 14
ATOM 20641 O O . GLY A 1 88 ? -10.952 6.028 -4.802 1.00 0.00 82 GLY A O 14
ATOM 20645 N N . GLU A 1 89 ? -9.375 7.615 -4.868 1.00 0.00 83 GLU A N 14
ATOM 20646 C CA . GLU A 1 89 ? -9.199 7.656 -6.329 1.00 0.00 83 GLU A CA 14
ATOM 20647 C C . GLU A 1 89 ? -7.708 7.610 -6.723 1.00 0.00 83 GLU A C 14
ATOM 20648 O O . GLU A 1 89 ? -6.922 8.505 -6.397 1.00 0.00 83 GLU A O 14
ATOM 20658 N N . VAL A 1 90 ? -7.313 6.547 -7.429 1.00 0.00 84 VAL A N 14
ATOM 20659 C CA . VAL A 1 90 ? -5.921 6.244 -7.814 1.00 0.00 84 VAL A CA 14
ATOM 20660 C C . VAL A 1 90 ? -5.301 7.320 -8.709 1.00 0.00 84 VAL A C 14
ATOM 20661 O O . VAL A 1 90 ? -5.954 7.844 -9.616 1.00 0.00 84 VAL A O 14
ATOM 20674 N N . VAL A 1 91 ? -4.019 7.625 -8.470 1.00 0.00 85 VAL A N 14
ATOM 20675 C CA . VAL A 1 91 ? -3.231 8.566 -9.293 1.00 0.00 85 VAL A CA 14
ATOM 20676 C C . VAL A 1 91 ? -1.883 8.001 -9.747 1.00 0.00 85 VAL A C 14
ATOM 20677 O O . VAL A 1 91 ? -1.424 8.349 -10.835 1.00 0.00 85 VAL A O 14
ATOM 20690 N N . GLU A 1 92 ? -1.250 7.139 -8.946 1.00 0.00 86 GLU A N 14
ATOM 20691 C CA . GLU A 1 92 ? 0.044 6.539 -9.290 1.00 0.00 86 GLU A CA 14
ATOM 20692 C C . GLU A 1 92 ? 0.296 5.228 -8.526 1.00 0.00 86 GLU A C 14
ATOM 20693 O O . GLU A 1 92 ? -0.227 5.000 -7.433 1.00 0.00 86 GLU A O 14
ATOM 20703 N N . GLN A 1 93 ? 1.109 4.345 -9.103 1.00 0.00 87 GLN A N 14
ATOM 20704 C CA . GLN A 1 93 ? 1.535 3.080 -8.509 1.00 0.00 87 GLN A CA 14
ATOM 20705 C C . GLN A 1 93 ? 3.029 2.809 -8.732 1.00 0.00 87 GLN A C 14
ATOM 20706 O O . GLN A 1 93 ? 3.654 3.386 -9.623 1.00 0.00 87 GLN A O 14
ATOM 20718 N N . VAL A 1 94 ? 3.582 1.869 -7.961 1.00 0.00 88 VAL A N 14
ATOM 20719 C CA . VAL A 1 94 ? 4.909 1.276 -8.220 1.00 0.00 88 VAL A CA 14
ATOM 20720 C C . VAL A 1 94 ? 4.814 -0.246 -8.164 1.00 0.00 88 VAL A C 14
ATOM 20721 O O . VAL A 1 94 ? 4.602 -0.825 -7.100 1.00 0.00 88 VAL A O 14
ATOM 20734 N N . THR A 1 95 ? 4.980 -0.893 -9.318 1.00 0.00 89 THR A N 14
ATOM 20735 C CA . THR A 1 95 ? 5.026 -2.361 -9.456 1.00 0.00 89 THR A CA 14
ATOM 20736 C C . THR A 1 95 ? 6.459 -2.892 -9.451 1.00 0.00 89 THR A C 14
ATOM 20737 O O . THR A 1 95 ? 7.388 -2.228 -9.932 1.00 0.00 89 THR A O 14
ATOM 20748 N N . GLY A 1 96 ? 6.653 -4.084 -8.881 1.00 0.00 90 GLY A N 14
ATOM 20749 C CA . GLY A 1 96 ? 7.973 -4.625 -8.545 1.00 0.00 90 GLY A CA 14
ATOM 20750 C C . GLY A 1 96 ? 8.548 -4.030 -7.252 1.00 0.00 90 GLY A C 14
ATOM 20751 O O . GLY A 1 96 ? 8.071 -3.020 -6.727 1.00 0.00 90 GLY A O 14
ATOM 20755 N N . ALA A 1 97 ? 9.587 -4.673 -6.717 1.00 0.00 91 ALA A N 14
ATOM 20756 C CA . ALA A 1 97 ? 10.218 -4.273 -5.467 1.00 0.00 91 ALA A CA 14
ATOM 20757 C C . ALA A 1 97 ? 11.099 -3.025 -5.652 1.00 0.00 91 ALA A C 14
ATOM 20758 O O . ALA A 1 97 ? 11.905 -2.938 -6.586 1.00 0.00 91 ALA A O 14
ATOM 20765 N N . VAL A 1 98 ? 10.957 -2.096 -4.718 1.00 0.00 92 VAL A N 14
ATOM 20766 C CA . VAL A 1 98 ? 11.773 -0.880 -4.570 1.00 0.00 92 VAL A CA 14
ATOM 20767 C C . VAL A 1 98 ? 12.254 -0.738 -3.125 1.00 0.00 92 VAL A C 14
ATOM 20768 O O . VAL A 1 98 ? 11.623 -1.253 -2.198 1.00 0.00 92 VAL A O 14
ATOM 20781 N N . SER A 1 99 ? 13.378 -0.051 -2.925 1.00 0.00 93 SER A N 14
ATOM 20782 C CA . SER A 1 99 ? 14.010 0.093 -1.606 1.00 0.00 93 SER A CA 14
ATOM 20783 C C . SER A 1 99 ? 13.198 0.998 -0.680 1.00 0.00 93 SER A C 14
ATOM 20784 O O . SER A 1 99 ? 12.542 1.939 -1.129 1.00 0.00 93 SER A O 14
ATOM 20791 N N . LYS A 1 100 ? 13.307 0.787 0.642 1.00 0.00 94 LYS A N 14
ATOM 20792 C CA . LYS A 1 100 ? 12.703 1.619 1.694 1.00 0.00 94 LYS A CA 14
ATOM 20793 C C . LYS A 1 100 ? 12.931 3.110 1.470 1.00 0.00 94 LYS A C 14
ATOM 20794 O O . LYS A 1 100 ? 11.995 3.894 1.619 1.00 0.00 94 LYS A O 14
ATOM 20809 N N . SER A 1 101 ? 14.146 3.459 1.081 1.00 0.00 95 SER A N 14
ATOM 20810 C CA . SER A 1 101 ? 14.593 4.831 0.805 1.00 0.00 95 SER A CA 14
ATOM 20811 C C . SER A 1 101 ? 13.874 5.423 -0.411 1.00 0.00 95 SER A C 14
ATOM 20812 O O . SER A 1 101 ? 13.369 6.542 -0.350 1.00 0.00 95 SER A O 14
ATOM 20819 N N . SER A 1 102 ? 13.745 4.635 -1.484 1.00 0.00 96 SER A N 14
ATOM 20820 C CA . SER A 1 102 ? 13.086 5.031 -2.739 1.00 0.00 96 SER A CA 14
ATOM 20821 C C . SER A 1 102 ? 11.606 5.358 -2.530 1.00 0.00 96 SER A C 14
ATOM 20822 O O . SER A 1 102 ? 11.103 6.330 -3.086 1.00 0.00 96 SER A O 14
ATOM 20829 N N . ILE A 1 103 ? 10.912 4.586 -1.681 1.00 0.00 97 ILE A N 14
ATOM 20830 C CA . ILE A 1 103 ? 9.496 4.788 -1.365 1.00 0.00 97 ILE A CA 14
ATOM 20831 C C . ILE A 1 103 ? 9.298 6.086 -0.558 1.00 0.00 97 ILE A C 14
ATOM 20832 O O . ILE A 1 103 ? 8.461 6.920 -0.907 1.00 0.00 97 ILE A O 14
ATOM 20847 N N . LYS A 1 104 ? 10.101 6.295 0.490 1.00 0.00 98 LYS A N 14
ATOM 20848 C CA . LYS A 1 104 ? 10.079 7.513 1.336 1.00 0.00 98 LYS A CA 14
ATOM 20849 C C . LYS A 1 104 ? 10.442 8.770 0.544 1.00 0.00 98 LYS A C 14
ATOM 20850 O O . LYS A 1 104 ? 9.743 9.778 0.647 1.00 0.00 98 LYS A O 14
ATOM 20865 N N . ASP A 1 105 ? 11.485 8.691 -0.276 1.00 0.00 99 ASP A N 14
ATOM 20866 C CA . ASP A 1 105 ? 11.915 9.779 -1.159 1.00 0.00 99 ASP A CA 14
ATOM 20867 C C . ASP A 1 105 ? 10.826 10.170 -2.166 1.00 0.00 99 ASP A C 14
ATOM 20868 O O . ASP A 1 105 ? 10.550 11.356 -2.342 1.00 0.00 99 ASP A O 14
ATOM 20876 N N . MET A 1 106 ? 10.147 9.193 -2.778 1.00 0.00 100 MET A N 14
ATOM 20877 C CA . MET A 1 106 ? 9.018 9.420 -3.681 1.00 0.00 100 MET A CA 14
ATOM 20878 C C . MET A 1 106 ? 7.866 10.143 -2.967 1.00 0.00 100 MET A C 14
ATOM 20879 O O . MET A 1 106 ? 7.399 11.191 -3.418 1.00 0.00 100 MET A O 14
ATOM 20891 N N . ILE A 1 107 ? 7.399 9.599 -1.840 1.00 0.00 101 ILE A N 14
ATOM 20892 C CA . ILE A 1 107 ? 6.201 10.091 -1.139 1.00 0.00 101 ILE A CA 14
ATOM 20893 C C . ILE A 1 107 ? 6.397 11.482 -0.540 1.00 0.00 101 ILE A C 14
ATOM 20894 O O . ILE A 1 107 ? 5.427 12.239 -0.433 1.00 0.00 101 ILE A O 14
ATOM 20909 N N . ALA A 1 108 ? 7.644 11.885 -0.295 1.00 0.00 102 ALA A N 14
ATOM 20910 C CA . ALA A 1 108 ? 7.997 13.269 0.026 1.00 0.00 102 ALA A CA 14
ATOM 20911 C C . ALA A 1 108 ? 7.495 14.307 -1.003 1.00 0.00 102 ALA A C 14
ATOM 20912 O O . ALA A 1 108 ? 7.276 15.464 -0.636 1.00 0.00 102 ALA A O 14
ATOM 20919 N N . GLN A 1 109 ? 7.266 13.900 -2.260 1.00 0.00 103 GLN A N 14
ATOM 20920 C CA . GLN A 1 109 ? 6.680 14.750 -3.314 1.00 0.00 103 GLN A CA 14
ATOM 20921 C C . GLN A 1 109 ? 5.182 14.477 -3.557 1.00 0.00 103 GLN A C 14
ATOM 20922 O O . GLN A 1 109 ? 4.491 15.339 -4.104 1.00 0.00 103 GLN A O 14
ATOM 20934 N N . LYS A 1 110 ? 4.674 13.294 -3.181 1.00 0.00 104 LYS A N 14
ATOM 20935 C CA . LYS A 1 110 ? 3.323 12.805 -3.531 1.00 0.00 104 LYS A CA 14
ATOM 20936 C C . LYS A 1 110 ? 2.316 12.966 -2.390 1.00 0.00 104 LYS A C 14
ATOM 20937 O O . LYS A 1 110 ? 1.444 13.832 -2.466 1.00 0.00 104 LYS A O 14
ATOM 20952 N N . ALA A 1 111 ? 2.444 12.169 -1.325 1.00 0.00 105 ALA A N 14
ATOM 20953 C CA . ALA A 1 111 ? 1.495 12.163 -0.200 1.00 0.00 105 ALA A CA 14
ATOM 20954 C C . ALA A 1 111 ? 1.809 13.247 0.850 1.00 0.00 105 ALA A C 14
ATOM 20955 O O . ALA A 1 111 ? 0.889 13.780 1.472 1.00 0.00 105 ALA A O 14
ATOM 20962 N N . LEU A 1 112 ? 3.090 13.619 1.012 1.00 0.00 106 LEU A N 14
ATOM 20963 C CA . LEU A 1 112 ? 3.524 14.761 1.842 1.00 0.00 106 LEU A CA 14
ATOM 20964 C C . LEU A 1 112 ? 3.584 16.086 1.059 1.00 0.00 106 LEU A C 14
ATOM 20965 O O . LEU A 1 112 ? 3.504 17.168 1.640 1.00 0.00 106 LEU A O 14
ATOM 20980 N N . GLY A 1 113 ? 3.715 16.000 -0.270 1.00 0.00 107 GLY A N 14
ATOM 20981 C CA . GLY A 1 113 ? 3.757 17.144 -1.185 1.00 0.00 107 GLY A CA 14
ATOM 20982 C C . GLY A 1 113 ? 5.079 17.910 -1.111 1.00 0.00 107 GLY A C 14
ATOM 20983 O O . GLY A 1 113 ? 5.710 18.171 -2.145 1.00 0.00 107 GLY A O 14
ATOM 20987 N N . MET A 1 7 ? 2.259 4.062 11.808 1.00 0.00 1 MET A N 15
ATOM 20988 C CA . MET A 1 7 ? 2.390 2.612 11.670 1.00 0.00 1 MET A CA 15
ATOM 20989 C C . MET A 1 7 ? 1.511 2.052 10.544 1.00 0.00 1 MET A C 15
ATOM 20990 O O . MET A 1 7 ? 0.423 2.573 10.288 1.00 0.00 1 MET A O 15
ATOM 21002 N N . ALA A 1 8 ? 1.962 0.962 9.920 1.00 0.00 2 ALA A N 15
ATOM 21003 C CA . ALA A 1 8 ? 1.195 0.157 8.967 1.00 0.00 2 ALA A CA 15
ATOM 21004 C C . ALA A 1 8 ? 0.695 -1.153 9.595 1.00 0.00 2 ALA A C 15
ATOM 21005 O O . ALA A 1 8 ? 1.278 -1.672 10.552 1.00 0.00 2 ALA A O 15
ATOM 21012 N N . ALA A 1 9 ? -0.372 -1.712 9.026 1.00 0.00 3 ALA A N 15
ATOM 21013 C CA . ALA A 1 9 ? -0.955 -2.991 9.429 1.00 0.00 3 ALA A CA 15
ATOM 21014 C C . ALA A 1 9 ? -1.507 -3.799 8.246 1.00 0.00 3 ALA A C 15
ATOM 21015 O O . ALA A 1 9 ? -1.707 -3.273 7.148 1.00 0.00 3 ALA A O 15
ATOM 21022 N N . GLN A 1 10 ? -1.762 -5.086 8.486 1.00 0.00 4 GLN A N 15
ATOM 21023 C CA . GLN A 1 10 ? -2.370 -6.013 7.530 1.00 0.00 4 GLN A CA 15
ATOM 21024 C C . GLN A 1 10 ? -3.907 -5.908 7.621 1.00 0.00 4 GLN A C 15
ATOM 21025 O O . GLN A 1 10 ? -4.489 -6.283 8.641 1.00 0.00 4 GLN A O 15
ATOM 21037 N N . ILE A 1 11 ? -4.546 -5.384 6.575 1.00 0.00 5 ILE A N 15
ATOM 21038 C CA . ILE A 1 11 ? -5.981 -5.052 6.543 1.00 0.00 5 ILE A CA 15
ATOM 21039 C C . ILE A 1 11 ? -6.711 -5.863 5.448 1.00 0.00 5 ILE A C 15
ATOM 21040 O O . ILE A 1 11 ? -6.098 -6.454 4.557 1.00 0.00 5 ILE A O 15
ATOM 21055 N N . THR A 1 12 ? -8.039 -5.916 5.547 1.00 0.00 6 THR A N 15
ATOM 21056 C CA . THR A 1 12 ? -8.965 -6.697 4.720 1.00 0.00 6 THR A CA 15
ATOM 21057 C C . THR A 1 12 ? -9.765 -5.752 3.819 1.00 0.00 6 THR A C 15
ATOM 21058 O O . THR A 1 12 ? -9.987 -4.592 4.176 1.00 0.00 6 THR A O 15
ATOM 21069 N N . ASP A 1 13 ? -10.247 -6.234 2.676 1.00 0.00 7 ASP A N 15
ATOM 21070 C CA . ASP A 1 13 ? -10.897 -5.435 1.632 1.00 0.00 7 ASP A CA 15
ATOM 21071 C C . ASP A 1 13 ? -12.060 -4.581 2.162 1.00 0.00 7 ASP A C 15
ATOM 21072 O O . ASP A 1 13 ? -12.135 -3.376 1.916 1.00 0.00 7 ASP A O 15
ATOM 21080 N N . ALA A 1 14 ? -12.920 -5.213 2.960 1.00 0.00 8 ALA A N 15
ATOM 21081 C CA . ALA A 1 14 ? -14.116 -4.630 3.557 1.00 0.00 8 ALA A CA 15
ATOM 21082 C C . ALA A 1 14 ? -13.814 -3.727 4.772 1.00 0.00 8 ALA A C 15
ATOM 21083 O O . ALA A 1 14 ? -14.654 -2.916 5.167 1.00 0.00 8 ALA A O 15
ATOM 21090 N N . THR A 1 15 ? -12.621 -3.862 5.358 1.00 0.00 9 THR A N 15
ATOM 21091 C CA . THR A 1 15 ? -12.184 -3.137 6.558 1.00 0.00 9 THR A CA 15
ATOM 21092 C C . THR A 1 15 ? -11.451 -1.858 6.180 1.00 0.00 9 THR A C 15
ATOM 21093 O O . THR A 1 15 ? -11.699 -0.810 6.781 1.00 0.00 9 THR A O 15
ATOM 21104 N N . PHE A 1 16 ? -10.579 -1.908 5.166 1.00 0.00 10 PHE A N 15
ATOM 21105 C CA . PHE A 1 16 ? -9.783 -0.736 4.791 1.00 0.00 10 PHE A CA 15
ATOM 21106 C C . PHE A 1 16 ? -10.644 0.330 4.105 1.00 0.00 10 PHE A C 15
ATOM 21107 O O . PHE A 1 16 ? -10.508 1.512 4.413 1.00 0.00 10 PHE A O 15
ATOM 21123 N N . GLU A 1 17 ? -11.584 -0.060 3.238 1.00 0.00 11 GLU A N 15
ATOM 21124 C CA . GLU A 1 17 ? -12.434 0.899 2.520 1.00 0.00 11 GLU A CA 15
ATOM 21125 C C . GLU A 1 17 ? -13.354 1.678 3.469 1.00 0.00 11 GLU A C 15
ATOM 21126 O O . GLU A 1 17 ? -13.463 2.899 3.360 1.00 0.00 11 GLU A O 15
ATOM 21136 N N . ALA A 1 18 ? -13.906 0.995 4.475 1.00 0.00 12 ALA A N 15
ATOM 21137 C CA . ALA A 1 18 ? -14.769 1.578 5.498 1.00 0.00 12 ALA A CA 15
ATOM 21138 C C . ALA A 1 18 ? -14.060 2.600 6.418 1.00 0.00 12 ALA A C 15
ATOM 21139 O O . ALA A 1 18 ? -14.731 3.328 7.154 1.00 0.00 12 ALA A O 15
ATOM 21146 N N . SER A 1 19 ? -12.726 2.670 6.366 1.00 0.00 13 SER A N 15
ATOM 21147 C CA . SER A 1 19 ? -11.906 3.659 7.078 1.00 0.00 13 SER A CA 15
ATOM 21148 C C . SER A 1 19 ? -11.277 4.688 6.127 1.00 0.00 13 SER A C 15
ATOM 21149 O O . SER A 1 19 ? -11.450 5.894 6.305 1.00 0.00 13 SER A O 15
ATOM 21156 N N . VAL A 1 20 ? -10.573 4.229 5.086 1.00 0.00 14 VAL A N 15
ATOM 21157 C CA . VAL A 1 20 ? -9.669 5.059 4.272 1.00 0.00 14 VAL A CA 15
ATOM 21158 C C . VAL A 1 20 ? -10.336 5.607 3.005 1.00 0.00 14 VAL A C 15
ATOM 21159 O O . VAL A 1 20 ? -10.162 6.779 2.686 1.00 0.00 14 VAL A O 15
ATOM 21172 N N . LEU A 1 21 ? -11.184 4.822 2.331 1.00 0.00 15 LEU A N 15
ATOM 21173 C CA . LEU A 1 21 ? -12.038 5.323 1.231 1.00 0.00 15 LEU A CA 15
ATOM 21174 C C . LEU A 1 21 ? -13.163 6.251 1.738 1.00 0.00 15 LEU A C 15
ATOM 21175 O O . LEU A 1 21 ? -13.691 7.058 0.971 1.00 0.00 15 LEU A O 15
ATOM 21190 N N . LYS A 1 22 ? -13.469 6.199 3.045 1.00 0.00 16 LYS A N 15
ATOM 21191 C CA . LYS A 1 22 ? -14.308 7.171 3.777 1.00 0.00 16 LYS A CA 15
ATOM 21192 C C . LYS A 1 22 ? -13.539 8.402 4.298 1.00 0.00 16 LYS A C 15
ATOM 21193 O O . LYS A 1 22 ? -14.113 9.222 5.018 1.00 0.00 16 LYS A O 15
ATOM 21208 N N . SER A 1 23 ? -12.258 8.548 3.947 1.00 0.00 17 SER A N 15
ATOM 21209 C CA . SER A 1 23 ? -11.366 9.648 4.362 1.00 0.00 17 SER A CA 15
ATOM 21210 C C . SER A 1 23 ? -10.824 10.446 3.163 1.00 0.00 17 SER A C 15
ATOM 21211 O O . SER A 1 23 ? -10.768 9.963 2.028 1.00 0.00 17 SER A O 15
ATOM 21218 N N . ALA A 1 24 ? -10.407 11.685 3.430 1.00 0.00 18 ALA A N 15
ATOM 21219 C CA . ALA A 1 24 ? -9.738 12.570 2.476 1.00 0.00 18 ALA A CA 15
ATOM 21220 C C . ALA A 1 24 ? -8.203 12.380 2.458 1.00 0.00 18 ALA A C 15
ATOM 21221 O O . ALA A 1 24 ? -7.528 12.844 1.536 1.00 0.00 18 ALA A O 15
ATOM 21228 N N . ILE A 1 25 ? -7.628 11.717 3.473 1.00 0.00 19 ILE A N 15
ATOM 21229 C CA . ILE A 1 25 ? -6.185 11.595 3.646 1.00 0.00 19 ILE A CA 15
ATOM 21230 C C . ILE A 1 25 ? -5.519 10.771 2.523 1.00 0.00 19 ILE A C 15
ATOM 21231 O O . ILE A 1 25 ? -6.131 9.811 2.039 1.00 0.00 19 ILE A O 15
ATOM 21246 N N . PRO A 1 26 ? -4.281 11.095 2.098 1.00 0.00 20 PRO A N 15
ATOM 21247 C CA . PRO A 1 26 ? -3.527 10.250 1.173 1.00 0.00 20 PRO A CA 15
ATOM 21248 C C . PRO A 1 26 ? -3.275 8.850 1.741 1.00 0.00 20 PRO A C 15
ATOM 21249 O O . PRO A 1 26 ? -2.948 8.679 2.918 1.00 0.00 20 PRO A O 15
ATOM 21257 N N . VAL A 1 27 ? -3.431 7.836 0.896 1.00 0.00 21 VAL A N 15
ATOM 21258 C CA . VAL A 1 27 ? -3.517 6.419 1.242 1.00 0.00 21 VAL A CA 15
ATOM 21259 C C . VAL A 1 27 ? -2.545 5.602 0.390 1.00 0.00 21 VAL A C 15
ATOM 21260 O O . VAL A 1 27 ? -2.436 5.788 -0.824 1.00 0.00 21 VAL A O 15
ATOM 21273 N N . LEU A 1 28 ? -1.835 4.688 1.049 1.00 0.00 22 LEU A N 15
ATOM 21274 C CA . LEU A 1 28 ? -0.816 3.810 0.486 1.00 0.00 22 LEU A CA 15
ATOM 21275 C C . LEU A 1 28 ? -1.174 2.348 0.750 1.00 0.00 22 LEU A C 15
ATOM 21276 O O . LEU A 1 28 ? -1.260 1.920 1.901 1.00 0.00 22 LEU A O 15
ATOM 21291 N N . ILE A 1 29 ? -1.344 1.588 -0.330 1.00 0.00 23 ILE A N 15
ATOM 21292 C CA . ILE A 1 29 ? -1.545 0.138 -0.312 1.00 0.00 23 ILE A CA 15
ATOM 21293 C C . ILE A 1 29 ? -0.248 -0.558 -0.719 1.00 0.00 23 ILE A C 15
ATOM 21294 O O . ILE A 1 29 ? 0.400 -0.144 -1.677 1.00 0.00 23 ILE A O 15
ATOM 21309 N N . ASP A 1 30 ? 0.079 -1.651 -0.034 1.00 0.00 24 ASP A N 15
ATOM 21310 C CA . ASP A 1 30 ? 1.110 -2.620 -0.396 1.00 0.00 24 ASP A CA 15
ATOM 21311 C C . ASP A 1 30 ? 0.438 -3.972 -0.658 1.00 0.00 24 ASP A C 15
ATOM 21312 O O . ASP A 1 30 ? -0.080 -4.590 0.276 1.00 0.00 24 ASP A O 15
ATOM 21320 N N . PHE A 1 31 ? 0.416 -4.435 -1.909 1.00 0.00 25 PHE A N 15
ATOM 21321 C CA . PHE A 1 31 ? -0.061 -5.795 -2.211 1.00 0.00 25 PHE A CA 15
ATOM 21322 C C . PHE A 1 31 ? 1.054 -6.827 -2.001 1.00 0.00 25 PHE A C 15
ATOM 21323 O O . PHE A 1 31 ? 2.139 -6.707 -2.575 1.00 0.00 25 PHE A O 15
ATOM 21339 N N . TRP A 1 32 ? 0.781 -7.862 -1.197 1.00 0.00 26 TRP A N 15
ATOM 21340 C CA . TRP A 1 32 ? 1.787 -8.848 -0.781 1.00 0.00 26 TRP A CA 15
ATOM 21341 C C . TRP A 1 32 ? 1.188 -10.252 -0.586 1.00 0.00 26 TRP A C 15
ATOM 21342 O O . TRP A 1 32 ? -0.030 -10.403 -0.459 1.00 0.00 26 TRP A O 15
ATOM 21362 N N . ALA A 1 33 ? 2.047 -11.275 -0.518 1.00 0.00 27 ALA A N 15
ATOM 21363 C CA . ALA A 1 33 ? 1.672 -12.644 -0.147 1.00 0.00 27 ALA A CA 15
ATOM 21364 C C . ALA A 1 33 ? 2.792 -13.368 0.632 1.00 0.00 27 ALA A C 15
ATOM 21365 O O . ALA A 1 33 ? 3.970 -13.140 0.347 1.00 0.00 27 ALA A O 15
ATOM 21372 N N . PRO A 1 34 ? 2.470 -14.281 1.574 1.00 0.00 28 PRO A N 15
ATOM 21373 C CA . PRO A 1 34 ? 3.468 -15.031 2.352 1.00 0.00 28 PRO A CA 15
ATOM 21374 C C . PRO A 1 34 ? 4.221 -16.090 1.535 1.00 0.00 28 PRO A C 15
ATOM 21375 O O . PRO A 1 34 ? 5.276 -16.559 1.968 1.00 0.00 28 PRO A O 15
ATOM 21383 N N . TRP A 1 35 ? 3.718 -16.455 0.353 1.00 0.00 29 TRP A N 15
ATOM 21384 C CA . TRP A 1 35 ? 4.357 -17.402 -0.564 1.00 0.00 29 TRP A CA 15
ATOM 21385 C C . TRP A 1 35 ? 5.371 -16.765 -1.534 1.00 0.00 29 TRP A C 15
ATOM 21386 O O . TRP A 1 35 ? 5.981 -17.493 -2.322 1.00 0.00 29 TRP A O 15
ATOM 21406 N N . CYS A 1 36 ? 5.591 -15.442 -1.488 1.00 0.00 30 CYS A N 15
ATOM 21407 C CA . CYS A 1 36 ? 6.615 -14.757 -2.284 1.00 0.00 30 CYS A CA 15
ATOM 21408 C C . CYS A 1 36 ? 7.604 -13.953 -1.416 1.00 0.00 30 CYS A C 15
ATOM 21409 O O . CYS A 1 36 ? 7.226 -13.187 -0.529 1.00 0.00 30 CYS A O 15
ATOM 21416 N N . GLY A 1 37 ? 8.902 -14.147 -1.680 1.00 0.00 31 GLY A N 15
ATOM 21417 C CA . GLY A 1 37 ? 10.025 -13.615 -0.882 1.00 0.00 31 GLY A CA 15
ATOM 21418 C C . GLY A 1 37 ? 10.055 -12.089 -0.760 1.00 0.00 31 GLY A C 15
ATOM 21419 O O . GLY A 1 37 ? 9.863 -11.583 0.350 1.00 0.00 31 GLY A O 15
ATOM 21423 N N . PRO A 1 38 ? 10.220 -11.328 -1.868 1.00 0.00 32 PRO A N 15
ATOM 21424 C CA . PRO A 1 38 ? 10.243 -9.861 -1.836 1.00 0.00 32 PRO A CA 15
ATOM 21425 C C . PRO A 1 38 ? 8.929 -9.234 -1.351 1.00 0.00 32 PRO A C 15
ATOM 21426 O O . PRO A 1 38 ? 8.933 -8.097 -0.886 1.00 0.00 32 PRO A O 15
ATOM 21434 N N . CYS A 1 39 ? 7.816 -9.971 -1.409 1.00 0.00 33 CYS A N 15
ATOM 21435 C CA . CYS A 1 39 ? 6.522 -9.551 -0.876 1.00 0.00 33 CYS A CA 15
ATOM 21436 C C . CYS A 1 39 ? 6.551 -9.466 0.660 1.00 0.00 33 CYS A C 15
ATOM 21437 O O . CYS A 1 39 ? 6.276 -8.409 1.232 1.00 0.00 33 CYS A O 15
ATOM 21444 N N . ARG A 1 40 ? 6.918 -10.564 1.340 1.00 0.00 34 ARG A N 15
ATOM 21445 C CA . ARG A 1 40 ? 6.958 -10.628 2.816 1.00 0.00 34 ARG A CA 15
ATOM 21446 C C . ARG A 1 40 ? 8.198 -9.954 3.418 1.00 0.00 34 ARG A C 15
ATOM 21447 O O . ARG A 1 40 ? 8.126 -9.408 4.515 1.00 0.00 34 ARG A O 15
ATOM 21465 N N . ALA A 1 41 ? 9.305 -9.912 2.673 1.00 0.00 35 ALA A N 15
ATOM 21466 C CA . ALA A 1 41 ? 10.543 -9.219 3.065 1.00 0.00 35 ALA A CA 15
ATOM 21467 C C . ALA A 1 41 ? 10.432 -7.679 3.068 1.00 0.00 35 ALA A C 15
ATOM 21468 O O . ALA A 1 41 ? 11.319 -6.998 3.583 1.00 0.00 35 ALA A O 15
ATOM 21475 N N . MET A 1 42 ? 9.329 -7.121 2.545 1.00 0.00 36 MET A N 15
ATOM 21476 C CA . MET A 1 42 ? 9.000 -5.695 2.656 1.00 0.00 36 MET A CA 15
ATOM 21477 C C . MET A 1 42 ? 8.450 -5.321 4.042 1.00 0.00 36 MET A C 15
ATOM 21478 O O . MET A 1 42 ? 8.240 -4.143 4.313 1.00 0.00 36 MET A O 15
ATOM 21490 N N . GLY A 1 43 ? 8.252 -6.282 4.950 1.00 0.00 37 GLY A N 15
ATOM 21491 C CA . GLY A 1 43 ? 7.735 -6.062 6.307 1.00 0.00 37 GLY A CA 15
ATOM 21492 C C . GLY A 1 43 ? 8.456 -4.935 7.080 1.00 0.00 37 GLY A C 15
ATOM 21493 O O . GLY A 1 43 ? 7.808 -3.950 7.449 1.00 0.00 37 GLY A O 15
ATOM 21497 N N . PRO A 1 44 ? 9.790 -5.012 7.277 1.00 0.00 38 PRO A N 15
ATOM 21498 C CA . PRO A 1 44 ? 10.566 -3.942 7.914 1.00 0.00 38 PRO A CA 15
ATOM 21499 C C . PRO A 1 44 ? 10.691 -2.676 7.046 1.00 0.00 38 PRO A C 15
ATOM 21500 O O . PRO A 1 44 ? 10.894 -1.587 7.582 1.00 0.00 38 PRO A O 15
ATOM 21508 N N . VAL A 1 45 ? 10.532 -2.786 5.719 1.00 0.00 39 VAL A N 15
ATOM 21509 C CA . VAL A 1 45 ? 10.497 -1.645 4.785 1.00 0.00 39 VAL A CA 15
ATOM 21510 C C . VAL A 1 45 ? 9.249 -0.797 5.042 1.00 0.00 39 VAL A C 15
ATOM 21511 O O . VAL A 1 45 ? 9.396 0.365 5.426 1.00 0.00 39 VAL A O 15
ATOM 21524 N N . ILE A 1 46 ? 8.042 -1.368 4.919 1.00 0.00 40 ILE A N 15
ATOM 21525 C CA . ILE A 1 46 ? 6.773 -0.654 5.156 1.00 0.00 40 ILE A CA 15
ATOM 21526 C C . ILE A 1 46 ? 6.730 -0.062 6.577 1.00 0.00 40 ILE A C 15
ATOM 21527 O O . ILE A 1 46 ? 6.282 1.065 6.747 1.00 0.00 40 ILE A O 15
ATOM 21542 N N . ASP A 1 47 ? 7.241 -0.755 7.593 1.00 0.00 41 ASP A N 15
ATOM 21543 C CA . ASP A 1 47 ? 7.182 -0.312 8.990 1.00 0.00 41 ASP A CA 15
ATOM 21544 C C . ASP A 1 47 ? 8.019 0.952 9.296 1.00 0.00 41 ASP A C 15
ATOM 21545 O O . ASP A 1 47 ? 7.636 1.750 10.152 1.00 0.00 41 ASP A O 15
ATOM 21553 N N . GLU A 1 48 ? 9.132 1.177 8.590 1.00 0.00 42 GLU A N 15
ATOM 21554 C CA . GLU A 1 48 ? 9.961 2.383 8.779 1.00 0.00 42 GLU A CA 15
ATOM 21555 C C . GLU A 1 48 ? 9.376 3.621 8.076 1.00 0.00 42 GLU A C 15
ATOM 21556 O O . GLU A 1 48 ? 9.221 4.667 8.702 1.00 0.00 42 GLU A O 15
ATOM 21566 N N . LEU A 1 49 ? 9.007 3.502 6.796 1.00 0.00 43 LEU A N 15
ATOM 21567 C CA . LEU A 1 49 ? 8.362 4.558 6.003 1.00 0.00 43 LEU A CA 15
ATOM 21568 C C . LEU A 1 49 ? 6.972 4.901 6.534 1.00 0.00 43 LEU A C 15
ATOM 21569 O O . LEU A 1 49 ? 6.594 6.066 6.529 1.00 0.00 43 LEU A O 15
ATOM 21584 N N . ALA A 1 50 ? 6.254 3.929 7.101 1.00 0.00 44 ALA A N 15
ATOM 21585 C CA . ALA A 1 50 ? 4.966 4.180 7.756 1.00 0.00 44 ALA A CA 15
ATOM 21586 C C . ALA A 1 50 ? 5.039 5.274 8.835 1.00 0.00 44 ALA A C 15
ATOM 21587 O O . ALA A 1 50 ? 4.141 6.109 8.958 1.00 0.00 44 ALA A O 15
ATOM 21594 N N . ALA A 1 51 ? 6.141 5.295 9.584 1.00 0.00 45 ALA A N 15
ATOM 21595 C CA . ALA A 1 51 ? 6.409 6.275 10.629 1.00 0.00 45 ALA A CA 15
ATOM 21596 C C . ALA A 1 51 ? 6.990 7.597 10.105 1.00 0.00 45 ALA A C 15
ATOM 21597 O O . ALA A 1 51 ? 6.942 8.602 10.814 1.00 0.00 45 ALA A O 15
ATOM 21604 N N . GLU A 1 52 ? 7.507 7.636 8.870 1.00 0.00 46 GLU A N 15
ATOM 21605 C CA . GLU A 1 52 ? 7.941 8.897 8.257 1.00 0.00 46 GLU A CA 15
ATOM 21606 C C . GLU A 1 52 ? 6.737 9.769 7.877 1.00 0.00 46 GLU A C 15
ATOM 21607 O O . GLU A 1 52 ? 6.838 11.001 7.910 1.00 0.00 46 GLU A O 15
ATOM 21617 N N . TYR A 1 53 ? 5.591 9.154 7.553 1.00 0.00 47 TYR A N 15
ATOM 21618 C CA . TYR A 1 53 ? 4.407 9.870 7.071 1.00 0.00 47 TYR A CA 15
ATOM 21619 C C . TYR A 1 53 ? 3.315 10.078 8.143 1.00 0.00 47 TYR A C 15
ATOM 21620 O O . TYR A 1 53 ? 2.192 10.458 7.810 1.00 0.00 47 TYR A O 15
ATOM 21637 N N . GLU A 1 54 ? 3.603 9.804 9.420 1.00 0.00 48 GLU A N 15
ATOM 21638 C CA . GLU A 1 54 ? 2.598 9.702 10.487 1.00 0.00 48 GLU A CA 15
ATOM 21639 C C . GLU A 1 54 ? 1.687 10.938 10.636 1.00 0.00 48 GLU A C 15
ATOM 21640 O O . GLU A 1 54 ? 2.116 12.092 10.520 1.00 0.00 48 GLU A O 15
ATOM 21650 N N . GLY A 1 55 ? 0.396 10.694 10.890 1.00 0.00 49 GLY A N 15
ATOM 21651 C CA . GLY A 1 55 ? -0.630 11.715 11.122 1.00 0.00 49 GLY A CA 15
ATOM 21652 C C . GLY A 1 55 ? -1.168 12.444 9.877 1.00 0.00 49 GLY A C 15
ATOM 21653 O O . GLY A 1 55 ? -2.200 13.109 9.989 1.00 0.00 49 GLY A O 15
ATOM 21657 N N . LYS A 1 56 ? -0.522 12.322 8.703 1.00 0.00 50 LYS A N 15
ATOM 21658 C CA . LYS A 1 56 ? -0.910 12.998 7.442 1.00 0.00 50 LYS A CA 15
ATOM 21659 C C . LYS A 1 56 ? -1.029 12.081 6.207 1.00 0.00 50 LYS A C 15
ATOM 21660 O O . LYS A 1 56 ? -1.200 12.571 5.090 1.00 0.00 50 LYS A O 15
ATOM 21675 N N . VAL A 1 57 ? -0.949 10.765 6.415 1.00 0.00 51 VAL A N 15
ATOM 21676 C CA . VAL A 1 57 ? -0.893 9.674 5.420 1.00 0.00 51 VAL A CA 15
ATOM 21677 C C . VAL A 1 57 ? -1.350 8.389 6.122 1.00 0.00 51 VAL A C 15
ATOM 21678 O O . VAL A 1 57 ? -1.025 8.175 7.295 1.00 0.00 51 VAL A O 15
ATOM 21691 N N . LEU A 1 58 ? -2.081 7.522 5.417 1.00 0.00 52 LEU A N 15
ATOM 21692 C CA . LEU A 1 58 ? -2.585 6.238 5.912 1.00 0.00 52 LEU A CA 15
ATOM 21693 C C . LEU A 1 58 ? -1.985 5.068 5.110 1.00 0.00 52 LEU A C 15
ATOM 21694 O O . LEU A 1 58 ? -2.089 5.030 3.887 1.00 0.00 52 LEU A O 15
ATOM 21709 N N . ILE A 1 59 ? -1.357 4.113 5.797 1.00 0.00 53 ILE A N 15
ATOM 21710 C CA . ILE A 1 59 ? -0.570 3.018 5.209 1.00 0.00 53 ILE A CA 15
ATOM 21711 C C . ILE A 1 59 ? -1.135 1.651 5.627 1.00 0.00 53 ILE A C 15
ATOM 21712 O O . ILE A 1 59 ? -1.292 1.384 6.818 1.00 0.00 53 ILE A O 15
ATOM 21727 N N . VAL A 1 60 ? -1.420 0.778 4.651 1.00 0.00 54 VAL A N 15
ATOM 21728 C CA . VAL A 1 60 ? -1.995 -0.570 4.856 1.00 0.00 54 VAL A CA 15
ATOM 21729 C C . VAL A 1 60 ? -1.371 -1.585 3.890 1.00 0.00 54 VAL A C 15
ATOM 21730 O O . VAL A 1 60 ? -1.033 -1.234 2.755 1.00 0.00 54 VAL A O 15
ATOM 21743 N N . LYS A 1 61 ? -1.241 -2.858 4.294 1.00 0.00 55 LYS A N 15
ATOM 21744 C CA . LYS A 1 61 ? -0.863 -3.944 3.379 1.00 0.00 55 LYS A CA 15
ATOM 21745 C C . LYS A 1 61 ? -1.993 -4.957 3.190 1.00 0.00 55 LYS A C 15
ATOM 21746 O O . LYS A 1 61 ? -2.642 -5.380 4.154 1.00 0.00 55 LYS A O 15
ATOM 21761 N N . MET A 1 62 ? -2.217 -5.357 1.943 1.00 0.00 56 MET A N 15
ATOM 21762 C CA . MET A 1 62 ? -3.378 -6.137 1.495 1.00 0.00 56 MET A CA 15
ATOM 21763 C C . MET A 1 62 ? -2.926 -7.505 0.994 1.00 0.00 56 MET A C 15
ATOM 21764 O O . MET A 1 62 ? -2.101 -7.605 0.083 1.00 0.00 56 MET A O 15
ATOM 21776 N N . ASN A 1 63 ? -3.448 -8.576 1.595 1.00 0.00 57 ASN A N 15
ATOM 21777 C CA . ASN A 1 63 ? -3.004 -9.933 1.294 1.00 0.00 57 ASN A CA 15
ATOM 21778 C C . ASN A 1 63 ? -3.778 -10.544 0.112 1.00 0.00 57 ASN A C 15
ATOM 21779 O O . ASN A 1 63 ? -4.971 -10.837 0.203 1.00 0.00 57 ASN A O 15
ATOM 21789 N N . VAL A 1 64 ? -3.071 -10.797 -0.986 1.00 0.00 58 VAL A N 15
ATOM 21790 C CA . VAL A 1 64 ? -3.630 -11.325 -2.245 1.00 0.00 58 VAL A CA 15
ATOM 21791 C C . VAL A 1 64 ? -4.210 -12.741 -2.122 1.00 0.00 58 VAL A C 15
ATOM 21792 O O . VAL A 1 64 ? -4.996 -13.145 -2.975 1.00 0.00 58 VAL A O 15
ATOM 21805 N N . ASP A 1 65 ? -3.860 -13.496 -1.069 1.00 0.00 59 ASP A N 15
ATOM 21806 C CA . ASP A 1 65 ? -4.400 -14.845 -0.825 1.00 0.00 59 ASP A CA 15
ATOM 21807 C C . ASP A 1 65 ? -5.709 -14.818 -0.009 1.00 0.00 59 ASP A C 15
ATOM 21808 O O . ASP A 1 65 ? -6.555 -15.702 -0.156 1.00 0.00 59 ASP A O 15
ATOM 21816 N N . ASP A 1 66 ? -5.914 -13.775 0.805 1.00 0.00 60 ASP A N 15
ATOM 21817 C CA . ASP A 1 66 ? -7.125 -13.567 1.612 1.00 0.00 60 ASP A CA 15
ATOM 21818 C C . ASP A 1 66 ? -8.199 -12.757 0.868 1.00 0.00 60 ASP A C 15
ATOM 21819 O O . ASP A 1 66 ? -9.395 -13.009 1.036 1.00 0.00 60 ASP A O 15
ATOM 21827 N N . ASN A 1 67 ? -7.778 -11.819 0.005 1.00 0.00 61 ASN A N 15
ATOM 21828 C CA . ASN A 1 67 ? -8.676 -11.019 -0.836 1.00 0.00 61 ASN A CA 15
ATOM 21829 C C . ASN A 1 67 ? -8.137 -10.862 -2.278 1.00 0.00 61 ASN A C 15
ATOM 21830 O O . ASN A 1 67 ? -7.698 -9.774 -2.656 1.00 0.00 61 ASN A O 15
ATOM 21840 N N . PRO A 1 68 ? -8.189 -11.920 -3.118 1.00 0.00 62 PRO A N 15
ATOM 21841 C CA . PRO A 1 68 ? -7.718 -11.891 -4.514 1.00 0.00 62 PRO A CA 15
ATOM 21842 C C . PRO A 1 68 ? -8.527 -10.973 -5.454 1.00 0.00 62 PRO A C 15
ATOM 21843 O O . PRO A 1 68 ? -8.085 -10.687 -6.569 1.00 0.00 62 PRO A O 15
ATOM 21851 N N . ALA A 1 69 ? -9.674 -10.453 -5.014 1.00 0.00 63 ALA A N 15
ATOM 21852 C CA . ALA A 1 69 ? -10.462 -9.465 -5.759 1.00 0.00 63 ALA A CA 15
ATOM 21853 C C . ALA A 1 69 ? -9.898 -8.040 -5.647 1.00 0.00 63 ALA A C 15
ATOM 21854 O O . ALA A 1 69 ? -9.988 -7.263 -6.595 1.00 0.00 63 ALA A O 15
ATOM 21861 N N . THR A 1 70 ? -9.271 -7.700 -4.515 1.00 0.00 64 THR A N 15
ATOM 21862 C CA . THR A 1 70 ? -8.726 -6.370 -4.222 1.00 0.00 64 THR A CA 15
ATOM 21863 C C . THR A 1 70 ? -7.580 -5.967 -5.156 1.00 0.00 64 THR A C 15
ATOM 21864 O O . THR A 1 70 ? -7.621 -4.850 -5.672 1.00 0.00 64 THR A O 15
ATOM 21875 N N . PRO A 1 71 ? -6.585 -6.830 -5.453 1.00 0.00 65 PRO A N 15
ATOM 21876 C CA . PRO A 1 71 ? -5.611 -6.510 -6.487 1.00 0.00 65 PRO A CA 15
ATOM 21877 C C . PRO A 1 71 ? -6.290 -6.464 -7.865 1.00 0.00 65 PRO A C 15
ATOM 21878 O O . PRO A 1 71 ? -6.013 -5.558 -8.647 1.00 0.00 65 PRO A O 15
ATOM 21886 N N . SER A 1 72 ? -7.230 -7.372 -8.152 1.00 0.00 66 SER A N 15
ATOM 21887 C CA . SER A 1 72 ? -7.790 -7.576 -9.493 1.00 0.00 66 SER A CA 15
ATOM 21888 C C . SER A 1 72 ? -8.561 -6.349 -9.964 1.00 0.00 66 SER A C 15
ATOM 21889 O O . SER A 1 72 ? -8.461 -5.942 -11.126 1.00 0.00 66 SER A O 15
ATOM 21896 N N . LYS A 1 73 ? -9.234 -5.693 -9.017 1.00 0.00 67 LYS A N 15
ATOM 21897 C CA . LYS A 1 73 ? -10.048 -4.496 -9.264 1.00 0.00 67 LYS A CA 15
ATOM 21898 C C . LYS A 1 73 ? -9.264 -3.179 -9.313 1.00 0.00 67 LYS A C 15
ATOM 21899 O O . LYS A 1 73 ? -9.769 -2.179 -9.821 1.00 0.00 67 LYS A O 15
ATOM 21914 N N . TYR A 1 74 ? -8.015 -3.209 -8.844 1.00 0.00 68 TYR A N 15
ATOM 21915 C CA . TYR A 1 74 ? -7.039 -2.118 -8.979 1.00 0.00 68 TYR A CA 15
ATOM 21916 C C . TYR A 1 74 ? -6.096 -2.359 -10.181 1.00 0.00 68 TYR A C 15
ATOM 21917 O O . TYR A 1 74 ? -5.224 -1.544 -10.475 1.00 0.00 68 TYR A O 15
ATOM 21934 N N . GLY A 1 75 ? -6.281 -3.478 -10.895 1.00 0.00 69 GLY A N 15
ATOM 21935 C CA . GLY A 1 75 ? -5.553 -3.855 -12.122 1.00 0.00 69 GLY A CA 15
ATOM 21936 C C . GLY A 1 75 ? -4.306 -4.735 -11.916 1.00 0.00 69 GLY A C 15
ATOM 21937 O O . GLY A 1 75 ? -3.471 -4.864 -12.818 1.00 0.00 69 GLY A O 15
ATOM 21941 N N . ILE A 1 76 ? -4.169 -5.332 -10.729 1.00 0.00 70 ILE A N 15
ATOM 21942 C CA . ILE A 1 76 ? -3.046 -6.171 -10.265 1.00 0.00 70 ILE A CA 15
ATOM 21943 C C . ILE A 1 76 ? -3.438 -7.657 -10.337 1.00 0.00 70 ILE A C 15
ATOM 21944 O O . ILE A 1 76 ? -4.627 -7.986 -10.355 1.00 0.00 70 ILE A O 15
ATOM 21959 N N . ARG A 1 77 ? -2.468 -8.579 -10.439 1.00 0.00 71 ARG A N 15
ATOM 21960 C CA . ARG A 1 77 ? -2.699 -10.035 -10.325 1.00 0.00 71 ARG A CA 15
ATOM 21961 C C . ARG A 1 77 ? -2.417 -10.510 -8.892 1.00 0.00 71 ARG A C 15
ATOM 21962 O O . ARG A 1 77 ? -3.302 -10.458 -8.044 1.00 0.00 71 ARG A O 15
ATOM 21980 N N . ALA A 1 78 ? -1.189 -10.935 -8.615 1.00 0.00 72 ALA A N 15
ATOM 21981 C CA . ALA A 1 78 ? -0.706 -11.361 -7.298 1.00 0.00 72 ALA A CA 15
ATOM 21982 C C . ALA A 1 78 ? 0.829 -11.201 -7.231 1.00 0.00 72 ALA A C 15
ATOM 21983 O O . ALA A 1 78 ? 1.588 -12.155 -7.418 1.00 0.00 72 ALA A O 15
ATOM 21990 N N . ILE A 1 79 ? 1.276 -9.957 -7.039 1.00 0.00 73 ILE A N 15
ATOM 21991 C CA . ILE A 1 79 ? 2.676 -9.502 -7.172 1.00 0.00 73 ILE A CA 15
ATOM 21992 C C . ILE A 1 79 ? 3.021 -8.414 -6.130 1.00 0.00 73 ILE A C 15
ATOM 21993 O O . ILE A 1 79 ? 2.101 -7.745 -5.647 1.00 0.00 73 ILE A O 15
ATOM 22008 N N . PRO A 1 80 ? 4.318 -8.201 -5.804 1.00 0.00 74 PRO A N 15
ATOM 22009 C CA . PRO A 1 80 ? 4.762 -7.125 -4.915 1.00 0.00 74 PRO A CA 15
ATOM 22010 C C . PRO A 1 80 ? 4.643 -5.748 -5.593 1.00 0.00 74 PRO A C 15
ATOM 22011 O O . PRO A 1 80 ? 5.589 -5.263 -6.209 1.00 0.00 74 PRO A O 15
ATOM 22019 N N . THR A 1 81 ? 3.474 -5.119 -5.486 1.00 0.00 75 THR A N 15
ATOM 22020 C CA . THR A 1 81 ? 3.157 -3.813 -6.085 1.00 0.00 75 THR A CA 15
ATOM 22021 C C . THR A 1 81 ? 2.438 -2.912 -5.084 1.00 0.00 75 THR A C 15
ATOM 22022 O O . THR A 1 81 ? 1.566 -3.367 -4.340 1.00 0.00 75 THR A O 15
ATOM 22033 N N . LEU A 1 82 ? 2.780 -1.622 -5.083 1.00 0.00 76 LEU A N 15
ATOM 22034 C CA . LEU A 1 82 ? 2.199 -0.611 -4.199 1.00 0.00 76 LEU A CA 15
ATOM 22035 C C . LEU A 1 82 ? 1.344 0.373 -5.011 1.00 0.00 76 LEU A C 15
ATOM 22036 O O . LEU A 1 82 ? 1.653 0.661 -6.168 1.00 0.00 76 LEU A O 15
ATOM 22051 N N . ILE A 1 83 ? 0.289 0.923 -4.406 1.00 0.00 77 ILE A N 15
ATOM 22052 C CA . ILE A 1 83 ? -0.567 1.962 -5.007 1.00 0.00 77 ILE A CA 15
ATOM 22053 C C . ILE A 1 83 ? -0.676 3.172 -4.079 1.00 0.00 77 ILE A C 15
ATOM 22054 O O . ILE A 1 83 ? -1.024 3.020 -2.906 1.00 0.00 77 ILE A O 15
ATOM 22069 N N . LEU A 1 84 ? -0.402 4.360 -4.623 1.00 0.00 78 LEU A N 15
ATOM 22070 C CA . LEU A 1 84 ? -0.350 5.632 -3.896 1.00 0.00 78 LEU A CA 15
ATOM 22071 C C . LEU A 1 84 ? -1.414 6.604 -4.425 1.00 0.00 78 LEU A C 15
ATOM 22072 O O . LEU A 1 84 ? -1.350 7.092 -5.558 1.00 0.00 78 LEU A O 15
ATOM 22087 N N . PHE A 1 85 ? -2.412 6.878 -3.589 1.00 0.00 79 PHE A N 15
ATOM 22088 C CA . PHE A 1 85 ? -3.614 7.646 -3.940 1.00 0.00 79 PHE A CA 15
ATOM 22089 C C . PHE A 1 85 ? -4.143 8.546 -2.803 1.00 0.00 79 PHE A C 15
ATOM 22090 O O . PHE A 1 85 ? -3.528 8.660 -1.746 1.00 0.00 79 PHE A O 15
ATOM 22106 N N . LYS A 1 86 ? -5.250 9.260 -3.043 1.00 0.00 80 LYS A N 15
ATOM 22107 C CA . LYS A 1 86 ? -5.937 10.183 -2.110 1.00 0.00 80 LYS A CA 15
ATOM 22108 C C . LYS A 1 86 ? -7.451 10.114 -2.297 1.00 0.00 80 LYS A C 15
ATOM 22109 O O . LYS A 1 86 ? -7.896 9.575 -3.304 1.00 0.00 80 LYS A O 15
ATOM 22124 N N . ASN A 1 87 ? -8.244 10.638 -1.358 1.00 0.00 81 ASN A N 15
ATOM 22125 C CA . ASN A 1 87 ? -9.718 10.716 -1.430 1.00 0.00 81 ASN A CA 15
ATOM 22126 C C . ASN A 1 87 ? -10.450 9.376 -1.751 1.00 0.00 81 ASN A C 15
ATOM 22127 O O . ASN A 1 87 ? -11.627 9.384 -2.119 1.00 0.00 81 ASN A O 15
ATOM 22137 N N . GLY A 1 88 ? -9.776 8.221 -1.646 1.00 0.00 82 GLY A N 15
ATOM 22138 C CA . GLY A 1 88 ? -10.287 6.933 -2.126 1.00 0.00 82 GLY A CA 15
ATOM 22139 C C . GLY A 1 88 ? -10.310 6.738 -3.657 1.00 0.00 82 GLY A C 15
ATOM 22140 O O . GLY A 1 88 ? -11.089 5.922 -4.154 1.00 0.00 82 GLY A O 15
ATOM 22144 N N . GLU A 1 89 ? -9.491 7.477 -4.419 1.00 0.00 83 GLU A N 15
ATOM 22145 C CA . GLU A 1 89 ? -9.465 7.480 -5.891 1.00 0.00 83 GLU A CA 15
ATOM 22146 C C . GLU A 1 89 ? -8.025 7.448 -6.435 1.00 0.00 83 GLU A C 15
ATOM 22147 O O . GLU A 1 89 ? -7.216 8.344 -6.173 1.00 0.00 83 GLU A O 15
ATOM 22157 N N . VAL A 1 90 ? -7.692 6.397 -7.190 1.00 0.00 84 VAL A N 15
ATOM 22158 C CA . VAL A 1 90 ? -6.331 6.105 -7.674 1.00 0.00 84 VAL A CA 15
ATOM 22159 C C . VAL A 1 90 ? -5.773 7.176 -8.617 1.00 0.00 84 VAL A C 15
ATOM 22160 O O . VAL A 1 90 ? -6.492 7.702 -9.472 1.00 0.00 84 VAL A O 15
ATOM 22173 N N . VAL A 1 91 ? -4.469 7.461 -8.484 1.00 0.00 85 VAL A N 15
ATOM 22174 C CA . VAL A 1 91 ? -3.727 8.379 -9.384 1.00 0.00 85 VAL A CA 15
ATOM 22175 C C . VAL A 1 91 ? -2.390 7.813 -9.860 1.00 0.00 85 VAL A C 15
ATOM 22176 O O . VAL A 1 91 ? -1.960 8.123 -10.971 1.00 0.00 85 VAL A O 15
ATOM 22189 N N . GLU A 1 92 ? -1.728 6.986 -9.040 1.00 0.00 86 GLU A N 15
ATOM 22190 C CA . GLU A 1 92 ? -0.382 6.467 -9.311 1.00 0.00 86 GLU A CA 15
ATOM 22191 C C . GLU A 1 92 ? -0.111 5.133 -8.594 1.00 0.00 86 GLU A C 15
ATOM 22192 O O . GLU A 1 92 ? -0.643 4.861 -7.516 1.00 0.00 86 GLU A O 15
ATOM 22202 N N . GLN A 1 93 ? 0.758 4.304 -9.181 1.00 0.00 87 GLN A N 15
ATOM 22203 C CA . GLN A 1 93 ? 1.249 3.055 -8.601 1.00 0.00 87 GLN A CA 15
ATOM 22204 C C . GLN A 1 93 ? 2.765 2.877 -8.786 1.00 0.00 87 GLN A C 15
ATOM 22205 O O . GLN A 1 93 ? 3.395 3.525 -9.625 1.00 0.00 87 GLN A O 15
ATOM 22217 N N . VAL A 1 94 ? 3.348 1.935 -8.039 1.00 0.00 88 VAL A N 15
ATOM 22218 C CA . VAL A 1 94 ? 4.709 1.420 -8.279 1.00 0.00 88 VAL A CA 15
ATOM 22219 C C . VAL A 1 94 ? 4.748 -0.113 -8.222 1.00 0.00 88 VAL A C 15
ATOM 22220 O O . VAL A 1 94 ? 4.544 -0.728 -7.173 1.00 0.00 88 VAL A O 15
ATOM 22233 N N . THR A 1 95 ? 4.997 -0.737 -9.375 1.00 0.00 89 THR A N 15
ATOM 22234 C CA . THR A 1 95 ? 5.125 -2.183 -9.561 1.00 0.00 89 THR A CA 15
ATOM 22235 C C . THR A 1 95 ? 6.536 -2.699 -9.247 1.00 0.00 89 THR A C 15
ATOM 22236 O O . THR A 1 95 ? 7.532 -2.065 -9.610 1.00 0.00 89 THR A O 15
ATOM 22247 N N . GLY A 1 96 ? 6.629 -3.873 -8.617 1.00 0.00 90 GLY A N 15
ATOM 22248 C CA . GLY A 1 96 ? 7.898 -4.450 -8.155 1.00 0.00 90 GLY A CA 15
ATOM 22249 C C . GLY A 1 96 ? 8.378 -3.883 -6.808 1.00 0.00 90 GLY A C 15
ATOM 22250 O O . GLY A 1 96 ? 7.905 -2.847 -6.328 1.00 0.00 90 GLY A O 15
ATOM 22254 N N . ALA A 1 97 ? 9.324 -4.578 -6.176 1.00 0.00 91 ALA A N 15
ATOM 22255 C CA . ALA A 1 97 ? 9.890 -4.199 -4.890 1.00 0.00 91 ALA A CA 15
ATOM 22256 C C . ALA A 1 97 ? 10.898 -3.041 -5.037 1.00 0.00 91 ALA A C 15
ATOM 22257 O O . ALA A 1 97 ? 11.706 -2.988 -5.968 1.00 0.00 91 ALA A O 15
ATOM 22264 N N . VAL A 1 98 ? 10.844 -2.122 -4.076 1.00 0.00 92 VAL A N 15
ATOM 22265 C CA . VAL A 1 98 ? 11.707 -0.933 -3.951 1.00 0.00 92 VAL A CA 15
ATOM 22266 C C . VAL A 1 98 ? 12.131 -0.723 -2.488 1.00 0.00 92 VAL A C 15
ATOM 22267 O O . VAL A 1 98 ? 11.445 -1.173 -1.568 1.00 0.00 92 VAL A O 15
ATOM 22280 N N . SER A 1 99 ? 13.270 -0.055 -2.263 1.00 0.00 93 SER A N 15
ATOM 22281 C CA . SER A 1 99 ? 13.822 0.183 -0.920 1.00 0.00 93 SER A CA 15
ATOM 22282 C C . SER A 1 99 ? 12.992 1.208 -0.147 1.00 0.00 93 SER A C 15
ATOM 22283 O O . SER A 1 99 ? 12.446 2.136 -0.746 1.00 0.00 93 SER A O 15
ATOM 22290 N N . LYS A 1 100 ? 12.975 1.126 1.198 1.00 0.00 94 LYS A N 15
ATOM 22291 C CA . LYS A 1 100 ? 12.306 2.135 2.053 1.00 0.00 94 LYS A CA 15
ATOM 22292 C C . LYS A 1 100 ? 12.746 3.560 1.706 1.00 0.00 94 LYS A C 15
ATOM 22293 O O . LYS A 1 100 ? 11.916 4.455 1.615 1.00 0.00 94 LYS A O 15
ATOM 22308 N N . SER A 1 101 ? 14.032 3.730 1.420 1.00 0.00 95 SER A N 15
ATOM 22309 C CA . SER A 1 101 ? 14.650 4.995 1.028 1.00 0.00 95 SER A CA 15
ATOM 22310 C C . SER A 1 101 ? 14.051 5.562 -0.266 1.00 0.00 95 SER A C 15
ATOM 22311 O O . SER A 1 101 ? 13.705 6.743 -0.324 1.00 0.00 95 SER A O 15
ATOM 22318 N N . SER A 1 102 ? 13.832 4.709 -1.270 1.00 0.00 96 SER A N 15
ATOM 22319 C CA . SER A 1 102 ? 13.199 5.050 -2.548 1.00 0.00 96 SER A CA 15
ATOM 22320 C C . SER A 1 102 ? 11.713 5.386 -2.396 1.00 0.00 96 SER A C 15
ATOM 22321 O O . SER A 1 102 ? 11.226 6.338 -3.003 1.00 0.00 96 SER A O 15
ATOM 22328 N N . ILE A 1 103 ? 10.991 4.642 -1.549 1.00 0.00 97 ILE A N 15
ATOM 22329 C CA . ILE A 1 103 ? 9.565 4.854 -1.268 1.00 0.00 97 ILE A CA 15
ATOM 22330 C C . ILE A 1 103 ? 9.351 6.192 -0.543 1.00 0.00 97 ILE A C 15
ATOM 22331 O O . ILE A 1 103 ? 8.512 6.986 -0.977 1.00 0.00 97 ILE A O 15
ATOM 22346 N N . LYS A 1 104 ? 10.162 6.509 0.480 1.00 0.00 98 LYS A N 15
ATOM 22347 C CA . LYS A 1 104 ? 10.152 7.818 1.156 1.00 0.00 98 LYS A CA 15
ATOM 22348 C C . LYS A 1 104 ? 10.479 8.962 0.201 1.00 0.00 98 LYS A C 15
ATOM 22349 O O . LYS A 1 104 ? 9.754 9.953 0.159 1.00 0.00 98 LYS A O 15
ATOM 22364 N N . ASP A 1 105 ? 11.542 8.813 -0.592 1.00 0.00 99 ASP A N 15
ATOM 22365 C CA . ASP A 1 105 ? 11.987 9.822 -1.569 1.00 0.00 99 ASP A CA 15
ATOM 22366 C C . ASP A 1 105 ? 10.936 10.108 -2.658 1.00 0.00 99 ASP A C 15
ATOM 22367 O O . ASP A 1 105 ? 10.872 11.218 -3.181 1.00 0.00 99 ASP A O 15
ATOM 22375 N N . MET A 1 106 ? 10.064 9.134 -2.952 1.00 0.00 100 MET A N 15
ATOM 22376 C CA . MET A 1 106 ? 8.874 9.280 -3.796 1.00 0.00 100 MET A CA 15
ATOM 22377 C C . MET A 1 106 ? 7.706 9.967 -3.063 1.00 0.00 100 MET A C 15
ATOM 22378 O O . MET A 1 106 ? 7.137 10.932 -3.575 1.00 0.00 100 MET A O 15
ATOM 22390 N N . ILE A 1 107 ? 7.323 9.506 -1.873 1.00 0.00 101 ILE A N 15
ATOM 22391 C CA . ILE A 1 107 ? 6.144 10.040 -1.159 1.00 0.00 101 ILE A CA 15
ATOM 22392 C C . ILE A 1 107 ? 6.338 11.487 -0.690 1.00 0.00 101 ILE A C 15
ATOM 22393 O O . ILE A 1 107 ? 5.361 12.239 -0.598 1.00 0.00 101 ILE A O 15
ATOM 22408 N N . ALA A 1 108 ? 7.594 11.901 -0.518 1.00 0.00 102 ALA A N 15
ATOM 22409 C CA . ALA A 1 108 ? 8.024 13.258 -0.199 1.00 0.00 102 ALA A CA 15
ATOM 22410 C C . ALA A 1 108 ? 7.345 14.364 -1.040 1.00 0.00 102 ALA A C 15
ATOM 22411 O O . ALA A 1 108 ? 7.071 15.444 -0.512 1.00 0.00 102 ALA A O 15
ATOM 22418 N N . GLN A 1 109 ? 7.013 14.090 -2.312 1.00 0.00 103 GLN A N 15
ATOM 22419 C CA . GLN A 1 109 ? 6.130 14.949 -3.111 1.00 0.00 103 GLN A CA 15
ATOM 22420 C C . GLN A 1 109 ? 4.718 14.408 -3.356 1.00 0.00 103 GLN A C 15
ATOM 22421 O O . GLN A 1 109 ? 3.769 15.190 -3.400 1.00 0.00 103 GLN A O 15
ATOM 22433 N N . LYS A 1 110 ? 4.550 13.092 -3.516 1.00 0.00 104 LYS A N 15
ATOM 22434 C CA . LYS A 1 110 ? 3.282 12.484 -3.966 1.00 0.00 104 LYS A CA 15
ATOM 22435 C C . LYS A 1 110 ? 2.188 12.546 -2.900 1.00 0.00 104 LYS A C 15
ATOM 22436 O O . LYS A 1 110 ? 1.096 13.034 -3.170 1.00 0.00 104 LYS A O 15
ATOM 22451 N N . ALA A 1 111 ? 2.497 12.057 -1.696 1.00 0.00 105 ALA A N 15
ATOM 22452 C CA . ALA A 1 111 ? 1.562 12.019 -0.567 1.00 0.00 105 ALA A CA 15
ATOM 22453 C C . ALA A 1 111 ? 1.730 13.199 0.404 1.00 0.00 105 ALA A C 15
ATOM 22454 O O . ALA A 1 111 ? 0.739 13.725 0.915 1.00 0.00 105 ALA A O 15
ATOM 22461 N N . LEU A 1 112 ? 2.970 13.646 0.663 1.00 0.00 106 LEU A N 15
ATOM 22462 C CA . LEU A 1 112 ? 3.244 14.745 1.614 1.00 0.00 106 LEU A CA 15
ATOM 22463 C C . LEU A 1 112 ? 3.109 16.139 0.984 1.00 0.00 106 LEU A C 15
ATOM 22464 O O . LEU A 1 112 ? 2.873 17.120 1.702 1.00 0.00 106 LEU A O 15
ATOM 22479 N N . GLY A 1 113 ? 3.284 16.224 -0.333 1.00 0.00 107 GLY A N 15
ATOM 22480 C CA . GLY A 1 113 ? 3.199 17.458 -1.128 1.00 0.00 107 GLY A CA 15
ATOM 22481 C C . GLY A 1 113 ? 1.820 17.718 -1.746 1.00 0.00 107 GLY A C 15
ATOM 22482 O O . GLY A 1 113 ? 0.799 17.147 -1.335 1.00 0.00 107 GLY A O 15
ATOM 22486 N N . MET A 1 7 ? 1.022 3.807 11.845 1.00 0.00 1 MET A N 16
ATOM 22487 C CA . MET A 1 7 ? 1.686 2.584 11.386 1.00 0.00 1 MET A CA 16
ATOM 22488 C C . MET A 1 7 ? 0.820 1.762 10.418 1.00 0.00 1 MET A C 16
ATOM 22489 O O . MET A 1 7 ? -0.408 1.862 10.424 1.00 0.00 1 MET A O 16
ATOM 22501 N N . ALA A 1 8 ? 1.464 0.917 9.611 1.00 0.00 2 ALA A N 16
ATOM 22502 C CA . ALA A 1 8 ? 0.797 -0.024 8.716 1.00 0.00 2 ALA A CA 16
ATOM 22503 C C . ALA A 1 8 ? 0.388 -1.314 9.451 1.00 0.00 2 ALA A C 16
ATOM 22504 O O . ALA A 1 8 ? 1.076 -1.778 10.364 1.00 0.00 2 ALA A O 16
ATOM 22511 N N . ALA A 1 9 ? -0.713 -1.914 9.005 1.00 0.00 3 ALA A N 16
ATOM 22512 C CA . ALA A 1 9 ? -1.232 -3.209 9.460 1.00 0.00 3 ALA A CA 16
ATOM 22513 C C . ALA A 1 9 ? -1.887 -3.986 8.304 1.00 0.00 3 ALA A C 16
ATOM 22514 O O . ALA A 1 9 ? -2.181 -3.415 7.247 1.00 0.00 3 ALA A O 16
ATOM 22521 N N . GLN A 1 10 ? -2.148 -5.280 8.517 1.00 0.00 4 GLN A N 16
ATOM 22522 C CA . GLN A 1 10 ? -3.009 -6.098 7.656 1.00 0.00 4 GLN A CA 16
ATOM 22523 C C . GLN A 1 10 ? -4.479 -5.711 7.842 1.00 0.00 4 GLN A C 16
ATOM 22524 O O . GLN A 1 10 ? -4.982 -5.702 8.972 1.00 0.00 4 GLN A O 16
ATOM 22536 N N . ILE A 1 11 ? -5.156 -5.411 6.738 1.00 0.00 5 ILE A N 16
ATOM 22537 C CA . ILE A 1 11 ? -6.570 -4.986 6.704 1.00 0.00 5 ILE A CA 16
ATOM 22538 C C . ILE A 1 11 ? -7.390 -5.976 5.846 1.00 0.00 5 ILE A C 16
ATOM 22539 O O . ILE A 1 11 ? -6.849 -6.931 5.288 1.00 0.00 5 ILE A O 16
ATOM 22554 N N . THR A 1 12 ? -8.705 -5.775 5.772 1.00 0.00 6 THR A N 16
ATOM 22555 C CA . THR A 1 12 ? -9.665 -6.650 5.095 1.00 0.00 6 THR A CA 16
ATOM 22556 C C . THR A 1 12 ? -10.313 -5.894 3.928 1.00 0.00 6 THR A C 16
ATOM 22557 O O . THR A 1 12 ? -10.510 -4.678 3.990 1.00 0.00 6 THR A O 16
ATOM 22568 N N . ASP A 1 13 ? -10.664 -6.615 2.863 1.00 0.00 7 ASP A N 16
ATOM 22569 C CA . ASP A 1 13 ? -11.132 -6.098 1.568 1.00 0.00 7 ASP A CA 16
ATOM 22570 C C . ASP A 1 13 ? -12.310 -5.119 1.683 1.00 0.00 7 ASP A C 16
ATOM 22571 O O . ASP A 1 13 ? -12.364 -4.110 0.979 1.00 0.00 7 ASP A O 16
ATOM 22579 N N . ALA A 1 14 ? -13.234 -5.418 2.592 1.00 0.00 8 ALA A N 16
ATOM 22580 C CA . ALA A 1 14 ? -14.457 -4.664 2.857 1.00 0.00 8 ALA A CA 16
ATOM 22581 C C . ALA A 1 14 ? -14.284 -3.589 3.953 1.00 0.00 8 ALA A C 16
ATOM 22582 O O . ALA A 1 14 ? -15.156 -2.734 4.140 1.00 0.00 8 ALA A O 16
ATOM 22589 N N . THR A 1 15 ? -13.162 -3.635 4.685 1.00 0.00 9 THR A N 16
ATOM 22590 C CA . THR A 1 15 ? -12.879 -2.798 5.862 1.00 0.00 9 THR A CA 16
ATOM 22591 C C . THR A 1 15 ? -11.979 -1.623 5.514 1.00 0.00 9 THR A C 16
ATOM 22592 O O . THR A 1 15 ? -12.213 -0.513 5.994 1.00 0.00 9 THR A O 16
ATOM 22603 N N . PHE A 1 16 ? -10.967 -1.834 4.660 1.00 0.00 10 PHE A N 16
ATOM 22604 C CA . PHE A 1 16 ? -10.029 -0.750 4.336 1.00 0.00 10 PHE A CA 16
ATOM 22605 C C . PHE A 1 16 ? -10.744 0.392 3.588 1.00 0.00 10 PHE A C 16
ATOM 22606 O O . PHE A 1 16 ? -10.497 1.558 3.869 1.00 0.00 10 PHE A O 16
ATOM 22622 N N . GLU A 1 17 ? -11.681 0.075 2.692 1.00 0.00 11 GLU A N 16
ATOM 22623 C CA . GLU A 1 17 ? -12.433 1.082 1.942 1.00 0.00 11 GLU A CA 16
ATOM 22624 C C . GLU A 1 17 ? -13.430 1.843 2.830 1.00 0.00 11 GLU A C 16
ATOM 22625 O O . GLU A 1 17 ? -13.529 3.065 2.738 1.00 0.00 11 GLU A O 16
ATOM 22635 N N . ALA A 1 18 ? -14.081 1.151 3.772 1.00 0.00 12 ALA A N 16
ATOM 22636 C CA . ALA A 1 18 ? -14.925 1.790 4.785 1.00 0.00 12 ALA A CA 16
ATOM 22637 C C . ALA A 1 18 ? -14.134 2.727 5.726 1.00 0.00 12 ALA A C 16
ATOM 22638 O O . ALA A 1 18 ? -14.714 3.650 6.304 1.00 0.00 12 ALA A O 16
ATOM 22645 N N . SER A 1 19 ? -12.818 2.518 5.860 1.00 0.00 13 SER A N 16
ATOM 22646 C CA . SER A 1 19 ? -11.929 3.304 6.731 1.00 0.00 13 SER A CA 16
ATOM 22647 C C . SER A 1 19 ? -11.157 4.416 6.007 1.00 0.00 13 SER A C 16
ATOM 22648 O O . SER A 1 19 ? -10.957 5.489 6.581 1.00 0.00 13 SER A O 16
ATOM 22655 N N . VAL A 1 20 ? -10.721 4.188 4.765 1.00 0.00 14 VAL A N 16
ATOM 22656 C CA . VAL A 1 20 ? -9.746 5.024 4.053 1.00 0.00 14 VAL A CA 16
ATOM 22657 C C . VAL A 1 20 ? -10.274 5.583 2.728 1.00 0.00 14 VAL A C 16
ATOM 22658 O O . VAL A 1 20 ? -10.002 6.738 2.409 1.00 0.00 14 VAL A O 16
ATOM 22671 N N . LEU A 1 21 ? -11.060 4.815 1.960 1.00 0.00 15 LEU A N 16
ATOM 22672 C CA . LEU A 1 21 ? -11.582 5.261 0.654 1.00 0.00 15 LEU A CA 16
ATOM 22673 C C . LEU A 1 21 ? -12.567 6.431 0.823 1.00 0.00 15 LEU A C 16
ATOM 22674 O O . LEU A 1 21 ? -12.591 7.356 0.008 1.00 0.00 15 LEU A O 16
ATOM 22689 N N . LYS A 1 22 ? -13.299 6.457 1.949 1.00 0.00 16 LYS A N 16
ATOM 22690 C CA . LYS A 1 22 ? -14.182 7.559 2.376 1.00 0.00 16 LYS A CA 16
ATOM 22691 C C . LYS A 1 22 ? -13.448 8.753 3.026 1.00 0.00 16 LYS A C 16
ATOM 22692 O O . LYS A 1 22 ? -14.102 9.723 3.420 1.00 0.00 16 LYS A O 16
ATOM 22707 N N . SER A 1 23 ? -12.121 8.707 3.162 1.00 0.00 17 SER A N 16
ATOM 22708 C CA . SER A 1 23 ? -11.284 9.769 3.741 1.00 0.00 17 SER A CA 16
ATOM 22709 C C . SER A 1 23 ? -10.733 10.724 2.674 1.00 0.00 17 SER A C 16
ATOM 22710 O O . SER A 1 23 ? -10.662 10.398 1.486 1.00 0.00 17 SER A O 16
ATOM 22717 N N . ALA A 1 24 ? -10.327 11.915 3.115 1.00 0.00 18 ALA A N 16
ATOM 22718 C CA . ALA A 1 24 ? -9.659 12.941 2.305 1.00 0.00 18 ALA A CA 16
ATOM 22719 C C . ALA A 1 24 ? -8.115 12.872 2.392 1.00 0.00 18 ALA A C 16
ATOM 22720 O O . ALA A 1 24 ? -7.413 13.542 1.627 1.00 0.00 18 ALA A O 16
ATOM 22727 N N . ILE A 1 25 ? -7.570 12.075 3.315 1.00 0.00 19 ILE A N 16
ATOM 22728 C CA . ILE A 1 25 ? -6.121 11.904 3.518 1.00 0.00 19 ILE A CA 16
ATOM 22729 C C . ILE A 1 25 ? -5.501 11.018 2.414 1.00 0.00 19 ILE A C 16
ATOM 22730 O O . ILE A 1 25 ? -6.177 10.106 1.920 1.00 0.00 19 ILE A O 16
ATOM 22745 N N . PRO A 1 26 ? -4.235 11.236 2.001 1.00 0.00 20 PRO A N 16
ATOM 22746 C CA . PRO A 1 26 ? -3.571 10.368 1.036 1.00 0.00 20 PRO A CA 16
ATOM 22747 C C . PRO A 1 26 ? -3.308 8.971 1.627 1.00 0.00 20 PRO A C 16
ATOM 22748 O O . PRO A 1 26 ? -2.936 8.817 2.794 1.00 0.00 20 PRO A O 16
ATOM 22756 N N . VAL A 1 27 ? -3.504 7.956 0.797 1.00 0.00 21 VAL A N 16
ATOM 22757 C CA . VAL A 1 27 ? -3.600 6.530 1.135 1.00 0.00 21 VAL A CA 16
ATOM 22758 C C . VAL A 1 27 ? -2.596 5.728 0.297 1.00 0.00 21 VAL A C 16
ATOM 22759 O O . VAL A 1 27 ? -2.454 5.939 -0.909 1.00 0.00 21 VAL A O 16
ATOM 22772 N N . LEU A 1 28 ? -1.908 4.793 0.950 1.00 0.00 22 LEU A N 16
ATOM 22773 C CA . LEU A 1 28 ? -0.889 3.908 0.388 1.00 0.00 22 LEU A CA 16
ATOM 22774 C C . LEU A 1 28 ? -1.254 2.446 0.666 1.00 0.00 22 LEU A C 16
ATOM 22775 O O . LEU A 1 28 ? -1.344 2.027 1.824 1.00 0.00 22 LEU A O 16
ATOM 22790 N N . ILE A 1 29 ? -1.442 1.679 -0.405 1.00 0.00 23 ILE A N 16
ATOM 22791 C CA . ILE A 1 29 ? -1.665 0.228 -0.363 1.00 0.00 23 ILE A CA 16
ATOM 22792 C C . ILE A 1 29 ? -0.373 -0.490 -0.754 1.00 0.00 23 ILE A C 16
ATOM 22793 O O . ILE A 1 29 ? 0.298 -0.075 -1.695 1.00 0.00 23 ILE A O 16
ATOM 22808 N N . ASP A 1 30 ? -0.070 -1.597 -0.080 1.00 0.00 24 ASP A N 16
ATOM 22809 C CA . ASP A 1 30 ? 0.990 -2.550 -0.402 1.00 0.00 24 ASP A CA 16
ATOM 22810 C C . ASP A 1 30 ? 0.367 -3.925 -0.675 1.00 0.00 24 ASP A C 16
ATOM 22811 O O . ASP A 1 30 ? -0.143 -4.558 0.250 1.00 0.00 24 ASP A O 16
ATOM 22819 N N . PHE A 1 31 ? 0.395 -4.393 -1.928 1.00 0.00 25 PHE A N 16
ATOM 22820 C CA . PHE A 1 31 ? -0.011 -5.770 -2.249 1.00 0.00 25 PHE A CA 16
ATOM 22821 C C . PHE A 1 31 ? 1.164 -6.747 -2.146 1.00 0.00 25 PHE A C 16
ATOM 22822 O O . PHE A 1 31 ? 2.194 -6.551 -2.796 1.00 0.00 25 PHE A O 16
ATOM 22838 N N . TRP A 1 32 ? 1.007 -7.818 -1.362 1.00 0.00 26 TRP A N 16
ATOM 22839 C CA . TRP A 1 32 ? 2.060 -8.820 -1.137 1.00 0.00 26 TRP A CA 16
ATOM 22840 C C . TRP A 1 32 ? 1.514 -10.233 -0.864 1.00 0.00 26 TRP A C 16
ATOM 22841 O O . TRP A 1 32 ? 0.318 -10.432 -0.623 1.00 0.00 26 TRP A O 16
ATOM 22861 N N . ALA A 1 33 ? 2.413 -11.227 -0.876 1.00 0.00 27 ALA A N 16
ATOM 22862 C CA . ALA A 1 33 ? 2.139 -12.601 -0.456 1.00 0.00 27 ALA A CA 16
ATOM 22863 C C . ALA A 1 33 ? 3.389 -13.313 0.120 1.00 0.00 27 ALA A C 16
ATOM 22864 O O . ALA A 1 33 ? 4.501 -13.049 -0.339 1.00 0.00 27 ALA A O 16
ATOM 22871 N N . PRO A 1 34 ? 3.237 -14.229 1.097 1.00 0.00 28 PRO A N 16
ATOM 22872 C CA . PRO A 1 34 ? 4.355 -14.902 1.764 1.00 0.00 28 PRO A CA 16
ATOM 22873 C C . PRO A 1 34 ? 5.114 -15.922 0.900 1.00 0.00 28 PRO A C 16
ATOM 22874 O O . PRO A 1 34 ? 6.210 -16.337 1.277 1.00 0.00 28 PRO A O 16
ATOM 22882 N N . TRP A 1 35 ? 4.568 -16.320 -0.253 1.00 0.00 29 TRP A N 16
ATOM 22883 C CA . TRP A 1 35 ? 5.201 -17.269 -1.182 1.00 0.00 29 TRP A CA 16
ATOM 22884 C C . TRP A 1 35 ? 6.220 -16.634 -2.154 1.00 0.00 29 TRP A C 16
ATOM 22885 O O . TRP A 1 35 ? 6.877 -17.356 -2.909 1.00 0.00 29 TRP A O 16
ATOM 22905 N N . CYS A 1 36 ? 6.396 -15.304 -2.124 1.00 0.00 30 CYS A N 16
ATOM 22906 C CA . CYS A 1 36 ? 7.429 -14.598 -2.894 1.00 0.00 30 CYS A CA 16
ATOM 22907 C C . CYS A 1 36 ? 8.415 -13.820 -1.999 1.00 0.00 30 CYS A C 16
ATOM 22908 O O . CYS A 1 36 ? 8.031 -13.165 -1.029 1.00 0.00 30 CYS A O 16
ATOM 22915 N N . GLY A 1 37 ? 9.711 -13.908 -2.326 1.00 0.00 31 GLY A N 16
ATOM 22916 C CA . GLY A 1 37 ? 10.829 -13.396 -1.521 1.00 0.00 31 GLY A CA 16
ATOM 22917 C C . GLY A 1 37 ? 10.812 -11.880 -1.278 1.00 0.00 31 GLY A C 16
ATOM 22918 O O . GLY A 1 37 ? 10.687 -11.466 -0.124 1.00 0.00 31 GLY A O 16
ATOM 22922 N N . PRO A 1 38 ? 10.868 -11.031 -2.324 1.00 0.00 32 PRO A N 16
ATOM 22923 C CA . PRO A 1 38 ? 10.814 -9.577 -2.164 1.00 0.00 32 PRO A CA 16
ATOM 22924 C C . PRO A 1 38 ? 9.475 -9.087 -1.582 1.00 0.00 32 PRO A C 16
ATOM 22925 O O . PRO A 1 38 ? 9.419 -8.017 -0.976 1.00 0.00 32 PRO A O 16
ATOM 22933 N N . CYS A 1 39 ? 8.410 -9.887 -1.708 1.00 0.00 33 CYS A N 16
ATOM 22934 C CA . CYS A 1 39 ? 7.091 -9.607 -1.143 1.00 0.00 33 CYS A CA 16
ATOM 22935 C C . CYS A 1 39 ? 7.118 -9.675 0.393 1.00 0.00 33 CYS A C 16
ATOM 22936 O O . CYS A 1 39 ? 6.744 -8.710 1.065 1.00 0.00 33 CYS A O 16
ATOM 22943 N N . ARG A 1 40 ? 7.600 -10.792 0.959 1.00 0.00 34 ARG A N 16
ATOM 22944 C CA . ARG A 1 40 ? 7.703 -10.975 2.422 1.00 0.00 34 ARG A CA 16
ATOM 22945 C C . ARG A 1 40 ? 8.840 -10.154 3.043 1.00 0.00 34 ARG A C 16
ATOM 22946 O O . ARG A 1 40 ? 8.709 -9.671 4.168 1.00 0.00 34 ARG A O 16
ATOM 22964 N N . ALA A 1 41 ? 9.922 -9.924 2.296 1.00 0.00 35 ALA A N 16
ATOM 22965 C CA . ALA A 1 41 ? 11.050 -9.097 2.725 1.00 0.00 35 ALA A CA 16
ATOM 22966 C C . ALA A 1 41 ? 10.728 -7.589 2.829 1.00 0.00 35 ALA A C 16
ATOM 22967 O O . ALA A 1 41 ? 11.496 -6.838 3.430 1.00 0.00 35 ALA A O 16
ATOM 22974 N N . MET A 1 42 ? 9.583 -7.138 2.299 1.00 0.00 36 MET A N 16
ATOM 22975 C CA . MET A 1 42 ? 9.074 -5.781 2.493 1.00 0.00 36 MET A CA 16
ATOM 22976 C C . MET A 1 42 ? 8.471 -5.556 3.892 1.00 0.00 36 MET A C 16
ATOM 22977 O O . MET A 1 42 ? 8.176 -4.419 4.244 1.00 0.00 36 MET A O 16
ATOM 22989 N N . GLY A 1 43 ? 8.337 -6.596 4.719 1.00 0.00 37 GLY A N 16
ATOM 22990 C CA . GLY A 1 43 ? 7.799 -6.511 6.086 1.00 0.00 37 GLY A CA 16
ATOM 22991 C C . GLY A 1 43 ? 8.389 -5.373 6.941 1.00 0.00 37 GLY A C 16
ATOM 22992 O O . GLY A 1 43 ? 7.632 -4.494 7.371 1.00 0.00 37 GLY A O 16
ATOM 22996 N N . PRO A 1 44 ? 9.723 -5.327 7.156 1.00 0.00 38 PRO A N 16
ATOM 22997 C CA . PRO A 1 44 ? 10.374 -4.209 7.842 1.00 0.00 38 PRO A CA 16
ATOM 22998 C C . PRO A 1 44 ? 10.389 -2.909 7.020 1.00 0.00 38 PRO A C 16
ATOM 22999 O O . PRO A 1 44 ? 10.337 -1.822 7.596 1.00 0.00 38 PRO A O 16
ATOM 23007 N N . VAL A 1 45 ? 10.420 -3.003 5.681 1.00 0.00 39 VAL A N 16
ATOM 23008 C CA . VAL A 1 45 ? 10.405 -1.842 4.768 1.00 0.00 39 VAL A CA 16
ATOM 23009 C C . VAL A 1 45 ? 9.134 -1.012 4.986 1.00 0.00 39 VAL A C 16
ATOM 23010 O O . VAL A 1 45 ? 9.239 0.156 5.366 1.00 0.00 39 VAL A O 16
ATOM 23023 N N . ILE A 1 46 ? 7.946 -1.614 4.808 1.00 0.00 40 ILE A N 16
ATOM 23024 C CA . ILE A 1 46 ? 6.654 -0.939 5.032 1.00 0.00 40 ILE A CA 16
ATOM 23025 C C . ILE A 1 46 ? 6.547 -0.379 6.464 1.00 0.00 40 ILE A C 16
ATOM 23026 O O . ILE A 1 46 ? 6.072 0.733 6.646 1.00 0.00 40 ILE A O 16
ATOM 23041 N N . ASP A 1 47 ? 7.033 -1.090 7.484 1.00 0.00 41 ASP A N 16
ATOM 23042 C CA . ASP A 1 47 ? 6.971 -0.660 8.887 1.00 0.00 41 ASP A CA 16
ATOM 23043 C C . ASP A 1 47 ? 7.817 0.595 9.188 1.00 0.00 41 ASP A C 16
ATOM 23044 O O . ASP A 1 47 ? 7.378 1.452 9.961 1.00 0.00 41 ASP A O 16
ATOM 23052 N N . GLU A 1 48 ? 8.991 0.752 8.565 1.00 0.00 42 GLU A N 16
ATOM 23053 C CA . GLU A 1 48 ? 9.847 1.949 8.734 1.00 0.00 42 GLU A CA 16
ATOM 23054 C C . GLU A 1 48 ? 9.223 3.210 8.112 1.00 0.00 42 GLU A C 16
ATOM 23055 O O . GLU A 1 48 ? 9.075 4.235 8.771 1.00 0.00 42 GLU A O 16
ATOM 23065 N N . LEU A 1 49 ? 8.834 3.135 6.835 1.00 0.00 43 LEU A N 16
ATOM 23066 C CA . LEU A 1 49 ? 8.221 4.231 6.083 1.00 0.00 43 LEU A CA 16
ATOM 23067 C C . LEU A 1 49 ? 6.820 4.582 6.592 1.00 0.00 43 LEU A C 16
ATOM 23068 O O . LEU A 1 49 ? 6.473 5.758 6.646 1.00 0.00 43 LEU A O 16
ATOM 23083 N N . ALA A 1 50 ? 6.062 3.600 7.084 1.00 0.00 44 ALA A N 16
ATOM 23084 C CA . ALA A 1 50 ? 4.743 3.828 7.674 1.00 0.00 44 ALA A CA 16
ATOM 23085 C C . ALA A 1 50 ? 4.772 4.834 8.840 1.00 0.00 44 ALA A C 16
ATOM 23086 O O . ALA A 1 50 ? 3.900 5.697 8.949 1.00 0.00 44 ALA A O 16
ATOM 23093 N N . ALA A 1 51 ? 5.795 4.743 9.693 1.00 0.00 45 ALA A N 16
ATOM 23094 C CA . ALA A 1 51 ? 6.014 5.654 10.807 1.00 0.00 45 ALA A CA 16
ATOM 23095 C C . ALA A 1 51 ? 6.569 7.021 10.363 1.00 0.00 45 ALA A C 16
ATOM 23096 O O . ALA A 1 51 ? 6.394 8.024 11.054 1.00 0.00 45 ALA A O 16
ATOM 23103 N N . GLU A 1 52 ? 7.244 7.078 9.211 1.00 0.00 46 GLU A N 16
ATOM 23104 C CA . GLU A 1 52 ? 7.837 8.313 8.687 1.00 0.00 46 GLU A CA 16
ATOM 23105 C C . GLU A 1 52 ? 6.789 9.258 8.080 1.00 0.00 46 GLU A C 16
ATOM 23106 O O . GLU A 1 52 ? 7.027 10.467 8.008 1.00 0.00 46 GLU A O 16
ATOM 23116 N N . TYR A 1 53 ? 5.607 8.740 7.715 1.00 0.00 47 TYR A N 16
ATOM 23117 C CA . TYR A 1 53 ? 4.507 9.548 7.180 1.00 0.00 47 TYR A CA 16
ATOM 23118 C C . TYR A 1 53 ? 3.399 9.877 8.207 1.00 0.00 47 TYR A C 16
ATOM 23119 O O . TYR A 1 53 ? 2.359 10.435 7.842 1.00 0.00 47 TYR A O 16
ATOM 23136 N N . GLU A 1 54 ? 3.574 9.509 9.484 1.00 0.00 48 GLU A N 16
ATOM 23137 C CA . GLU A 1 54 ? 2.578 9.650 10.553 1.00 0.00 48 GLU A CA 16
ATOM 23138 C C . GLU A 1 54 ? 1.878 11.022 10.643 1.00 0.00 48 GLU A C 16
ATOM 23139 O O . GLU A 1 54 ? 2.495 12.083 10.509 1.00 0.00 48 GLU A O 16
ATOM 23149 N N . GLY A 1 55 ? 0.561 10.989 10.892 1.00 0.00 49 GLY A N 16
ATOM 23150 C CA . GLY A 1 55 ? -0.310 12.165 11.036 1.00 0.00 49 GLY A CA 16
ATOM 23151 C C . GLY A 1 55 ? -0.756 12.827 9.722 1.00 0.00 49 GLY A C 16
ATOM 23152 O O . GLY A 1 55 ? -1.687 13.638 9.747 1.00 0.00 49 GLY A O 16
ATOM 23156 N N . LYS A 1 56 ? -0.138 12.479 8.578 1.00 0.00 50 LYS A N 16
ATOM 23157 C CA . LYS A 1 56 ? -0.385 13.102 7.259 1.00 0.00 50 LYS A CA 16
ATOM 23158 C C . LYS A 1 56 ? -0.822 12.123 6.158 1.00 0.00 50 LYS A C 16
ATOM 23159 O O . LYS A 1 56 ? -1.179 12.558 5.065 1.00 0.00 50 LYS A O 16
ATOM 23174 N N . VAL A 1 57 ? -0.754 10.814 6.420 1.00 0.00 51 VAL A N 16
ATOM 23175 C CA . VAL A 1 57 ? -0.777 9.713 5.435 1.00 0.00 51 VAL A CA 16
ATOM 23176 C C . VAL A 1 57 ? -1.364 8.467 6.101 1.00 0.00 51 VAL A C 16
ATOM 23177 O O . VAL A 1 57 ? -1.088 8.201 7.271 1.00 0.00 51 VAL A O 16
ATOM 23190 N N . LEU A 1 58 ? -2.147 7.685 5.352 1.00 0.00 52 LEU A N 16
ATOM 23191 C CA . LEU A 1 58 ? -2.690 6.397 5.778 1.00 0.00 52 LEU A CA 16
ATOM 23192 C C . LEU A 1 58 ? -2.015 5.261 4.987 1.00 0.00 52 LEU A C 16
ATOM 23193 O O . LEU A 1 58 ? -1.867 5.348 3.770 1.00 0.00 52 LEU A O 16
ATOM 23208 N N . ILE A 1 59 ? -1.608 4.195 5.672 1.00 0.00 53 ILE A N 16
ATOM 23209 C CA . ILE A 1 59 ? -0.829 3.080 5.116 1.00 0.00 53 ILE A CA 16
ATOM 23210 C C . ILE A 1 59 ? -1.451 1.732 5.518 1.00 0.00 53 ILE A C 16
ATOM 23211 O O . ILE A 1 59 ? -1.731 1.502 6.695 1.00 0.00 53 ILE A O 16
ATOM 23226 N N . VAL A 1 60 ? -1.636 0.834 4.549 1.00 0.00 54 VAL A N 16
ATOM 23227 C CA . VAL A 1 60 ? -2.184 -0.520 4.763 1.00 0.00 54 VAL A CA 16
ATOM 23228 C C . VAL A 1 60 ? -1.434 -1.553 3.915 1.00 0.00 54 VAL A C 16
ATOM 23229 O O . VAL A 1 60 ? -1.068 -1.266 2.774 1.00 0.00 54 VAL A O 16
ATOM 23242 N N . LYS A 1 61 ? -1.232 -2.771 4.436 1.00 0.00 55 LYS A N 16
ATOM 23243 C CA . LYS A 1 61 ? -0.821 -3.930 3.627 1.00 0.00 55 LYS A CA 16
ATOM 23244 C C . LYS A 1 61 ? -2.019 -4.834 3.350 1.00 0.00 55 LYS A C 16
ATOM 23245 O O . LYS A 1 61 ? -2.850 -5.053 4.236 1.00 0.00 55 LYS A O 16
ATOM 23260 N N . MET A 1 62 ? -2.082 -5.383 2.141 1.00 0.00 56 MET A N 16
ATOM 23261 C CA . MET A 1 62 ? -3.162 -6.249 1.676 1.00 0.00 56 MET A CA 16
ATOM 23262 C C . MET A 1 62 ? -2.549 -7.558 1.178 1.00 0.00 56 MET A C 16
ATOM 23263 O O . MET A 1 62 ? -1.879 -7.599 0.138 1.00 0.00 56 MET A O 16
ATOM 23275 N N . ASN A 1 63 ? -2.748 -8.633 1.937 1.00 0.00 57 ASN A N 16
ATOM 23276 C CA . ASN A 1 63 ? -2.275 -9.956 1.551 1.00 0.00 57 ASN A CA 16
ATOM 23277 C C . ASN A 1 63 ? -3.229 -10.555 0.514 1.00 0.00 57 ASN A C 16
ATOM 23278 O O . ASN A 1 63 ? -4.423 -10.720 0.775 1.00 0.00 57 ASN A O 16
ATOM 23288 N N . VAL A 1 64 ? -2.697 -10.901 -0.655 1.00 0.00 58 VAL A N 16
ATOM 23289 C CA . VAL A 1 64 ? -3.441 -11.393 -1.807 1.00 0.00 58 VAL A CA 16
ATOM 23290 C C . VAL A 1 64 ? -4.028 -12.795 -1.580 1.00 0.00 58 VAL A C 16
ATOM 23291 O O . VAL A 1 64 ? -5.040 -13.136 -2.191 1.00 0.00 58 VAL A O 16
ATOM 23304 N N . ASP A 1 65 ? -3.451 -13.592 -0.671 1.00 0.00 59 ASP A N 16
ATOM 23305 C CA . ASP A 1 65 ? -3.971 -14.938 -0.357 1.00 0.00 59 ASP A CA 16
ATOM 23306 C C . ASP A 1 65 ? -5.192 -14.887 0.588 1.00 0.00 59 ASP A C 16
ATOM 23307 O O . ASP A 1 65 ? -6.095 -15.719 0.480 1.00 0.00 59 ASP A O 16
ATOM 23315 N N . ASP A 1 66 ? -5.249 -13.878 1.459 1.00 0.00 60 ASP A N 16
ATOM 23316 C CA . ASP A 1 66 ? -6.365 -13.616 2.378 1.00 0.00 60 ASP A CA 16
ATOM 23317 C C . ASP A 1 66 ? -7.433 -12.689 1.767 1.00 0.00 60 ASP A C 16
ATOM 23318 O O . ASP A 1 66 ? -8.614 -12.773 2.120 1.00 0.00 60 ASP A O 16
ATOM 23326 N N . ASN A 1 67 ? -7.035 -11.820 0.829 1.00 0.00 61 ASN A N 16
ATOM 23327 C CA . ASN A 1 67 ? -7.873 -10.817 0.168 1.00 0.00 61 ASN A CA 16
ATOM 23328 C C . ASN A 1 67 ? -7.644 -10.831 -1.367 1.00 0.00 61 ASN A C 16
ATOM 23329 O O . ASN A 1 67 ? -7.031 -9.904 -1.904 1.00 0.00 61 ASN A O 16
ATOM 23339 N N . PRO A 1 68 ? -8.128 -11.846 -2.113 1.00 0.00 62 PRO A N 16
ATOM 23340 C CA . PRO A 1 68 ? -7.950 -11.926 -3.568 1.00 0.00 62 PRO A CA 16
ATOM 23341 C C . PRO A 1 68 ? -8.784 -10.897 -4.356 1.00 0.00 62 PRO A C 16
ATOM 23342 O O . PRO A 1 68 ? -8.497 -10.636 -5.530 1.00 0.00 62 PRO A O 16
ATOM 23350 N N . ALA A 1 69 ? -9.795 -10.286 -3.733 1.00 0.00 63 ALA A N 16
ATOM 23351 C CA . ALA A 1 69 ? -10.688 -9.309 -4.361 1.00 0.00 63 ALA A CA 16
ATOM 23352 C C . ALA A 1 69 ? -10.098 -7.884 -4.382 1.00 0.00 63 ALA A C 16
ATOM 23353 O O . ALA A 1 69 ? -10.306 -7.142 -5.346 1.00 0.00 63 ALA A O 16
ATOM 23360 N N . THR A 1 70 ? -9.307 -7.512 -3.373 1.00 0.00 64 THR A N 16
ATOM 23361 C CA . THR A 1 70 ? -8.719 -6.172 -3.236 1.00 0.00 64 THR A CA 16
ATOM 23362 C C . THR A 1 70 ? -7.721 -5.823 -4.347 1.00 0.00 64 THR A C 16
ATOM 23363 O O . THR A 1 70 ? -7.814 -4.718 -4.886 1.00 0.00 64 THR A O 16
ATOM 23374 N N . PRO A 1 71 ? -6.797 -6.715 -4.765 1.00 0.00 65 PRO A N 16
ATOM 23375 C CA . PRO A 1 71 ? -5.950 -6.450 -5.917 1.00 0.00 65 PRO A CA 16
ATOM 23376 C C . PRO A 1 71 ? -6.794 -6.427 -7.200 1.00 0.00 65 PRO A C 16
ATOM 23377 O O . PRO A 1 71 ? -6.648 -5.515 -8.019 1.00 0.00 65 PRO A O 16
ATOM 23385 N N . SER A 1 72 ? -7.755 -7.345 -7.354 1.00 0.00 66 SER A N 16
ATOM 23386 C CA . SER A 1 72 ? -8.513 -7.564 -8.579 1.00 0.00 66 SER A CA 16
ATOM 23387 C C . SER A 1 72 ? -9.387 -6.367 -8.920 1.00 0.00 66 SER A C 16
ATOM 23388 O O . SER A 1 72 ? -9.572 -6.041 -10.094 1.00 0.00 66 SER A O 16
ATOM 23395 N N . LYS A 1 73 ? -9.875 -5.659 -7.891 1.00 0.00 67 LYS A N 16
ATOM 23396 C CA . LYS A 1 73 ? -10.713 -4.463 -8.044 1.00 0.00 67 LYS A CA 16
ATOM 23397 C C . LYS A 1 73 ? -9.930 -3.175 -8.329 1.00 0.00 67 LYS A C 16
ATOM 23398 O O . LYS A 1 73 ? -10.512 -2.189 -8.778 1.00 0.00 67 LYS A O 16
ATOM 23413 N N . TYR A 1 74 ? -8.613 -3.213 -8.121 1.00 0.00 68 TYR A N 16
ATOM 23414 C CA . TYR A 1 74 ? -7.645 -2.183 -8.527 1.00 0.00 68 TYR A CA 16
ATOM 23415 C C . TYR A 1 74 ? -6.899 -2.584 -9.826 1.00 0.00 68 TYR A C 16
ATOM 23416 O O . TYR A 1 74 ? -6.056 -1.839 -10.328 1.00 0.00 68 TYR A O 16
ATOM 23433 N N . GLY A 1 75 ? -7.233 -3.758 -10.382 1.00 0.00 69 GLY A N 16
ATOM 23434 C CA . GLY A 1 75 ? -6.712 -4.311 -11.650 1.00 0.00 69 GLY A CA 16
ATOM 23435 C C . GLY A 1 75 ? -5.464 -5.203 -11.529 1.00 0.00 69 GLY A C 16
ATOM 23436 O O . GLY A 1 75 ? -4.867 -5.592 -12.537 1.00 0.00 69 GLY A O 16
ATOM 23440 N N . ILE A 1 76 ? -5.058 -5.537 -10.304 1.00 0.00 70 ILE A N 16
ATOM 23441 C CA . ILE A 1 76 ? -3.884 -6.353 -9.961 1.00 0.00 70 ILE A CA 16
ATOM 23442 C C . ILE A 1 76 ? -4.279 -7.836 -9.833 1.00 0.00 70 ILE A C 16
ATOM 23443 O O . ILE A 1 76 ? -5.381 -8.149 -9.382 1.00 0.00 70 ILE A O 16
ATOM 23458 N N . ARG A 1 77 ? -3.380 -8.753 -10.220 1.00 0.00 71 ARG A N 16
ATOM 23459 C CA . ARG A 1 77 ? -3.518 -10.200 -9.998 1.00 0.00 71 ARG A CA 16
ATOM 23460 C C . ARG A 1 77 ? -2.854 -10.622 -8.684 1.00 0.00 71 ARG A C 16
ATOM 23461 O O . ARG A 1 77 ? -3.519 -10.626 -7.646 1.00 0.00 71 ARG A O 16
ATOM 23479 N N . ALA A 1 78 ? -1.560 -10.942 -8.709 1.00 0.00 72 ALA A N 16
ATOM 23480 C CA . ALA A 1 78 ? -0.786 -11.377 -7.541 1.00 0.00 72 ALA A CA 16
ATOM 23481 C C . ALA A 1 78 ? 0.718 -11.079 -7.706 1.00 0.00 72 ALA A C 16
ATOM 23482 O O . ALA A 1 78 ? 1.480 -11.905 -8.210 1.00 0.00 72 ALA A O 16
ATOM 23489 N N . ILE A 1 79 ? 1.124 -9.869 -7.317 1.00 0.00 73 ILE A N 16
ATOM 23490 C CA . ILE A 1 79 ? 2.483 -9.331 -7.515 1.00 0.00 73 ILE A CA 16
ATOM 23491 C C . ILE A 1 79 ? 2.882 -8.356 -6.387 1.00 0.00 73 ILE A C 16
ATOM 23492 O O . ILE A 1 79 ? 1.996 -7.736 -5.789 1.00 0.00 73 ILE A O 16
ATOM 23507 N N . PRO A 1 80 ? 4.191 -8.149 -6.128 1.00 0.00 74 PRO A N 16
ATOM 23508 C CA . PRO A 1 80 ? 4.682 -7.088 -5.251 1.00 0.00 74 PRO A CA 16
ATOM 23509 C C . PRO A 1 80 ? 4.505 -5.715 -5.924 1.00 0.00 74 PRO A C 16
ATOM 23510 O O . PRO A 1 80 ? 5.354 -5.269 -6.695 1.00 0.00 74 PRO A O 16
ATOM 23518 N N . THR A 1 81 ? 3.373 -5.059 -5.669 1.00 0.00 75 THR A N 16
ATOM 23519 C CA . THR A 1 81 ? 3.019 -3.740 -6.218 1.00 0.00 75 THR A CA 16
ATOM 23520 C C . THR A 1 81 ? 2.338 -2.865 -5.168 1.00 0.00 75 THR A C 16
ATOM 23521 O O . THR A 1 81 ? 1.483 -3.334 -4.414 1.00 0.00 75 THR A O 16
ATOM 23532 N N . LEU A 1 82 ? 2.680 -1.576 -5.139 1.00 0.00 76 LEU A N 16
ATOM 23533 C CA . LEU A 1 82 ? 2.086 -0.576 -4.250 1.00 0.00 76 LEU A CA 16
ATOM 23534 C C . LEU A 1 82 ? 1.220 0.393 -5.067 1.00 0.00 76 LEU A C 16
ATOM 23535 O O . LEU A 1 82 ? 1.549 0.701 -6.215 1.00 0.00 76 LEU A O 16
ATOM 23550 N N . ILE A 1 83 ? 0.142 0.914 -4.482 1.00 0.00 77 ILE A N 16
ATOM 23551 C CA . ILE A 1 83 ? -0.695 1.959 -5.098 1.00 0.00 77 ILE A CA 16
ATOM 23552 C C . ILE A 1 83 ? -0.798 3.183 -4.185 1.00 0.00 77 ILE A C 16
ATOM 23553 O O . ILE A 1 83 ? -1.148 3.055 -3.009 1.00 0.00 77 ILE A O 16
ATOM 23568 N N . LEU A 1 84 ? -0.513 4.367 -4.738 1.00 0.00 78 LEU A N 16
ATOM 23569 C CA . LEU A 1 84 ? -0.496 5.649 -4.036 1.00 0.00 78 LEU A CA 16
ATOM 23570 C C . LEU A 1 84 ? -1.570 6.608 -4.581 1.00 0.00 78 LEU A C 16
ATOM 23571 O O . LEU A 1 84 ? -1.555 7.009 -5.745 1.00 0.00 78 LEU A O 16
ATOM 23586 N N . PHE A 1 85 ? -2.528 6.950 -3.721 1.00 0.00 79 PHE A N 16
ATOM 23587 C CA . PHE A 1 85 ? -3.725 7.718 -4.088 1.00 0.00 79 PHE A CA 16
ATOM 23588 C C . PHE A 1 85 ? -4.289 8.613 -2.969 1.00 0.00 79 PHE A C 16
ATOM 23589 O O . PHE A 1 85 ? -3.710 8.721 -1.889 1.00 0.00 79 PHE A O 16
ATOM 23605 N N . LYS A 1 86 ? -5.389 9.320 -3.250 1.00 0.00 80 LYS A N 16
ATOM 23606 C CA . LYS A 1 86 ? -6.094 10.247 -2.337 1.00 0.00 80 LYS A CA 16
ATOM 23607 C C . LYS A 1 86 ? -7.598 10.217 -2.622 1.00 0.00 80 LYS A C 16
ATOM 23608 O O . LYS A 1 86 ? -7.995 9.740 -3.678 1.00 0.00 80 LYS A O 16
ATOM 23623 N N . ASN A 1 87 ? -8.429 10.721 -1.709 1.00 0.00 81 ASN A N 16
ATOM 23624 C CA . ASN A 1 87 ? -9.883 10.880 -1.887 1.00 0.00 81 ASN A CA 16
ATOM 23625 C C . ASN A 1 87 ? -10.643 9.595 -2.322 1.00 0.00 81 ASN A C 16
ATOM 23626 O O . ASN A 1 87 ? -11.770 9.678 -2.820 1.00 0.00 81 ASN A O 16
ATOM 23636 N N . GLY A 1 88 ? -10.039 8.408 -2.172 1.00 0.00 82 GLY A N 16
ATOM 23637 C CA . GLY A 1 88 ? -10.562 7.143 -2.696 1.00 0.00 82 GLY A CA 16
ATOM 23638 C C . GLY A 1 88 ? -10.474 6.958 -4.226 1.00 0.00 82 GLY A C 16
ATOM 23639 O O . GLY A 1 88 ? -11.217 6.150 -4.783 1.00 0.00 82 GLY A O 16
ATOM 23643 N N . GLU A 1 89 ? -9.601 7.698 -4.913 1.00 0.00 83 GLU A N 16
ATOM 23644 C CA . GLU A 1 89 ? -9.454 7.705 -6.376 1.00 0.00 83 GLU A CA 16
ATOM 23645 C C . GLU A 1 89 ? -7.980 7.614 -6.801 1.00 0.00 83 GLU A C 16
ATOM 23646 O O . GLU A 1 89 ? -7.170 8.492 -6.500 1.00 0.00 83 GLU A O 16
ATOM 23656 N N . VAL A 1 90 ? -7.620 6.532 -7.503 1.00 0.00 84 VAL A N 16
ATOM 23657 C CA . VAL A 1 90 ? -6.242 6.221 -7.928 1.00 0.00 84 VAL A CA 16
ATOM 23658 C C . VAL A 1 90 ? -5.643 7.290 -8.841 1.00 0.00 84 VAL A C 16
ATOM 23659 O O . VAL A 1 90 ? -6.328 7.827 -9.717 1.00 0.00 84 VAL A O 16
ATOM 23672 N N . VAL A 1 91 ? -4.348 7.580 -8.658 1.00 0.00 85 VAL A N 16
ATOM 23673 C CA . VAL A 1 91 ? -3.577 8.510 -9.514 1.00 0.00 85 VAL A CA 16
ATOM 23674 C C . VAL A 1 91 ? -2.257 7.911 -10.007 1.00 0.00 85 VAL A C 16
ATOM 23675 O O . VAL A 1 91 ? -1.840 8.203 -11.128 1.00 0.00 85 VAL A O 16
ATOM 23688 N N . GLU A 1 92 ? -1.608 7.067 -9.197 1.00 0.00 86 GLU A N 16
ATOM 23689 C CA . GLU A 1 92 ? -0.311 6.459 -9.524 1.00 0.00 86 GLU A CA 16
ATOM 23690 C C . GLU A 1 92 ? -0.100 5.125 -8.782 1.00 0.00 86 GLU A C 16
ATOM 23691 O O . GLU A 1 92 ? -0.559 4.919 -7.658 1.00 0.00 86 GLU A O 16
ATOM 23701 N N . GLN A 1 93 ? 0.617 4.198 -9.420 1.00 0.00 87 GLN A N 16
ATOM 23702 C CA . GLN A 1 93 ? 1.091 2.956 -8.813 1.00 0.00 87 GLN A CA 16
ATOM 23703 C C . GLN A 1 93 ? 2.600 2.767 -9.005 1.00 0.00 87 GLN A C 16
ATOM 23704 O O . GLN A 1 93 ? 3.210 3.382 -9.885 1.00 0.00 87 GLN A O 16
ATOM 23716 N N . VAL A 1 94 ? 3.186 1.871 -8.210 1.00 0.00 88 VAL A N 16
ATOM 23717 C CA . VAL A 1 94 ? 4.574 1.414 -8.381 1.00 0.00 88 VAL A CA 16
ATOM 23718 C C . VAL A 1 94 ? 4.666 -0.112 -8.282 1.00 0.00 88 VAL A C 16
ATOM 23719 O O . VAL A 1 94 ? 4.486 -0.701 -7.216 1.00 0.00 88 VAL A O 16
ATOM 23732 N N . THR A 1 95 ? 4.906 -0.761 -9.426 1.00 0.00 89 THR A N 16
ATOM 23733 C CA . THR A 1 95 ? 5.106 -2.216 -9.526 1.00 0.00 89 THR A CA 16
ATOM 23734 C C . THR A 1 95 ? 6.580 -2.620 -9.363 1.00 0.00 89 THR A C 16
ATOM 23735 O O . THR A 1 95 ? 7.489 -1.882 -9.759 1.00 0.00 89 THR A O 16
ATOM 23746 N N . GLY A 1 96 ? 6.826 -3.785 -8.753 1.00 0.00 90 GLY A N 16
ATOM 23747 C CA . GLY A 1 96 ? 8.153 -4.250 -8.336 1.00 0.00 90 GLY A CA 16
ATOM 23748 C C . GLY A 1 96 ? 8.575 -3.715 -6.960 1.00 0.00 90 GLY A C 16
ATOM 23749 O O . GLY A 1 96 ? 7.990 -2.768 -6.424 1.00 0.00 90 GLY A O 16
ATOM 23753 N N . ALA A 1 97 ? 9.598 -4.335 -6.369 1.00 0.00 91 ALA A N 16
ATOM 23754 C CA . ALA A 1 97 ? 10.106 -4.002 -5.041 1.00 0.00 91 ALA A CA 16
ATOM 23755 C C . ALA A 1 97 ? 11.166 -2.889 -5.080 1.00 0.00 91 ALA A C 16
ATOM 23756 O O . ALA A 1 97 ? 12.001 -2.824 -5.986 1.00 0.00 91 ALA A O 16
ATOM 23763 N N . VAL A 1 98 ? 11.133 -2.039 -4.055 1.00 0.00 92 VAL A N 16
ATOM 23764 C CA . VAL A 1 98 ? 12.028 -0.890 -3.824 1.00 0.00 92 VAL A CA 16
ATOM 23765 C C . VAL A 1 98 ? 12.344 -0.737 -2.324 1.00 0.00 92 VAL A C 16
ATOM 23766 O O . VAL A 1 98 ? 11.621 -1.257 -1.473 1.00 0.00 92 VAL A O 16
ATOM 23779 N N . SER A 1 99 ? 13.441 -0.056 -1.988 1.00 0.00 93 SER A N 16
ATOM 23780 C CA . SER A 1 99 ? 13.890 0.148 -0.604 1.00 0.00 93 SER A CA 16
ATOM 23781 C C . SER A 1 99 ? 13.023 1.182 0.113 1.00 0.00 93 SER A C 16
ATOM 23782 O O . SER A 1 99 ? 12.530 2.117 -0.517 1.00 0.00 93 SER A O 16
ATOM 23789 N N . LYS A 1 100 ? 12.912 1.088 1.444 1.00 0.00 94 LYS A N 16
ATOM 23790 C CA . LYS A 1 100 ? 12.200 2.099 2.262 1.00 0.00 94 LYS A CA 16
ATOM 23791 C C . LYS A 1 100 ? 12.698 3.518 1.989 1.00 0.00 94 LYS A C 16
ATOM 23792 O O . LYS A 1 100 ? 11.894 4.437 1.881 1.00 0.00 94 LYS A O 16
ATOM 23807 N N . SER A 1 101 ? 14.005 3.675 1.783 1.00 0.00 95 SER A N 16
ATOM 23808 C CA . SER A 1 101 ? 14.659 4.930 1.428 1.00 0.00 95 SER A CA 16
ATOM 23809 C C . SER A 1 101 ? 14.084 5.526 0.134 1.00 0.00 95 SER A C 16
ATOM 23810 O O . SER A 1 101 ? 13.729 6.704 0.099 1.00 0.00 95 SER A O 16
ATOM 23817 N N . SER A 1 102 ? 13.901 4.697 -0.899 1.00 0.00 96 SER A N 16
ATOM 23818 C CA . SER A 1 102 ? 13.330 5.076 -2.199 1.00 0.00 96 SER A CA 16
ATOM 23819 C C . SER A 1 102 ? 11.841 5.413 -2.099 1.00 0.00 96 SER A C 16
ATOM 23820 O O . SER A 1 102 ? 11.379 6.390 -2.693 1.00 0.00 96 SER A O 16
ATOM 23827 N N . ILE A 1 103 ? 11.090 4.643 -1.304 1.00 0.00 97 ILE A N 16
ATOM 23828 C CA . ILE A 1 103 ? 9.652 4.832 -1.094 1.00 0.00 97 ILE A CA 16
ATOM 23829 C C . ILE A 1 103 ? 9.380 6.139 -0.331 1.00 0.00 97 ILE A C 16
ATOM 23830 O O . ILE A 1 103 ? 8.525 6.921 -0.753 1.00 0.00 97 ILE A O 16
ATOM 23845 N N . LYS A 1 104 ? 10.147 6.458 0.725 1.00 0.00 98 LYS A N 16
ATOM 23846 C CA . LYS A 1 104 ? 10.101 7.768 1.413 1.00 0.00 98 LYS A CA 16
ATOM 23847 C C . LYS A 1 104 ? 10.515 8.922 0.502 1.00 0.00 98 LYS A C 16
ATOM 23848 O O . LYS A 1 104 ? 9.807 9.925 0.433 1.00 0.00 98 LYS A O 16
ATOM 23863 N N . ASP A 1 105 ? 11.608 8.769 -0.245 1.00 0.00 99 ASP A N 16
ATOM 23864 C CA . ASP A 1 105 ? 12.101 9.785 -1.182 1.00 0.00 99 ASP A CA 16
ATOM 23865 C C . ASP A 1 105 ? 11.094 10.093 -2.312 1.00 0.00 99 ASP A C 16
ATOM 23866 O O . ASP A 1 105 ? 11.072 11.211 -2.825 1.00 0.00 99 ASP A O 16
ATOM 23874 N N . MET A 1 106 ? 10.214 9.144 -2.643 1.00 0.00 100 MET A N 16
ATOM 23875 C CA . MET A 1 106 ? 9.035 9.332 -3.499 1.00 0.00 100 MET A CA 16
ATOM 23876 C C . MET A 1 106 ? 7.857 10.001 -2.766 1.00 0.00 100 MET A C 16
ATOM 23877 O O . MET A 1 106 ? 7.311 11.001 -3.238 1.00 0.00 100 MET A O 16
ATOM 23889 N N . ILE A 1 107 ? 7.433 9.491 -1.611 1.00 0.00 101 ILE A N 16
ATOM 23890 C CA . ILE A 1 107 ? 6.243 10.003 -0.905 1.00 0.00 101 ILE A CA 16
ATOM 23891 C C . ILE A 1 107 ? 6.426 11.427 -0.361 1.00 0.00 101 ILE A C 16
ATOM 23892 O O . ILE A 1 107 ? 5.451 12.170 -0.236 1.00 0.00 101 ILE A O 16
ATOM 23907 N N . ALA A 1 108 ? 7.673 11.842 -0.165 1.00 0.00 102 ALA A N 16
ATOM 23908 C CA . ALA A 1 108 ? 8.071 13.201 0.201 1.00 0.00 102 ALA A CA 16
ATOM 23909 C C . ALA A 1 108 ? 7.452 14.322 -0.660 1.00 0.00 102 ALA A C 16
ATOM 23910 O O . ALA A 1 108 ? 7.201 15.408 -0.134 1.00 0.00 102 ALA A O 16
ATOM 23917 N N . GLN A 1 109 ? 7.133 14.063 -1.939 1.00 0.00 103 GLN A N 16
ATOM 23918 C CA . GLN A 1 109 ? 6.316 14.965 -2.763 1.00 0.00 103 GLN A CA 16
ATOM 23919 C C . GLN A 1 109 ? 4.885 14.502 -3.065 1.00 0.00 103 GLN A C 16
ATOM 23920 O O . GLN A 1 109 ? 3.996 15.342 -3.221 1.00 0.00 103 GLN A O 16
ATOM 23932 N N . LYS A 1 110 ? 4.649 13.195 -3.135 1.00 0.00 104 LYS A N 16
ATOM 23933 C CA . LYS A 1 110 ? 3.346 12.621 -3.527 1.00 0.00 104 LYS A CA 16
ATOM 23934 C C . LYS A 1 110 ? 2.289 12.805 -2.438 1.00 0.00 104 LYS A C 16
ATOM 23935 O O . LYS A 1 110 ? 1.230 13.378 -2.690 1.00 0.00 104 LYS A O 16
ATOM 23950 N N . ALA A 1 111 ? 2.596 12.323 -1.232 1.00 0.00 105 ALA A N 16
ATOM 23951 C CA . ALA A 1 111 ? 1.694 12.402 -0.076 1.00 0.00 105 ALA A CA 16
ATOM 23952 C C . ALA A 1 111 ? 2.007 13.583 0.866 1.00 0.00 105 ALA A C 16
ATOM 23953 O O . ALA A 1 111 ? 1.077 14.229 1.363 1.00 0.00 105 ALA A O 16
ATOM 23960 N N . LEU A 1 112 ? 3.289 13.878 1.111 1.00 0.00 106 LEU A N 16
ATOM 23961 C CA . LEU A 1 112 ? 3.717 14.921 2.066 1.00 0.00 106 LEU A CA 16
ATOM 23962 C C . LEU A 1 112 ? 3.826 16.324 1.443 1.00 0.00 106 LEU A C 16
ATOM 23963 O O . LEU A 1 112 ? 3.775 17.329 2.157 1.00 0.00 106 LEU A O 16
ATOM 23978 N N . GLY A 1 113 ? 3.992 16.386 0.116 1.00 0.00 107 GLY A N 16
ATOM 23979 C CA . GLY A 1 113 ? 4.213 17.627 -0.636 1.00 0.00 107 GLY A CA 16
ATOM 23980 C C . GLY A 1 113 ? 5.604 18.226 -0.377 1.00 0.00 107 GLY A C 16
ATOM 23981 O O . GLY A 1 113 ? 5.730 19.403 -0.007 1.00 0.00 107 GLY A O 16
ATOM 23985 N N . MET A 1 7 ? 1.793 3.321 11.650 1.00 0.00 1 MET A N 17
ATOM 23986 C CA . MET A 1 7 ? 0.355 3.062 11.490 1.00 0.00 1 MET A CA 17
ATOM 23987 C C . MET A 1 7 ? 0.033 1.819 10.642 1.00 0.00 1 MET A C 17
ATOM 23988 O O . MET A 1 7 ? -1.110 1.355 10.650 1.00 0.00 1 MET A O 17
ATOM 24000 N N . ALA A 1 8 ? 1.014 1.281 9.915 1.00 0.00 2 ALA A N 17
ATOM 24001 C CA . ALA A 1 8 ? 0.819 0.167 8.982 1.00 0.00 2 ALA A CA 17
ATOM 24002 C C . ALA A 1 8 ? 0.400 -1.140 9.669 1.00 0.00 2 ALA A C 17
ATOM 24003 O O . ALA A 1 8 ? 0.996 -1.573 10.662 1.00 0.00 2 ALA A O 17
ATOM 24010 N N . ALA A 1 9 ? -0.612 -1.792 9.093 1.00 0.00 3 ALA A N 17
ATOM 24011 C CA . ALA A 1 9 ? -1.122 -3.104 9.495 1.00 0.00 3 ALA A CA 17
ATOM 24012 C C . ALA A 1 9 ? -1.695 -3.889 8.295 1.00 0.00 3 ALA A C 17
ATOM 24013 O O . ALA A 1 9 ? -1.900 -3.338 7.209 1.00 0.00 3 ALA A O 17
ATOM 24020 N N . GLN A 1 10 ? -1.938 -5.187 8.502 1.00 0.00 4 GLN A N 17
ATOM 24021 C CA . GLN A 1 10 ? -2.529 -6.098 7.518 1.00 0.00 4 GLN A CA 17
ATOM 24022 C C . GLN A 1 10 ? -4.069 -6.030 7.587 1.00 0.00 4 GLN A C 17
ATOM 24023 O O . GLN A 1 10 ? -4.652 -6.413 8.606 1.00 0.00 4 GLN A O 17
ATOM 24035 N N . ILE A 1 11 ? -4.729 -5.538 6.528 1.00 0.00 5 ILE A N 17
ATOM 24036 C CA . ILE A 1 11 ? -6.180 -5.253 6.507 1.00 0.00 5 ILE A CA 17
ATOM 24037 C C . ILE A 1 11 ? -6.916 -6.098 5.440 1.00 0.00 5 ILE A C 17
ATOM 24038 O O . ILE A 1 11 ? -6.304 -6.728 4.576 1.00 0.00 5 ILE A O 17
ATOM 24053 N N . THR A 1 12 ? -8.244 -6.120 5.529 1.00 0.00 6 THR A N 17
ATOM 24054 C CA . THR A 1 12 ? -9.204 -6.887 4.728 1.00 0.00 6 THR A CA 17
ATOM 24055 C C . THR A 1 12 ? -9.988 -5.939 3.810 1.00 0.00 6 THR A C 17
ATOM 24056 O O . THR A 1 12 ? -10.193 -4.775 4.147 1.00 0.00 6 THR A O 17
ATOM 24067 N N . ASP A 1 13 ? -10.478 -6.437 2.672 1.00 0.00 7 ASP A N 17
ATOM 24068 C CA . ASP A 1 13 ? -11.087 -5.652 1.583 1.00 0.00 7 ASP A CA 17
ATOM 24069 C C . A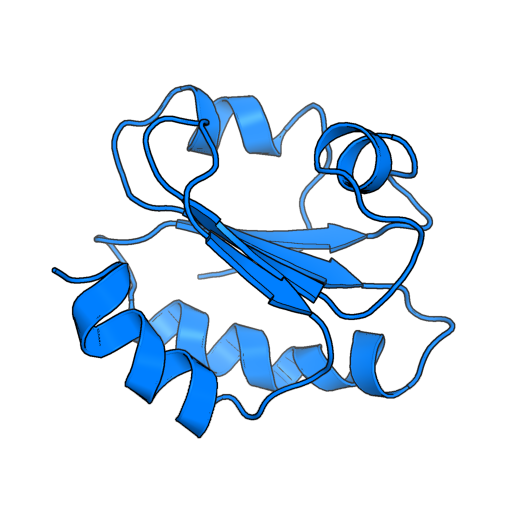SP A 1 13 ? -12.219 -4.730 2.051 1.00 0.00 7 ASP A C 17
ATOM 24070 O O . ASP A 1 13 ? -12.279 -3.551 1.708 1.00 0.00 7 ASP A O 17
ATOM 24078 N N . ALA A 1 14 ? -13.078 -5.286 2.906 1.00 0.00 8 ALA A N 17
ATOM 24079 C CA . ALA A 1 14 ? -14.268 -4.652 3.460 1.00 0.00 8 ALA A CA 17
ATOM 24080 C C . ALA A 1 14 ? -13.980 -3.830 4.736 1.00 0.00 8 ALA A C 17
ATOM 24081 O O . ALA A 1 14 ? -14.821 -3.044 5.174 1.00 0.00 8 ALA A O 17
ATOM 24088 N N . THR A 1 15 ? -12.795 -4.008 5.328 1.00 0.00 9 THR A N 17
ATOM 24089 C CA . THR A 1 15 ? -12.372 -3.337 6.564 1.00 0.00 9 THR A CA 17
ATOM 24090 C C . THR A 1 15 ? -11.604 -2.058 6.251 1.00 0.00 9 THR A C 17
ATOM 24091 O O . THR A 1 15 ? -11.837 -1.031 6.894 1.00 0.00 9 THR A O 17
ATOM 24102 N N . PHE A 1 16 ? -10.705 -2.087 5.257 1.00 0.00 10 PHE A N 17
ATOM 24103 C CA . PHE A 1 16 ? -9.877 -0.912 4.955 1.00 0.00 10 PHE A CA 17
ATOM 24104 C C . PHE A 1 16 ? -10.710 0.205 4.314 1.00 0.00 10 PHE A C 17
ATOM 24105 O O . PHE A 1 16 ? -10.548 1.374 4.659 1.00 0.00 10 PHE A O 17
ATOM 24121 N N . GLU A 1 17 ? -11.630 -0.137 3.411 1.00 0.00 11 GLU A N 17
ATOM 24122 C CA . GLU A 1 17 ? -12.336 0.850 2.590 1.00 0.00 11 GLU A CA 17
ATOM 24123 C C . GLU A 1 17 ? -13.308 1.700 3.411 1.00 0.00 11 GLU A C 17
ATOM 24124 O O . GLU A 1 17 ? -13.333 2.920 3.265 1.00 0.00 11 GLU A O 17
ATOM 24134 N N . ALA A 1 18 ? -14.013 1.077 4.355 1.00 0.00 12 ALA A N 17
ATOM 24135 C CA . ALA A 1 18 ? -14.880 1.740 5.327 1.00 0.00 12 ALA A CA 17
ATOM 24136 C C . ALA A 1 18 ? -14.141 2.738 6.243 1.00 0.00 12 ALA A C 17
ATOM 24137 O O . ALA A 1 18 ? -14.776 3.607 6.848 1.00 0.00 12 ALA A O 17
ATOM 24144 N N . SER A 1 19 ? -12.813 2.639 6.326 1.00 0.00 13 SER A N 17
ATOM 24145 C CA . SER A 1 19 ? -11.944 3.561 7.079 1.00 0.00 13 SER A CA 17
ATOM 24146 C C . SER A 1 19 ? -11.274 4.608 6.175 1.00 0.00 13 SER A C 17
ATOM 24147 O O . SER A 1 19 ? -11.351 5.809 6.456 1.00 0.00 13 SER A O 17
ATOM 24154 N N . VAL A 1 20 ? -10.643 4.179 5.074 1.00 0.00 14 VAL A N 17
ATOM 24155 C CA . VAL A 1 20 ? -9.701 4.998 4.301 1.00 0.00 14 VAL A CA 17
ATOM 24156 C C . VAL A 1 20 ? -10.279 5.506 2.979 1.00 0.00 14 VAL A C 17
ATOM 24157 O O . VAL A 1 20 ? -10.053 6.661 2.626 1.00 0.00 14 VAL A O 17
ATOM 24170 N N . LEU A 1 21 ? -11.078 4.698 2.268 1.00 0.00 15 LEU A N 17
ATOM 24171 C CA . LEU A 1 21 ? -11.721 5.098 1.009 1.00 0.00 15 LEU A CA 17
ATOM 24172 C C . LEU A 1 21 ? -12.707 6.258 1.260 1.00 0.00 15 LEU A C 17
ATOM 24173 O O . LEU A 1 21 ? -12.871 7.137 0.412 1.00 0.00 15 LEU A O 17
ATOM 24188 N N . LYS A 1 22 ? -13.299 6.317 2.465 1.00 0.00 16 LYS A N 17
ATOM 24189 C CA . LYS A 1 22 ? -14.196 7.402 2.924 1.00 0.00 16 LYS A CA 17
ATOM 24190 C C . LYS A 1 22 ? -13.460 8.658 3.434 1.00 0.00 16 LYS A C 17
ATOM 24191 O O . LYS A 1 22 ? -14.105 9.656 3.748 1.00 0.00 16 LYS A O 17
ATOM 24206 N N . SER A 1 23 ? -12.126 8.626 3.549 1.00 0.00 17 SER A N 17
ATOM 24207 C CA . SER A 1 23 ? -11.291 9.706 4.087 1.00 0.00 17 SER A CA 17
ATOM 24208 C C . SER A 1 23 ? -10.802 10.677 3.002 1.00 0.00 17 SER A C 17
ATOM 24209 O O . SER A 1 23 ? -10.759 10.364 1.810 1.00 0.00 17 SER A O 17
ATOM 24216 N N . ALA A 1 24 ? -10.377 11.863 3.451 1.00 0.00 18 ALA A N 17
ATOM 24217 C CA . ALA A 1 24 ? -9.666 12.859 2.645 1.00 0.00 18 ALA A CA 17
ATOM 24218 C C . ALA A 1 24 ? -8.131 12.688 2.695 1.00 0.00 18 ALA A C 17
ATOM 24219 O O . ALA A 1 24 ? -7.418 13.272 1.872 1.00 0.00 18 ALA A O 17
ATOM 24226 N N . ILE A 1 25 ? -7.597 11.909 3.647 1.00 0.00 19 ILE A N 17
ATOM 24227 C CA . ILE A 1 25 ? -6.159 11.719 3.816 1.00 0.00 19 ILE A CA 17
ATOM 24228 C C . ILE A 1 25 ? -5.561 10.885 2.659 1.00 0.00 19 ILE A C 17
ATOM 24229 O O . ILE A 1 25 ? -6.208 9.944 2.180 1.00 0.00 19 ILE A O 17
ATOM 24244 N N . PRO A 1 26 ? -4.335 11.181 2.193 1.00 0.00 20 PRO A N 17
ATOM 24245 C CA . PRO A 1 26 ? -3.617 10.319 1.260 1.00 0.00 20 PRO A CA 17
ATOM 24246 C C . PRO A 1 26 ? -3.396 8.911 1.826 1.00 0.00 20 PRO A C 17
ATOM 24247 O O . PRO A 1 26 ? -3.136 8.736 3.017 1.00 0.00 20 PRO A O 17
ATOM 24255 N N . VAL A 1 27 ? -3.518 7.907 0.966 1.00 0.00 21 VAL A N 17
ATOM 24256 C CA . VAL A 1 27 ? -3.598 6.488 1.301 1.00 0.00 21 VAL A CA 17
ATOM 24257 C C . VAL A 1 27 ? -2.614 5.690 0.445 1.00 0.00 21 VAL A C 17
ATOM 24258 O O . VAL A 1 27 ? -2.491 5.905 -0.763 1.00 0.00 21 VAL A O 17
ATOM 24271 N N . LEU A 1 28 ? -1.922 4.754 1.093 1.00 0.00 22 LEU A N 17
ATOM 24272 C CA . LEU A 1 28 ? -0.921 3.867 0.510 1.00 0.00 22 LEU A CA 17
ATOM 24273 C C . LEU A 1 28 ? -1.310 2.410 0.762 1.00 0.00 22 LEU A C 17
ATOM 24274 O O . LEU A 1 28 ? -1.387 1.969 1.912 1.00 0.00 22 LEU A O 17
ATOM 24289 N N . ILE A 1 29 ? -1.513 1.670 -0.325 1.00 0.00 23 ILE A N 17
ATOM 24290 C CA . ILE A 1 29 ? -1.704 0.217 -0.318 1.00 0.00 23 ILE A CA 17
ATOM 24291 C C . ILE A 1 29 ? -0.391 -0.469 -0.699 1.00 0.00 23 ILE A C 17
ATOM 24292 O O . ILE A 1 29 ? 0.278 -0.038 -1.637 1.00 0.00 23 ILE A O 17
ATOM 24307 N N . ASP A 1 30 ? -0.069 -1.567 -0.020 1.00 0.00 24 ASP A N 17
ATOM 24308 C CA . ASP A 1 30 ? 0.991 -2.517 -0.351 1.00 0.00 24 ASP A CA 17
ATOM 24309 C C . ASP A 1 30 ? 0.371 -3.894 -0.614 1.00 0.00 24 ASP A C 17
ATOM 24310 O O . ASP A 1 30 ? -0.103 -4.555 0.315 1.00 0.00 24 ASP A O 17
ATOM 24318 N N . PHE A 1 31 ? 0.333 -4.336 -1.875 1.00 0.00 25 PHE A N 17
ATOM 24319 C CA . PHE A 1 31 ? -0.089 -5.710 -2.199 1.00 0.00 25 PHE A CA 17
ATOM 24320 C C . PHE A 1 31 ? 1.067 -6.700 -2.026 1.00 0.00 25 PHE A C 17
ATOM 24321 O O . PHE A 1 31 ? 2.145 -6.505 -2.591 1.00 0.00 25 PHE A O 17
ATOM 24337 N N . TRP A 1 32 ? 0.832 -7.774 -1.265 1.00 0.00 26 TRP A N 17
ATOM 24338 C CA . TRP A 1 32 ? 1.858 -8.764 -0.922 1.00 0.00 26 TRP A CA 17
ATOM 24339 C C . TRP A 1 32 ? 1.278 -10.179 -0.791 1.00 0.00 26 TRP A C 17
ATOM 24340 O O . TRP A 1 32 ? 0.069 -10.367 -0.633 1.00 0.00 26 TRP A O 17
ATOM 24360 N N . ALA A 1 33 ? 2.162 -11.180 -0.805 1.00 0.00 27 ALA A N 17
ATOM 24361 C CA . ALA A 1 33 ? 1.835 -12.578 -0.531 1.00 0.00 27 ALA A CA 17
ATOM 24362 C C . ALA A 1 33 ? 2.974 -13.289 0.226 1.00 0.00 27 ALA A C 17
ATOM 24363 O O . ALA A 1 33 ? 4.146 -13.007 -0.045 1.00 0.00 27 ALA A O 17
ATOM 24370 N N . PRO A 1 34 ? 2.682 -14.261 1.109 1.00 0.00 28 PRO A N 17
ATOM 24371 C CA . PRO A 1 34 ? 3.689 -15.105 1.758 1.00 0.00 28 PRO A CA 17
ATOM 24372 C C . PRO A 1 34 ? 4.395 -16.058 0.788 1.00 0.00 28 PRO A C 17
ATOM 24373 O O . PRO A 1 34 ? 5.412 -16.654 1.145 1.00 0.00 28 PRO A O 17
ATOM 24381 N N . TRP A 1 35 ? 3.882 -16.196 -0.443 1.00 0.00 29 TRP A N 17
ATOM 24382 C CA . TRP A 1 35 ? 4.427 -17.064 -1.490 1.00 0.00 29 TRP A CA 17
ATOM 24383 C C . TRP A 1 35 ? 5.840 -16.664 -1.953 1.00 0.00 29 TRP A C 17
ATOM 24384 O O . TRP A 1 35 ? 6.577 -17.512 -2.466 1.00 0.00 29 TRP A O 17
ATOM 24404 N N . CYS A 1 36 ? 6.205 -15.382 -1.800 1.00 0.00 30 CYS A N 17
ATOM 24405 C CA . CYS A 1 36 ? 7.402 -14.787 -2.402 1.00 0.00 30 CYS A CA 17
ATOM 24406 C C . CYS A 1 36 ? 8.264 -13.987 -1.410 1.00 0.00 30 CYS A C 17
ATOM 24407 O O . CYS A 1 36 ? 7.763 -13.337 -0.491 1.00 0.00 30 CYS A O 17
ATOM 24414 N N . GLY A 1 37 ? 9.587 -14.044 -1.619 1.00 0.00 31 GLY A N 17
ATOM 24415 C CA . GLY A 1 37 ? 10.612 -13.502 -0.716 1.00 0.00 31 GLY A CA 17
ATOM 24416 C C . GLY A 1 37 ? 10.514 -11.995 -0.467 1.00 0.00 31 GLY A C 17
ATOM 24417 O O . GLY A 1 37 ? 10.169 -11.602 0.650 1.00 0.00 31 GLY A O 17
ATOM 24421 N N . PRO A 1 38 ? 10.745 -11.129 -1.480 1.00 0.00 32 PRO A N 17
ATOM 24422 C CA . PRO A 1 38 ? 10.652 -9.672 -1.312 1.00 0.00 32 PRO A CA 17
ATOM 24423 C C . PRO A 1 38 ? 9.250 -9.202 -0.897 1.00 0.00 32 PRO A C 17
ATOM 24424 O O . PRO A 1 38 ? 9.112 -8.160 -0.259 1.00 0.00 32 PRO A O 17
ATOM 24432 N N . CYS A 1 39 ? 8.210 -9.980 -1.201 1.00 0.00 33 CYS A N 17
ATOM 24433 C CA . CYS A 1 39 ? 6.815 -9.696 -0.853 1.00 0.00 33 CYS A CA 17
ATOM 24434 C C . CYS A 1 39 ? 6.604 -9.676 0.672 1.00 0.00 33 CYS A C 17
ATOM 24435 O O . CYS A 1 39 ? 6.068 -8.703 1.212 1.00 0.00 33 CYS A O 17
ATOM 24442 N N . ARG A 1 40 ? 7.066 -10.722 1.376 1.00 0.00 34 ARG A N 17
ATOM 24443 C CA . ARG A 1 40 ? 6.979 -10.827 2.849 1.00 0.00 34 ARG A CA 17
ATOM 24444 C C . ARG A 1 40 ? 8.134 -10.135 3.584 1.00 0.00 34 ARG A C 17
ATOM 24445 O O . ARG A 1 40 ? 7.942 -9.634 4.690 1.00 0.00 34 ARG A O 17
ATOM 24463 N N . ALA A 1 41 ? 9.295 -10.005 2.937 1.00 0.00 35 ALA A N 17
ATOM 24464 C CA . ALA A 1 41 ? 10.452 -9.262 3.453 1.00 0.00 35 ALA A CA 17
ATOM 24465 C C . ALA A 1 41 ? 10.307 -7.723 3.394 1.00 0.00 35 ALA A C 17
ATOM 24466 O O . ALA A 1 41 ? 11.185 -6.998 3.858 1.00 0.00 35 ALA A O 17
ATOM 24473 N N . MET A 1 42 ? 9.191 -7.214 2.862 1.00 0.00 36 MET A N 17
ATOM 24474 C CA . MET A 1 42 ? 8.811 -5.798 2.914 1.00 0.00 36 MET A CA 17
ATOM 24475 C C . MET A 1 42 ? 8.417 -5.341 4.326 1.00 0.00 36 MET A C 17
ATOM 24476 O O . MET A 1 42 ? 8.284 -4.151 4.559 1.00 0.00 36 MET A O 17
ATOM 24488 N N . GLY A 1 43 ? 8.247 -6.249 5.284 1.00 0.00 37 GLY A N 17
ATOM 24489 C CA . GLY A 1 43 ? 7.825 -5.953 6.667 1.00 0.00 37 GLY A CA 17
ATOM 24490 C C . GLY A 1 43 ? 8.577 -4.772 7.328 1.00 0.00 37 GLY A C 17
ATOM 24491 O O . GLY A 1 43 ? 7.937 -3.780 7.678 1.00 0.00 37 GLY A O 17
ATOM 24495 N N . PRO A 1 44 ? 9.919 -4.822 7.440 1.00 0.00 38 PRO A N 17
ATOM 24496 C CA . PRO A 1 44 ? 10.722 -3.705 7.947 1.00 0.00 38 PRO A CA 17
ATOM 24497 C C . PRO A 1 44 ? 10.747 -2.485 7.005 1.00 0.00 38 PRO A C 17
ATOM 24498 O O . PRO A 1 44 ? 10.916 -1.353 7.468 1.00 0.00 38 PRO A O 17
ATOM 24506 N N . VAL A 1 45 ? 10.537 -2.680 5.695 1.00 0.00 39 VAL A N 17
ATOM 24507 C CA . VAL A 1 45 ? 10.420 -1.598 4.705 1.00 0.00 39 VAL A CA 17
ATOM 24508 C C . VAL A 1 45 ? 9.157 -0.780 4.979 1.00 0.00 39 VAL A C 17
ATOM 24509 O O . VAL A 1 45 ? 9.278 0.407 5.285 1.00 0.00 39 VAL A O 17
ATOM 24522 N N . ILE A 1 46 ? 7.972 -1.413 4.961 1.00 0.00 40 ILE A N 17
ATOM 24523 C CA . ILE A 1 46 ? 6.684 -0.768 5.265 1.00 0.00 40 ILE A CA 17
ATOM 24524 C C . ILE A 1 46 ? 6.710 -0.101 6.654 1.00 0.00 40 ILE A C 17
ATOM 24525 O O . ILE A 1 46 ? 6.245 1.025 6.781 1.00 0.00 40 ILE A O 17
ATOM 24540 N N . ASP A 1 47 ? 7.287 -0.729 7.682 1.00 0.00 41 ASP A N 17
ATOM 24541 C CA . ASP A 1 47 ? 7.310 -0.177 9.042 1.00 0.00 41 ASP A CA 17
ATOM 24542 C C . ASP A 1 47 ? 8.108 1.135 9.167 1.00 0.00 41 ASP A C 17
ATOM 24543 O O . ASP A 1 47 ? 7.669 2.053 9.862 1.00 0.00 41 ASP A O 17
ATOM 24551 N N . GLU A 1 48 ? 9.235 1.264 8.455 1.00 0.00 42 GLU A N 17
ATOM 24552 C CA . GLU A 1 48 ? 10.037 2.497 8.458 1.00 0.00 42 GLU A CA 17
ATOM 24553 C C . GLU A 1 48 ? 9.353 3.658 7.730 1.00 0.00 42 GLU A C 17
ATOM 24554 O O . GLU A 1 48 ? 9.269 4.767 8.254 1.00 0.00 42 GLU A O 17
ATOM 24564 N N . LEU A 1 49 ? 8.866 3.423 6.510 1.00 0.00 43 LEU A N 17
ATOM 24565 C CA . LEU A 1 49 ? 8.194 4.441 5.704 1.00 0.00 43 LEU A CA 17
ATOM 24566 C C . LEU A 1 49 ? 6.833 4.810 6.290 1.00 0.00 43 LEU A C 17
ATOM 24567 O O . LEU A 1 49 ? 6.469 5.987 6.288 1.00 0.00 43 LEU A O 17
ATOM 24582 N N . ALA A 1 50 ? 6.143 3.855 6.906 1.00 0.00 44 ALA A N 17
ATOM 24583 C CA . ALA A 1 50 ? 4.888 4.127 7.604 1.00 0.00 44 ALA A CA 17
ATOM 24584 C C . ALA A 1 50 ? 5.069 5.191 8.699 1.00 0.00 44 ALA A C 17
ATOM 24585 O O . ALA A 1 50 ? 4.281 6.129 8.790 1.00 0.00 44 ALA A O 17
ATOM 24592 N N . ALA A 1 51 ? 6.153 5.077 9.473 1.00 0.00 45 ALA A N 17
ATOM 24593 C CA . ALA A 1 51 ? 6.531 5.994 10.545 1.00 0.00 45 ALA A CA 17
ATOM 24594 C C . ALA A 1 51 ? 6.886 7.395 10.021 1.00 0.00 45 ALA A C 17
ATOM 24595 O O . ALA A 1 51 ? 6.695 8.394 10.722 1.00 0.00 45 ALA A O 17
ATOM 24602 N N . GLU A 1 52 ? 7.397 7.475 8.791 1.00 0.00 46 GLU A N 17
ATOM 24603 C CA . GLU A 1 52 ? 7.791 8.749 8.179 1.00 0.00 46 GLU A CA 17
ATOM 24604 C C . GLU A 1 52 ? 6.581 9.566 7.722 1.00 0.00 46 GLU A C 17
ATOM 24605 O O . GLU A 1 52 ? 6.672 10.798 7.690 1.00 0.00 46 GLU A O 17
ATOM 24615 N N . TYR A 1 53 ? 5.443 8.919 7.419 1.00 0.00 47 TYR A N 17
ATOM 24616 C CA . TYR A 1 53 ? 4.247 9.623 6.963 1.00 0.00 47 TYR A CA 17
ATOM 24617 C C . TYR A 1 53 ? 3.128 9.768 8.020 1.00 0.00 47 TYR A C 17
ATOM 24618 O O . TYR A 1 53 ? 2.097 10.376 7.734 1.00 0.00 47 TYR A O 17
ATOM 24635 N N . GLU A 1 54 ? 3.308 9.219 9.232 1.00 0.00 48 GLU A N 17
ATOM 24636 C CA . GLU A 1 54 ? 2.293 9.205 10.305 1.00 0.00 48 GLU A CA 17
ATOM 24637 C C . GLU A 1 54 ? 1.533 10.532 10.513 1.00 0.00 48 GLU A C 17
ATOM 24638 O O . GLU A 1 54 ? 2.121 11.613 10.597 1.00 0.00 48 GLU A O 17
ATOM 24648 N N . GLY A 1 55 ? 0.202 10.431 10.610 1.00 0.00 49 GLY A N 17
ATOM 24649 C CA . GLY A 1 55 ? -0.719 11.552 10.844 1.00 0.00 49 GLY A CA 17
ATOM 24650 C C . GLY A 1 55 ? -1.060 12.400 9.612 1.00 0.00 49 GLY A C 17
ATOM 24651 O O . GLY A 1 55 ? -2.049 13.139 9.639 1.00 0.00 49 GLY A O 17
ATOM 24655 N N . LYS A 1 56 ? -0.297 12.269 8.517 1.00 0.00 50 LYS A N 17
ATOM 24656 C CA . LYS A 1 56 ? -0.483 12.993 7.241 1.00 0.00 50 LYS A CA 17
ATOM 24657 C C . LYS A 1 56 ? -0.939 12.088 6.085 1.00 0.00 50 LYS A C 17
ATOM 24658 O O . LYS A 1 56 ? -1.231 12.574 4.994 1.00 0.00 50 LYS A O 17
ATOM 24673 N N . VAL A 1 57 ? -0.945 10.771 6.323 1.00 0.00 51 VAL A N 17
ATOM 24674 C CA . VAL A 1 57 ? -0.978 9.661 5.353 1.00 0.00 51 VAL A CA 17
ATOM 24675 C C . VAL A 1 57 ? -1.455 8.411 6.102 1.00 0.00 51 VAL A C 17
ATOM 24676 O O . VAL A 1 57 ? -1.076 8.221 7.262 1.00 0.00 51 VAL A O 17
ATOM 24689 N N . LEU A 1 58 ? -2.238 7.550 5.454 1.00 0.00 52 LEU A N 17
ATOM 24690 C CA . LEU A 1 58 ? -2.704 6.279 6.000 1.00 0.00 52 LEU A CA 17
ATOM 24691 C C . LEU A 1 58 ? -2.156 5.099 5.180 1.00 0.00 52 LEU A C 17
ATOM 24692 O O . LEU A 1 58 ? -2.288 5.060 3.960 1.00 0.00 52 LEU A O 17
ATOM 24707 N N . ILE A 1 59 ? -1.520 4.145 5.854 1.00 0.00 53 ILE A N 17
ATOM 24708 C CA . ILE A 1 59 ? -0.790 3.019 5.258 1.00 0.00 53 ILE A CA 17
ATOM 24709 C C . ILE A 1 59 ? -1.422 1.678 5.650 1.00 0.00 53 ILE A C 17
ATOM 24710 O O . ILE A 1 59 ? -1.654 1.427 6.833 1.00 0.00 53 ILE A O 17
ATOM 24725 N N . VAL A 1 60 ? -1.665 0.800 4.673 1.00 0.00 54 VAL A N 17
ATOM 24726 C CA . VAL A 1 60 ? -2.243 -0.550 4.860 1.00 0.00 54 VAL A CA 17
ATOM 24727 C C . VAL A 1 60 ? -1.582 -1.553 3.907 1.00 0.00 54 VAL A C 17
ATOM 24728 O O . VAL A 1 60 ? -1.271 -1.201 2.765 1.00 0.00 54 VAL A O 17
ATOM 24741 N N . LYS A 1 61 ? -1.389 -2.817 4.325 1.00 0.00 55 LYS A N 17
ATOM 24742 C CA . LYS A 1 61 ? -0.974 -3.892 3.417 1.00 0.00 55 LYS A CA 17
ATOM 24743 C C . LYS A 1 61 ? -2.073 -4.937 3.216 1.00 0.00 55 LYS A C 17
ATOM 24744 O O . LYS A 1 61 ? -2.718 -5.368 4.176 1.00 0.00 55 LYS A O 17
ATOM 24759 N N . MET A 1 62 ? -2.266 -5.361 1.971 1.00 0.00 56 MET A N 17
ATOM 24760 C CA . MET A 1 62 ? -3.399 -6.171 1.527 1.00 0.00 56 MET A CA 17
ATOM 24761 C C . MET A 1 62 ? -2.876 -7.511 1.008 1.00 0.00 56 MET A C 17
ATOM 24762 O O . MET A 1 62 ? -2.120 -7.555 0.033 1.00 0.00 56 MET A O 17
ATOM 24774 N N . ASN A 1 63 ? -3.228 -8.607 1.678 1.00 0.00 57 ASN A N 17
ATOM 24775 C CA . ASN A 1 63 ? -2.730 -9.931 1.321 1.00 0.00 57 ASN A CA 17
ATOM 24776 C C . ASN A 1 63 ? -3.559 -10.523 0.177 1.00 0.00 57 ASN A C 17
ATOM 24777 O O . ASN A 1 63 ? -4.765 -10.711 0.318 1.00 0.00 57 ASN A O 17
ATOM 24787 N N . VAL A 1 64 ? -2.907 -10.876 -0.930 1.00 0.00 58 VAL A N 17
ATOM 24788 C CA . VAL A 1 64 ? -3.555 -11.402 -2.148 1.00 0.00 58 VAL A CA 17
ATOM 24789 C C . VAL A 1 64 ? -4.051 -12.852 -2.020 1.00 0.00 58 VAL A C 17
ATOM 24790 O O . VAL A 1 64 ? -4.882 -13.276 -2.818 1.00 0.00 58 VAL A O 17
ATOM 24803 N N . ASP A 1 65 ? -3.579 -13.606 -1.023 1.00 0.00 59 ASP A N 17
ATOM 24804 C CA . ASP A 1 65 ? -4.047 -14.979 -0.765 1.00 0.00 59 ASP A CA 17
ATOM 24805 C C . ASP A 1 65 ? -5.384 -14.966 0.009 1.00 0.00 59 ASP A C 17
ATOM 24806 O O . ASP A 1 65 ? -6.291 -15.751 -0.277 1.00 0.00 59 ASP A O 17
ATOM 24814 N N . ASP A 1 66 ? -5.533 -14.004 0.930 1.00 0.00 60 ASP A N 17
ATOM 24815 C CA . ASP A 1 66 ? -6.727 -13.772 1.752 1.00 0.00 60 ASP A CA 17
ATOM 24816 C C . ASP A 1 66 ? -7.768 -12.871 1.050 1.00 0.00 60 ASP A C 17
ATOM 24817 O O . ASP A 1 66 ? -8.970 -13.010 1.282 1.00 0.00 60 ASP A O 17
ATOM 24825 N N . ASN A 1 67 ? -7.312 -11.963 0.180 1.00 0.00 61 ASN A N 17
ATOM 24826 C CA . ASN A 1 67 ? -8.131 -10.954 -0.508 1.00 0.00 61 ASN A CA 17
ATOM 24827 C C . ASN A 1 67 ? -7.817 -10.913 -2.024 1.00 0.00 61 ASN A C 17
ATOM 24828 O O . ASN A 1 67 ? -7.291 -9.912 -2.515 1.00 0.00 61 ASN A O 17
ATOM 24838 N N . PRO A 1 68 ? -8.124 -11.968 -2.802 1.00 0.00 62 PRO A N 17
ATOM 24839 C CA . PRO A 1 68 ? -7.816 -12.028 -4.243 1.00 0.00 62 PRO A CA 17
ATOM 24840 C C . PRO A 1 68 ? -8.620 -11.031 -5.107 1.00 0.00 62 PRO A C 17
ATOM 24841 O O . PRO A 1 68 ? -8.235 -10.760 -6.244 1.00 0.00 62 PRO A O 17
ATOM 24849 N N . ALA A 1 69 ? -9.698 -10.446 -4.573 1.00 0.00 63 ALA A N 17
ATOM 24850 C CA . ALA A 1 69 ? -10.527 -9.459 -5.271 1.00 0.00 63 ALA A CA 17
ATOM 24851 C C . ALA A 1 69 ? -9.966 -8.023 -5.196 1.00 0.00 63 ALA A C 17
ATOM 24852 O O . ALA A 1 69 ? -10.077 -7.267 -6.162 1.00 0.00 63 ALA A O 17
ATOM 24859 N N . THR A 1 70 ? -9.308 -7.656 -4.088 1.00 0.00 64 THR A N 17
ATOM 24860 C CA . THR A 1 70 ? -8.756 -6.312 -3.839 1.00 0.00 64 THR A CA 17
ATOM 24861 C C . THR A 1 70 ? -7.693 -5.888 -4.858 1.00 0.00 64 THR A C 17
ATOM 24862 O O . THR A 1 70 ? -7.788 -4.767 -5.363 1.00 0.00 64 THR A O 17
ATOM 24873 N N . PRO A 1 71 ? -6.708 -6.736 -5.232 1.00 0.00 65 PRO A N 17
ATOM 24874 C CA . PRO A 1 71 ? -5.775 -6.391 -6.294 1.00 0.00 65 PRO A CA 17
ATOM 24875 C C . PRO A 1 71 ? -6.512 -6.353 -7.645 1.00 0.00 65 PRO A C 17
ATOM 24876 O O . PRO A 1 71 ? -6.322 -5.426 -8.433 1.00 0.00 65 PRO A O 17
ATOM 24884 N N . SER A 1 72 ? -7.431 -7.300 -7.886 1.00 0.00 66 SER A N 17
ATOM 24885 C CA . SER A 1 72 ? -8.059 -7.533 -9.190 1.00 0.00 66 SER A CA 17
ATOM 24886 C C . SER A 1 72 ? -8.920 -6.355 -9.614 1.00 0.00 66 SER A C 17
ATOM 24887 O O . SER A 1 72 ? -8.960 -5.999 -10.792 1.00 0.00 66 SER A O 17
ATOM 24894 N N . LYS A 1 73 ? -9.556 -5.693 -8.641 1.00 0.00 67 LYS A N 17
ATOM 24895 C CA . LYS A 1 73 ? -10.457 -4.559 -8.886 1.00 0.00 67 LYS A CA 17
ATOM 24896 C C . LYS A 1 73 ? -9.705 -3.250 -9.189 1.00 0.00 67 LYS A C 17
ATOM 24897 O O . LYS A 1 73 ? -10.299 -2.326 -9.739 1.00 0.00 67 LYS A O 17
ATOM 24912 N N . TYR A 1 74 ? -8.409 -3.178 -8.850 1.00 0.00 68 TYR A N 17
ATOM 24913 C CA . TYR A 1 74 ? -7.497 -2.060 -9.167 1.00 0.00 68 TYR A CA 17
ATOM 24914 C C . TYR A 1 74 ? -6.593 -2.407 -10.373 1.00 0.00 68 TYR A C 17
ATOM 24915 O O . TYR A 1 74 ? -5.783 -1.582 -10.811 1.00 0.00 68 TYR A O 17
ATOM 24932 N N . GLY A 1 75 ? -6.735 -3.616 -10.934 1.00 0.00 69 GLY A N 17
ATOM 24933 C CA . GLY A 1 75 ? -6.035 -4.103 -12.134 1.00 0.00 69 GLY A CA 17
ATOM 24934 C C . GLY A 1 75 ? -4.782 -4.961 -11.869 1.00 0.00 69 GLY A C 17
ATOM 24935 O O . GLY A 1 75 ? -4.047 -5.270 -12.808 1.00 0.00 69 GLY A O 17
ATOM 24939 N N . ILE A 1 76 ? -4.530 -5.343 -10.615 1.00 0.00 70 ILE A N 17
ATOM 24940 C CA . ILE A 1 76 ? -3.385 -6.154 -10.158 1.00 0.00 70 ILE A CA 17
ATOM 24941 C C . ILE A 1 76 ? -3.780 -7.632 -10.053 1.00 0.00 70 ILE A C 17
ATOM 24942 O O . ILE A 1 76 ? -4.926 -7.950 -9.746 1.00 0.00 70 ILE A O 17
ATOM 24957 N N . ARG A 1 77 ? -2.837 -8.557 -10.285 1.00 0.00 71 ARG A N 17
ATOM 24958 C CA . ARG A 1 77 ? -3.072 -10.006 -10.155 1.00 0.00 71 ARG A CA 17
ATOM 24959 C C . ARG A 1 77 ? -2.705 -10.533 -8.764 1.00 0.00 71 ARG A C 17
ATOM 24960 O O . ARG A 1 77 ? -3.557 -10.572 -7.874 1.00 0.00 71 ARG A O 17
ATOM 24978 N N . ALA A 1 78 ? -1.440 -10.898 -8.575 1.00 0.00 72 ALA A N 17
ATOM 24979 C CA . ALA A 1 78 ? -0.870 -11.352 -7.308 1.00 0.00 72 ALA A CA 17
ATOM 24980 C C . ALA A 1 78 ? 0.661 -11.169 -7.314 1.00 0.00 72 ALA A C 17
ATOM 24981 O O . ALA A 1 78 ? 1.429 -12.102 -7.561 1.00 0.00 72 ALA A O 17
ATOM 24988 N N . ILE A 1 79 ? 1.091 -9.928 -7.098 1.00 0.00 73 ILE A N 17
ATOM 24989 C CA . ILE A 1 79 ? 2.482 -9.458 -7.240 1.00 0.00 73 ILE A CA 17
ATOM 24990 C C . ILE A 1 79 ? 2.850 -8.428 -6.159 1.00 0.00 73 ILE A C 17
ATOM 24991 O O . ILE A 1 79 ? 1.956 -7.758 -5.636 1.00 0.00 73 ILE A O 17
ATOM 25006 N N . PRO A 1 80 ? 4.149 -8.240 -5.845 1.00 0.00 74 PRO A N 17
ATOM 25007 C CA . PRO A 1 80 ? 4.622 -7.126 -5.025 1.00 0.00 74 PRO A CA 17
ATOM 25008 C C . PRO A 1 80 ? 4.472 -5.793 -5.791 1.00 0.00 74 PRO A C 17
ATOM 25009 O O . PRO A 1 80 ? 5.310 -5.434 -6.618 1.00 0.00 74 PRO A O 17
ATOM 25017 N N . THR A 1 81 ? 3.387 -5.066 -5.535 1.00 0.00 75 THR A N 17
ATOM 25018 C CA . THR A 1 81 ? 3.100 -3.731 -6.091 1.00 0.00 75 THR A CA 17
ATOM 25019 C C . THR A 1 81 ? 2.400 -2.855 -5.051 1.00 0.00 75 THR A C 17
ATOM 25020 O O . THR A 1 81 ? 1.527 -3.319 -4.318 1.00 0.00 75 THR A O 17
ATOM 25031 N N . LEU A 1 82 ? 2.756 -1.570 -4.993 1.00 0.00 76 LEU A N 17
ATOM 25032 C CA . LEU A 1 82 ? 2.127 -0.564 -4.141 1.00 0.00 76 LEU A CA 17
ATOM 25033 C C . LEU A 1 82 ? 1.234 0.353 -4.990 1.00 0.00 76 LEU A C 17
ATOM 25034 O O . LEU A 1 82 ? 1.512 0.568 -6.170 1.00 0.00 76 LEU A O 17
ATOM 25049 N N . ILE A 1 83 ? 0.183 0.922 -4.399 1.00 0.00 77 ILE A N 17
ATOM 25050 C CA . ILE A 1 83 ? -0.631 1.975 -5.024 1.00 0.00 77 ILE A CA 17
ATOM 25051 C C . ILE A 1 83 ? -0.744 3.168 -4.074 1.00 0.00 77 ILE A C 17
ATOM 25052 O O . ILE A 1 83 ? -1.129 2.995 -2.916 1.00 0.00 77 ILE A O 17
ATOM 25067 N N . LEU A 1 84 ? -0.432 4.370 -4.569 1.00 0.00 78 LEU A N 17
ATOM 25068 C CA . LEU A 1 84 ? -0.580 5.632 -3.837 1.00 0.00 78 LEU A CA 17
ATOM 25069 C C . LEU A 1 84 ? -1.737 6.460 -4.410 1.00 0.00 78 LEU A C 17
ATOM 25070 O O . LEU A 1 84 ? -1.871 6.642 -5.623 1.00 0.00 78 LEU A O 17
ATOM 25085 N N . PHE A 1 85 ? -2.596 6.944 -3.519 1.00 0.00 79 PHE A N 17
ATOM 25086 C CA . PHE A 1 85 ? -3.766 7.751 -3.868 1.00 0.00 79 PHE A CA 17
ATOM 25087 C C . PHE A 1 85 ? -4.240 8.694 -2.753 1.00 0.00 79 PHE A C 17
ATOM 25088 O O . PHE A 1 85 ? -3.656 8.750 -1.674 1.00 0.00 79 PHE A O 17
ATOM 25104 N N . LYS A 1 86 ? -5.277 9.491 -3.036 1.00 0.00 80 LYS A N 17
ATOM 25105 C CA . LYS A 1 86 ? -5.941 10.426 -2.113 1.00 0.00 80 LYS A CA 17
ATOM 25106 C C . LYS A 1 86 ? -7.443 10.429 -2.370 1.00 0.00 80 LYS A C 17
ATOM 25107 O O . LYS A 1 86 ? -7.869 9.977 -3.425 1.00 0.00 80 LYS A O 17
ATOM 25122 N N . ASN A 1 87 ? -8.257 10.915 -1.421 1.00 0.00 81 ASN A N 17
ATOM 25123 C CA . ASN A 1 87 ? -9.723 11.035 -1.559 1.00 0.00 81 ASN A CA 17
ATOM 25124 C C . ASN A 1 87 ? -10.460 9.738 -2.005 1.00 0.00 81 ASN A C 17
ATOM 25125 O O . ASN A 1 87 ? -11.589 9.801 -2.497 1.00 0.00 81 ASN A O 17
ATOM 25135 N N . GLY A 1 88 ? -9.824 8.565 -1.868 1.00 0.00 82 GLY A N 17
ATOM 25136 C CA . GLY A 1 88 ? -10.308 7.282 -2.385 1.00 0.00 82 GLY A CA 17
ATOM 25137 C C . GLY A 1 88 ? -10.266 7.112 -3.922 1.00 0.00 82 GLY A C 17
ATOM 25138 O O . GLY A 1 88 ? -10.996 6.276 -4.457 1.00 0.00 82 GLY A O 17
ATOM 25142 N N . GLU A 1 89 ? -9.445 7.888 -4.635 1.00 0.00 83 GLU A N 17
ATOM 25143 C CA . GLU A 1 89 ? -9.322 7.888 -6.110 1.00 0.00 83 GLU A CA 17
ATOM 25144 C C . GLU A 1 89 ? -7.860 7.769 -6.575 1.00 0.00 83 GLU A C 17
ATOM 25145 O O . GLU A 1 89 ? -7.024 8.631 -6.308 1.00 0.00 83 GLU A O 17
ATOM 25155 N N . VAL A 1 90 ? -7.550 6.680 -7.291 1.00 0.00 84 VAL A N 17
ATOM 25156 C CA . VAL A 1 90 ? -6.196 6.320 -7.748 1.00 0.00 84 VAL A CA 17
ATOM 25157 C C . VAL A 1 90 ? -5.543 7.388 -8.632 1.00 0.00 84 VAL A C 17
ATOM 25158 O O . VAL A 1 90 ? -6.191 7.962 -9.511 1.00 0.00 84 VAL A O 17
ATOM 25171 N N . VAL A 1 91 ? -4.243 7.625 -8.412 1.00 0.00 85 VAL A N 17
ATOM 25172 C CA . VAL A 1 91 ? -3.427 8.536 -9.244 1.00 0.00 85 VAL A CA 17
ATOM 25173 C C . VAL A 1 91 ? -2.121 7.912 -9.748 1.00 0.00 85 VAL A C 17
ATOM 25174 O O . VAL A 1 91 ? -1.694 8.236 -10.856 1.00 0.00 85 VAL A O 17
ATOM 25187 N N . GLU A 1 92 ? -1.488 7.033 -8.965 1.00 0.00 86 GLU A N 17
ATOM 25188 C CA . GLU A 1 92 ? -0.167 6.466 -9.299 1.00 0.00 86 GLU A CA 17
ATOM 25189 C C . GLU A 1 92 ? 0.096 5.123 -8.589 1.00 0.00 86 GLU A C 17
ATOM 25190 O O . GLU A 1 92 ? -0.355 4.891 -7.467 1.00 0.00 86 GLU A O 17
ATOM 25200 N N . GLN A 1 93 ? 0.863 4.239 -9.232 1.00 0.00 87 GLN A N 17
ATOM 25201 C CA . GLN A 1 93 ? 1.287 2.963 -8.666 1.00 0.00 87 GLN A CA 17
ATOM 25202 C C . GLN A 1 93 ? 2.805 2.716 -8.782 1.00 0.00 87 GLN A C 17
ATOM 25203 O O . GLN A 1 93 ? 3.502 3.309 -9.610 1.00 0.00 87 GLN A O 17
ATOM 25215 N N . VAL A 1 94 ? 3.293 1.807 -7.944 1.00 0.00 88 VAL A N 17
ATOM 25216 C CA . VAL A 1 94 ? 4.714 1.469 -7.752 1.00 0.00 88 VAL A CA 17
ATOM 25217 C C . VAL A 1 94 ? 4.881 -0.050 -7.868 1.00 0.00 88 VAL A C 17
ATOM 25218 O O . VAL A 1 94 ? 4.769 -0.777 -6.884 1.00 0.00 88 VAL A O 17
ATOM 25231 N N . THR A 1 95 ? 5.089 -0.551 -9.086 1.00 0.00 89 THR A N 17
ATOM 25232 C CA . THR A 1 95 ? 5.160 -1.999 -9.371 1.00 0.00 89 THR A CA 17
ATOM 25233 C C . THR A 1 95 ? 6.580 -2.569 -9.240 1.00 0.00 89 THR A C 17
ATOM 25234 O O . THR A 1 95 ? 7.567 -1.902 -9.572 1.00 0.00 89 THR A O 17
ATOM 25245 N N . GLY A 1 96 ? 6.688 -3.810 -8.757 1.00 0.00 90 GLY A N 17
ATOM 25246 C CA . GLY A 1 96 ? 7.955 -4.458 -8.395 1.00 0.00 90 GLY A CA 17
ATOM 25247 C C . GLY A 1 96 ? 8.456 -4.080 -6.993 1.00 0.00 90 GLY A C 17
ATOM 25248 O O . GLY A 1 96 ? 7.903 -3.207 -6.316 1.00 0.00 90 GLY A O 17
ATOM 25252 N N . ALA A 1 97 ? 9.516 -4.751 -6.538 1.00 0.00 91 ALA A N 17
ATOM 25253 C CA . ALA A 1 97 ? 10.147 -4.499 -5.244 1.00 0.00 91 ALA A CA 17
ATOM 25254 C C . ALA A 1 97 ? 10.990 -3.211 -5.271 1.00 0.00 91 ALA A C 17
ATOM 25255 O O . ALA A 1 97 ? 11.706 -2.923 -6.237 1.00 0.00 91 ALA A O 17
ATOM 25262 N N . VAL A 1 98 ? 10.894 -2.442 -4.189 1.00 0.00 92 VAL A N 17
ATOM 25263 C CA . VAL A 1 98 ? 11.522 -1.120 -4.005 1.00 0.00 92 VAL A CA 17
ATOM 25264 C C . VAL A 1 98 ? 12.055 -0.953 -2.578 1.00 0.00 92 VAL A C 17
ATOM 25265 O O . VAL A 1 98 ? 11.524 -1.553 -1.640 1.00 0.00 92 VAL A O 17
ATOM 25278 N N . SER A 1 99 ? 13.094 -0.131 -2.394 1.00 0.00 93 SER A N 17
ATOM 25279 C CA . SER A 1 99 ? 13.746 0.096 -1.093 1.00 0.00 93 SER A CA 17
ATOM 25280 C C . SER A 1 99 ? 13.010 1.161 -0.286 1.00 0.00 93 SER A C 17
ATOM 25281 O O . SER A 1 99 ? 12.504 2.130 -0.861 1.00 0.00 93 SER A O 17
ATOM 25288 N N . LYS A 1 100 ? 12.995 1.046 1.052 1.00 0.00 94 LYS A N 17
ATOM 25289 C CA . LYS A 1 100 ? 12.331 2.022 1.942 1.00 0.00 94 LYS A CA 17
ATOM 25290 C C . LYS A 1 100 ? 12.790 3.455 1.681 1.00 0.00 94 LYS A C 17
ATOM 25291 O O . LYS A 1 100 ? 11.976 4.372 1.652 1.00 0.00 94 LYS A O 17
ATOM 25306 N N . SER A 1 101 ? 14.081 3.628 1.414 1.00 0.00 95 SER A N 17
ATOM 25307 C CA . SER A 1 101 ? 14.725 4.874 1.017 1.00 0.00 95 SER A CA 17
ATOM 25308 C C . SER A 1 101 ? 14.103 5.494 -0.238 1.00 0.00 95 SER A C 17
ATOM 25309 O O . SER A 1 101 ? 13.703 6.659 -0.236 1.00 0.00 95 SER A O 17
ATOM 25316 N N . SER A 1 102 ? 13.953 4.686 -1.290 1.00 0.00 96 SER A N 17
ATOM 25317 C CA . SER A 1 102 ? 13.339 5.069 -2.570 1.00 0.00 96 SER A CA 17
ATOM 25318 C C . SER A 1 102 ? 11.860 5.449 -2.405 1.00 0.00 96 SER A C 17
ATOM 25319 O O . SER A 1 102 ? 11.412 6.477 -2.915 1.00 0.00 96 SER A O 17
ATOM 25326 N N . ILE A 1 103 ? 11.118 4.672 -1.612 1.00 0.00 97 ILE A N 17
ATOM 25327 C CA . ILE A 1 103 ? 9.687 4.892 -1.353 1.00 0.00 97 ILE A CA 17
ATOM 25328 C C . ILE A 1 103 ? 9.469 6.209 -0.580 1.00 0.00 97 ILE A C 17
ATOM 25329 O O . ILE A 1 103 ? 8.658 7.032 -1.007 1.00 0.00 97 ILE A O 17
ATOM 25344 N N . LYS A 1 104 ? 10.249 6.465 0.485 1.00 0.00 98 LYS A N 17
ATOM 25345 C CA . LYS A 1 104 ? 10.204 7.722 1.270 1.00 0.00 98 LYS A CA 17
ATOM 25346 C C . LYS A 1 104 ? 10.566 8.933 0.414 1.00 0.00 98 LYS A C 17
ATOM 25347 O O . LYS A 1 104 ? 9.841 9.931 0.408 1.00 0.00 98 LYS A O 17
ATOM 25362 N N . ASP A 1 105 ? 11.674 8.843 -0.322 1.00 0.00 99 ASP A N 17
ATOM 25363 C CA . ASP A 1 105 ? 12.194 9.936 -1.157 1.00 0.00 99 ASP A CA 17
ATOM 25364 C C . ASP A 1 105 ? 11.228 10.304 -2.290 1.00 0.00 99 ASP A C 17
ATOM 25365 O O . ASP A 1 105 ? 11.178 11.459 -2.701 1.00 0.00 99 ASP A O 17
ATOM 25373 N N . MET A 1 106 ? 10.413 9.353 -2.755 1.00 0.00 100 MET A N 17
ATOM 25374 C CA . MET A 1 106 ? 9.305 9.574 -3.683 1.00 0.00 100 MET A CA 17
ATOM 25375 C C . MET A 1 106 ? 8.077 10.216 -3.004 1.00 0.00 100 MET A C 17
ATOM 25376 O O . MET A 1 106 ? 7.579 11.244 -3.460 1.00 0.00 100 MET A O 17
ATOM 25388 N N . ILE A 1 107 ? 7.577 9.627 -1.911 1.00 0.00 101 ILE A N 17
ATOM 25389 C CA . ILE A 1 107 ? 6.335 10.067 -1.240 1.00 0.00 101 ILE A CA 17
ATOM 25390 C C . ILE A 1 107 ? 6.420 11.475 -0.641 1.00 0.00 101 ILE A C 17
ATOM 25391 O O . ILE A 1 107 ? 5.396 12.160 -0.538 1.00 0.00 101 ILE A O 17
ATOM 25406 N N . ALA A 1 108 ? 7.630 11.959 -0.372 1.00 0.00 102 ALA A N 17
ATOM 25407 C CA . ALA A 1 108 ? 7.914 13.339 0.005 1.00 0.00 102 ALA A CA 17
ATOM 25408 C C . ALA A 1 108 ? 7.350 14.396 -0.977 1.00 0.00 102 ALA A C 17
ATOM 25409 O O . ALA A 1 108 ? 7.134 15.542 -0.580 1.00 0.00 102 ALA A O 17
ATOM 25416 N N . GLN A 1 109 ? 7.052 14.008 -2.230 1.00 0.00 103 GLN A N 17
ATOM 25417 C CA . GLN A 1 109 ? 6.371 14.846 -3.224 1.00 0.00 103 GLN A CA 17
ATOM 25418 C C . GLN A 1 109 ? 4.991 14.313 -3.663 1.00 0.00 103 GLN A C 17
ATOM 25419 O O . GLN A 1 109 ? 4.234 15.047 -4.300 1.00 0.00 103 GLN A O 17
ATOM 25431 N N . LYS A 1 110 ? 4.642 13.055 -3.351 1.00 0.00 104 LYS A N 17
ATOM 25432 C CA . LYS A 1 110 ? 3.389 12.417 -3.797 1.00 0.00 104 LYS A CA 17
ATOM 25433 C C . LYS A 1 110 ? 2.267 12.543 -2.760 1.00 0.00 104 LYS A C 17
ATOM 25434 O O . LYS A 1 110 ? 1.262 13.201 -3.018 1.00 0.00 104 LYS A O 17
ATOM 25449 N N . ALA A 1 111 ? 2.447 11.924 -1.591 1.00 0.00 105 ALA A N 17
ATOM 25450 C CA . ALA A 1 111 ? 1.478 11.975 -0.485 1.00 0.00 105 ALA A CA 17
ATOM 25451 C C . ALA A 1 111 ? 1.678 13.201 0.432 1.00 0.00 105 ALA A C 17
ATOM 25452 O O . ALA A 1 111 ? 0.696 13.815 0.856 1.00 0.00 105 ALA A O 17
ATOM 25459 N N . LEU A 1 112 ? 2.932 13.580 0.710 1.00 0.00 106 LEU A N 17
ATOM 25460 C CA . LEU A 1 112 ? 3.255 14.741 1.557 1.00 0.00 106 LEU A CA 17
ATOM 25461 C C . LEU A 1 112 ? 3.285 16.061 0.767 1.00 0.00 106 LEU A C 17
ATOM 25462 O O . LEU A 1 112 ? 3.038 17.127 1.327 1.00 0.00 106 LEU A O 17
ATOM 25477 N N . GLY A 1 113 ? 3.590 15.984 -0.533 1.00 0.00 107 GLY A N 17
ATOM 25478 C CA . GLY A 1 113 ? 3.651 17.138 -1.447 1.00 0.00 107 GLY A CA 17
ATOM 25479 C C . GLY A 1 113 ? 2.294 17.807 -1.700 1.00 0.00 107 GLY A C 17
ATOM 25480 O O . GLY A 1 113 ? 1.261 17.131 -1.813 1.00 0.00 107 GLY A O 17
ATOM 25484 N N . MET A 1 7 ? -1.922 3.409 11.740 1.00 0.00 1 MET A N 18
ATOM 25485 C CA . MET A 1 7 ? -0.622 2.748 11.613 1.00 0.00 1 MET A CA 18
ATOM 25486 C C . MET A 1 7 ? -0.669 1.569 10.627 1.00 0.00 1 MET A C 18
ATOM 25487 O O . MET A 1 7 ? -1.735 0.994 10.384 1.00 0.00 1 MET A O 18
ATOM 25499 N N . ALA A 1 8 ? 0.488 1.179 10.077 1.00 0.00 2 ALA A N 18
ATOM 25500 C CA . ALA A 1 8 ? 0.583 0.072 9.127 1.00 0.00 2 ALA A CA 18
ATOM 25501 C C . ALA A 1 8 ? 0.285 -1.295 9.769 1.00 0.00 2 ALA A C 18
ATOM 25502 O O . ALA A 1 8 ? 0.865 -1.678 10.789 1.00 0.00 2 ALA A O 18
ATOM 25509 N N . ALA A 1 9 ? -0.606 -2.049 9.122 1.00 0.00 3 ALA A N 18
ATOM 25510 C CA . ALA A 1 9 ? -0.964 -3.426 9.459 1.00 0.00 3 ALA A CA 18
ATOM 25511 C C . ALA A 1 9 ? -1.511 -4.181 8.237 1.00 0.00 3 ALA A C 18
ATOM 25512 O O . ALA A 1 9 ? -1.673 -3.606 7.154 1.00 0.00 3 ALA A O 18
ATOM 25519 N N . GLN A 1 10 ? -1.790 -5.473 8.420 1.00 0.00 4 GLN A N 18
ATOM 25520 C CA . GLN A 1 10 ? -2.430 -6.326 7.426 1.00 0.00 4 GLN A CA 18
ATOM 25521 C C . GLN A 1 10 ? -3.956 -6.117 7.469 1.00 0.00 4 GLN A C 18
ATOM 25522 O O . GLN A 1 10 ? -4.602 -6.486 8.457 1.00 0.00 4 GLN A O 18
ATOM 25534 N N . ILE A 1 11 ? -4.528 -5.509 6.425 1.00 0.00 5 ILE A N 18
ATOM 25535 C CA . ILE A 1 11 ? -5.942 -5.098 6.352 1.00 0.00 5 ILE A CA 18
ATOM 25536 C C . ILE A 1 11 ? -6.666 -5.851 5.215 1.00 0.00 5 ILE A C 18
ATOM 25537 O O . ILE A 1 11 ? -6.037 -6.463 4.348 1.00 0.00 5 ILE A O 18
ATOM 25552 N N . THR A 1 12 ? -8.001 -5.824 5.231 1.00 0.00 6 THR A N 18
ATOM 25553 C CA . THR A 1 12 ? -8.888 -6.471 4.253 1.00 0.00 6 THR A CA 18
ATOM 25554 C C . THR A 1 12 ? -9.843 -5.470 3.577 1.00 0.00 6 THR A C 18
ATOM 25555 O O . THR A 1 12 ? -9.972 -4.315 3.989 1.00 0.00 6 THR A O 18
ATOM 25566 N N . ASP A 1 13 ? -10.508 -5.918 2.518 1.00 0.00 7 ASP A N 18
ATOM 25567 C CA . ASP A 1 13 ? -11.218 -5.121 1.516 1.00 0.00 7 ASP A CA 18
ATOM 25568 C C . ASP A 1 13 ? -12.333 -4.247 2.106 1.00 0.00 7 ASP A C 18
ATOM 25569 O O . ASP A 1 13 ? -12.526 -3.103 1.695 1.00 0.00 7 ASP A O 18
ATOM 25577 N N . ALA A 1 14 ? -13.035 -4.781 3.109 1.00 0.00 8 ALA A N 18
ATOM 25578 C CA . ALA A 1 14 ? -14.152 -4.145 3.802 1.00 0.00 8 ALA A CA 18
ATOM 25579 C C . ALA A 1 14 ? -13.710 -3.261 4.982 1.00 0.00 8 ALA A C 18
ATOM 25580 O O . ALA A 1 14 ? -14.510 -2.475 5.498 1.00 0.00 8 ALA A O 18
ATOM 25587 N N . THR A 1 15 ? -12.449 -3.369 5.407 1.00 0.00 9 THR A N 18
ATOM 25588 C CA . THR A 1 15 ? -11.900 -2.685 6.588 1.00 0.00 9 THR A CA 18
ATOM 25589 C C . THR A 1 15 ? -11.055 -1.476 6.206 1.00 0.00 9 THR A C 18
ATOM 25590 O O . THR A 1 15 ? -11.145 -0.442 6.873 1.00 0.00 9 THR A O 18
ATOM 25601 N N . PHE A 1 16 ? -10.264 -1.557 5.127 1.00 0.00 10 PHE A N 18
ATOM 25602 C CA . PHE A 1 16 ? -9.384 -0.444 4.725 1.00 0.00 10 PHE A CA 18
ATOM 25603 C C . PHE A 1 16 ? -10.187 0.761 4.212 1.00 0.00 10 PHE A C 18
ATOM 25604 O O . PHE A 1 16 ? -9.874 1.913 4.526 1.00 0.00 10 PHE A O 18
ATOM 25620 N N . GLU A 1 17 ? -11.290 0.505 3.495 1.00 0.00 11 GLU A N 18
ATOM 25621 C CA . GLU A 1 17 ? -12.135 1.534 2.905 1.00 0.00 11 GLU A CA 18
ATOM 25622 C C . GLU A 1 17 ? -12.741 2.457 3.960 1.00 0.00 11 GLU A C 18
ATOM 25623 O O . GLU A 1 17 ? -12.756 3.672 3.782 1.00 0.00 11 GLU A O 18
ATOM 25633 N N . ALA A 1 18 ? -13.105 1.898 5.118 1.00 0.00 12 ALA A N 18
ATOM 25634 C CA . ALA A 1 18 ? -13.615 2.625 6.272 1.00 0.00 12 ALA A CA 18
ATOM 25635 C C . ALA A 1 18 ? -12.577 3.561 6.930 1.00 0.00 12 ALA A C 18
ATOM 25636 O O . ALA A 1 18 ? -12.952 4.398 7.754 1.00 0.00 12 ALA A O 18
ATOM 25643 N N . SER A 1 19 ? -11.292 3.460 6.552 1.00 0.00 13 SER A N 18
ATOM 25644 C CA . SER A 1 19 ? -10.217 4.341 7.034 1.00 0.00 13 SER A CA 18
ATOM 25645 C C . SER A 1 19 ? -9.742 5.325 5.972 1.00 0.00 13 SER A C 18
ATOM 25646 O O . SER A 1 19 ? -9.240 6.391 6.328 1.00 0.00 13 SER A O 18
ATOM 25653 N N . VAL A 1 20 ? -9.904 4.991 4.683 1.00 0.00 14 VAL A N 18
ATOM 25654 C CA . VAL A 1 20 ? -9.309 5.777 3.583 1.00 0.00 14 VAL A CA 18
ATOM 25655 C C . VAL A 1 20 ? -10.266 6.212 2.479 1.00 0.00 14 VAL A C 18
ATOM 25656 O O . VAL A 1 20 ? -10.154 7.321 1.964 1.00 0.00 14 VAL A O 18
ATOM 25669 N N . LEU A 1 21 ? -11.211 5.354 2.103 1.00 0.00 15 LEU A N 18
ATOM 25670 C CA . LEU A 1 21 ? -12.206 5.606 1.054 1.00 0.00 15 LEU A CA 18
ATOM 25671 C C . LEU A 1 21 ? -13.328 6.514 1.600 1.00 0.00 15 LEU A C 18
ATOM 25672 O O . LEU A 1 21 ? -13.799 7.436 0.935 1.00 0.00 15 LEU A O 18
ATOM 25687 N N . LYS A 1 22 ? -13.678 6.299 2.875 1.00 0.00 16 LYS A N 18
ATOM 25688 C CA . LYS A 1 22 ? -14.609 7.104 3.686 1.00 0.00 16 LYS A CA 18
ATOM 25689 C C . LYS A 1 22 ? -13.906 8.265 4.428 1.00 0.00 16 LYS A C 18
ATOM 25690 O O . LYS A 1 22 ? -14.383 8.730 5.465 1.00 0.00 16 LYS A O 18
ATOM 25705 N N . SER A 1 23 ? -12.754 8.708 3.910 1.00 0.00 17 SER A N 18
ATOM 25706 C CA . SER A 1 23 ? -11.868 9.735 4.488 1.00 0.00 17 SER A CA 18
ATOM 25707 C C . SER A 1 23 ? -11.261 10.655 3.408 1.00 0.00 17 SER A C 18
ATOM 25708 O O . SER A 1 23 ? -11.357 10.378 2.209 1.00 0.00 17 SER A O 18
ATOM 25715 N N . ALA A 1 24 ? -10.640 11.757 3.842 1.00 0.00 18 ALA A N 18
ATOM 25716 C CA . ALA A 1 24 ? -9.971 12.746 2.993 1.00 0.00 18 ALA A CA 18
ATOM 25717 C C . ALA A 1 24 ? -8.440 12.554 2.891 1.00 0.00 18 ALA A C 18
ATOM 25718 O O . ALA A 1 24 ? -7.786 13.246 2.103 1.00 0.00 18 ALA A O 18
ATOM 25725 N N . ILE A 1 25 ? -7.835 11.662 3.687 1.00 0.00 19 ILE A N 18
ATOM 25726 C CA . ILE A 1 25 ? -6.383 11.520 3.793 1.00 0.00 19 ILE A CA 18
ATOM 25727 C C . ILE A 1 25 ? -5.782 10.733 2.602 1.00 0.00 19 ILE A C 18
ATOM 25728 O O . ILE A 1 25 ? -6.416 9.788 2.116 1.00 0.00 19 ILE A O 18
ATOM 25743 N N . PRO A 1 26 ? -4.563 11.063 2.128 1.00 0.00 20 PRO A N 18
ATOM 25744 C CA . PRO A 1 26 ? -3.835 10.227 1.175 1.00 0.00 20 PRO A CA 18
ATOM 25745 C C . PRO A 1 26 ? -3.528 8.831 1.734 1.00 0.00 20 PRO A C 18
ATOM 25746 O O . PRO A 1 26 ? -3.251 8.658 2.920 1.00 0.00 20 PRO A O 18
ATOM 25754 N N . VAL A 1 27 ? -3.577 7.825 0.864 1.00 0.00 21 VAL A N 18
ATOM 25755 C CA . VAL A 1 27 ? -3.551 6.404 1.195 1.00 0.00 21 VAL A CA 18
ATOM 25756 C C . VAL A 1 27 ? -2.496 5.660 0.370 1.00 0.00 21 VAL A C 18
ATOM 25757 O O . VAL A 1 27 ? -2.324 5.911 -0.829 1.00 0.00 21 VAL A O 18
ATOM 25770 N N . LEU A 1 28 ? -1.818 4.712 1.024 1.00 0.00 22 LEU A N 18
ATOM 25771 C CA . LEU A 1 28 ? -0.823 3.804 0.461 1.00 0.00 22 LEU A CA 18
ATOM 25772 C C . LEU A 1 28 ? -1.233 2.350 0.707 1.00 0.00 22 LEU A C 18
ATOM 25773 O O . LEU A 1 28 ? -1.340 1.911 1.856 1.00 0.00 22 LEU A O 18
ATOM 25788 N N . ILE A 1 29 ? -1.395 1.605 -0.379 1.00 0.00 23 ILE A N 18
ATOM 25789 C CA . ILE A 1 29 ? -1.569 0.148 -0.378 1.00 0.00 23 ILE A CA 18
ATOM 25790 C C . ILE A 1 29 ? -0.257 -0.511 -0.798 1.00 0.00 23 ILE A C 18
ATOM 25791 O O . ILE A 1 29 ? 0.406 -0.017 -1.710 1.00 0.00 23 ILE A O 18
ATOM 25806 N N . ASP A 1 30 ? 0.071 -1.667 -0.224 1.00 0.00 24 ASP A N 18
ATOM 25807 C CA . ASP A 1 30 ? 1.048 -2.613 -0.765 1.00 0.00 24 ASP A CA 18
ATOM 25808 C C . ASP A 1 30 ? 0.402 -3.999 -0.907 1.00 0.00 24 ASP A C 18
ATOM 25809 O O . ASP A 1 30 ? -0.099 -4.567 0.070 1.00 0.00 24 ASP A O 18
ATOM 25817 N N . PHE A 1 31 ? 0.418 -4.550 -2.122 1.00 0.00 25 PHE A N 18
ATOM 25818 C CA . PHE A 1 31 ? -0.044 -5.911 -2.395 1.00 0.00 25 PHE A CA 18
ATOM 25819 C C . PHE A 1 31 ? 1.072 -6.931 -2.175 1.00 0.00 25 PHE A C 18
ATOM 25820 O O . PHE A 1 31 ? 2.163 -6.792 -2.725 1.00 0.00 25 PHE A O 18
ATOM 25836 N N . TRP A 1 32 ? 0.804 -7.968 -1.370 1.00 0.00 26 TRP A N 18
ATOM 25837 C CA . TRP A 1 32 ? 1.803 -8.963 -0.960 1.00 0.00 26 TRP A CA 18
ATOM 25838 C C . TRP A 1 32 ? 1.213 -10.368 -0.770 1.00 0.00 26 TRP A C 18
ATOM 25839 O O . TRP A 1 32 ? -0.000 -10.534 -0.649 1.00 0.00 26 TRP A O 18
ATOM 25859 N N . ALA A 1 33 ? 2.088 -11.373 -0.704 1.00 0.00 27 ALA A N 18
ATOM 25860 C CA . ALA A 1 33 ? 1.738 -12.744 -0.327 1.00 0.00 27 ALA A CA 18
ATOM 25861 C C . ALA A 1 33 ? 2.906 -13.455 0.393 1.00 0.00 27 ALA A C 18
ATOM 25862 O O . ALA A 1 33 ? 4.068 -13.208 0.057 1.00 0.00 27 ALA A O 18
ATOM 25869 N N . PRO A 1 34 ? 2.630 -14.366 1.349 1.00 0.00 28 PRO A N 18
ATOM 25870 C CA . PRO A 1 34 ? 3.660 -15.136 2.059 1.00 0.00 28 PRO A CA 18
ATOM 25871 C C . PRO A 1 34 ? 4.427 -16.134 1.166 1.00 0.00 28 PRO A C 18
ATOM 25872 O O . PRO A 1 34 ? 5.486 -16.621 1.562 1.00 0.00 28 PRO A O 18
ATOM 25880 N N . TRP A 1 35 ? 3.918 -16.422 -0.036 1.00 0.00 29 TRP A N 18
ATOM 25881 C CA . TRP A 1 35 ? 4.561 -17.282 -1.033 1.00 0.00 29 TRP A CA 18
ATOM 25882 C C . TRP A 1 35 ? 5.525 -16.544 -1.989 1.00 0.00 29 TRP A C 18
ATOM 25883 O O . TRP A 1 35 ? 6.075 -17.176 -2.898 1.00 0.00 29 TRP A O 18
ATOM 25903 N N . CYS A 1 36 ? 5.798 -15.246 -1.787 1.00 0.00 30 CYS A N 18
ATOM 25904 C CA . CYS A 1 36 ? 6.873 -14.524 -2.480 1.00 0.00 30 CYS A CA 18
ATOM 25905 C C . CYS A 1 36 ? 7.817 -13.773 -1.512 1.00 0.00 30 CYS A C 18
ATOM 25906 O O . CYS A 1 36 ? 7.390 -13.168 -0.528 1.00 0.00 30 CYS A O 18
ATOM 25913 N N . GLY A 1 37 ? 9.124 -13.839 -1.791 1.00 0.00 31 GLY A N 18
ATOM 25914 C CA . GLY A 1 37 ? 10.205 -13.379 -0.905 1.00 0.00 31 GLY A CA 18
ATOM 25915 C C . GLY A 1 37 ? 10.178 -11.875 -0.595 1.00 0.00 31 GLY A C 18
ATOM 25916 O O . GLY A 1 37 ? 9.948 -11.510 0.561 1.00 0.00 31 GLY A O 18
ATOM 25920 N N . PRO A 1 38 ? 10.360 -10.982 -1.589 1.00 0.00 32 PRO A N 18
ATOM 25921 C CA . PRO A 1 38 ? 10.328 -9.531 -1.375 1.00 0.00 32 PRO A CA 18
ATOM 25922 C C . PRO A 1 38 ? 8.962 -9.020 -0.886 1.00 0.00 32 PRO A C 18
ATOM 25923 O O . PRO A 1 38 ? 8.887 -7.947 -0.291 1.00 0.00 32 PRO A O 18
ATOM 25931 N N . CYS A 1 39 ? 7.892 -9.794 -1.098 1.00 0.00 33 CYS A N 18
ATOM 25932 C CA . CYS A 1 39 ? 6.545 -9.473 -0.633 1.00 0.00 33 CYS A CA 18
ATOM 25933 C C . CYS A 1 39 ? 6.460 -9.498 0.903 1.00 0.00 33 CYS A C 18
ATOM 25934 O O . CYS A 1 39 ? 6.029 -8.520 1.519 1.00 0.00 33 CYS A O 18
ATOM 25941 N N . ARG A 1 40 ? 6.908 -10.595 1.538 1.00 0.00 34 ARG A N 18
ATOM 25942 C CA . ARG A 1 40 ? 6.908 -10.742 3.009 1.00 0.00 34 ARG A CA 18
ATOM 25943 C C . ARG A 1 40 ? 8.106 -10.065 3.692 1.00 0.00 34 ARG A C 18
ATOM 25944 O O . ARG A 1 40 ? 7.987 -9.603 4.825 1.00 0.00 34 ARG A O 18
ATOM 25962 N N . ALA A 1 41 ? 9.239 -9.942 2.994 1.00 0.00 35 ALA A N 18
ATOM 25963 C CA . ALA A 1 41 ? 10.431 -9.235 3.474 1.00 0.00 35 ALA A CA 18
ATOM 25964 C C . ALA A 1 41 ? 10.285 -7.696 3.500 1.00 0.00 35 ALA A C 18
ATOM 25965 O O . ALA A 1 41 ? 11.168 -6.997 3.998 1.00 0.00 35 ALA A O 18
ATOM 25972 N N . MET A 1 42 ? 9.161 -7.151 3.019 1.00 0.00 36 MET A N 18
ATOM 25973 C CA . MET A 1 42 ? 8.819 -5.724 3.098 1.00 0.00 36 MET A CA 18
ATOM 25974 C C . MET A 1 42 ? 8.294 -5.305 4.480 1.00 0.00 36 MET A C 18
ATOM 25975 O O . MET A 1 42 ? 7.981 -4.138 4.684 1.00 0.00 36 MET A O 18
ATOM 25987 N N . GLY A 1 43 ? 8.202 -6.226 5.442 1.00 0.00 37 GLY A N 18
ATOM 25988 C CA . GLY A 1 43 ? 7.763 -5.956 6.822 1.00 0.00 37 GLY A CA 18
ATOM 25989 C C . GLY A 1 43 ? 8.510 -4.794 7.510 1.00 0.00 37 GLY A C 18
ATOM 25990 O O . GLY A 1 43 ? 7.878 -3.794 7.872 1.00 0.00 37 GLY A O 18
ATOM 25994 N N . PRO A 1 44 ? 9.853 -4.861 7.649 1.00 0.00 38 PRO A N 18
ATOM 25995 C CA . PRO A 1 44 ? 10.643 -3.769 8.240 1.00 0.00 38 PRO A CA 18
ATOM 25996 C C . PRO A 1 44 ? 10.719 -2.524 7.339 1.00 0.00 38 PRO A C 18
ATOM 25997 O O . PRO A 1 44 ? 10.865 -1.414 7.849 1.00 0.00 38 PRO A O 18
ATOM 26005 N N . VAL A 1 45 ? 10.573 -2.686 6.016 1.00 0.00 39 VAL A N 18
ATOM 26006 C CA . VAL A 1 45 ? 10.489 -1.588 5.035 1.00 0.00 39 VAL A CA 18
ATOM 26007 C C . VAL A 1 45 ? 9.239 -0.751 5.313 1.00 0.00 39 VAL A C 18
ATOM 26008 O O . VAL A 1 45 ? 9.360 0.441 5.610 1.00 0.00 39 VAL A O 18
ATOM 26021 N N . ILE A 1 46 ? 8.063 -1.385 5.311 1.00 0.00 40 ILE A N 18
ATOM 26022 C CA . ILE A 1 46 ? 6.767 -0.762 5.611 1.00 0.00 40 ILE A CA 18
ATOM 26023 C C . ILE A 1 46 ? 6.770 -0.086 6.995 1.00 0.00 40 ILE A C 18
ATOM 26024 O O . ILE A 1 46 ? 6.294 1.038 7.118 1.00 0.00 40 ILE A O 18
ATOM 26039 N N . ASP A 1 47 ? 7.335 -0.709 8.027 1.00 0.00 41 ASP A N 18
ATOM 26040 C CA . ASP A 1 47 ? 7.363 -0.168 9.391 1.00 0.00 41 ASP A CA 18
ATOM 26041 C C . ASP A 1 47 ? 8.172 1.137 9.531 1.00 0.00 41 ASP A C 18
ATOM 26042 O O . ASP A 1 47 ? 7.775 2.028 10.285 1.00 0.00 41 ASP A O 18
ATOM 2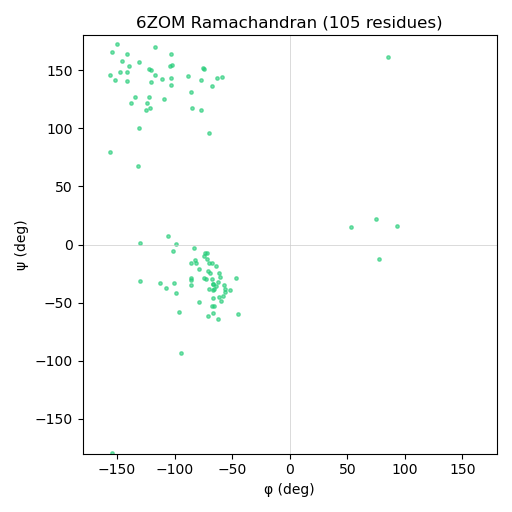6050 N N . GLU A 1 48 ? 9.261 1.303 8.775 1.00 0.00 42 GLU A N 18
ATOM 26051 C CA . GLU A 1 48 ? 10.019 2.565 8.754 1.00 0.00 42 GLU A CA 18
ATOM 26052 C C . GLU A 1 48 ? 9.262 3.697 8.046 1.00 0.00 42 GLU A C 18
ATOM 26053 O O . GLU A 1 48 ? 9.075 4.778 8.604 1.00 0.00 42 GLU A O 18
ATOM 26063 N N . LEU A 1 49 ? 8.822 3.456 6.805 1.00 0.00 43 LEU A N 18
ATOM 26064 C CA . LEU A 1 49 ? 8.144 4.457 5.980 1.00 0.00 43 LEU A CA 18
ATOM 26065 C C . LEU A 1 49 ? 6.768 4.815 6.542 1.00 0.00 43 LEU A C 18
ATOM 26066 O O . LEU A 1 49 ? 6.379 5.974 6.511 1.00 0.00 43 LEU A O 18
ATOM 26081 N N . ALA A 1 50 ? 6.080 3.863 7.172 1.00 0.00 44 ALA A N 18
ATOM 26082 C CA . ALA A 1 50 ? 4.802 4.130 7.834 1.00 0.00 44 ALA A CA 18
ATOM 26083 C C . ALA A 1 50 ? 4.914 5.231 8.909 1.00 0.00 44 ALA A C 18
ATOM 26084 O O . ALA A 1 50 ? 4.033 6.082 9.041 1.00 0.00 44 ALA A O 18
ATOM 26091 N N . ALA A 1 51 ? 6.028 5.237 9.639 1.00 0.00 45 ALA A N 18
ATOM 26092 C CA . ALA A 1 51 ? 6.359 6.235 10.647 1.00 0.00 45 ALA A CA 18
ATOM 26093 C C . ALA A 1 51 ? 6.916 7.548 10.065 1.00 0.00 45 ALA A C 18
ATOM 26094 O O . ALA A 1 51 ? 6.904 8.577 10.746 1.00 0.00 45 ALA A O 18
ATOM 26101 N N . GLU A 1 52 ? 7.379 7.554 8.812 1.00 0.00 46 GLU A N 18
ATOM 26102 C CA . GLU A 1 52 ? 7.778 8.794 8.134 1.00 0.00 46 GLU A CA 18
ATOM 26103 C C . GLU A 1 52 ? 6.563 9.625 7.694 1.00 0.00 46 GLU A C 18
ATOM 26104 O O . GLU A 1 52 ? 6.687 10.847 7.587 1.00 0.00 46 GLU A O 18
ATOM 26114 N N . TYR A 1 53 ? 5.390 9.005 7.494 1.00 0.00 47 TYR A N 18
ATOM 26115 C CA . TYR A 1 53 ? 4.188 9.698 7.019 1.00 0.00 47 TYR A CA 18
ATOM 26116 C C . TYR A 1 53 ? 3.050 9.824 8.054 1.00 0.00 47 TYR A C 18
ATOM 26117 O O . TYR A 1 53 ? 1.978 10.338 7.719 1.00 0.00 47 TYR A O 18
ATOM 26134 N N . GLU A 1 54 ? 3.224 9.325 9.285 1.00 0.00 48 GLU A N 18
ATOM 26135 C CA . GLU A 1 54 ? 2.117 9.060 10.218 1.00 0.00 48 GLU A CA 18
ATOM 26136 C C . GLU A 1 54 ? 1.210 10.279 10.497 1.00 0.00 48 GLU A C 18
ATOM 26137 O O . GLU A 1 54 ? 1.670 11.416 10.617 1.00 0.00 48 GLU A O 18
ATOM 26147 N N . GLY A 1 55 ? -0.107 10.036 10.560 1.00 0.00 49 GLY A N 18
ATOM 26148 C CA . GLY A 1 55 ? -1.145 11.055 10.769 1.00 0.00 49 GLY A CA 18
ATOM 26149 C C . GLY A 1 55 ? -1.514 11.895 9.534 1.00 0.00 49 GLY A C 18
ATOM 26150 O O . GLY A 1 55 ? -2.645 12.379 9.449 1.00 0.00 49 GLY A O 18
ATOM 26154 N N . LYS A 1 56 ? -0.608 12.029 8.555 1.00 0.00 50 LYS A N 18
ATOM 26155 C CA . LYS A 1 56 ? -0.795 12.781 7.292 1.00 0.00 50 LYS A CA 18
ATOM 26156 C C . LYS A 1 56 ? -1.146 11.887 6.092 1.00 0.00 50 LYS A C 18
ATOM 26157 O O . LYS A 1 56 ? -1.414 12.394 5.005 1.00 0.00 50 LYS A O 18
ATOM 26172 N N . VAL A 1 57 ? -1.093 10.569 6.292 1.00 0.00 51 VAL A N 18
ATOM 26173 C CA . VAL A 1 57 ? -1.066 9.486 5.293 1.00 0.00 51 VAL A CA 18
ATOM 26174 C C . VAL A 1 57 ? -1.520 8.210 6.008 1.00 0.00 51 VAL A C 18
ATOM 26175 O O . VAL A 1 57 ? -1.126 7.996 7.162 1.00 0.00 51 VAL A O 18
ATOM 26188 N N . LEU A 1 58 ? -2.309 7.361 5.352 1.00 0.00 52 LEU A N 18
ATOM 26189 C CA . LEU A 1 58 ? -2.768 6.080 5.892 1.00 0.00 52 LEU A CA 18
ATOM 26190 C C . LEU A 1 58 ? -2.194 4.921 5.067 1.00 0.00 52 LEU A C 18
ATOM 26191 O O . LEU A 1 58 ? -2.411 4.824 3.864 1.00 0.00 52 LEU A O 18
ATOM 26206 N N . ILE A 1 59 ? -1.438 4.054 5.728 1.00 0.00 53 ILE A N 18
ATOM 26207 C CA . ILE A 1 59 ? -0.661 2.959 5.137 1.00 0.00 53 ILE A CA 18
ATOM 26208 C C . ILE A 1 59 ? -1.259 1.604 5.528 1.00 0.00 53 ILE A C 18
ATOM 26209 O O . ILE A 1 59 ? -1.522 1.364 6.711 1.00 0.00 53 ILE A O 18
ATOM 26224 N N . VAL A 1 60 ? -1.446 0.710 4.553 1.00 0.00 54 VAL A N 18
ATOM 26225 C CA . VAL A 1 60 ? -1.987 -0.653 4.737 1.00 0.00 54 VAL A CA 18
ATOM 26226 C C . VAL A 1 60 ? -1.287 -1.657 3.811 1.00 0.00 54 VAL A C 18
ATOM 26227 O O . VAL A 1 60 ? -0.923 -1.301 2.688 1.00 0.00 54 VAL A O 18
ATOM 26240 N N . LYS A 1 61 ? -1.135 -2.926 4.226 1.00 0.00 55 LYS A N 18
ATOM 26241 C CA . LYS A 1 61 ? -0.759 -4.017 3.310 1.00 0.00 55 LYS A CA 18
ATOM 26242 C C . LYS A 1 61 ? -1.887 -5.027 3.116 1.00 0.00 55 LYS A C 18
ATOM 26243 O O . LYS A 1 61 ? -2.539 -5.440 4.081 1.00 0.00 55 LYS A O 18
ATOM 26258 N N . MET A 1 62 ? -2.112 -5.433 1.864 1.00 0.00 56 MET A N 18
ATOM 26259 C CA . MET A 1 62 ? -3.278 -6.208 1.426 1.00 0.00 56 MET A CA 18
ATOM 26260 C C . MET A 1 62 ? -2.814 -7.573 0.910 1.00 0.00 56 MET A C 18
ATOM 26261 O O . MET A 1 62 ? -2.030 -7.650 -0.038 1.00 0.00 56 MET A O 18
ATOM 26273 N N . ASN A 1 63 ? -3.280 -8.654 1.541 1.00 0.00 57 ASN A N 18
ATOM 26274 C CA . ASN A 1 63 ? -2.784 -9.997 1.245 1.00 0.00 57 ASN A CA 18
ATOM 26275 C C . ASN A 1 63 ? -3.519 -10.626 0.052 1.00 0.00 57 ASN A C 18
ATOM 26276 O O . ASN A 1 63 ? -4.688 -10.997 0.139 1.00 0.00 57 ASN A O 18
ATOM 26286 N N . VAL A 1 64 ? -2.816 -10.799 -1.063 1.00 0.00 58 VAL A N 18
ATOM 26287 C CA . VAL A 1 64 ? -3.325 -11.329 -2.328 1.00 0.00 58 VAL A CA 18
ATOM 26288 C C . VAL A 1 64 ? -3.810 -12.783 -2.197 1.00 0.00 58 VAL A C 18
ATOM 26289 O O . VAL A 1 64 ? -4.637 -13.222 -2.997 1.00 0.00 58 VAL A O 18
ATOM 26302 N N . ASP A 1 65 ? -3.361 -13.521 -1.173 1.00 0.00 59 ASP A N 18
ATOM 26303 C CA . ASP A 1 65 ? -3.812 -14.898 -0.919 1.00 0.00 59 ASP A CA 18
ATOM 26304 C C . ASP A 1 65 ? -5.151 -14.966 -0.146 1.00 0.00 59 ASP A C 18
ATOM 26305 O O . ASP A 1 65 ? -5.887 -15.948 -0.263 1.00 0.00 59 ASP A O 18
ATOM 26313 N N . ASP A 1 66 ? -5.492 -13.915 0.609 1.00 0.00 60 ASP A N 18
ATOM 26314 C CA . ASP A 1 66 ? -6.691 -13.810 1.459 1.00 0.00 60 ASP A CA 18
ATOM 26315 C C . ASP A 1 66 ? -7.811 -12.994 0.800 1.00 0.00 60 ASP A C 18
ATOM 26316 O O . ASP A 1 66 ? -8.990 -13.346 0.906 1.00 0.00 60 ASP A O 18
ATOM 26324 N N . ASN A 1 67 ? -7.449 -11.912 0.102 1.00 0.00 61 ASN A N 18
ATOM 26325 C CA . ASN A 1 67 ? -8.376 -10.962 -0.512 1.00 0.00 61 ASN A CA 18
ATOM 26326 C C . ASN A 1 67 ? -8.043 -10.708 -2.003 1.00 0.00 61 ASN A C 18
ATOM 26327 O O . ASN A 1 67 ? -7.755 -9.567 -2.382 1.00 0.00 61 ASN A O 18
ATOM 26337 N N . PRO A 1 68 ? -8.079 -11.734 -2.885 1.00 0.00 62 PRO A N 18
ATOM 26338 C CA . PRO A 1 68 ? -7.709 -11.621 -4.307 1.00 0.00 62 PRO A CA 18
ATOM 26339 C C . PRO A 1 68 ? -8.609 -10.699 -5.157 1.00 0.00 62 PRO A C 18
ATOM 26340 O O . PRO A 1 68 ? -8.259 -10.369 -6.290 1.00 0.00 62 PRO A O 18
ATOM 26348 N N . ALA A 1 69 ? -9.739 -10.236 -4.617 1.00 0.00 63 ALA A N 18
ATOM 26349 C CA . ALA A 1 69 ? -10.598 -9.230 -5.245 1.00 0.00 63 ALA A CA 18
ATOM 26350 C C . ALA A 1 69 ? -10.020 -7.804 -5.137 1.00 0.00 63 ALA A C 18
ATOM 26351 O O . ALA A 1 69 ? -10.148 -7.011 -6.072 1.00 0.00 63 ALA A O 18
ATOM 26358 N N . THR A 1 70 ? -9.308 -7.499 -4.044 1.00 0.00 64 THR A N 18
ATOM 26359 C CA . THR A 1 70 ? -8.724 -6.178 -3.779 1.00 0.00 64 THR A CA 18
ATOM 26360 C C . THR A 1 70 ? -7.645 -5.779 -4.796 1.00 0.00 64 THR A C 18
ATOM 26361 O O . THR A 1 70 ? -7.709 -4.654 -5.291 1.00 0.00 64 THR A O 18
ATOM 26372 N N . PRO A 1 71 ? -6.682 -6.649 -5.179 1.00 0.00 65 PRO A N 18
ATOM 26373 C CA . PRO A 1 71 ? -5.763 -6.327 -6.270 1.00 0.00 65 PRO A CA 18
ATOM 26374 C C . PRO A 1 71 ? -6.501 -6.282 -7.614 1.00 0.00 65 PRO A C 18
ATOM 26375 O O . PRO A 1 71 ? -6.268 -5.365 -8.396 1.00 0.00 65 PRO A O 18
ATOM 26383 N N . SER A 1 72 ? -7.447 -7.199 -7.864 1.00 0.00 66 SER A N 18
ATOM 26384 C CA . SER A 1 72 ? -8.069 -7.393 -9.178 1.00 0.00 66 SER A CA 18
ATOM 26385 C C . SER A 1 72 ? -8.903 -6.180 -9.580 1.00 0.00 66 SER A C 18
ATOM 26386 O O . SER A 1 72 ? -8.913 -5.771 -10.746 1.00 0.00 66 SER A O 18
ATOM 26393 N N . LYS A 1 73 ? -9.520 -5.527 -8.585 1.00 0.00 67 LYS A N 18
ATOM 26394 C CA . LYS A 1 73 ? -10.348 -4.335 -8.795 1.00 0.00 67 LYS A CA 18
ATOM 26395 C C . LYS A 1 73 ? -9.541 -3.044 -8.994 1.00 0.00 67 LYS A C 18
ATOM 26396 O O . LYS A 1 73 ? -10.078 -2.055 -9.492 1.00 0.00 67 LYS A O 18
ATOM 26411 N N . TYR A 1 74 ? -8.252 -3.082 -8.653 1.00 0.00 68 TYR A N 18
ATOM 26412 C CA . TYR A 1 74 ? -7.253 -2.044 -8.944 1.00 0.00 68 TYR A CA 18
ATOM 26413 C C . TYR A 1 74 ? -6.395 -2.413 -10.184 1.00 0.00 68 TYR A C 18
ATOM 26414 O O . TYR A 1 74 ? -5.528 -1.650 -10.607 1.00 0.00 68 TYR A O 18
ATOM 26431 N N . GLY A 1 75 ? -6.667 -3.582 -10.787 1.00 0.00 69 GLY A N 18
ATOM 26432 C CA . GLY A 1 75 ? -6.049 -4.111 -12.023 1.00 0.00 69 GLY A CA 18
ATOM 26433 C C . GLY A 1 75 ? -4.851 -5.065 -11.832 1.00 0.00 69 GLY A C 18
ATOM 26434 O O . GLY A 1 75 ? -4.205 -5.462 -12.804 1.00 0.00 69 GLY A O 18
ATOM 26438 N N . ILE A 1 76 ? -4.546 -5.434 -10.587 1.00 0.00 70 ILE A N 18
ATOM 26439 C CA . ILE A 1 76 ? -3.387 -6.225 -10.157 1.00 0.00 70 ILE A CA 18
ATOM 26440 C C . ILE A 1 76 ? -3.759 -7.712 -10.011 1.00 0.00 70 ILE A C 18
ATOM 26441 O O . ILE A 1 76 ? -4.905 -8.039 -9.707 1.00 0.00 70 ILE A O 18
ATOM 26456 N N . ARG A 1 77 ? -2.797 -8.621 -10.240 1.00 0.00 71 ARG A N 18
ATOM 26457 C CA . ARG A 1 77 ? -3.054 -10.074 -10.301 1.00 0.00 71 ARG A CA 18
ATOM 26458 C C . ARG A 1 77 ? -2.413 -10.932 -9.199 1.00 0.00 71 ARG A C 18
ATOM 26459 O O . ARG A 1 77 ? -3.125 -11.744 -8.601 1.00 0.00 71 ARG A O 18
ATOM 26477 N N . ALA A 1 78 ? -1.110 -10.783 -8.931 1.00 0.00 72 ALA A N 18
ATOM 26478 C CA . ALA A 1 78 ? -0.352 -11.788 -8.154 1.00 0.00 72 ALA A CA 18
ATOM 26479 C C . ALA A 1 78 ? 0.958 -11.286 -7.499 1.00 0.00 72 ALA A C 18
ATOM 26480 O O . ALA A 1 78 ? 1.838 -12.091 -7.180 1.00 0.00 72 ALA A O 18
ATOM 26487 N N . ILE A 1 79 ? 1.173 -9.968 -7.393 1.00 0.00 73 ILE A N 18
ATOM 26488 C CA . ILE A 1 79 ? 2.533 -9.383 -7.451 1.00 0.00 73 ILE A CA 18
ATOM 26489 C C . ILE A 1 79 ? 2.862 -8.372 -6.333 1.00 0.00 73 ILE A C 18
ATOM 26490 O O . ILE A 1 79 ? 1.952 -7.699 -5.842 1.00 0.00 73 ILE A O 18
ATOM 26505 N N . PRO A 1 80 ? 4.156 -8.198 -5.976 1.00 0.00 74 PRO A N 18
ATOM 26506 C CA . PRO A 1 80 ? 4.632 -7.089 -5.148 1.00 0.00 74 PRO A CA 18
ATOM 26507 C C . PRO A 1 80 ? 4.522 -5.767 -5.916 1.00 0.00 74 PRO A C 18
ATOM 26508 O O . PRO A 1 80 ? 5.355 -5.433 -6.757 1.00 0.00 74 PRO A O 18
ATOM 26516 N N . THR A 1 81 ? 3.448 -5.019 -5.659 1.00 0.00 75 THR A N 18
ATOM 26517 C CA . THR A 1 81 ? 3.171 -3.685 -6.219 1.00 0.00 75 THR A CA 18
ATOM 26518 C C . THR A 1 81 ? 2.470 -2.812 -5.181 1.00 0.00 75 THR A C 18
ATOM 26519 O O . THR A 1 81 ? 1.566 -3.296 -4.497 1.00 0.00 75 THR A O 18
ATOM 26530 N N . LEU A 1 82 ? 2.840 -1.528 -5.079 1.00 0.00 76 LEU A N 18
ATOM 26531 C CA . LEU A 1 82 ? 2.201 -0.569 -4.172 1.00 0.00 76 LEU A CA 18
ATOM 26532 C C . LEU A 1 82 ? 1.504 0.553 -4.939 1.00 0.00 76 LEU A C 18
ATOM 26533 O O . LEU A 1 82 ? 1.981 1.004 -5.977 1.00 0.00 76 LEU A O 18
ATOM 26548 N N . ILE A 1 83 ? 0.357 0.996 -4.422 1.00 0.00 77 ILE A N 18
ATOM 26549 C CA . ILE A 1 83 ? -0.473 2.045 -5.033 1.00 0.00 77 ILE A CA 18
ATOM 26550 C C . ILE A 1 83 ? -0.621 3.241 -4.096 1.00 0.00 77 ILE A C 18
ATOM 26551 O O . ILE A 1 83 ? -1.028 3.078 -2.943 1.00 0.00 77 ILE A O 18
ATOM 26566 N N . LEU A 1 84 ? -0.329 4.440 -4.614 1.00 0.00 78 LEU A N 18
ATOM 26567 C CA . LEU A 1 84 ? -0.320 5.711 -3.882 1.00 0.00 78 LEU A CA 18
ATOM 26568 C C . LEU A 1 84 ? -1.376 6.676 -4.436 1.00 0.00 78 LEU A C 18
ATOM 26569 O O . LEU A 1 84 ? -1.297 7.166 -5.563 1.00 0.00 78 LEU A O 18
ATOM 26584 N N . PHE A 1 85 ? -2.407 6.920 -3.630 1.00 0.00 79 PHE A N 18
ATOM 26585 C CA . PHE A 1 85 ? -3.631 7.642 -4.010 1.00 0.00 79 PHE A CA 18
ATOM 26586 C C . PHE A 1 85 ? -4.268 8.455 -2.871 1.00 0.00 79 PHE A C 18
ATOM 26587 O O . PHE A 1 85 ? -3.685 8.621 -1.797 1.00 0.00 79 PHE A O 18
ATOM 26603 N N . LYS A 1 86 ? -5.449 9.030 -3.118 1.00 0.00 80 LYS A N 18
ATOM 26604 C CA . LYS A 1 86 ? -6.272 9.783 -2.157 1.00 0.00 80 LYS A CA 18
ATOM 26605 C C . LYS A 1 86 ? -7.752 9.517 -2.420 1.00 0.00 80 LYS A C 18
ATOM 26606 O O . LYS A 1 86 ? -8.100 9.082 -3.515 1.00 0.00 80 LYS A O 18
ATOM 26621 N N . ASN A 1 87 ? -8.621 9.771 -1.443 1.00 0.00 81 ASN A N 18
ATOM 26622 C CA . ASN A 1 87 ? -10.089 9.786 -1.586 1.00 0.00 81 ASN A CA 18
ATOM 26623 C C . ASN A 1 87 ? -10.730 8.506 -2.198 1.00 0.00 81 ASN A C 18
ATOM 26624 O O . ASN A 1 87 ? -11.881 8.549 -2.647 1.00 0.00 81 ASN A O 18
ATOM 26634 N N . GLY A 1 88 ? -10.013 7.378 -2.246 1.00 0.00 82 GLY A N 18
ATOM 26635 C CA . GLY A 1 88 ? -10.440 6.164 -2.960 1.00 0.00 82 GLY A CA 18
ATOM 26636 C C . GLY A 1 88 ? -10.302 6.200 -4.491 1.00 0.00 82 GLY A C 18
ATOM 26637 O O . GLY A 1 88 ? -10.974 5.421 -5.170 1.00 0.00 82 GLY A O 18
ATOM 26641 N N . GLU A 1 89 ? -9.484 7.094 -5.051 1.00 0.00 83 GLU A N 18
ATOM 26642 C CA . GLU A 1 89 ? -9.320 7.295 -6.498 1.00 0.00 83 GLU A CA 18
ATOM 26643 C C . GLU A 1 89 ? -7.830 7.373 -6.876 1.00 0.00 83 GLU A C 18
ATOM 26644 O O . GLU A 1 89 ? -7.114 8.309 -6.513 1.00 0.00 83 GLU A O 18
ATOM 26654 N N . VAL A 1 90 ? -7.370 6.352 -7.605 1.00 0.00 84 VAL A N 18
ATOM 26655 C CA . VAL A 1 90 ? -5.958 6.146 -7.964 1.00 0.00 84 VAL A CA 18
ATOM 26656 C C . VAL A 1 90 ? -5.393 7.274 -8.831 1.00 0.00 84 VAL A C 18
ATOM 26657 O O . VAL A 1 90 ? -6.065 7.790 -9.727 1.00 0.00 84 VAL A O 18
ATOM 26670 N N . VAL A 1 91 ? -4.128 7.639 -8.579 1.00 0.00 85 VAL A N 18
ATOM 26671 C CA . VAL A 1 91 ? -3.364 8.609 -9.401 1.00 0.00 85 VAL A CA 18
ATOM 26672 C C . VAL A 1 91 ? -1.986 8.094 -9.822 1.00 0.00 85 VAL A C 18
ATOM 26673 O O . VAL A 1 91 ? -1.496 8.458 -10.894 1.00 0.00 85 VAL A O 18
ATOM 26686 N N . GLU A 1 92 ? -1.357 7.241 -9.007 1.00 0.00 86 GLU A N 18
ATOM 26687 C CA . GLU A 1 92 ? -0.015 6.703 -9.246 1.00 0.00 86 GLU A CA 18
ATOM 26688 C C . GLU A 1 92 ? 0.177 5.337 -8.565 1.00 0.00 86 GLU A C 18
ATOM 26689 O O . GLU A 1 92 ? -0.415 5.043 -7.521 1.00 0.00 86 GLU A O 18
ATOM 26699 N N . GLN A 1 93 ? 1.021 4.490 -9.142 1.00 0.00 87 GLN A N 18
ATOM 26700 C CA . GLN A 1 93 ? 1.478 3.231 -8.559 1.00 0.00 87 GLN A CA 18
ATOM 26701 C C . GLN A 1 93 ? 2.986 3.022 -8.763 1.00 0.00 87 GLN A C 18
ATOM 26702 O O . GLN A 1 93 ? 3.613 3.678 -9.604 1.00 0.00 87 GLN A O 18
ATOM 26714 N N . VAL A 1 94 ? 3.561 2.059 -8.043 1.00 0.00 88 VAL A N 18
ATOM 26715 C CA . VAL A 1 94 ? 4.854 1.462 -8.435 1.00 0.00 88 VAL A CA 18
ATOM 26716 C C . VAL A 1 94 ? 4.858 -0.058 -8.308 1.00 0.00 88 VAL A C 18
ATOM 26717 O O . VAL A 1 94 ? 4.642 -0.623 -7.237 1.00 0.00 88 VAL A O 18
ATOM 26730 N N . THR A 1 95 ? 5.083 -0.723 -9.444 1.00 0.00 89 THR A N 18
ATOM 26731 C CA . THR A 1 95 ? 5.178 -2.186 -9.564 1.00 0.00 89 THR A CA 18
ATOM 26732 C C . THR A 1 95 ? 6.614 -2.705 -9.426 1.00 0.00 89 THR A C 18
ATOM 26733 O O . THR A 1 95 ? 7.575 -2.027 -9.789 1.00 0.00 89 THR A O 18
ATOM 26744 N N . GLY A 1 96 ? 6.762 -3.923 -8.892 1.00 0.00 90 GLY A N 18
ATOM 26745 C CA . GLY A 1 96 ? 8.051 -4.501 -8.487 1.00 0.00 90 GLY A CA 18
ATOM 26746 C C . GLY A 1 96 ? 8.519 -4.014 -7.110 1.00 0.00 90 GLY A C 18
ATOM 26747 O O . GLY A 1 96 ? 7.982 -3.063 -6.539 1.00 0.00 90 GLY A O 18
ATOM 26751 N N . ALA A 1 97 ? 9.534 -4.682 -6.566 1.00 0.00 91 ALA A N 18
ATOM 26752 C CA . ALA A 1 97 ? 10.086 -4.391 -5.247 1.00 0.00 91 ALA A CA 18
ATOM 26753 C C . ALA A 1 97 ? 10.996 -3.151 -5.299 1.00 0.00 91 ALA A C 18
ATOM 26754 O O . ALA A 1 97 ? 11.848 -3.016 -6.182 1.00 0.00 91 ALA A O 18
ATOM 26761 N N . VAL A 1 98 ? 10.818 -2.269 -4.313 1.00 0.00 92 VAL A N 18
ATOM 26762 C CA . VAL A 1 98 ? 11.596 -1.037 -4.100 1.00 0.00 92 VAL A CA 18
ATOM 26763 C C . VAL A 1 98 ? 11.996 -0.884 -2.630 1.00 0.00 92 VAL A C 18
ATOM 26764 O O . VAL A 1 98 ? 11.322 -1.393 -1.737 1.00 0.00 92 VAL A O 18
ATOM 26777 N N . SER A 1 99 ? 13.115 -0.194 -2.375 1.00 0.00 93 SER A N 18
ATOM 26778 C CA . SER A 1 99 ? 13.668 -0.011 -1.027 1.00 0.00 93 SER A CA 18
ATOM 26779 C C . SER A 1 99 ? 12.887 1.036 -0.230 1.00 0.00 93 SER A C 18
ATOM 26780 O O . SER A 1 99 ? 12.332 1.974 -0.814 1.00 0.00 93 SER A O 18
ATOM 26787 N N . LYS A 1 100 ? 12.913 0.959 1.111 1.00 0.00 94 LYS A N 18
ATOM 26788 C CA . LYS A 1 100 ? 12.265 1.959 1.989 1.00 0.00 94 LYS A CA 18
ATOM 26789 C C . LYS A 1 100 ? 12.703 3.392 1.678 1.00 0.00 94 LYS A C 18
ATOM 26790 O O . LYS A 1 100 ? 11.875 4.293 1.679 1.00 0.00 94 LYS A O 18
ATOM 26805 N N . SER A 1 101 ? 13.980 3.583 1.346 1.00 0.00 95 SER A N 18
ATOM 26806 C CA . SER A 1 101 ? 14.545 4.882 0.943 1.00 0.00 95 SER A CA 18
ATOM 26807 C C . SER A 1 101 ? 13.870 5.421 -0.324 1.00 0.00 95 SER A C 18
ATOM 26808 O O . SER A 1 101 ? 13.436 6.570 -0.353 1.00 0.00 95 SER A O 18
ATOM 26815 N N . SER A 1 102 ? 13.690 4.567 -1.338 1.00 0.00 96 SER A N 18
ATOM 26816 C CA . SER A 1 102 ? 13.026 4.909 -2.605 1.00 0.00 96 SER A CA 18
ATOM 26817 C C . SER A 1 102 ? 11.548 5.251 -2.414 1.00 0.00 96 SER A C 18
ATOM 26818 O O . SER A 1 102 ? 11.054 6.202 -3.018 1.00 0.00 96 SER A O 18
ATOM 26825 N N . ILE A 1 103 ? 10.844 4.504 -1.556 1.00 0.00 97 ILE A N 18
ATOM 26826 C CA . ILE A 1 103 ? 9.422 4.711 -1.246 1.00 0.00 97 ILE A CA 18
ATOM 26827 C C . ILE A 1 103 ? 9.219 6.047 -0.502 1.00 0.00 97 ILE A C 18
ATOM 26828 O O . ILE A 1 103 ? 8.373 6.847 -0.909 1.00 0.00 97 ILE A O 18
ATOM 26843 N N . LYS A 1 104 ? 10.037 6.344 0.520 1.00 0.00 98 LYS A N 18
ATOM 26844 C CA . LYS A 1 104 ? 10.056 7.654 1.217 1.00 0.00 98 LYS A CA 18
ATOM 26845 C C . LYS A 1 104 ? 10.381 8.804 0.267 1.00 0.00 98 LYS A C 18
ATOM 26846 O O . LYS A 1 104 ? 9.648 9.795 0.235 1.00 0.00 98 LYS A O 18
ATOM 26861 N N . ASP A 1 105 ? 11.429 8.658 -0.539 1.00 0.00 99 ASP A N 18
ATOM 26862 C CA . ASP A 1 105 ? 11.883 9.674 -1.504 1.00 0.00 99 ASP A CA 18
ATOM 26863 C C . ASP A 1 105 ? 10.830 9.983 -2.591 1.00 0.00 99 ASP A C 18
ATOM 26864 O O . ASP A 1 105 ? 10.771 11.108 -3.087 1.00 0.00 99 ASP A O 18
ATOM 26872 N N . MET A 1 106 ? 9.956 9.027 -2.908 1.00 0.00 100 MET A N 18
ATOM 26873 C CA . MET A 1 106 ? 8.773 9.195 -3.759 1.00 0.00 100 MET A CA 18
ATOM 26874 C C . MET A 1 106 ? 7.604 9.865 -3.026 1.00 0.00 100 MET A C 18
ATOM 26875 O O . MET A 1 106 ? 7.021 10.823 -3.539 1.00 0.00 100 MET A O 18
ATOM 26887 N N . ILE A 1 107 ? 7.236 9.407 -1.833 1.00 0.00 101 ILE A N 18
ATOM 26888 C CA . ILE A 1 107 ? 6.063 9.929 -1.112 1.00 0.00 101 ILE A CA 18
ATOM 26889 C C . ILE A 1 107 ? 6.269 11.358 -0.603 1.00 0.00 101 ILE A C 18
ATOM 26890 O O . ILE A 1 107 ? 5.297 12.109 -0.479 1.00 0.00 101 ILE A O 18
ATOM 26905 N N . ALA A 1 108 ? 7.528 11.748 -0.424 1.00 0.00 102 ALA A N 18
ATOM 26906 C CA . ALA A 1 108 ? 7.974 13.086 -0.039 1.00 0.00 102 ALA A CA 18
ATOM 26907 C C . ALA A 1 108 ? 7.302 14.230 -0.823 1.00 0.00 102 ALA A C 18
ATOM 26908 O O . ALA A 1 108 ? 7.045 15.285 -0.238 1.00 0.00 102 ALA A O 18
ATOM 26915 N N . GLN A 1 109 ? 6.969 14.019 -2.108 1.00 0.00 103 GLN A N 18
ATOM 26916 C CA . GLN A 1 109 ? 6.100 14.930 -2.861 1.00 0.00 103 GLN A CA 18
ATOM 26917 C C . GLN A 1 109 ? 4.677 14.421 -3.147 1.00 0.00 103 GLN A C 18
ATOM 26918 O O . GLN A 1 109 ? 3.736 15.218 -3.175 1.00 0.00 103 GLN A O 18
ATOM 26930 N N . LYS A 1 110 ? 4.499 13.119 -3.370 1.00 0.00 104 LYS A N 18
ATOM 26931 C CA . LYS A 1 110 ? 3.230 12.539 -3.854 1.00 0.00 104 LYS A CA 18
ATOM 26932 C C . LYS A 1 110 ? 2.127 12.551 -2.792 1.00 0.00 104 LYS A C 18
ATOM 26933 O O . LYS A 1 110 ? 1.042 13.085 -3.024 1.00 0.00 104 LYS A O 18
ATOM 26948 N N . ALA A 1 111 ? 2.398 11.940 -1.640 1.00 0.00 105 ALA A N 18
ATOM 26949 C CA . ALA A 1 111 ? 1.416 11.759 -0.564 1.00 0.00 105 ALA A CA 18
ATOM 26950 C C . ALA A 1 111 ? 1.515 12.799 0.573 1.00 0.00 105 ALA A C 18
ATOM 26951 O O . ALA A 1 111 ? 0.504 13.120 1.192 1.00 0.00 105 ALA A O 18
ATOM 26958 N N . LEU A 1 112 ? 2.704 13.365 0.832 1.00 0.00 106 LEU A N 18
ATOM 26959 C CA . LEU A 1 112 ? 2.877 14.471 1.800 1.00 0.00 106 LEU A CA 18
ATOM 26960 C C . LEU A 1 112 ? 2.537 15.852 1.217 1.00 0.00 106 LEU A C 18
ATOM 26961 O O . LEU A 1 112 ? 2.242 16.795 1.957 1.00 0.00 106 LEU A O 18
ATOM 26976 N N . GLY A 1 113 ? 2.568 15.963 -0.115 1.00 0.00 107 GLY A N 18
ATOM 26977 C CA . GLY A 1 113 ? 2.249 17.192 -0.852 1.00 0.00 107 GLY A CA 18
ATOM 26978 C C . GLY A 1 113 ? 0.770 17.585 -0.803 1.00 0.00 107 GLY A C 18
ATOM 26979 O O . GLY A 1 113 ? -0.127 16.729 -0.840 1.00 0.00 107 GLY A O 18
ATOM 26983 N N . MET A 1 7 ? -0.909 3.672 9.982 1.00 0.00 1 MET A N 19
ATOM 26984 C CA . MET A 1 7 ? -0.010 2.964 10.906 1.00 0.00 1 MET A CA 19
ATOM 26985 C C . MET A 1 7 ? 0.662 1.725 10.280 1.00 0.00 1 MET A C 19
ATOM 26986 O O . MET A 1 7 ? 1.682 1.259 10.789 1.00 0.00 1 MET A O 19
ATOM 26998 N N . ALA A 1 8 ? 0.093 1.219 9.181 1.00 0.00 2 ALA A N 19
ATOM 26999 C CA . ALA A 1 8 ? 0.390 -0.042 8.490 1.00 0.00 2 ALA A CA 19
ATOM 27000 C C . ALA A 1 8 ? 0.255 -1.328 9.334 1.00 0.00 2 ALA A C 19
ATOM 27001 O O . ALA A 1 8 ? 1.001 -1.585 10.278 1.00 0.00 2 ALA A O 19
ATOM 27008 N N . ALA A 1 9 ? -0.686 -2.176 8.920 1.00 0.00 3 ALA A N 19
ATOM 27009 C CA . ALA A 1 9 ? -0.885 -3.544 9.397 1.00 0.00 3 ALA A CA 19
ATOM 27010 C C . ALA A 1 9 ? -1.504 -4.401 8.279 1.00 0.00 3 ALA A C 19
ATOM 27011 O O . ALA A 1 9 ? -1.824 -3.896 7.199 1.00 0.00 3 ALA A O 19
ATOM 27018 N N . GLN A 1 10 ? -1.706 -5.690 8.555 1.00 0.00 4 GLN A N 19
ATOM 27019 C CA . GLN A 1 10 ? -2.561 -6.558 7.742 1.00 0.00 4 GLN A CA 19
ATOM 27020 C C . GLN A 1 10 ? -4.028 -6.089 7.848 1.00 0.00 4 GLN A C 19
ATOM 27021 O O . GLN A 1 10 ? -4.670 -6.307 8.878 1.00 0.00 4 GLN A O 19
ATOM 27033 N N . ILE A 1 11 ? -4.552 -5.474 6.783 1.00 0.00 5 ILE A N 19
ATOM 27034 C CA . ILE A 1 11 ? -5.959 -5.057 6.675 1.00 0.00 5 ILE A CA 19
ATOM 27035 C C . ILE A 1 11 ? -6.694 -5.945 5.647 1.00 0.00 5 ILE A C 19
ATOM 27036 O O . ILE A 1 11 ? -6.076 -6.712 4.899 1.00 0.00 5 ILE A O 19
ATOM 27051 N N . THR A 1 12 ? -8.026 -5.877 5.657 1.00 0.00 6 THR A N 19
ATOM 27052 C CA . THR A 1 12 ? -8.974 -6.727 4.925 1.00 0.00 6 THR A CA 19
ATOM 27053 C C . THR A 1 12 ? -9.769 -5.898 3.910 1.00 0.00 6 THR A C 19
ATOM 27054 O O . THR A 1 12 ? -9.979 -4.696 4.099 1.00 0.00 6 THR A O 19
ATOM 27065 N N . ASP A 1 13 ? -10.238 -6.535 2.832 1.00 0.00 7 ASP A N 19
ATOM 27066 C CA . ASP A 1 13 ? -10.841 -5.930 1.631 1.00 0.00 7 ASP A CA 19
ATOM 27067 C C . ASP A 1 13 ? -11.992 -4.956 1.929 1.00 0.00 7 ASP A C 19
ATOM 27068 O O . ASP A 1 13 ? -12.098 -3.887 1.325 1.00 0.00 7 ASP A O 19
ATOM 27076 N N . ALA A 1 14 ? -12.833 -5.352 2.883 1.00 0.00 8 ALA A N 19
ATOM 27077 C CA . ALA A 1 14 ? -14.033 -4.658 3.329 1.00 0.00 8 ALA A CA 19
ATOM 27078 C C . ALA A 1 14 ? -13.769 -3.720 4.530 1.00 0.00 8 ALA A C 19
ATOM 27079 O O . ALA A 1 14 ? -14.620 -2.905 4.894 1.00 0.00 8 ALA A O 19
ATOM 27086 N N . THR A 1 15 ? -12.596 -3.847 5.157 1.00 0.00 9 THR A N 19
ATOM 27087 C CA . THR A 1 15 ? -12.218 -3.133 6.383 1.00 0.00 9 THR A CA 19
ATOM 27088 C C . THR A 1 15 ? -11.416 -1.880 6.061 1.00 0.00 9 THR A C 19
ATOM 27089 O O . THR A 1 15 ? -11.666 -0.829 6.651 1.00 0.00 9 THR A O 19
ATOM 27100 N N . PHE A 1 16 ? -10.477 -1.959 5.110 1.00 0.00 10 PHE A N 19
ATOM 27101 C CA . PHE A 1 16 ? -9.640 -0.795 4.782 1.00 0.00 10 PHE A CA 19
ATOM 27102 C C . PHE A 1 16 ? -10.485 0.316 4.142 1.00 0.00 10 PHE A C 19
ATOM 27103 O O . PHE A 1 16 ? -10.335 1.492 4.469 1.00 0.00 10 PHE A O 19
ATOM 27119 N N . GLU A 1 17 ? -11.422 -0.049 3.262 1.00 0.00 11 GLU A N 19
ATOM 27120 C CA . GLU A 1 17 ? -12.222 0.917 2.512 1.00 0.00 11 GLU A CA 19
ATOM 27121 C C . GLU A 1 17 ? -13.160 1.723 3.426 1.00 0.00 11 GLU A C 19
ATOM 27122 O O . GLU A 1 17 ? -13.242 2.947 3.316 1.00 0.00 11 GLU A O 19
ATOM 27132 N N . ALA A 1 18 ? -13.773 1.052 4.405 1.00 0.00 12 ALA A N 19
ATOM 27133 C CA . ALA A 1 18 ? -14.636 1.662 5.416 1.00 0.00 12 ALA A CA 19
ATOM 27134 C C . ALA A 1 18 ? -13.919 2.731 6.276 1.00 0.00 12 ALA A C 19
ATOM 27135 O O . ALA A 1 18 ? -14.586 3.598 6.846 1.00 0.00 12 ALA A O 19
ATOM 27142 N N . SER A 1 19 ? -12.586 2.702 6.327 1.00 0.00 13 SER A N 19
ATOM 27143 C CA . SER A 1 19 ? -11.753 3.691 7.027 1.00 0.00 13 SER A CA 19
ATOM 27144 C C . SER A 1 19 ? -11.102 4.712 6.091 1.00 0.00 13 SER A C 19
ATOM 27145 O O . SER A 1 19 ? -11.106 5.906 6.397 1.00 0.00 13 SER A O 19
ATOM 27152 N N . VAL A 1 20 ? -10.546 4.275 4.953 1.00 0.00 14 VAL A N 19
ATOM 27153 C CA . VAL A 1 20 ? -9.643 5.085 4.122 1.00 0.00 14 VAL A CA 19
ATOM 27154 C C . VAL A 1 20 ? -10.295 5.594 2.832 1.00 0.00 14 VAL A C 19
ATOM 27155 O O . VAL A 1 20 ? -10.116 6.759 2.480 1.00 0.00 14 VAL A O 19
ATOM 27168 N N . LEU A 1 21 ? -11.110 4.782 2.153 1.00 0.00 15 LEU A N 19
ATOM 27169 C CA . LEU A 1 21 ? -11.909 5.187 0.983 1.00 0.00 15 LEU A CA 19
ATOM 27170 C C . LEU A 1 21 ? -12.936 6.265 1.380 1.00 0.00 15 LEU A C 19
ATOM 27171 O O . LEU A 1 21 ? -13.175 7.221 0.644 1.00 0.00 15 LEU A O 19
ATOM 27186 N N . LYS A 1 22 ? -13.481 6.151 2.597 1.00 0.00 16 LYS A N 19
ATOM 27187 C CA . LYS A 1 22 ? -14.346 7.151 3.255 1.00 0.00 16 LYS A CA 19
ATOM 27188 C C . LYS A 1 22 ? -13.606 8.409 3.761 1.00 0.00 16 LYS A C 19
ATOM 27189 O O . LYS A 1 22 ? -14.261 9.339 4.230 1.00 0.00 16 LYS A O 19
ATOM 27204 N N . SER A 1 23 ? -12.273 8.469 3.672 1.00 0.00 17 SER A N 19
ATOM 27205 C CA . SER A 1 23 ? -11.438 9.607 4.091 1.00 0.00 17 SER A CA 19
ATOM 27206 C C . SER A 1 23 ? -10.991 10.482 2.904 1.00 0.00 17 SER A C 19
ATOM 27207 O O . SER A 1 23 ? -11.068 10.077 1.742 1.00 0.00 17 SER A O 19
ATOM 27214 N N . ALA A 1 24 ? -10.509 11.689 3.218 1.00 0.00 18 ALA A N 19
ATOM 27215 C CA . ALA A 1 24 ? -9.913 12.637 2.273 1.00 0.00 18 ALA A CA 19
ATOM 27216 C C . ALA A 1 24 ? -8.366 12.640 2.320 1.00 0.00 18 ALA A C 19
ATOM 27217 O O . ALA A 1 24 ? -7.713 13.318 1.524 1.00 0.00 18 ALA A O 19
ATOM 27224 N N . ILE A 1 25 ? -7.762 11.908 3.261 1.00 0.00 19 ILE A N 19
ATOM 27225 C CA . ILE A 1 25 ? -6.313 11.839 3.461 1.00 0.00 19 ILE A CA 19
ATOM 27226 C C . ILE A 1 25 ? -5.624 11.041 2.330 1.00 0.00 19 ILE A C 19
ATOM 27227 O O . ILE A 1 25 ? -6.256 10.133 1.767 1.00 0.00 19 ILE A O 19
ATOM 27242 N N . PRO A 1 26 ? -4.351 11.310 1.986 1.00 0.00 20 PRO A N 19
ATOM 27243 C CA . PRO A 1 26 ? -3.612 10.475 1.037 1.00 0.00 20 PRO A CA 19
ATOM 27244 C C . PRO A 1 26 ? -3.376 9.064 1.597 1.00 0.00 20 PRO A C 19
ATOM 27245 O O . PRO A 1 26 ? -3.107 8.897 2.785 1.00 0.00 20 PRO A O 19
ATOM 27253 N N . VAL A 1 27 ? -3.473 8.058 0.740 1.00 0.00 21 VAL A N 19
ATOM 27254 C CA . VAL A 1 27 ? -3.540 6.633 1.075 1.00 0.00 21 VAL A CA 19
ATOM 27255 C C . VAL A 1 27 ? -2.548 5.835 0.211 1.00 0.00 21 VAL A C 19
ATOM 27256 O O . VAL A 1 27 ? -2.420 6.046 -0.996 1.00 0.00 21 VAL A O 19
ATOM 27269 N N . LEU A 1 28 ? -1.858 4.896 0.856 1.00 0.00 22 LEU A N 19
ATOM 27270 C CA . LEU A 1 28 ? -0.866 3.987 0.274 1.00 0.00 22 LEU A CA 19
ATOM 27271 C C . LEU A 1 28 ? -1.270 2.538 0.567 1.00 0.00 22 LEU A C 19
ATOM 27272 O O . LEU A 1 28 ? -1.363 2.123 1.726 1.00 0.00 22 LEU A O 19
ATOM 27287 N N . ILE A 1 29 ? -1.469 1.769 -0.500 1.00 0.00 23 ILE A N 19
ATOM 27288 C CA . ILE A 1 29 ? -1.682 0.316 -0.450 1.00 0.00 23 ILE A CA 19
ATOM 27289 C C . ILE A 1 29 ? -0.389 -0.391 -0.858 1.00 0.00 23 ILE A C 19
ATOM 27290 O O . ILE A 1 29 ? 0.301 0.069 -1.770 1.00 0.00 23 ILE A O 19
ATOM 27305 N N . ASP A 1 30 ? -0.099 -1.534 -0.236 1.00 0.00 24 ASP A N 19
ATOM 27306 C CA . ASP A 1 30 ? 0.948 -2.465 -0.660 1.00 0.00 24 ASP A CA 19
ATOM 27307 C C . ASP A 1 30 ? 0.374 -3.883 -0.807 1.00 0.00 24 ASP A C 19
ATOM 27308 O O . ASP A 1 30 ? -0.068 -4.481 0.177 1.00 0.00 24 ASP A O 19
ATOM 27316 N N . PHE A 1 31 ? 0.325 -4.407 -2.033 1.00 0.00 25 PHE A N 19
ATOM 27317 C CA . PHE A 1 31 ? -0.117 -5.772 -2.313 1.00 0.00 25 PHE A CA 19
ATOM 27318 C C . PHE A 1 31 ? 1.041 -6.762 -2.153 1.00 0.00 25 PHE A C 19
ATOM 27319 O O . PHE A 1 31 ? 2.107 -6.582 -2.744 1.00 0.00 25 PHE A O 19
ATOM 27335 N N . TRP A 1 32 ? 0.823 -7.831 -1.380 1.00 0.00 26 TRP A N 19
ATOM 27336 C CA . TRP A 1 32 ? 1.861 -8.818 -1.078 1.00 0.00 26 TRP A CA 19
ATOM 27337 C C . TRP A 1 32 ? 1.304 -10.240 -0.882 1.00 0.00 26 TRP A C 19
ATOM 27338 O O . TRP A 1 32 ? 0.095 -10.445 -0.748 1.00 0.00 26 TRP A O 19
ATOM 27358 N N . ALA A 1 33 ? 2.214 -11.217 -0.855 1.00 0.00 27 ALA A N 19
ATOM 27359 C CA . ALA A 1 33 ? 1.933 -12.603 -0.485 1.00 0.00 27 ALA A CA 19
ATOM 27360 C C . ALA A 1 33 ? 3.158 -13.268 0.178 1.00 0.00 27 ALA A C 19
ATOM 27361 O O . ALA A 1 33 ? 4.288 -12.995 -0.228 1.00 0.00 27 ALA A O 19
ATOM 27368 N N . PRO A 1 34 ? 2.961 -14.186 1.147 1.00 0.00 28 PRO A N 19
ATOM 27369 C CA . PRO A 1 34 ? 4.049 -14.964 1.745 1.00 0.00 28 PRO A CA 19
ATOM 27370 C C . PRO A 1 34 ? 4.728 -15.923 0.756 1.00 0.00 28 PRO A C 19
ATOM 27371 O O . PRO A 1 34 ? 5.810 -16.435 1.045 1.00 0.00 28 PRO A O 19
ATOM 27379 N N . TRP A 1 35 ? 4.140 -16.130 -0.428 1.00 0.00 29 TRP A N 19
ATOM 27380 C CA . TRP A 1 35 ? 4.650 -16.999 -1.493 1.00 0.00 29 TRP A CA 19
ATOM 27381 C C . TRP A 1 35 ? 6.030 -16.575 -2.019 1.00 0.00 29 TRP A C 19
ATOM 27382 O O . TRP A 1 35 ? 6.778 -17.422 -2.507 1.00 0.00 29 TRP A O 19
ATOM 27402 N N . CYS A 1 36 ? 6.374 -15.280 -1.920 1.00 0.00 30 CYS A N 19
ATOM 27403 C CA . CYS A 1 36 ? 7.565 -14.691 -2.549 1.00 0.00 30 CYS A CA 19
ATOM 27404 C C . CYS A 1 36 ? 8.481 -13.919 -1.571 1.00 0.00 30 CYS A C 19
ATOM 27405 O O . CYS A 1 36 ? 8.029 -13.295 -0.610 1.00 0.00 30 CYS A O 19
ATOM 27412 N N . GLY A 1 37 ? 9.796 -13.976 -1.829 1.00 0.00 31 GLY A N 19
ATOM 27413 C CA . GLY A 1 37 ? 10.864 -13.415 -0.984 1.00 0.00 31 GLY A CA 19
ATOM 27414 C C . GLY A 1 37 ? 10.769 -11.906 -0.731 1.00 0.00 31 GLY A C 19
ATOM 27415 O O . GLY A 1 37 ? 10.560 -11.513 0.418 1.00 0.00 31 GLY A O 19
ATOM 27419 N N . PRO A 1 38 ? 10.861 -11.035 -1.757 1.00 0.00 32 PRO A N 19
ATOM 27420 C CA . PRO A 1 38 ? 10.719 -9.587 -1.578 1.00 0.00 32 PRO A CA 19
ATOM 27421 C C . PRO A 1 38 ? 9.332 -9.184 -1.058 1.00 0.00 32 PRO A C 19
ATOM 27422 O O . PRO A 1 38 ? 9.203 -8.159 -0.393 1.00 0.00 32 PRO A O 19
ATOM 27430 N N . CYS A 1 39 ? 8.309 -10.007 -1.302 1.00 0.00 33 CYS A N 19
ATOM 27431 C CA . CYS A 1 39 ? 6.933 -9.777 -0.871 1.00 0.00 33 CYS A CA 19
ATOM 27432 C C . CYS A 1 39 ? 6.789 -9.852 0.656 1.00 0.00 33 CYS A C 19
ATOM 27433 O O . CYS A 1 39 ? 6.222 -8.944 1.263 1.00 0.00 33 CYS A O 19
ATOM 27440 N N . ARG A 1 40 ? 7.342 -10.896 1.301 1.00 0.00 34 ARG A N 19
ATOM 27441 C CA . ARG A 1 40 ? 7.354 -11.010 2.771 1.00 0.00 34 ARG A CA 19
ATOM 27442 C C . ARG A 1 40 ? 8.428 -10.126 3.422 1.00 0.00 34 ARG A C 19
ATOM 27443 O O . ARG A 1 40 ? 8.206 -9.582 4.507 1.00 0.00 34 ARG A O 19
ATOM 27461 N N . ALA A 1 41 ? 9.556 -9.920 2.739 1.00 0.00 35 ALA A N 19
ATOM 27462 C CA . ALA A 1 41 ? 10.683 -9.112 3.233 1.00 0.00 35 ALA A CA 19
ATOM 27463 C C . ALA A 1 41 ? 10.442 -7.586 3.198 1.00 0.00 35 ALA A C 19
ATOM 27464 O O . ALA A 1 41 ? 11.246 -6.822 3.736 1.00 0.00 35 ALA A O 19
ATOM 27471 N N . MET A 1 42 ? 9.325 -7.126 2.620 1.00 0.00 36 MET A N 19
ATOM 27472 C CA . MET A 1 42 ? 8.893 -5.727 2.666 1.00 0.00 36 MET A CA 19
ATOM 27473 C C . MET A 1 42 ? 8.246 -5.347 4.005 1.00 0.00 36 MET A C 19
ATOM 27474 O O . MET A 1 42 ? 7.898 -4.188 4.202 1.00 0.00 36 MET A O 19
ATOM 27486 N N . GLY A 1 43 ? 8.111 -6.280 4.953 1.00 0.00 37 GLY A N 19
ATOM 27487 C CA . GLY A 1 43 ? 7.565 -6.018 6.297 1.00 0.00 37 GLY A CA 19
ATOM 27488 C C . GLY A 1 43 ? 8.244 -4.845 7.029 1.00 0.00 37 GLY A C 19
ATOM 27489 O O . GLY A 1 43 ? 7.561 -3.860 7.346 1.00 0.00 37 GLY A O 19
ATOM 27493 N N . PRO A 1 44 ? 9.573 -4.879 7.251 1.00 0.00 38 PRO A N 19
ATOM 27494 C CA . PRO A 1 44 ? 10.307 -3.762 7.856 1.00 0.00 38 PRO A CA 19
ATOM 27495 C C . PRO A 1 44 ? 10.373 -2.512 6.950 1.00 0.00 38 PRO A C 19
ATOM 27496 O O . PRO A 1 44 ? 10.413 -1.393 7.459 1.00 0.00 38 PRO A O 19
ATOM 27504 N N . VAL A 1 45 ? 10.341 -2.681 5.617 1.00 0.00 39 VAL A N 19
ATOM 27505 C CA . VAL A 1 45 ? 10.275 -1.559 4.653 1.00 0.00 39 VAL A CA 19
ATOM 27506 C C . VAL A 1 45 ? 8.994 -0.751 4.887 1.00 0.00 39 VAL A C 19
ATOM 27507 O O . VAL A 1 45 ? 9.077 0.454 5.155 1.00 0.00 39 VAL A O 19
ATOM 27520 N N . ILE A 1 46 ? 7.841 -1.426 4.857 1.00 0.00 40 ILE A N 19
ATOM 27521 C CA . ILE A 1 46 ? 6.501 -0.888 5.138 1.00 0.00 40 ILE A CA 19
ATOM 27522 C C . ILE A 1 46 ? 6.407 -0.247 6.536 1.00 0.00 40 ILE A C 19
ATOM 27523 O O . ILE A 1 46 ? 5.889 0.855 6.668 1.00 0.00 40 ILE A O 19
ATOM 27538 N N . ASP A 1 47 ? 6.948 -0.879 7.576 1.00 0.00 41 ASP A N 19
ATOM 27539 C CA . ASP A 1 47 ? 6.921 -0.351 8.952 1.00 0.00 41 ASP A CA 19
ATOM 27540 C C . ASP A 1 47 ? 7.702 0.973 9.106 1.00 0.00 41 ASP A C 19
ATOM 27541 O O . ASP A 1 47 ? 7.256 1.890 9.803 1.00 0.00 41 ASP A O 19
ATOM 27549 N N . GLU A 1 48 ? 8.837 1.115 8.411 1.00 0.00 42 GLU A N 19
ATOM 27550 C CA . GLU A 1 48 ? 9.676 2.322 8.470 1.00 0.00 42 GLU A CA 19
ATOM 27551 C C . GLU A 1 48 ? 9.073 3.513 7.709 1.00 0.00 42 GLU A C 19
ATOM 27552 O O . GLU A 1 48 ? 9.070 4.633 8.214 1.00 0.00 42 GLU A O 19
ATOM 27562 N N . LEU A 1 49 ? 8.530 3.299 6.503 1.00 0.00 43 LEU A N 19
ATOM 27563 C CA . LEU A 1 49 ? 7.809 4.357 5.761 1.00 0.00 43 LEU A CA 19
ATOM 27564 C C . LEU A 1 49 ? 6.506 4.739 6.443 1.00 0.00 43 LEU A C 19
ATOM 27565 O O . LEU A 1 49 ? 6.166 5.917 6.518 1.00 0.00 43 LEU A O 19
ATOM 27580 N N . ALA A 1 50 ? 5.815 3.762 7.016 1.00 0.00 44 ALA A N 19
ATOM 27581 C CA . ALA A 1 50 ? 4.533 4.005 7.663 1.00 0.00 44 ALA A CA 19
ATOM 27582 C C . ALA A 1 50 ? 4.634 5.018 8.820 1.00 0.00 44 ALA A C 19
ATOM 27583 O O . ALA A 1 50 ? 3.771 5.881 8.997 1.00 0.00 44 ALA A O 19
ATOM 27590 N N . ALA A 1 51 ? 5.740 4.953 9.563 1.00 0.00 45 ALA A N 19
ATOM 27591 C CA . ALA A 1 51 ? 6.093 5.878 10.630 1.00 0.00 45 ALA A CA 19
ATOM 27592 C C . ALA A 1 51 ? 6.686 7.212 10.135 1.00 0.00 45 ALA A C 19
ATOM 27593 O O . ALA A 1 51 ? 6.680 8.198 10.872 1.00 0.00 45 ALA A O 19
ATOM 27600 N N . GLU A 1 52 ? 7.183 7.280 8.894 1.00 0.00 46 GLU A N 19
ATOM 27601 C CA . GLU A 1 52 ? 7.643 8.547 8.313 1.00 0.00 46 GLU A CA 19
ATOM 27602 C C . GLU A 1 52 ? 6.471 9.446 7.894 1.00 0.00 46 GLU A C 19
ATOM 27603 O O . GLU A 1 52 ? 6.643 10.668 7.868 1.00 0.00 46 GLU A O 19
ATOM 27613 N N . TYR A 1 53 ? 5.286 8.885 7.624 1.00 0.00 47 TYR A N 19
ATOM 27614 C CA . TYR A 1 53 ? 4.136 9.658 7.149 1.00 0.00 47 TYR A CA 19
ATOM 27615 C C . TYR A 1 53 ? 2.982 9.813 8.165 1.00 0.00 47 TYR A C 19
ATOM 27616 O O . TYR A 1 53 ? 1.961 10.424 7.846 1.00 0.00 47 TYR A O 19
ATOM 27633 N N . GLU A 1 54 ? 3.090 9.231 9.368 1.00 0.00 48 GLU A N 19
ATOM 27634 C CA . GLU A 1 54 ? 1.942 9.027 10.272 1.00 0.00 48 GLU A CA 19
ATOM 27635 C C . GLU A 1 54 ? 1.195 10.322 10.671 1.00 0.00 48 GLU A C 19
ATOM 27636 O O . GLU A 1 54 ? 1.778 11.400 10.814 1.00 0.00 48 GLU A O 19
ATOM 27646 N N . GLY A 1 55 ? -0.125 10.208 10.845 1.00 0.00 49 GLY A N 19
ATOM 27647 C CA . GLY A 1 55 ? -1.024 11.300 11.249 1.00 0.00 49 GLY A CA 19
ATOM 27648 C C . GLY A 1 55 ? -1.484 12.238 10.119 1.00 0.00 49 GLY A C 19
ATOM 27649 O O . GLY A 1 55 ? -2.460 12.966 10.300 1.00 0.00 49 GLY A O 19
ATOM 27653 N N . LYS A 1 56 ? -0.831 12.188 8.945 1.00 0.00 50 LYS A N 19
ATOM 27654 C CA . LYS A 1 56 ? -1.161 12.997 7.748 1.00 0.00 50 LYS A CA 19
ATOM 27655 C C . LYS A 1 56 ? -1.230 12.208 6.425 1.00 0.00 50 LYS A C 19
ATOM 27656 O O . LYS A 1 56 ? -1.422 12.791 5.360 1.00 0.00 50 LYS A O 19
ATOM 27671 N N . VAL A 1 57 ? -1.095 10.882 6.509 1.00 0.00 51 VAL A N 19
ATOM 27672 C CA . VAL A 1 57 ? -1.063 9.879 5.429 1.00 0.00 51 VAL A CA 19
ATOM 27673 C C . VAL A 1 57 ? -1.551 8.562 6.034 1.00 0.00 51 VAL A C 19
ATOM 27674 O O . VAL A 1 57 ? -1.232 8.254 7.187 1.00 0.00 51 VAL A O 19
ATOM 27687 N N . LEU A 1 58 ? -2.303 7.772 5.268 1.00 0.00 52 LEU A N 19
ATOM 27688 C CA . LEU A 1 58 ? -2.747 6.428 5.640 1.00 0.00 52 LEU A CA 19
ATOM 27689 C C . LEU A 1 58 ? -1.985 5.367 4.836 1.00 0.00 52 LEU A C 19
ATOM 27690 O O . LEU A 1 58 ? -1.696 5.545 3.654 1.00 0.00 52 LEU A O 19
ATOM 27705 N N . ILE A 1 59 ? -1.671 4.257 5.495 1.00 0.00 53 ILE A N 19
ATOM 27706 C CA . ILE A 1 59 ? -0.846 3.167 4.960 1.00 0.00 53 ILE A CA 19
ATOM 27707 C C . ILE A 1 59 ? -1.430 1.819 5.393 1.00 0.00 53 ILE A C 19
ATOM 27708 O O . ILE A 1 59 ? -1.692 1.610 6.581 1.00 0.00 53 ILE A O 19
ATOM 27723 N N . VAL A 1 60 ? -1.617 0.902 4.442 1.00 0.00 54 VAL A N 19
ATOM 27724 C CA . VAL A 1 60 ? -2.132 -0.465 4.675 1.00 0.00 54 VAL A CA 19
ATOM 27725 C C . VAL A 1 60 ? -1.414 -1.477 3.774 1.00 0.00 54 VAL A C 19
ATOM 27726 O O . VAL A 1 60 ? -1.101 -1.150 2.625 1.00 0.00 54 VAL A O 19
ATOM 27739 N N . LYS A 1 61 ? -1.189 -2.719 4.239 1.00 0.00 55 LYS A N 19
ATOM 27740 C CA . LYS A 1 61 ? -0.793 -3.823 3.358 1.00 0.00 55 LYS A CA 19
ATOM 27741 C C . LYS A 1 61 ? -1.919 -4.846 3.203 1.00 0.00 55 LYS A C 19
ATOM 27742 O O . LYS A 1 61 ? -2.623 -5.176 4.164 1.00 0.00 55 LYS A O 19
ATOM 27757 N N . MET A 1 62 ? -2.100 -5.328 1.975 1.00 0.00 56 MET A N 19
ATOM 27758 C CA . MET A 1 62 ? -3.228 -6.155 1.547 1.00 0.00 56 MET A CA 19
ATOM 27759 C C . MET A 1 62 ? -2.673 -7.494 1.046 1.00 0.00 56 MET A C 19
ATOM 27760 O O . MET A 1 62 ? -1.882 -7.535 0.105 1.00 0.00 56 MET A O 19
ATOM 27772 N N . ASN A 1 63 ? -3.055 -8.591 1.703 1.00 0.00 57 ASN A N 19
ATOM 27773 C CA . ASN A 1 63 ? -2.568 -9.922 1.347 1.00 0.00 57 ASN A CA 19
ATOM 27774 C C . ASN A 1 63 ? -3.496 -10.566 0.317 1.00 0.00 57 ASN A C 19
ATOM 27775 O O . ASN A 1 63 ? -4.685 -10.749 0.589 1.00 0.00 57 ASN A O 19
ATOM 27785 N N . VAL A 1 64 ? -2.955 -10.942 -0.840 1.00 0.00 58 VAL A N 19
ATOM 27786 C CA . VAL A 1 64 ? -3.707 -11.476 -1.968 1.00 0.00 58 VAL A CA 19
ATOM 27787 C C . VAL A 1 64 ? -4.241 -12.898 -1.730 1.00 0.00 58 VAL A C 19
ATOM 27788 O O . VAL A 1 64 ? -5.239 -13.288 -2.339 1.00 0.00 58 VAL A O 19
ATOM 27801 N N . ASP A 1 65 ? -3.646 -13.667 -0.812 1.00 0.00 59 ASP A N 19
ATOM 27802 C CA . ASP A 1 65 ? -4.152 -15.016 -0.486 1.00 0.00 59 ASP A CA 19
ATOM 27803 C C . ASP A 1 65 ? -5.409 -14.956 0.408 1.00 0.00 59 ASP A C 19
ATOM 27804 O O . ASP A 1 65 ? -6.329 -15.765 0.257 1.00 0.00 59 ASP A O 19
ATOM 27812 N N . ASP A 1 66 ? -5.474 -13.960 1.294 1.00 0.00 60 ASP A N 19
ATOM 27813 C CA . ASP A 1 66 ? -6.623 -13.669 2.165 1.00 0.00 60 ASP A CA 19
ATOM 27814 C C . ASP A 1 66 ? -7.667 -12.749 1.488 1.00 0.00 60 ASP A C 19
ATOM 27815 O O . ASP A 1 66 ? -8.851 -12.797 1.824 1.00 0.00 60 ASP A O 19
ATOM 27823 N N . ASN A 1 67 ? -7.242 -11.919 0.524 1.00 0.00 61 ASN A N 19
ATOM 27824 C CA . ASN A 1 67 ? -8.047 -10.880 -0.133 1.00 0.00 61 ASN A CA 19
ATOM 27825 C C . ASN A 1 67 ? -7.796 -10.851 -1.663 1.00 0.00 61 ASN A C 19
ATOM 27826 O O . ASN A 1 67 ? -7.160 -9.925 -2.166 1.00 0.00 61 ASN A O 19
ATOM 27836 N N . PRO A 1 68 ? -8.307 -11.832 -2.434 1.00 0.00 62 PRO A N 19
ATOM 27837 C CA . PRO A 1 68 ? -8.139 -11.870 -3.892 1.00 0.00 62 PRO A CA 19
ATOM 27838 C C . PRO A 1 68 ? -8.954 -10.803 -4.650 1.00 0.00 62 PRO A C 19
ATOM 27839 O O . PRO A 1 68 ? -8.687 -10.517 -5.820 1.00 0.00 62 PRO A O 19
ATOM 27847 N N . ALA A 1 69 ? -9.928 -10.165 -3.991 1.00 0.00 63 ALA A N 19
ATOM 27848 C CA . ALA A 1 69 ? -10.788 -9.131 -4.575 1.00 0.00 63 ALA A CA 19
ATOM 27849 C C . ALA A 1 69 ? -10.147 -7.729 -4.576 1.00 0.00 63 ALA A C 19
ATOM 27850 O O . ALA A 1 69 ? -10.321 -6.965 -5.530 1.00 0.00 63 ALA A O 19
ATOM 27857 N N . THR A 1 70 ? -9.344 -7.407 -3.558 1.00 0.00 64 THR A N 19
ATOM 27858 C CA . THR A 1 70 ? -8.697 -6.095 -3.379 1.00 0.00 64 THR A CA 19
ATOM 27859 C C . THR A 1 70 ? -7.714 -5.738 -4.495 1.00 0.00 64 THR A C 19
ATOM 27860 O O . THR A 1 70 ? -7.769 -4.609 -4.990 1.00 0.00 64 THR A O 19
ATOM 27871 N N . PRO A 1 71 ? -6.825 -6.648 -4.959 1.00 0.00 65 PRO A N 19
ATOM 27872 C CA . PRO A 1 71 ? -5.987 -6.371 -6.120 1.00 0.00 65 PRO A CA 19
ATOM 27873 C C . PRO A 1 71 ? -6.836 -6.310 -7.390 1.00 0.00 65 PRO A C 19
ATOM 27874 O O . PRO A 1 71 ? -6.635 -5.424 -8.214 1.00 0.00 65 PRO A O 19
ATOM 27882 N N . SER A 1 72 ? -7.835 -7.184 -7.537 1.00 0.00 66 SER A N 19
ATOM 27883 C CA . SER A 1 72 ? -8.602 -7.344 -8.773 1.00 0.00 66 SER A CA 19
ATOM 27884 C C . SER A 1 72 ? -9.421 -6.097 -9.086 1.00 0.00 66 SER A C 19
ATOM 27885 O O . SER A 1 72 ? -9.506 -5.673 -10.243 1.00 0.00 66 SER A O 19
ATOM 27892 N N . LYS A 1 73 ? -9.921 -5.433 -8.042 1.00 0.00 67 LYS A N 19
ATOM 27893 C CA . LYS A 1 73 ? -10.709 -4.198 -8.153 1.00 0.00 67 LYS A CA 19
ATOM 27894 C C . LYS A 1 73 ? -9.872 -2.934 -8.394 1.00 0.00 67 LYS A C 19
ATOM 27895 O O . LYS A 1 73 ? -10.409 -1.909 -8.808 1.00 0.00 67 LYS A O 19
ATOM 27910 N N . TYR A 1 74 ? -8.555 -3.041 -8.199 1.00 0.00 68 TYR A N 19
ATOM 27911 C CA . TYR A 1 74 ? -7.542 -2.045 -8.570 1.00 0.00 68 TYR A CA 19
ATOM 27912 C C . TYR A 1 74 ? -6.785 -2.435 -9.862 1.00 0.00 68 TYR A C 19
ATOM 27913 O O . TYR A 1 74 ? -5.906 -1.707 -10.325 1.00 0.00 68 TYR A O 19
ATOM 27930 N N . GLY A 1 75 ? -7.156 -3.566 -10.474 1.00 0.00 69 GLY A N 19
ATOM 27931 C CA . GLY A 1 75 ? -6.650 -4.056 -11.767 1.00 0.00 69 GLY A CA 19
ATOM 27932 C C . GLY A 1 75 ? -5.396 -4.947 -11.698 1.00 0.00 69 GLY A C 19
ATOM 27933 O O . GLY A 1 75 ? -4.735 -5.164 -12.719 1.00 0.00 69 GLY A O 19
ATOM 27937 N N . ILE A 1 76 ? -5.052 -5.451 -10.510 1.00 0.00 70 ILE A N 19
ATOM 27938 C CA . ILE A 1 76 ? -3.868 -6.269 -10.188 1.00 0.00 70 ILE A CA 19
ATOM 27939 C C . ILE A 1 76 ? -4.241 -7.762 -10.134 1.00 0.00 70 ILE A C 19
ATOM 27940 O O . ILE A 1 76 ? -5.409 -8.112 -9.934 1.00 0.00 70 ILE A O 19
ATOM 27955 N N . ARG A 1 77 ? -3.273 -8.663 -10.355 1.00 0.00 71 ARG A N 19
ATOM 27956 C CA . ARG A 1 77 ? -3.402 -10.119 -10.170 1.00 0.00 71 ARG A CA 19
ATOM 27957 C C . ARG A 1 77 ? -2.890 -10.539 -8.788 1.00 0.00 71 ARG A C 19
ATOM 27958 O O . ARG A 1 77 ? -3.651 -10.496 -7.822 1.00 0.00 71 ARG A O 19
ATOM 27976 N N . ALA A 1 78 ? -1.619 -10.931 -8.688 1.00 0.00 72 ALA A N 19
ATOM 27977 C CA . ALA A 1 78 ? -0.976 -11.418 -7.462 1.00 0.00 72 ALA A CA 19
ATOM 27978 C C . ALA A 1 78 ? 0.553 -11.225 -7.511 1.00 0.00 72 ALA A C 19
ATOM 27979 O O . ALA A 1 78 ? 1.311 -12.144 -7.829 1.00 0.00 72 ALA A O 19
ATOM 27986 N N . ILE A 1 79 ? 0.994 -9.995 -7.242 1.00 0.00 73 ILE A N 19
ATOM 27987 C CA . ILE A 1 79 ? 2.373 -9.502 -7.430 1.00 0.00 73 ILE A CA 19
ATOM 27988 C C . ILE A 1 79 ? 2.758 -8.438 -6.384 1.00 0.00 73 ILE A C 19
ATOM 27989 O O . ILE A 1 79 ? 1.866 -7.771 -5.848 1.00 0.00 73 ILE A O 19
ATOM 28004 N N . PRO A 1 80 ? 4.061 -8.223 -6.106 1.00 0.00 74 PRO A N 19
ATOM 28005 C CA . PRO A 1 80 ? 4.527 -7.136 -5.248 1.00 0.00 74 PRO A CA 19
ATOM 28006 C C . PRO A 1 80 ? 4.370 -5.779 -5.952 1.00 0.00 74 PRO A C 19
ATOM 28007 O O . PRO A 1 80 ? 5.216 -5.376 -6.754 1.00 0.00 74 PRO A O 19
ATOM 28015 N N . THR A 1 81 ? 3.283 -5.069 -5.650 1.00 0.00 75 THR A N 19
ATOM 28016 C CA . THR A 1 81 ? 2.938 -3.746 -6.197 1.00 0.00 75 THR A CA 19
ATOM 28017 C C . THR A 1 81 ? 2.347 -2.844 -5.113 1.00 0.00 75 THR A C 19
ATOM 28018 O O . THR A 1 81 ? 1.470 -3.273 -4.365 1.00 0.00 75 THR A O 19
ATOM 28029 N N . LEU A 1 82 ? 2.754 -1.576 -5.056 1.00 0.00 76 LEU A N 19
ATOM 28030 C CA . LEU A 1 82 ? 2.124 -0.545 -4.224 1.00 0.00 76 LEU A CA 19
ATOM 28031 C C . LEU A 1 82 ? 1.340 0.460 -5.077 1.00 0.00 76 LEU A C 19
ATOM 28032 O O . LEU A 1 82 ? 1.708 0.751 -6.214 1.00 0.00 76 LEU A O 19
ATOM 28047 N N . ILE A 1 83 ? 0.253 1.004 -4.528 1.00 0.00 77 ILE A N 19
ATOM 28048 C CA . ILE A 1 83 ? -0.559 2.051 -5.170 1.00 0.00 77 ILE A CA 19
ATOM 28049 C C . ILE A 1 83 ? -0.680 3.279 -4.266 1.00 0.00 77 ILE A C 19
ATOM 28050 O O . ILE A 1 83 ? -1.098 3.155 -3.112 1.00 0.00 77 ILE A O 19
ATOM 28065 N N . LEU A 1 84 ? -0.353 4.452 -4.815 1.00 0.00 78 LEU A N 19
ATOM 28066 C CA . LEU A 1 84 ? -0.387 5.746 -4.133 1.00 0.00 78 LEU A CA 19
ATOM 28067 C C . LEU A 1 84 ? -1.501 6.651 -4.681 1.00 0.00 78 LEU A C 19
ATOM 28068 O O . LEU A 1 84 ? -1.541 6.985 -5.869 1.00 0.00 78 LEU A O 19
ATOM 28083 N N . PHE A 1 85 ? -2.421 7.047 -3.802 1.00 0.00 79 PHE A N 19
ATOM 28084 C CA . PHE A 1 85 ? -3.605 7.838 -4.152 1.00 0.00 79 PHE A CA 19
ATOM 28085 C C . PHE A 1 85 ? -4.143 8.736 -3.022 1.00 0.00 79 PHE A C 19
ATOM 28086 O O . PHE A 1 85 ? -3.576 8.802 -1.936 1.00 0.00 79 PHE A O 19
ATOM 28102 N N . LYS A 1 86 ? -5.234 9.463 -3.293 1.00 0.00 80 LYS A N 19
ATOM 28103 C CA . LYS A 1 86 ? -6.014 10.283 -2.352 1.00 0.00 80 LYS A CA 19
ATOM 28104 C C . LYS A 1 86 ? -7.505 10.173 -2.672 1.00 0.00 80 LYS A C 19
ATOM 28105 O O . LYS A 1 86 ? -7.861 9.707 -3.753 1.00 0.00 80 LYS A O 19
ATOM 28120 N N . ASN A 1 87 ? -8.386 10.559 -1.749 1.00 0.00 81 ASN A N 19
ATOM 28121 C CA . ASN A 1 87 ? -9.854 10.604 -1.930 1.00 0.00 81 ASN A CA 19
ATOM 28122 C C . ASN A 1 87 ? -10.510 9.281 -2.420 1.00 0.00 81 ASN A C 19
ATOM 28123 O O . ASN A 1 87 ? -11.643 9.287 -2.905 1.00 0.00 81 ASN A O 19
ATOM 28133 N N . GLY A 1 88 ? -9.797 8.152 -2.336 1.00 0.00 82 GLY A N 19
ATOM 28134 C CA . GLY A 1 88 ? -10.200 6.857 -2.907 1.00 0.00 82 GLY A CA 19
ATOM 28135 C C . GLY A 1 88 ? -10.140 6.757 -4.441 1.00 0.00 82 GLY A C 19
ATOM 28136 O O . GLY A 1 88 ? -10.801 5.892 -5.019 1.00 0.00 82 GLY A O 19
ATOM 28140 N N . GLU A 1 89 ? -9.361 7.615 -5.112 1.00 0.00 83 GLU A N 19
ATOM 28141 C CA . GLU A 1 89 ? -9.208 7.643 -6.579 1.00 0.00 83 GLU A CA 19
ATOM 28142 C C . GLU A 1 89 ? -7.732 7.563 -7.005 1.00 0.00 83 GLU A C 19
ATOM 28143 O O . GLU A 1 89 ? -6.933 8.453 -6.718 1.00 0.00 83 GLU A O 19
ATOM 28153 N N . VAL A 1 90 ? -7.367 6.475 -7.685 1.00 0.00 84 VAL A N 19
ATOM 28154 C CA . VAL A 1 90 ? -5.982 6.166 -8.081 1.00 0.00 84 VAL A CA 19
ATOM 28155 C C . VAL A 1 90 ? -5.372 7.238 -8.991 1.00 0.00 84 VAL A C 19
ATOM 28156 O O . VAL A 1 90 ? -6.020 7.707 -9.929 1.00 0.00 84 VAL A O 19
ATOM 28169 N N . VAL A 1 91 ? -4.110 7.598 -8.728 1.00 0.00 85 VAL A N 19
ATOM 28170 C CA . VAL A 1 91 ? -3.328 8.527 -9.576 1.00 0.00 85 VAL A CA 19
ATOM 28171 C C . VAL A 1 91 ? -2.002 7.937 -10.052 1.00 0.00 85 VAL A C 19
ATOM 28172 O O . VAL A 1 91 ? -1.575 8.225 -11.170 1.00 0.00 85 VAL A O 19
ATOM 28185 N N . GLU A 1 92 ? -1.361 7.081 -9.250 1.00 0.00 86 GLU A N 19
ATOM 28186 C CA . GLU A 1 92 ? -0.072 6.451 -9.561 1.00 0.00 86 GLU A CA 19
ATOM 28187 C C . GLU A 1 92 ? 0.129 5.118 -8.816 1.00 0.00 86 GLU A C 19
ATOM 28188 O O . GLU A 1 92 ? -0.432 4.879 -7.748 1.00 0.00 86 GLU A O 19
ATOM 28198 N N . GLN A 1 93 ? 0.967 4.252 -9.385 1.00 0.00 87 GLN A N 19
ATOM 28199 C CA . GLN A 1 93 ? 1.383 2.980 -8.810 1.00 0.00 87 GLN A CA 19
ATOM 28200 C C . GLN A 1 93 ? 2.883 2.721 -9.003 1.00 0.00 87 GLN A C 19
ATOM 28201 O O . GLN A 1 93 ? 3.514 3.297 -9.891 1.00 0.00 87 GLN A O 19
ATOM 28213 N N . VAL A 1 94 ? 3.429 1.804 -8.202 1.00 0.00 88 VAL A N 19
ATOM 28214 C CA . VAL A 1 94 ? 4.792 1.272 -8.380 1.00 0.00 88 VAL A CA 19
ATOM 28215 C C . VAL A 1 94 ? 4.787 -0.254 -8.270 1.00 0.00 88 VAL A C 19
ATOM 28216 O O . VAL A 1 94 ? 4.515 -0.808 -7.206 1.00 0.00 88 VAL A O 19
ATOM 28229 N N . THR A 1 95 ? 5.098 -0.937 -9.372 1.00 0.00 89 THR A N 19
ATOM 28230 C CA . THR A 1 95 ? 5.243 -2.400 -9.415 1.00 0.00 89 THR A CA 19
ATOM 28231 C C . THR A 1 95 ? 6.699 -2.873 -9.266 1.00 0.00 89 THR A C 19
ATOM 28232 O O . THR A 1 95 ? 7.639 -2.166 -9.638 1.00 0.00 89 THR A O 19
ATOM 28243 N N . GLY A 1 96 ? 6.889 -4.075 -8.719 1.00 0.00 90 GLY A N 19
ATOM 28244 C CA . GLY A 1 96 ? 8.192 -4.683 -8.431 1.00 0.00 90 GLY A CA 19
ATOM 28245 C C . GLY A 1 96 ? 8.731 -4.360 -7.027 1.00 0.00 90 GLY A C 19
ATOM 28246 O O . GLY A 1 96 ? 8.106 -3.646 -6.243 1.00 0.00 90 GLY A O 19
ATOM 28250 N N . ALA A 1 97 ? 9.903 -4.916 -6.704 1.00 0.00 91 ALA A N 19
ATOM 28251 C CA . ALA A 1 97 ? 10.596 -4.690 -5.439 1.00 0.00 91 ALA A CA 19
ATOM 28252 C C . ALA A 1 97 ? 11.203 -3.280 -5.381 1.00 0.00 91 ALA A C 19
ATOM 28253 O O . ALA A 1 97 ? 11.722 -2.745 -6.366 1.00 0.00 91 ALA A O 19
ATOM 28260 N N . VAL A 1 98 ? 11.127 -2.686 -4.192 1.00 0.00 92 VAL A N 19
ATOM 28261 C CA . VAL A 1 98 ? 11.511 -1.291 -3.895 1.00 0.00 92 VAL A CA 19
ATOM 28262 C C . VAL A 1 98 ? 12.325 -1.203 -2.598 1.00 0.00 92 VAL A C 19
ATOM 28263 O O . VAL A 1 98 ? 12.285 -2.118 -1.773 1.00 0.00 92 VAL A O 19
ATOM 28276 N N . SER A 1 99 ? 13.072 -0.112 -2.408 1.00 0.00 93 SER A N 19
ATOM 28277 C CA . SER A 1 99 ? 13.875 0.119 -1.200 1.00 0.00 93 SER A CA 19
ATOM 28278 C C . SER A 1 99 ? 13.145 1.043 -0.228 1.00 0.00 93 SER A C 19
ATOM 28279 O O . SER A 1 99 ? 12.450 1.968 -0.644 1.00 0.00 93 SER A O 19
ATOM 28286 N N . LYS A 1 100 ? 13.350 0.858 1.085 1.00 0.00 94 LYS A N 19
ATOM 28287 C CA . LYS A 1 100 ? 12.789 1.733 2.123 1.00 0.00 94 LYS A CA 19
ATOM 28288 C C . LYS A 1 100 ? 13.084 3.207 1.847 1.00 0.00 94 LYS A C 19
ATOM 28289 O O . LYS A 1 100 ? 12.194 4.040 1.986 1.00 0.00 94 LYS A O 19
ATOM 28304 N N . SER A 1 101 ? 14.291 3.488 1.377 1.00 0.00 95 SER A N 19
ATOM 28305 C CA . SER A 1 101 ? 14.840 4.803 1.068 1.00 0.00 95 SER A CA 19
ATOM 28306 C C . SER A 1 101 ? 14.131 5.463 -0.118 1.00 0.00 95 SER A C 19
ATOM 28307 O O . SER A 1 101 ? 13.731 6.624 -0.033 1.00 0.00 95 SER A O 19
ATOM 28314 N N . SER A 1 102 ? 13.945 4.722 -1.224 1.00 0.00 96 SER A N 19
ATOM 28315 C CA . SER A 1 102 ? 13.368 5.258 -2.463 1.00 0.00 96 SER A CA 19
ATOM 28316 C C . SER A 1 102 ? 11.891 5.607 -2.312 1.00 0.00 96 SER A C 19
ATOM 28317 O O . SER A 1 102 ? 11.446 6.630 -2.830 1.00 0.00 96 SER A O 19
ATOM 28324 N N . ILE A 1 103 ? 11.138 4.824 -1.539 1.00 0.00 97 ILE A N 19
ATOM 28325 C CA . ILE A 1 103 ? 9.722 5.065 -1.275 1.00 0.00 97 ILE A CA 19
ATOM 28326 C C . ILE A 1 103 ? 9.507 6.308 -0.403 1.00 0.00 97 ILE A C 19
ATOM 28327 O O . ILE A 1 103 ? 8.690 7.160 -0.749 1.00 0.00 97 ILE A O 19
ATOM 28342 N N . LYS A 1 104 ? 10.289 6.469 0.670 1.00 0.00 98 LYS A N 19
ATOM 28343 C CA . LYS A 1 104 ? 10.230 7.668 1.542 1.00 0.00 98 LYS A CA 19
ATOM 28344 C C . LYS A 1 104 ? 10.634 8.935 0.801 1.00 0.00 98 LYS A C 19
ATOM 28345 O O . LYS A 1 104 ? 9.947 9.951 0.887 1.00 0.00 98 LYS A O 19
ATOM 28360 N N . ASP A 1 105 ? 11.731 8.861 0.043 1.00 0.00 99 ASP A N 19
ATOM 28361 C CA . ASP A 1 105 ? 12.215 9.976 -0.780 1.00 0.00 99 ASP A CA 19
ATOM 28362 C C . ASP A 1 105 ? 11.186 10.395 -1.840 1.00 0.00 99 ASP A C 19
ATOM 28363 O O . ASP A 1 105 ? 10.983 11.587 -2.054 1.00 0.00 99 ASP A O 19
ATOM 28371 N N . MET A 1 106 ? 10.471 9.438 -2.446 1.00 0.00 100 MET A N 19
ATOM 28372 C CA . MET A 1 106 ? 9.367 9.705 -3.369 1.00 0.00 100 MET A CA 19
ATOM 28373 C C . MET A 1 106 ? 8.194 10.384 -2.653 1.00 0.00 100 MET A C 19
ATOM 28374 O O . MET A 1 106 ? 7.793 11.479 -3.046 1.00 0.00 100 MET A O 19
ATOM 28386 N N . ILE A 1 107 ? 7.642 9.775 -1.596 1.00 0.00 101 ILE A N 19
ATOM 28387 C CA . ILE A 1 107 ? 6.404 10.242 -0.934 1.00 0.00 101 ILE A CA 19
ATOM 28388 C C . ILE A 1 107 ? 6.530 11.632 -0.304 1.00 0.00 101 ILE A C 19
ATOM 28389 O O . ILE A 1 107 ? 5.539 12.363 -0.218 1.00 0.00 101 ILE A O 19
ATOM 28404 N N . ALA A 1 108 ? 7.758 12.050 0.009 1.00 0.00 102 ALA A N 19
ATOM 28405 C CA . ALA A 1 108 ? 8.086 13.430 0.358 1.00 0.00 102 ALA A CA 19
ATOM 28406 C C . ALA A 1 108 ? 7.578 14.478 -0.661 1.00 0.00 102 ALA A C 19
ATOM 28407 O O . ALA A 1 108 ? 7.331 15.626 -0.290 1.00 0.00 102 ALA A O 19
ATOM 28414 N N . GLN A 1 109 ? 7.360 14.079 -1.923 1.00 0.00 103 GLN A N 19
ATOM 28415 C CA . GLN A 1 109 ? 6.730 14.898 -2.966 1.00 0.00 103 GLN A CA 19
ATOM 28416 C C . GLN A 1 109 ? 5.278 14.489 -3.279 1.00 0.00 103 GLN A C 19
ATOM 28417 O O . GLN A 1 109 ? 4.484 15.339 -3.683 1.00 0.00 103 GLN A O 19
ATOM 28429 N N . LYS A 1 110 ? 4.912 13.205 -3.119 1.00 0.00 104 LYS A N 19
ATOM 28430 C CA . LYS A 1 110 ? 3.617 12.657 -3.584 1.00 0.00 104 LYS A CA 19
ATOM 28431 C C . LYS A 1 110 ? 2.490 12.859 -2.563 1.00 0.00 104 LYS A C 19
ATOM 28432 O O . LYS A 1 110 ? 1.491 13.499 -2.870 1.00 0.00 104 LYS A O 19
ATOM 28447 N N . ALA A 1 111 ? 2.666 12.323 -1.352 1.00 0.00 105 ALA A N 19
ATOM 28448 C CA . ALA A 1 111 ? 1.671 12.434 -0.274 1.00 0.00 105 ALA A CA 19
ATOM 28449 C C . ALA A 1 111 ? 1.916 13.639 0.659 1.00 0.00 105 ALA A C 19
ATOM 28450 O O . ALA A 1 111 ? 0.960 14.280 1.104 1.00 0.00 105 ALA A O 19
ATOM 28457 N N . LEU A 1 112 ? 3.188 13.956 0.947 1.00 0.00 106 LEU A N 19
ATOM 28458 C CA . LEU A 1 112 ? 3.567 15.057 1.849 1.00 0.00 106 LEU A CA 19
ATOM 28459 C C . LEU A 1 112 ? 3.724 16.400 1.113 1.00 0.00 106 LEU A C 19
ATOM 28460 O O . LEU A 1 112 ? 3.532 17.465 1.706 1.00 0.00 106 LEU A O 19
ATOM 28475 N N . GLY A 1 113 ? 4.071 16.345 -0.176 1.00 0.00 107 GLY A N 19
ATOM 28476 C CA . GLY A 1 113 ? 4.252 17.524 -1.039 1.00 0.00 107 GLY A CA 19
ATOM 28477 C C . GLY A 1 113 ? 2.941 18.217 -1.443 1.00 0.00 107 GLY A C 19
ATOM 28478 O O . GLY A 1 113 ? 1.847 17.635 -1.401 1.00 0.00 107 GLY A O 19
ATOM 28482 N N . MET A 1 7 ? 2.461 3.425 12.041 1.00 0.00 1 MET A N 20
ATOM 28483 C CA . MET A 1 7 ? 2.559 2.068 11.502 1.00 0.00 1 MET A CA 20
ATOM 28484 C C . MET A 1 7 ? 1.552 1.792 10.374 1.00 0.00 1 MET A C 20
ATOM 28485 O O . MET A 1 7 ? 0.473 2.393 10.313 1.00 0.00 1 MET A O 20
ATOM 28497 N N . ALA A 1 8 ? 1.888 0.826 9.518 1.00 0.00 2 ALA A N 20
ATOM 28498 C CA . ALA A 1 8 ? 0.940 0.143 8.641 1.00 0.00 2 ALA A CA 20
ATOM 28499 C C . ALA A 1 8 ? 0.397 -1.129 9.320 1.00 0.00 2 ALA A C 20
ATOM 28500 O O . ALA A 1 8 ? 1.015 -1.672 10.241 1.00 0.00 2 ALA A O 20
ATOM 28507 N N . ALA A 1 9 ? -0.732 -1.633 8.826 1.00 0.00 3 ALA A N 20
ATOM 28508 C CA . ALA A 1 9 ? -1.353 -2.879 9.265 1.00 0.00 3 ALA A CA 20
ATOM 28509 C C . ALA A 1 9 ? -1.914 -3.703 8.094 1.00 0.00 3 ALA A C 20
ATOM 28510 O O . ALA A 1 9 ? -2.106 -3.193 6.985 1.00 0.00 3 ALA A O 20
ATOM 28517 N N . GLN A 1 10 ? -2.179 -4.988 8.352 1.00 0.00 4 GLN A N 20
ATOM 28518 C CA . GLN A 1 10 ? -2.734 -5.941 7.391 1.00 0.00 4 GLN A CA 20
ATOM 28519 C C . GLN A 1 10 ? -4.277 -5.916 7.453 1.00 0.00 4 GLN A C 20
ATOM 28520 O O . GLN A 1 10 ? -4.851 -6.323 8.467 1.00 0.00 4 GLN A O 20
ATOM 28532 N N . ILE A 1 11 ? -4.941 -5.423 6.401 1.00 0.00 5 ILE A N 20
ATOM 28533 C CA . ILE A 1 11 ? -6.380 -5.109 6.397 1.00 0.00 5 ILE A CA 20
ATOM 28534 C C . ILE A 1 11 ? -7.115 -5.822 5.238 1.00 0.00 5 ILE A C 20
ATOM 28535 O O . ILE A 1 11 ? -6.498 -6.287 4.277 1.00 0.00 5 ILE A O 20
ATOM 28550 N N . THR A 1 12 ? -8.443 -5.904 5.350 1.00 0.00 6 THR A N 20
ATOM 28551 C CA . THR A 1 12 ? -9.384 -6.475 4.381 1.00 0.00 6 THR A CA 20
ATOM 28552 C C . THR A 1 12 ? -10.055 -5.357 3.574 1.00 0.00 6 THR A C 20
ATOM 28553 O O . THR A 1 12 ? -10.284 -4.256 4.080 1.00 0.00 6 THR A O 20
ATOM 28564 N N . ASP A 1 13 ? -10.396 -5.611 2.309 1.00 0.00 7 ASP A N 20
ATOM 28565 C CA . ASP A 1 13 ? -10.877 -4.586 1.368 1.00 0.00 7 ASP A CA 20
ATOM 28566 C C . ASP A 1 13 ? -12.213 -3.930 1.762 1.00 0.00 7 ASP A C 20
ATOM 28567 O O . ASP A 1 13 ? -12.450 -2.762 1.454 1.00 0.00 7 ASP A O 20
ATOM 28575 N N . ALA A 1 14 ? -13.056 -4.655 2.503 1.00 0.00 8 ALA A N 20
ATOM 28576 C CA . ALA A 1 14 ? -14.316 -4.174 3.077 1.00 0.00 8 ALA A CA 20
ATOM 28577 C C . ALA A 1 14 ? -14.127 -3.430 4.418 1.00 0.00 8 ALA A C 20
ATOM 28578 O O . ALA A 1 14 ? -15.042 -2.744 4.886 1.00 0.00 8 ALA A O 20
ATOM 28585 N N . THR A 1 15 ? -12.957 -3.573 5.052 1.00 0.00 9 THR A N 20
ATOM 28586 C CA . THR A 1 15 ? -12.621 -3.002 6.370 1.00 0.00 9 THR A CA 20
ATOM 28587 C C . THR A 1 15 ? -11.790 -1.717 6.236 1.00 0.00 9 THR A C 20
ATOM 28588 O O . THR A 1 15 ? -12.057 -0.749 6.951 1.00 0.00 9 THR A O 20
ATOM 28599 N N . PHE A 1 16 ? -10.819 -1.655 5.309 1.00 0.00 10 PHE A N 20
ATOM 28600 C CA . PHE A 1 16 ? -9.955 -0.465 5.188 1.00 0.00 10 PHE A CA 20
ATOM 28601 C C . PHE A 1 16 ? -10.741 0.764 4.704 1.00 0.00 10 PHE A C 20
ATOM 28602 O O . PHE A 1 16 ? -10.500 1.883 5.155 1.00 0.00 10 PHE A O 20
ATOM 28618 N N . GLU A 1 17 ? -11.736 0.574 3.838 1.00 0.00 11 GLU A N 20
ATOM 28619 C CA . GLU A 1 17 ? -12.541 1.662 3.272 1.00 0.00 11 GLU A CA 20
ATOM 28620 C C . GLU A 1 17 ? -13.395 2.392 4.323 1.00 0.00 11 GLU A C 20
ATOM 28621 O O . GLU A 1 17 ? -13.606 3.603 4.235 1.00 0.00 11 GLU A O 20
ATOM 28631 N N . ALA A 1 18 ? -13.823 1.675 5.357 1.00 0.00 12 ALA A N 20
ATOM 28632 C CA . ALA A 1 18 ? -14.539 2.221 6.515 1.00 0.00 12 ALA A CA 20
ATOM 28633 C C . ALA A 1 18 ? -13.650 3.091 7.434 1.00 0.00 12 ALA A C 20
ATOM 28634 O O . ALA A 1 18 ? -14.173 3.841 8.259 1.00 0.00 12 ALA A O 20
ATOM 28641 N N . SER A 1 19 ? -12.323 3.020 7.274 1.00 0.00 13 SER A N 20
ATOM 28642 C CA . SER A 1 19 ? -11.341 3.806 8.039 1.00 0.00 13 SER A CA 20
ATOM 28643 C C . SER A 1 19 ? -10.628 4.875 7.212 1.00 0.00 13 SER A C 20
ATOM 28644 O O . SER A 1 19 ? -10.449 5.998 7.686 1.00 0.00 13 SER A O 20
ATOM 28651 N N . VAL A 1 20 ? -10.232 4.560 5.971 1.00 0.00 14 VAL A N 20
ATOM 28652 C CA . VAL A 1 20 ? -9.424 5.429 5.107 1.00 0.00 14 VAL A CA 20
ATOM 28653 C C . VAL A 1 20 ? -10.291 6.236 4.138 1.00 0.00 14 VAL A C 20
ATOM 28654 O O . VAL A 1 20 ? -10.187 7.461 4.077 1.00 0.00 14 VAL A O 20
ATOM 28667 N N . LEU A 1 21 ? -11.199 5.567 3.422 1.00 0.00 15 LEU A N 20
ATOM 28668 C CA . LEU A 1 21 ? -12.028 6.192 2.374 1.00 0.00 15 LEU A CA 20
ATOM 28669 C C . LEU A 1 21 ? -13.127 7.122 2.927 1.00 0.00 15 LEU A C 20
ATOM 28670 O O . LEU A 1 21 ? -13.708 7.906 2.170 1.00 0.00 15 LEU A O 20
ATOM 28685 N N . LYS A 1 22 ? -13.384 7.090 4.243 1.00 0.00 16 LYS A N 20
ATOM 28686 C CA . LYS A 1 22 ? -14.216 8.079 4.962 1.00 0.00 16 LYS A CA 20
ATOM 28687 C C . LYS A 1 22 ? -13.498 9.411 5.255 1.00 0.00 16 LYS A C 20
ATOM 28688 O O . LYS A 1 22 ? -14.125 10.340 5.770 1.00 0.00 16 LYS A O 20
ATOM 28703 N N . SER A 1 23 ? -12.208 9.511 4.928 1.00 0.00 17 SER A N 20
ATOM 28704 C CA . SER A 1 23 ? -11.368 10.706 5.064 1.00 0.00 17 SER A CA 20
ATOM 28705 C C . SER A 1 23 ? -10.926 11.273 3.707 1.00 0.00 17 SER A C 20
ATOM 28706 O O . SER A 1 23 ? -11.107 10.647 2.659 1.00 0.00 17 SER A O 20
ATOM 28713 N N . ALA A 1 24 ? -10.308 12.456 3.730 1.00 0.00 18 ALA A N 20
ATOM 28714 C CA . ALA A 1 24 ? -9.720 13.123 2.563 1.00 0.00 18 ALA A CA 20
ATOM 28715 C C . ALA A 1 24 ? -8.191 12.902 2.437 1.00 0.00 18 ALA A C 20
ATOM 28716 O O . ALA A 1 24 ? -7.557 13.423 1.514 1.00 0.00 18 ALA A O 20
ATOM 28723 N N . ILE A 1 25 ? -7.582 12.153 3.369 1.00 0.00 19 ILE A N 20
ATOM 28724 C CA . ILE A 1 25 ? -6.130 11.961 3.484 1.00 0.00 19 ILE A CA 20
ATOM 28725 C C . ILE A 1 25 ? -5.579 11.087 2.335 1.00 0.00 19 ILE A C 20
ATOM 28726 O O . ILE A 1 25 ? -6.278 10.175 1.869 1.00 0.00 19 ILE A O 20
ATOM 28741 N N . PRO A 1 26 ? -4.344 11.323 1.850 1.00 0.00 20 PRO A N 20
ATOM 28742 C CA . PRO A 1 26 ? -3.710 10.441 0.879 1.00 0.00 20 PRO A CA 20
ATOM 28743 C C . PRO A 1 26 ? -3.371 9.074 1.504 1.00 0.00 20 PRO A C 20
ATOM 28744 O O . PRO A 1 26 ? -2.979 8.967 2.669 1.00 0.00 20 PRO A O 20
ATOM 28752 N N . VAL A 1 27 ? -3.551 8.022 0.714 1.00 0.00 21 VAL A N 20
ATOM 28753 C CA . VAL A 1 27 ? -3.611 6.618 1.123 1.00 0.00 21 VAL A CA 20
ATOM 28754 C C . VAL A 1 27 ? -2.710 5.765 0.234 1.00 0.00 21 VAL A C 20
ATOM 28755 O O . VAL A 1 27 ? -2.640 5.955 -0.984 1.00 0.00 21 VAL A O 20
ATOM 28768 N N . LEU A 1 28 ? -2.018 4.817 0.865 1.00 0.00 22 LEU A N 20
ATOM 28769 C CA . LEU A 1 28 ? -1.020 3.923 0.281 1.00 0.00 22 LEU A CA 20
ATOM 28770 C C . LEU A 1 28 ? -1.394 2.466 0.569 1.00 0.00 22 LEU A C 20
ATOM 28771 O O . LEU A 1 28 ? -1.449 2.039 1.726 1.00 0.00 22 LEU A O 20
ATOM 28786 N N . ILE A 1 29 ? -1.621 1.712 -0.506 1.00 0.00 23 ILE A N 20
ATOM 28787 C CA . ILE A 1 29 ? -1.823 0.259 -0.496 1.00 0.00 23 ILE A CA 20
ATOM 28788 C C . ILE A 1 29 ? -0.522 -0.439 -0.891 1.00 0.00 23 ILE A C 20
ATOM 28789 O O . ILE A 1 29 ? 0.168 0.014 -1.801 1.00 0.00 23 ILE A O 20
ATOM 28804 N N . ASP A 1 30 ? -0.228 -1.574 -0.260 1.00 0.00 24 ASP A N 20
ATOM 28805 C CA . ASP A 1 30 ? 0.801 -2.533 -0.671 1.00 0.00 24 ASP A CA 20
ATOM 28806 C C . ASP A 1 30 ? 0.172 -3.920 -0.866 1.00 0.00 24 ASP A C 20
ATOM 28807 O O . ASP A 1 30 ? -0.415 -4.467 0.071 1.00 0.00 24 ASP A O 20
ATOM 28815 N N . PHE A 1 31 ? 0.298 -4.499 -2.058 1.00 0.00 25 PHE A N 20
ATOM 28816 C CA . PHE A 1 31 ? -0.102 -5.883 -2.317 1.00 0.00 25 PHE A CA 20
ATOM 28817 C C . PHE A 1 31 ? 1.050 -6.866 -2.083 1.00 0.00 25 PHE A C 20
ATOM 28818 O O . PHE A 1 31 ? 2.146 -6.696 -2.626 1.00 0.00 25 PHE A O 20
ATOM 28834 N N . TRP A 1 32 ? 0.787 -7.922 -1.301 1.00 0.00 26 TRP A N 20
ATOM 28835 C CA . TRP A 1 32 ? 1.801 -8.917 -0.933 1.00 0.00 26 TRP A CA 20
ATOM 28836 C C . TRP A 1 32 ? 1.222 -10.334 -0.762 1.00 0.00 26 TRP A C 20
ATOM 28837 O O . TRP A 1 32 ? 0.005 -10.524 -0.702 1.00 0.00 26 TRP A O 20
ATOM 28857 N N . ALA A 1 33 ? 2.108 -11.329 -0.653 1.00 0.00 27 ALA A N 20
ATOM 28858 C CA . ALA A 1 33 ? 1.769 -12.702 -0.293 1.00 0.00 27 ALA A CA 20
ATOM 28859 C C . ALA A 1 33 ? 2.940 -13.427 0.414 1.00 0.00 27 ALA A C 20
ATOM 28860 O O . ALA A 1 33 ? 4.101 -13.169 0.080 1.00 0.00 27 ALA A O 20
ATOM 28867 N N . PRO A 1 34 ? 2.672 -14.358 1.351 1.00 0.00 28 PRO A N 20
ATOM 28868 C CA . PRO A 1 34 ? 3.704 -15.090 2.094 1.00 0.00 28 PRO A CA 20
ATOM 28869 C C . PRO A 1 34 ? 4.505 -16.110 1.260 1.00 0.00 28 PRO A C 20
ATOM 28870 O O . PRO A 1 34 ? 5.544 -16.585 1.719 1.00 0.00 28 PRO A O 20
ATOM 28878 N N . TRP A 1 35 ? 4.055 -16.445 0.046 1.00 0.00 29 TRP A N 20
ATOM 28879 C CA . TRP A 1 35 ? 4.759 -17.365 -0.860 1.00 0.00 29 TRP A CA 20
ATOM 28880 C C . TRP A 1 35 ? 5.813 -16.690 -1.755 1.00 0.00 29 TRP A C 20
ATOM 28881 O O . TRP A 1 35 ? 6.517 -17.396 -2.485 1.00 0.00 29 TRP A O 20
ATOM 28901 N N . CYS A 1 36 ? 5.980 -15.360 -1.691 1.00 0.00 30 CYS A N 20
ATOM 28902 C CA . CYS A 1 36 ? 7.049 -14.630 -2.386 1.00 0.00 30 CYS A CA 20
ATOM 28903 C C . CYS A 1 36 ? 7.955 -13.838 -1.428 1.00 0.00 30 CYS A C 20
ATOM 28904 O O . CYS A 1 36 ? 7.497 -13.127 -0.530 1.00 0.00 30 CYS A O 20
ATOM 28911 N N . GLY A 1 37 ? 9.278 -13.973 -1.623 1.00 0.00 31 GLY A N 20
ATOM 28912 C CA . GLY A 1 37 ? 10.332 -13.460 -0.733 1.00 0.00 31 GLY A CA 20
ATOM 28913 C C . GLY A 1 37 ? 10.292 -11.939 -0.528 1.00 0.00 31 GLY A C 20
ATOM 28914 O O . GLY A 1 37 ? 10.034 -11.500 0.594 1.00 0.00 31 GLY A O 20
ATOM 28918 N N . PRO A 1 38 ? 10.481 -11.114 -1.580 1.00 0.00 32 PRO A N 20
ATOM 28919 C CA . PRO A 1 38 ? 10.461 -9.655 -1.452 1.00 0.00 32 PRO A CA 20
ATOM 28920 C C . PRO A 1 38 ? 9.093 -9.102 -1.026 1.00 0.00 32 PRO A C 20
ATOM 28921 O O . PRO A 1 38 ? 9.015 -7.978 -0.526 1.00 0.00 32 PRO A O 20
ATOM 28929 N N . CYS A 1 39 ? 8.022 -9.884 -1.183 1.00 0.00 33 CYS A N 20
ATOM 28930 C CA . CYS A 1 39 ? 6.675 -9.528 -0.740 1.00 0.00 33 CYS A CA 20
ATOM 28931 C C . CYS A 1 39 ? 6.571 -9.513 0.795 1.00 0.00 33 CYS A C 20
ATOM 28932 O O . CYS A 1 39 ? 6.170 -8.508 1.378 1.00 0.00 33 CYS A O 20
ATOM 28939 N N . ARG A 1 40 ? 6.972 -10.607 1.465 1.00 0.00 34 ARG A N 20
ATOM 28940 C CA . ARG A 1 40 ? 6.934 -10.726 2.941 1.00 0.00 34 ARG A CA 20
ATOM 28941 C C . ARG A 1 40 ? 8.122 -10.047 3.637 1.00 0.00 34 ARG A C 20
ATOM 28942 O O . ARG A 1 40 ? 7.970 -9.544 4.753 1.00 0.00 34 ARG A O 20
ATOM 28960 N N . ALA A 1 41 ? 9.274 -9.948 2.965 1.00 0.00 35 ALA A N 20
ATOM 28961 C CA . ALA A 1 41 ? 10.466 -9.239 3.450 1.00 0.00 35 ALA A CA 20
ATOM 28962 C C . ALA A 1 41 ? 10.328 -7.701 3.423 1.00 0.00 35 ALA A C 20
ATOM 28963 O O . ALA A 1 41 ? 11.206 -6.995 3.916 1.00 0.00 35 ALA A O 20
ATOM 28970 N N . MET A 1 42 ? 9.220 -7.172 2.889 1.00 0.00 36 MET A N 20
ATOM 28971 C CA . MET A 1 42 ? 8.883 -5.744 2.938 1.00 0.00 36 MET A CA 20
ATOM 28972 C C . MET A 1 42 ? 8.322 -5.301 4.300 1.00 0.00 36 MET A C 20
ATOM 28973 O O . MET A 1 42 ? 8.025 -4.124 4.468 1.00 0.00 36 MET A O 20
ATOM 28985 N N . GLY A 1 43 ? 8.201 -6.201 5.278 1.00 0.00 37 GLY A N 20
ATOM 28986 C CA . GLY A 1 43 ? 7.730 -5.895 6.637 1.00 0.00 37 GLY A CA 20
ATOM 28987 C C . GLY A 1 43 ? 8.521 -4.769 7.331 1.00 0.00 37 GLY A C 20
ATOM 28988 O O . GLY A 1 43 ? 7.938 -3.717 7.616 1.00 0.00 37 GLY A O 20
ATOM 28992 N N . PRO A 1 44 ? 9.845 -4.912 7.544 1.00 0.00 38 PRO A N 20
ATOM 28993 C CA . PRO A 1 44 ? 10.684 -3.854 8.122 1.00 0.00 38 PRO A CA 20
ATOM 28994 C C . PRO A 1 44 ? 10.871 -2.641 7.194 1.00 0.00 38 PRO A C 20
ATOM 28995 O O . PRO A 1 44 ? 11.126 -1.534 7.678 1.00 0.00 38 PRO A O 20
ATOM 29003 N N . VAL A 1 45 ? 10.697 -2.815 5.878 1.00 0.00 39 VAL A N 20
ATOM 29004 C CA . VAL A 1 45 ? 10.681 -1.721 4.887 1.00 0.00 39 VAL A CA 20
ATOM 29005 C C . VAL A 1 45 ? 9.475 -0.817 5.137 1.00 0.00 39 VAL A C 20
ATOM 29006 O O . VAL A 1 45 ? 9.645 0.357 5.458 1.00 0.00 39 VAL A O 20
ATOM 29019 N N . ILE A 1 46 ? 8.261 -1.380 5.079 1.00 0.00 40 ILE A N 20
ATOM 29020 C CA . ILE A 1 46 ? 6.994 -0.685 5.332 1.00 0.00 40 ILE A CA 20
ATOM 29021 C C . ILE A 1 46 ? 6.961 -0.076 6.741 1.00 0.00 40 ILE A C 20
ATOM 29022 O O . ILE A 1 46 ? 6.476 1.033 6.900 1.00 0.00 40 ILE A O 20
ATOM 29037 N N . ASP A 1 47 ? 7.527 -0.723 7.761 1.00 0.00 41 ASP A N 20
ATOM 29038 C CA . ASP A 1 47 ? 7.526 -0.212 9.141 1.00 0.00 41 ASP A CA 20
ATOM 29039 C C . ASP A 1 47 ? 8.327 1.096 9.322 1.00 0.00 41 ASP A C 20
ATOM 29040 O O . ASP A 1 47 ? 7.907 1.966 10.090 1.00 0.00 41 ASP A O 20
ATOM 29048 N N . GLU A 1 48 ? 9.435 1.284 8.595 1.00 0.00 42 GLU A N 20
ATOM 29049 C CA . GLU A 1 48 ? 10.208 2.540 8.651 1.00 0.00 42 GLU A CA 20
ATOM 29050 C C . GLU A 1 48 ? 9.442 3.720 8.034 1.00 0.00 42 GLU A C 20
ATOM 29051 O O . GLU A 1 48 ? 9.251 4.764 8.657 1.00 0.00 42 GLU A O 20
ATOM 29061 N N . LEU A 1 49 ? 9.003 3.550 6.787 1.00 0.00 43 LEU A N 20
ATOM 29062 C CA . LEU A 1 49 ? 8.320 4.565 5.985 1.00 0.00 43 LEU A CA 20
ATOM 29063 C C . LEU A 1 49 ? 6.922 4.867 6.529 1.00 0.00 43 LEU A C 20
ATOM 29064 O O . LEU A 1 49 ? 6.527 6.030 6.563 1.00 0.00 43 LEU A O 20
ATOM 29079 N N . ALA A 1 50 ? 6.217 3.860 7.057 1.00 0.00 44 ALA A N 20
ATOM 29080 C CA . ALA A 1 50 ? 4.883 4.045 7.626 1.00 0.00 44 ALA A CA 20
ATOM 29081 C C . ALA A 1 50 ? 4.889 5.042 8.793 1.00 0.00 44 ALA A C 20
ATOM 29082 O O . ALA A 1 50 ? 4.021 5.909 8.896 1.00 0.00 44 ALA A O 20
ATOM 29089 N N . ALA A 1 51 ? 5.912 4.934 9.646 1.00 0.00 45 ALA A N 20
ATOM 29090 C CA . ALA A 1 51 ? 6.147 5.807 10.788 1.00 0.00 45 ALA A CA 20
ATOM 29091 C C . ALA A 1 51 ? 6.517 7.238 10.366 1.00 0.00 45 ALA A C 20
ATOM 29092 O O . ALA A 1 51 ? 6.203 8.198 11.070 1.00 0.00 45 ALA A O 20
ATOM 29099 N N . GLU A 1 52 ? 7.175 7.388 9.210 1.00 0.00 46 GLU A N 20
ATOM 29100 C CA . GLU A 1 52 ? 7.623 8.694 8.707 1.00 0.00 46 GLU A CA 20
ATOM 29101 C C . GLU A 1 52 ? 6.491 9.503 8.070 1.00 0.00 46 GLU A C 20
ATOM 29102 O O . GLU A 1 52 ? 6.578 10.737 8.039 1.00 0.00 46 GLU A O 20
ATOM 29112 N N . TYR A 1 53 ? 5.396 8.861 7.632 1.00 0.00 47 TYR A N 20
ATOM 29113 C CA . TYR A 1 53 ? 4.236 9.574 7.092 1.00 0.00 47 TYR A CA 20
ATOM 29114 C C . TYR A 1 53 ? 3.070 9.737 8.088 1.00 0.00 47 TYR A C 20
ATOM 29115 O O . TYR A 1 53 ? 2.078 10.381 7.742 1.00 0.00 47 TYR A O 20
ATOM 29132 N N . GLU A 1 54 ? 3.159 9.202 9.315 1.00 0.00 48 GLU A N 20
ATOM 29133 C CA . GLU A 1 54 ? 2.106 9.291 10.337 1.00 0.00 48 GLU A CA 20
ATOM 29134 C C . GLU A 1 54 ? 1.497 10.694 10.515 1.00 0.00 48 GLU A C 20
ATOM 29135 O O . GLU A 1 54 ? 2.200 11.707 10.517 1.00 0.00 48 GLU A O 20
ATOM 29145 N N . GLY A 1 55 ? 0.169 10.748 10.669 1.00 0.00 49 GLY A N 20
ATOM 29146 C CA . GLY A 1 55 ? -0.623 11.978 10.828 1.00 0.00 49 GLY A CA 20
ATOM 29147 C C . GLY A 1 55 ? -0.845 12.790 9.544 1.00 0.00 49 GLY A C 20
ATOM 29148 O O . GLY A 1 55 ? -1.611 13.755 9.576 1.00 0.00 49 GLY A O 20
ATOM 29152 N N . LYS A 1 56 ? -0.207 12.410 8.429 1.00 0.00 50 LYS A N 20
ATOM 29153 C CA . LYS A 1 56 ? -0.222 13.123 7.131 1.00 0.00 50 LYS A CA 20
ATOM 29154 C C . LYS A 1 56 ? -0.723 12.247 5.968 1.00 0.00 50 LYS A C 20
ATOM 29155 O O . LYS A 1 56 ? -1.009 12.754 4.884 1.00 0.00 50 LYS A O 20
ATOM 29170 N N . VAL A 1 57 ? -0.779 10.931 6.189 1.00 0.00 51 VAL A N 20
ATOM 29171 C CA . VAL A 1 57 ? -0.834 9.831 5.206 1.00 0.00 51 VAL A CA 20
ATOM 29172 C C . VAL A 1 57 ? -1.404 8.594 5.912 1.00 0.00 51 VAL A C 20
ATOM 29173 O O . VAL A 1 57 ? -1.163 8.400 7.106 1.00 0.00 51 VAL A O 20
ATOM 29186 N N . LEU A 1 58 ? -2.124 7.735 5.185 1.00 0.00 52 LEU A N 20
ATOM 29187 C CA . LEU A 1 58 ? -2.597 6.434 5.658 1.00 0.00 52 LEU A CA 20
ATOM 29188 C C . LEU A 1 58 ? -1.938 5.284 4.880 1.00 0.00 52 LEU A C 20
ATOM 29189 O O . LEU A 1 58 ? -1.754 5.371 3.668 1.00 0.00 52 LEU A O 20
ATOM 29204 N N . ILE A 1 59 ? -1.584 4.201 5.573 1.00 0.00 53 ILE A N 20
ATOM 29205 C CA . ILE A 1 59 ? -0.840 3.058 5.024 1.00 0.00 53 ILE A CA 20
ATOM 29206 C C . ILE A 1 59 ? -1.475 1.727 5.463 1.00 0.00 53 ILE A C 20
ATOM 29207 O O . ILE A 1 59 ? -1.671 1.493 6.659 1.00 0.00 53 ILE A O 20
ATOM 29222 N N . VAL A 1 60 ? -1.768 0.848 4.505 1.00 0.00 54 VAL A N 20
ATOM 29223 C CA . VAL A 1 60 ? -2.338 -0.498 4.720 1.00 0.00 54 VAL A CA 20
ATOM 29224 C C . VAL A 1 60 ? -1.741 -1.510 3.738 1.00 0.00 54 VAL A C 20
ATOM 29225 O O . VAL A 1 60 ? -1.405 -1.144 2.612 1.00 0.00 54 VAL A O 20
ATOM 29238 N N . LYS A 1 61 ? -1.624 -2.785 4.137 1.00 0.00 55 LYS A N 20
ATOM 29239 C CA . LYS A 1 61 ? -1.185 -3.863 3.239 1.00 0.00 55 LYS A CA 20
ATOM 29240 C C . LYS A 1 61 ? -2.241 -4.956 3.055 1.00 0.00 55 LYS A C 20
ATOM 29241 O O . LYS A 1 61 ? -2.910 -5.365 4.012 1.00 0.00 55 LYS A O 20
ATOM 29256 N N . MET A 1 62 ? -2.368 -5.450 1.828 1.00 0.00 56 MET A N 20
ATOM 29257 C CA . MET A 1 62 ? -3.474 -6.289 1.357 1.00 0.00 56 MET A CA 20
ATOM 29258 C C . MET A 1 62 ? -2.912 -7.631 0.878 1.00 0.00 56 MET A C 20
ATOM 29259 O O . MET A 1 62 ? -2.062 -7.678 -0.013 1.00 0.00 56 MET A O 20
ATOM 29271 N N . ASN A 1 63 ? -3.341 -8.733 1.494 1.00 0.00 57 ASN A N 20
ATOM 29272 C CA . ASN A 1 63 ? -2.811 -10.058 1.187 1.00 0.00 57 ASN A CA 20
ATOM 29273 C C . ASN A 1 63 ? -3.579 -10.675 0.014 1.00 0.00 57 ASN A C 20
ATOM 29274 O O . ASN A 1 63 ? -4.773 -10.948 0.126 1.00 0.00 57 ASN A O 20
ATOM 29284 N N . VAL A 1 64 ? -2.875 -10.946 -1.082 1.00 0.00 58 VAL A N 20
ATOM 29285 C CA . VAL A 1 64 ? -3.406 -11.527 -2.312 1.00 0.00 58 VAL A CA 20
ATOM 29286 C C . VAL A 1 64 ? -3.890 -12.970 -2.126 1.00 0.00 58 VAL A C 20
ATOM 29287 O O . VAL A 1 64 ? -4.804 -13.404 -2.830 1.00 0.00 58 VAL A O 20
ATOM 29300 N N . ASP A 1 65 ? -3.329 -13.720 -1.172 1.00 0.00 59 ASP A N 20
ATOM 29301 C CA . ASP A 1 65 ? -3.721 -15.123 -0.954 1.00 0.00 59 ASP A CA 20
ATOM 29302 C C . ASP A 1 65 ? -5.056 -15.238 -0.183 1.00 0.00 59 ASP A C 20
ATOM 29303 O O . ASP A 1 65 ? -5.836 -16.168 -0.383 1.00 0.00 59 ASP A O 20
ATOM 29311 N N . ASP A 1 66 ? -5.344 -14.240 0.657 1.00 0.00 60 ASP A N 20
ATOM 29312 C CA . ASP A 1 66 ? -6.567 -14.083 1.452 1.00 0.00 60 ASP A CA 20
ATOM 29313 C C . ASP A 1 66 ? -7.653 -13.259 0.725 1.00 0.00 60 ASP A C 20
ATOM 29314 O O . ASP A 1 66 ? -8.846 -13.434 0.981 1.00 0.00 60 ASP A O 20
ATOM 29322 N N . ASN A 1 67 ? -7.257 -12.369 -0.200 1.00 0.00 61 ASN A N 20
ATOM 29323 C CA . ASN A 1 67 ? -8.124 -11.403 -0.889 1.00 0.00 61 ASN A CA 20
ATOM 29324 C C . ASN A 1 67 ? -7.825 -11.334 -2.406 1.00 0.00 61 ASN A C 20
ATOM 29325 O O . ASN A 1 67 ? -7.432 -10.274 -2.896 1.00 0.00 61 ASN A O 20
ATOM 29335 N N . PRO A 1 68 ? -7.980 -12.429 -3.183 1.00 0.00 62 PRO A N 20
ATOM 29336 C CA . PRO A 1 68 ? -7.547 -12.493 -4.590 1.00 0.00 62 PRO A CA 20
ATOM 29337 C C . PRO A 1 68 ? -8.324 -11.586 -5.563 1.00 0.00 62 PRO A C 20
ATOM 29338 O O . PRO A 1 68 ? -7.864 -11.351 -6.680 1.00 0.00 62 PRO A O 20
ATOM 29346 N N . ALA A 1 69 ? -9.472 -11.039 -5.152 1.00 0.00 63 ALA A N 20
ATOM 29347 C CA . ALA A 1 69 ? -10.278 -10.105 -5.950 1.00 0.00 63 ALA A CA 20
ATOM 29348 C C . ALA A 1 69 ? -9.812 -8.639 -5.817 1.00 0.00 63 ALA A C 20
ATOM 29349 O O . ALA A 1 69 ? -9.962 -7.845 -6.751 1.00 0.00 63 ALA A O 20
ATOM 29356 N N . THR A 1 70 ? -9.203 -8.282 -4.684 1.00 0.00 64 THR A N 20
ATOM 29357 C CA . THR A 1 70 ? -8.730 -6.930 -4.354 1.00 0.00 64 THR A CA 20
ATOM 29358 C C . THR A 1 70 ? -7.589 -6.431 -5.249 1.00 0.00 64 THR A C 20
ATOM 29359 O O . THR A 1 70 ? -7.671 -5.283 -5.690 1.00 0.00 64 THR A O 20
ATOM 29370 N N . PRO A 1 71 ? -6.563 -7.236 -5.599 1.00 0.00 65 PRO A N 20
ATOM 29371 C CA . PRO A 1 71 ? -5.608 -6.824 -6.619 1.00 0.00 65 PRO A CA 20
ATOM 29372 C C . PRO A 1 71 ? -6.297 -6.760 -7.992 1.00 0.00 65 PRO A C 20
ATOM 29373 O O . PRO A 1 71 ? -6.066 -5.819 -8.745 1.00 0.00 65 PRO A O 20
ATOM 29381 N N . SER A 1 72 ? -7.205 -7.695 -8.300 1.00 0.00 66 SER A N 20
ATOM 29382 C CA . SER A 1 72 ? -7.767 -7.873 -9.643 1.00 0.00 66 SER A CA 20
ATOM 29383 C C . SER A 1 72 ? -8.555 -6.642 -10.074 1.00 0.00 66 SER A C 20
ATOM 29384 O O . SER A 1 72 ? -8.443 -6.176 -11.213 1.00 0.00 66 SER A O 20
ATOM 29391 N N . LYS A 1 73 ? -9.256 -6.044 -9.110 1.00 0.00 67 LYS A N 20
ATOM 29392 C CA . LYS A 1 73 ? -10.114 -4.871 -9.304 1.00 0.00 67 LYS A CA 20
ATOM 29393 C C . LYS A 1 73 ? -9.384 -3.528 -9.282 1.00 0.00 67 LYS A C 20
ATOM 29394 O O . LYS A 1 73 ? -9.934 -2.519 -9.714 1.00 0.00 67 LYS A O 20
ATOM 29409 N N . TYR A 1 74 ? -8.126 -3.547 -8.847 1.00 0.00 68 TYR A N 20
ATOM 29410 C CA . TYR A 1 74 ? -7.176 -2.431 -8.975 1.00 0.00 68 TYR A CA 20
ATOM 29411 C C . TYR A 1 74 ? -6.224 -2.632 -10.178 1.00 0.00 68 TYR A C 20
ATOM 29412 O O . TYR A 1 74 ? -5.352 -1.799 -10.437 1.00 0.00 68 TYR A O 20
ATOM 29429 N N . GLY A 1 75 ? -6.419 -3.714 -10.940 1.00 0.00 69 GLY A N 20
ATOM 29430 C CA . GLY A 1 75 ? -5.702 -4.039 -12.184 1.00 0.00 69 GLY A CA 20
ATOM 29431 C C . GLY A 1 75 ? -4.430 -4.892 -12.014 1.00 0.00 69 GLY A C 20
ATOM 29432 O O . GLY A 1 75 ? -3.627 -5.016 -12.941 1.00 0.00 69 GLY A O 20
ATOM 29436 N N . ILE A 1 76 ? -4.249 -5.479 -10.832 1.00 0.00 70 ILE A N 20
ATOM 29437 C CA . ILE A 1 76 ? -3.091 -6.280 -10.395 1.00 0.00 70 ILE A CA 20
ATOM 29438 C C . ILE A 1 76 ? -3.426 -7.779 -10.482 1.00 0.00 70 ILE A C 20
ATOM 29439 O O . ILE A 1 76 ? -4.590 -8.170 -10.392 1.00 0.00 70 ILE A O 20
ATOM 29454 N N . ARG A 1 77 ? -2.430 -8.641 -10.725 1.00 0.00 71 ARG A N 20
ATOM 29455 C CA . ARG A 1 77 ? -2.578 -10.116 -10.666 1.00 0.00 71 ARG A CA 20
ATOM 29456 C C . ARG A 1 77 ? -2.153 -10.624 -9.279 1.00 0.00 71 ARG A C 20
ATOM 29457 O O . ARG A 1 77 ? -2.989 -10.688 -8.379 1.00 0.00 71 ARG A O 20
ATOM 29475 N N . ALA A 1 78 ? -0.867 -10.929 -9.094 1.00 0.00 72 ALA A N 20
ATOM 29476 C CA . ALA A 1 78 ? -0.301 -11.416 -7.835 1.00 0.00 72 ALA A CA 20
ATOM 29477 C C . ALA A 1 78 ? 1.210 -11.122 -7.764 1.00 0.00 72 ALA A C 20
ATOM 29478 O O . ALA A 1 78 ? 2.046 -11.972 -8.083 1.00 0.00 72 ALA A O 20
ATOM 29485 N N . ILE A 1 79 ? 1.545 -9.885 -7.398 1.00 0.00 73 ILE A N 20
ATOM 29486 C CA . ILE A 1 79 ? 2.900 -9.306 -7.460 1.00 0.00 73 ILE A CA 20
ATOM 29487 C C . ILE A 1 79 ? 3.149 -8.272 -6.338 1.00 0.00 73 ILE A C 20
ATOM 29488 O O . ILE A 1 79 ? 2.185 -7.666 -5.856 1.00 0.00 73 ILE A O 20
ATOM 29503 N N . PRO A 1 80 ? 4.417 -8.032 -5.937 1.00 0.00 74 PRO A N 20
ATOM 29504 C CA . PRO A 1 80 ? 4.794 -6.954 -5.021 1.00 0.00 74 PRO A CA 20
ATOM 29505 C C . PRO A 1 80 ? 4.620 -5.573 -5.687 1.00 0.00 74 PRO A C 20
ATOM 29506 O O . PRO A 1 80 ? 5.550 -5.038 -6.289 1.00 0.00 74 PRO A O 20
ATOM 29514 N N . THR A 1 81 ? 3.429 -4.993 -5.575 1.00 0.00 75 THR A N 20
ATOM 29515 C CA . THR A 1 81 ? 3.072 -3.683 -6.151 1.00 0.00 75 THR A CA 20
ATOM 29516 C C . THR A 1 81 ? 2.338 -2.809 -5.136 1.00 0.00 75 THR A C 20
ATOM 29517 O O . THR A 1 81 ? 1.449 -3.277 -4.417 1.00 0.00 75 THR A O 20
ATOM 29528 N N . LEU A 1 82 ? 2.675 -1.521 -5.112 1.00 0.00 76 LEU A N 20
ATOM 29529 C CA . LEU A 1 82 ? 2.056 -0.507 -4.256 1.00 0.00 76 LEU A CA 20
ATOM 29530 C C . LEU A 1 82 ? 1.171 0.427 -5.094 1.00 0.00 76 LEU A C 20
ATOM 29531 O O . LEU A 1 82 ? 1.494 0.731 -6.243 1.00 0.00 76 LEU A O 20
ATOM 29546 N N . ILE A 1 83 ? 0.061 0.907 -4.532 1.00 0.00 77 ILE A N 20
ATOM 29547 C CA . ILE A 1 83 ? -0.814 1.914 -5.157 1.00 0.00 77 ILE A CA 20
ATOM 29548 C C . ILE A 1 83 ? -0.949 3.148 -4.270 1.00 0.00 77 ILE A C 20
ATOM 29549 O O . ILE A 1 83 ? -1.342 3.026 -3.109 1.00 0.00 77 ILE A O 20
ATOM 29564 N N . LEU A 1 84 ? -0.662 4.333 -4.823 1.00 0.00 78 LEU A N 20
ATOM 29565 C CA . LEU A 1 84 ? -0.832 5.616 -4.134 1.00 0.00 78 LEU A CA 20
ATOM 29566 C C . LEU A 1 84 ? -2.017 6.415 -4.699 1.00 0.00 78 LEU A C 20
ATOM 29567 O O . LEU A 1 84 ? -2.170 6.584 -5.913 1.00 0.00 78 LEU A O 20
ATOM 29582 N N . PHE A 1 85 ? -2.883 6.880 -3.799 1.00 0.00 79 PHE A N 20
ATOM 29583 C CA . PHE A 1 85 ? -4.096 7.629 -4.135 1.00 0.00 79 PHE A CA 20
ATOM 29584 C C . PHE A 1 85 ? -4.610 8.542 -3.015 1.00 0.00 79 PHE A C 20
ATOM 29585 O O . PHE A 1 85 ? -3.990 8.672 -1.962 1.00 0.00 79 PHE A O 20
ATOM 29601 N N . LYS A 1 86 ? -5.738 9.214 -3.261 1.00 0.00 80 LYS A N 20
ATOM 29602 C CA . LYS A 1 86 ? -6.482 10.026 -2.287 1.00 0.00 80 LYS A CA 20
ATOM 29603 C C . LYS A 1 86 ? -7.984 9.830 -2.490 1.00 0.00 80 LYS A C 20
ATOM 29604 O O . LYS A 1 86 ? -8.404 9.428 -3.572 1.00 0.00 80 LYS A O 20
ATOM 29619 N N . ASN A 1 87 ? -8.796 10.086 -1.457 1.00 0.00 81 ASN A N 20
ATOM 29620 C CA . ASN A 1 87 ? -10.271 10.018 -1.514 1.00 0.00 81 ASN A CA 20
ATOM 29621 C C . ASN A 1 87 ? -10.858 8.698 -2.096 1.00 0.00 81 ASN A C 20
ATOM 29622 O O . ASN A 1 87 ? -12.009 8.655 -2.532 1.00 0.00 81 ASN A O 20
ATOM 29632 N N . GLY A 1 88 ? -10.077 7.610 -2.103 1.00 0.00 82 GLY A N 20
ATOM 29633 C CA . GLY A 1 88 ? -10.457 6.308 -2.680 1.00 0.00 82 GLY A CA 20
ATOM 29634 C C . GLY A 1 88 ? -10.366 6.188 -4.208 1.00 0.00 82 GLY A C 20
ATOM 29635 O O . GLY A 1 88 ? -10.914 5.237 -4.764 1.00 0.00 82 GLY A O 20
ATOM 29639 N N . GLU A 1 89 ? -9.696 7.119 -4.897 1.00 0.00 83 GLU A N 20
ATOM 29640 C CA . GLU A 1 89 ? -9.600 7.148 -6.362 1.00 0.00 83 GLU A CA 20
ATOM 29641 C C . GLU A 1 89 ? -8.142 7.138 -6.859 1.00 0.00 83 GLU A C 20
ATOM 29642 O O . GLU A 1 89 ? -7.378 8.080 -6.641 1.00 0.00 83 GLU A O 20
ATOM 29652 N N . VAL A 1 90 ? -7.759 6.054 -7.542 1.00 0.00 84 VAL A N 20
ATOM 29653 C CA . VAL A 1 90 ? -6.386 5.777 -7.999 1.00 0.00 84 VAL A CA 20
ATOM 29654 C C . VAL A 1 90 ? -5.825 6.869 -8.920 1.00 0.00 84 VAL A C 20
ATOM 29655 O O . VAL A 1 90 ? -6.489 7.296 -9.868 1.00 0.00 84 VAL A O 20
ATOM 29668 N N . VAL A 1 91 ? -4.584 7.304 -8.654 1.00 0.00 85 VAL A N 20
ATOM 29669 C CA . VAL A 1 91 ? -3.862 8.283 -9.497 1.00 0.00 85 VAL A CA 20
ATOM 29670 C C . VAL A 1 91 ? -2.518 7.760 -10.022 1.00 0.00 85 VAL A C 20
ATOM 29671 O O . VAL A 1 91 ? -2.137 8.093 -11.150 1.00 0.00 85 VAL A O 20
ATOM 29684 N N . GLU A 1 92 ? -1.814 6.923 -9.250 1.00 0.00 86 GLU A N 20
ATOM 29685 C CA . GLU A 1 92 ? -0.512 6.356 -9.641 1.00 0.00 86 GLU A CA 20
ATOM 29686 C C . GLU A 1 92 ? -0.212 5.037 -8.910 1.00 0.00 86 GLU A C 20
ATOM 29687 O O . GLU A 1 92 ? -0.619 4.829 -7.764 1.00 0.00 86 GLU A O 20
ATOM 29697 N N . GLN A 1 93 ? 0.523 4.131 -9.563 1.00 0.00 87 GLN A N 20
ATOM 29698 C CA . GLN A 1 93 ? 0.995 2.882 -8.971 1.00 0.00 87 GLN A CA 20
ATOM 29699 C C . GLN A 1 93 ? 2.507 2.674 -9.137 1.00 0.00 87 GLN A C 20
ATOM 29700 O O . GLN A 1 93 ? 3.153 3.255 -10.009 1.00 0.00 87 GLN A O 20
ATOM 29712 N N . VAL A 1 94 ? 3.054 1.805 -8.288 1.00 0.00 88 VAL A N 20
ATOM 29713 C CA . VAL A 1 94 ? 4.488 1.525 -8.120 1.00 0.00 88 VAL A CA 20
ATOM 29714 C C . VAL A 1 94 ? 4.693 0.006 -8.174 1.00 0.00 88 VAL A C 20
ATOM 29715 O O . VAL A 1 94 ? 4.562 -0.693 -7.171 1.00 0.00 88 VAL A O 20
ATOM 29728 N N . THR A 1 95 ? 4.939 -0.513 -9.379 1.00 0.00 89 THR A N 20
ATOM 29729 C CA . THR A 1 95 ? 5.122 -1.952 -9.634 1.00 0.00 89 THR A CA 20
ATOM 29730 C C . THR A 1 95 ? 6.540 -2.436 -9.303 1.00 0.00 89 THR A C 20
ATOM 29731 O O . THR A 1 95 ? 7.529 -1.746 -9.585 1.00 0.00 89 THR A O 20
ATOM 29742 N N . GLY A 1 96 ? 6.644 -3.635 -8.712 1.00 0.00 90 GLY A N 20
ATOM 29743 C CA . GLY A 1 96 ? 7.898 -4.222 -8.252 1.00 0.00 90 GLY A CA 20
ATOM 29744 C C . GLY A 1 96 ? 8.339 -3.713 -6.871 1.00 0.00 90 GLY A C 20
ATOM 29745 O O . GLY A 1 96 ? 7.947 -2.633 -6.413 1.00 0.00 90 GLY A O 20
ATOM 29749 N N . ALA A 1 97 ? 9.178 -4.502 -6.194 1.00 0.00 91 ALA A N 20
ATOM 29750 C CA . ALA A 1 97 ? 9.722 -4.180 -4.880 1.00 0.00 91 ALA A CA 20
ATOM 29751 C C . ALA A 1 97 ? 10.818 -3.106 -4.976 1.00 0.00 91 ALA A C 20
ATOM 29752 O O . ALA A 1 97 ? 11.687 -3.146 -5.851 1.00 0.00 91 ALA A O 20
ATOM 29759 N N . VAL A 1 98 ? 10.766 -2.157 -4.045 1.00 0.00 92 VAL A N 20
ATOM 29760 C CA . VAL A 1 98 ? 11.683 -1.009 -3.917 1.00 0.00 92 VAL A CA 20
ATOM 29761 C C . VAL A 1 98 ? 12.120 -0.814 -2.455 1.00 0.00 92 VAL A C 20
ATOM 29762 O O . VAL A 1 98 ? 11.445 -1.273 -1.530 1.00 0.00 92 VAL A O 20
ATOM 29775 N N . SER A 1 99 ? 13.264 -0.161 -2.236 1.00 0.00 93 SER A N 20
ATOM 29776 C CA . SER A 1 99 ? 13.842 0.047 -0.899 1.00 0.00 93 SER A CA 20
ATOM 29777 C C . SER A 1 99 ? 13.055 1.091 -0.109 1.00 0.00 93 SER A C 20
ATOM 29778 O O . SER A 1 99 ? 12.535 2.043 -0.690 1.00 0.00 93 SER A O 20
ATOM 29785 N N . LYS A 1 100 ? 13.014 0.972 1.227 1.00 0.00 94 LYS A N 20
ATOM 29786 C CA . LYS A 1 100 ? 12.304 1.934 2.092 1.00 0.00 94 LYS A CA 20
ATOM 29787 C C . LYS A 1 100 ? 12.756 3.373 1.866 1.00 0.00 94 LYS A C 20
ATOM 29788 O O . LYS A 1 100 ? 11.940 4.287 1.827 1.00 0.00 94 LYS A O 20
ATOM 29803 N N . SER A 1 101 ? 14.045 3.556 1.606 1.00 0.00 95 SER A N 20
ATOM 29804 C CA . SER A 1 101 ? 14.669 4.837 1.302 1.00 0.00 95 SER A CA 20
ATOM 29805 C C . SER A 1 101 ? 14.164 5.418 -0.029 1.00 0.00 95 SER A C 20
ATOM 29806 O O . SER A 1 101 ? 13.841 6.604 -0.100 1.00 0.00 95 SER A O 20
ATOM 29813 N N . SER A 1 102 ? 14.012 4.580 -1.062 1.00 0.00 96 SER A N 20
ATOM 29814 C CA . SER A 1 102 ? 13.406 4.940 -2.358 1.00 0.00 96 SER A CA 20
ATOM 29815 C C . SER A 1 102 ? 11.925 5.308 -2.226 1.00 0.00 96 SER A C 20
ATOM 29816 O O . SER A 1 102 ? 11.477 6.284 -2.829 1.00 0.00 96 SER A O 20
ATOM 29823 N N . ILE A 1 103 ? 11.168 4.565 -1.414 1.00 0.00 97 ILE A N 20
ATOM 29824 C CA . ILE A 1 103 ? 9.736 4.791 -1.190 1.00 0.00 97 ILE A CA 20
ATOM 29825 C C . ILE A 1 103 ? 9.511 6.128 -0.464 1.00 0.00 97 ILE A C 20
ATOM 29826 O O . ILE A 1 103 ? 8.666 6.919 -0.899 1.00 0.00 97 ILE A O 20
ATOM 29841 N N . LYS A 1 104 ? 10.304 6.445 0.570 1.00 0.00 98 LYS A N 20
ATOM 29842 C CA . LYS A 1 104 ? 10.285 7.757 1.252 1.00 0.00 98 LYS A CA 20
ATOM 29843 C C . LYS A 1 104 ? 10.671 8.901 0.321 1.00 0.00 98 LYS A C 20
ATOM 29844 O O . LYS A 1 104 ? 9.978 9.913 0.274 1.00 0.00 98 LYS A O 20
ATOM 29859 N N . ASP A 1 105 ? 11.761 8.731 -0.429 1.00 0.00 99 ASP A N 20
ATOM 29860 C CA . ASP A 1 105 ? 12.264 9.741 -1.375 1.00 0.00 99 ASP A CA 20
ATOM 29861 C C . ASP A 1 105 ? 11.262 10.034 -2.508 1.00 0.00 99 ASP A C 20
ATOM 29862 O O . ASP A 1 105 ? 11.250 11.140 -3.040 1.00 0.00 99 ASP A O 20
ATOM 29870 N N . MET A 1 106 ? 10.377 9.090 -2.831 1.00 0.00 100 MET A N 20
ATOM 29871 C CA . MET A 1 106 ? 9.196 9.290 -3.681 1.00 0.00 100 MET A CA 20
ATOM 29872 C C . MET A 1 106 ? 8.042 10.014 -2.945 1.00 0.00 100 MET A C 20
ATOM 29873 O O . MET A 1 106 ? 7.537 11.035 -3.423 1.00 0.00 100 MET A O 20
ATOM 29885 N N . ILE A 1 107 ? 7.598 9.501 -1.790 1.00 0.00 101 ILE A N 20
ATOM 29886 C CA . ILE A 1 107 ? 6.389 9.988 -1.094 1.00 0.00 101 ILE A CA 20
ATOM 29887 C C . ILE A 1 107 ? 6.536 11.402 -0.542 1.00 0.00 101 ILE A C 20
ATOM 29888 O O . ILE A 1 107 ? 5.541 12.125 -0.437 1.00 0.00 101 ILE A O 20
ATOM 29903 N N . ALA A 1 108 ? 7.771 11.843 -0.318 1.00 0.00 102 ALA A N 20
ATOM 29904 C CA . ALA A 1 108 ? 8.121 13.225 -0.011 1.00 0.00 102 ALA A CA 20
ATOM 29905 C C . ALA A 1 108 ? 7.506 14.262 -0.979 1.00 0.00 102 ALA A C 20
ATOM 29906 O O . ALA A 1 108 ? 7.271 15.404 -0.584 1.00 0.00 102 ALA A O 20
ATOM 29913 N N . GLN A 1 109 ? 7.185 13.854 -2.220 1.00 0.00 103 GLN A N 20
ATOM 29914 C CA . GLN A 1 109 ? 6.463 14.676 -3.202 1.00 0.00 103 GLN A CA 20
ATOM 29915 C C . GLN A 1 109 ? 5.058 14.155 -3.579 1.00 0.00 103 GLN A C 20
ATOM 29916 O O . GLN A 1 109 ? 4.252 14.923 -4.112 1.00 0.00 103 GLN A O 20
ATOM 29928 N N . LYS A 1 110 ? 4.738 12.876 -3.314 1.00 0.00 104 LYS A N 20
ATOM 29929 C CA . LYS A 1 110 ? 3.461 12.250 -3.711 1.00 0.00 104 LYS A CA 20
ATOM 29930 C C . LYS A 1 110 ? 2.353 12.450 -2.671 1.00 0.00 104 LYS A C 20
ATOM 29931 O O . LYS A 1 110 ? 1.324 13.054 -2.981 1.00 0.00 104 LYS A O 20
ATOM 29946 N N . ALA A 1 111 ? 2.575 11.960 -1.447 1.00 0.00 105 ALA A N 20
ATOM 29947 C CA . ALA A 1 111 ? 1.601 12.024 -0.351 1.00 0.00 105 ALA A CA 20
ATOM 29948 C C . ALA A 1 111 ? 1.920 13.116 0.698 1.00 0.00 105 ALA A C 20
ATOM 29949 O O . ALA A 1 111 ? 0.989 13.694 1.262 1.00 0.00 105 ALA A O 20
ATOM 29956 N N . LEU A 1 112 ? 3.202 13.464 0.911 1.00 0.00 106 LEU A N 20
ATOM 29957 C CA . LEU A 1 112 ? 3.591 14.623 1.739 1.00 0.00 106 LEU A CA 20
ATOM 29958 C C . LEU A 1 112 ? 3.574 15.947 0.957 1.00 0.00 106 LEU A C 20
ATOM 29959 O O . LEU A 1 112 ? 3.450 17.024 1.548 1.00 0.00 106 LEU A O 20
ATOM 29974 N N . GLY A 1 113 ? 3.700 15.867 -0.370 1.00 0.00 107 GLY A N 20
ATOM 29975 C CA . GLY A 1 113 ? 3.635 17.012 -1.284 1.00 0.00 107 GLY A CA 20
ATOM 29976 C C . GLY A 1 113 ? 4.822 17.966 -1.133 1.00 0.00 107 GLY A C 20
ATOM 29977 O O . GLY A 1 113 ? 5.597 18.158 -2.079 1.00 0.00 107 GLY A O 20
#

Foldseek 3Di:
DEEEDDPVGVCVPALVDQAKEKEWEAEPVDDLRVVCVVLCVVLVVVCPPQYYYYYYYCVVHVVVLVVVPHHHAGKMFIDGSPDGDDIGGHHDGSVVVNVVCVPRRVD

Secondary structure (DSSP, 8-state):
---EE-HHHHTTTTTT--S-EEEEEE-TTSHHHHTTHHHHHHHHHHSTTTSEEEEEETTT-SHHHHHTT--SSSEEEEEETTEEEEEEES---HHHHHHHHHHHTT-

CATH classification: 3.40.30.10